Protein 9ENN (pdb70)

Radius of gyration: 39.24 Å; Cα contacts (8 Å, |Δi|>4): 4860; chains: 4; bounding box: 94×85×110 Å

Structure (mmCIF, N/CA/C/O backbone):
data_9ENN
#
_entry.id   9ENN
#
_cell.length_a   84.880
_cell.length_b   132.120
_cell.length_c   107.320
_cell.angle_alpha   90.000
_cell.angle_beta   95.928
_cell.angle_gamma   90.000
#
_symmetry.space_group_name_H-M   'P 1 21 1'
#
loop_
_entity.id
_entity.type
_entity.pdbx_description
1 polymer 'L-amino acid oxidase 4'
2 non-polymer 'DIHYDROFLAVINE-ADENINE DINUCLEOTIDE'
3 non-polymer N(6)-ACETYLLYSINE
4 non-polymer 'SULFATE ION'
5 non-polymer R-1,2-PROPANEDIOL
6 non-polymer S-1,2-PROPANEDIOL
7 water water
#
loop_
_atom_site.group_PDB
_atom_site.id
_atom_site.type_symbol
_atom_site.label_atom_id
_atom_site.label_alt_id
_atom_site.label_comp_id
_atom_site.label_asym_id
_atom_site.label_entity_id
_atom_site.label_seq_id
_atom_site.pdbx_PDB_ins_code
_atom_site.Cartn_x
_atom_site.Cartn_y
_atom_site.Cartn_z
_atom_site.occupancy
_atom_site.B_iso_or_equiv
_atom_site.auth_seq_id
_atom_site.auth_comp_id
_atom_site.auth_asym_id
_atom_site.auth_atom_id
_atom_site.pdbx_PDB_model_num
ATOM 1 N N . PRO A 1 8 ? 46.66859 34.93694 36.60216 1.000 69.16280 61 PRO A N 1
ATOM 2 C CA . PRO A 1 8 ? 46.02419 33.98717 37.52623 1.000 81.87098 61 PRO A CA 1
ATOM 3 C C . PRO A 1 8 ? 45.62163 34.65753 38.83973 1.000 74.93842 61 PRO A C 1
ATOM 4 O O . PRO A 1 8 ? 46.47814 35.25805 39.48831 1.000 62.58688 61 PRO A O 1
ATOM 15 N N . PRO A 1 9 ? 44.34756 34.56442 39.22760 1.000 72.97745 62 PRO A N 1
ATOM 16 C CA . PRO A 1 9 ? 43.91997 35.22715 40.46845 1.000 67.71326 62 PRO A CA 1
ATOM 17 C C . PRO A 1 9 ? 44.75414 34.76604 41.65588 1.000 67.38304 62 PRO A C 1
ATOM 18 O O . PRO A 1 9 ? 45.06862 33.58281 41.79549 1.000 65.93228 62 PRO A O 1
ATOM 29 N N . GLY A 1 10 ? 45.11679 35.71832 42.51713 1.000 73.51395 63 GLY A N 1
ATOM 30 C CA . GLY A 1 10 ? 45.82767 35.37394 43.73520 1.000 59.03170 63 GLY A CA 1
ATOM 31 C C . GLY A 1 10 ? 45.05443 34.44811 44.64809 1.000 55.50839 63 GLY A C 1
ATOM 32 O O . GLY A 1 10 ? 45.65373 33.77806 45.49782 1.000 63.71997 63 GLY A O 1
ATOM 36 N N . GLY A 1 11 ? 43.73911 34.38102 44.48253 1.000 44.51069 64 GLY A N 1
ATOM 37 C CA . GLY A 1 11 ? 42.91770 33.58538 45.36424 1.000 43.83828 64 GLY A CA 1
ATOM 38 C C . GLY A 1 11 ? 42.44861 32.26712 44.78435 1.000 44.48623 64 GLY A C 1
ATOM 39 O O . GLY A 1 11 ? 41.43788 31.72524 45.23875 1.000 47.33817 64 GLY A O 1
ATOM 43 N N . GLU A 1 12 ? 43.16150 31.72829 43.79765 1.000 38.97693 65 GLU A N 1
ATOM 44 C CA . GLU A 1 12 ? 42.81144 30.41397 43.27179 1.000 40.44702 65 GLU A CA 1
ATOM 45 C C . GLU A 1 12 ? 42.84818 29.35466 44.37079 1.000 40.14001 65 GLU A C 1
ATOM 46 O O . GLU A 1 12 ? 43.79818 29.28124 45.15567 1.000 37.47105 65 GLU A O 1
ATOM 58 N N . ARG A 1 13 ? 41.78506 28.55991 44.45226 1.000 36.10229 66 ARG A N 1
ATOM 59 C CA . ARG A 1 13 ? 41.77215 27.37997 45.31670 1.000 36.30764 66 ARG A CA 1
ATOM 60 C C . ARG A 1 13 ? 40.73488 26.42878 44.74040 1.000 36.56215 66 ARG A C 1
ATOM 61 O O . ARG A 1 13 ? 39.57567 26.82009 44.55686 1.000 34.89311 66 ARG A O 1
ATOM 82 N N . VAL A 1 14 ? 41.14937 25.20644 44.42155 1.000 33.68873 67 VAL A N 1
ATOM 83 C CA . VAL A 1 14 ? 40.27168 24.23070 43.78813 1.000 33.09723 67 VAL A CA 1
ATOM 84 C C . VAL A 1 14 ? 39.66017 23.33929 44.86110 1.000 33.55873 67 VAL A C 1
ATOM 85 O O . VAL A 1 14 ? 40.37997 22.68394 45.62262 1.000 32.27541 67 VAL A O 1
ATOM 98 N N . GLY A 1 15 ? 38.33381 23.27211 44.88425 1.000 31.85726 68 GLY A N 1
ATOM 99 C CA . GLY A 1 15 ? 37.64809 22.31314 45.72380 1.000 31.36325 68 GLY A CA 1
ATOM 100 C C . GLY A 1 15 ? 37.51419 20.97720 45.02343 1.000 30.53053 68 GLY A C 1
ATOM 101 O O . GLY A 1 15 ? 36.97495 20.90568 43.91443 1.000 31.38236 68 GLY A O 1
ATOM 105 N N . ILE A 1 16 ? 38.05547 19.92456 45.63118 1.000 30.15403 69 ILE A N 1
ATOM 106 C CA . ILE A 1 16 ? 37.98490 18.57046 45.09596 1.000 29.74715 69 ILE A CA 1
ATOM 107 C C . ILE A 1 16 ? 36.94756 17.81316 45.91522 1.000 29.23669 69 ILE A C 1
ATOM 108 O O . ILE A 1 16 ? 37.07728 17.69652 47.14001 1.000 30.12869 69 ILE A O 1
ATOM 124 N N . LEU A 1 17 ? 35.90488 17.32018 45.25760 1.000 28.29871 70 LEU A N 1
ATOM 125 C CA . LEU A 1 17 ? 34.82275 16.62112 45.94083 1.000 27.94985 70 LEU A CA 1
ATOM 126 C C . LEU A 1 17 ? 35.08040 15.11924 45.85136 1.000 27.33517 70 LEU A C 1
ATOM 127 O O . LEU A 1 17 ? 35.01758 14.53164 44.76519 1.000 27.72250 70 LEU A O 1
ATOM 143 N N . GLY A 1 18 ? 35.35641 14.50374 46.99887 1.000 27.46589 71 GLY A N 1
ATOM 144 C CA . GLY A 1 18 ? 35.59734 13.07839 47.06157 1.000 26.99056 71 GLY A CA 1
ATOM 145 C C . GLY A 1 18 ? 37.05651 12.73104 47.25056 1.000 27.24935 71 GLY A C 1
ATOM 146 O O . GLY A 1 18 ? 37.91074 13.15654 46.47188 1.000 28.37691 71 GLY A O 1
ATOM 150 N N . ALA A 1 19 ? 37.35513 11.97383 48.30253 1.000 27.76166 72 ALA A N 1
ATOM 151 C CA . ALA A 1 19 ? 38.70785 11.50312 48.58431 1.000 28.72480 72 ALA A CA 1
ATOM 152 C C . ALA A 1 19 ? 38.91559 10.05984 48.13667 1.000 27.67950 72 ALA A C 1
ATOM 153 O O . ALA A 1 19 ? 39.55389 9.26684 48.83523 1.000 29.35751 72 ALA A O 1
ATOM 160 N N . GLY A 1 20 ? 38.34175 9.67718 46.99997 1.000 27.50279 73 GLY A N 1
ATOM 161 C CA . GLY A 1 20 ? 38.73141 8.46235 46.31721 1.000 28.19234 73 GLY A CA 1
ATOM 162 C C . GLY A 1 20 ? 40.01111 8.66793 45.52810 1.000 28.82662 73 GLY A C 1
ATOM 163 O O . GLY A 1 20 ? 40.67312 9.70407 45.61157 1.000 26.80234 73 GLY A O 1
ATOM 167 N N . ILE A 1 21 ? 40.35351 7.65873 44.72325 1.000 26.04293 74 ILE A N 1
ATOM 168 C CA . ILE A 1 21 ? 41.63116 7.73224 44.01901 1.000 26.73593 74 ILE A CA 1
ATOM 169 C C . ILE A 1 21 ? 41.61100 8.84882 42.97792 1.000 26.89502 74 ILE A C 1
ATOM 170 O O . ILE A 1 21 ? 42.64632 9.47171 42.71649 1.000 26.68827 74 ILE A O 1
ATOM 186 N N . GLY A 1 22 ? 40.44426 9.16135 42.40678 1.000 25.82447 75 GLY A N 1
ATOM 187 C CA . GLY A 1 22 ? 40.36734 10.27831 41.47459 1.000 26.25835 75 GLY A CA 1
ATOM 188 C C . GLY A 1 22 ? 40.62281 11.62370 42.13058 1.000 26.56245 75 GLY A C 1
ATOM 189 O O . GLY A 1 22 ? 41.32556 12.47415 41.57263 1.000 26.95762 75 GLY A O 1
ATOM 193 N N . GLY A 1 23 ? 40.02764 11.84875 43.30420 1.000 26.70556 76 GLY A N 1
ATOM 194 C CA . GLY A 1 23 ? 40.23376 13.10798 43.99984 1.000 27.36275 76 GLY A CA 1
ATOM 195 C C . GLY A 1 23 ? 41.63080 13.22643 44.57037 1.000 28.69272 76 GLY A C 1
ATOM 196 O O . GLY A 1 23 ? 42.23208 14.30489 44.55914 1.000 28.57881 76 GLY A O 1
ATOM 200 N N . LEU A 1 24 ? 42.16497 12.11729 45.07760 1.000 27.89870 77 LEU A N 1
ATOM 201 C CA . LEU A 1 24 ? 43.51958 12.12372 45.61316 1.000 28.52040 77 LEU A CA 1
ATOM 202 C C . LEU A 1 24 ? 44.54868 12.36804 44.51486 1.000 29.71657 77 LEU A C 1
ATOM 203 O O . LEU A 1 24 ? 45.54709 13.06316 44.73727 1.000 29.38952 77 LEU A O 1
ATOM 219 N N . TYR A 1 25 ? 44.32861 11.80031 43.32520 1.000 28.13750 78 TYR A N 1
ATOM 220 C CA . TYR A 1 25 ? 45.23583 12.03659 42.20284 1.000 28.32167 78 TYR A CA 1
ATOM 221 C C . TYR A 1 25 ? 45.14215 13.47424 41.71661 1.000 28.68600 78 TYR A C 1
ATOM 222 O O . TYR A 1 25 ? 46.16961 14.10273 41.43533 1.000 29.27382 78 TYR A O 1
ATOM 240 N N . SER A 1 26 ? 43.92369 14.01862 41.63141 1.000 28.40980 79 SER A N 1
ATOM 241 C CA . SER A 1 26 ? 43.77051 15.43970 41.33697 1.000 28.85331 79 SER A CA 1
ATOM 242 C C . SER A 1 26 ? 44.58218 16.28797 42.30760 1.000 29.69897 79 SER A C 1
ATOM 243 O O . SER A 1 26 ? 45.29749 17.21170 41.90202 1.000 30.77528 79 SER A O 1
ATOM 251 N N . ALA A 1 27 ? 44.47907 15.98281 43.60499 1.000 29.82158 80 ALA A N 1
ATOM 252 C CA . ALA A 1 27 ? 45.21477 16.74903 44.60423 1.000 30.68033 80 ALA A CA 1
ATOM 253 C C . ALA A 1 27 ? 46.71267 16.57656 44.41021 1.000 31.16585 80 ALA A C 1
ATOM 254 O O . ALA A 1 27 ? 47.48105 17.53798 44.52923 1.000 31.95011 80 ALA A O 1
ATOM 261 N N . LEU A 1 28 ? 47.14497 15.35281 44.09997 1.000 30.76147 81 LEU A N 1
ATOM 262 C CA . LEU A 1 28 ? 48.56008 15.11860 43.84188 1.000 31.38004 81 LEU A CA 1
ATOM 263 C C . LEU A 1 28 ? 49.05769 15.95744 42.67244 1.000 31.52809 81 LEU A C 1
ATOM 264 O O . LEU A 1 28 ? 50.13186 16.56498 42.74679 1.000 32.31205 81 LEU A O 1
ATOM 280 N N . ILE A 1 29 ? 48.28761 16.02089 41.58660 1.000 30.97130 82 ILE A N 1
ATOM 281 C CA . ILE A 1 29 ? 48.72000 16.82340 40.44735 1.000 31.29133 82 ILE A CA 1
ATOM 282 C C . ILE A 1 29 ? 48.80167 18.28897 40.84693 1.000 32.05714 82 ILE A C 1
ATOM 283 O O . ILE A 1 29 ? 49.80702 18.96481 40.59672 1.000 32.79714 82 ILE A O 1
ATOM 299 N N . LEU A 1 30 ? 47.74454 18.80041 41.48448 1.000 32.70035 83 LEU A N 1
ATOM 300 C CA . LEU A 1 30 ? 47.72223 20.21536 41.83906 1.000 33.73881 83 LEU A CA 1
ATOM 301 C C . LEU A 1 30 ? 48.84201 20.55731 42.81466 1.000 33.59396 83 LEU A C 1
ATOM 302 O O . LEU A 1 30 ? 49.49638 21.59752 42.67624 1.000 34.41189 83 LEU A O 1
ATOM 318 N N . GLN A 1 31 ? 49.08440 19.69412 43.80543 1.000 33.50791 84 GLN A N 1
ATOM 319 C CA . GLN A 1 31 ? 50.19609 19.93592 44.71768 1.000 37.50220 84 GLN A CA 1
ATOM 320 C C . GLN A 1 31 ? 51.51124 20.05533 43.95704 1.000 34.91314 84 GLN A C 1
ATOM 321 O O . GLN A 1 31 ? 52.34009 20.92031 44.26448 1.000 35.86658 84 GLN A O 1
ATOM 335 N N . SER A 1 32 ? 51.72227 19.18157 42.96664 1.000 34.34829 85 SER A N 1
ATOM 336 C CA . SER A 1 32 ? 52.95434 19.20134 42.18758 1.000 34.83008 85 SER A CA 1
ATOM 337 C C . SER A 1 32 ? 53.09904 20.49228 41.39498 1.000 35.89429 85 SER A C 1
ATOM 338 O O . SER A 1 32 ? 54.21913 20.85429 41.01497 1.000 36.10135 85 SER A O 1
ATOM 346 N N . LEU A 1 33 ? 51.99396 21.20139 41.16000 1.000 35.11039 86 LEU A N 1
ATOM 347 C CA . LEU A 1 33 ? 51.99131 22.45397 40.41658 1.000 35.63881 86 LEU A CA 1
ATOM 348 C C . LEU A 1 33 ? 51.78833 23.67503 41.30603 1.000 36.39697 86 LEU A C 1
ATOM 349 O O . LEU A 1 33 ? 51.61779 24.78629 40.79163 1.000 36.86318 86 LEU A O 1
ATOM 365 N N . ASP A 1 34 ? 51.80349 23.49857 42.62356 1.000 36.59032 87 ASP A N 1
ATOM 366 C CA . ASP A 1 34 ? 51.64550 24.60458 43.56486 1.000 37.38655 87 ASP A CA 1
ATOM 367 C C . ASP A 1 34 ? 50.31322 25.32564 43.36892 1.000 37.27338 87 ASP A C 1
ATOM 368 O O . ASP A 1 34 ? 50.23776 26.55387 43.45076 1.000 39.79846 87 ASP A O 1
ATOM 377 N N . VAL A 1 35 ? 49.25672 24.56604 43.10320 1.000 36.08647 88 VAL A N 1
ATOM 378 C CA . VAL A 1 35 ? 47.89774 25.10054 43.02930 1.000 36.74964 88 VAL A CA 1
ATOM 379 C C . VAL A 1 35 ? 47.17147 24.73104 44.31492 1.000 36.34457 88 VAL A C 1
ATOM 380 O O . VAL A 1 35 ? 46.98134 23.53282 44.58037 1.000 37.16499 88 VAL A O 1
ATOM 393 N N . PRO A 1 36 ? 46.69333 25.70015 45.10151 1.000 36.17430 89 PRO A N 1
ATOM 394 C CA . PRO A 1 36 ? 45.97895 25.35342 46.33632 1.000 36.02333 89 PRO A CA 1
ATOM 395 C C . PRO A 1 36 ? 44.69523 24.59281 46.04721 1.000 34.96857 89 PRO A C 1
ATOM 396 O O . PRO A 1 36 ? 44.03818 24.79877 45.02489 1.000 34.56156 89 PRO A O 1
ATOM 407 N N . PHE A 1 37 ? 44.35278 23.69230 46.96566 1.000 34.57985 90 PHE A N 1
ATOM 408 C CA . PHE A 1 37 ? 43.15935 22.87376 46.83752 1.000 33.63387 90 PHE A CA 1
ATOM 409 C C . PHE A 1 37 ? 42.65727 22.50375 48.22752 1.000 33.69595 90 PHE A C 1
ATOM 410 O O . PHE A 1 37 ? 43.35491 22.66905 49.23040 1.000 34.77104 90 PHE A O 1
ATOM 427 N N . GLU A 1 38 ? 41.44252 21.96819 48.27381 1.000 33.32399 91 GLU A N 1
ATOM 428 C CA . GLU A 1 38 ? 40.89353 21.36598 49.48290 1.000 34.98606 91 GLU A CA 1
ATOM 429 C C . GLU A 1 38 ? 40.03800 20.18160 49.05857 1.000 33.51004 91 GLU A C 1
ATOM 430 O O . GLU A 1 38 ? 39.30487 20.27638 48.06986 1.000 31.96119 91 GLU A O 1
ATOM 442 N N . ILE A 1 39 ? 40.13855 19.07080 49.80176 1.000 31.62054 92 ILE A N 1
ATOM 443 C CA . ILE A 1 39 ? 39.37825 17.85075 49.52984 1.000 30.71530 92 ILE A CA 1
ATOM 444 C C . ILE A 1 39 ? 38.23383 17.74647 50.52664 1.000 30.71665 92 ILE A C 1
ATOM 445 O O . ILE A 1 39 ? 38.43593 17.88044 51.74135 1.000 34.20949 92 ILE A O 1
ATOM 461 N N . ILE A 1 40 ? 37.02676 17.56403 50.00666 1.000 30.13811 93 ILE A N 1
ATOM 462 C CA . ILE A 1 40 ? 35.81994 17.36905 50.79920 1.000 30.06554 93 ILE A CA 1
ATOM 463 C C . ILE A 1 40 ? 35.37746 15.92273 50.62170 1.000 29.26078 93 ILE A C 1
ATOM 464 O O . ILE A 1 40 ? 35.20373 15.45753 49.48877 1.000 28.62133 93 ILE A O 1
ATOM 480 N N . GLU A 1 41 ? 35.21348 15.20821 51.73382 1.000 29.34907 94 GLU A N 1
ATOM 481 C CA . GLU A 1 41 ? 34.88381 13.78531 51.72407 1.000 28.70829 94 GLU A CA 1
ATOM 482 C C . GLU A 1 41 ? 33.70514 13.53793 52.65454 1.000 32.63237 94 GLU A C 1
ATOM 483 O O . GLU A 1 41 ? 33.71076 13.99789 53.80077 1.000 29.42179 94 GLU A O 1
ATOM 495 N N . ALA A 1 42 ? 32.70252 12.79927 52.15725 1.000 31.78860 95 ALA A N 1
ATOM 496 C CA . ALA A 1 42 ? 31.49189 12.54994 52.93536 1.000 30.28311 95 ALA A CA 1
ATOM 497 C C . ALA A 1 42 ? 31.76409 11.64582 54.12997 1.000 30.19988 95 ALA A C 1
ATOM 498 O O . ALA A 1 42 ? 31.17399 11.83095 55.19980 1.000 29.32978 95 ALA A O 1
ATOM 505 N N . SER A 1 43 ? 32.65413 10.67075 53.97128 1.000 28.12736 96 SER A N 1
ATOM 506 C CA . SER A 1 43 ? 32.84629 9.62410 54.95640 1.000 33.00429 96 SER A CA 1
ATOM 507 C C . SER A 1 43 ? 34.00856 9.96850 55.88919 1.000 34.68179 96 SER A C 1
ATOM 508 O O . SER A 1 43 ? 34.58908 11.05639 55.82920 1.000 29.66627 96 SER A O 1
ATOM 516 N N . ASN A 1 44 ? 34.35549 9.02598 56.76446 1.000 32.84658 97 ASN A N 1
ATOM 517 C CA . ASN A 1 44 ? 35.47413 9.16820 57.68206 1.000 33.37205 97 ASN A CA 1
ATOM 518 C C . ASN A 1 44 ? 36.73753 8.48968 57.16357 1.000 31.20633 97 ASN A C 1
ATOM 519 O O . ASN A 1 44 ? 37.70175 8.33701 57.91874 1.000 33.11544 97 ASN A O 1
ATOM 530 N N . ARG A 1 45 ? 36.75945 8.09081 55.89248 1.000 29.09884 98 ARG A N 1
ATOM 531 C CA . ARG A 1 45 ? 37.87541 7.34257 55.33192 1.000 34.30664 98 ARG A CA 1
ATOM 532 C C . ARG A 1 45 ? 38.18458 7.84610 53.92983 1.000 33.01783 98 ARG A C 1
ATOM 533 O O . ARG A 1 45 ? 37.31312 8.38135 53.24101 1.000 29.64259 98 ARG A O 1
ATOM 554 N N . VAL A 1 46 ? 39.44772 7.69602 53.52845 1.000 30.15227 99 VAL A N 1
ATOM 555 C CA . VAL A 1 46 ? 39.87780 7.97578 52.16605 1.000 30.43169 99 VAL A CA 1
ATOM 556 C C . VAL A 1 46 ? 39.99217 6.66253 51.40402 1.000 31.83629 99 VAL A C 1
ATOM 557 O O . VAL A 1 46 ? 40.16763 5.58724 51.98572 1.000 30.36188 99 VAL A O 1
ATOM 570 N N . GLY A 1 47 ? 39.91353 6.74824 50.07258 1.000 27.21127 100 GLY A N 1
ATOM 571 C CA . GLY A 1 47 ? 40.13975 5.61556 49.19192 1.000 29.44741 100 GLY A CA 1
ATOM 572 C C . GLY A 1 47 ? 38.91872 5.22264 48.38330 1.000 26.51540 100 GLY A C 1
ATOM 573 O O . GLY A 1 47 ? 39.05662 4.60218 47.32394 1.000 25.61706 100 GLY A O 1
ATOM 577 N N . GLY A 1 48 ? 37.73233 5.53260 48.88261 1.000 28.02828 101 GLY A N 1
ATOM 578 C CA . GLY A 1 48 ? 36.52198 5.24362 48.13297 1.000 28.62369 101 GLY A CA 1
ATOM 579 C C . GLY A 1 48 ? 36.40453 3.76848 47.79727 1.000 26.08688 101 GLY A C 1
ATOM 580 O O . GLY A 1 48 ? 36.40517 2.90004 48.68079 1.000 25.06933 101 GLY A O 1
ATOM 584 N N . ARG A 1 49 ? 36.30228 3.46907 46.50043 1.000 24.85144 102 ARG A N 1
ATOM 585 C CA . ARG A 1 49 ? 36.16842 2.09231 46.03501 1.000 27.59602 102 ARG A CA 1
ATOM 586 C C . ARG A 1 49 ? 37.48793 1.32260 46.05215 1.000 25.97255 102 ARG A C 1
ATOM 587 O O . ARG A 1 49 ? 37.51614 0.16735 45.61849 1.000 25.66070 102 ARG A O 1
ATOM 608 N N . LEU A 1 50 ? 38.57755 1.91387 46.53664 1.000 24.85056 103 LEU A N 1
ATOM 609 C CA . LEU A 1 50 ? 39.71209 1.13078 47.02836 1.000 25.23250 103 LEU A CA 1
ATOM 610 C C . LEU A 1 50 ? 39.41207 0.91028 48.50587 1.000 27.72142 103 LEU A C 1
ATOM 611 O O . LEU A 1 50 ? 39.57980 1.81496 49.32707 1.000 28.39841 103 LEU A O 1
ATOM 627 N N . PHE A 1 51 ? 38.94963 -0.28832 48.84404 1.000 25.44388 104 PHE A N 1
ATOM 628 C CA . PHE A 1 51 ? 38.36761 -0.58592 50.15205 1.000 25.87181 104 PHE A CA 1
ATOM 629 C C . PHE A 1 51 ? 38.85228 -1.98163 50.52569 1.000 25.89989 104 PHE A C 1
ATOM 630 O O . PHE A 1 51 ? 38.43367 -2.96632 49.90916 1.000 27.80270 104 PHE A O 1
ATOM 647 N N . THR A 1 52 ? 39.78218 -2.05393 51.48509 1.000 26.53524 105 THR A N 1
ATOM 648 C CA . THR A 1 52 ? 40.35403 -3.31246 51.95778 1.000 26.87169 105 THR A CA 1
ATOM 649 C C . THR A 1 52 ? 39.69831 -3.65714 53.28678 1.000 28.35826 105 THR A C 1
ATOM 650 O O . THR A 1 52 ? 39.77566 -2.86618 54.23385 1.000 27.64008 105 THR A O 1
ATOM 661 N N . HIS A 1 53 ? 39.07371 -4.82992 53.36654 1.000 29.34629 106 HIS A N 1
ATOM 662 C CA . HIS A 1 53 ? 38.51371 -5.31435 54.61855 1.000 27.43686 106 HIS A CA 1
ATOM 663 C C . HIS A 1 53 ? 39.49161 -6.27885 55.28151 1.000 30.03518 106 HIS A C 1
ATOM 664 O O . HIS A 1 53 ? 39.84923 -7.30649 54.69665 1.000 27.98898 106 HIS A O 1
ATOM 678 N N . LYS A 1 54 ? 39.89366 -5.95999 56.50638 1.000 31.21609 107 LYS A N 1
ATOM 679 C CA . LYS A 1 54 ? 40.76096 -6.81223 57.30953 1.000 35.81674 107 LYS A CA 1
ATOM 680 C C . LYS A 1 54 ? 39.91524 -7.57700 58.31632 1.000 38.04860 107 LYS A C 1
ATOM 681 O O . LYS A 1 54 ? 39.13205 -6.97570 59.06042 1.000 37.59966 107 LYS A O 1
ATOM 700 N N . PHE A 1 55 ? 40.05863 -8.89502 58.33000 1.000 32.52559 108 PHE A N 1
ATOM 701 C CA . PHE A 1 55 ? 39.33741 -9.69147 59.30989 1.000 32.37147 108 PHE A CA 1
ATOM 702 C C . PHE A 1 55 ? 40.07427 -9.59563 60.63931 1.000 41.56021 108 PHE A C 1
ATOM 703 O O . PHE A 1 55 ? 41.23701 -10.00990 60.72269 1.000 38.63707 108 PHE A O 1
ATOM 720 N N . PRO A 1 56 ? 39.43425 -9.10066 61.69963 1.000 37.84866 109 PRO A N 1
ATOM 721 C CA . PRO A 1 56 ? 40.15044 -8.95107 62.97692 1.000 52.64933 109 PRO A CA 1
ATOM 722 C C . PRO A 1 56 ? 40.69629 -10.24629 63.54495 1.000 44.54555 109 PRO A C 1
ATOM 723 O O . PRO A 1 56 ? 41.75399 -10.22473 64.18610 1.000 46.90113 109 PRO A O 1
ATOM 734 N N . ASN A 1 57 ? 40.00292 -11.36944 63.35238 1.000 54.89350 110 ASN A N 1
ATOM 735 C CA . ASN A 1 57 ? 40.44398 -12.63552 63.92305 1.000 63.99346 110 ASN A CA 1
ATOM 736 C C . ASN A 1 57 ? 41.54775 -13.30996 63.11958 1.000 59.59457 110 ASN A C 1
ATOM 737 O O . ASN A 1 57 ? 41.99798 -14.39601 63.50562 1.000 52.67520 110 ASN A O 1
ATOM 748 N N . GLY A 1 58 ? 42.00031 -12.69634 62.02713 1.000 49.55599 111 GLY A N 1
ATOM 749 C CA . GLY A 1 58 ? 42.96639 -13.30701 61.14549 1.000 43.33517 111 GLY A CA 1
ATOM 750 C C . GLY A 1 58 ? 44.37765 -12.77493 61.32311 1.000 40.01546 111 GLY A C 1
ATOM 751 O O . GLY A 1 58 ? 44.68509 -11.98540 62.21156 1.000 42.58385 111 GLY A O 1
ATOM 755 N N . GLY A 1 59 ? 45.25273 -13.25898 60.44692 1.000 36.68522 112 GLY A N 1
ATOM 756 C CA . GLY A 1 59 ? 46.63482 -12.84073 60.42169 1.000 41.06235 112 GLY A CA 1
ATOM 757 C C . GLY A 1 59 ? 46.88274 -11.69013 59.46511 1.000 37.87107 112 GLY A C 1
ATOM 758 O O . GLY A 1 59 ? 45.96498 -11.04326 58.95588 1.000 34.84552 112 GLY A O 1
ATOM 762 N N . LYS A 1 60 ? 48.17142 -11.45724 59.20767 1.000 35.61620 113 LYS A N 1
ATOM 763 C CA . LYS A 1 60 ? 48.59362 -10.31892 58.39982 1.000 39.38292 113 LYS A CA 1
ATOM 764 C C . LYS A 1 60 ? 47.92182 -10.30713 57.03133 1.000 36.21091 113 LYS A C 1
ATOM 765 O O . LYS A 1 60 ? 47.56002 -9.24024 56.52137 1.000 35.01375 113 LYS A O 1
ATOM 784 N N . TYR A 1 61 ? 47.77915 -11.46875 56.39765 1.000 33.53717 114 TYR A N 1
ATOM 785 C CA . TYR A 1 61 ? 47.21709 -11.52941 55.05393 1.000 34.91564 114 TYR A CA 1
ATOM 786 C C . TYR A 1 61 ? 45.74684 -11.92913 55.04190 1.000 32.27458 114 TYR A C 1
ATOM 787 O O . TYR A 1 61 ? 45.20581 -12.25978 53.98137 1.000 30.97159 114 TYR A O 1
ATOM 805 N N . ASP A 1 62 ? 45.07651 -11.84083 56.18726 1.000 32.31806 115 ASP A N 1
ATOM 806 C CA . ASP A 1 62 ? 43.64362 -12.12197 56.27150 1.000 30.71562 115 ASP A CA 1
ATOM 807 C C . ASP A 1 62 ? 42.84664 -10.83036 56.09078 1.000 32.92988 115 ASP A C 1
ATOM 808 O O . ASP A 1 62 ? 42.14754 -10.33412 56.97679 1.000 32.82070 115 ASP A O 1
ATOM 817 N N . TYR A 1 63 ? 42.98045 -10.29822 54.87979 1.000 29.75975 116 TYR A N 1
ATOM 818 C CA . TYR A 1 63 ? 42.18585 -9.20770 54.34726 1.000 30.19829 116 TYR A CA 1
ATOM 819 C C . TYR A 1 63 ? 41.71656 -9.63640 52.96502 1.000 28.96358 116 TYR A C 1
ATOM 820 O O . TYR A 1 63 ? 42.22278 -10.60336 52.38520 1.000 29.83857 116 TYR A O 1
ATOM 838 N N . TYR A 1 64 ? 40.74377 -8.91005 52.43101 1.000 28.92035 117 TYR A N 1
ATOM 839 C CA . TYR A 1 64 ? 40.44190 -8.99182 51.01172 1.000 26.83928 117 TYR A CA 1
ATOM 840 C C . TYR A 1 64 ? 40.02020 -7.61501 50.53401 1.000 26.64461 117 TYR A C 1
ATOM 841 O O . TYR A 1 64 ? 39.57307 -6.76761 51.31144 1.000 26.74025 117 TYR A O 1
ATOM 859 N N . ASP A 1 65 ? 40.19871 -7.38958 49.24187 1.000 25.98161 118 ASP A N 1
ATOM 860 C CA . ASP A 1 65 ? 39.83236 -6.12026 48.63783 1.000 25.58267 118 ASP A CA 1
ATOM 861 C C . ASP A 1 65 ? 38.38880 -6.18625 48.16379 1.000 25.00663 118 ASP A C 1
ATOM 862 O O . ASP A 1 65 ? 38.04400 -6.98421 47.28453 1.000 25.32263 118 ASP A O 1
ATOM 871 N N . VAL A 1 66 ? 37.55471 -5.33295 48.75864 1.000 24.92669 119 VAL A N 1
ATOM 872 C CA . VAL A 1 66 ? 36.13248 -5.29050 48.45019 1.000 25.57928 119 VAL A CA 1
ATOM 873 C C . VAL A 1 66 ? 35.88324 -4.59623 47.12301 1.000 27.33977 119 VAL A C 1
ATOM 874 O O . VAL A 1 66 ? 34.89413 -4.89266 46.44196 1.000 24.25264 119 VAL A O 1
ATOM 887 N N . GLY A 1 67 ? 36.73798 -3.64367 46.76232 1.000 25.92805 120 GLY A N 1
ATOM 888 C CA . GLY A 1 67 ? 36.69734 -3.00997 45.46484 1.000 26.30144 120 GLY A CA 1
ATOM 889 C C . GLY A 1 67 ? 37.90464 -3.39904 44.63761 1.000 28.88627 120 GLY A C 1
ATOM 890 O O . GLY A 1 67 ? 38.13972 -4.58782 44.38850 1.000 24.63333 120 GLY A O 1
ATOM 894 N N . ALA A 1 68 ? 38.70297 -2.41338 44.23070 1.000 26.00809 121 ALA A N 1
ATOM 895 C CA . ALA A 1 68 ? 39.79484 -2.70116 43.31019 1.000 25.28277 121 ALA A CA 1
ATOM 896 C C . ALA A 1 68 ? 40.79779 -3.64633 43.96286 1.000 24.53911 121 ALA A C 1
ATOM 897 O O . ALA A 1 68 ? 41.16112 -3.48788 45.13500 1.000 25.44681 121 ALA A O 1
ATOM 904 N N . MET A 1 69 ? 41.25101 -4.63465 43.18429 1.000 24.53192 122 MET A N 1
ATOM 905 C CA . MET A 1 69 ? 42.15903 -5.65459 43.69159 1.000 26.14315 122 MET A CA 1
ATOM 906 C C . MET A 1 69 ? 43.25757 -6.08436 42.72744 1.000 27.46102 122 MET A C 1
ATOM 907 O O . MET A 1 69 ? 44.20382 -6.73755 43.17988 1.000 31.76366 122 MET A O 1
ATOM 921 N N . ARG A 1 70 ? 43.18570 -5.76008 41.43653 1.000 27.55807 123 ARG A N 1
ATOM 922 C CA . ARG A 1 70 ? 44.15895 -6.27979 40.48455 1.000 25.15544 123 ARG A CA 1
ATOM 923 C C . ARG A 1 70 ? 44.42209 -5.26066 39.38643 1.000 25.74455 123 ARG A C 1
ATOM 924 O O . ARG A 1 70 ? 43.51868 -4.54958 38.95403 1.000 25.47008 123 ARG A O 1
ATOM 945 N N . TYR A 1 71 ? 45.66272 -5.21522 38.92119 1.000 25.47498 124 TYR A N 1
ATOM 946 C CA . TYR A 1 71 ? 46.11669 -4.16104 38.01697 1.000 25.53445 124 TYR A CA 1
ATOM 947 C C . TYR A 1 71 ? 46.89388 -4.77268 36.87031 1.000 26.53879 124 TYR A C 1
ATOM 948 O O . TYR A 1 71 ? 48.00659 -5.29390 37.09110 1.000 27.55354 124 TYR A O 1
ATOM 966 N N . PRO A 1 72 ? 46.33885 -4.76883 35.65349 1.000 26.99495 125 PRO A N 1
ATOM 967 C CA . PRO A 1 72 ? 47.05458 -5.30797 34.48076 1.000 27.18601 125 PRO A CA 1
ATOM 968 C C . PRO A 1 72 ? 47.98578 -4.24582 33.89266 1.000 26.57638 125 PRO A C 1
ATOM 969 O O . PRO A 1 72 ? 47.66228 -3.53168 32.95042 1.000 27.65429 125 PRO A O 1
ATOM 980 N N . LEU A 1 73 ? 49.17737 -4.13647 34.46853 1.000 26.62283 126 LEU A N 1
ATOM 981 C CA . LEU A 1 73 ? 50.09977 -3.05702 34.15586 1.000 29.70733 126 LEU A CA 1
ATOM 982 C C . LEU A 1 73 ? 50.97716 -3.38981 32.95878 1.000 32.12575 126 LEU A C 1
ATOM 983 O O . LEU A 1 73 ? 51.18576 -4.56148 32.62589 1.000 30.21839 126 LEU A O 1
ATOM 999 N N . PRO A 1 74 ? 51.54587 -2.37530 32.31144 1.000 27.73603 127 PRO A N 1
ATOM 1000 C CA . PRO A 1 74 ? 52.58675 -2.64420 31.31780 1.000 28.33450 127 PRO A CA 1
ATOM 1001 C C . PRO A 1 74 ? 53.80900 -3.24284 31.98811 1.000 30.00086 127 PRO A C 1
ATOM 1002 O O . PRO A 1 74 ? 53.98622 -3.17849 33.20811 1.000 29.06982 127 PRO A O 1
ATOM 1013 N N . LYS A 1 75 ? 54.65872 -3.83483 31.15926 1.000 29.46752 128 LYS A N 1
ATOM 1014 C CA . LYS A 1 75 ? 55.97086 -4.25146 31.62040 1.000 30.25001 128 LYS A CA 1
ATOM 1015 C C . LYS A 1 75 ? 56.71277 -3.03194 32.15347 1.000 34.00734 128 LYS A C 1
ATOM 1016 O O . LYS A 1 75 ? 56.51103 -1.90526 31.69322 1.000 31.06502 128 LYS A O 1
ATOM 1035 N N . SER A 1 76 ? 57.59285 -3.25868 33.11819 1.000 31.86678 129 SER A N 1
ATOM 1036 C CA . SER A 1 76 ? 58.35392 -2.17008 33.70599 1.000 31.74492 129 SER A CA 1
ATOM 1037 C C . SER A 1 76 ? 59.78206 -2.63536 33.91872 1.000 32.70591 129 SER A C 1
ATOM 1038 O O . SER A 1 76 ? 60.06065 -3.83505 33.98233 1.000 32.92104 129 SER A O 1
ATOM 1046 N N . ASP A 1 77 ? 60.68461 -1.66771 34.05471 1.000 33.34013 130 ASP A N 1
ATOM 1047 C CA . ASP A 1 77 ? 62.08158 -1.98827 34.30216 1.000 34.34488 130 ASP A CA 1
ATOM 1048 C C . ASP A 1 77 ? 62.38974 -1.94522 35.80036 1.000 34.67818 130 ASP A C 1
ATOM 1049 O O . ASP A 1 77 ? 61.50511 -1.79797 36.64718 1.000 34.11848 130 ASP A O 1
ATOM 1058 N N . ASP A 1 78 ? 63.67462 -2.09113 36.13595 1.000 35.66869 131 ASP A N 1
ATOM 1059 C CA . ASP A 1 78 ? 64.09191 -2.19316 37.52931 1.000 36.14277 131 ASP A CA 1
ATOM 1060 C C . ASP A 1 78 ? 63.80783 -0.91817 38.31259 1.000 38.57237 131 ASP A C 1
ATOM 1061 O O . ASP A 1 78 ? 63.67209 -0.96366 39.54273 1.000 41.90232 131 ASP A O 1
ATOM 1070 N N . LYS A 1 79 ? 63.72969 0.22510 37.63520 1.000 35.95077 132 LYS A N 1
ATOM 1071 C CA . LYS A 1 79 ? 63.49058 1.49753 38.29961 1.000 42.48381 132 LYS A CA 1
ATOM 1072 C C . LYS A 1 79 ? 62.02887 1.91629 38.30160 1.000 36.80329 132 LYS A C 1
ATOM 1073 O O . LYS A 1 79 ? 61.71671 3.02609 38.73872 1.000 37.96987 132 LYS A O 1
ATOM 1092 N N . GLY A 1 80 ? 61.12838 1.08349 37.80287 1.000 34.50180 133 GLY A N 1
ATOM 1093 C CA . GLY A 1 80 ? 59.74390 1.49772 37.77745 1.000 35.72809 133 GLY A CA 1
ATOM 1094 C C . GLY A 1 80 ? 59.35422 2.36476 36.60354 1.000 32.86692 133 GLY A C 1
ATOM 1095 O O . GLY A 1 80 ? 58.32510 3.04779 36.66493 1.000 32.26968 133 GLY A O 1
ATOM 1099 N N . ASN A 1 81 ? 60.14284 2.36586 35.53239 1.000 33.30372 134 ASN A N 1
ATOM 1100 C CA . ASN A 1 81 ? 59.71796 2.98479 34.28515 1.000 32.99722 134 ASN A CA 1
ATOM 1101 C C . ASN A 1 81 ? 58.83945 1.98840 33.54088 1.000 32.72952 134 ASN A C 1
ATOM 1102 O O . ASN A 1 81 ? 59.29579 0.88604 33.21713 1.000 32.46874 134 ASN A O 1
ATOM 1113 N N . TYR A 1 82 ? 57.60945 2.38532 33.22044 1.000 31.50463 135 TYR A N 1
ATOM 1114 C CA . TYR A 1 82 ? 56.64170 1.49745 32.58870 1.000 30.80136 135 TYR A CA 1
ATOM 1115 C C . TYR A 1 82 ? 56.64249 1.71763 31.08333 1.000 38.24062 135 TYR A C 1
ATOM 1116 O O . TYR A 1 82 ? 56.75564 2.85081 30.60446 1.000 33.20507 135 TYR A O 1
ATOM 1134 N N . GLN A 1 83 ? 56.54191 0.61597 30.34222 1.000 33.88597 136 GLN A N 1
ATOM 1135 C CA . GLN A 1 83 ? 56.33950 0.69162 28.91024 1.000 30.64239 136 GLN A CA 1
ATOM 1136 C C . GLN A 1 83 ? 55.00306 1.35671 28.60348 1.000 31.58757 136 GLN A C 1
ATOM 1137 O O . GLN A 1 83 ? 54.09328 1.35969 29.43646 1.000 31.70459 136 GLN A O 1
ATOM 1151 N N . PRO A 1 84 ? 54.84969 1.90703 27.40116 1.000 32.75305 137 PRO A N 1
ATOM 1152 C CA . PRO A 1 84 ? 53.54390 2.46129 27.02796 1.000 30.69107 137 PRO A CA 1
ATOM 1153 C C . PRO A 1 84 ? 52.49674 1.36311 27.09404 1.000 30.20207 137 PRO A C 1
ATOM 1154 O O . PRO A 1 84 ? 52.77421 0.19558 26.81147 1.000 30.93507 137 PRO A O 1
ATOM 1165 N N . GLY A 1 85 ? 51.29319 1.74274 27.49005 1.000 29.33891 138 GLY A N 1
ATOM 1166 C CA . GLY A 1 85 ? 50.22828 0.77591 27.64869 1.000 32.25394 138 GLY A CA 1
ATOM 1167 C C . GLY A 1 85 ? 49.03902 1.40897 28.32542 1.000 31.68365 138 GLY A C 1
ATOM 1168 O O . GLY A 1 85 ? 49.10502 2.52313 28.85325 1.000 29.09726 138 GLY A O 1
ATOM 1172 N N . VAL A 1 86 ? 47.94722 0.64510 28.33389 1.000 30.63235 139 VAL A N 1
ATOM 1173 C CA . VAL A 1 86 ? 46.66935 1.14779 28.82799 1.000 28.61893 139 VAL A CA 1
ATOM 1174 C C . VAL A 1 86 ? 46.78685 1.64137 30.26760 1.000 29.55510 139 VAL A C 1
ATOM 1175 O O . VAL A 1 86 ? 46.22248 2.68232 30.62729 1.000 28.37833 139 VAL A O 1
ATOM 1188 N N . MET A 1 87 ? 47.52898 0.92527 31.11028 1.000 25.99077 140 MET A N 1
ATOM 1189 C CA . MET A 1 87 ? 47.59493 1.25360 32.52954 1.000 26.02783 140 MET A CA 1
ATOM 1190 C C . MET A 1 87 ? 48.94656 1.82315 32.92619 1.000 28.35742 140 MET A C 1
ATOM 1191 O O . MET A 1 87 ? 49.31742 1.77531 34.10557 1.000 29.59446 140 MET A O 1
ATOM 1205 N N . GLN A 1 88 ? 49.69171 2.35970 31.95627 1.000 28.01911 141 GLN A N 1
ATOM 1206 C CA . GLN A 1 88 ? 50.96490 2.99344 32.27187 1.000 27.79192 141 GLN A CA 1
ATOM 1207 C C . GLN A 1 88 ? 50.78188 4.09102 33.31122 1.000 28.24908 141 GLN A C 1
ATOM 1208 O O . GLN A 1 88 ? 51.65373 4.30696 34.15979 1.000 28.82130 141 GLN A O 1
ATOM 1222 N N . ARG A 1 89 ? 49.67181 4.83041 33.22290 1.000 28.47015 142 ARG A N 1
ATOM 1223 C CA . ARG A 1 89 ? 49.43190 5.93373 34.14695 1.000 27.54882 142 ARG A CA 1
ATOM 1224 C C . ARG A 1 89 ? 49.31605 5.43142 35.58191 1.000 27.48024 142 ARG A C 1
ATOM 1225 O O . ARG A 1 89 ? 49.73692 6.11671 36.52220 1.000 27.88445 142 ARG A O 1
ATOM 1246 N N . VAL A 1 90 ? 48.72215 4.24923 35.77406 1.000 27.06801 143 VAL A N 1
ATOM 1247 C CA . VAL A 1 90 ? 48.68634 3.64209 37.10239 1.000 27.02562 143 VAL A CA 1
ATOM 1248 C C . VAL A 1 90 ? 50.08925 3.23483 37.54694 1.000 27.68422 143 VAL A C 1
ATOM 1249 O O . VAL A 1 90 ? 50.49389 3.47685 38.69070 1.000 28.05789 143 VAL A O 1
ATOM 1262 N N . GLY A 1 91 ? 50.83810 2.57535 36.66036 1.000 27.88410 144 GLY A N 1
ATOM 1263 C CA . GLY A 1 91 ? 52.18740 2.16381 37.01437 1.000 28.57146 144 GLY A CA 1
ATOM 1264 C C . GLY A 1 91 ? 53.05732 3.32955 37.44381 1.000 29.87488 144 GLY A C 1
ATOM 1265 O O . GLY A 1 91 ? 53.74121 3.26508 38.46843 1.000 29.72641 144 GLY A O 1
ATOM 1269 N N . GLN A 1 92 ? 53.03322 4.42069 36.67002 1.000 29.29124 145 GLN A N 1
ATOM 1270 C CA A GLN A 1 92 ? 53.83154 5.60577 36.98158 0.464 30.36340 145 GLN A CA 1
ATOM 1271 C CA B GLN A 1 92 ? 53.88853 5.54560 37.02517 0.536 30.37538 145 GLN A CA 1
ATOM 1272 C C . GLN A 1 92 ? 53.43062 6.21439 38.31877 1.000 30.01506 145 GLN A C 1
ATOM 1273 O O . GLN A 1 92 ? 54.26362 6.79187 39.02673 1.000 30.70075 145 GLN A O 1
ATOM 1300 N N . LEU A 1 93 ? 52.14282 6.12739 38.66610 1.000 29.34664 146 LEU A N 1
ATOM 1301 C CA . LEU A 1 93 ? 51.70453 6.62895 39.96558 1.000 29.41411 146 LEU A CA 1
ATOM 1302 C C . LEU A 1 93 ? 52.32773 5.82306 41.09991 1.000 29.78544 146 LEU A C 1
ATOM 1303 O O . LEU A 1 93 ? 52.80632 6.39772 42.08525 1.000 30.35492 146 LEU A O 1
ATOM 1319 N N . PHE A 1 94 ? 52.32947 4.49108 40.98571 1.000 29.53127 147 PHE A N 1
ATOM 1320 C CA . PHE A 1 94 ? 53.01984 3.67564 41.97979 1.000 30.19234 147 PHE A CA 1
ATOM 1321 C C . PHE A 1 94 ? 54.47441 4.12456 42.11808 1.000 30.90156 147 PHE A C 1
ATOM 1322 O O . PHE A 1 94 ? 54.96505 4.36479 43.22758 1.000 31.47601 147 PHE A O 1
ATOM 1339 N N . THR A 1 95 ? 55.17324 4.27437 40.98852 1.000 31.10861 148 THR A N 1
ATOM 1340 C CA . THR A 1 95 ? 56.58734 4.64268 41.03349 1.000 32.03533 148 THR A CA 1
ATOM 1341 C C . THR A 1 95 ? 56.77660 6.02569 41.64627 1.000 32.51886 148 THR A C 1
ATOM 1342 O O . THR A 1 95 ? 57.68792 6.23391 42.45515 1.000 33.31238 148 THR A O 1
ATOM 1353 N N . TYR A 1 96 ? 55.92158 6.98135 41.27277 1.000 32.10861 149 TYR A N 1
ATOM 1354 C CA . TYR A 1 96 ? 55.98559 8.32516 41.84148 1.000 32.56881 149 TYR A CA 1
ATOM 1355 C C . TYR A 1 96 ? 55.89873 8.29134 43.36253 1.000 32.85330 149 TYR A C 1
ATOM 1356 O O . TYR A 1 96 ? 56.57495 9.07029 44.04582 1.000 33.69795 149 TYR A O 1
ATOM 1374 N N . LEU A 1 97 ? 55.09643 7.37787 43.90999 1.000 32.29401 150 LEU A N 1
ATOM 1375 C CA . LEU A 1 97 ? 54.87127 7.26782 45.34468 1.000 32.51952 150 LEU A CA 1
ATOM 1376 C C . LEU A 1 97 ? 55.86577 6.34741 46.04823 1.000 36.14069 150 LEU A C 1
ATOM 1377 O O . LEU A 1 97 ? 55.70719 6.09266 47.24863 1.000 36.70413 150 LEU A O 1
ATOM 1393 N N . GLY A 1 98 ? 56.86970 5.83192 45.34066 1.000 36.73187 151 GLY A N 1
ATOM 1394 C CA . GLY A 1 98 ? 57.82481 4.93063 45.95700 1.000 38.79144 151 GLY A CA 1
ATOM 1395 C C . GLY A 1 98 ? 57.28719 3.54801 46.24268 1.000 40.20598 151 GLY A C 1
ATOM 1396 O O . GLY A 1 98 ? 57.80928 2.85731 47.12370 1.000 36.24626 151 GLY A O 1
ATOM 1400 N N . MET A 1 99 ? 56.24845 3.12675 45.52370 1.000 32.67668 152 MET A N 1
ATOM 1401 C CA . MET A 1 99 ? 55.57201 1.86539 45.77682 1.000 32.24242 152 MET A CA 1
ATOM 1402 C C . MET A 1 99 ? 55.94221 0.76480 44.79219 1.000 38.41068 152 MET A C 1
ATOM 1403 O O . MET A 1 99 ? 55.43300 -0.35255 44.92635 1.000 36.36606 152 MET A O 1
ATOM 1417 N N . HIS A 1 100 ? 56.79271 1.04425 43.79749 1.000 41.70696 153 HIS A N 1
ATOM 1418 C CA . HIS A 1 100 ? 57.00305 0.06287 42.73328 1.000 41.28317 153 HIS A CA 1
ATOM 1419 C C . HIS A 1 100 ? 57.45305 -1.27335 43.31240 1.000 39.92719 153 HIS A C 1
ATOM 1420 O O . HIS A 1 100 ? 57.06075 -2.33736 42.82260 1.000 39.69447 153 HIS A O 1
ATOM 1434 N N . LYS A 1 101 ? 58.28364 -1.23956 44.35227 1.000 45.95811 154 LYS A N 1
ATOM 1435 C CA . LYS A 1 101 ? 58.76528 -2.46288 44.98448 1.000 54.92974 154 LYS A CA 1
ATOM 1436 C C . LYS A 1 101 ? 57.77258 -3.06311 45.97913 1.000 45.59973 154 LYS A C 1
ATOM 1437 O O . LYS A 1 101 ? 58.00022 -4.18643 46.43622 1.000 56.25272 154 LYS A O 1
ATOM 1456 N N . GLN A 1 102 ? 56.67144 -2.38086 46.30060 1.000 51.00865 155 GLN A N 1
ATOM 1457 C CA . GLN A 1 102 ? 55.60323 -2.97734 47.10190 1.000 52.77697 155 GLN A CA 1
ATOM 1458 C C . GLN A 1 102 ? 54.55336 -3.68774 46.24784 1.000 54.48758 155 GLN A C 1
ATOM 1459 O O . GLN A 1 102 ? 53.53846 -4.15610 46.78258 1.000 48.54434 155 GLN A O 1
ATOM 1473 N N . LEU A 1 103 ? 54.75177 -3.73126 44.93483 1.000 39.01450 156 LEU A N 1
ATOM 1474 C CA . LEU A 1 103 ? 53.86335 -4.45107 44.03425 1.000 35.14531 156 LEU A CA 1
ATOM 1475 C C . LEU A 1 103 ? 54.25551 -5.92168 43.99832 1.000 36.03789 156 LEU A C 1
ATOM 1476 O O . LEU A 1 103 ? 55.44385 -6.25587 43.94874 1.000 34.24125 156 LEU A O 1
ATOM 1492 N N . ILE A 1 104 ? 53.26804 -6.79410 44.13274 1.000 30.28916 157 ILE A N 1
ATOM 1493 C CA . ILE A 1 104 ? 53.50899 -8.23319 44.16647 1.000 30.57739 157 ILE A CA 1
ATOM 1494 C C . ILE A 1 104 ? 52.69050 -8.86847 43.04897 1.000 31.74464 157 ILE A C 1
ATOM 1495 O O . ILE A 1 104 ? 51.71753 -8.27730 42.55006 1.000 29.77903 157 ILE A O 1
ATOM 1511 N N . PRO A 1 105 ? 53.05891 -10.07795 42.63694 1.000 30.21791 158 PRO A N 1
ATOM 1512 C CA . PRO A 1 105 ? 52.32930 -10.72699 41.54191 1.000 29.69553 158 PRO A CA 1
ATOM 1513 C C . PRO A 1 105 ? 50.87274 -10.94254 41.91329 1.000 29.01858 158 PRO A C 1
ATOM 1514 O O . PRO A 1 105 ? 50.54227 -11.28868 43.04899 1.000 29.84376 158 PRO A O 1
ATOM 1525 N N . TYR A 1 106 ? 49.99808 -10.68980 40.95220 1.000 28.34968 159 TYR A N 1
ATOM 1526 C CA . TYR A 1 106 ? 48.61362 -11.13076 41.01398 1.000 27.75378 159 TYR A CA 1
ATOM 1527 C C . TYR A 1 106 ? 48.47231 -12.27242 40.01394 1.000 28.93644 159 TYR A C 1
ATOM 1528 O O . TYR A 1 106 ? 48.77610 -12.10649 38.82609 1.000 27.68913 159 TYR A O 1
ATOM 1546 N N . TYR A 1 107 ? 48.03284 -13.43107 40.49676 1.000 29.09319 160 TYR A N 1
ATOM 1547 C CA . TYR A 1 107 ? 47.89573 -14.61951 39.65778 1.000 29.88894 160 TYR A CA 1
ATOM 1548 C C . TYR A 1 107 ? 46.48284 -14.63254 39.09194 1.000 30.42261 160 TYR A C 1
ATOM 1549 O O . TYR A 1 107 ? 45.52529 -14.99543 39.78286 1.000 28.49104 160 TYR A O 1
ATOM 1567 N N . PHE A 1 108 ? 46.35692 -14.21753 37.82366 1.000 30.01678 161 PHE A N 1
ATOM 1568 C CA . PHE A 1 108 ? 45.05407 -14.22989 37.16888 1.000 33.54689 161 PHE A CA 1
ATOM 1569 C C . PHE A 1 108 ? 44.56847 -15.65676 36.96211 1.000 31.57158 161 PHE A C 1
ATOM 1570 O O . PHE A 1 108 ? 43.37562 -15.94582 37.12273 1.000 27.36411 161 PHE A O 1
ATOM 1587 N N . LYS A 1 109 ? 45.48246 -16.54966 36.58514 1.000 29.16577 162 LYS A N 1
ATOM 1588 C CA . LYS A 1 109 ? 45.29687 -17.98979 36.61578 1.000 33.98093 162 LYS A CA 1
ATOM 1589 C C . LYS A 1 109 ? 46.11462 -18.55465 37.76839 1.000 29.29287 162 LYS A C 1
ATOM 1590 O O . LYS A 1 109 ? 47.07650 -17.93483 38.22864 1.000 30.76298 162 LYS A O 1
ATOM 1609 N N . SER A 1 110 ? 45.73970 -19.74757 38.22045 1.000 32.59166 163 SER A N 1
ATOM 1610 C CA . SER A 1 110 ? 46.44388 -20.36205 39.33713 1.000 29.72334 163 SER A CA 1
ATOM 1611 C C . SER A 1 110 ? 47.91930 -20.53496 39.00546 1.000 32.41370 163 SER A C 1
ATOM 1612 O O . SER A 1 110 ? 48.28657 -20.86266 37.87260 1.000 30.42797 163 SER A O 1
ATOM 1620 N N . ASN A 1 111 ? 48.77113 -20.29911 40.00532 1.000 32.18801 164 ASN A N 1
ATOM 1621 C CA . ASN A 1 111 ? 50.19973 -20.49511 39.81721 1.000 32.20094 164 ASN A CA 1
ATOM 1622 C C . ASN A 1 111 ? 50.60400 -21.95688 39.95310 1.000 36.78782 164 ASN A C 1
ATOM 1623 O O . ASN A 1 111 ? 51.77210 -22.28558 39.71710 1.000 34.26059 164 ASN A O 1
ATOM 1634 N N . LYS A 1 112 ? 49.67832 -22.83339 40.34522 1.000 33.06406 165 LYS A N 1
ATOM 1635 C CA . LYS A 1 112 ? 49.94776 -24.26828 40.38172 1.000 35.72856 165 LYS A CA 1
ATOM 1636 C C . LYS A 1 112 ? 48.95716 -25.01061 39.49233 1.000 36.15548 165 LYS A C 1
ATOM 1637 O O . LYS A 1 112 ? 49.00071 -24.85196 38.26836 1.000 35.37877 165 LYS A O 1
ATOM 1656 N N . SER A 1 113 ? 48.09449 -25.84272 40.06495 1.000 32.27712 166 SER A N 1
ATOM 1657 C CA . SER A 1 113 ? 47.14020 -26.53790 39.21062 1.000 34.62114 166 SER A CA 1
ATOM 1658 C C . SER A 1 113 ? 46.02029 -25.58700 38.80709 1.000 31.55802 166 SER A C 1
ATOM 1659 O O . SER A 1 113 ? 45.72267 -24.62929 39.52539 1.000 33.20668 166 SER A O 1
ATOM 1667 N N . PRO A 1 114 ? 45.39167 -25.82724 37.66235 1.000 33.22519 167 PRO A N 1
ATOM 1668 C CA . PRO A 1 114 ? 44.39685 -24.87450 37.16433 1.000 33.63626 167 PRO A CA 1
ATOM 1669 C C . PRO A 1 114 ? 43.16947 -24.80138 38.05224 1.000 33.05890 167 PRO A C 1
ATOM 1670 O O . PRO A 1 114 ? 42.79910 -25.76450 38.73157 1.000 34.36177 167 PRO A O 1
ATOM 1681 N N . GLY A 1 115 ? 42.52694 -23.63946 38.00897 1.000 29.33741 168 GLY A N 1
ATOM 1682 C CA . GLY A 1 115 ? 41.24004 -23.46634 38.65241 1.000 28.18055 168 GLY A CA 1
ATOM 1683 C C . GLY A 1 115 ? 40.17032 -24.31485 37.99324 1.000 31.33577 168 GLY A C 1
ATOM 1684 O O . GLY A 1 115 ? 40.36278 -24.94935 36.95747 1.000 29.82379 168 GLY A O 1
ATOM 1688 N N . PHE A 1 116 ? 39.00217 -24.30809 38.62385 1.000 31.14923 169 PHE A N 1
ATOM 1689 C CA . PHE A 1 116 ? 37.88672 -25.13998 38.20834 1.000 29.17430 169 PHE A CA 1
ATOM 1690 C C . PHE A 1 116 ? 36.88315 -24.35592 37.37567 1.000 30.38713 169 PHE A C 1
ATOM 1691 O O . PHE A 1 116 ? 36.78072 -23.13046 37.47531 1.000 26.95585 169 PHE A O 1
ATOM 1708 N N . GLN A 1 117 ? 36.16064 -25.08528 36.53139 1.000 30.45674 170 GLN A N 1
ATOM 1709 C CA . GLN A 1 117 ? 34.95094 -24.61132 35.87628 1.000 28.33680 170 GLN A CA 1
ATOM 1710 C C . GLN A 1 117 ? 33.82254 -25.57959 36.21224 1.000 28.25051 170 GLN A C 1
ATOM 1711 O O . GLN A 1 117 ? 34.01049 -26.79794 36.17114 1.000 29.27366 170 GLN A O 1
ATOM 1725 N N . TYR A 1 118 ? 32.65198 -25.05026 36.54754 1.000 27.42871 171 TYR A N 1
ATOM 1726 C CA . TYR A 1 118 ? 31.50376 -25.88778 36.89891 1.000 26.76725 171 TYR A CA 1
ATOM 1727 C C . TYR A 1 118 ? 30.28159 -25.27741 36.21745 1.000 27.01803 171 TYR A C 1
ATOM 1728 O O . TYR A 1 118 ? 29.74655 -24.27058 36.68921 1.000 26.39317 171 TYR A O 1
ATOM 1746 N N . PHE A 1 119 ? 29.86730 -25.87661 35.09455 1.000 26.48760 172 PHE A N 1
ATOM 1747 C CA . PHE A 1 119 ? 28.77826 -25.36809 34.26326 1.000 29.63411 172 PHE A CA 1
ATOM 1748 C C . PHE A 1 119 ? 27.89252 -26.52826 33.83712 1.000 31.42132 172 PHE A C 1
ATOM 1749 O O . PHE A 1 119 ? 28.39442 -27.56138 33.38136 1.000 28.54783 172 PHE A O 1
ATOM 1766 N N . ASN A 1 120 ? 26.57938 -26.34583 33.96089 1.000 26.44854 173 ASN A N 1
ATOM 1767 C CA . ASN A 1 120 ? 25.61593 -27.36687 33.55874 1.000 27.91945 173 ASN A CA 1
ATOM 1768 C C . ASN A 1 120 ? 25.86679 -28.69170 34.27931 1.000 33.00607 173 ASN A C 1
ATOM 1769 O O . ASN A 1 120 ? 25.65291 -29.77142 33.72669 1.000 33.53785 173 ASN A O 1
ATOM 1780 N N . GLY A 1 121 ? 26.29861 -28.61472 35.53298 1.000 31.81252 174 GLY A N 1
ATOM 1781 C CA . GLY A 1 121 ? 26.53686 -29.81761 36.30189 1.000 32.55207 174 GLY A CA 1
ATOM 1782 C C . GLY A 1 121 ? 27.80180 -30.56378 35.95003 1.000 29.92112 174 GLY A C 1
ATOM 1783 O O . GLY A 1 121 ? 28.04565 -31.63694 36.51510 1.000 31.92668 174 GLY A O 1
ATOM 1787 N N . VAL A 1 122 ? 28.63519 -30.00649 35.07476 1.000 29.14023 175 VAL A N 1
ATOM 1788 C CA . VAL A 1 122 ? 29.86944 -30.63507 34.61931 1.000 31.53342 175 VAL A CA 1
ATOM 1789 C C . VAL A 1 122 ? 31.04983 -29.88493 35.21613 1.000 28.82265 175 VAL A C 1
ATOM 1790 O O . VAL A 1 122 ? 31.12735 -28.65508 35.10941 1.000 28.07477 175 VAL A O 1
ATOM 1803 N N . ARG A 1 123 ? 31.96703 -30.62274 35.83640 1.000 30.62679 176 ARG A N 1
ATOM 1804 C CA . ARG A 1 123 ? 33.14602 -30.05771 36.47686 1.000 31.30002 176 ARG A CA 1
ATOM 1805 C C . ARG A 1 123 ? 34.38134 -30.40338 35.65525 1.000 34.78918 176 ARG A C 1
ATOM 1806 O O . ARG A 1 123 ? 34.51857 -31.52796 35.16449 1.000 32.74616 176 ARG A O 1
ATOM 1827 N N . ALA A 1 124 ? 35.27374 -29.43057 35.49996 1.000 29.27272 177 ALA A N 1
ATOM 1828 C CA . ALA A 1 124 ? 36.52040 -29.64246 34.77838 1.000 34.60652 177 ALA A CA 1
ATOM 1829 C C . ALA A 1 124 ? 37.52941 -28.62731 35.28951 1.000 30.28399 177 ALA A C 1
ATOM 1830 O O . ALA A 1 124 ? 37.16444 -27.65241 35.95032 1.000 33.93773 177 ALA A O 1
ATOM 1837 N N . ARG A 1 125 ? 38.80423 -28.87824 35.00409 1.000 33.35190 178 ARG A N 1
ATOM 1838 C CA . ARG A 1 125 ? 39.82095 -27.86007 35.21523 1.000 30.76847 178 ARG A CA 1
ATOM 1839 C C . ARG A 1 125 ? 39.87714 -26.92579 34.01085 1.000 33.35748 178 ARG A C 1
ATOM 1840 O O . ARG A 1 125 ? 39.63688 -27.33671 32.87042 1.000 31.44804 178 ARG A O 1
ATOM 1861 N N . ILE A 1 126 ? 40.21220 -25.65953 34.27189 1.000 32.60827 179 ILE A N 1
ATOM 1862 C CA . ILE A 1 126 ? 40.46818 -24.72167 33.18455 1.000 33.52568 179 ILE A CA 1
ATOM 1863 C C . ILE A 1 126 ? 41.53329 -25.31490 32.27801 1.000 37.69934 179 ILE A C 1
ATOM 1864 O O . ILE A 1 126 ? 42.54315 -25.85341 32.74978 1.000 33.52882 179 ILE A O 1
ATOM 1880 N N . GLY A 1 127 ? 41.28473 -25.27254 30.97081 1.000 37.07351 180 GLY A N 1
ATOM 1881 C CA . GLY A 1 127 ? 42.21342 -25.80324 30.00016 1.000 37.97357 180 GLY A CA 1
ATOM 1882 C C . GLY A 1 127 ? 41.97972 -27.24067 29.58717 1.000 39.79222 180 GLY A C 1
ATOM 1883 O O . GLY A 1 127 ? 42.65248 -27.71716 28.66365 1.000 44.51743 180 GLY A O 1
ATOM 1887 N N . GLU A 1 128 ? 41.06201 -27.95304 30.23834 1.000 38.43870 181 GLU A N 1
ATOM 1888 C CA . GLU A 1 128 ? 40.82204 -29.35241 29.90996 1.000 34.29341 181 GLU A CA 1
ATOM 1889 C C . GLU A 1 128 ? 39.92755 -29.55867 28.69481 1.000 42.36740 181 GLU A C 1
ATOM 1890 O O . GLU A 1 128 ? 39.75665 -30.70445 28.26681 1.000 43.90853 181 GLU A O 1
ATOM 1902 N N . GLY A 1 129 ? 39.36242 -28.49921 28.12381 1.000 45.54190 182 GLY A N 1
ATOM 1903 C CA . GLY A 1 129 ? 38.60548 -28.65398 26.89627 1.000 47.95520 182 GLY A CA 1
ATOM 1904 C C . GLY A 1 129 ? 37.22763 -29.26710 27.02662 1.000 43.68471 182 GLY A C 1
ATOM 1905 O O . GLY A 1 129 ? 36.70058 -29.78274 26.03824 1.000 39.79594 182 GLY A O 1
ATOM 1909 N N . SER A 1 130 ? 36.62288 -29.23044 28.21235 1.000 34.77215 183 SER A N 1
ATOM 1910 C CA . SER A 1 130 ? 35.26251 -29.73206 28.35145 1.000 37.80670 183 SER A CA 1
ATOM 1911 C C . SER A 1 130 ? 34.29607 -28.89859 27.51451 1.000 32.73946 183 SER A C 1
ATOM 1912 O O . SER A 1 130 ? 34.49819 -27.70138 27.29634 1.000 34.74300 183 SER A O 1
ATOM 1920 N N . SER A 1 131 ? 33.23586 -29.54054 27.03797 1.000 36.38947 184 SER A N 1
ATOM 1921 C CA . SER A 1 131 ? 32.14709 -28.81567 26.39804 1.000 36.69238 184 SER A CA 1
ATOM 1922 C C . SER A 1 131 ? 31.01534 -28.48651 27.36588 1.000 36.14928 184 SER A C 1
ATOM 1923 O O . SER A 1 131 ? 30.08341 -27.76841 26.98633 1.000 31.69498 184 SER A O 1
ATOM 1931 N N . PHE A 1 132 ? 31.08040 -28.98079 28.60368 1.000 34.57107 185 PHE A N 1
ATOM 1932 C CA . PHE A 1 132 ? 30.08174 -28.66604 29.62794 1.000 30.86750 185 PHE A CA 1
ATOM 1933 C C . PHE A 1 132 ? 28.67205 -28.95437 29.12195 1.000 30.95624 185 PHE A C 1
ATOM 1934 O O . PHE A 1 132 ? 27.73244 -28.18541 29.34041 1.000 31.38567 185 PHE A O 1
ATOM 1951 N N . ASP A 1 133 ? 28.52461 -30.08787 28.43783 1.000 29.48816 186 ASP A N 1
ATOM 1952 C CA . ASP A 1 133 ? 27.22779 -30.56960 27.97433 1.000 34.50919 186 ASP A CA 1
ATOM 1953 C C . ASP A 1 133 ? 26.58353 -29.62866 26.95901 1.000 29.96658 186 ASP A C 1
ATOM 1954 O O . ASP A 1 133 ? 25.36679 -29.67456 26.75849 1.000 33.11816 186 ASP A O 1
ATOM 1963 N N . ALA A 1 134 ? 27.38111 -28.78806 26.30035 1.000 28.49846 187 ALA A N 1
ATOM 1964 C CA . ALA A 1 134 ? 26.83003 -27.87134 25.30992 1.000 34.06700 187 ALA A CA 1
ATOM 1965 C C . ALA A 1 134 ? 26.07924 -28.56443 24.17499 1.000 32.44916 187 ALA A C 1
ATOM 1966 O O . ALA A 1 134 ? 25.13989 -27.94823 23.64104 1.000 32.70299 187 ALA A O 1
ATOM 1973 N N . PRO A 1 135 ? 26.43595 -29.77589 23.73358 1.000 33.02432 188 PRO A N 1
ATOM 1974 C CA . PRO A 1 135 ? 25.59920 -30.42139 22.70319 1.000 32.21682 188 PRO A CA 1
ATOM 1975 C C . PRO A 1 135 ? 24.14337 -30.55259 23.12778 1.000 32.30179 188 PRO A C 1
ATOM 1976 O O . PRO A 1 135 ? 23.24551 -30.34975 22.30074 1.000 33.91830 188 PRO A O 1
ATOM 1987 N N . ALA A 1 136 ? 23.88350 -30.84264 24.40951 1.000 31.64822 189 ALA A N 1
ATOM 1988 C CA . ALA A 1 136 ? 22.51595 -30.95903 24.90918 1.000 33.01149 189 ALA A CA 1
ATOM 1989 C C . ALA A 1 136 ? 21.78080 -29.62792 24.89139 1.000 34.22256 189 ALA A C 1
ATOM 1990 O O . ALA A 1 136 ? 20.54425 -29.60341 24.89386 1.000 29.68291 189 ALA A O 1
ATOM 1997 N N . LEU A 1 137 ? 22.52064 -28.52814 24.92830 1.000 31.74190 190 LEU A N 1
ATOM 1998 C CA . LEU A 1 137 ? 21.97922 -27.18767 24.78774 1.000 35.80608 190 LEU A CA 1
ATOM 1999 C C . LEU A 1 137 ? 21.74172 -26.81547 23.33616 1.000 37.52290 190 LEU A C 1
ATOM 2000 O O . LEU A 1 137 ? 21.18196 -25.74837 23.06970 1.000 37.96136 190 LEU A O 1
ATOM 2016 N N . GLY A 1 138 ? 22.14400 -27.66350 22.39916 1.000 31.27161 191 GLY A N 1
ATOM 2017 C CA . GLY A 1 138 ? 21.95455 -27.37157 20.99849 1.000 34.51903 191 GLY A CA 1
ATOM 2018 C C . GLY A 1 138 ? 23.06870 -26.58604 20.35494 1.000 38.20013 191 GLY A C 1
ATOM 2019 O O . GLY A 1 138 ? 22.84961 -25.97791 19.30059 1.000 39.38440 191 GLY A O 1
ATOM 2023 N N . ILE A 1 139 ? 24.25631 -26.57760 20.94741 1.000 34.00933 192 ILE A N 1
ATOM 2024 C CA . ILE A 1 139 ? 25.41900 -25.94285 20.34245 1.000 31.09463 192 ILE A CA 1
ATOM 2025 C C . ILE A 1 139 ? 26.09379 -26.99162 19.46262 1.000 33.67114 192 ILE A C 1
ATOM 2026 O O . ILE A 1 139 ? 26.47845 -28.06337 19.94119 1.000 34.14566 192 ILE A O 1
ATOM 2042 N N . ASN A 1 140 ? 26.20835 -26.71100 18.17127 1.000 34.71118 193 ASN A N 1
ATOM 2043 C CA . ASN A 1 140 ? 26.71853 -27.74226 17.27959 1.000 39.66185 193 ASN A CA 1
ATOM 2044 C C . ASN A 1 140 ? 28.22765 -27.90238 17.45987 1.000 34.40088 193 ASN A C 1
ATOM 2045 O O . ASN A 1 140 ? 28.89998 -27.08011 18.08842 1.000 35.96866 193 ASN A O 1
ATOM 2056 N N . SER A 1 141 ? 28.75266 -29.00943 16.92701 1.000 36.25750 194 SER A N 1
ATOM 2057 C CA . SER A 1 141 ? 30.13297 -29.38275 17.21774 1.000 41.15333 194 SER A CA 1
ATOM 2058 C C . SER A 1 141 ? 31.13222 -28.41591 16.59355 1.000 37.82998 194 SER A C 1
ATOM 2059 O O . SER A 1 141 ? 32.22938 -28.23221 17.13233 1.000 34.86322 194 SER A O 1
ATOM 2067 N N . SER A 1 142 ? 30.78684 -27.79667 15.46222 1.000 41.80012 195 SER A N 1
ATOM 2068 C CA . SER A 1 142 ? 31.70079 -26.83185 14.85951 1.000 36.69397 195 SER A CA 1
ATOM 2069 C C . SER A 1 142 ? 31.92804 -25.64938 15.79124 1.000 34.90006 195 SER A C 1
ATOM 2070 O O . SER A 1 142 ? 33.06766 -25.21358 15.98918 1.000 36.22042 195 SER A O 1
ATOM 2078 N N . LEU A 1 143 ? 30.85349 -25.12787 16.38564 1.000 31.25453 196 LEU A N 1
ATOM 2079 C CA . LEU A 1 143 ? 30.99321 -24.01450 17.31707 1.000 36.32894 196 LEU A CA 1
ATOM 2080 C C . LEU A 1 143 ? 31.79034 -24.42835 18.54631 1.000 35.40191 196 LEU A C 1
ATOM 2081 O O . LEU A 1 143 ? 32.62626 -23.66479 19.04280 1.000 33.36647 196 LEU A O 1
ATOM 2097 N N . ILE A 1 144 ? 31.53104 -25.62908 19.06574 1.000 36.36772 197 ILE A N 1
ATOM 2098 C CA . ILE A 1 144 ? 32.26121 -26.09032 20.24223 1.000 34.39329 197 ILE A CA 1
ATOM 2099 C C . ILE A 1 144 ? 33.74720 -26.19597 19.93737 1.000 36.39137 197 ILE A C 1
ATOM 2100 O O . ILE A 1 144 ? 34.59231 -25.77442 20.73694 1.000 34.51667 197 ILE A O 1
ATOM 2116 N N . ASP A 1 145 ? 34.08740 -26.73609 18.76512 1.000 35.43897 198 ASP A N 1
ATOM 2117 C CA . ASP A 1 145 ? 35.48950 -26.92652 18.40860 1.000 38.36841 198 ASP A CA 1
ATOM 2118 C C . ASP A 1 145 ? 36.22400 -25.59395 18.30367 1.000 41.73505 198 ASP A C 1
ATOM 2119 O O . ASP A 1 145 ? 37.39521 -25.49352 18.68991 1.000 37.93708 198 ASP A O 1
ATOM 2128 N N . ILE A 1 146 ? 35.56256 -24.56558 17.76352 1.000 34.76353 199 ILE A N 1
ATOM 2129 C CA . ILE A 1 146 ? 36.15317 -23.22932 17.73806 1.000 33.63896 199 ILE A CA 1
ATOM 2130 C C . ILE A 1 146 ? 36.28841 -22.68565 19.15589 1.000 34.89494 199 ILE A C 1
ATOM 2131 O O . ILE A 1 146 ? 37.35925 -22.22353 19.56471 1.000 31.12455 199 ILE A O 1
ATOM 2147 N N . GLY A 1 147 ? 35.20495 -22.70918 19.91307 1.000 32.60173 200 GLY A N 1
ATOM 2148 C CA . GLY A 1 147 ? 35.24907 -22.25865 21.28800 1.000 34.42217 200 GLY A CA 1
ATOM 2149 C C . GLY A 1 147 ? 34.80878 -20.81394 21.44673 1.000 33.74057 200 GLY A C 1
ATOM 2150 O O . GLY A 1 147 ? 34.91831 -19.99111 20.52982 1.000 30.95249 200 GLY A O 1
ATOM 2154 N N . VAL A 1 148 ? 34.30764 -20.49999 22.64558 1.000 31.69827 201 VAL A N 1
ATOM 2155 C CA . VAL A 1 148 ? 33.77237 -19.17006 22.93730 1.000 32.81657 201 VAL A CA 1
ATOM 2156 C C . VAL A 1 148 ? 34.85195 -18.10945 22.78077 1.000 30.63752 201 VAL A C 1
ATOM 2157 O O . VAL A 1 148 ? 34.63075 -17.05421 22.17396 1.000 30.46075 201 VAL A O 1
ATOM 2170 N N . THR A 1 149 ? 36.03522 -18.37063 23.33532 1.000 32.50609 202 THR A N 1
ATOM 2171 C CA . THR A 1 149 ? 37.09054 -17.36424 23.32708 1.000 30.70272 202 THR A CA 1
ATOM 2172 C C . THR A 1 149 ? 37.41609 -16.92300 21.90867 1.000 30.72869 202 THR A C 1
ATOM 2173 O O . THR A 1 149 ? 37.46320 -15.72336 21.61536 1.000 30.87657 202 THR A O 1
ATOM 2184 N N . LYS A 1 150 ? 37.62872 -17.88378 21.00756 1.000 31.14219 203 LYS A N 1
ATOM 2185 C CA . LYS A 1 150 ? 37.99078 -17.53714 19.63870 1.000 31.22815 203 LYS A CA 1
ATOM 2186 C C . LYS A 1 150 ? 36.87096 -16.78679 18.93275 1.000 28.77125 203 LYS A C 1
ATOM 2187 O O . LYS A 1 150 ? 37.13241 -15.87711 18.13837 1.000 32.34925 203 LYS A O 1
ATOM 2206 N N . ILE A 1 151 ? 35.61993 -17.18468 19.17144 1.000 30.65000 204 ILE A N 1
ATOM 2207 C CA . ILE A 1 151 ? 34.48699 -16.50840 18.54224 1.000 30.15469 204 ILE A CA 1
ATOM 2208 C C . ILE A 1 151 ? 34.39919 -15.06736 19.02318 1.000 29.62157 204 ILE A C 1
ATOM 2209 O O . ILE A 1 151 ? 34.25901 -14.13167 18.22603 1.000 31.22618 204 ILE A O 1
ATOM 2225 N N . VAL A 1 152 ? 34.45848 -14.86764 20.33924 1.000 27.35892 205 VAL A N 1
ATOM 2226 C CA . VAL A 1 152 ? 34.34638 -13.51346 20.86790 1.000 30.09930 205 VAL A CA 1
ATOM 2227 C C . VAL A 1 152 ? 35.51977 -12.66638 20.39205 1.000 30.12359 205 VAL A C 1
ATOM 2228 O O . VAL A 1 152 ? 35.35023 -11.49119 20.04865 1.000 29.60001 205 VAL A O 1
ATOM 2241 N N . ASN A 1 153 ? 36.72482 -13.24416 20.34329 1.000 29.77592 206 ASN A N 1
ATOM 2242 C CA A ASN A 1 153 ? 37.87584 -12.49708 19.84234 0.520 30.52937 206 ASN A CA 1
ATOM 2243 C CA B ASN A 1 153 ? 37.86430 -12.48167 19.84369 0.480 30.52311 206 ASN A CA 1
ATOM 2244 C C . ASN A 1 153 ? 37.68159 -12.10782 18.37902 1.000 32.00881 206 ASN A C 1
ATOM 2245 O O . ASN A 1 153 ? 38.10940 -11.02788 17.95102 1.000 28.20128 206 ASN A O 1
ATOM 2266 N N . ASP A 1 154 ? 37.04852 -12.97928 17.59344 1.000 29.43237 207 ASP A N 1
ATOM 2267 C CA . ASP A 1 154 ? 36.82374 -12.65220 16.19251 1.000 29.45902 207 ASP A CA 1
ATOM 2268 C C . ASP A 1 154 ? 35.87635 -11.46564 16.04552 1.000 32.75978 207 ASP A C 1
ATOM 2269 O O . ASP A 1 154 ? 36.05113 -10.64724 15.13559 1.000 31.07908 207 ASP A O 1
ATOM 2278 N N . ALA A 1 155 ? 34.89060 -11.33942 16.94260 1.000 29.20812 208 ALA A N 1
ATOM 2279 C CA . ALA A 1 155 ? 33.93031 -10.24309 16.86566 1.000 30.88876 208 ALA A CA 1
ATOM 2280 C C . ALA A 1 155 ? 34.48843 -8.95032 17.44777 1.000 29.72639 208 ALA A C 1
ATOM 2281 O O . ALA A 1 155 ? 34.31482 -7.87177 16.86731 1.000 29.02014 208 ALA A O 1
ATOM 2288 N N . VAL A 1 156 ? 35.16271 -9.04553 18.59102 1.000 25.31022 209 VAL A N 1
ATOM 2289 C CA . VAL A 1 156 ? 35.62364 -7.86099 19.29734 1.000 31.25469 209 VAL A CA 1
ATOM 2290 C C . VAL A 1 156 ? 36.94479 -7.36222 18.73944 1.000 34.92826 209 VAL A C 1
ATOM 2291 O O . VAL A 1 156 ? 37.19551 -6.15032 18.72088 1.000 31.79547 209 VAL A O 1
ATOM 2304 N N . GLY A 1 157 ? 37.77862 -8.26978 18.23756 1.000 32.83995 210 GLY A N 1
ATOM 2305 C CA . GLY A 1 157 ? 39.12815 -7.96297 17.82678 1.000 30.29043 210 GLY A CA 1
ATOM 2306 C C . GLY A 1 157 ? 39.30931 -6.77932 16.89476 1.000 35.06885 210 GLY A C 1
ATOM 2307 O O . GLY A 1 157 ? 40.15820 -5.91689 17.13948 1.000 38.72589 210 GLY A O 1
ATOM 2311 N N . PRO A 1 158 ? 38.55511 -6.71994 15.79111 1.000 37.64006 211 PRO A N 1
ATOM 2312 C CA . PRO A 1 158 ? 38.74265 -5.58076 14.86611 1.000 35.43992 211 PRO A CA 1
ATOM 2313 C C . PRO A 1 158 ? 38.48826 -4.23064 15.52236 1.000 34.74710 211 PRO A C 1
ATOM 2314 O O . PRO A 1 158 ? 39.21475 -3.26363 15.25469 1.000 32.08989 211 PRO A O 1
ATOM 2325 N N . PHE A 1 159 ? 37.44718 -4.12502 16.35109 1.000 30.14764 212 PHE A N 1
ATOM 2326 C CA . PHE A 1 159 ? 37.21656 -2.87811 17.07062 1.000 30.12875 212 PHE A CA 1
ATOM 2327 C C . PHE A 1 159 ? 38.37054 -2.58757 18.02498 1.000 31.64511 212 PHE A C 1
ATOM 2328 O O . PHE A 1 159 ? 38.83996 -1.44796 18.12669 1.000 29.81199 212 PHE A O 1
ATOM 2345 N N . ALA A 1 160 ? 38.82675 -3.60943 18.75046 1.000 29.09432 213 ALA A N 1
ATOM 2346 C CA . ALA A 1 160 ? 39.84962 -3.39487 19.76718 1.000 35.69889 213 ALA A CA 1
ATOM 2347 C C . ALA A 1 160 ? 41.18099 -3.02023 19.13244 1.000 33.86381 213 ALA A C 1
ATOM 2348 O O . ALA A 1 160 ? 41.89872 -2.15165 19.64233 1.000 32.27748 213 ALA A O 1
ATOM 2355 N N . GLN A 1 161 ? 41.51535 -3.64936 18.00557 1.000 34.62029 214 GLN A N 1
ATOM 2356 C CA . GLN A 1 161 ? 42.75345 -3.31612 17.31185 1.000 38.08511 214 GLN A CA 1
ATOM 2357 C C . GLN A 1 161 ? 42.73718 -1.88022 16.80824 1.000 39.03906 214 GLN A C 1
ATOM 2358 O O . GLN A 1 161 ? 43.76942 -1.19908 16.81728 1.000 35.82631 214 GLN A O 1
ATOM 2372 N N . ALA A 1 162 ? 41.58650 -1.41322 16.32279 1.000 33.34067 215 ALA A N 1
ATOM 2373 C CA . ALA A 1 162 ? 41.50667 -0.03501 15.85686 1.000 34.10812 215 ALA A CA 1
ATOM 2374 C C . ALA A 1 162 ? 41.64822 0.94678 17.01129 1.000 32.78655 215 ALA A C 1
ATOM 2375 O O . ALA A 1 162 ? 42.18375 2.04621 16.83238 1.000 33.42865 215 ALA A O 1
ATOM 2382 N N . LEU A 1 163 ? 41.13948 0.58639 18.18949 1.000 29.08976 216 LEU A N 1
ATOM 2383 C CA . LEU A 1 163 ? 41.28535 1.45736 19.34887 1.000 31.06504 216 LEU A CA 1
ATOM 2384 C C . LEU A 1 163 ? 42.71358 1.43521 19.87961 1.000 34.81201 216 LEU A C 1
ATOM 2385 O O . LEU A 1 163 ? 43.21695 2.45259 20.36983 1.000 32.04010 216 LEU A O 1
ATOM 2401 N N . PHE A 1 164 ? 43.36346 0.27114 19.83686 1.000 33.39473 217 PHE A N 1
ATOM 2402 C CA . PHE A 1 164 ? 44.76671 0.18948 20.22790 1.000 34.09840 217 PHE A CA 1
ATOM 2403 C C . PHE A 1 164 ? 45.64462 0.98910 19.27001 1.000 37.74753 217 PHE A C 1
ATOM 2404 O O . PHE A 1 164 ? 46.58902 1.66296 19.69921 1.000 38.44926 217 PHE A O 1
ATOM 2421 N N . ASP A 1 165 ? 45.34411 0.93443 17.97025 1.000 33.58521 218 ASP A N 1
ATOM 2422 C CA . ASP A 1 165 ? 46.06489 1.76958 17.01382 1.000 36.11637 218 ASP A CA 1
ATOM 2423 C C . ASP A 1 165 ? 45.91330 3.24937 17.34605 1.000 33.55825 218 ASP A C 1
ATOM 2424 O O . ASP A 1 165 ? 46.87834 4.01523 17.24451 1.000 33.20085 218 ASP A O 1
ATOM 2433 N N . ASP A 1 166 ? 44.70434 3.67589 17.72680 1.000 32.01399 219 ASP A N 1
ATOM 2434 C CA . ASP A 1 166 ? 44.50977 5.05840 18.15286 1.000 32.47841 219 ASP A CA 1
ATOM 2435 C C . ASP A 1 166 ? 45.51232 5.44168 19.23545 1.000 30.05980 219 ASP A C 1
ATOM 2436 O O . ASP A 1 166 ? 46.14093 6.50470 19.18112 1.000 29.98096 219 ASP A O 1
ATOM 2445 N N . LEU A 1 167 ? 45.64414 4.58596 20.25240 1.000 32.66771 220 LEU A N 1
ATOM 2446 C CA . LEU A 1 167 ? 46.51804 4.88632 21.37892 1.000 31.71719 220 LEU A CA 1
ATOM 2447 C C . LEU A 1 167 ? 47.97045 4.96460 20.93292 1.000 34.06510 220 LEU A C 1
ATOM 2448 O O . LEU A 1 167 ? 48.70977 5.86227 21.34976 1.000 32.02306 220 LEU A O 1
ATOM 2464 N N . GLN A 1 168 ? 48.39353 4.04148 20.07245 1.000 34.65563 221 GLN A N 1
ATOM 2465 C CA . GLN A 1 168 ? 49.78495 4.00657 19.64391 1.000 36.33504 221 GLN A CA 1
ATOM 2466 C C . GLN A 1 168 ? 50.09692 5.11850 18.65214 1.000 37.32111 221 GLN A C 1
ATOM 2467 O O . GLN A 1 168 ? 51.15783 5.74723 18.72889 1.000 34.11343 221 GLN A O 1
ATOM 2481 N N . LYS A 1 169 ? 49.18835 5.36152 17.71151 1.000 38.15576 222 LYS A N 1
ATOM 2482 C CA . LYS A 1 169 ? 49.44937 6.28037 16.62020 1.000 40.11678 222 LYS A CA 1
ATOM 2483 C C . LYS A 1 169 ? 48.92898 7.68736 16.88678 1.000 38.34026 222 LYS A C 1
ATOM 2484 O O . LYS A 1 169 ? 49.20455 8.59017 16.09097 1.000 41.21830 222 LYS A O 1
ATOM 2503 N N . HIS A 1 170 ? 48.20353 7.90189 17.98469 1.000 35.21999 223 HIS A N 1
ATOM 2504 C CA . HIS A 1 170 ? 47.65232 9.21294 18.32361 1.000 32.72671 223 HIS A CA 1
ATOM 2505 C C . HIS A 1 170 ? 46.63269 9.65245 17.27136 1.000 44.04319 223 HIS A C 1
ATOM 2506 O O . HIS A 1 170 ? 46.77765 10.68113 16.60687 1.000 38.00274 223 HIS A O 1
ATOM 2520 N N . THR A 1 171 ? 45.59878 8.83286 17.11888 1.000 35.53412 224 THR A N 1
ATOM 2521 C CA . THR A 1 171 ? 44.48517 9.10466 16.22208 1.000 39.63887 224 THR A CA 1
ATOM 2522 C C . THR A 1 171 ? 43.18806 8.90639 16.99804 1.000 39.48710 224 THR A C 1
ATOM 2523 O O . THR A 1 171 ? 43.20072 8.49267 18.16108 1.000 34.21417 224 THR A O 1
ATOM 2534 N N . THR A 1 172 ? 42.05730 9.23580 16.35539 1.000 40.91205 225 THR A N 1
ATOM 2535 C CA . THR A 1 172 ? 40.74340 9.00270 16.94535 1.000 37.51997 225 THR A CA 1
ATOM 2536 C C . THR A 1 172 ? 39.81524 8.25730 15.99260 1.000 39.86580 225 THR A C 1
ATOM 2537 O O . THR A 1 172 ? 38.63295 8.06552 16.31207 1.000 39.95773 225 THR A O 1
ATOM 2548 N N . THR A 1 173 ? 40.32736 7.81679 14.84349 1.000 41.24974 226 THR A N 1
ATOM 2549 C CA . THR A 1 173 ? 39.49371 7.13244 13.86397 1.000 43.87504 226 THR A CA 1
ATOM 2550 C C . THR A 1 173 ? 38.97649 5.80665 14.39872 1.000 39.93912 226 THR A C 1
ATOM 2551 O O . THR A 1 173 ? 37.86341 5.39425 14.05388 1.000 40.00761 226 THR A O 1
ATOM 2562 N N . GLY A 1 174 ? 39.76660 5.11590 15.21970 1.000 37.72886 227 GLY A N 1
ATOM 2563 C CA . GLY A 1 174 ? 39.25830 3.91490 15.85597 1.000 30.92954 227 GLY A CA 1
ATOM 2564 C C . GLY A 1 174 ? 38.06298 4.20632 16.74070 1.000 33.23713 227 GLY A C 1
ATOM 2565 O O . GLY A 1 174 ? 37.06533 3.48021 16.71511 1.000 29.71118 227 GLY A O 1
ATOM 2569 N N . TRP A 1 175 ? 38.14192 5.28310 17.52646 1.000 29.13879 228 TRP A N 1
ATOM 2570 C CA . TRP A 1 175 ? 37.01254 5.65816 18.36669 1.000 32.53607 228 TRP A CA 1
ATOM 2571 C C . TRP A 1 175 ? 35.82396 6.10719 17.53222 1.000 31.46541 228 TRP A C 1
ATOM 2572 O O . TRP A 1 175 ? 34.67626 5.77615 17.84701 1.000 29.77399 228 TRP A O 1
ATOM 2593 N N . ASP A 1 176 ? 36.07468 6.89658 16.48733 1.000 34.65244 229 ASP A N 1
ATOM 2594 C CA . ASP A 1 176 ? 34.98658 7.33994 15.62098 1.000 35.67471 229 ASP A CA 1
ATOM 2595 C C . ASP A 1 176 ? 34.28785 6.14292 14.98072 1.000 35.05719 229 ASP A C 1
ATOM 2596 O O . ASP A 1 176 ? 33.05551 6.12157 14.88251 1.000 30.70349 229 ASP A O 1
ATOM 2605 N N . ASP A 1 177 ? 35.05259 5.12575 14.56335 1.000 30.54770 230 ASP A N 1
ATOM 2606 C CA . ASP A 1 177 ? 34.44316 3.91382 14.01446 1.000 34.38791 230 ASP A CA 1
ATOM 2607 C C . ASP A 1 177 ? 33.69287 3.13292 15.09689 1.000 32.25537 230 ASP A C 1
ATOM 2608 O O . ASP A 1 177 ? 32.59657 2.61765 14.84796 1.000 31.08756 230 ASP A O 1
ATOM 2617 N N . MET A 1 178 ? 34.25170 3.04862 16.30864 1.000 30.80574 231 MET A N 1
ATOM 2618 C CA . MET A 1 178 ? 33.50658 2.45009 17.41446 1.000 26.66535 231 MET A CA 1
ATOM 2619 C C . MET A 1 178 ? 32.18577 3.18354 17.62977 1.000 27.59329 231 MET A C 1
ATOM 2620 O O . MET A 1 178 ? 31.13897 2.55097 17.80685 1.000 26.91973 231 MET A O 1
ATOM 2634 N N . MET A 1 179 ? 32.20228 4.51948 17.56943 1.000 28.02085 232 MET A N 1
ATOM 2635 C CA . MET A 1 179 ? 30.97334 5.26746 17.82085 1.000 27.07647 232 MET A CA 1
ATOM 2636 C C . MET A 1 179 ? 29.92846 5.03719 16.72534 1.000 30.51757 232 MET A C 1
ATOM 2637 O O . MET A 1 179 ? 28.72632 5.08983 17.00794 1.000 27.63831 232 MET A O 1
ATOM 2651 N N . LYS A 1 180 ? 30.35165 4.75332 15.48370 1.000 31.54074 233 LYS A N 1
ATOM 2652 C CA . LYS A 1 180 ? 29.39761 4.36160 14.44571 1.000 29.44038 233 LYS A CA 1
ATOM 2653 C C . LYS A 1 180 ? 28.62261 3.10681 14.82609 1.000 32.85145 233 LYS A C 1
ATOM 2654 O O . LYS A 1 180 ? 27.53382 2.87138 14.28856 1.000 32.69258 233 LYS A O 1
ATOM 2673 N N . ASN A 1 181 ? 29.15947 2.29547 15.73447 1.000 29.35606 234 ASN A N 1
ATOM 2674 C CA . ASN A 1 181 ? 28.54292 1.04459 16.15839 1.000 28.13775 234 ASN A CA 1
ATOM 2675 C C . ASN A 1 181 ? 28.07641 1.08909 17.60783 1.000 27.78602 234 ASN A C 1
ATOM 2676 O O . ASN A 1 181 ? 27.74035 0.04676 18.17640 1.000 27.49424 234 ASN A O 1
ATOM 2687 N N . ASP A 1 182 ? 28.04082 2.26831 18.22150 1.000 27.15662 235 ASP A N 1
ATOM 2688 C CA . ASP A 1 182 ? 27.77027 2.33013 19.64985 1.000 25.24306 235 ASP A CA 1
ATOM 2689 C C . ASP A 1 182 ? 26.30962 2.06482 19.98937 1.000 25.19850 235 ASP A C 1
ATOM 2690 O O . ASP A 1 182 ? 26.00625 1.75241 21.14443 1.000 23.86873 235 ASP A O 1
ATOM 2699 N N . ALA A 1 183 ? 25.40190 2.16722 19.02039 1.000 24.83347 236 ALA A N 1
ATOM 2700 C CA . ALA A 1 183 ? 24.00469 1.84961 19.28656 1.000 26.28330 236 ALA A CA 1
ATOM 2701 C C . ALA A 1 183 ? 23.77582 0.35108 19.45265 1.000 24.58743 236 ALA A C 1
ATOM 2702 O O . ALA A 1 183 ? 22.68610 -0.04351 19.88503 1.000 24.42674 236 ALA A O 1
ATOM 2709 N N . TYR A 1 184 ? 24.77280 -0.48181 19.13952 1.000 23.32984 237 TYR A N 1
ATOM 2710 C CA . TYR A 1 184 ? 24.67644 -1.91429 19.37983 1.000 25.17412 237 TYR A CA 1
ATOM 2711 C C . TYR A 1 184 ? 24.98955 -2.25392 20.83344 1.000 26.51895 237 TYR A C 1
ATOM 2712 O O . TYR A 1 184 ? 25.94576 -1.73431 21.41977 1.000 26.03263 237 TYR A O 1
ATOM 2730 N N . SER A 1 185 ? 24.19304 -3.15392 21.40076 1.000 22.60315 238 SER A N 1
ATOM 2731 C CA . SER A 1 185 ? 24.64804 -3.97043 22.51106 1.000 23.88842 238 SER A CA 1
ATOM 2732 C C . SER A 1 185 ? 25.49920 -5.10332 21.94505 1.000 22.91135 238 SER A C 1
ATOM 2733 O O . SER A 1 185 ? 25.50527 -5.35412 20.73782 1.000 24.61244 238 SER A O 1
ATOM 2741 N N . THR A 1 186 ? 26.24944 -5.78243 22.80838 1.000 23.07892 239 THR A N 1
ATOM 2742 C CA . THR A 1 186 ? 26.97606 -6.94514 22.30964 1.000 22.48692 239 THR A CA 1
ATOM 2743 C C . THR A 1 186 ? 25.99441 -7.94166 21.70300 1.000 22.71424 239 THR A C 1
ATOM 2744 O O . THR A 1 186 ? 26.22234 -8.46783 20.60643 1.000 23.41782 239 THR A O 1
ATOM 2755 N N . ARG A 1 187 ? 24.84642 -8.13204 22.35663 1.000 26.89703 240 ARG A N 1
ATOM 2756 C CA . ARG A 1 187 ? 23.83617 -9.04548 21.83717 1.000 22.83505 240 ARG A CA 1
ATOM 2757 C C . ARG A 1 187 ? 23.33109 -8.60796 20.46447 1.000 24.10109 240 ARG A C 1
ATOM 2758 O O . ARG A 1 187 ? 23.27035 -9.41897 19.53371 1.000 23.80623 240 ARG A O 1
ATOM 2779 N N . SER A 1 188 ? 22.94500 -7.33449 20.31367 1.000 24.77416 241 SER A N 1
ATOM 2780 C CA A SER A 1 188 ? 22.37598 -6.92095 19.03310 0.652 27.03817 241 SER A CA 1
ATOM 2781 C CA B SER A 1 188 ? 22.38851 -6.88854 19.03873 0.348 26.99278 241 SER A CA 1
ATOM 2782 C C . SER A 1 188 ? 23.43206 -6.92239 17.93336 1.000 26.97419 241 SER A C 1
ATOM 2783 O O . SER A 1 188 ? 23.09900 -7.16698 16.76802 1.000 26.90387 241 SER A O 1
ATOM 2798 N N . TYR A 1 189 ? 24.69831 -6.68937 18.28150 1.000 23.92977 242 TYR A N 1
ATOM 2799 C CA . TYR A 1 189 ? 25.76823 -6.85754 17.30805 1.000 24.07462 242 TYR A CA 1
ATOM 2800 C C . TYR A 1 189 ? 25.81955 -8.29910 16.79888 1.000 25.40287 242 TYR A C 1
ATOM 2801 O O . TYR A 1 189 ? 25.87616 -8.53317 15.58619 1.000 25.87426 242 TYR A O 1
ATOM 2819 N N . PHE A 1 190 ? 25.78032 -9.28508 17.70691 1.000 24.59537 243 PHE A N 1
ATOM 2820 C CA . PHE A 1 190 ? 25.80159 -10.67726 17.26118 1.000 24.67138 243 PHE A CA 1
ATOM 2821 C C . PHE A 1 190 ? 24.51744 -11.04695 16.52266 1.000 26.28390 243 PHE A C 1
ATOM 2822 O O . PHE A 1 190 ? 24.54607 -11.81913 15.55766 1.000 28.93747 243 PHE A O 1
ATOM 2839 N N . SER A 1 191 ? 23.37443 -10.52815 16.97163 1.000 27.56465 244 SER A N 1
ATOM 2840 C CA . SER A 1 191 ? 22.11434 -10.96928 16.38661 1.000 26.93137 244 SER A CA 1
ATOM 2841 C C . SER A 1 191 ? 21.87811 -10.37616 15.00751 1.000 30.97045 244 SER A C 1
ATOM 2842 O O . SER A 1 191 ? 21.20606 -10.99949 14.18002 1.000 28.18436 244 SER A O 1
ATOM 2850 N N . PHE A 1 192 ? 22.40081 -9.17856 14.74714 1.000 27.15609 245 PHE A N 1
ATOM 2851 C CA . PHE A 1 192 ? 22.03488 -8.43864 13.55472 1.000 27.93498 245 PHE A CA 1
ATOM 2852 C C . PHE A 1 192 ? 23.18942 -7.98416 12.68180 1.000 30.11008 245 PHE A C 1
ATOM 2853 O O . PHE A 1 192 ? 22.92406 -7.45483 11.59638 1.000 29.12407 245 PHE A O 1
ATOM 2870 N N . LYS A 1 193 ? 24.44494 -8.15402 13.09923 1.000 27.88995 246 LYS A N 1
ATOM 2871 C CA . LYS A 1 193 ? 25.51836 -7.63598 12.26376 1.000 28.56273 246 LYS A CA 1
ATOM 2872 C C . LYS A 1 193 ? 26.68737 -8.60469 12.09538 1.000 29.98194 246 LYS A C 1
ATOM 2873 O O . LYS A 1 193 ? 27.11995 -8.86109 10.96552 1.000 29.99843 246 LYS A O 1
ATOM 2892 N N . TYR A 1 194 ? 27.19479 -9.15814 13.19643 1.000 26.65633 247 TYR A N 1
ATOM 2893 C CA . TYR A 1 194 ? 28.37969 -10.00348 13.12795 1.000 28.86200 247 TYR A CA 1
ATOM 2894 C C . TYR A 1 194 ? 28.15632 -11.21768 12.23521 1.000 29.25991 247 TYR A C 1
ATOM 2895 O O . TYR A 1 194 ? 27.11913 -11.88120 12.30019 1.000 31.05741 247 TYR A O 1
ATOM 2913 N N . LEU A 1 195 ? 29.14624 -11.51210 11.40209 1.000 29.66005 248 LEU A N 1
ATOM 2914 C CA . LEU A 1 195 ? 29.18595 -12.74327 10.63124 1.000 29.71063 248 LEU A CA 1
ATOM 2915 C C . LEU A 1 195 ? 30.53108 -13.40786 10.87882 1.000 28.67829 248 LEU A C 1
ATOM 2916 O O . LEU A 1 195 ? 31.56319 -12.72295 10.91511 1.000 28.36579 248 LEU A O 1
ATOM 2932 N N . PRO A 1 196 ? 30.55511 -14.72671 11.07135 1.000 32.55186 249 PRO A N 1
ATOM 2933 C CA . PRO A 1 196 ? 31.81603 -15.38304 11.43661 1.000 33.35086 249 PRO A CA 1
ATOM 2934 C C . PRO A 1 196 ? 32.86496 -15.27300 10.34103 1.000 32.39086 249 PRO A C 1
ATOM 2935 O O . PRO A 1 196 ? 32.55740 -15.22184 9.14851 1.000 30.59643 249 PRO A O 1
ATOM 2946 N N . SER A 1 197 ? 34.11562 -15.21600 10.77439 1.000 34.33154 250 SER A N 1
ATOM 2947 C CA . SER A 1 197 ? 35.24335 -15.25125 9.85641 1.000 36.35389 250 SER A CA 1
ATOM 2948 C C . SER A 1 197 ? 35.11452 -16.44004 8.90895 1.000 33.18138 250 SER A C 1
ATOM 2949 O O . SER A 1 197 ? 34.74418 -17.53985 9.33788 1.000 36.62533 250 SER A O 1
ATOM 2957 N N . PRO A 1 198 ? 35.39677 -16.25994 7.61846 1.000 33.24895 251 PRO A N 1
ATOM 2958 C CA . PRO A 1 198 ? 35.31887 -17.40845 6.69833 1.000 40.81809 251 PRO A CA 1
ATOM 2959 C C . PRO A 1 198 ? 36.19087 -18.58324 7.12245 1.000 41.06188 251 PRO A C 1
ATOM 2960 O O . PRO A 1 198 ? 35.81874 -19.73692 6.87138 1.000 37.63183 251 PRO A O 1
ATOM 2971 N N . SER A 1 199 ? 37.31753 -18.33305 7.79534 1.000 38.70942 252 SER A N 1
ATOM 2972 C CA . SER A 1 199 ? 38.18001 -19.42763 8.22795 1.000 44.20321 252 SER A CA 1
ATOM 2973 C C . SER A 1 199 ? 37.48916 -20.36980 9.20958 1.000 42.27766 252 SER A C 1
ATOM 2974 O O . SER A 1 199 ? 37.95566 -21.50069 9.39285 1.000 40.44414 252 SER A O 1
ATOM 2982 N N . PHE A 1 200 ? 36.38903 -19.94112 9.83700 1.000 36.57986 253 PHE A N 1
ATOM 2983 C CA . PHE A 1 200 ? 35.69424 -20.79985 10.78657 1.000 38.64425 253 PHE A CA 1
ATOM 2984 C C . PHE A 1 200 ? 34.87696 -21.89621 10.10475 1.000 39.44893 253 PHE A C 1
ATOM 2985 O O . PHE A 1 200 ? 34.47482 -22.85817 10.76860 1.000 37.21885 253 PHE A O 1
ATOM 3002 N N . GLY A 1 201 ? 34.59514 -21.76176 8.81072 1.000 36.87887 254 GLY A N 1
ATOM 3003 C CA . GLY A 1 201 ? 33.79004 -22.75210 8.12541 1.000 37.56850 254 GLY A CA 1
ATOM 3004 C C . GLY A 1 201 ? 32.35989 -22.84569 8.60444 1.000 39.18815 254 GLY A C 1
ATOM 3005 O O . GLY A 1 201 ? 31.72528 -23.89046 8.43197 1.000 36.55201 254 GLY A O 1
ATOM 3009 N N . LEU A 1 202 ? 31.82852 -21.77592 9.19908 1.000 36.70869 255 LEU A N 1
ATOM 3010 C CA . LEU A 1 202 ? 30.46168 -21.74879 9.68594 1.000 35.32211 255 LEU A CA 1
ATOM 3011 C C . LEU A 1 202 ? 29.54129 -21.13521 8.64542 1.000 38.65061 255 LEU A C 1
ATOM 3012 O O . LEU A 1 202 ? 29.98392 -20.38282 7.77111 1.000 40.38671 255 LEU A O 1
ATOM 3028 N N . PRO A 1 203 ? 28.23856 -21.37516 8.74808 1.000 36.08723 256 PRO A N 1
ATOM 3029 C CA . PRO A 1 203 ? 27.30799 -20.66303 7.86514 1.000 37.85718 256 PRO A CA 1
ATOM 3030 C C . PRO A 1 203 ? 27.47449 -19.15969 8.03341 1.000 36.96710 256 PRO A C 1
ATOM 3031 O O . PRO A 1 203 ? 27.68583 -18.65370 9.13931 1.000 34.42690 256 PRO A O 1
ATOM 3042 N N . SER A 1 204 ? 27.38227 -18.44375 6.91392 1.000 33.75298 257 SER A N 1
ATOM 3043 C CA . SER A 1 204 ? 27.47821 -16.98698 6.93006 1.000 37.17760 257 SER A CA 1
ATOM 3044 C C . SER A 1 204 ? 26.10190 -16.43189 7.29919 1.000 36.37637 257 SER A C 1
ATOM 3045 O O . SER A 1 204 ? 25.37223 -15.86245 6.48507 1.000 35.28288 257 SER A O 1
ATOM 3053 N N . GLU A 1 205 ? 25.74887 -16.65271 8.56263 1.000 34.73452 258 GLU A N 1
ATOM 3054 C CA A GLU A 1 205 ? 24.47515 -16.26413 9.15265 0.545 35.63552 258 GLU A CA 1
ATOM 3055 C CA B GLU A 1 205 ? 24.49310 -16.18196 9.12040 0.455 35.60937 258 GLU A CA 1
ATOM 3056 C C . GLU A 1 205 ? 24.77140 -15.69875 10.53456 1.000 35.59974 258 GLU A C 1
ATOM 3057 O O . GLU A 1 205 ? 25.76823 -16.07583 11.16060 1.000 29.71000 258 GLU A O 1
ATOM 3080 N N . HIS A 1 206 ? 23.90437 -14.80981 11.01912 1.000 30.16503 259 HIS A N 1
ATOM 3081 C CA . HIS A 1 206 ? 24.07034 -14.31426 12.37901 1.000 29.20943 259 HIS A CA 1
ATOM 3082 C C . HIS A 1 206 ? 23.74252 -15.43249 13.35915 1.000 30.31127 259 HIS A C 1
ATOM 3083 O O . HIS A 1 206 ? 22.87241 -16.27147 13.10877 1.000 29.44457 259 HIS A O 1
ATOM 3097 N N . PHE A 1 207 ? 24.41010 -15.40700 14.50532 1.000 32.54191 260 PHE A N 1
ATOM 3098 C CA . PHE A 1 207 ? 24.21726 -16.43916 15.50706 1.000 30.14027 260 PHE A CA 1
ATOM 3099 C C . PHE A 1 207 ? 22.80897 -16.38267 16.08670 1.000 33.74142 260 PHE A C 1
ATOM 3100 O O . PHE A 1 207 ? 22.22192 -15.30859 16.24803 1.000 30.53490 260 PHE A O 1
ATOM 3117 N N . SER A 1 208 ? 22.28808 -17.55237 16.44571 1.000 30.29912 261 SER A N 1
ATOM 3118 C CA . SER A 1 208 ? 21.03117 -17.62524 17.17051 1.000 31.62016 261 SER A CA 1
ATOM 3119 C C . SER A 1 208 ? 21.19203 -17.13107 18.60759 1.000 26.75480 261 SER A C 1
ATOM 3120 O O . SER A 1 208 ? 22.29577 -17.05446 19.15491 1.000 25.42178 261 SER A O 1
ATOM 3128 N N . THR A 1 209 ? 20.05314 -16.81468 19.22767 1.000 25.45977 262 THR A N 1
ATOM 3129 C CA . THR A 1 209 ? 20.06547 -16.39653 20.62458 1.000 24.97178 262 THR A CA 1
ATOM 3130 C C . THR A 1 209 ? 20.62884 -17.48721 21.52604 1.000 25.47653 262 THR A C 1
ATOM 3131 O O . THR A 1 209 ? 21.34528 -17.18885 22.48844 1.000 27.82352 262 THR A O 1
ATOM 3142 N N . ARG A 1 210 ? 20.31401 -18.75598 21.23416 1.000 28.36024 263 ARG A N 1
ATOM 3143 C CA . ARG A 1 210 ? 20.86277 -19.86567 22.01427 1.000 28.63825 263 ARG A CA 1
ATOM 3144 C C . ARG A 1 210 ? 22.38611 -19.83804 21.99684 1.000 27.95784 263 ARG A C 1
ATOM 3145 O O . ARG A 1 210 ? 23.03108 -19.99292 23.04175 1.000 26.16092 263 ARG A O 1
ATOM 3166 N N . VAL A 1 211 ? 22.97669 -19.59619 20.82686 1.000 26.26968 264 VAL A N 1
ATOM 3167 C CA . VAL A 1 211 ? 24.42899 -19.53318 20.72660 1.000 25.58731 264 VAL A CA 1
ATOM 3168 C C . VAL A 1 211 ? 24.96826 -18.28910 21.42500 1.000 24.96570 264 VAL A C 1
ATOM 3169 O O . VAL A 1 211 ? 25.97472 -18.35405 22.13996 1.000 27.16427 264 VAL A O 1
ATOM 3182 N N . ILE A 1 212 ? 24.31206 -17.14060 21.24313 1.000 24.66988 265 ILE A N 1
ATOM 3183 C CA . ILE A 1 212 ? 24.79583 -15.91396 21.87402 1.000 25.32113 265 ILE A CA 1
ATOM 3184 C C . ILE A 1 212 ? 24.76341 -16.04715 23.39226 1.000 23.80280 265 ILE A C 1
ATOM 3185 O O . ILE A 1 212 ? 25.64451 -15.53607 24.09273 1.000 23.50812 265 ILE A O 1
ATOM 3201 N N . ASN A 1 213 ? 23.74119 -16.72332 23.92594 1.000 26.12651 266 ASN A N 1
ATOM 3202 C CA . ASN A 1 213 ? 23.64861 -16.92158 25.37176 1.000 27.02491 266 ASN A CA 1
ATOM 3203 C C . ASN A 1 213 ? 24.72071 -17.88563 25.86938 1.000 26.67582 266 ASN A C 1
ATOM 3204 O O . ASN A 1 213 ? 25.16984 -17.77513 27.01645 1.000 24.78620 266 ASN A O 1
ATOM 3215 N N . TRP A 1 214 ? 25.14729 -18.82649 25.02555 1.000 24.28733 267 TRP A N 1
ATOM 3216 C CA . TRP A 1 214 ? 26.28417 -19.68368 25.35948 1.000 24.80037 267 TRP A CA 1
ATOM 3217 C C . TRP A 1 214 ? 27.57712 -18.88079 25.42112 1.000 24.29209 267 TRP A C 1
ATOM 3218 O O . TRP A 1 214 ? 28.36341 -19.04320 26.36047 1.000 26.67438 267 TRP A O 1
ATOM 3239 N N . LEU A 1 215 ? 27.79762 -17.98486 24.45613 1.000 24.20261 268 LEU A N 1
ATOM 3240 C CA . LEU A 1 215 ? 28.93693 -17.07603 24.53247 1.000 23.98038 268 LEU A CA 1
ATOM 3241 C C . LEU A 1 215 ? 28.92327 -16.28853 25.84149 1.000 23.79011 268 LEU A C 1
ATOM 3242 O O . LEU A 1 215 ? 29.93625 -16.21825 26.54677 1.000 28.72792 268 LEU A O 1
ATOM 3258 N N . GLU A 1 216 ? 27.78500 -15.67093 26.17933 1.000 24.12069 269 GLU A N 1
ATOM 3259 C CA . GLU A 1 216 ? 27.75096 -14.83819 27.37960 1.000 24.53821 269 GLU A CA 1
ATOM 3260 C C . GLU A 1 216 ? 28.05469 -15.66175 28.62586 1.000 26.27074 269 GLU A C 1
ATOM 3261 O O . GLU A 1 216 ? 28.77307 -15.20740 29.52389 1.000 24.12684 269 GLU A O 1
ATOM 3273 N N . THR A 1 217 ? 27.51466 -16.87955 28.68986 1.000 23.17042 270 THR A N 1
ATOM 3274 C CA . THR A 1 217 ? 27.69940 -17.74157 29.85222 1.000 23.30643 270 THR A CA 1
ATOM 3275 C C . THR A 1 217 ? 29.16432 -17.94949 30.18768 1.000 27.07233 270 THR A C 1
ATOM 3276 O O . THR A 1 217 ? 29.55218 -17.92145 31.36193 1.000 27.51540 270 THR A O 1
ATOM 3287 N N . PHE A 1 218 ? 29.98556 -18.20108 29.17291 1.000 26.99400 271 PHE A N 1
ATOM 3288 C CA . PHE A 1 218 ? 31.39538 -18.49510 29.36895 1.000 27.99003 271 PHE A CA 1
ATOM 3289 C C . PHE A 1 218 ? 32.28999 -17.28523 29.20649 1.000 30.65146 271 PHE A C 1
ATOM 3290 O O . PHE A 1 218 ? 33.45209 -17.33857 29.61857 1.000 33.86669 271 PHE A O 1
ATOM 3307 N N . ASP A 1 219 ? 31.79507 -16.21553 28.59965 1.000 26.31674 272 ASP A N 1
ATOM 3308 C CA . ASP A 1 219 ? 32.62799 -15.04714 28.36004 1.000 27.18977 272 ASP A CA 1
ATOM 3309 C C . ASP A 1 219 ? 32.56597 -14.04641 29.50605 1.000 28.89156 272 ASP A C 1
ATOM 3310 O O . ASP A 1 219 ? 33.60152 -13.53712 29.93941 1.000 29.52585 272 ASP A O 1
ATOM 3319 N N . LYS A 1 220 ? 31.36937 -13.75104 30.00421 1.000 26.21069 273 LYS A N 1
ATOM 3320 C CA A LYS A 1 220 ? 31.15052 -12.65239 30.92537 0.523 26.77542 273 LYS A CA 1
ATOM 3321 C CA B LYS A 1 220 ? 31.24659 -12.68343 30.99750 0.477 26.81173 273 LYS A CA 1
ATOM 3322 C C . LYS A 1 220 ? 30.24589 -13.06909 32.08369 1.000 25.86918 273 LYS A C 1
ATOM 3323 O O . LYS A 1 220 ? 30.44270 -14.10079 32.73216 1.000 29.47407 273 LYS A O 1
ATOM 3360 N N . SER A 1 221 ? 29.21712 -12.26071 32.31472 1.000 26.34441 274 SER A N 1
ATOM 3361 C CA . SER A 1 221 ? 28.27547 -12.39759 33.41973 1.000 25.25470 274 SER A CA 1
ATOM 3362 C C . SER A 1 221 ? 26.86698 -12.31583 32.85241 1.000 27.81356 274 SER A C 1
ATOM 3363 O O . SER A 1 221 ? 26.66779 -11.86648 31.72422 1.000 24.50209 274 SER A O 1
ATOM 3371 N N . THR A 1 222 ? 25.88407 -12.76446 33.62796 1.000 24.72022 275 THR A N 1
ATOM 3372 C CA . THR A 1 222 ? 24.51167 -12.80322 33.13063 1.000 26.65353 275 THR A CA 1
ATOM 3373 C C . THR A 1 222 ? 24.01519 -11.38805 32.86248 1.000 25.02548 275 THR A C 1
ATOM 3374 O O . THR A 1 222 ? 23.93647 -10.57175 33.78551 1.000 23.65289 275 THR A O 1
ATOM 3385 N N . GLY A 1 223 ? 23.68266 -11.09395 31.60411 1.000 25.03423 276 GLY A N 1
ATOM 3386 C CA . GLY A 1 223 ? 23.19179 -9.78906 31.22943 1.000 24.35608 276 GLY A CA 1
ATOM 3387 C C . GLY A 1 223 ? 24.24615 -8.85009 30.69049 1.000 25.16038 276 GLY A C 1
ATOM 3388 O O . GLY A 1 223 ? 23.90423 -7.74550 30.25300 1.000 23.79319 276 GLY A O 1
ATOM 3392 N N . TRP A 1 224 ? 25.51630 -9.25076 30.71801 1.000 24.79083 277 TRP A N 1
ATOM 3393 C CA . TRP A 1 224 ? 26.57136 -8.39227 30.19651 1.000 23.45153 277 TRP A CA 1
ATOM 3394 C C . TRP A 1 224 ? 26.28976 -7.95432 28.76610 1.000 25.66388 277 TRP A C 1
ATOM 3395 O O . TRP A 1 224 ? 26.51254 -6.79073 28.40744 1.000 24.30689 277 TRP A O 1
ATOM 3416 N N . TYR A 1 225 ? 25.82332 -8.88229 27.92828 1.000 23.49351 278 TYR A N 1
ATOM 3417 C CA . TYR A 1 225 ? 25.70017 -8.63389 26.50065 1.000 22.98098 278 TYR A CA 1
ATOM 3418 C C . TYR A 1 225 ? 24.57383 -7.66666 26.16310 1.000 25.37982 278 TYR A C 1
ATOM 3419 O O . TYR A 1 225 ? 24.51673 -7.19376 25.02575 1.000 23.40789 278 TYR A O 1
ATOM 3437 N N . ASP A 1 226 ? 23.70285 -7.32834 27.10932 1.000 23.38696 279 ASP A N 1
ATOM 3438 C CA . ASP A 1 226 ? 22.66997 -6.33399 26.84099 1.000 25.23784 279 ASP A CA 1
ATOM 3439 C C . ASP A 1 226 ? 23.16116 -4.91181 27.09758 1.000 26.37397 279 ASP A C 1
ATOM 3440 O O . ASP A 1 226 ? 22.43398 -3.94975 26.82697 1.000 23.91799 279 ASP A O 1
ATOM 3449 N N . ARG A 1 227 ? 24.37941 -4.75002 27.59279 1.000 24.62546 280 ARG A N 1
ATOM 3450 C CA . ARG A 1 227 ? 24.98300 -3.43150 27.69397 1.000 21.66235 280 ARG A CA 1
ATOM 3451 C C . ARG A 1 227 ? 25.71961 -3.12093 26.39880 1.000 24.08350 280 ARG A C 1
ATOM 3452 O O . ARG A 1 227 ? 25.67276 -3.88367 25.43503 1.000 24.01039 280 ARG A O 1
ATOM 3473 N N . GLY A 1 228 ? 26.37742 -1.96916 26.35146 1.000 21.97113 281 GLY A N 1
ATOM 3474 C CA . GLY A 1 228 ? 26.92977 -1.50096 25.09378 1.000 23.24083 281 GLY A CA 1
ATOM 3475 C C . GLY A 1 228 ? 28.03068 -2.41647 24.58362 1.000 26.43297 281 GLY A C 1
ATOM 3476 O O . GLY A 1 228 ? 28.84646 -2.92990 25.35155 1.000 25.40043 281 GLY A O 1
ATOM 3480 N N . LEU A 1 229 ? 28.02748 -2.63867 23.26076 1.000 22.05428 282 LEU A N 1
ATOM 3481 C CA . LEU A 1 229 ? 29.14210 -3.30833 22.59760 1.000 22.49538 282 LEU A CA 1
ATOM 3482 C C . LEU A 1 229 ? 30.45423 -2.61143 22.91322 1.000 23.62923 282 LEU A C 1
ATOM 3483 O O . LEU A 1 229 ? 31.48764 -3.26266 23.10622 1.000 23.22019 282 LEU A O 1
ATOM 3499 N N . THR A 1 230 ? 30.42731 -1.27741 22.96889 1.000 23.09786 283 THR A N 1
ATOM 3500 C CA . THR A 1 230 ? 31.64768 -0.51399 23.21038 1.000 25.16821 283 THR A CA 1
ATOM 3501 C C . THR A 1 230 ? 32.29898 -0.91109 24.52392 1.000 24.85486 283 THR A C 1
ATOM 3502 O O . THR A 1 230 ? 33.52674 -1.03138 24.59955 1.000 25.20378 283 THR A O 1
ATOM 3513 N N . GLU A 1 231 ? 31.49820 -1.14806 25.56440 1.000 28.24758 284 GLU A N 1
ATOM 3514 C CA . GLU A 1 231 ? 32.07334 -1.57061 26.83730 1.000 27.05756 284 GLU A CA 1
ATOM 3515 C C . GLU A 1 231 ? 32.72735 -2.94705 26.71595 1.000 25.76649 284 GLU A C 1
ATOM 3516 O O . GLU A 1 231 ? 33.79129 -3.18479 27.29680 1.000 25.75655 284 GLU A O 1
ATOM 3528 N N . THR A 1 232 ? 32.12426 -3.86515 25.95339 1.000 23.78463 285 THR A N 1
ATOM 3529 C CA . THR A 1 232 ? 32.76986 -5.15962 25.73703 1.000 26.91740 285 THR A CA 1
ATOM 3530 C C . THR A 1 232 ? 34.13171 -4.98117 25.06997 1.000 28.04653 285 THR A C 1
ATOM 3531 O O . THR A 1 232 ? 35.11264 -5.63484 25.45003 1.000 26.88561 285 THR A O 1
ATOM 3542 N N . VAL A 1 233 ? 34.21271 -4.07810 24.09004 1.000 24.52841 286 VAL A N 1
ATOM 3543 C CA . VAL A 1 233 ? 35.47444 -3.80935 23.40448 1.000 24.62817 286 VAL A CA 1
ATOM 3544 C C . VAL A 1 233 ? 36.47425 -3.17482 24.36428 1.000 25.31066 286 VAL A C 1
ATOM 3545 O O . VAL A 1 233 ? 37.62860 -3.60741 24.46050 1.000 29.82511 286 VAL A O 1
ATOM 3558 N N . LEU A 1 234 ? 36.04191 -2.14965 25.10157 1.000 25.03070 287 LEU A N 1
ATOM 3559 C CA . LEU A 1 234 ? 36.95491 -1.44475 25.99629 1.000 29.69675 287 LEU A CA 1
ATOM 3560 C C . LEU A 1 234 ? 37.44680 -2.34394 27.12483 1.000 29.96956 287 LEU A C 1
ATOM 3561 O O . LEU A 1 234 ? 38.60399 -2.23905 27.54891 1.000 25.55461 287 LEU A O 1
ATOM 3577 N N . GLU A 1 235 ? 36.58868 -3.21842 27.64347 1.000 26.99076 288 GLU A N 1
ATOM 3578 C CA A GLU A 1 235 ? 37.07175 -4.06746 28.72116 0.642 28.33942 288 GLU A CA 1
ATOM 3579 C CA B GLU A 1 235 ? 36.98507 -4.15236 28.69635 0.358 28.43574 288 GLU A CA 1
ATOM 3580 C C . GLU A 1 235 ? 38.02478 -5.13886 28.18869 1.000 33.38353 288 GLU A C 1
ATOM 3581 O O . GLU A 1 235 ? 38.96065 -5.51082 28.90627 1.000 33.04819 288 GLU A O 1
ATOM 3604 N N . ALA A 1 236 ? 37.86654 -5.58778 26.93716 1.000 30.96326 289 ALA A N 1
ATOM 3605 C CA . ALA A 1 236 ? 38.85510 -6.49234 26.35334 1.000 30.49379 289 ALA A CA 1
ATOM 3606 C C . ALA A 1 236 ? 40.21709 -5.81508 26.24467 1.000 34.39760 289 ALA A C 1
ATOM 3607 O O . ALA A 1 236 ? 41.25378 -6.43570 26.50580 1.000 39.49393 289 ALA A O 1
ATOM 3614 N N . ILE A 1 237 ? 40.23854 -4.54580 25.84125 1.000 31.87136 290 ILE A N 1
ATOM 3615 C CA . ILE A 1 237 ? 41.49467 -3.80370 25.82295 1.000 28.73897 290 ILE A CA 1
ATOM 3616 C C . ILE A 1 237 ? 42.08607 -3.73759 27.22502 1.000 33.61905 290 ILE A C 1
ATOM 3617 O O . ILE A 1 237 ? 43.28580 -3.96537 27.42960 1.000 36.48479 290 ILE A O 1
ATOM 3633 N N . ALA A 1 238 ? 41.24501 -3.42668 28.21407 1.000 26.77026 291 ALA A N 1
ATOM 3634 C CA . ALA A 1 238 ? 41.73647 -3.21701 29.57035 1.000 30.38623 291 ALA A CA 1
ATOM 3635 C C . ALA A 1 238 ? 42.26270 -4.50734 30.18740 1.000 36.71440 291 ALA A C 1
ATOM 3636 O O . ALA A 1 238 ? 43.29373 -4.49133 30.87155 1.000 32.91125 291 ALA A O 1
ATOM 3643 N N . PHE A 1 239 ? 41.56972 -5.63516 29.96358 1.000 37.07541 292 PHE A N 1
ATOM 3644 C CA . PHE A 1 239 ? 42.02367 -6.91785 30.49666 1.000 40.08561 292 PHE A CA 1
ATOM 3645 C C . PHE A 1 239 ? 43.22596 -7.47160 29.73022 1.000 44.46210 292 PHE A C 1
ATOM 3646 O O . PHE A 1 239 ? 43.70813 -8.55744 30.06907 1.000 49.55918 292 PHE A O 1
ATOM 3663 N N . GLY A 1 240 ? 43.71468 -6.77290 28.70912 1.000 43.84735 293 GLY A N 1
ATOM 3664 C CA . GLY A 1 240 ? 44.94880 -7.15721 28.05382 1.000 52.41803 293 GLY A CA 1
ATOM 3665 C C . GLY A 1 240 ? 44.83621 -8.10547 26.88266 1.000 70.94213 293 GLY A C 1
ATOM 3666 O O . GLY A 1 240 ? 45.86707 -8.60613 26.41508 1.000 66.40519 293 GLY A O 1
ATOM 3670 N N . GLU A 1 241 ? 43.63063 -8.36288 26.38488 1.000 70.60797 294 GLU A N 1
ATOM 3671 C CA . GLU A 1 241 ? 43.41928 -9.29519 25.28094 1.000 79.82121 294 GLU A CA 1
ATOM 3672 C C . GLU A 1 241 ? 43.70395 -8.64581 23.93101 1.000 76.83981 294 GLU A C 1
ATOM 3673 O O . GLU A 1 241 ? 43.04209 -8.95153 22.93343 1.000 75.61748 294 GLU A O 1
ATOM 3685 N N . VAL A 1 242 ? 44.66651 -7.72712 23.90493 1.000 70.26144 295 VAL A N 1
ATOM 3686 C CA . VAL A 1 242 ? 45.02492 -6.98571 22.70027 1.000 76.13482 295 VAL A CA 1
ATOM 3687 C C . VAL A 1 242 ? 46.50684 -6.62136 22.74982 1.000 78.65682 295 VAL A C 1
ATOM 3688 O O . VAL A 1 242 ? 47.30656 -7.09055 21.93985 1.000 90.32060 295 VAL A O 1
ATOM 3701 N N . GLU A 1 246 ? 51.84597 -7.69180 26.17126 1.000 91.85207 299 GLU A N 1
ATOM 3702 C CA . GLU A 1 246 ? 51.25224 -8.37305 27.31705 1.000 86.57985 299 GLU A CA 1
ATOM 3703 C C . GLU A 1 246 ? 51.45519 -7.63316 28.62586 1.000 62.78928 299 GLU A C 1
ATOM 3704 O O . GLU A 1 246 ? 52.29680 -6.74090 28.73772 1.000 65.28932 299 GLU A O 1
ATOM 3715 N N . VAL A 1 247 ? 50.63364 -7.99944 29.60424 1.000 50.47346 300 VAL A N 1
ATOM 3716 C CA . VAL A 1 247 ? 50.55206 -7.28044 30.86182 1.000 37.88984 300 VAL A CA 1
ATOM 3717 C C . VAL A 1 247 ? 51.21156 -8.05302 31.99340 1.000 35.13365 300 VAL A C 1
ATOM 3718 O O . VAL A 1 247 ? 51.39110 -9.27530 31.95275 1.000 41.09611 300 VAL A O 1
ATOM 3731 N N . ASP A 1 248 ? 51.60588 -7.28521 33.00402 1.000 31.90452 301 ASP A N 1
ATOM 3732 C CA . ASP A 1 248 ? 52.09741 -7.78244 34.27876 1.000 32.76947 301 ASP A CA 1
ATOM 3733 C C . ASP A 1 248 ? 50.95862 -7.59001 35.27392 1.000 31.92105 301 ASP A C 1
ATOM 3734 O O . ASP A 1 248 ? 50.67291 -6.46000 35.67970 1.000 31.55560 301 ASP A O 1
ATOM 3743 N N . TRP A 1 249 ? 50.27050 -8.66613 35.63103 1.000 31.91919 302 TRP A N 1
ATOM 3744 C CA . TRP A 1 249 ? 49.22339 -8.55216 36.63715 1.000 31.57553 302 TRP A CA 1
ATOM 3745 C C . TRP A 1 249 ? 49.86376 -8.35111 38.01004 1.000 31.91083 302 TRP A C 1
ATOM 3746 O O . TRP A 1 249 ? 50.68026 -9.17026 38.44720 1.000 32.47480 302 TRP A O 1
ATOM 3767 N N . ARG A 1 250 ? 49.48642 -7.27070 38.69221 1.000 31.57805 303 ARG A N 1
ATOM 3768 C CA . ARG A 1 250 ? 49.98621 -6.96117 40.02316 1.000 31.84538 303 ARG A CA 1
ATOM 3769 C C . ARG A 1 250 ? 48.84304 -6.68030 40.98900 1.000 31.45536 303 ARG A C 1
ATOM 3770 O O . ARG A 1 250 ? 47.73720 -6.30237 40.59385 1.000 30.90419 303 ARG A O 1
ATOM 3791 N N . CYS A 1 251 ? 49.13326 -6.87339 42.27319 1.000 31.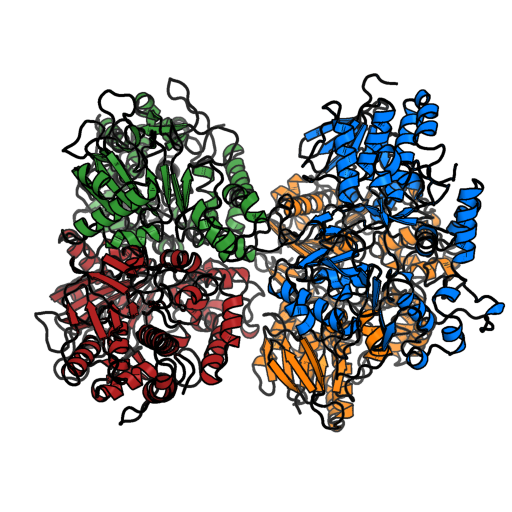76917 304 CYS A N 1
ATOM 3792 C CA . CYS A 1 251 ? 48.32017 -6.35600 43.36303 1.000 31.48624 304 CYS A CA 1
ATOM 3793 C C . CYS A 1 251 ? 49.24748 -5.68826 44.37370 1.000 31.82142 304 CYS A C 1
ATOM 3794 O O . CYS A 1 251 ? 50.47721 -5.70142 44.23452 1.000 32.27346 304 CYS A O 1
ATOM 3802 N N . ILE A 1 252 ? 48.64756 -5.07938 45.39104 1.000 33.90908 305 ILE A N 1
ATOM 3803 C CA . ILE A 1 252 ? 49.36402 -4.24925 46.35076 1.000 31.83477 305 ILE A CA 1
ATOM 3804 C C . ILE A 1 252 ? 49.47288 -5.00218 47.67022 1.000 32.24143 305 ILE A C 1
ATOM 3805 O O . ILE A 1 252 ? 48.45876 -5.40050 48.25494 1.000 32.04508 305 ILE A O 1
ATOM 3821 N N . ASP A 1 253 ? 50.70841 -5.18960 48.13476 1.000 32.82211 306 ASP A N 1
ATOM 3822 C CA . ASP A 1 253 ? 50.97545 -5.89326 49.38345 1.000 33.81007 306 ASP A CA 1
ATOM 3823 C C . ASP A 1 253 ? 50.32716 -5.14963 50.54291 1.000 34.08401 306 ASP A C 1
ATOM 3824 O O . ASP A 1 253 ? 50.64480 -3.98530 50.80517 1.000 34.93584 306 ASP A O 1
ATOM 3833 N N . GLY A 1 254 ? 49.43185 -5.83487 51.24828 1.000 33.23905 307 GLY A N 1
ATOM 3834 C CA . GLY A 1 254 ? 48.62683 -5.23153 52.28517 1.000 34.40214 307 GLY A CA 1
ATOM 3835 C C . GLY A 1 254 ? 47.25208 -4.78729 51.83762 1.000 36.67516 307 GLY A C 1
ATOM 3836 O O . GLY A 1 254 ? 46.44535 -4.38218 52.68497 1.000 32.41793 307 GLY A O 1
ATOM 3840 N N . GLY A 1 255 ? 46.96149 -4.85284 50.54426 1.000 31.76667 308 GLY A N 1
ATOM 3841 C CA . GLY A 1 255 ? 45.66251 -4.47305 50.03978 1.000 31.13577 308 GLY A CA 1
ATOM 3842 C C . GLY A 1 255 ? 45.67867 -3.11573 49.35436 1.000 31.25101 308 GLY A C 1
ATOM 3843 O O . GLY A 1 255 ? 46.55205 -2.27393 49.57680 1.000 30.91198 308 GLY A O 1
ATOM 3847 N N . SER A 1 256 ? 44.67193 -2.89738 48.51340 1.000 28.30428 309 SER A N 1
ATOM 3848 C CA . SER A 1 256 ? 44.64596 -1.68705 47.70477 1.000 29.73799 309 SER A CA 1
ATOM 3849 C C . SER A 1 256 ? 44.58161 -0.41738 48.54564 1.000 30.37149 309 SER A C 1
ATOM 3850 O O . SER A 1 256 ? 44.98676 0.64109 48.05237 1.000 29.60063 309 SER A O 1
ATOM 3858 N N . HIS A 1 257 ? 44.14662 -0.50202 49.81270 1.000 27.33968 310 HIS A N 1
ATOM 3859 C CA . HIS A 1 257 ? 44.08982 0.68057 50.67148 1.000 28.79736 310 HIS A CA 1
ATOM 3860 C C . HIS A 1 257 ? 45.44017 1.37383 50.80752 1.000 32.59917 310 HIS A C 1
ATOM 3861 O O . HIS A 1 257 ? 45.48488 2.56298 51.14343 1.000 30.15859 310 HIS A O 1
ATOM 3875 N N . VAL A 1 258 ? 46.53987 0.64405 50.60660 1.000 30.39834 311 VAL A N 1
ATOM 3876 C CA . VAL A 1 258 ? 47.86562 1.23398 50.74989 1.000 29.67489 311 VAL A CA 1
ATOM 3877 C C . VAL A 1 258 ? 48.04973 2.39759 49.78816 1.000 30.16357 311 VAL A C 1
ATOM 3878 O O . VAL A 1 258 ? 48.76393 3.36062 50.09207 1.000 32.91684 311 VAL A O 1
ATOM 3891 N N . LEU A 1 259 ? 47.44748 2.31041 48.59832 1.000 29.64077 312 LEU A N 1
ATOM 3892 C CA . LEU A 1 259 ? 47.65673 3.36287 47.59943 1.000 29.63786 312 LEU A CA 1
ATOM 3893 C C . LEU A 1 259 ? 47.05745 4.68370 48.06193 1.000 30.36095 312 LEU A C 1
ATOM 3894 O O . LEU A 1 259 ? 47.80542 5.66765 48.20314 1.000 31.63590 312 LEU A O 1
ATOM 3910 N N . PRO A 1 260 ? 45.75394 4.78098 48.34516 1.000 30.01049 313 PRO A N 1
ATOM 3911 C CA . PRO A 1 260 ? 45.22694 6.06339 48.84749 1.000 30.45812 313 PRO A CA 1
ATOM 3912 C C . PRO A 1 260 ? 45.82106 6.46674 50.18535 1.000 31.70001 313 PRO A C 1
ATOM 3913 O O . PRO A 1 260 ? 46.04089 7.66155 50.41746 1.000 32.81285 313 PRO A O 1
ATOM 3924 N N . ASP A 1 261 ? 46.10719 5.51266 51.07464 1.000 31.58740 314 ASP A N 1
ATOM 3925 C CA . ASP A 1 261 ? 46.75996 5.88740 52.32465 1.000 33.07501 314 ASP A CA 1
ATOM 3926 C C . ASP A 1 261 ? 48.09948 6.56551 52.05120 1.000 36.07949 314 ASP A C 1
ATOM 3927 O O . ASP A 1 261 ? 48.43012 7.57915 52.67884 1.000 35.33536 314 ASP A O 1
ATOM 3936 N N . THR A 1 262 ? 48.86555 6.03982 51.08467 1.000 33.83881 315 THR A N 1
ATOM 3937 C CA . THR A 1 262 ? 50.18085 6.59941 50.77680 1.000 35.02800 315 THR A CA 1
ATOM 3938 C C . THR A 1 262 ? 50.06377 7.98110 50.14842 1.000 35.69085 315 THR A C 1
ATOM 3939 O O . THR A 1 262 ? 50.89827 8.85966 50.40077 1.000 37.03695 315 THR A O 1
ATOM 3950 N N . ILE A 1 263 ? 49.04527 8.18975 49.31498 1.000 34.79267 316 ILE A N 1
ATOM 3951 C CA . ILE A 1 263 ? 48.84280 9.51370 48.74336 1.000 35.41880 316 ILE A CA 1
ATOM 3952 C C . ILE A 1 263 ? 48.49244 10.50509 49.84575 1.000 36.36623 316 ILE A C 1
ATOM 3953 O O . ILE A 1 263 ? 49.05904 11.60050 49.92272 1.000 37.62984 316 ILE A O 1
ATOM 3969 N N . ALA A 1 264 ? 47.56421 10.12937 50.72825 1.000 35.80105 317 ALA A N 1
ATOM 3970 C CA . ALA A 1 264 ? 47.18365 11.03022 51.81146 1.000 40.76738 317 ALA A CA 1
ATOM 3971 C C . ALA A 1 264 ? 48.38829 11.40210 52.66805 1.000 38.36049 317 ALA A C 1
ATOM 3972 O O . ALA A 1 264 ? 48.55433 12.56620 53.05071 1.000 40.12136 317 ALA A O 1
ATOM 3979 N N . ALA A 1 265 ? 49.25149 10.42922 52.96384 1.000 38.11854 318 ALA A N 1
ATOM 3980 C CA . ALA A 1 265 ? 50.43962 10.71130 53.76254 1.000 39.95751 318 ALA A CA 1
ATOM 3981 C C . ALA A 1 265 ? 51.37431 11.67810 53.04568 1.000 43.58291 318 ALA A C 1
ATOM 3982 O O . ALA A 1 265 ? 51.99032 12.54657 53.67604 1.000 41.96053 318 ALA A O 1
ATOM 3989 N N . PHE A 1 266 ? 51.51715 11.51620 51.73072 1.000 40.02683 319 PHE A N 1
ATOM 3990 C CA . PHE A 1 266 ? 52.35004 12.41179 50.93456 1.000 42.19691 319 PHE A CA 1
ATOM 3991 C C . PHE A 1 266 ? 51.79514 13.83147 50.95769 1.000 45.18885 319 PHE A C 1
ATOM 3992 O O . PHE A 1 266 ? 52.53982 14.80251 51.13670 1.000 45.18466 319 PHE A O 1
ATOM 4009 N N . LEU A 1 267 ? 50.47822 13.96913 50.78096 1.000 40.81329 320 LEU A N 1
ATOM 4010 C CA . LEU A 1 267 ? 49.86799 15.29331 50.75725 1.000 42.57655 320 LEU A CA 1
ATOM 4011 C C . LEU A 1 267 ? 50.01796 16.00679 52.09523 1.000 45.81448 320 LEU A C 1
ATOM 4012 O O . LEU A 1 267 ? 50.08355 17.24108 52.13875 1.000 43.88333 320 LEU A O 1
ATOM 4028 N N . HIS A 1 268 ? 50.00658 15.24697 53.19174 1.000 47.00571 321 HIS A N 1
ATOM 4029 C CA . HIS A 1 268 ? 50.13260 15.73229 54.56042 1.000 47.35752 321 HIS A CA 1
ATOM 4030 C C . HIS A 1 268 ? 51.56436 15.92667 55.03665 1.000 56.24923 321 HIS A C 1
ATOM 4031 O O . HIS A 1 268 ? 51.75851 16.40234 56.16052 1.000 57.95456 321 HIS A O 1
ATOM 4045 N N . LYS A 1 269 ? 52.56442 15.57440 54.23059 1.000 56.77152 322 LYS A N 1
ATOM 4046 C CA . LYS A 1 269 ? 53.92185 15.48745 54.75643 1.000 58.69062 322 LYS A CA 1
ATOM 4047 C C . LYS A 1 269 ? 54.48094 16.83670 55.19322 1.000 78.67808 322 LYS A C 1
ATOM 4048 O O . LYS A 1 269 ? 55.25187 16.88834 56.15911 1.000 81.50252 322 LYS A O 1
ATOM 4067 N N . LYS A 1 270 ? 54.11471 17.93191 54.52999 1.000 74.00325 323 LYS A N 1
ATOM 4068 C CA . LYS A 1 270 ? 54.50674 19.24400 55.03651 1.000 82.70334 323 LYS A CA 1
ATOM 4069 C C . LYS A 1 270 ? 53.64518 19.69730 56.21442 1.000 76.37379 323 LYS A C 1
ATOM 4070 O O . LYS A 1 270 ? 53.81352 20.82677 56.68851 1.000 71.21058 323 LYS A O 1
ATOM 4089 N N . GLY A 1 271 ? 52.72972 18.85240 56.69165 1.000 74.88279 324 GLY A N 1
ATOM 4090 C CA . GLY A 1 271 ? 51.87045 19.18588 57.80713 1.000 67.03327 324 GLY A CA 1
ATOM 4091 C C . GLY A 1 271 ? 50.56324 19.85483 57.44793 1.000 74.42687 324 GLY A C 1
ATOM 4092 O O . GLY A 1 271 ? 49.80804 20.22793 58.35683 1.000 60.91449 324 GLY A O 1
ATOM 4096 N N . GLY A 1 272 ? 50.26624 20.01486 56.16287 1.000 58.22143 325 GLY A N 1
ATOM 4097 C CA . GLY A 1 272 ? 49.07140 20.72249 55.75855 1.000 52.23196 325 GLY A CA 1
ATOM 4098 C C . GLY A 1 272 ? 48.12234 19.87389 54.94088 1.000 46.10828 325 GLY A C 1
ATOM 4099 O O . GLY A 1 272 ? 48.11629 18.64602 55.06174 1.000 48.44269 325 GLY A O 1
ATOM 4103 N N . ASN A 1 273 ? 47.31888 20.53392 54.10293 1.000 53.09610 326 ASN A N 1
ATOM 4104 C CA . ASN A 1 273 ? 46.34870 19.87793 53.22184 1.000 65.38143 326 ASN A CA 1
ATOM 4105 C C . ASN A 1 273 ? 45.38869 18.98511 54.00716 1.000 53.20730 326 ASN A C 1
ATOM 4106 O O . ASN A 1 273 ? 44.97764 17.91927 53.54293 1.000 50.59944 326 ASN A O 1
ATOM 4117 N N . ALA A 1 274 ? 45.01860 19.43810 55.20258 1.000 46.94479 327 ALA A N 1
ATOM 4118 C CA . ALA A 1 274 ? 43.96268 18.79399 55.97002 1.000 51.33276 327 ALA A CA 1
ATOM 4119 C C . ALA A 1 274 ? 42.73261 18.57126 55.09778 1.000 58.36453 327 ALA A C 1
ATOM 4120 O O . ALA A 1 274 ? 42.24753 19.48963 54.43059 1.000 45.50354 327 ALA A O 1
ATOM 4127 N N . PHE A 1 275 ? 42.26052 17.33208 55.07697 1.000 49.85359 328 PHE A N 1
ATOM 4128 C CA . PHE A 1 275 ? 41.05862 16.97376 54.34597 1.000 40.63871 328 PHE A CA 1
ATOM 4129 C C . PHE A 1 275 ? 39.85557 17.40495 55.17961 1.000 41.26443 328 PHE A C 1
ATOM 4130 O O . PHE A 1 275 ? 39.91507 17.44181 56.41248 1.000 40.53157 328 PHE A O 1
ATOM 4147 N N . VAL A 1 276 ? 38.76260 17.74807 54.50438 1.000 37.68886 329 VAL A N 1
ATOM 4148 C CA . VAL A 1 276 ? 37.49832 18.01286 55.18230 1.000 37.43961 329 VAL A CA 1
ATOM 4149 C C . VAL A 1 276 ? 36.70550 16.70973 55.14791 1.000 35.92575 329 VAL A C 1
ATOM 4150 O O . VAL A 1 276 ? 36.10354 16.35688 54.13538 1.000 34.87954 329 VAL A O 1
ATOM 4163 N N . MET A 1 277 ? 36.71429 15.98918 56.26428 1.000 35.84080 330 MET A N 1
ATOM 4164 C CA . MET A 1 277 ? 36.08637 14.68151 56.36849 1.000 35.58708 330 MET A CA 1
ATOM 4165 C C . MET A 1 277 ? 34.68292 14.80182 56.95345 1.000 34.95443 330 MET A C 1
ATOM 4166 O O . MET A 1 277 ? 34.31735 15.81691 57.55196 1.000 34.93251 330 MET A O 1
ATOM 4180 N N . ASN A 1 278 ? 33.89828 13.73574 56.77833 1.000 33.60889 331 ASN A N 1
ATOM 4181 C CA . ASN A 1 278 ? 32.54880 13.65943 57.33775 1.000 33.90320 331 ASN A CA 1
ATOM 4182 C C . ASN A 1 278 ? 31.69906 14.85142 56.91669 1.000 36.79654 331 ASN A C 1
ATOM 4183 O O . ASN A 1 278 ? 30.88880 15.37312 57.68426 1.000 34.27793 331 ASN A O 1
ATOM 4194 N N . ALA A 1 279 ? 31.82638 15.24067 55.65306 1.000 32.93744 332 ALA A N 1
ATOM 4195 C CA . ALA A 1 279 ? 31.14842 16.42643 55.13100 1.000 32.66243 332 ALA A CA 1
ATOM 4196 C C . ALA A 1 279 ? 30.53313 16.03393 53.79391 1.000 32.74694 332 ALA A C 1
ATOM 4197 O O . ALA A 1 279 ? 31.19072 16.07930 52.75190 1.000 31.42083 332 ALA A O 1
ATOM 4204 N N . SER A 1 280 ? 29.26891 15.62966 53.82824 1.000 31.66761 333 SER A N 1
ATOM 4205 C CA A SER A 1 280 ? 28.57844 15.19853 52.62166 0.483 32.09633 333 SER A CA 1
ATOM 4206 C CA B SER A 1 280 ? 28.58637 15.19912 52.61883 0.517 32.09543 333 SER A CA 1
ATOM 4207 C C . SER A 1 280 ? 28.12350 16.41434 51.82821 1.000 30.06515 333 SER A C 1
ATOM 4208 O O . SER A 1 280 ? 27.48538 17.31987 52.37474 1.000 32.28244 333 SER A O 1
ATOM 4223 N N . VAL A 1 281 ? 28.46218 16.43342 50.54043 1.000 29.44803 334 VAL A N 1
ATOM 4224 C CA . VAL A 1 281 ? 28.05599 17.52366 49.66555 1.000 29.81004 334 VAL A CA 1
ATOM 4225 C C . VAL A 1 281 ? 26.57225 17.40012 49.35832 1.000 31.32667 334 VAL A C 1
ATOM 4226 O O . VAL A 1 281 ? 26.09744 16.34118 48.92559 1.000 31.48387 334 VAL A O 1
ATOM 4239 N N . THR A 1 282 ? 25.83868 18.49543 49.56111 1.000 31.17392 335 THR A N 1
ATOM 4240 C CA . THR A 1 282 ? 24.41916 18.56587 49.26022 1.000 34.19670 335 THR A CA 1
ATOM 4241 C C . THR A 1 282 ? 24.06841 19.61639 48.20997 1.000 35.42795 335 THR A C 1
ATOM 4242 O O . THR A 1 282 ? 22.95072 19.58079 47.68088 1.000 31.46914 335 THR A O 1
ATOM 4253 N N . ALA A 1 283 ? 24.97326 20.54328 47.89046 1.000 32.75624 336 ALA A N 1
ATOM 4254 C CA . ALA A 1 283 ? 24.70782 21.53317 46.85434 1.000 32.81982 336 ALA A CA 1
ATOM 4255 C C . ALA A 1 283 ? 26.02126 22.02190 46.26079 1.000 33.53663 336 ALA A C 1
ATOM 4256 O O . ALA A 1 283 ? 27.03133 22.11586 46.96347 1.000 32.29262 336 ALA A O 1
ATOM 4263 N N . ILE A 1 284 ? 26.00223 22.28135 44.95187 1.000 31.30911 337 ILE A N 1
ATOM 4264 C CA . ILE A 1 284 ? 27.12938 22.84072 44.21594 1.000 34.24479 337 ILE A CA 1
ATOM 4265 C C . ILE A 1 284 ? 26.57994 23.85377 43.22183 1.000 35.38780 337 ILE A C 1
ATOM 4266 O O . ILE A 1 284 ? 25.71003 23.51366 42.41238 1.000 33.24578 337 ILE A O 1
ATOM 4282 N N . GLY A 1 285 ? 27.10312 25.07242 43.24465 1.000 33.88017 338 GLY A N 1
ATOM 4283 C CA . GLY A 1 285 ? 26.67034 26.06336 42.27313 1.000 36.87090 338 GLY A CA 1
ATOM 4284 C C . GLY A 1 285 ? 27.46502 27.33993 42.41359 1.000 35.96744 338 GLY A C 1
ATOM 4285 O O . GLY A 1 285 ? 28.14725 27.57507 43.41613 1.000 36.79260 338 GLY A O 1
ATOM 4289 N N . LEU A 1 286 ? 27.35397 28.17420 41.38205 1.000 36.45277 339 LEU A N 1
ATOM 4290 C CA . LEU A 1 286 ? 27.94546 29.50343 41.41400 1.000 38.04545 339 LEU A CA 1
ATOM 4291 C C . LEU A 1 286 ? 27.26935 30.37186 42.46655 1.000 38.82061 339 LEU A C 1
ATOM 4292 O O . LEU A 1 286 ? 26.04879 30.32274 42.65145 1.000 38.56838 339 LEU A O 1
ATOM 4308 N N . GLU A 1 287 ? 28.07599 31.17137 43.16607 1.000 40.17774 340 GLU A N 1
ATOM 4309 C CA . GLU A 1 287 ? 27.51337 32.11272 44.12474 1.000 42.04157 340 GLU A CA 1
ATOM 4310 C C . GLU A 1 287 ? 26.52947 33.05996 43.45053 1.000 42.86323 340 GLU A C 1
ATOM 4311 O O . GLU A 1 287 ? 25.44374 33.32656 43.97795 1.000 44.37081 340 GLU A O 1
ATOM 4323 N N . ASN A 1 288 ? 26.90485 33.60255 42.29397 1.000 41.90041 341 ASN A N 1
ATOM 4324 C CA . ASN A 1 288 ? 26.00328 34.42996 41.49553 1.000 46.84058 341 ASN A CA 1
ATOM 4325 C C . ASN A 1 288 ? 26.19397 34.03728 40.03791 1.000 45.01867 341 ASN A C 1
ATOM 4326 O O . ASN A 1 288 ? 27.15917 34.47207 39.38982 1.000 50.43099 341 ASN A O 1
ATOM 4337 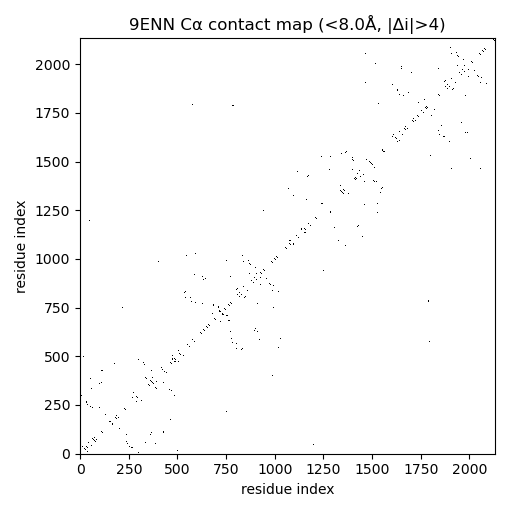N N . PRO A 1 289 ? 25.29258 33.22359 39.48355 1.000 48.74294 342 PRO A N 1
ATOM 4338 C CA . PRO A 1 289 ? 25.50690 32.72086 38.11587 1.000 51.45394 342 PRO A CA 1
ATOM 4339 C C . PRO A 1 289 ? 25.47427 33.80525 37.05145 1.000 56.41856 342 PRO A C 1
ATOM 4340 O O . PRO A 1 289 ? 25.90856 33.54582 35.92129 1.000 61.53086 342 PRO A O 1
ATOM 4351 N N . ASN A 1 290 ? 25.00139 35.00593 37.37521 1.000 53.47760 343 ASN A N 1
ATOM 4352 C CA . ASN A 1 290 ? 24.98317 36.12228 36.43965 1.000 72.38775 343 ASN A CA 1
ATOM 4353 C C . ASN A 1 290 ? 26.25715 36.96005 36.48568 1.000 67.44349 343 ASN A C 1
ATOM 4354 O O . ASN A 1 290 ? 26.37171 37.92401 35.72177 1.000 73.57323 343 ASN A O 1
ATOM 4365 N N . LYS A 1 291 ? 27.20169 36.63554 37.36606 1.000 63.21171 344 LYS A N 1
ATOM 4366 C CA . LYS A 1 291 ? 28.48337 37.32567 37.43875 1.000 62.64076 344 LYS A CA 1
ATOM 4367 C C . LYS A 1 291 ? 29.56088 36.42859 36.84186 1.000 63.47974 344 LYS A C 1
ATOM 4368 O O . LYS A 1 291 ? 29.65541 35.24581 37.18993 1.000 62.98391 344 LYS A O 1
ATOM 4387 N N . GLU A 1 292 ? 30.36438 36.99435 35.93788 1.000 69.60020 345 GLU A N 1
ATOM 4388 C CA . GLU A 1 292 ? 31.36081 36.19996 35.22518 1.000 75.88320 345 GLU A CA 1
ATOM 4389 C C . GLU A 1 292 ? 32.46603 35.71825 36.15694 1.000 69.93512 345 GLU A C 1
ATOM 4390 O O . GLU A 1 292 ? 33.00581 34.62152 35.97150 1.000 59.34979 345 GLU A O 1
ATOM 4402 N N . ASP A 1 293 ? 32.83679 36.52709 37.14656 1.000 62.66213 346 ASP A N 1
ATOM 4403 C CA . ASP A 1 293 ? 33.89397 36.15674 38.07429 1.000 65.67269 346 ASP A CA 1
ATOM 4404 C C . ASP A 1 293 ? 33.36270 35.43979 39.31136 1.000 65.22217 346 ASP A C 1
ATOM 4405 O O . ASP A 1 293 ? 34.07454 35.34458 40.31764 1.000 53.24839 346 ASP A O 1
ATOM 4414 N N . SER A 1 294 ? 32.14418 34.92276 39.25786 1.000 51.88535 347 SER A N 1
ATOM 4415 C CA . SER A 1 294 ? 31.55329 34.34013 40.45040 1.000 44.54275 347 SER A CA 1
ATOM 4416 C C . SER A 1 294 ? 32.37651 33.14987 40.93565 1.000 44.03811 347 SER A C 1
ATOM 4417 O O . SER A 1 294 ? 32.80449 32.31827 40.12669 1.000 44.56154 347 SER A O 1
ATOM 4425 N N . PRO A 1 295 ? 32.61064 33.03281 42.24036 1.000 46.12108 348 PRO A N 1
ATOM 4426 C CA . PRO A 1 295 ? 33.17033 31.78850 42.78098 1.000 43.35078 348 PRO A CA 1
ATOM 4427 C C . PRO A 1 295 ? 32.13513 30.67462 42.81874 1.000 41.69755 348 PRO A C 1
ATOM 4428 O O . PRO A 1 295 ? 30.92829 30.88646 42.68477 1.000 41.23373 348 PRO A O 1
ATOM 4439 N N . MET A 1 296 ? 32.63910 29.46222 43.01942 1.000 34.18414 349 MET A N 1
ATOM 4440 C CA . MET A 1 296 ? 31.80023 28.30701 43.29326 1.000 33.75439 349 MET A CA 1
ATOM 4441 C C . MET A 1 296 ? 31.50360 28.21226 44.78496 1.000 37.30126 349 MET A C 1
ATOM 4442 O O . MET A 1 296 ? 32.32259 28.59161 45.62711 1.000 38.80955 349 MET A O 1
ATOM 4456 N N . VAL A 1 297 ? 30.30734 27.71918 45.09973 1.000 33.24977 350 VAL A N 1
ATOM 4457 C CA . VAL A 1 297 ? 29.88943 27.44258 46.46709 1.000 33.35723 350 VAL A CA 1
ATOM 4458 C C . VAL A 1 297 ? 29.57086 25.95799 46.56041 1.000 34.55297 350 VAL A C 1
ATOM 4459 O O . VAL A 1 297 ? 28.82400 25.42329 45.73241 1.000 35.98232 350 VAL A O 1
ATOM 4472 N N . VAL A 1 298 ? 30.14469 25.29769 47.55724 1.000 32.21323 351 VAL A N 1
ATOM 4473 C CA . VAL A 1 298 ? 29.85037 23.90794 47.86309 1.000 32.95971 351 VAL A CA 1
ATOM 4474 C C . VAL A 1 298 ? 29.28092 23.87146 49.27067 1.000 33.23735 351 VAL A C 1
ATOM 4475 O O . VAL A 1 298 ? 29.93888 24.31364 50.22011 1.000 32.76704 351 VAL A O 1
ATOM 4488 N N . VAL A 1 299 ? 28.07230 23.35022 49.41671 1.000 33.47631 352 VAL A N 1
ATOM 4489 C CA . VAL A 1 299 ? 27.50577 23.12179 50.73829 1.000 31.81381 352 VAL A CA 1
ATOM 4490 C C . VAL A 1 299 ? 27.79929 21.66906 51.09066 1.000 31.07816 352 VAL A C 1
ATOM 4491 O O . VAL A 1 299 ? 27.38138 20.74899 50.37398 1.000 31.01036 352 VAL A O 1
ATOM 4504 N N . ALA A 1 300 ? 28.53529 21.46913 52.18320 1.000 33.09069 353 ALA A N 1
ATOM 4505 C CA . ALA A 1 300 ? 28.93797 20.14462 52.63538 1.000 36.00913 353 ALA A CA 1
ATOM 4506 C C . ALA A 1 300 ? 28.97263 20.13711 54.15482 1.000 39.49214 353 ALA A C 1
ATOM 4507 O O . ALA A 1 300 ? 29.57471 21.02701 54.76462 1.000 38.07388 353 ALA A O 1
ATOM 4514 N N . GLY A 1 301 ? 28.35101 19.12660 54.75678 1.000 34.74945 354 GLY A N 1
ATOM 4515 C CA . GLY A 1 301 ? 28.24294 19.09260 56.20258 1.000 39.91385 354 GLY A CA 1
ATOM 4516 C C . GLY A 1 301 ? 27.53066 20.29434 56.76989 1.000 38.74091 354 GLY A C 1
ATOM 4517 O O . GLY A 1 301 ? 27.81585 20.70575 57.89839 1.000 39.54165 354 GLY A O 1
ATOM 4521 N N . GLY A 1 302 ? 26.60910 20.87565 56.01237 1.000 40.72862 355 GLY A N 1
ATOM 4522 C CA . GLY A 1 302 ? 25.90617 22.04065 56.49509 1.000 45.07873 355 GLY A CA 1
ATOM 4523 C C . GLY A 1 302 ? 26.69810 23.32839 56.49937 1.000 39.93957 355 GLY A C 1
ATOM 4524 O O . GLY A 1 302 ? 26.22801 24.31552 57.06900 1.000 47.03207 355 GLY A O 1
ATOM 4528 N N . GLN A 1 303 ? 27.88164 23.36184 55.89072 1.000 38.30098 356 GLN A N 1
ATOM 4529 C CA . GLN A 1 303 ? 28.68846 24.57452 55.81635 1.000 40.64916 356 GLN A CA 1
ATOM 4530 C C . GLN A 1 303 ? 28.90631 24.95808 54.35925 1.000 34.33244 356 GLN A C 1
ATOM 4531 O O . GLN A 1 303 ? 29.11881 24.08722 53.50827 1.000 35.44076 356 GLN A O 1
ATOM 4545 N N . LYS A 1 304 ? 28.84884 26.26197 54.07254 1.000 37.40285 357 LYS A N 1
ATOM 4546 C CA . LYS A 1 304 ? 29.20586 26.75837 52.74884 1.000 37.03379 357 LYS A CA 1
ATOM 4547 C C . LYS A 1 304 ? 30.71258 26.96641 52.63773 1.000 36.15749 357 LYS A C 1
ATOM 4548 O O . LYS A 1 304 ? 31.32329 27.62046 53.49085 1.000 36.52116 357 LYS A O 1
ATOM 4567 N N . ARG A 1 305 ? 31.29318 26.44845 51.56298 1.000 35.14548 358 ARG A N 1
ATOM 4568 C CA . ARG A 1 305 ? 32.70746 26.58689 51.25071 1.000 39.45565 358 ARG A CA 1
ATOM 4569 C C . ARG A 1 305 ? 32.82765 27.14265 49.83923 1.000 40.18714 358 ARG A C 1
ATOM 4570 O O . ARG A 1 305 ? 32.10829 26.70827 48.93359 1.000 36.95747 358 ARG A O 1
ATOM 4591 N N . LYS A 1 306 ? 33.73044 28.10337 49.65491 1.000 34.91175 359 LYS A N 1
ATOM 4592 C CA . LYS A 1 306 ? 33.88822 28.78665 48.37973 1.000 35.01102 359 LYS A CA 1
ATOM 4593 C C . LYS A 1 306 ? 35.22826 28.44028 47.74189 1.000 37.35921 359 LYS A C 1
ATOM 4594 O O . LYS A 1 306 ? 36.25586 28.37565 48.42485 1.000 35.02691 359 LYS A O 1
ATOM 4613 N N . TYR A 1 307 ? 35.20349 28.25233 46.41994 1.000 34.24237 360 TYR A N 1
ATOM 4614 C CA . TYR A 1 307 ? 36.36005 27.87068 45.62068 1.000 34.85877 360 TYR A CA 1
ATOM 4615 C C . TYR A 1 307 ? 36.31451 28.62721 44.30227 1.000 38.39271 360 TYR A C 1
ATOM 4616 O O . TYR A 1 307 ? 35.24810 29.04125 43.84339 1.000 36.97391 360 TYR A O 1
ATOM 4634 N N . SER A 1 308 ? 37.48631 28.81114 43.68926 1.000 34.36163 361 SER A N 1
ATOM 4635 C CA . SER A 1 308 ? 37.51164 29.38811 42.34765 1.000 37.04970 361 SER A CA 1
ATOM 4636 C C . SER A 1 308 ? 36.99419 28.38598 41.31876 1.000 33.61479 361 SER A C 1
ATOM 4637 O O . SER A 1 308 ? 36.23714 28.75521 40.41222 1.000 35.76632 361 SER A O 1
ATOM 4645 N N . HIS A 1 309 ? 37.41327 27.12082 41.43370 1.000 32.84110 362 HIS A N 1
ATOM 4646 C CA . HIS A 1 309 ? 36.94809 26.03160 40.58594 1.000 33.07614 362 HIS A CA 1
ATOM 4647 C C . HIS A 1 309 ? 36.68685 24.79962 41.44699 1.000 31.25615 362 HIS A C 1
ATOM 4648 O O . HIS A 1 309 ? 37.30689 24.62582 42.49890 1.000 32.12724 362 HIS A O 1
ATOM 4662 N N . VAL A 1 310 ? 35.80534 23.91719 40.97973 1.000 30.54419 363 VAL A N 1
ATOM 4663 C CA . VAL A 1 310 ? 35.50754 22.66791 41.67653 1.000 29.86848 363 VAL A CA 1
ATOM 4664 C C . VAL A 1 310 ? 35.75742 21.50960 40.71883 1.000 29.15479 363 VAL A C 1
ATOM 4665 O O . VAL A 1 310 ? 35.31989 21.54615 39.56224 1.000 29.01184 363 VAL A O 1
ATOM 4678 N N . ILE A 1 311 ? 36.47536 20.49509 41.19804 1.000 28.78635 364 ILE A N 1
ATOM 4679 C CA . ILE A 1 311 ? 36.62881 19.22503 40.49942 1.000 28.27901 364 ILE A CA 1
ATOM 4680 C C . ILE A 1 311 ? 35.78344 18.21629 41.26127 1.000 29.69180 364 ILE A C 1
ATOM 4681 O O . ILE A 1 311 ? 36.09580 17.86960 42.40779 1.000 27.91253 364 ILE A O 1
ATOM 4697 N N . SER A 1 312 ? 34.71869 17.73991 40.63406 1.000 27.82421 365 SER A N 1
ATOM 4698 C CA . SER A 1 312 ? 33.86510 16.73022 41.23948 1.000 26.66641 365 SER A CA 1
ATOM 4699 C C . SER A 1 312 ? 34.35300 15.34198 40.84033 1.000 26.10834 365 SER A C 1
ATOM 4700 O O . SER A 1 312 ? 34.50461 15.05732 39.64859 1.000 27.12265 365 SER A O 1
ATOM 4708 N N . THR A 1 313 ? 34.58429 14.47066 41.82874 1.000 26.89707 366 THR A N 1
ATOM 4709 C CA . THR A 1 313 ? 34.77468 13.05102 41.54108 1.000 25.39504 366 THR A CA 1
ATOM 4710 C C . THR A 1 313 ? 33.59384 12.22030 42.03987 1.000 26.44022 366 THR A C 1
ATOM 4711 O O . THR A 1 313 ? 33.70791 10.99768 42.17388 1.000 29.30348 366 THR A O 1
ATOM 4722 N N . LEU A 1 314 ? 32.46609 12.86222 42.33022 1.000 26.05727 367 LEU A N 1
ATOM 4723 C CA . LEU A 1 314 ? 31.29467 12.13052 42.79011 1.000 24.87091 367 LEU A CA 1
ATOM 4724 C C . LEU A 1 314 ? 30.71628 11.28097 41.66039 1.000 25.68925 367 LEU A C 1
ATOM 4725 O O . LEU A 1 314 ? 30.59891 11.75290 40.52406 1.000 24.58450 367 LEU A O 1
ATOM 4741 N N . PRO A 1 315 ? 30.33425 10.03466 41.94284 1.000 27.36683 368 PRO A N 1
ATOM 4742 C CA . PRO A 1 315 ? 29.62764 9.23520 40.93495 1.000 25.37674 368 PRO A CA 1
ATOM 4743 C C . PRO A 1 315 ? 28.41425 9.98414 40.40276 1.000 27.99303 368 PRO A C 1
ATOM 4744 O O . PRO A 1 315 ? 27.77970 10.76213 41.11761 1.000 24.59737 368 PRO A O 1
ATOM 4755 N N . LEU A 1 316 ? 28.08349 9.72444 39.13829 1.000 23.69413 369 LEU A N 1
ATOM 4756 C CA . LEU A 1 316 ? 26.95822 10.41648 38.51784 1.000 25.12610 369 LEU A CA 1
ATOM 4757 C C . LEU A 1 316 ? 25.64652 10.24335 39.27723 1.000 24.81482 369 LEU A C 1
ATOM 4758 O O . LEU A 1 316 ? 24.91110 11.23641 39.41868 1.000 24.30186 369 LEU A O 1
ATOM 4774 N N . PRO A 1 317 ? 25.27375 9.05201 39.74684 1.000 25.04417 370 PRO A N 1
ATOM 4775 C CA . PRO A 1 317 ? 24.01654 8.94220 40.50887 1.000 24.96148 370 PRO A CA 1
ATOM 4776 C C . PRO A 1 317 ? 24.05945 9.73440 41.80401 1.000 24.06371 370 PRO A C 1
ATOM 4777 O O . PRO A 1 317 ? 23.00943 10.16493 42.30063 1.000 24.45115 370 PRO A O 1
ATOM 4788 N N . VAL A 1 318 ? 25.25650 9.94797 42.35838 1.000 24.09564 371 VAL A N 1
ATOM 4789 C CA . VAL A 1 318 ? 25.39573 10.80212 43.53293 1.000 24.50192 371 VAL A CA 1
ATOM 4790 C C . VAL A 1 318 ? 25.13544 12.25620 43.17274 1.000 24.95778 371 VAL A C 1
ATOM 4791 O O . VAL A 1 318 ? 24.42642 12.96666 43.89233 1.000 25.37237 371 VAL A O 1
ATOM 4804 N N . LEU A 1 319 ? 25.68462 12.71968 42.04652 1.000 26.30986 372 LEU A N 1
ATOM 4805 C CA . LEU A 1 319 ? 25.41491 14.08684 41.61983 1.000 25.44337 372 LEU A CA 1
ATOM 4806 C C . LEU A 1 319 ? 23.91681 14.31662 41.45240 1.000 26.30790 372 LEU A C 1
ATOM 4807 O O . LEU A 1 319 ? 23.43190 15.43035 41.68040 1.000 26.19300 372 LEU A O 1
ATOM 4823 N N . ARG A 1 320 ? 23.16235 13.26969 41.09162 1.000 25.29718 373 ARG A N 1
ATOM 4824 C CA . ARG A 1 320 ? 21.71518 13.39485 40.94246 1.000 25.53426 373 ARG A CA 1
ATOM 4825 C C . ARG A 1 320 ? 20.99578 13.62537 42.26882 1.000 25.85509 373 ARG A C 1
ATOM 4826 O O . ARG A 1 320 ? 19.83508 14.05491 42.25946 1.000 29.45596 373 ARG A O 1
ATOM 4847 N N . THR A 1 321 ? 21.65756 13.37565 43.39938 1.000 25.78332 374 THR A N 1
ATOM 4848 C CA . THR A 1 321 ? 21.11633 13.67566 44.71899 1.000 27.04030 374 THR A CA 1
ATOM 4849 C C . THR A 1 321 ? 21.60274 15.01409 45.27025 1.000 29.19425 374 THR A C 1
ATOM 4850 O O . THR A 1 321 ? 21.24471 15.37253 46.39747 1.000 32.04265 374 THR A O 1
ATOM 4861 N N . VAL A 1 322 ? 22.42227 15.74737 44.51325 1.000 28.37870 375 VAL A N 1
ATOM 4862 C CA . VAL A 1 322 ? 22.97699 17.03273 44.92751 1.000 28.21718 375 VAL A CA 1
ATOM 4863 C C . VAL A 1 322 ? 22.21889 18.14236 44.21774 1.000 28.29795 375 VAL A C 1
ATOM 4864 O O . VAL A 1 322 ? 21.88502 18.01852 43.03339 1.000 29.66578 375 VAL A O 1
ATOM 4877 N N . ASP A 1 323 ? 21.99627 19.25284 44.91420 1.000 30.56006 376 ASP A N 1
ATOM 4878 C CA . ASP A 1 323 ? 21.32441 20.39697 44.30706 1.000 29.85842 376 ASP A CA 1
ATOM 4879 C C . ASP A 1 323 ? 22.31639 21.11331 43.39597 1.000 31.68598 376 ASP A C 1
ATOM 4880 O O . ASP A 1 323 ? 23.21621 21.81109 43.87426 1.000 30.57182 376 ASP A O 1
ATOM 4889 N N . LEU A 1 324 ? 22.15264 20.95206 42.08204 1.000 33.29475 377 LEU A N 1
ATOM 4890 C CA . LEU A 1 324 ? 23.02842 21.58769 41.10752 1.000 34.27427 377 LEU A CA 1
ATOM 4891 C C . LEU A 1 324 ? 22.40547 22.84494 40.51295 1.000 37.44513 377 LEU A C 1
ATOM 4892 O O . LEU A 1 324 ? 22.86330 23.32669 39.46976 1.000 33.18352 377 LEU A O 1
ATOM 4908 N N . LYS A 1 325 ? 21.35618 23.37440 41.14046 1.000 40.52241 378 LYS A N 1
ATOM 4909 C CA . LYS A 1 325 ? 20.88015 24.69578 40.76068 1.000 42.51297 378 LYS A CA 1
ATOM 4910 C C . LYS A 1 325 ? 22.01955 25.68684 40.95143 1.000 42.47849 378 LYS A C 1
ATOM 4911 O O . LYS A 1 325 ? 22.71835 25.67119 41.97147 1.000 47.51763 378 LYS A O 1
ATOM 4930 N N . ASN A 1 326 ? 22.20458 26.54252 39.95938 1.000 38.06277 379 ASN A N 1
ATOM 4931 C CA . ASN A 1 326 ? 23.24241 27.54553 39.86686 1.000 41.76889 379 ASN A CA 1
ATOM 4932 C C . ASN A 1 326 ? 24.56219 26.95531 39.38652 1.000 32.36092 379 ASN A C 1
ATOM 4933 O O . ASN A 1 326 ? 25.52180 27.70952 39.28953 1.000 34.07234 379 ASN A O 1
ATOM 4944 N N . SER A 1 327 ? 24.65230 25.65221 39.09007 1.000 33.65191 380 SER A N 1
ATOM 4945 C CA . SER A 1 327 ? 25.77084 25.12885 38.30769 1.000 32.70945 380 SER A CA 1
ATOM 4946 C C . SER A 1 327 ? 25.50235 25.18673 36.80682 1.000 31.83318 380 SER A C 1
ATOM 4947 O O . SER A 1 327 ? 26.40250 24.89646 36.01438 1.000 32.36802 380 SER A O 1
ATOM 4955 N N . LYS A 1 328 ? 24.28469 25.54171 36.40624 1.000 31.42003 381 LYS A N 1
ATOM 4956 C CA . LYS A 1 328 ? 23.97235 25.85776 35.01572 1.000 34.68341 381 LYS A CA 1
ATOM 4957 C C . LYS A 1 328 ? 24.40317 24.74600 34.05901 1.000 33.53298 381 LYS A C 1
ATOM 4958 O O . LYS A 1 328 ? 24.96255 25.00358 32.98930 1.000 36.18605 381 LYS A O 1
ATOM 4977 N N . LEU A 1 329 ? 24.11396 23.49820 34.41595 1.000 33.94532 382 LEU A N 1
ATOM 4978 C CA . LEU A 1 329 ? 24.32754 22.40349 33.47806 1.000 29.66052 382 LEU A CA 1
ATOM 4979 C C . LEU A 1 329 ? 23.49009 22.64166 32.22625 1.000 30.08038 382 LEU A C 1
ATOM 4980 O O . LEU A 1 329 ? 22.37278 23.15745 32.30375 1.000 30.57671 382 LEU A O 1
ATOM 4996 N N . ASP A 1 330 ? 24.03965 22.31825 31.05745 1.000 30.55495 383 ASP A N 1
ATOM 4997 C CA . ASP A 1 330 ? 23.17960 22.38796 29.88260 1.000 33.55196 383 ASP A CA 1
ATOM 4998 C C . ASP A 1 330 ? 22.29903 21.13543 29.82973 1.000 30.06048 383 ASP A C 1
ATOM 4999 O O . ASP A 1 330 ? 22.46040 20.19496 30.61321 1.000 29.13725 383 ASP A O 1
ATOM 5008 N N . ILE A 1 331 ? 21.33022 21.14439 28.91116 1.000 30.67024 384 ILE A N 1
ATOM 5009 C CA . ILE A 1 331 ? 20.29471 20.11056 28.89910 1.000 29.90319 384 ILE A CA 1
ATOM 5010 C C . ILE A 1 331 ? 20.88019 18.74004 28.59142 1.000 30.15803 384 ILE A C 1
ATOM 5011 O O . ILE A 1 331 ? 20.35468 17.71530 29.05027 1.000 28.62566 384 ILE A O 1
ATOM 5027 N N . VAL A 1 332 ? 21.96539 18.68578 27.81653 1.000 29.05930 385 VAL A N 1
ATOM 5028 C CA . VAL A 1 332 ? 22.58884 17.39635 27.53572 1.000 29.26802 385 VAL A CA 1
ATOM 5029 C C . VAL A 1 332 ? 23.29579 16.87250 28.77829 1.000 28.17910 385 VAL A C 1
ATOM 5030 O O . VAL A 1 332 ? 23.16782 15.69615 29.13560 1.000 27.13660 385 VAL A O 1
ATOM 5043 N N . GLN A 1 333 ? 24.05399 17.74170 29.45179 1.000 28.74155 386 GLN A N 1
ATOM 5044 C CA . GLN A 1 333 ? 24.74579 17.34653 30.67427 1.000 29.85015 386 GLN A CA 1
ATOM 5045 C C . GLN A 1 333 ? 23.77618 16.82262 31.72750 1.000 27.06020 386 GLN A C 1
ATOM 5046 O O . GLN A 1 333 ? 24.05990 15.82084 32.39219 1.000 26.47988 386 GLN A O 1
ATOM 5060 N N . SER A 1 334 ? 22.64548 17.50669 31.93073 1.000 27.52352 387 SER A N 1
ATOM 5061 C CA . SER A 1 334 ? 21.71148 17.05650 32.96345 1.000 27.33304 387 SER A CA 1
ATOM 5062 C C . SER A 1 334 ? 21.04565 15.73652 32.57324 1.000 27.66876 387 SER A C 1
ATOM 5063 O O . SER A 1 334 ? 20.76918 14.90223 33.44490 1.000 26.74929 387 SER A O 1
ATOM 5071 N N . ASN A 1 335 ? 20.81331 15.51285 31.27521 1.000 27.06610 388 ASN A N 1
ATOM 5072 C CA . ASN A 1 335 ? 20.34310 14.20708 30.81974 1.000 26.69848 388 ASN A CA 1
ATOM 5073 C C . ASN A 1 335 ? 21.40851 13.14219 31.03350 1.000 26.02883 388 ASN A C 1
ATOM 5074 O O . ASN A 1 335 ? 21.10315 12.00277 31.40264 1.000 25.60532 388 ASN A O 1
ATOM 5085 N N . ALA A 1 336 ? 22.66457 13.49556 30.77574 1.000 25.99228 389 ALA A N 1
ATOM 5086 C CA . ALA A 1 336 ? 23.75735 12.54769 30.93774 1.000 25.45368 389 ALA A CA 1
ATOM 5087 C C . ALA A 1 336 ? 23.85836 12.02992 32.36497 1.000 25.03344 389 ALA A C 1
ATOM 5088 O O . ALA A 1 336 ? 24.13771 10.84389 32.57953 1.000 24.57716 389 ALA A O 1
ATOM 5095 N N . LEU A 1 337 ? 23.69618 12.91233 33.35564 1.000 25.24218 390 LEU A N 1
ATOM 5096 C CA . LEU A 1 337 ? 23.78620 12.46813 34.74093 1.000 24.93458 390 LEU A CA 1
ATOM 5097 C C . LEU A 1 337 ? 22.78601 11.35757 35.02340 1.000 25.53287 390 LEU A C 1
ATOM 5098 O O . LEU A 1 337 ? 23.05236 10.45420 35.82587 1.000 24.27608 390 LEU A O 1
ATOM 5114 N N . ARG A 1 338 ? 21.60380 11.44127 34.41331 1.000 25.05054 391 ARG A N 1
ATOM 5115 C CA . ARG A 1 338 ? 20.56910 10.45158 34.67378 1.000 24.75455 391 ARG A CA 1
ATOM 5116 C C . ARG A 1 338 ? 20.77072 9.18741 33.85307 1.000 24.41488 391 ARG A C 1
ATOM 5117 O O . ARG A 1 338 ? 20.63810 8.07681 34.37708 1.000 24.07491 391 ARG A O 1
ATOM 5138 N N . LYS A 1 339 ? 21.07707 9.33846 32.56671 1.000 24.56808 392 LYS A N 1
ATOM 5139 C CA . LYS A 1 339 ? 20.99778 8.23153 31.62414 1.000 24.42028 392 LYS A CA 1
ATOM 5140 C C . LYS A 1 339 ? 22.27492 7.40971 31.54765 1.000 24.01377 392 LYS A C 1
ATOM 5141 O O . LYS A 1 339 ? 22.19168 6.19719 31.33299 1.000 25.16039 392 LYS A O 1
ATOM 5160 N N . LEU A 1 340 ? 23.45023 8.01870 31.70628 1.000 23.97936 393 LEU A N 1
ATOM 5161 C CA . LEU A 1 340 ? 24.69415 7.25829 31.60222 1.000 23.67603 393 LEU A CA 1
ATOM 5162 C C . LEU A 1 340 ? 24.69767 6.13771 32.64247 1.000 23.27594 393 LEU A C 1
ATOM 5163 O O . LEU A 1 340 ? 24.65252 6.38995 33.85094 1.000 23.70075 393 LEU A O 1
ATOM 5179 N N . GLN A 1 341 ? 24.76200 4.89763 32.16609 1.000 23.44146 394 GLN A N 1
ATOM 5180 C CA . GLN A 1 341 ? 24.35357 3.75712 32.97253 1.000 23.55388 394 GLN A CA 1
ATOM 5181 C C . GLN A 1 341 ? 25.47239 3.24973 33.87316 1.000 23.64092 394 GLN A C 1
ATOM 5182 O O . GLN A 1 341 ? 26.63823 3.20482 33.47634 1.000 22.55566 394 GLN A O 1
ATOM 5196 N N . TYR A 1 342 ? 25.10101 2.85773 35.09037 1.000 22.72480 395 TYR A N 1
ATOM 5197 C CA . TYR A 1 342 ? 25.97959 2.18579 36.03766 1.000 22.24878 395 TYR A CA 1
ATOM 5198 C C . TYR A 1 342 ? 25.65982 0.69557 36.09007 1.000 22.74331 395 TYR A C 1
ATOM 5199 O O . TYR A 1 342 ? 24.57975 0.25821 35.68578 1.000 22.86551 395 TYR A O 1
ATOM 5217 N N . GLY A 1 343 ? 26.63325 -0.08444 36.57006 1.000 22.01024 396 GLY A N 1
ATOM 5218 C CA . GLY A 1 343 ? 26.46868 -1.50857 36.77636 1.000 22.83781 396 GLY A CA 1
ATOM 5219 C C . GLY A 1 343 ? 26.68881 -1.92731 38.22037 1.000 23.17117 396 GLY A C 1
ATOM 5220 O O . GLY A 1 343 ? 27.36454 -1.23897 38.99100 1.000 24.07978 396 GLY A O 1
ATOM 5224 N N . PRO A 1 344 ? 26.12309 -3.06929 38.60933 1.000 21.93037 397 PRO A N 1
ATOM 5225 C CA . PRO A 1 344 ? 26.23079 -3.54601 39.99287 1.000 21.95999 397 PRO A CA 1
ATOM 5226 C C . PRO A 1 344 ? 27.40690 -4.49948 40.18062 1.000 22.00824 397 PRO A C 1
ATOM 5227 O O . PRO A 1 344 ? 27.97361 -5.02613 39.22427 1.000 25.09021 397 PRO A O 1
ATOM 5238 N N . SER A 1 345 ? 27.74724 -4.73423 41.44482 1.000 22.11924 398 SER A N 1
ATOM 5239 C CA . SER A 1 345 ? 28.71916 -5.76682 41.78209 1.000 22.26048 398 SER A CA 1
ATOM 5240 C C . SER A 1 345 ? 28.59396 -6.09192 43.26229 1.000 23.46153 398 SER A C 1
ATOM 5241 O O . SER A 1 345 ? 28.26271 -5.22068 44.07130 1.000 22.72780 398 SER A O 1
ATOM 5249 N N . ILE A 1 346 ? 28.83984 -7.36118 43.60287 1.000 22.63386 399 ILE A N 1
ATOM 5250 C CA . ILE A 1 346 ? 28.92374 -7.79317 44.99145 1.000 22.91232 399 ILE A CA 1
ATOM 5251 C C . ILE A 1 346 ? 30.18560 -8.62406 45.16903 1.000 23.17473 399 ILE A C 1
ATOM 5252 O O . ILE A 1 346 ? 30.69355 -9.22605 44.21818 1.000 24.11452 399 ILE A O 1
ATOM 5268 N N . LYS A 1 347 ? 30.69699 -8.64768 46.39549 1.000 23.48574 400 LYS A N 1
ATOM 5269 C CA . LYS A 1 347 ? 31.75798 -9.56858 46.76653 1.000 24.78602 400 LYS A CA 1
ATOM 5270 C C . LYS A 1 347 ? 31.43139 -10.14171 48.13731 1.000 26.32385 400 LYS A C 1
ATOM 5271 O O . LYS A 1 347 ? 30.84682 -9.46507 48.99307 1.000 24.53888 400 LYS A O 1
ATOM 5290 N N . ILE A 1 348 ? 31.84715 -11.38714 48.34185 1.000 25.08309 401 ILE A N 1
ATOM 5291 C CA . ILE A 1 348 ? 31.71484 -12.08906 49.61322 1.000 25.09540 401 ILE A CA 1
ATOM 5292 C C . ILE A 1 348 ? 33.07944 -12.66487 49.94291 1.000 25.58210 401 ILE A C 1
ATOM 5293 O O . ILE A 1 348 ? 33.62434 -13.46288 49.17049 1.000 28.69513 401 ILE A O 1
ATOM 5309 N N . GLY A 1 349 ? 33.64708 -12.22860 51.05772 1.000 26.86600 402 GLY A N 1
ATOM 5310 C CA . GLY A 1 349 ? 34.92049 -12.73407 51.54271 1.000 26.89082 402 GLY A CA 1
ATOM 5311 C C . GLY A 1 349 ? 34.68394 -13.61315 52.75615 1.000 28.15348 402 GLY A C 1
ATOM 5312 O O . GLY A 1 349 ? 33.84484 -13.29784 53.60502 1.000 31.67623 402 GLY A O 1
ATOM 5316 N N . ILE A 1 350 ? 35.42325 -14.71513 52.83291 1.000 27.68680 403 ILE A N 1
ATOM 5317 C CA . ILE A 1 350 ? 35.26790 -15.66667 53.92328 1.000 28.36961 403 ILE A CA 1
ATOM 5318 C C . ILE A 1 350 ? 36.63733 -15.96300 54.50285 1.000 30.05093 403 ILE A C 1
ATOM 5319 O O . ILE A 1 350 ? 37.54684 -16.38203 53.77837 1.000 31.72000 403 ILE A O 1
ATOM 5335 N N . LEU A 1 351 ? 36.78392 -15.73501 55.80179 1.000 29.65524 404 LEU A N 1
ATOM 5336 C CA . LEU A 1 351 ? 37.95503 -16.18877 56.53435 1.000 31.16160 404 LEU A CA 1
ATOM 5337 C C . LEU A 1 351 ? 37.74116 -17.64566 56.92000 1.000 31.15499 404 LEU A C 1
ATOM 5338 O O . LEU A 1 351 ? 36.75905 -17.97167 57.59564 1.000 33.20311 404 LEU A O 1
ATOM 5354 N N . PHE A 1 352 ? 38.64809 -18.51610 56.48484 1.000 31.58872 405 PHE A N 1
ATOM 5355 C CA . PHE A 1 352 ? 38.65237 -19.92918 56.83606 1.000 32.33288 405 PHE A CA 1
ATOM 5356 C C . PHE A 1 352 ? 39.77184 -20.21524 57.83712 1.000 37.88299 405 PHE A C 1
ATOM 5357 O O . PHE A 1 352 ? 40.61484 -19.36065 58.12860 1.000 34.82048 405 PHE A O 1
ATOM 5374 N N . LYS A 1 353 ? 39.79115 -21.45103 58.35136 1.000 34.21523 406 LYS A N 1
ATOM 5375 C CA . LYS A 1 353 ? 40.82287 -21.84961 59.30317 1.000 35.34739 406 LYS A CA 1
ATOM 5376 C C . LYS A 1 353 ? 42.15830 -22.16189 58.63699 1.000 38.04953 406 LYS A C 1
ATOM 5377 O O . LYS A 1 353 ? 43.18583 -22.21931 59.32327 1.000 37.62660 406 LYS A O 1
ATOM 5396 N N . GLU A 1 354 ? 42.15777 -22.36538 57.32487 1.000 35.12543 407 GLU A N 1
ATOM 5397 C CA . GLU A 1 354 ? 43.32498 -22.79485 56.57137 1.000 38.58636 407 GLU A CA 1
ATOM 5398 C C . GLU A 1 354 ? 43.06836 -22.49047 55.10342 1.000 34.53054 407 GLU A C 1
ATOM 5399 O O . GLU A 1 354 ? 41.91005 -22.34835 54.69138 1.000 33.74537 407 GLU A O 1
ATOM 5411 N N . PRO A 1 355 ? 44.11792 -22.37616 54.29189 1.000 34.61454 408 PRO A N 1
ATOM 5412 C CA . PRO A 1 355 ? 43.91771 -22.18814 52.83653 1.000 35.27102 408 PRO A CA 1
ATOM 5413 C C . PRO A 1 355 ? 43.67481 -23.54843 52.18627 1.000 34.93804 408 PRO A C 1
ATOM 5414 O O . PRO A 1 355 ? 44.53154 -24.16313 51.55111 1.000 34.62774 408 PRO A O 1
ATOM 5425 N N . TRP A 1 356 ? 42.45595 -24.05436 52.39215 1.000 33.89897 409 TRP A N 1
ATOM 5426 C CA . TRP A 1 356 ? 42.13411 -25.41552 51.97888 1.000 34.33671 409 TRP A CA 1
ATOM 5427 C C . TRP A 1 356 ? 42.23340 -25.57474 50.46572 1.000 33.93018 409 TRP A C 1
ATOM 5428 O O . TRP A 1 356 ? 42.46029 -26.68719 49.97587 1.000 34.51319 409 TRP A O 1
ATOM 5449 N N . TRP A 1 357 ? 42.06665 -24.48296 49.70910 1.000 33.17687 410 TRP A N 1
ATOM 5450 C CA . TRP A 1 357 ? 42.21828 -24.55591 48.25933 1.000 32.67295 410 TRP A CA 1
ATOM 5451 C C . TRP A 1 357 ? 43.65279 -24.87433 47.85242 1.000 35.85517 410 TRP A C 1
ATOM 5452 O O . TRP A 1 357 ? 43.86797 -25.43512 46.77255 1.000 33.85385 410 TRP A O 1
ATOM 5473 N N . THR A 1 358 ? 44.63113 -24.57018 48.70910 1.000 35.54388 411 THR A N 1
ATOM 5474 C CA . THR A 1 358 ? 46.03763 -24.84015 48.43035 1.000 34.72825 411 THR A CA 1
ATOM 5475 C C . THR A 1 358 ? 46.49416 -26.19594 48.96090 1.000 35.91573 411 THR A C 1
ATOM 5476 O O . THR A 1 358 ? 47.19344 -26.93580 48.25802 1.000 36.53407 411 THR A O 1
ATOM 5487 N N . THR A 1 359 ? 46.07823 -26.55253 50.17183 1.000 36.29759 412 THR A N 1
ATOM 5488 C CA . THR A 1 359 ? 46.58624 -27.72508 50.86148 1.000 37.53480 412 THR A CA 1
ATOM 5489 C C . THR A 1 359 ? 45.61230 -28.89166 50.89378 1.000 38.20364 412 THR A C 1
ATOM 5490 O O . THR A 1 359 ? 46.02902 -30.01224 51.20716 1.000 38.84369 412 THR A O 1
ATOM 5501 N N . GLY A 1 360 ? 44.33760 -28.66927 50.57906 1.000 36.84141 413 GLY A N 1
ATOM 5502 C CA . GLY A 1 360 ? 43.31899 -29.66754 50.80841 1.000 40.06258 413 GLY A CA 1
ATOM 5503 C C . GLY A 1 360 ? 43.06940 -30.56800 49.61367 1.000 37.42921 413 GLY A C 1
ATOM 5504 O O . GLY A 1 360 ? 43.72807 -30.49840 48.57894 1.000 37.82221 413 GLY A O 1
ATOM 5508 N N . GLN A 1 361 ? 42.07887 -31.43626 49.77831 1.000 37.34111 414 GLN A N 1
ATOM 5509 C CA . GLN A 1 361 ? 41.71769 -32.41839 48.76907 1.000 37.56756 414 GLN A CA 1
ATOM 5510 C C . GLN A 1 361 ? 40.20676 -32.53604 48.70980 1.000 36.97683 414 GLN A C 1
ATOM 5511 O O . GLN A 1 361 ? 39.50561 -32.23905 49.68019 1.000 36.76348 414 GLN A O 1
ATOM 5525 N N . ASP A 1 362 ? 39.71102 -32.97868 47.55361 1.000 36.85336 415 ASP A N 1
ATOM 5526 C CA . ASP A 1 362 ? 38.27624 -33.10472 47.34525 1.000 37.87117 415 ASP A CA 1
ATOM 5527 C C . ASP A 1 362 ? 37.79273 -34.43803 47.91613 1.000 37.21805 415 ASP A C 1
ATOM 5528 O O . ASP A 1 362 ? 38.55099 -35.19027 48.53725 1.000 38.24755 415 ASP A O 1
ATOM 5537 N N . LYS A 1 363 ? 36.50076 -34.72563 47.72648 1.000 36.93223 416 LYS A N 1
ATOM 5538 C CA . LYS A 1 363 ? 35.89323 -35.88179 48.37866 1.000 42.05078 416 LYS A CA 1
ATOM 5539 C C . LYS A 1 363 ? 36.46449 -37.20244 47.87872 1.000 38.91291 416 LYS A C 1
ATOM 5540 O O . LYS A 1 363 ? 36.30095 -38.22677 48.54824 1.000 41.00150 416 LYS A O 1
ATOM 5559 N N . ASN A 1 364 ? 37.13986 -37.20615 46.73531 1.000 39.09367 417 ASN A N 1
ATOM 5560 C CA . ASN A 1 364 ? 37.75866 -38.41368 46.21269 1.000 40.00097 417 ASN A CA 1
ATOM 5561 C C . ASN A 1 364 ? 39.26092 -38.44211 46.45030 1.000 40.66487 417 ASN A C 1
ATOM 5562 O O . ASN A 1 364 ? 39.94837 -39.31749 45.91652 1.000 41.59450 417 ASN A O 1
ATOM 5573 N N . GLY A 1 365 ? 39.78248 -37.51695 47.24855 1.000 41.73676 418 GLY A N 1
ATOM 5574 C CA . GLY A 1 365 ? 41.19130 -37.50710 47.56594 1.000 41.78791 418 GLY A CA 1
ATOM 5575 C C . GLY A 1 365 ? 42.07122 -36.75951 46.59217 1.000 40.51600 418 GLY A C 1
ATOM 5576 O O . GLY A 1 365 ? 43.29952 -36.87668 46.68169 1.000 42.78138 418 GLY A O 1
ATOM 5580 N N . GLU A 1 366 ? 41.49328 -36.01073 45.65631 1.000 42.16989 419 GLU A N 1
ATOM 5581 C CA . GLU A 1 366 ? 42.27372 -35.27240 44.67006 1.000 45.88182 419 GLU A CA 1
ATOM 5582 C C . GLU A 1 366 ? 42.61109 -33.88278 45.20369 1.000 38.18498 419 GLU A C 1
ATOM 5583 O O . GLU A 1 366 ? 41.71856 -33.12607 45.60038 1.000 37.29071 419 GLU A O 1
ATOM 5595 N N . LYS A 1 367 ? 43.90103 -33.55000 45.19576 1.000 38.55332 420 LYS A N 1
ATOM 5596 C CA . LYS A 1 367 ? 44.35971 -32.26841 45.71637 1.000 37.94268 420 LYS A CA 1
ATOM 5597 C C . LYS A 1 367 ? 43.85706 -31.12263 44.83988 1.000 36.69077 420 LYS A C 1
ATOM 5598 O O . LYS A 1 367 ? 43.99442 -31.16310 43.61285 1.000 36.56125 420 LYS A O 1
ATOM 5617 N N . PHE A 1 368 ? 43.30285 -30.07781 45.46455 1.000 35.83444 421 PHE A N 1
ATOM 5618 C CA . PHE A 1 368 ? 42.92475 -28.89783 44.69026 1.000 34.72076 421 PHE A CA 1
ATOM 5619 C C . PHE A 1 368 ? 44.16363 -28.24726 44.07374 1.000 37.72827 421 PHE A C 1
ATOM 5620 O O . PHE A 1 368 ? 44.19351 -27.94075 42.87605 1.000 34.39319 421 PHE A O 1
ATOM 5637 N N . ASP A 1 369 ? 45.19804 -28.02506 44.89185 1.000 35.95994 422 ASP A N 1
ATOM 5638 C CA . ASP A 1 369 ? 46.49654 -27.50894 44.44567 1.000 36.14223 422 ASP A CA 1
ATOM 5639 C C . ASP A 1 369 ? 46.36204 -26.16657 43.72742 1.000 34.54217 422 ASP A C 1
ATOM 5640 O O . ASP A 1 369 ? 46.96458 -25.93365 42.67706 1.000 34.54888 422 ASP A O 1
ATOM 5649 N N . LEU A 1 370 ? 45.59664 -25.26110 44.33022 1.000 33.73063 423 LEU A N 1
ATOM 5650 C CA . LEU A 1 370 ? 45.35963 -23.93817 43.77182 1.000 33.05437 423 LEU A CA 1
ATOM 5651 C C . LEU A 1 370 ? 46.16275 -22.89158 44.52978 1.000 34.66672 423 LEU A C 1
ATOM 5652 O O . LEU A 1 370 ? 46.15188 -22.86587 45.76402 1.000 34.75895 423 LEU A O 1
ATOM 5668 N N . VAL A 1 371 ? 46.85322 -22.03119 43.78779 1.000 32.54844 424 VAL A N 1
ATOM 5669 C CA . VAL A 1 371 ? 47.59777 -20.90764 44.34906 1.000 32.50601 424 VAL A CA 1
ATOM 5670 C C . VAL A 1 371 ? 47.24320 -19.68553 43.51552 1.000 31.59255 424 VAL A C 1
ATOM 5671 O O . VAL A 1 371 ? 47.59949 -19.60583 42.33297 1.000 31.54921 424 VAL A O 1
ATOM 5684 N N . GLY A 1 372 ? 46.53267 -18.74237 44.12186 1.000 31.38529 425 GLY A N 1
ATOM 5685 C CA . GLY A 1 372 ? 45.98166 -17.67442 43.31852 1.000 30.50915 425 GLY A CA 1
ATOM 5686 C C . GLY A 1 372 ? 45.02199 -18.21673 42.26198 1.000 32.74512 425 GLY A C 1
ATOM 5687 O O . GLY A 1 372 ? 44.51744 -19.33896 42.33835 1.000 29.89972 425 GLY A O 1
ATOM 5691 N N . GLY A 1 373 ? 44.77382 -17.39250 41.25922 1.000 30.70923 426 GLY A N 1
ATOM 5692 C CA . GLY A 1 373 ? 43.88221 -17.79233 40.19964 1.000 28.91475 426 GLY A CA 1
ATOM 5693 C C . GLY A 1 373 ? 42.42489 -17.67403 40.59771 1.000 28.09944 426 GLY A C 1
ATOM 5694 O O . GLY A 1 373 ? 42.05940 -17.04682 41.60103 1.000 27.82299 426 GLY A O 1
ATOM 5698 N N . GLN A 1 374 ? 41.57648 -18.29202 39.77115 1.000 29.35247 427 GLN A N 1
ATOM 5699 C CA . GLN A 1 374 ? 40.13345 -18.13933 39.87572 1.000 27.35235 427 GLN A CA 1
ATOM 5700 C C . GLN A 1 374 ? 39.41968 -19.40963 39.42643 1.000 27.82230 427 GLN A C 1
ATOM 5701 O O . GLN A 1 374 ? 39.93912 -20.18976 38.62500 1.000 28.06934 427 GLN A O 1
ATOM 5715 N N . SER A 1 375 ? 38.21975 -19.60874 39.95714 1.000 27.70429 428 SER A N 1
ATOM 5716 C CA . SER A 1 375 ? 37.31254 -20.63430 39.46899 1.000 27.45675 428 SER A CA 1
ATOM 5717 C C . SER A 1 375 ? 36.01773 -19.96682 39.02788 1.000 26.78640 428 SER A C 1
ATOM 5718 O O . SER A 1 375 ? 35.64510 -18.90135 39.53396 1.000 26.27580 428 SER A O 1
ATOM 5726 N N . TYR A 1 376 ? 35.33620 -20.61400 38.08491 1.000 26.86682 429 TYR A N 1
ATOM 5727 C CA . TYR A 1 376 ? 34.16790 -20.06500 37.41490 1.000 26.35807 429 TYR A CA 1
ATOM 5728 C C . TYR A 1 376 ? 33.03541 -21.08103 37.40991 1.000 26.56463 429 TYR A C 1
ATOM 5729 O O . TYR A 1 376 ? 33.26295 -22.28376 37.27109 1.000 27.15978 429 TYR A O 1
ATOM 5747 N N . THR A 1 377 ? 31.80881 -20.59172 37.52940 1.000 26.13122 430 THR A N 1
ATOM 5748 C CA . THR A 1 377 ? 30.66116 -21.48446 37.59227 1.000 26.34381 430 THR A CA 1
ATOM 5749 C C . THR A 1 377 ? 29.43687 -20.70652 37.14550 1.000 25.86068 430 THR A C 1
ATOM 5750 O O . THR A 1 377 ? 29.42282 -19.47616 37.18933 1.000 26.17934 430 THR A O 1
ATOM 5761 N N . ASP A 1 378 ? 28.41753 -21.43162 36.68634 1.000 26.54329 431 ASP A N 1
ATOM 5762 C CA . ASP A 1 378 ? 27.11671 -20.82077 36.43516 1.000 26.85085 431 ASP A CA 1
ATOM 5763 C C . ASP A 1 378 ? 26.24567 -20.80722 37.68891 1.000 25.96158 431 ASP A C 1
ATOM 5764 O O . ASP A 1 378 ? 25.13794 -20.25822 37.65766 1.000 25.93460 431 ASP A O 1
ATOM 5773 N N . LEU A 1 379 ? 26.73426 -21.37053 38.79884 1.000 25.90752 432 LEU A N 1
ATOM 5774 C CA . LEU A 1 379 ? 26.04072 -21.24981 40.07228 1.000 26.59296 432 LEU A CA 1
ATOM 5775 C C . LEU A 1 379 ? 26.01952 -19.79264 40.54276 1.000 25.28098 432 LEU A C 1
ATOM 5776 O O . LEU A 1 379 ? 26.83385 -18.97067 40.10486 1.000 24.98381 432 LEU A O 1
ATOM 5792 N N . PRO A 1 380 ? 25.11219 -19.46457 41.47104 1.000 25.18657 433 PRO A N 1
ATOM 5793 C CA . PRO A 1 380 ? 24.96430 -18.06069 41.89997 1.000 26.15682 433 PRO A CA 1
ATOM 5794 C C . PRO A 1 380 ? 26.24163 -17.34387 42.31379 1.000 24.53765 433 PRO A C 1
ATOM 5795 O O . PRO A 1 380 ? 26.32564 -16.13136 42.07637 1.000 25.59508 433 PRO A O 1
ATOM 5806 N N . ILE A 1 381 ? 27.24179 -18.02022 42.89017 1.000 24.88447 434 ILE A N 1
ATOM 5807 C CA . ILE A 1 381 ? 28.44587 -17.29461 43.28276 1.000 24.77883 434 ILE A CA 1
ATOM 5808 C C . ILE A 1 381 ? 29.28175 -16.83369 42.08059 1.000 24.61331 434 ILE A C 1
ATOM 5809 O O . ILE A 1 381 ? 30.09676 -15.91439 42.22012 1.000 25.50202 434 ILE A O 1
ATOM 5825 N N . ARG A 1 382 ? 29.12455 -17.48354 40.92084 1.000 24.67533 435 ARG A N 1
ATOM 5826 C CA . ARG A 1 382 ? 29.74802 -17.17786 39.63166 1.000 24.56655 435 ARG A CA 1
ATOM 5827 C C . ARG A 1 382 ? 31.27841 -17.22526 39.56219 1.000 24.77989 435 ARG A C 1
ATOM 5828 O O . ARG A 1 382 ? 31.82111 -17.87152 38.65709 1.000 25.92462 435 ARG A O 1
ATOM 5849 N N . THR A 1 383 ? 31.98934 -16.52123 40.44833 1.000 24.70038 436 THR A N 1
ATOM 5850 C CA . THR A 1 383 ? 33.44903 -16.46188 40.39696 1.000 24.94099 436 THR A CA 1
ATOM 5851 C C . THR A 1 383 ? 34.01978 -16.56863 41.80840 1.000 25.84201 436 THR A C 1
ATOM 5852 O O . THR A 1 383 ? 33.50409 -15.95337 42.74731 1.000 25.58578 436 THR A O 1
ATOM 5863 N N . VAL A 1 384 ? 35.07353 -17.37269 41.94627 1.000 25.75292 437 VAL A N 1
ATOM 5864 C CA . VAL A 1 384 ? 35.82610 -17.53737 43.18555 1.000 26.91441 437 VAL A CA 1
ATOM 5865 C C . VAL A 1 384 ? 37.23920 -17.04723 42.91121 1.000 26.33447 437 VAL A C 1
ATOM 5866 O O . VAL A 1 384 ? 37.83167 -17.40816 41.89022 1.000 26.50970 437 VAL A O 1
ATOM 5879 N N . VAL A 1 385 ? 37.78248 -16.23394 43.80440 1.000 26.34944 438 VAL A N 1
ATOM 5880 C CA . VAL A 1 385 ? 39.12146 -15.68798 43.62447 1.000 26.74084 438 VAL A CA 1
ATOM 5881 C C . VAL A 1 385 ? 39.96881 -16.10883 44.81447 1.000 27.21035 438 VAL A C 1
ATOM 5882 O O . VAL A 1 385 ? 39.67259 -15.72761 45.95380 1.000 28.86211 438 VAL A O 1
ATOM 5895 N N . TYR A 1 386 ? 41.01538 -16.91107 44.55337 1.000 27.82894 439 TYR A N 1
ATOM 5896 C CA . TYR A 1 386 ? 41.98424 -17.33219 45.56903 1.000 31.12689 439 TYR A CA 1
ATOM 5897 C C . TYR A 1 386 ? 43.05661 -16.25668 45.72734 1.000 28.69110 439 TYR A C 1
ATOM 5898 O O . TYR A 1 386 ? 43.47568 -15.64801 44.73809 1.000 28.42093 439 TYR A O 1
ATOM 5916 N N . PRO A 1 387 ? 43.47464 -15.96095 46.95735 1.000 29.04273 440 PRO A N 1
ATOM 5917 C CA . PRO A 1 387 ? 44.39179 -14.83058 47.16287 1.000 30.98253 440 PRO A CA 1
ATOM 5918 C C . PRO A 1 387 ? 45.77306 -15.08768 46.57518 1.000 30.76080 440 PRO A C 1
ATOM 5919 O O . PRO A 1 387 ? 46.31190 -16.19245 46.66186 1.000 31.26628 440 PRO A O 1
ATOM 5930 N N . SER A 1 388 ? 46.34225 -14.04510 45.96222 1.000 31.48581 441 SER A N 1
ATOM 5931 C CA . SER A 1 388 ? 47.72000 -14.08236 45.48739 1.000 30.10725 441 SER A CA 1
ATOM 5932 C C . SER A 1 388 ? 48.69168 -13.50124 46.50086 1.000 30.70098 441 SER A C 1
ATOM 5933 O O . SER A 1 388 ? 49.88602 -13.82884 46.47129 1.000 31.46979 441 SER A O 1
ATOM 5941 N N . TYR A 1 389 ? 48.20149 -12.65431 47.39707 1.000 30.57917 442 TYR A N 1
ATOM 5942 C CA . TYR A 1 389 ? 49.04853 -12.03967 48.40075 1.000 32.59084 442 TYR A CA 1
ATOM 5943 C C . TYR A 1 389 ? 49.34599 -13.03711 49.50928 1.000 34.33282 442 TYR A C 1
ATOM 5944 O O . TYR A 1 389 ? 48.46742 -13.79553 49.93036 1.000 31.71490 442 TYR A O 1
ATOM 5962 N N . GLY A 1 390 ? 50.61354 -13.07554 49.93159 1.000 34.65446 443 GLY A N 1
ATOM 5963 C CA . GLY A 1 390 ? 51.04419 -13.84795 51.08080 1.000 38.44880 443 GLY A CA 1
ATOM 5964 C C . GLY A 1 390 ? 51.37058 -15.30505 50.83303 1.000 34.26103 443 GLY A C 1
ATOM 5965 O O . GLY A 1 390 ? 51.74408 -16.00592 51.78459 1.000 38.25002 443 GLY A O 1
ATOM 5969 N N . VAL A 1 391 ? 51.26385 -15.78237 49.59129 1.000 34.25227 444 VAL A N 1
ATOM 5970 C CA . VAL A 1 391 ? 51.23870 -17.22342 49.36377 1.000 35.32458 444 VAL A CA 1
ATOM 5971 C C . VAL A 1 391 ? 52.55750 -17.89651 49.71082 1.000 38.81876 444 VAL A C 1
ATOM 5972 O O . VAL A 1 391 ? 52.57336 -19.07685 50.08448 1.000 41.50961 444 VAL A O 1
ATOM 5985 N N . ASN A 1 392 ? 53.67347 -17.18636 49.60984 1.000 39.72546 445 ASN A N 1
ATOM 5986 C CA . ASN A 1 392 ? 54.97402 -17.78281 49.86891 1.000 44.16319 445 ASN A CA 1
ATOM 5987 C C . ASN A 1 392 ? 55.52432 -17.42617 51.24249 1.000 49.91061 445 ASN A C 1
ATOM 5988 O O . ASN A 1 392 ? 56.67074 -17.77395 51.54778 1.000 45.75620 445 ASN A O 1
ATOM 5999 N N . THR A 1 393 ? 54.74331 -16.74378 52.07568 1.000 43.14385 446 THR A N 1
ATOM 6000 C CA . THR A 1 393 ? 55.22523 -16.34230 53.38371 1.000 43.32759 446 THR A CA 1
ATOM 6001 C C . THR A 1 393 ? 54.95350 -17.43669 54.41363 1.000 46.01632 446 THR A C 1
ATOM 6002 O O . THR A 1 393 ? 54.31458 -18.45380 54.13165 1.000 44.75981 446 THR A O 1
ATOM 6013 N N . ASN A 1 394 ? 55.43142 -17.20106 55.64007 1.000 47.55402 447 ASN A N 1
ATOM 6014 C CA . ASN A 1 394 ? 55.24937 -18.16297 56.71703 1.000 48.34949 447 ASN A CA 1
ATOM 6015 C C . ASN A 1 394 ? 53.80315 -18.23646 57.18914 1.000 44.74298 447 ASN A C 1
ATOM 6016 O O . ASN A 1 394 ? 53.43896 -19.19411 57.87845 1.000 49.42726 447 ASN A O 1
ATOM 6027 N N . ALA A 1 395 ? 52.97013 -17.26081 56.82458 1.000 44.60752 448 ALA A N 1
ATOM 6028 C CA . ALA A 1 395 ? 51.54826 -17.26330 57.17537 1.000 46.21335 448 ALA A CA 1
ATOM 6029 C C . ALA A 1 395 ? 50.71934 -16.85571 55.96503 1.000 41.85606 448 ALA A C 1
ATOM 6030 O O . ALA A 1 395 ? 50.29454 -15.70059 55.83586 1.000 40.34679 448 ALA A O 1
ATOM 6037 N N . PRO A 1 396 ? 50.48329 -17.78391 55.03970 1.000 38.44767 449 PRO A N 1
ATOM 6038 C CA . PRO A 1 396 ? 49.61408 -17.47010 53.89925 1.000 37.36830 449 PRO A CA 1
ATOM 6039 C C . PRO A 1 396 ? 48.21577 -17.07137 54.34936 1.000 34.48803 449 PRO A C 1
ATOM 6040 O O . PRO A 1 396 ? 47.76893 -17.37966 55.45854 1.000 35.68572 449 PRO A O 1
ATOM 6051 N N . SER A 1 397 ? 47.53489 -16.35089 53.45983 1.000 33.44159 450 SER A N 1
ATOM 6052 C CA . SER A 1 397 ? 46.16545 -15.93098 53.71150 1.000 32.66834 450 SER A CA 1
ATOM 6053 C C . SER A 1 397 ? 45.26288 -17.14368 53.87412 1.000 36.72637 450 SER A C 1
ATOM 6054 O O . SER A 1 397 ? 45.38192 -18.13040 53.13912 1.000 32.85047 450 SER A O 1
ATOM 6062 N N . ASN A 1 398 ? 44.36233 -17.05840 54.85444 1.000 34.27076 451 ASN A N 1
ATOM 6063 C CA . ASN A 1 398 ? 43.25276 -17.98327 55.01868 1.000 32.58694 451 ASN A CA 1
ATOM 6064 C C . ASN A 1 398 ? 41.94210 -17.39233 54.50759 1.000 31.54715 451 ASN A C 1
ATOM 6065 O O . ASN A 1 398 ? 40.87620 -17.95671 54.76785 1.000 32.80669 451 ASN A O 1
ATOM 6076 N N . THR A 1 399 ? 41.99795 -16.29817 53.74881 1.000 30.84681 452 THR A N 1
ATOM 6077 C CA . THR A 1 399 ? 40.80879 -15.56051 53.33560 1.000 30.73043 452 THR A CA 1
ATOM 6078 C C . THR A 1 399 ? 40.53931 -15.78009 51.85204 1.000 29.32047 452 THR A C 1
ATOM 6079 O O . THR A 1 399 ? 41.44603 -15.64928 51.02282 1.000 29.70074 452 THR A O 1
ATOM 6090 N N . LEU A 1 400 ? 39.29128 -16.11058 51.52716 1.000 28.84787 453 LEU A N 1
ATOM 6091 C CA . LEU A 1 400 ? 38.86432 -16.40765 50.16640 1.000 30.75169 453 LEU A CA 1
ATOM 6092 C C . LEU A 1 400 ? 37.85317 -15.36802 49.71240 1.000 27.50487 453 LEU A C 1
ATOM 6093 O O . LEU A 1 400 ? 37.01830 -14.92309 50.50461 1.000 27.36515 453 LEU A O 1
ATOM 6109 N N . ILE A 1 401 ? 37.91656 -14.97314 48.44345 1.000 27.39315 454 ILE A N 1
ATOM 6110 C CA . ILE A 1 401 ? 36.78848 -14.28614 47.82198 1.000 26.30775 454 ILE A CA 1
ATOM 6111 C C . ILE A 1 401 ? 35.88301 -15.39343 47.29276 1.000 27.51413 454 ILE A C 1
ATOM 6112 O O . ILE A 1 401 ? 36.10731 -15.94421 46.21220 1.000 26.23806 454 ILE A O 1
ATOM 6128 N N . ALA A 1 402 ? 34.87658 -15.74449 48.09504 1.000 26.88231 455 ALA A N 1
ATOM 6129 C CA . ALA A 1 402 ? 33.98790 -16.85813 47.79992 1.000 26.72711 455 ALA A CA 1
ATOM 6130 C C . ALA A 1 402 ? 32.99141 -16.54138 46.70015 1.000 27.44501 455 ALA A C 1
ATOM 6131 O O . ALA A 1 402 ? 32.48117 -17.47100 46.06346 1.000 25.88407 455 ALA A O 1
ATOM 6138 N N . SER A 1 403 ? 32.69332 -15.26263 46.47541 1.000 26.16583 456 SER A N 1
ATOM 6139 C CA . SER A 1 403 ? 31.82823 -14.86293 45.37727 1.000 27.28168 456 SER A CA 1
ATOM 6140 C C . SER A 1 403 ? 32.20168 -13.46610 44.90916 1.000 24.38461 456 SER A C 1
ATOM 6141 O O . SER A 1 403 ? 32.34859 -12.55346 45.72558 1.000 24.89424 456 SER A O 1
ATOM 6149 N N . TYR A 1 404 ? 32.30260 -13.29564 43.59668 1.000 25.00258 457 TYR A N 1
ATOM 6150 C CA . TYR A 1 404 ? 32.47791 -11.98390 42.97741 1.000 24.92042 457 TYR A CA 1
ATOM 6151 C C . TYR A 1 404 ? 31.59545 -11.99090 41.73446 1.000 25.86646 457 TYR A C 1
ATOM 6152 O O . TYR A 1 404 ? 31.84746 -12.76209 40.80157 1.000 24.31323 457 TYR A O 1
ATOM 6170 N N . CYS A 1 405 ? 30.54163 -11.15788 41.74996 1.000 25.03522 458 CYS A N 1
ATOM 6171 C CA . CYS A 1 405 ? 29.49311 -11.14747 40.74041 1.000 24.92640 458 CYS A CA 1
ATOM 6172 C C . CYS A 1 405 ? 29.33399 -9.78017 40.08560 1.000 24.46856 458 CYS A C 1
ATOM 6173 O O . CYS A 1 405 ? 29.57025 -8.73908 40.71103 1.000 23.29878 458 CYS A O 1
ATOM 6181 N N . TRP A 1 406 ? 28.85702 -9.80759 38.83902 1.000 24.79274 459 TRP A N 1
ATOM 6182 C CA . TRP A 1 406 ? 28.46315 -8.64511 38.06078 1.000 25.14691 459 TRP A CA 1
ATOM 6183 C C . TRP A 1 406 ? 27.01032 -8.75256 37.59702 1.000 24.90543 459 TRP A C 1
ATOM 6184 O O . TRP A 1 406 ? 26.35895 -9.79295 37.73488 1.000 23.33114 459 TRP A O 1
ATOM 6205 N N . THR A 1 407 ? 26.53314 -7.65529 36.99610 1.000 22.34725 460 THR A N 1
ATOM 6206 C CA . THR A 1 407 ? 25.25138 -7.57005 36.29710 1.000 24.14661 460 THR A CA 1
ATOM 6207 C C . THR A 1 407 ? 24.14790 -8.33551 37.01883 1.000 22.32452 460 THR A C 1
ATOM 6208 O O . THR A 1 407 ? 23.96881 -8.13763 38.22664 1.000 22.83838 460 THR A O 1
ATOM 6219 N N . ASN A 1 408 ? 23.37380 -9.16373 36.30135 1.000 22.50740 461 ASN A N 1
ATOM 6220 C CA . ASN A 1 408 ? 22.19859 -9.76893 36.92511 1.000 22.65262 461 ASN A CA 1
ATOM 6221 C C . ASN A 1 408 ? 22.57595 -10.66832 38.10276 1.000 23.72538 461 ASN A C 1
ATOM 6222 O O . ASN A 1 408 ? 21.78355 -10.83231 39.03939 1.000 23.48217 461 ASN A O 1
ATOM 6233 N N . ASP A 1 409 ? 23.73761 -11.32903 38.03442 1.000 22.78594 462 ASP A N 1
ATOM 6234 C CA . ASP A 1 409 ? 24.14848 -12.19875 39.13340 1.000 22.94683 462 ASP A CA 1
ATOM 6235 C C . ASP A 1 409 ? 24.36651 -11.38611 40.40249 1.000 22.94611 462 ASP A C 1
ATOM 6236 O O . ASP A 1 409 ? 23.99911 -11.81667 41.50203 1.000 22.98141 462 ASP A O 1
ATOM 6245 N N . ALA A 1 410 ? 24.95228 -10.19476 40.26337 1.000 22.66152 463 ALA A N 1
ATOM 6246 C CA . ALA A 1 410 ? 25.12497 -9.31819 41.41233 1.000 22.65558 463 ALA A CA 1
ATOM 6247 C C . ALA A 1 410 ? 23.78939 -8.75234 41.88332 1.000 22.51795 463 ALA A C 1
ATOM 6248 O O . ALA A 1 410 ? 23.55916 -8.61398 43.09139 1.000 22.63235 463 ALA A O 1
ATOM 6255 N N . GLU A 1 411 ? 22.90312 -8.39864 40.94665 1.000 22.96286 464 GLU A N 1
ATOM 6256 C CA . GLU A 1 411 ? 21.59488 -7.87601 41.33284 1.000 26.41716 464 GLU A CA 1
ATOM 6257 C C . GLU A 1 411 ? 20.84936 -8.87810 42.20143 1.000 25.94517 464 GLU A C 1
ATOM 6258 O O . GLU A 1 411 ? 20.33032 -8.53317 43.27153 1.000 26.14066 464 GLU A O 1
ATOM 6270 N N . ARG A 1 412 ? 20.81197 -10.13562 41.76258 1.000 22.91816 465 ARG A N 1
ATOM 6271 C CA . ARG A 1 412 ? 20.10274 -11.16302 42.51155 1.000 23.22479 465 ARG A CA 1
ATOM 6272 C C . ARG A 1 412 ? 20.77865 -11.43389 43.85175 1.000 23.34634 465 ARG A C 1
ATOM 6273 O O . ARG A 1 412 ? 20.11392 -11.46013 44.89060 1.000 23.56300 465 ARG A O 1
ATOM 6294 N N . MET A 1 413 ? 22.10012 -11.62606 43.86433 1.000 23.95314 466 MET A N 1
ATOM 6295 C CA . MET A 1 413 ? 22.74752 -11.93399 45.13815 1.000 23.48538 466 MET A CA 1
ATOM 6296 C C . MET A 1 413 ? 22.60282 -10.78708 46.13479 1.000 24.90277 466 MET A C 1
ATOM 6297 O O . MET A 1 413 ? 22.59945 -11.01805 47.34949 1.000 23.74522 466 MET A O 1
ATOM 6311 N N . GLY A 1 414 ? 22.52196 -9.54723 45.64469 1.000 25.54606 467 GLY A N 1
ATOM 6312 C CA . GLY A 1 414 ? 22.44129 -8.40221 46.53612 1.000 26.03409 467 GLY A CA 1
ATOM 6313 C C . GLY A 1 414 ? 21.25419 -8.42680 47.48014 1.000 26.21961 467 GLY A C 1
ATOM 6314 O O . GLY A 1 414 ? 21.30413 -7.82898 48.55880 1.000 23.99630 467 GLY A O 1
ATOM 6318 N N . SER A 1 415 ? 20.17243 -9.10725 47.09753 1.000 24.44081 468 SER A N 1
ATOM 6319 C CA . SER A 1 415 ? 19.00955 -9.18310 47.97682 1.000 26.43324 468 SER A CA 1
ATOM 6320 C C . SER A 1 415 ? 19.29713 -9.94775 49.26453 1.000 25.48486 468 SER A C 1
ATOM 6321 O O . SER A 1 415 ? 18.57137 -9.77085 50.25049 1.000 28.03310 468 SER A O 1
ATOM 6329 N N . LEU A 1 416 ? 20.33396 -10.78202 49.28307 1.000 25.96216 469 LEU A N 1
ATOM 6330 C CA . LEU A 1 416 ? 20.71702 -11.54330 50.46539 1.000 25.36452 469 LEU A CA 1
ATOM 6331 C C . LEU A 1 416 ? 21.78851 -10.85094 51.30272 1.000 26.57841 469 LEU A C 1
ATOM 6332 O O . LEU A 1 416 ? 22.17387 -11.37982 52.35274 1.000 27.10292 469 LEU A O 1
ATOM 6348 N N . ILE A 1 417 ? 22.27680 -9.68923 50.86821 1.000 26.09009 470 ILE A N 1
ATOM 6349 C CA . ILE A 1 417 ? 23.38813 -8.99218 51.50806 1.000 26.53591 470 ILE A CA 1
ATOM 6350 C C . ILE A 1 417 ? 22.85924 -7.76003 52.22407 1.000 31.00912 470 ILE A C 1
ATOM 6351 O O . ILE A 1 417 ? 22.03607 -7.01901 51.67970 1.000 24.45832 470 ILE A O 1
ATOM 6367 N N . GLY A 1 418 ? 23.34329 -7.53578 53.44236 1.000 30.76686 471 GLY A N 1
ATOM 6368 C CA . GLY A 1 418 ? 22.98914 -6.32720 54.15714 1.000 28.09705 471 GLY A CA 1
ATOM 6369 C C . GLY A 1 418 ? 21.52912 -6.22270 54.52291 1.000 28.14367 471 GLY A C 1
ATOM 6370 O O . GLY A 1 418 ? 20.99588 -5.11216 54.61918 1.000 29.32649 471 GLY A O 1
ATOM 6374 N N . THR A 1 419 ? 20.86061 -7.35451 54.72988 1.000 25.67880 472 THR A N 1
ATOM 6375 C CA . THR A 1 419 ? 19.46664 -7.31245 55.14429 1.000 31.25359 472 THR A CA 1
ATOM 6376 C C . THR A 1 419 ? 19.33314 -6.88682 56.59636 1.000 34.12021 472 THR A C 1
ATOM 6377 O O . THR A 1 419 ? 18.26080 -6.43360 57.01041 1.000 30.59225 472 THR A O 1
ATOM 6388 N N . GLY A 1 420 ? 20.40310 -7.03238 57.36765 1.000 34.45783 473 GLY A N 1
ATOM 6389 C CA . GLY A 1 420 ? 20.38310 -6.84369 58.79471 1.000 41.42284 473 GLY A CA 1
ATOM 6390 C C . GLY A 1 420 ? 19.82569 -7.99844 59.59723 1.000 42.49000 473 GLY A C 1
ATOM 6391 O O . GLY A 1 420 ? 19.86532 -7.93589 60.83204 1.000 38.94099 473 GLY A O 1
ATOM 6395 N N . ALA A 1 421 ? 19.41927 -9.09158 58.95551 1.000 32.45273 474 ALA A N 1
ATOM 6396 C CA . ALA A 1 421 ? 18.71930 -10.18455 59.62091 1.000 35.10584 474 ALA A CA 1
ATOM 6397 C C . ALA A 1 421 ? 19.60187 -11.42324 59.69656 1.000 37.12647 474 ALA A C 1
ATOM 6398 O O . ALA A 1 421 ? 20.13069 -11.87915 58.67665 1.000 34.17285 474 ALA A O 1
ATOM 6405 N N . ALA A 1 422 ? 19.77032 -11.95335 60.91248 1.000 36.67297 475 ALA A N 1
ATOM 6406 C CA . ALA A 1 422 ? 20.56751 -13.16194 61.09379 1.000 36.22427 475 ALA A CA 1
ATOM 6407 C C . ALA A 1 422 ? 20.09717 -14.29870 60.19256 1.000 33.37118 475 ALA A C 1
ATOM 6408 O O . ALA A 1 422 ? 20.91124 -15.08389 59.69632 1.000 32.05872 475 ALA A O 1
ATOM 6415 N N . THR A 1 423 ? 18.78590 -14.42410 59.98605 1.000 29.39349 476 THR A N 1
ATOM 6416 C CA . THR A 1 423 ? 18.29376 -15.55256 59.20394 1.000 31.10658 476 THR A CA 1
ATOM 6417 C C . THR A 1 423 ? 18.75376 -15.47545 57.75121 1.000 31.76588 476 THR A C 1
ATOM 6418 O O . THR A 1 423 ? 18.96785 -16.50965 57.10677 1.000 32.18608 476 THR A O 1
ATOM 6429 N N . TYR A 1 424 ? 18.90018 -14.27010 57.21253 1.000 28.82923 477 TYR A N 1
ATOM 6430 C CA . TYR A 1 424 ? 19.35156 -14.14350 55.83373 1.000 28.21512 477 TYR A CA 1
ATOM 6431 C C . TYR A 1 424 ? 20.86764 -14.22112 55.73208 1.000 27.18004 477 TYR A C 1
ATOM 6432 O O . TYR A 1 424 ? 21.39014 -14.70701 54.72388 1.000 28.05529 477 TYR A O 1
ATOM 6450 N N . GLU A 1 425 ? 21.58640 -13.75550 56.75545 1.000 28.19323 478 GLU A N 1
ATOM 6451 C CA . GLU A 1 425 ? 23.02576 -13.98739 56.80558 1.000 31.40479 478 GLU A CA 1
ATOM 6452 C C . GLU A 1 425 ? 23.33364 -15.48323 56.79066 1.000 29.14921 478 GLU A C 1
ATOM 6453 O O . GLU A 1 425 ? 24.28777 -15.92410 56.13798 1.000 29.06392 478 GLU A O 1
ATOM 6465 N N . GLU A 1 426 ? 22.53991 -16.27828 57.51877 1.000 29.31139 479 GLU A N 1
ATOM 6466 C CA . GLU A 1 426 ? 22.74272 -17.72381 57.53601 1.000 33.47533 479 GLU A CA 1
ATOM 6467 C C . GLU A 1 426 ? 22.37199 -18.35067 56.19629 1.000 30.44420 479 GLU A C 1
ATOM 6468 O O . GLU A 1 426 ? 23.06736 -19.25577 55.71472 1.000 28.62507 479 GLU A O 1
ATOM 6480 N N . GLN A 1 427 ? 21.26617 -17.89310 55.59116 1.000 28.13242 480 GLN A N 1
ATOM 6481 C CA . GLN A 1 427 ? 20.90366 -18.35805 54.25638 1.000 31.39455 480 GLN A CA 1
ATOM 6482 C C . GLN A 1 427 ? 22.00468 -18.04736 53.25381 1.000 28.13832 480 GLN A C 1
ATOM 6483 O O . GLN A 1 427 ? 22.33214 -18.87468 52.39435 1.000 29.73361 480 GLN A O 1
ATOM 6497 N N . LEU A 1 428 ? 22.55798 -16.83840 53.32191 1.000 28.43555 481 LEU A N 1
ATOM 6498 C CA . LEU A 1 428 ? 23.62076 -16.46503 52.40175 1.000 26.43428 481 LEU A CA 1
ATOM 6499 C C . LEU A 1 428 ? 24.83276 -17.36288 52.58611 1.000 28.56591 481 LEU A C 1
ATOM 6500 O O . LEU A 1 428 ? 25.38899 -17.88912 51.61342 1.000 26.66798 481 LEU A O 1
ATOM 6516 N N . GLU A 1 429 ? 25.24650 -17.56488 53.83723 1.000 27.34577 482 GLU A N 1
ATOM 6517 C CA . GLU A 1 429 ? 26.42420 -18.38243 54.08371 1.000 28.25711 482 GLU A CA 1
ATOM 6518 C C . GLU A 1 429 ? 26.22010 -19.79531 53.55867 1.000 28.09378 482 GLU A C 1
ATOM 6519 O O . GLU A 1 429 ? 27.12379 -20.37223 52.94294 1.000 28.55593 482 GLU A O 1
ATOM 6531 N N . HIS A 1 430 ? 25.03187 -20.36307 53.77814 1.000 28.32123 483 HIS A N 1
ATOM 6532 C CA . HIS A 1 430 ? 24.78781 -21.73731 53.36091 1.000 28.71353 483 HIS A CA 1
ATOM 6533 C C . HIS A 1 430 ? 24.79082 -21.85986 51.84416 1.000 28.23553 483 HIS A C 1
ATOM 6534 O O . HIS A 1 430 ? 25.31052 -22.83746 51.29271 1.000 28.51370 483 HIS A O 1
ATOM 6548 N N . LEU A 1 431 ? 24.19713 -20.88450 51.15594 1.000 27.58733 484 LEU A N 1
ATOM 6549 C CA . LEU A 1 431 ? 24.21974 -20.88573 49.69810 1.000 31.85639 484 LEU A CA 1
ATOM 6550 C C . LEU A 1 431 ? 25.64675 -20.80154 49.17644 1.000 27.04040 484 LEU A C 1
ATOM 6551 O O . LEU A 1 431 ? 26.03599 -21.53558 48.26036 1.000 27.26820 484 LEU A O 1
ATOM 6567 N N . VAL A 1 432 ? 26.44045 -19.89094 49.73413 1.000 26.88201 485 VAL A N 1
ATOM 6568 C CA . VAL A 1 432 ? 27.79436 -19.70823 49.22697 1.000 26.78669 485 VAL A CA 1
ATOM 6569 C C . VAL A 1 432 ? 28.61527 -20.96972 49.45775 1.000 27.45220 485 VAL A C 1
ATOM 6570 O O . VAL A 1 432 ? 29.29098 -21.45829 48.54626 1.000 27.50246 485 VAL A O 1
ATOM 6583 N N . LEU A 1 433 ? 28.52271 -21.55142 50.65827 1.000 28.04343 486 LEU A N 1
ATOM 6584 C CA . LEU A 1 433 ? 29.28902 -22.76140 50.94438 1.000 28.77934 486 LEU A CA 1
ATOM 6585 C C . LEU A 1 433 ? 28.81516 -23.93253 50.08847 1.000 29.71834 486 LEU A C 1
ATOM 6586 O O . LEU A 1 433 ? 29.62845 -24.73870 49.61886 1.000 29.39071 486 LEU A O 1
ATOM 6602 N N . SER A 1 434 ? 27.49858 -24.05972 49.90285 1.000 28.84995 487 SER A N 1
ATOM 6603 C CA . SER A 1 434 ? 26.97111 -25.10872 49.03855 1.000 29.08053 487 SER A CA 1
ATOM 6604 C C . SER A 1 434 ? 27.48615 -24.96478 47.61322 1.000 28.70736 487 SER A C 1
ATOM 6605 O O . SER A 1 434 ? 27.84713 -25.96354 46.97666 1.000 29.12667 487 SER A O 1
ATOM 6613 N N . ASN A 1 435 ? 27.50534 -23.73019 47.08886 1.000 27.98059 488 ASN A N 1
ATOM 6614 C CA . ASN A 1 435 ? 28.02910 -23.48891 45.74673 1.000 27.64936 488 ASN A CA 1
ATOM 6615 C C . ASN A 1 435 ? 29.51687 -23.83248 45.68273 1.000 29.27188 488 ASN A C 1
ATOM 6616 O O . ASN A 1 435 ? 29.98209 -24.48162 44.73670 1.000 28.21684 488 ASN A O 1
ATOM 6627 N N . LEU A 1 436 ? 30.29057 -23.36377 46.67279 1.000 28.14265 489 LEU A N 1
ATOM 6628 C CA . LEU A 1 436 ? 31.71564 -23.67880 46.70195 1.000 29.20412 489 LEU A CA 1
ATOM 6629 C C . LEU A 1 436 ? 31.94699 -25.18559 46.73024 1.000 29.31448 489 LEU A C 1
ATOM 6630 O O . LEU A 1 436 ? 32.87235 -25.69119 46.08677 1.000 30.23708 489 LEU A O 1
ATOM 6646 N N . ALA A 1 437 ? 31.13691 -25.91964 47.49855 1.000 31.40857 490 ALA A N 1
ATOM 6647 C CA . ALA A 1 437 ? 31.32372 -27.36666 47.58510 1.000 33.02752 490 ALA A CA 1
ATOM 6648 C C . ALA A 1 437 ? 31.07949 -28.03251 46.23588 1.000 30.63170 490 ALA A C 1
ATOM 6649 O O . ALA A 1 437 ? 31.82158 -28.93883 45.83509 1.000 31.24816 490 ALA A O 1
ATOM 6656 N N . ALA A 1 438 ? 30.05061 -27.58651 45.51471 1.000 31.06802 491 ALA A N 1
ATOM 6657 C CA . ALA A 1 438 ? 29.77053 -28.15673 44.20309 1.000 34.89161 491 ALA A CA 1
ATOM 6658 C C . ALA A 1 438 ? 30.88217 -27.83644 43.21086 1.000 30.18895 491 ALA A C 1
ATOM 6659 O O . ALA A 1 438 ? 31.29286 -28.70420 42.43177 1.000 32.65386 491 ALA A O 1
ATOM 6666 N N . VAL A 1 439 ? 31.39103 -26.60104 43.23181 1.000 29.36776 492 VAL A N 1
ATOM 6667 C CA . VAL A 1 439 ? 32.46233 -26.22429 42.31238 1.000 29.25973 492 VAL A CA 1
ATOM 6668 C C . VAL A 1 439 ? 33.70062 -27.08412 42.55497 1.000 30.05240 492 VAL A C 1
ATOM 6669 O O . VAL A 1 439 ? 34.33272 -27.56880 41.60869 1.000 30.39124 492 VAL A O 1
ATOM 6682 N N . HIS A 1 440 ? 34.06401 -27.29509 43.81810 1.000 30.43349 493 HIS A N 1
ATOM 6683 C CA . HIS A 1 440 ? 35.33416 -27.93695 44.14095 1.000 32.55323 493 HIS A CA 1
ATOM 6684 C C . HIS A 1 440 ? 35.22533 -29.44163 44.36835 1.000 34.55907 493 HIS A C 1
ATOM 6685 O O . HIS A 1 440 ? 36.25825 -30.09745 44.55181 1.000 34.69262 493 HIS A O 1
ATOM 6699 N N . ASN A 1 441 ? 34.01225 -29.99416 44.33690 1.000 33.45647 494 ASN A N 1
ATOM 6700 C CA . ASN A 1 441 ? 33.73958 -31.41251 44.59471 1.000 33.07313 494 ASN A CA 1
ATOM 6701 C C . ASN A 1 441 ? 34.04872 -31.79699 46.04263 1.000 34.79784 494 ASN A C 1
ATOM 6702 O O . ASN A 1 441 ? 34.70942 -32.80183 46.30778 1.000 35.27560 494 ASN A O 1
ATOM 6713 N N . THR A 1 442 ? 33.54327 -31.00629 46.98093 1.000 34.91858 495 THR A N 1
ATOM 6714 C CA . THR A 1 442 ? 33.58183 -31.35759 48.39046 1.000 35.44902 495 THR A CA 1
ATOM 6715 C C . THR A 1 442 ? 32.15548 -31.45612 48.91746 1.000 37.71482 495 THR A C 1
ATOM 6716 O O . THR A 1 442 ? 31.19144 -31.12938 48.22218 1.000 34.40906 495 THR A O 1
ATOM 6727 N N . ASP A 1 443 ? 32.01944 -31.88628 50.16844 1.000 37.44770 496 ASP A N 1
ATOM 6728 C CA A ASP A 1 443 ? 30.72256 -31.77997 50.81536 0.510 37.92814 496 ASP A CA 1
ATOM 6729 C CA B ASP A 1 443 ? 30.76089 -31.81966 50.89749 0.490 37.91707 496 ASP A CA 1
ATOM 6730 C C . ASP A 1 443 ? 30.62306 -30.44091 51.54487 1.000 42.22023 496 ASP A C 1
ATOM 6731 O O . ASP A 1 443 ? 31.61801 -29.75105 51.79557 1.000 34.74331 496 ASP A O 1
ATOM 6748 N N . TYR A 1 444 ? 29.38102 -30.04889 51.83298 1.000 38.48885 497 TYR A N 1
ATOM 6749 C CA . TYR A 1 444 ? 29.15284 -28.78374 52.52561 1.000 40.64655 497 TYR A CA 1
ATOM 6750 C C . TYR A 1 444 ? 29.88215 -28.74990 53.86700 1.000 38.37465 497 TYR A C 1
ATOM 6751 O O . TYR A 1 444 ? 30.51814 -27.74700 54.21591 1.000 34.73433 497 TYR A O 1
ATOM 6769 N N . GLN A 1 445 ? 29.83395 -29.85140 54.61565 1.000 38.34921 498 GLN A N 1
ATOM 6770 C CA . GLN A 1 445 ? 30.36720 -29.84269 55.97338 1.000 37.74277 498 GLN A CA 1
ATOM 6771 C C . GLN A 1 445 ? 31.87971 -29.65582 55.97736 1.000 37.53539 498 GLN A C 1
ATOM 6772 O O . GLN A 1 445 ? 32.42279 -29.04667 56.90674 1.000 35.24920 498 GLN A O 1
ATOM 6786 N N . TYR A 1 446 ? 32.56839 -30.13310 54.93668 1.000 39.32610 499 TYR A N 1
ATOM 6787 C CA . TYR A 1 446 ? 34.00098 -29.88364 54.81267 1.000 39.13166 499 TYR A CA 1
ATOM 6788 C C . TYR A 1 446 ? 34.31046 -28.39392 54.88221 1.000 34.41129 499 TYR A C 1
ATOM 6789 O O . TYR A 1 446 ? 35.24978 -27.97467 55.56754 1.000 38.11303 499 TYR A O 1
ATOM 6807 N N . LEU A 1 447 ? 33.52482 -27.57595 54.18566 1.000 33.35224 500 LEU A N 1
ATOM 6808 C CA . LEU A 1 447 ? 33.77992 -26.14070 54.18123 1.000 35.68617 500 LEU A CA 1
ATOM 6809 C C . LEU A 1 447 ? 33.21749 -25.47261 55.43059 1.000 35.05255 500 LEU A C 1
ATOM 6810 O O . LEU A 1 447 ? 33.86720 -24.59913 56.01635 1.000 32.94097 500 LEU A O 1
ATOM 6826 N N . LYS A 1 448 ? 32.02439 -25.87751 55.86703 1.000 32.74471 501 LYS A N 1
ATOM 6827 C CA . LYS A 1 448 ? 31.46249 -25.29812 57.08110 1.000 33.24070 501 LYS A CA 1
ATOM 6828 C C . LYS A 1 448 ? 32.38893 -25.52471 58.26866 1.000 35.38007 501 LYS A C 1
ATOM 6829 O O . LYS A 1 448 ? 32.60686 -24.61315 59.07552 1.000 33.79034 501 LYS A O 1
ATOM 6848 N N . ASP A 1 449 ? 32.97304 -26.72379 58.37225 1.000 34.64597 502 ASP A N 1
ATOM 6849 C CA . ASP A 1 449 ? 33.88985 -27.00442 59.47074 1.000 36.70506 502 ASP A CA 1
ATOM 6850 C C . ASP A 1 449 ? 35.06710 -26.03402 59.48965 1.000 35.63535 502 ASP A C 1
ATOM 6851 O O . ASP A 1 449 ? 35.65685 -25.79265 60.54682 1.000 36.10207 502 ASP A O 1
ATOM 6860 N N . ARG A 1 450 ? 35.42821 -25.47034 58.34415 1.000 34.77750 503 ARG A N 1
ATOM 6861 C CA . ARG A 1 450 ? 36.59847 -24.60956 58.24847 1.000 34.52719 503 ARG A CA 1
ATOM 6862 C C . ARG A 1 450 ? 36.25430 -23.12874 58.26051 1.000 38.36519 503 ARG A C 1
ATOM 6863 O O . ARG A 1 450 ? 37.16103 -22.29182 58.21500 1.000 35.31128 503 ARG A O 1
ATOM 6884 N N . LEU A 1 451 ? 34.97921 -22.77920 58.33013 1.000 33.45737 504 LEU A N 1
ATOM 6885 C CA . LEU A 1 451 ? 34.59680 -21.38014 58.24308 1.000 34.27350 504 LEU A CA 1
ATOM 6886 C C . LEU A 1 451 ? 34.78484 -20.67915 59.58198 1.000 35.83667 504 LEU A C 1
ATOM 6887 O O . LEU A 1 451 ? 34.45785 -21.22256 60.64174 1.000 34.18477 504 LEU A O 1
ATOM 6903 N N . VAL A 1 452 ? 35.32240 -19.45952 59.52139 1.000 33.39294 505 VAL A N 1
ATOM 6904 C CA . VAL A 1 452 ? 35.50625 -18.61169 60.69651 1.000 32.82581 505 VAL A CA 1
ATOM 6905 C C . VAL A 1 452 ? 34.58928 -17.38534 60.63792 1.000 35.98564 505 VAL A C 1
ATOM 6906 O O . VAL A 1 452 ? 33.77839 -17.16784 61.53967 1.000 34.03267 505 VAL A O 1
ATOM 6919 N N . ASP A 1 453 ? 34.68040 -16.58925 59.56350 1.000 31.22869 506 ASP A N 1
ATOM 6920 C CA A ASP A 1 453 ? 33.87684 -15.37783 59.46357 0.467 34.28415 506 ASP A CA 1
ATOM 6921 C CA B ASP A 1 453 ? 33.93747 -15.33703 59.46334 0.533 34.30322 506 ASP A CA 1
ATOM 6922 C C . ASP A 1 453 ? 33.60338 -15.03993 58.00460 1.000 36.58997 506 ASP A C 1
ATOM 6923 O O . ASP A 1 453 ? 34.33022 -15.44996 57.09629 1.000 36.93835 506 ASP A O 1
ATOM 6940 N N . VAL A 1 454 ? 32.51510 -14.28702 57.79619 1.000 32.07220 507 VAL A N 1
ATOM 6941 C CA . VAL A 1 454 ? 32.02652 -13.89239 56.47797 1.000 31.93321 507 VAL A CA 1
ATOM 6942 C C . VAL A 1 454 ? 31.87510 -12.37542 56.46441 1.000 33.83079 507 VAL A C 1
ATOM 6943 O O . VAL A 1 454 ? 31.36141 -11.78568 57.42181 1.000 31.61494 507 VAL A O 1
ATOM 6956 N N . HIS A 1 455 ? 32.31233 -11.74377 55.38135 1.000 27.26972 508 HIS A N 1
ATOM 6957 C CA . HIS A 1 455 ? 32.07184 -10.32604 55.14514 1.000 28.29906 508 HIS A CA 1
ATOM 6958 C C . HIS A 1 455 ? 31.49744 -10.22858 53.73937 1.000 30.55674 508 HIS A C 1
ATOM 6959 O O . HIS A 1 455 ? 31.98738 -10.90274 52.82818 1.000 27.78723 508 HIS A O 1
ATOM 6973 N N . SER A 1 456 ? 30.42136 -9.45973 53.57441 1.000 28.08895 509 SER A N 1
ATOM 6974 C CA . SER A 1 456 ? 29.76547 -9.31863 52.28065 1.000 28.31613 509 SER A CA 1
ATOM 6975 C C . SER A 1 456 ? 29.47760 -7.85032 52.00336 1.000 26.53559 509 SER A C 1
ATOM 6976 O O . SER A 1 456 ? 29.30169 -7.04443 52.92114 1.000 30.29215 509 SER A O 1
ATOM 6984 N N . TRP A 1 457 ? 29.44679 -7.50974 50.71782 1.000 26.55094 510 TRP A N 1
ATOM 6985 C CA . TRP A 1 457 ? 29.33018 -6.11868 50.30806 1.000 24.08762 510 TRP A CA 1
ATOM 6986 C C . TRP A 1 457 ? 28.60807 -6.04731 48.97245 1.000 25.62694 510 TRP A C 1
ATOM 6987 O O . TRP A 1 457 ? 28.93695 -6.78662 48.03830 1.000 25.12402 510 TRP A O 1
ATOM 7008 N N . ASP A 1 458 ? 27.64410 -5.13249 48.89043 1.000 24.50840 511 ASP A N 1
ATOM 7009 C CA . ASP A 1 458 ? 26.86038 -4.86683 47.68832 1.000 24.92281 511 ASP A CA 1
ATOM 7010 C C . ASP A 1 458 ? 27.06566 -3.40786 47.30474 1.000 24.34580 511 ASP A C 1
ATOM 7011 O O . ASP A 1 458 ? 26.49984 -2.50589 47.93024 1.000 23.37556 511 ASP A O 1
ATOM 7020 N N . TRP A 1 459 ? 27.85393 -3.17625 46.25932 1.000 25.08633 512 TRP A N 1
ATOM 7021 C CA . TRP A 1 459 ? 28.12332 -1.81155 45.84062 1.000 25.18211 512 TRP A CA 1
ATOM 7022 C C . TRP A 1 459 ? 26.91235 -1.12353 45.22414 1.000 25.29525 512 TRP A C 1
ATOM 7023 O O . TRP A 1 459 ? 26.94619 0.09893 45.04477 1.000 24.58094 512 TRP A O 1
ATOM 7044 N N . ASN A 1 460 ? 25.84578 -1.86293 44.91910 1.000 26.13465 513 ASN A N 1
ATOM 7045 C CA . ASN A 1 460 ? 24.60522 -1.28232 44.42327 1.000 25.77462 513 ASN A CA 1
ATOM 7046 C C . ASN A 1 460 ? 23.59665 -1.02580 45.54057 1.000 26.27703 513 ASN A C 1
ATOM 7047 O O . ASN A 1 460 ? 22.44928 -0.66718 45.25978 1.000 28.62378 513 ASN A O 1
ATOM 7058 N N . HIS A 1 461 ? 23.99343 -1.24131 46.79469 1.000 23.35963 514 HIS A N 1
ATOM 7059 C CA A HIS A 1 461 ? 23.23440 -0.78102 47.95981 0.500 25.97860 514 HIS A CA 1
ATOM 7060 C CA B HIS A 1 461 ? 23.23913 -0.84693 47.98680 0.500 25.97795 514 HIS A CA 1
ATOM 7061 C C . HIS A 1 461 ? 24.20212 -0.08350 48.90203 1.000 29.49245 514 HIS A C 1
ATOM 7062 O O . HIS A 1 461 ? 24.47538 -0.49740 50.02618 1.000 28.91205 514 HIS A O 1
ATOM 7089 N N . ASN A 1 462 ? 24.74801 1.00832 48.39351 1.000 28.42280 515 ASN A N 1
ATOM 7090 C CA . ASN A 1 462 ? 25.75684 1.78857 49.08991 1.000 27.21978 515 ASN A CA 1
ATOM 7091 C C . ASN A 1 462 ? 25.58017 3.24945 48.70587 1.000 23.92893 515 ASN A C 1
ATOM 7092 O O . ASN A 1 462 ? 25.83432 3.62264 47.55208 1.000 26.34202 515 ASN A O 1
ATOM 7103 N N . PRO A 1 463 ? 25.13076 4.09885 49.63204 1.000 26.36709 516 PRO A N 1
ATOM 7104 C CA . PRO A 1 463 ? 24.84615 5.49548 49.26832 1.000 24.36341 516 PRO A CA 1
ATOM 7105 C C . PRO A 1 463 ? 26.04092 6.25643 48.73660 1.000 25.61196 516 PRO A C 1
ATOM 7106 O O . PRO A 1 463 ? 25.85195 7.23853 48.00935 1.000 27.54344 516 PRO A O 1
ATOM 7117 N N . LEU A 1 464 ? 27.26120 5.84380 49.05847 1.000 24.34351 517 LEU A N 1
ATOM 7118 C CA . LEU A 1 464 ? 28.42685 6.58058 48.59135 1.000 25.99481 517 LEU A CA 1
ATOM 7119 C C . LEU A 1 464 ? 28.81718 6.25602 47.15437 1.000 31.81582 517 LEU A C 1
ATOM 7120 O O . LEU A 1 464 ? 29.64632 6.98210 46.58762 1.000 26.45355 517 LEU A O 1
ATOM 7136 N N . THR A 1 465 ? 28.24861 5.19073 46.55253 1.000 23.60605 518 THR A N 1
ATOM 7137 C CA . THR A 1 465 ? 28.57009 4.82408 45.17567 1.000 23.26846 518 THR A CA 1
ATOM 7138 C C . THR A 1 465 ? 27.33953 4.69178 44.28736 1.000 27.47246 518 THR A C 1
ATOM 7139 O O . THR A 1 465 ? 27.39876 5.06054 43.10595 1.000 25.79898 518 THR A O 1
ATOM 7150 N N . MET A 1 466 ? 26.23460 4.15638 44.82441 1.000 23.06740 519 MET A N 1
ATOM 7151 C CA . MET A 1 466 ? 24.96071 4.02707 44.11146 1.000 22.96894 519 MET A CA 1
ATOM 7152 C C . MET A 1 466 ? 25.15155 3.23727 42.81857 1.000 23.13144 519 MET A C 1
ATOM 7153 O O . MET A 1 466 ? 24.69625 3.62522 41.73998 1.000 26.25901 519 MET A O 1
ATOM 7167 N N . GLY A 1 467 ? 25.83857 2.10737 42.95146 1.000 23.38818 520 GLY A N 1
ATOM 7168 C CA . GLY A 1 467 ? 26.29951 1.32103 41.83402 1.000 22.44317 520 GLY A CA 1
ATOM 7169 C C . GLY A 1 467 ? 27.76607 1.01097 42.03882 1.000 22.28897 520 GLY A C 1
ATOM 7170 O O . GLY A 1 467 ? 28.46070 1.72307 42.77328 1.000 22.46099 520 GLY A O 1
ATOM 7174 N N . ALA A 1 468 ? 28.25313 -0.04614 41.39081 1.000 23.12124 521 ALA A N 1
ATOM 7175 C CA . ALA A 1 468 ? 29.66565 -0.38275 41.49418 1.000 22.22489 521 ALA A CA 1
ATOM 7176 C C . ALA A 1 468 ? 30.51922 0.56485 40.66662 1.000 22.86917 521 ALA A C 1
ATOM 7177 O O . ALA A 1 468 ? 31.58448 1.00396 41.11081 1.000 22.43922 521 ALA A O 1
ATOM 7184 N N . PHE A 1 469 ? 30.08056 0.86788 39.45123 1.000 23.88036 522 PHE A N 1
ATOM 7185 C CA . PHE A 1 469 ? 30.88328 1.64015 38.52123 1.000 25.35713 522 PHE A CA 1
ATOM 7186 C C . PHE A 1 469 ? 30.06278 1.89136 37.26848 1.000 22.22612 522 PHE A C 1
ATOM 7187 O O . PHE A 1 469 ? 29.01370 1.27291 37.05218 1.000 22.12242 522 PHE A O 1
ATOM 7204 N N . ALA A 1 470 ? 30.54020 2.83075 36.46664 1.000 22.36894 523 ALA A N 1
ATOM 7205 C CA . ALA A 1 470 ? 29.94531 3.05269 35.16197 1.000 23.54975 523 ALA A CA 1
ATOM 7206 C C . ALA A 1 470 ? 29.99654 1.76303 34.34983 1.000 23.32347 523 ALA A C 1
ATOM 7207 O O . ALA A 1 470 ? 31.00025 1.04745 34.35525 1.000 23.98355 523 ALA A O 1
ATOM 7214 N N . PHE A 1 471 ? 28.88889 1.45264 33.66871 1.000 22.62722 524 PHE A N 1
ATOM 7215 C CA . PHE A 1 471 ? 28.79891 0.30938 32.74708 1.000 24.57116 524 PHE A CA 1
ATOM 7216 C C . PHE A 1 471 ? 27.73781 0.72356 31.72227 1.000 23.89104 524 PHE A C 1
ATOM 7217 O O . PHE A 1 471 ? 26.55528 0.40816 31.87245 1.000 22.48283 524 PHE A O 1
ATOM 7234 N N . PHE A 1 472 ? 28.17908 1.45937 30.70104 1.000 25.13818 525 PHE A N 1
ATOM 7235 C CA . PHE A 1 472 ? 27.26831 2.18277 29.82332 1.000 26.57818 525 PHE A CA 1
ATOM 7236 C C . PHE A 1 472 ? 26.41163 1.24991 28.96835 1.000 24.36739 525 PHE A C 1
ATOM 7237 O O . PHE A 1 472 ? 26.87233 0.20982 28.49086 1.000 23.41212 525 PHE A O 1
ATOM 7254 N N . GLY A 1 473 ? 25.16973 1.65009 28.74117 1.000 23.26399 526 GLY A N 1
ATOM 7255 C CA . GLY A 1 473 ? 24.34396 0.98283 27.76216 1.000 25.01742 526 GLY A CA 1
ATOM 7256 C C . GLY A 1 473 ? 24.65216 1.46785 26.36473 1.000 23.91564 526 GLY A C 1
ATOM 7257 O O . GLY A 1 473 ? 25.39856 2.43938 26.15092 1.000 24.80145 526 GLY A O 1
ATOM 7261 N N . PRO A 1 474 ? 24.05912 0.79969 25.37306 1.000 24.21912 527 PRO A N 1
ATOM 7262 C CA . PRO A 1 474 ? 24.26243 1.23072 23.98198 1.000 24.70542 527 PRO A CA 1
ATOM 7263 C C . PRO A 1 474 ? 23.81184 2.67124 23.79111 1.000 25.38558 527 PRO A C 1
ATOM 7264 O O . PRO A 1 474 ? 22.77526 3.08428 24.31262 1.000 25.47579 527 PRO A O 1
ATOM 7275 N N . GLY A 1 475 ? 24.58870 3.43399 23.01864 1.000 25.27782 528 GLY A N 1
ATOM 7276 C CA . GLY A 1 475 ? 24.28130 4.82122 22.74600 1.000 25.63302 528 GLY A CA 1
ATOM 7277 C C . GLY A 1 475 ? 24.86081 5.81736 23.73364 1.000 25.38521 528 GLY A C 1
ATOM 7278 O O . GLY A 1 475 ? 24.99198 7.00163 23.39463 1.000 25.89512 528 GLY A O 1
ATOM 7282 N N . ASP A 1 476 ? 25.19791 5.37587 24.94890 1.000 24.85289 529 ASP A N 1
ATOM 7283 C CA . ASP A 1 476 ? 25.66537 6.30011 25.98001 1.000 24.66934 529 ASP A CA 1
ATOM 7284 C C . ASP A 1 476 ? 26.94028 7.02502 25.55144 1.000 26.02294 529 ASP A C 1
ATOM 7285 O O . ASP A 1 476 ? 27.03685 8.25247 25.66323 1.000 25.10742 529 ASP A O 1
ATOM 7294 N N . PHE A 1 477 ? 27.94490 6.27793 25.08365 1.000 24.80785 530 PHE A N 1
ATOM 7295 C CA . PHE A 1 477 ? 29.20606 6.90632 24.70093 1.000 25.03123 530 PHE A CA 1
ATOM 7296 C C . PHE A 1 477 ? 29.03124 7.84546 23.50780 1.000 25.63951 530 PHE A C 1
ATOM 7297 O O . PHE A 1 477 ? 29.69069 8.88919 23.42644 1.000 26.60680 530 PHE A O 1
ATOM 7314 N N . GLN A 1 478 ? 28.19139 7.46366 22.53782 1.000 25.92974 531 GLN A N 1
ATOM 7315 C CA A GLN A 1 478 ? 28.05875 8.25100 21.31706 0.391 26.59690 531 GLN A CA 1
ATOM 7316 C CA B GLN A 1 478 ? 28.07879 8.25820 21.31910 0.609 26.59688 531 GLN A CA 1
ATOM 7317 C C . GLN A 1 478 ? 27.24252 9.51607 21.53252 1.000 26.87949 531 GLN A C 1
ATOM 7318 O O . GLN A 1 478 ? 27.48326 10.52962 20.86542 1.000 27.96985 531 GLN A O 1
ATOM 7345 N N . ASP A 1 479 ? 26.28108 9.47680 22.45323 1.000 26.58054 532 ASP A N 1
ATOM 7346 C CA . ASP A 1 479 ? 25.27453 10.52017 22.60907 1.000 26.92154 532 ASP A CA 1
ATOM 7347 C C . ASP A 1 479 ? 25.53812 11.47218 23.76249 1.000 27.73233 532 ASP A C 1
ATOM 7348 O O . ASP A 1 479 ? 25.37143 12.68553 23.60243 1.000 27.60737 532 ASP A O 1
ATOM 7357 N N . LEU A 1 480 ? 25.93258 10.95100 24.92448 1.000 26.17159 533 LEU A N 1
ATOM 7358 C CA . LEU A 1 480 ? 25.90856 11.71211 26.16380 1.000 26.03804 533 LEU A CA 1
ATOM 7359 C C . LEU A 1 480 ? 27.26278 11.88320 26.83517 1.000 25.80269 533 LEU A C 1
ATOM 7360 O O . LEU A 1 480 ? 27.43196 12.83679 27.60254 1.000 28.47276 533 LEU A O 1
ATOM 7376 N N . TYR A 1 481 ? 28.22590 11.00776 26.56370 1.000 26.18514 534 TYR A N 1
ATOM 7377 C CA . TYR A 1 481 ? 29.49826 11.03036 27.28048 1.000 25.34178 534 TYR A CA 1
ATOM 7378 C C . TYR A 1 481 ? 30.24266 12.34816 27.11104 1.000 25.80339 534 TYR A C 1
ATOM 7379 O O . TYR A 1 481 ? 30.79329 12.88000 28.08351 1.000 25.79148 534 TYR A O 1
ATOM 7397 N N . THR A 1 482 ? 30.30280 12.88036 25.88978 1.000 28.19852 535 THR A N 1
ATOM 7398 C CA . THR A 1 482 ? 31.14417 14.05322 25.67592 1.000 29.20507 535 THR A CA 1
ATOM 7399 C C . THR A 1 482 ? 30.61533 15.26805 26.42898 1.000 30.37618 535 THR A C 1
ATOM 7400 O O . THR A 1 482 ? 31.39087 16.16632 26.77808 1.000 27.33179 535 THR A O 1
ATOM 7411 N N . SER A 1 483 ? 29.30947 15.30590 26.70850 1.000 27.00185 536 SER A N 1
ATOM 7412 C CA . SER A 1 483 ? 28.74203 16.47814 27.36344 1.000 27.33945 536 SER A CA 1
ATOM 7413 C C . SER A 1 483 ? 29.36278 16.70193 28.73625 1.000 28.90344 536 SER A C 1
ATOM 7414 O O . SER A 1 483 ? 29.54170 17.85088 29.15479 1.000 27.52330 536 SER A O 1
ATOM 7422 N N . LEU A 1 484 ? 29.73755 15.63207 29.43571 1.000 28.22648 537 LEU A N 1
ATOM 7423 C CA . LEU A 1 484 ? 30.29550 15.78891 30.77225 1.000 28.29868 537 LEU A CA 1
ATOM 7424 C C . LEU A 1 484 ? 31.79949 16.01645 30.74769 1.000 32.20231 537 LEU A C 1
ATOM 7425 O O . LEU A 1 484 ? 32.37974 16.31402 31.79634 1.000 28.18121 537 LEU A O 1
ATOM 7441 N N . ASN A 1 485 ? 32.44658 15.88269 29.58949 1.000 30.19489 538 ASN A N 1
ATOM 7442 C CA A ASN A 1 485 ? 33.82837 16.32277 29.48264 0.448 32.61580 538 ASN A CA 1
ATOM 7443 C CA B ASN A 1 485 ? 33.82684 16.30543 29.39106 0.552 32.62926 538 ASN A CA 1
ATOM 7444 C C . ASN A 1 485 ? 33.93325 17.81123 29.17589 1.000 32.97395 538 ASN A C 1
ATOM 7445 O O . ASN A 1 485 ? 35.04490 18.34896 29.17029 1.000 34.34556 538 ASN A O 1
ATOM 7466 N N . ARG A 1 486 ? 32.80194 18.49145 28.93810 1.000 31.58601 539 ARG A N 1
ATOM 7467 C CA . ARG A 1 486 ? 32.77216 19.94592 28.96408 1.000 33.17352 539 ARG A CA 1
ATOM 7468 C C . ARG A 1 486 ? 32.46082 20.39587 30.38760 1.000 33.01791 539 ARG A C 1
ATOM 7469 O O . ARG A 1 486 ? 31.64876 19.76119 31.07071 1.000 30.35329 539 ARG A O 1
ATOM 7490 N N . PRO A 1 487 ? 33.04627 21.49019 30.85776 1.000 29.09821 540 PRO A N 1
ATOM 7491 C CA . PRO A 1 487 ? 32.72936 21.96634 32.20851 1.000 29.16218 540 PRO A CA 1
ATOM 7492 C C . PRO A 1 487 ? 31.32183 22.53920 32.25362 1.000 30.85170 540 PRO A C 1
ATOM 7493 O O . PRO A 1 487 ? 30.70722 22.82226 31.22353 1.000 32.95130 540 PRO A O 1
ATOM 7504 N N . ALA A 1 488 ? 30.81674 22.71408 33.47231 1.000 32.06605 541 ALA A N 1
ATOM 7505 C CA . ALA A 1 488 ? 29.59411 23.46641 33.74072 1.000 29.82840 541 ALA A CA 1
ATOM 7506 C C . ALA A 1 488 ? 29.94627 24.69844 34.58823 1.000 30.50826 541 ALA A C 1
ATOM 7507 O O . ALA A 1 488 ? 31.12041 25.01671 34.79950 1.000 31.16618 541 ALA A O 1
ATOM 7514 N N . ALA A 1 489 ? 28.91436 25.42417 35.02975 1.000 30.97183 542 ALA A N 1
ATOM 7515 C CA . ALA A 1 489 ? 29.06630 26.55045 35.95736 1.000 31.66562 542 ALA A CA 1
ATOM 7516 C C . ALA A 1 489 ? 30.02999 27.60543 35.40775 1.000 34.99910 542 ALA A C 1
ATOM 7517 O O . ALA A 1 489 ? 30.99608 28.00460 36.06052 1.000 32.82086 542 ALA A O 1
ATOM 7524 N N . ASN A 1 490 ? 29.75032 28.06768 34.19028 1.000 37.97198 543 ASN A N 1
ATOM 7525 C CA . ASN A 1 490 ? 30.56469 29.09886 33.54712 1.000 37.73099 543 ASN A CA 1
ATOM 7526 C C . ASN A 1 490 ? 32.03627 28.69267 33.52272 1.000 36.51089 543 ASN A C 1
ATOM 7527 O O . ASN A 1 490 ? 32.93279 29.50403 33.76447 1.000 38.49929 543 ASN A O 1
ATOM 7538 N N . GLY A 1 491 ? 32.28299 27.41079 33.26538 1.000 34.39046 544 GLY A N 1
ATOM 7539 C CA . GLY A 1 491 ? 33.62572 26.88691 33.16294 1.000 32.61638 544 GLY A CA 1
ATOM 7540 C C . GLY A 1 491 ? 34.27358 26.48109 34.46926 1.000 38.04466 544 GLY A C 1
ATOM 7541 O O . GLY A 1 491 ? 35.42184 26.01820 34.44992 1.000 36.99860 544 GLY A O 1
ATOM 7545 N N . LYS A 1 492 ? 33.57672 26.60081 35.59868 1.000 32.79792 545 LYS A N 1
ATOM 7546 C CA . LYS A 1 492 ? 34.20037 26.41708 36.90288 1.000 31.67456 545 LYS A CA 1
ATOM 7547 C C . LYS A 1 492 ? 33.84804 25.10717 37.59126 1.000 30.82483 545 LYS A C 1
ATOM 7548 O O . LYS A 1 492 ? 34.40099 24.82705 38.65996 1.000 35.86443 545 LYS A O 1
ATOM 7567 N N . LEU A 1 493 ? 32.98643 24.28192 37.00754 1.000 30.25078 546 LEU A N 1
ATOM 7568 C CA . LEU A 1 493 ? 32.68882 22.95774 37.54597 1.000 29.45898 546 LEU A CA 1
ATOM 7569 C C . LEU A 1 493 ? 33.17671 21.90374 36.55971 1.000 31.21378 546 LEU A C 1
ATOM 7570 O O . LEU A 1 493 ? 32.72329 21.86551 35.40951 1.000 31.02216 546 LEU A O 1
ATOM 7586 N N . HIS A 1 494 ? 34.07633 21.03717 37.02152 1.000 28.49890 547 HIS A N 1
ATOM 7587 C CA . HIS A 1 494 ? 34.71592 20.01988 36.19382 1.000 28.04265 547 HIS A CA 1
ATOM 7588 C C . HIS A 1 494 ? 34.27834 18.64341 36.67378 1.000 28.98475 547 HIS A C 1
ATOM 7589 O O . HIS A 1 494 ? 34.42582 18.31974 37.85640 1.000 29.38744 547 HIS A O 1
ATOM 7603 N N . PHE A 1 495 ? 33.72605 17.84262 35.76249 1.000 27.48624 548 PHE A N 1
ATOM 7604 C CA . PHE A 1 495 ? 33.24175 16.50928 36.10257 1.000 26.27743 548 PHE A CA 1
ATOM 7605 C C . PHE A 1 495 ? 34.38143 15.50949 35.95144 1.000 32.33978 548 PHE A C 1
ATOM 7606 O O . PHE A 1 495 ? 35.03511 15.45822 34.90364 1.000 30.31615 548 PHE A O 1
ATOM 7623 N N . ALA A 1 496 ? 34.60478 14.70416 36.98814 1.000 25.68874 549 ALA A N 1
ATOM 7624 C CA . ALA A 1 496 ? 35.64308 13.68421 36.95394 1.000 25.45805 549 ALA A CA 1
ATOM 7625 C C . ALA A 1 496 ? 35.15032 12.46821 37.73431 1.000 26.35905 549 ALA A C 1
ATOM 7626 O O . ALA A 1 496 ? 33.96232 12.34380 38.05145 1.000 27.03982 549 ALA A O 1
ATOM 7633 N N . GLY A 1 497 ? 36.06908 11.55113 38.01291 1.000 25.32353 550 GLY A N 1
ATOM 7634 C CA . GLY A 1 497 ? 35.72427 10.22114 38.46658 1.000 25.30182 550 GLY A CA 1
ATOM 7635 C C . GLY A 1 497 ? 35.70840 9.23200 37.30850 1.000 24.13150 550 GLY A C 1
ATOM 7636 O O . GLY A 1 497 ? 35.62200 9.60238 36.13627 1.000 24.31351 550 GLY A O 1
ATOM 7640 N N . GLU A 1 498 ? 35.77401 7.93566 37.64587 1.000 23.84385 551 GLU A N 1
ATOM 7641 C CA . GLU A 1 498 ? 36.00415 6.91460 36.62095 1.000 23.66468 551 GLU A CA 1
ATOM 7642 C C . GLU A 1 498 ? 34.92459 6.88929 35.54033 1.000 23.50469 551 GLU A C 1
ATOM 7643 O O . GLU A 1 498 ? 35.19359 6.45492 34.41258 1.000 23.51806 551 GLU A O 1
ATOM 7655 N N . ALA A 1 499 ? 33.70701 7.34237 35.84688 1.000 23.42124 552 ALA A N 1
ATOM 7656 C CA . ALA A 1 499 ? 32.68041 7.38309 34.81016 1.000 25.94481 552 ALA A CA 1
ATOM 7657 C C . ALA A 1 499 ? 33.12623 8.23005 33.62428 1.000 25.53010 552 ALA A C 1
ATOM 7658 O O . ALA A 1 499 ? 32.74735 7.95127 32.47942 1.000 24.47855 552 ALA A O 1
ATOM 7665 N N . LEU A 1 500 ? 33.93047 9.26185 33.87928 1.000 24.36642 553 LEU A N 1
ATOM 7666 C CA . LEU A 1 500 ? 34.41724 10.16015 32.83296 1.000 26.27920 553 LEU A CA 1
ATOM 7667 C C . LEU A 1 500 ? 35.71371 9.62936 32.21472 1.000 26.26650 553 LEU A C 1
ATOM 7668 O O . LEU A 1 500 ? 36.75602 10.28827 32.19539 1.000 25.46813 553 LEU A O 1
ATOM 7684 N N . SER A 1 501 ? 35.62529 8.41308 31.68661 1.000 26.81725 554 SER A N 1
ATOM 7685 C CA . SER A 1 501 ? 36.75997 7.78494 31.02624 1.000 24.39004 554 SER A CA 1
ATOM 7686 C C . SER A 1 501 ? 36.23655 6.70880 30.08910 1.000 24.99184 554 SER A C 1
ATOM 7687 O O . SER A 1 501 ? 35.03503 6.43962 30.03020 1.000 24.00933 554 SER A O 1
ATOM 7695 N N . VAL A 1 502 ? 37.15845 6.11171 29.33808 1.000 24.42337 555 VAL A N 1
ATOM 7696 C CA . VAL A 1 502 ? 36.87816 4.91387 28.56009 1.000 25.11402 555 VAL A CA 1
ATOM 7697 C C . VAL A 1 502 ? 37.50863 3.68507 29.22069 1.000 27.84453 555 VAL A C 1
ATOM 7698 O O . VAL A 1 502 ? 37.68755 2.64712 28.58232 1.000 24.23232 555 VAL A O 1
ATOM 7711 N N . ARG A 1 503 ? 37.81925 3.79018 30.51478 1.000 24.02666 556 ARG A N 1
ATOM 7712 C CA . ARG A 1 503 ? 38.29607 2.66650 31.31934 1.000 24.74760 556 ARG A CA 1
ATOM 7713 C C . ARG A 1 503 ? 37.41970 2.53154 32.56343 1.000 25.18283 556 ARG A C 1
ATOM 7714 O O . ARG A 1 503 ? 37.87257 2.56565 33.70839 1.000 24.65426 556 ARG A O 1
ATOM 7735 N N . HIS A 1 504 ? 36.12680 2.37601 32.31225 1.000 26.38288 557 HIS A N 1
ATOM 7736 C CA . HIS A 1 504 ? 35.17670 2.17075 33.38921 1.000 23.01283 557 HIS A CA 1
ATOM 7737 C C . HIS A 1 504 ? 35.55976 0.95840 34.22249 1.000 22.92442 557 HIS A C 1
ATOM 7738 O O . HIS A 1 504 ? 35.95949 -0.08323 33.69380 1.000 23.89938 557 HIS A O 1
ATOM 7753 N N . ALA A 1 505 ? 35.39451 1.09978 35.53779 1.000 22.83277 558 ALA A N 1
ATOM 7754 C CA . ALA A 1 505 ? 35.63813 0.03891 36.50952 1.000 22.80030 558 ALA A CA 1
ATOM 7755 C C . ALA A 1 505 ? 37.12184 -0.27711 36.64554 1.000 24.38872 558 ALA A C 1
ATOM 7756 O O . ALA A 1 505 ? 37.49425 -1.38956 37.03418 1.000 23.94844 558 ALA A O 1
ATOM 7763 N N . TRP A 1 506 ? 37.96970 0.70781 36.34173 1.000 23.58973 559 TRP A N 1
ATOM 7764 C CA . TRP A 1 506 ? 39.39928 0.62100 36.58402 1.000 23.69061 559 TRP A CA 1
ATOM 7765 C C . TRP A 1 506 ? 39.90922 1.89094 37.24996 1.000 23.90606 559 TRP A C 1
ATOM 7766 O O . TRP A 1 506 ? 39.38982 2.98657 37.01828 1.000 24.56958 559 TRP A O 1
ATOM 7787 N N . VAL A 1 507 ? 40.95206 1.72944 38.06827 1.000 24.22754 560 VAL A N 1
ATOM 7788 C CA . VAL A 1 507 ? 41.62786 2.88258 38.65683 1.000 27.03648 560 VAL A CA 1
ATOM 7789 C C . VAL A 1 507 ? 42.10316 3.83472 37.56700 1.000 24.75267 560 VAL A C 1
ATOM 7790 O O . VAL A 1 507 ? 42.01194 5.05823 37.71350 1.000 24.87602 560 VAL A O 1
ATOM 7803 N N . VAL A 1 508 ? 42.60691 3.29901 36.45247 1.000 24.84610 561 VAL A N 1
ATOM 7804 C CA . VAL A 1 508 ? 43.14013 4.18467 35.42130 1.000 25.12466 561 VAL A CA 1
ATOM 7805 C C . VAL A 1 508 ? 42.05363 5.11418 34.89325 1.000 24.89395 561 VAL A C 1
ATOM 7806 O O . VAL A 1 508 ? 42.33548 6.24946 34.49253 1.000 26.32122 561 VAL A O 1
ATOM 7819 N N . GLY A 1 509 ? 40.80069 4.66748 34.89187 1.000 24.45670 562 GLY A N 1
ATOM 7820 C CA . GLY A 1 509 ? 39.72810 5.54945 34.46603 1.000 24.30423 562 GLY A CA 1
ATOM 7821 C C . GLY A 1 509 ? 39.58617 6.76981 35.35648 1.000 24.43502 562 GLY A C 1
ATOM 7822 O O . GLY A 1 509 ? 39.40950 7.89045 34.87072 1.000 24.62382 562 GLY A O 1
ATOM 7826 N N . ALA A 1 510 ? 39.64481 6.56841 36.67504 1.000 24.39920 563 ALA A N 1
ATOM 7827 C CA . ALA A 1 510 ? 39.61429 7.70482 37.59047 1.000 24.62235 563 ALA A CA 1
ATOM 7828 C C . ALA A 1 510 ? 40.81174 8.62211 37.36302 1.000 25.13580 563 ALA A C 1
ATOM 7829 O O . ALA A 1 510 ? 40.67414 9.85125 37.37123 1.000 25.56855 563 ALA A O 1
ATOM 7836 N N . LEU A 1 511 ? 41.99727 8.04402 37.15269 1.000 25.36066 564 LEU A N 1
ATOM 7837 C CA . LEU A 1 511 ? 43.18644 8.86446 36.94169 1.000 25.91429 564 LEU A CA 1
ATOM 7838 C C . LEU A 1 511 ? 43.08963 9.67869 35.65583 1.000 26.06015 564 LEU A C 1
ATOM 7839 O O . LEU A 1 511 ? 43.47078 10.85593 35.63134 1.000 26.48126 564 LEU A O 1
ATOM 7855 N N . ASP A 1 512 ? 42.63022 9.05128 34.56473 1.000 25.79389 565 ASP A N 1
ATOM 7856 C CA . ASP A 1 512 ? 42.44356 9.77130 33.30892 1.000 26.41051 565 ASP A CA 1
ATOM 7857 C C . ASP A 1 512 ? 41.47929 10.93688 33.49245 1.000 25.97169 565 ASP A C 1
ATOM 7858 O O . ASP A 1 512 ? 41.69285 12.03169 32.95571 1.000 26.38030 565 ASP A O 1
ATOM 7867 N N . SER A 1 513 ? 40.38239 10.69905 34.21870 1.000 25.56709 566 SER A N 1
ATOM 7868 C CA . SER A 1 513 ? 39.39176 11.74624 34.43290 1.000 25.60630 566 SER A CA 1
ATOM 7869 C C . SER A 1 513 ? 39.99583 12.91020 35.19752 1.000 26.64219 566 SER A C 1
ATOM 7870 O O . SER A 1 513 ? 39.64174 14.07094 34.95711 1.000 27.89979 566 SER A O 1
ATOM 7878 N N . ALA A 1 514 ? 40.91054 12.61566 36.11934 1.000 27.58957 567 ALA A N 1
ATOM 7879 C CA . ALA A 1 514 ? 41.56577 13.66888 36.88150 1.000 26.74069 567 ALA A CA 1
ATOM 7880 C C . ALA A 1 514 ? 42.51912 14.46292 36.00292 1.000 27.28354 567 ALA A C 1
ATOM 7881 O O . ALA A 1 514 ? 42.58869 15.69355 36.10507 1.000 27.75246 567 ALA A O 1
ATOM 7888 N N . TRP A 1 515 ? 43.28004 13.77272 35.15158 1.000 27.31153 568 TRP A N 1
ATOM 7889 C CA . TRP A 1 515 ? 44.12942 14.46794 34.19129 1.000 27.83419 568 TRP A CA 1
ATOM 7890 C C . TRP A 1 515 ? 43.31255 15.44349 33.35459 1.000 27.96246 568 TRP A C 1
ATOM 7891 O O . TRP A 1 515 ? 43.70771 16.60150 33.17625 1.000 29.00387 568 TRP A O 1
ATOM 7912 N N . ARG A 1 516 ? 42.16278 14.99946 32.83639 1.000 27.49579 569 ARG A N 1
ATOM 7913 C CA . ARG A 1 516 ? 41.38066 15.86973 31.96275 1.000 28.96640 569 ARG A CA 1
ATOM 7914 C C . ARG A 1 516 ? 40.78021 17.04841 32.72399 1.000 28.64396 569 ARG A C 1
ATOM 7915 O O . ARG A 1 516 ? 40.72064 18.16576 32.19562 1.000 28.44002 569 ARG A O 1
ATOM 7936 N N . ALA A 1 517 ? 40.33947 16.83324 33.96552 1.000 27.64845 570 ALA A N 1
ATOM 7937 C CA . ALA A 1 517 ? 39.77662 17.94445 34.72544 1.000 27.95282 570 ALA A CA 1
ATOM 7938 C C . ALA A 1 517 ? 40.84209 18.99125 35.03623 1.000 28.66470 570 ALA A C 1
ATOM 7939 O O . ALA A 1 517 ? 40.60311 20.19423 34.87609 1.000 29.17962 570 ALA A O 1
ATOM 7946 N N . VAL A 1 518 ? 42.02924 18.55275 35.46892 1.000 28.77040 571 VAL A N 1
ATOM 7947 C CA . VAL A 1 518 ? 43.10793 19.49179 35.76883 1.000 29.50674 571 VAL A CA 1
ATOM 7948 C C . VAL A 1 518 ? 43.58685 20.18401 34.49728 1.000 30.16988 571 VAL A C 1
ATOM 7949 O O . VAL A 1 518 ? 43.91852 21.37633 34.50887 1.000 31.38787 571 VAL A O 1
ATOM 7962 N N . TYR A 1 519 ? 43.66320 19.44223 33.38955 1.000 29.72453 572 TYR A N 1
ATOM 7963 C CA . TYR A 1 519 ? 44.04564 20.04259 32.11684 1.000 30.21727 572 TYR A CA 1
ATOM 7964 C C . TYR A 1 519 ? 43.13501 21.21916 31.78622 1.000 30.54987 572 TYR A C 1
ATOM 7965 O O . TYR A 1 519 ? 43.60490 22.32195 31.48403 1.000 31.28271 572 TYR A O 1
ATOM 7983 N N . ASN A 1 520 ? 41.81973 21.00734 31.86245 1.000 30.07977 573 ASN A N 1
ATOM 7984 C CA . ASN A 1 520 ? 40.89388 22.08755 31.54566 1.000 30.44298 573 ASN A CA 1
ATOM 7985 C C . ASN A 1 520 ? 41.04067 23.24647 32.51953 1.000 31.00850 573 ASN A C 1
ATOM 7986 O O . ASN A 1 520 ? 40.96965 24.41618 32.12129 1.000 31.69272 573 ASN A O 1
ATOM 7997 N N . TYR A 1 521 ? 41.19930 22.93628 33.80950 1.000 30.78560 574 TYR A N 1
ATOM 7998 C CA . TYR A 1 521 ? 41.39627 23.97647 34.81201 1.000 31.37570 574 TYR A CA 1
ATOM 7999 C C . TYR A 1 521 ? 42.62552 24.81968 34.47642 1.000 32.19140 574 TYR A C 1
ATOM 8000 O O . TYR A 1 521 ? 42.56309 26.05400 34.46268 1.000 32.91796 574 TYR A O 1
ATOM 8018 N N . LEU A 1 522 ? 43.75766 24.16749 34.19333 1.000 32.14510 575 LEU A N 1
ATOM 8019 C CA . LEU A 1 522 ? 44.96681 24.91810 33.86983 1.000 32.96387 575 LEU A CA 1
ATOM 8020 C C . LEU A 1 522 ? 44.80424 25.69579 32.57044 1.000 33.96098 575 LEU A C 1
ATOM 8021 O O . LEU A 1 522 ? 45.29059 26.82598 32.44433 1.000 34.30190 575 LEU A O 1
ATOM 8037 N N . TYR A 1 523 ? 44.16278 25.08173 31.57646 1.000 32.97286 576 TYR A N 1
ATOM 8038 C CA . TYR A 1 523 ? 43.99477 25.73100 30.28144 1.000 33.46081 576 TYR A CA 1
ATOM 8039 C C . TYR A 1 523 ? 43.27029 27.06008 30.43480 1.000 36.09322 576 TYR A C 1
ATOM 8040 O O . TYR A 1 523 ? 43.64919 28.05803 29.80952 1.000 37.98412 576 TYR A O 1
ATOM 8058 N N . VAL A 1 524 ? 42.24832 27.10617 31.28815 1.000 34.51179 577 VAL A N 1
ATOM 8059 C CA . VAL A 1 524 ? 41.47844 28.33224 31.43533 1.000 37.15372 577 VAL A CA 1
ATOM 8060 C C . VAL A 1 524 ? 42.00149 29.26045 32.53226 1.000 36.77902 577 VAL A C 1
ATOM 8061 O O . VAL A 1 524 ? 41.62200 30.44094 32.54656 1.000 44.37319 577 VAL A O 1
ATOM 8074 N N . THR A 1 525 ? 42.84892 28.77397 33.45696 1.000 38.42135 578 THR A N 1
ATOM 8075 C CA . THR A 1 525 ? 43.27641 29.64097 34.55637 1.000 36.92002 578 THR A CA 1
ATOM 8076 C C . THR A 1 525 ? 44.76930 29.94271 34.60923 1.000 40.72999 578 THR A C 1
ATOM 8077 O O . THR A 1 525 ? 45.13786 31.05403 34.99946 1.000 44.86362 578 THR A O 1
ATOM 8088 N N . ASP A 1 526 ? 45.65452 28.99632 34.27530 1.000 37.08924 579 ASP A N 1
ATOM 8089 C CA . ASP A 1 526 ? 47.10062 29.22847 34.36938 1.000 44.20032 579 ASP A CA 1
ATOM 8090 C C . ASP A 1 526 ? 47.83296 28.37719 33.34233 1.000 40.59965 579 ASP A C 1
ATOM 8091 O O . ASP A 1 526 ? 48.48584 27.37920 33.67443 1.000 37.00762 579 ASP A O 1
ATOM 8100 N N . PRO A 1 527 ? 47.75452 28.76038 32.06866 1.000 36.42369 580 PRO A N 1
ATOM 8101 C CA . PRO A 1 527 ? 48.39783 27.94903 31.02534 1.000 36.89912 580 PRO A CA 1
ATOM 8102 C C . PRO A 1 527 ? 49.90814 27.89475 31.15244 1.000 36.78848 580 PRO A C 1
ATOM 8103 O O . PRO A 1 527 ? 50.52396 26.98538 30.58611 1.000 36.54082 580 PRO A O 1
ATOM 8114 N N . ALA A 1 528 ? 50.52555 28.79572 31.91565 1.000 37.56783 581 ALA A N 1
ATOM 8115 C CA . ALA A 1 528 ? 51.96626 28.70694 32.10782 1.000 38.14256 581 ALA A CA 1
ATOM 8116 C C . ALA A 1 528 ? 52.37791 27.42689 32.82771 1.000 37.48607 581 ALA A C 1
ATOM 8117 O O . ALA A 1 528 ? 53.56291 27.07914 32.82056 1.000 37.85869 581 ALA A O 1
ATOM 8124 N N . LYS A 1 529 ? 51.44313 26.73318 33.46966 1.000 36.59552 582 LYS A N 1
ATOM 8125 C CA . LYS A 1 529 ? 51.75336 25.47883 34.14382 1.000 37.40839 582 LYS A CA 1
ATOM 8126 C C . LYS A 1 529 ? 51.64675 24.26086 33.23488 1.000 35.27421 582 LYS A C 1
ATOM 8127 O O . LYS A 1 529 ? 52.01176 23.16099 33.66116 1.000 34.84674 582 LYS A O 1
ATOM 8146 N N . LEU A 1 530 ? 51.19730 24.42451 31.99234 1.000 35.22430 583 LEU A N 1
ATOM 8147 C CA . LEU A 1 530 ? 51.00377 23.25836 31.13519 1.000 35.27778 583 LEU A CA 1
ATOM 8148 C C . LEU A 1 530 ? 52.30305 22.51360 30.85780 1.000 34.83634 583 LEU A C 1
ATOM 8149 O O . LEU A 1 530 ? 52.30063 21.27276 30.95120 1.000 34.21833 583 LEU A O 1
ATOM 8165 N N . PRO A 1 531 ? 53.42688 23.17136 30.55448 1.000 35.76315 584 PRO A N 1
ATOM 8166 C CA . PRO A 1 531 ? 54.65402 22.39211 30.31180 1.000 36.19764 584 PRO A CA 1
ATOM 8167 C C . PRO A 1 531 ? 55.01919 21.47254 31.46452 1.000 35.68883 584 PRO A C 1
ATOM 8168 O O . PRO A 1 531 ? 55.34887 20.30187 31.23880 1.000 35.35465 584 PRO A O 1
ATOM 8179 N N . LYS A 1 532 ? 54.97668 21.97391 32.70115 1.000 35.93934 585 LYS A N 1
ATOM 8180 C CA . LYS A 1 532 ? 55.30797 21.13702 33.85224 1.000 35.58047 585 LYS A CA 1
ATOM 8181 C C . LYS A 1 532 ? 54.25627 20.05496 34.05003 1.000 34.49947 585 LYS A C 1
ATOM 8182 O O . LYS A 1 532 ? 54.58552 18.91632 34.39914 1.000 34.18820 585 LYS A O 1
ATOM 8201 N N . PHE A 1 533 ? 52.98521 20.39762 33.83139 1.000 33.98146 586 PHE A N 1
ATOM 8202 C CA . PHE A 1 533 ? 51.90419 19.41803 33.90421 1.000 32.99649 586 PHE A CA 1
ATOM 8203 C C . PHE A 1 533 ? 52.13023 18.27332 32.92297 1.000 32.67127 586 PHE A C 1
ATOM 8204 O O . PHE A 1 533 ? 52.04602 17.09667 33.29851 1.000 32.14832 586 PHE A O 1
ATOM 8221 N N . PHE A 1 534 ? 52.44307 18.60212 31.66247 1.000 33.03847 587 PHE A N 1
ATOM 8222 C CA . PHE A 1 534 ? 52.70451 17.57050 30.66261 1.000 32.85045 587 PHE A CA 1
ATOM 8223 C C . PHE A 1 534 ? 53.90784 16.71622 31.04721 1.000 33.41962 587 PHE A C 1
ATOM 8224 O O . PHE A 1 534 ? 53.88372 15.48629 30.91624 1.000 33.32841 587 PHE A O 1
ATOM 8241 N N . GLU A 1 535 ? 54.97877 17.36160 31.50753 1.000 33.91548 588 GLU A N 1
ATOM 8242 C CA . GLU A 1 535 ? 56.20475 16.64885 31.84898 1.000 34.33989 588 GLU A CA 1
ATOM 8243 C C . GLU A 1 535 ? 55.97038 15.65733 32.98126 1.000 37.98198 588 GLU A C 1
ATOM 8244 O O . GLU A 1 535 ? 56.41078 14.50436 32.90311 1.000 34.36677 588 GLU A O 1
ATOM 8256 N N . LEU A 1 536 ? 55.24144 16.06713 34.01944 1.000 33.52491 589 LEU A N 1
ATOM 8257 C CA . LEU A 1 536 ? 55.06386 15.19624 35.17440 1.000 35.82638 589 LEU A CA 1
ATOM 8258 C C . LEU A 1 536 ? 53.96679 14.16136 34.95743 1.000 35.85958 589 LEU A C 1
ATOM 8259 O O . LEU A 1 536 ? 54.08351 13.02138 35.42242 1.000 32.18368 589 LEU A O 1
ATOM 8275 N N . TRP A 1 537 ? 52.89306 14.53538 34.26279 1.000 33.77479 590 TRP A N 1
ATOM 8276 C CA . TRP A 1 537 ? 51.68031 13.72658 34.23658 1.000 30.76914 590 TRP A CA 1
ATOM 8277 C C . TRP A 1 537 ? 51.25435 13.32849 32.83106 1.000 31.67928 590 TRP A C 1
ATOM 8278 O O . TRP A 1 537 ? 50.17910 12.74092 32.66622 1.000 30.43740 590 TRP A O 1
ATOM 8299 N N . GLY A 1 538 ? 52.05459 13.62016 31.82431 1.000 31.99267 591 GLY A N 1
ATOM 8300 C CA . GLY A 1 538 ? 51.75319 13.13196 30.49530 1.000 33.45315 591 GLY A CA 1
ATOM 8301 C C . GLY A 1 538 ? 51.16544 14.20344 29.59755 1.000 31.47135 591 GLY A C 1
ATOM 8302 O O . GLY A 1 538 ? 50.45991 15.11516 30.04469 1.000 30.93537 591 GLY A O 1
ATOM 8306 N N . LYS A 1 539 ? 51.47027 14.09095 28.29617 1.000 31.34496 592 LYS A N 1
ATOM 8307 C CA . LYS A 1 539 ? 51.01705 15.03628 27.28294 1.000 33.02117 592 LYS A CA 1
ATOM 8308 C C . LYS A 1 539 ? 49.55401 14.84422 26.91303 1.000 33.55847 592 LYS A C 1
ATOM 8309 O O . LYS A 1 539 ? 48.92986 15.77379 26.38480 1.000 33.62964 592 LYS A O 1
ATOM 8328 N N . ASN A 1 540 ? 49.02060 13.64847 27.16159 1.000 30.65269 593 ASN A N 1
ATOM 8329 C CA . ASN A 1 540 ? 47.66629 13.25459 26.81913 1.000 29.69749 593 ASN A CA 1
ATOM 8330 C C . ASN A 1 540 ? 47.13256 12.37352 27.93657 1.000 31.09511 593 ASN A C 1
ATOM 8331 O O . ASN A 1 540 ? 47.89817 11.73563 28.66080 1.000 28.99526 593 ASN A O 1
ATOM 8342 N N . ALA A 1 541 ? 45.80968 12.32504 28.06459 1.000 29.81339 594 ALA A N 1
ATOM 8343 C CA . ALA A 1 541 ? 45.20704 11.41798 29.03481 1.000 32.11162 594 ALA A CA 1
ATOM 8344 C C . ALA A 1 541 ? 45.52063 9.96492 28.69008 1.000 35.89553 594 ALA A C 1
ATOM 8345 O O . ALA A 1 541 ? 46.06488 9.21677 29.51283 1.000 35.31829 594 ALA A O 1
ATOM 8352 N N . GLU A 1 542 ? 45.18044 9.55253 27.46719 1.000 33.26812 595 GLU A N 1
ATOM 8353 C CA . GLU A 1 542 ? 45.21294 8.16014 27.03130 1.000 33.34494 595 GLU A CA 1
ATOM 8354 C C . GLU A 1 542 ? 46.27680 7.85973 25.98678 1.000 29.84395 595 GLU A C 1
ATOM 8355 O O . GLU A 1 542 ? 46.88844 6.79118 26.03733 1.000 35.10104 595 GLU A O 1
ATOM 8367 N N . TRP A 1 543 ? 46.47924 8.74191 25.00647 1.000 33.41738 596 TRP A N 1
ATOM 8368 C CA . TRP A 1 543 ? 47.45516 8.48175 23.95158 1.000 35.41156 596 TRP A CA 1
ATOM 8369 C C . TRP A 1 543 ? 48.80271 8.09521 24.55678 1.000 38.16364 596 TRP A C 1
ATOM 8370 O O . TRP A 1 543 ? 49.29970 8.75915 25.47394 1.000 36.40247 596 TRP A O 1
ATOM 8391 N N . PHE A 1 544 ? 49.40532 7.03832 24.00763 1.000 34.33278 597 PHE A N 1
ATOM 8392 C CA . PHE A 1 544 ? 50.59041 6.43658 24.60002 1.000 36.05680 597 PHE A CA 1
ATOM 8393 C C . PHE A 1 544 ? 51.80725 7.36019 24.53401 1.000 35.05489 597 PHE A C 1
ATOM 8394 O O . PHE A 1 544 ? 51.95139 8.17905 23.62203 1.000 34.35845 597 PHE A O 1
ATOM 8411 N N . GLU A 1 545 ? 52.71965 7.17955 25.48818 1.000 41.90367 598 GLU A N 1
ATOM 8412 C CA . GLU A 1 545 ? 54.02118 7.82979 25.42076 1.000 44.23594 598 GLU A CA 1
ATOM 8413 C C . GLU A 1 545 ? 55.03184 7.02005 26.22164 1.000 58.16806 598 GLU A C 1
ATOM 8414 O O . GLU A 1 545 ? 54.67645 6.27043 27.13551 1.000 49.32096 598 GLU A O 1
ATOM 8426 N N . GLN A 1 546 ? 56.30395 7.18821 25.86627 1.000 67.19773 599 GLN A N 1
ATOM 8427 C CA . GLN A 1 546 ? 57.38571 6.39027 26.43671 1.000 74.12693 599 GLN A CA 1
ATOM 8428 C C . GLN A 1 546 ? 57.64228 6.65713 27.91766 1.000 62.54888 599 GLN A C 1
ATOM 8429 O O . GLN A 1 546 ? 57.03758 7.54042 28.52040 1.000 58.69011 599 GLN A O 1
ATOM 8443 N N . GLU B 1 12 ? -2.42584 -38.81035 46.72557 1.000 41.71277 65 GLU B N 1
ATOM 8444 C CA . GLU B 1 12 ? -2.33472 -37.59638 45.89902 1.000 58.10308 65 GLU B CA 1
ATOM 8445 C C . GLU B 1 12 ? -2.47529 -36.32604 46.75986 1.000 38.42417 65 GLU B C 1
ATOM 8446 O O . GLU B 1 12 ? -3.51412 -36.07202 47.35788 1.000 36.45950 65 GLU B O 1
ATOM 8457 N N . ARG B 1 13 ? -1.43757 -35.49140 46.76946 1.000 34.79449 66 ARG B N 1
ATOM 8458 C CA . ARG B 1 13 ? -1.49784 -34.22158 47.48782 1.000 38.63239 66 ARG B CA 1
ATOM 8459 C C . ARG B 1 13 ? -0.46051 -33.28390 46.89291 1.000 31.46502 66 ARG B C 1
ATOM 8460 O O . ARG B 1 13 ? 0.71685 -33.64109 46.80188 1.000 31.90842 66 ARG B O 1
ATOM 8481 N N . VAL B 1 14 ? -0.89925 -32.10486 46.47559 1.000 29.63687 67 VAL B N 1
ATOM 8482 C CA . VAL B 1 14 ? -0.03261 -31.15438 45.79323 1.000 29.75535 67 VAL B CA 1
ATOM 8483 C C . VAL B 1 14 ? 0.56265 -30.20173 46.81583 1.000 28.55658 67 VAL B C 1
ATOM 8484 O O . VAL B 1 14 ? -0.16670 -29.59196 47.60517 1.000 30.71243 67 VAL B O 1
ATOM 8497 N N . GLY B 1 15 ? 1.88949 -30.09638 46.81909 1.000 28.05549 68 GLY B N 1
ATOM 8498 C CA . GLY B 1 15 ? 2.56909 -29.05927 47.56601 1.000 27.54829 68 GLY B CA 1
ATOM 8499 C C . GLY B 1 15 ? 2.70760 -27.79846 46.73807 1.000 27.99682 68 GLY B C 1
ATOM 8500 O O . GLY B 1 15 ? 3.29629 -27.82042 45.65175 1.000 28.89627 68 GLY B O 1
ATOM 8504 N N . ILE B 1 16 ? 2.13375 -26.70342 47.22900 1.000 26.54711 69 ILE B N 1
ATOM 8505 C CA . ILE B 1 16 ? 2.18219 -25.40566 46.56637 1.000 25.92674 69 ILE B CA 1
ATOM 8506 C C . ILE B 1 16 ? 3.18971 -24.55322 47.31964 1.000 27.66265 69 ILE B C 1
ATOM 8507 O O . ILE B 1 16 ? 3.03207 -24.31103 48.52273 1.000 27.70954 69 ILE B O 1
ATOM 8523 N N . LEU B 1 17 ? 4.23103 -24.11033 46.62570 1.000 25.87966 70 LEU B N 1
ATOM 8524 C CA . LEU B 1 17 ? 5.30843 -23.35023 47.24341 1.000 27.93859 70 LEU B CA 1
ATOM 8525 C C . LEU B 1 17 ? 5.06058 -21.86457 47.01613 1.000 26.83243 70 LEU B C 1
ATOM 8526 O O . LEU B 1 17 ? 5.13783 -21.37949 45.88025 1.000 24.76554 70 LEU B O 1
ATOM 8542 N N . GLY B 1 18 ? 4.77118 -21.15208 48.10752 1.000 25.03262 71 GLY B N 1
ATOM 8543 C CA . GLY B 1 18 ? 4.53662 -19.72306 48.08471 1.000 24.51049 71 GLY B CA 1
ATOM 8544 C C . GLY B 1 18 ? 3.06704 -19.37222 48.20191 1.000 24.09849 71 GLY B C 1
ATOM 8545 O O . GLY B 1 18 ? 2.26083 -19.83785 47.39493 1.000 24.22570 71 GLY B O 1
ATOM 8549 N N . ALA B 1 19 ? 2.70671 -18.56243 49.19768 1.000 25.82046 72 ALA B N 1
ATOM 8550 C CA . ALA B 1 19 ? 1.33780 -18.08854 49.40095 1.000 26.69272 72 ALA B CA 1
ATOM 8551 C C . ALA B 1 19 ? 1.12505 -16.67920 48.85615 1.000 24.46502 72 ALA B C 1
ATOM 8552 O O . ALA B 1 19 ? 0.41514 -15.86722 49.46071 1.000 25.30273 72 ALA B O 1
ATOM 8559 N N . GLY B 1 20 ? 1.74029 -16.36469 47.71854 1.000 27.76332 73 GLY B N 1
ATOM 8560 C CA . GLY B 1 20 ? 1.37182 -15.20553 46.93468 1.000 28.32852 73 GLY B CA 1
ATOM 8561 C C . GLY B 1 20 ? 0.10608 -15.46920 46.13764 1.000 25.71335 73 GLY B C 1
ATOM 8562 O O . GLY B 1 20 ? -0.58497 -16.47103 46.32159 1.000 23.98580 73 GLY B O 1
ATOM 8566 N N . ILE B 1 21 ? -0.21873 -14.53558 45.24323 1.000 27.91397 74 ILE B N 1
ATOM 8567 C CA . ILE B 1 21 ? -1.49564 -14.68260 44.54514 1.000 23.87561 74 ILE B CA 1
ATOM 8568 C C . ILE B 1 21 ? -1.45464 -15.88618 43.60076 1.000 25.07430 74 ILE B C 1
ATOM 8569 O O . ILE B 1 21 ? -2.47686 -16.55003 43.38789 1.000 24.52364 74 ILE B O 1
ATOM 8585 N N . GLY B 1 22 ? -0.27871 -16.22692 43.06855 1.000 24.90491 75 GLY B N 1
ATOM 8586 C CA . GLY B 1 22 ? -0.17527 -17.41140 42.23025 1.000 26.20142 75 GLY B CA 1
ATOM 8587 C C . GLY B 1 22 ? -0.42962 -18.69924 42.99035 1.000 25.51367 75 GLY B C 1
ATOM 8588 O O . GLY B 1 22 ? -1.13465 -19.58928 42.50448 1.000 24.41225 75 GLY B O 1
ATOM 8592 N N . GLY B 1 23 ? 0.15283 -18.82664 44.18313 1.000 26.14983 76 GLY B N 1
ATOM 8593 C CA . GLY B 1 23 ? -0.07684 -20.02071 44.97718 1.000 25.22228 76 GLY B CA 1
ATOM 8594 C C . GLY B 1 23 ? -1.49355 -20.09367 45.51475 1.000 25.25800 76 GLY B C 1
ATOM 8595 O O . GLY B 1 23 ? -2.11224 -21.16166 45.51427 1.000 27.56542 76 GLY B O 1
ATOM 8599 N N . LEU B 1 24 ? -2.04574 -18.95276 45.93467 1.000 24.82118 77 LEU B N 1
ATOM 8600 C CA . LEU B 1 24 ? -3.41653 -18.93481 46.44379 1.000 27.11296 77 LEU B CA 1
ATOM 8601 C C . LEU B 1 24 ? -4.42273 -19.27896 45.34786 1.000 26.82214 77 LEU B C 1
ATOM 8602 O O . LEU B 1 24 ? -5.41417 -19.96925 45.60959 1.000 27.09355 77 LEU B O 1
ATOM 8618 N N . TYR B 1 25 ? -4.18368 -18.81778 44.11495 1.000 26.31517 78 TYR B N 1
ATOM 8619 C CA . TYR B 1 25 ? -5.06876 -19.15831 42.99966 1.000 27.21432 78 TYR B CA 1
ATOM 8620 C C . TYR B 1 25 ? -4.95634 -20.63162 42.62780 1.000 25.91963 78 TYR B C 1
ATOM 8621 O O . TYR B 1 25 ? -5.96960 -21.28467 42.35496 1.000 26.47204 78 TYR B O 1
ATOM 8639 N N . SER B 1 26 ? -3.73533 -21.17157 42.60171 1.000 25.81266 79 SER B N 1
ATOM 8640 C CA . SER B 1 26 ? -3.56923 -22.60759 42.40181 1.000 27.34313 79 SER B CA 1
ATOM 8641 C C . SER B 1 26 ? -4.40324 -23.37842 43.41636 1.000 26.62495 79 SER B C 1
ATOM 8642 O O . SER B 1 26 ? -5.11545 -24.33044 43.07491 1.000 28.92642 79 SER B O 1
ATOM 8650 N N . ALA B 1 27 ? -4.33422 -22.95766 44.67913 1.000 26.65673 80 ALA B N 1
ATOM 8651 C CA . ALA B 1 27 ? -5.07576 -23.63753 45.73227 1.000 28.38335 80 ALA B CA 1
ATOM 8652 C C . ALA B 1 27 ? -6.57440 -23.52179 45.50223 1.000 27.63056 80 ALA B C 1
ATOM 8653 O O . ALA B 1 27 ? -7.31833 -24.48941 45.68670 1.000 28.27737 80 ALA B O 1
ATOM 8660 N N . LEU B 1 28 ? -7.03261 -22.34886 45.07921 1.000 27.90030 81 LEU B N 1
ATOM 8661 C CA . LEU B 1 28 ? -8.45023 -22.15481 44.79447 1.000 27.89060 81 LEU B CA 1
ATOM 8662 C C . LEU B 1 28 ? -8.91819 -23.11083 43.70392 1.000 30.84850 81 LEU B C 1
ATOM 8663 O O . LEU B 1 28 ? -10.00328 -23.69652 43.80312 1.000 29.01790 81 LEU B O 1
ATOM 8679 N N . ILE B 1 29 ? -8.10576 -23.30067 42.66384 1.000 27.98480 82 ILE B N 1
ATOM 8680 C CA . ILE B 1 29 ? -8.48047 -24.22577 41.59730 1.000 29.55613 82 ILE B CA 1
ATOM 8681 C C . ILE B 1 29 ? -8.53496 -25.65123 42.13415 1.000 29.00341 82 ILE B C 1
ATOM 8682 O O . ILE B 1 29 ? -9.50050 -26.38959 41.90320 1.000 29.72027 82 ILE B O 1
ATOM 8698 N N . LEU B 1 30 ? -7.48449 -26.06690 42.84665 1.000 29.82397 83 LEU B N 1
ATOM 8699 C CA . LEU B 1 30 ? -7.43527 -27.44455 43.32663 1.000 29.54633 83 LEU B CA 1
ATOM 8700 C C . LEU B 1 30 ? -8.58138 -27.73492 44.28961 1.000 30.53587 83 LEU B C 1
ATOM 8701 O O . LEU B 1 30 ? -9.19267 -28.80705 44.22669 1.000 31.14153 83 LEU B O 1
ATOM 8717 N N . GLN B 1 31 ? -8.89437 -26.79923 45.19128 1.000 32.78860 84 GLN B N 1
ATOM 8718 C CA A GLN B 1 31 ? -10.00320 -27.03374 46.11370 0.471 34.19822 84 GLN B CA 1
ATOM 8719 C CA B GLN B 1 31 ? -10.00468 -27.01910 46.11459 0.529 34.20256 84 GLN B CA 1
ATOM 8720 C C . GLN B 1 31 ? -11.32081 -27.16948 45.35640 1.000 33.42660 84 GLN B C 1
ATOM 8721 O O . GLN B 1 31 ? -12.17226 -27.98459 45.72818 1.000 33.34467 84 GLN B O 1
ATOM 8748 N N . SER B 1 32 ? -11.50267 -26.39412 44.27868 1.000 30.75796 85 SER B N 1
ATOM 8749 C CA . SER B 1 32 ? -12.72649 -26.50175 43.48668 1.000 34.93166 85 SER B CA 1
ATOM 8750 C C . SER B 1 32 ? -12.83491 -27.85022 42.78070 1.000 32.49023 85 SER B C 1
ATOM 8751 O O . SER B 1 32 ? -13.93838 -28.25306 42.39988 1.000 32.74098 85 SER B O 1
ATOM 8759 N N . LEU B 1 33 ? -11.71836 -28.55444 42.60319 1.000 31.70950 86 LEU B N 1
ATOM 8760 C CA . LEU B 1 33 ? -11.69269 -29.86292 41.96122 1.000 35.97190 86 LEU B CA 1
ATOM 8761 C C . LEU B 1 33 ? -11.46686 -30.99744 42.95825 1.000 32.74184 86 LEU B C 1
ATOM 8762 O O . LEU B 1 33 ? -11.24511 -32.14003 42.54424 1.000 33.29531 86 LEU B O 1
ATOM 8778 N N . ASP B 1 34 ? -11.50242 -30.69897 44.26021 1.000 32.65954 87 ASP B N 1
ATOM 8779 C CA . ASP B 1 34 ? -11.33787 -31.68707 45.33252 1.000 33.13494 87 ASP B CA 1
ATOM 8780 C C . ASP B 1 34 ? -9.98820 -32.40412 45.28415 1.000 36.21539 87 ASP B C 1
ATOM 8781 O O . ASP B 1 34 ? -9.89733 -33.60714 45.53764 1.000 36.61945 87 ASP B O 1
ATOM 8790 N N . VAL B 1 35 ? -8.92633 -31.66126 44.99849 1.000 31.99771 88 VAL B N 1
ATOM 8791 C CA . VAL B 1 35 ? -7.56152 -32.17963 45.03872 1.000 31.70166 88 VAL B CA 1
ATOM 8792 C C . VAL B 1 35 ? -6.91088 -31.70522 46.33631 1.000 31.90911 88 VAL B C 1
ATOM 8793 O O . VAL B 1 35 ? -6.85088 -30.49016 46.57093 1.000 30.71061 88 VAL B O 1
ATOM 8806 N N . PRO B 1 36 ? -6.43167 -32.60674 47.19386 1.000 31.84045 89 PRO B N 1
ATOM 8807 C CA . PRO B 1 36 ? -5.75977 -32.15132 48.41832 1.000 33.87334 89 PRO B CA 1
ATOM 8808 C C . PRO B 1 36 ? -4.47946 -31.39057 48.10727 1.000 32.34424 89 PRO B C 1
ATOM 8809 O O . PRO B 1 36 ? -3.77672 -31.67575 47.13398 1.000 33.14470 89 PRO B O 1
ATOM 8820 N N . PHE B 1 37 ? -4.18843 -30.39989 48.94820 1.000 30.05388 90 PHE B N 1
ATOM 8821 C CA . PHE B 1 37 ? -2.98426 -29.60383 48.78645 1.000 29.28378 90 PHE B CA 1
ATOM 8822 C C . PHE B 1 37 ? -2.54760 -29.03040 50.12900 1.000 30.38861 90 PHE B C 1
ATOM 8823 O O . PHE B 1 37 ? -3.29635 -29.02349 51.10749 1.000 29.53914 90 PHE B O 1
ATOM 8840 N N . GLU B 1 38 ? -1.33077 -28.49571 50.13109 1.000 29.06093 91 GLU B N 1
ATOM 8841 C CA . GLU B 1 38 ? -0.75372 -27.74983 51.23551 1.000 30.53297 91 GLU B CA 1
ATOM 8842 C C . GLU B 1 38 ? 0.01152 -26.58983 50.61787 1.000 27.86002 91 GLU B C 1
ATOM 8843 O O . GLU B 1 38 ? 0.60818 -26.74783 49.54727 1.000 32.35906 91 GLU B O 1
ATOM 8855 N N . ILE B 1 39 ? -0.05626 -25.41956 51.24791 1.000 30.43549 92 ILE B N 1
ATOM 8856 C CA . ILE B 1 39 ? 0.68579 -24.23908 50.81603 1.000 26.81699 92 ILE B CA 1
ATOM 8857 C C . ILE B 1 39 ? 1.82709 -24.02674 51.80223 1.000 31.78984 92 ILE B C 1
ATOM 8858 O O . ILE B 1 39 ? 1.58934 -23.89188 53.00859 1.000 31.93339 92 ILE B O 1
ATOM 8874 N N . ILE B 1 40 ? 3.05328 -23.95360 51.29447 1.000 28.37513 93 ILE B N 1
ATOM 8875 C CA . ILE B 1 40 ? 4.23846 -23.71370 52.11397 1.000 30.23370 93 ILE B CA 1
ATOM 8876 C C . ILE B 1 40 ? 4.68624 -22.27741 51.87689 1.000 29.84581 93 ILE B C 1
ATOM 8877 O O . ILE B 1 40 ? 4.92544 -21.88344 50.72915 1.000 27.63132 93 ILE B O 1
ATOM 8893 N N . GLU B 1 41 ? 4.80267 -21.49363 52.95423 1.000 27.36600 94 GLU B N 1
ATOM 8894 C CA . GLU B 1 41 ? 5.13035 -20.07351 52.85159 1.000 28.22322 94 GLU B CA 1
ATOM 8895 C C . GLU B 1 41 ? 6.26218 -19.71187 53.80325 1.000 29.15175 94 GLU B C 1
ATOM 8896 O O . GLU B 1 41 ? 6.20326 -20.02105 54.99811 1.000 25.58228 94 GLU B O 1
ATOM 8908 N N . ALA B 1 42 ? 7.26567 -19.00818 53.27746 1.000 25.60937 95 ALA B N 1
ATOM 8909 C CA . ALA B 1 42 ? 8.43308 -18.67130 54.08416 1.000 27.81503 95 ALA B CA 1
ATOM 8910 C C . ALA B 1 42 ? 8.10989 -17.65170 55.17091 1.000 29.98305 95 ALA B C 1
ATOM 8911 O O . ALA B 1 42 ? 8.66307 -17.72426 56.27363 1.000 28.51031 95 ALA B O 1
ATOM 8918 N N . SER B 1 43 ? 7.23715 -16.69591 54.89239 1.000 30.00911 96 SER B N 1
ATOM 8919 C CA . SER B 1 43 ? 7.04562 -15.58394 55.80693 1.000 34.12839 96 SER B CA 1
ATOM 8920 C C . SER B 1 43 ? 5.85253 -15.86642 56.72102 1.000 32.49373 96 SER B C 1
ATOM 8921 O O . SER B 1 43 ? 5.26634 -16.95567 56.69574 1.000 29.02341 96 SER B O 1
ATOM 8929 N N . ASN B 1 44 ? 5.47671 -14.87057 57.52827 1.000 29.05960 97 ASN B N 1
ATOM 8930 C CA . ASN B 1 44 ? 4.33054 -14.95958 58.42437 1.000 32.20452 97 ASN B CA 1
ATOM 8931 C C . ASN B 1 44 ? 3.06252 -14.34303 57.82976 1.000 31.45627 97 ASN B C 1
ATOM 8932 O O . ASN B 1 44 ? 2.05980 -14.21288 58.53744 1.000 34.30556 97 ASN B O 1
ATOM 8943 N N . ARG B 1 45 ? 3.05749 -14.04043 56.53176 1.000 27.41550 98 ARG B N 1
ATOM 8944 C CA . ARG B 1 45 ? 1.97054 -13.32821 55.86526 1.000 32.75835 98 ARG B CA 1
ATOM 8945 C C . ARG B 1 45 ? 1.70734 -13.97201 54.51525 1.000 32.08655 98 ARG B C 1
ATOM 8946 O O . ARG B 1 45 ? 2.61902 -14.50328 53.87793 1.000 30.89085 98 ARG B O 1
ATOM 8967 N N . VAL B 1 46 ? 0.44689 -13.91931 54.08394 1.000 27.05312 99 VAL B N 1
ATOM 8968 C CA . VAL B 1 46 ? 0.07730 -14.34236 52.74620 1.000 26.83006 99 VAL B CA 1
ATOM 8969 C C . VAL B 1 46 ? 0.02034 -13.09361 51.87746 1.000 27.19741 99 VAL B C 1
ATOM 8970 O O . VAL B 1 46 ? -0.15725 -11.97313 52.36691 1.000 30.38962 99 VAL B O 1
ATOM 8983 N N . GLY B 1 47 ? 0.17557 -13.28583 50.56443 1.000 24.76611 100 GLY B N 1
ATOM 8984 C CA . GLY B 1 47 ? -0.02677 -12.23481 49.58034 1.000 26.47895 100 GLY B CA 1
ATOM 8985 C C . GLY B 1 47 ? 1.20000 -11.88160 48.76252 1.000 23.26928 100 GLY B C 1
ATOM 8986 O O . GLY B 1 47 ? 1.06250 -11.36845 47.64790 1.000 23.80540 100 GLY B O 1
ATOM 8990 N N . GLY B 1 48 ? 2.39140 -12.10949 49.30044 1.000 25.39963 101 GLY B N 1
ATOM 8991 C CA . GLY B 1 48 ? 3.60375 -11.83503 48.54235 1.000 26.90909 101 GLY B CA 1
ATOM 8992 C C . GLY B 1 48 ? 3.70368 -10.38361 48.10224 1.000 24.68905 101 GLY B C 1
ATOM 8993 O O . GLY B 1 48 ? 3.69056 -9.45497 48.91925 1.000 23.05071 101 GLY B O 1
ATOM 8997 N N . ARG B 1 49 ? 3.82175 -10.17533 46.79122 1.000 22.26798 102 ARG B N 1
ATOM 8998 C CA . ARG B 1 49 ? 3.95038 -8.83821 46.22504 1.000 22.08826 102 ARG B CA 1
ATOM 8999 C C . ARG B 1 49 ? 2.63207 -8.07099 46.18027 1.000 23.33553 102 ARG B C 1
ATOM 9000 O O . ARG B 1 49 ? 2.59741 -6.97421 45.61373 1.000 25.73548 102 ARG B O 1
ATOM 9021 N N . LEU B 1 50 ? 1.54510 -8.62227 46.71645 1.000 22.62523 103 LEU B N 1
ATOM 9022 C CA . LEU B 1 50 ? 0.40724 -7.81379 47.16369 1.000 22.95051 103 LEU B CA 1
ATOM 9023 C C . LEU B 1 50 ? 0.68579 -7.53614 48.64131 1.000 26.42642 103 LEU B C 1
ATOM 9024 O O . LEU B 1 50 ? 0.52391 -8.41763 49.49225 1.000 25.32243 103 LEU B O 1
ATOM 9040 N N . PHE B 1 51 ? 1.14284 -6.31585 48.93324 1.000 23.28144 104 PHE B N 1
ATOM 9041 C CA . PHE B 1 51 ? 1.72714 -5.92481 50.21739 1.000 24.44885 104 PHE B CA 1
ATOM 9042 C C . PHE B 1 51 ? 1.25964 -4.50216 50.49233 1.000 23.55527 104 PHE B C 1
ATOM 9043 O O . PHE B 1 51 ? 1.67995 -3.56497 49.80622 1.000 23.37042 104 PHE B O 1
ATOM 9060 N N . THR B 1 52 ? 0.35619 -4.35094 51.45670 1.000 28.30910 105 THR B N 1
ATOM 9061 C CA . THR B 1 52 ? -0.19962 -3.05778 51.83001 1.000 24.85989 105 THR B CA 1
ATOM 9062 C C . THR B 1 52 ? 0.44226 -2.58126 53.12670 1.000 24.63920 105 THR B C 1
ATOM 9063 O O . THR B 1 52 ? 0.36685 -3.27855 54.14452 1.000 26.58357 105 THR B O 1
ATOM 9074 N N . HIS B 1 53 ? 1.05107 -1.39287 53.09683 1.000 24.64194 106 HIS B N 1
ATOM 9075 C CA . HIS B 1 53 ? 1.57858 -0.76230 54.30069 1.000 25.00318 106 HIS B CA 1
ATOM 9076 C C . HIS B 1 53 ? 0.58478 0.26498 54.83214 1.000 26.41161 106 HIS B C 1
ATOM 9077 O O . HIS B 1 53 ? 0.24049 1.22337 54.12934 1.000 26.88027 106 HIS B O 1
ATOM 9091 N N . LYS B 1 54 ? 0.13028 0.07665 56.06458 1.000 26.49248 107 LYS B N 1
ATOM 9092 C CA . LYS B 1 54 ? -0.73658 1.04257 56.72433 1.000 27.46825 107 LYS B CA 1
ATOM 9093 C C . LYS B 1 54 ? 0.09711 1.79628 57.75286 1.000 29.48298 107 LYS B C 1
ATOM 9094 O O . LYS B 1 54 ? 0.72562 1.18016 58.62261 1.000 30.75485 107 LYS B O 1
ATOM 9113 N N . PHE B 1 55 ? 0.03911 3.11301 57.70163 1.000 29.70998 108 PHE B N 1
ATOM 9114 C CA . PHE B 1 55 ? 0.84326 3.92547 58.59948 1.000 28.69287 108 PHE B CA 1
ATOM 9115 C C . PHE B 1 55 ? 0.30767 3.91697 60.02193 1.000 33.42585 108 PHE B C 1
ATOM 9116 O O . PHE B 1 55 ? -0.90798 4.01420 60.22849 1.000 29.70629 108 PHE B O 1
ATOM 9133 N N . PRO B 1 56 ? 1.16554 3.71466 61.01602 1.000 32.88229 109 PRO B N 1
ATOM 9134 C CA . PRO B 1 56 ? 0.70073 3.81310 62.39931 1.000 36.34928 109 PRO B CA 1
ATOM 9135 C C . PRO B 1 56 ? 0.08636 5.18424 62.62957 1.000 40.75398 109 PRO B C 1
ATOM 9136 O O . PRO B 1 56 ? 0.54997 6.18997 62.08898 1.000 38.10379 109 PRO B O 1
ATOM 9147 N N . ASN B 1 57 ? -0.99951 5.21781 63.38822 1.000 40.20660 110 ASN B N 1
ATOM 9148 C CA . ASN B 1 57 ? -1.62874 6.46615 63.79072 1.000 52.27473 110 ASN B CA 1
ATOM 9149 C C . ASN B 1 57 ? -2.33240 7.22049 62.67040 1.000 52.91974 110 ASN B C 1
ATOM 9150 O O . ASN B 1 57 ? -2.74109 8.36752 62.88288 1.000 51.07436 110 ASN B O 1
ATOM 9161 N N . GLY B 1 58 ? -2.47086 6.64588 61.47784 1.000 40.17017 111 GLY B N 1
ATOM 9162 C CA . GLY B 1 58 ? -3.16058 7.31570 60.39981 1.000 39.50153 111 GLY B CA 1
ATOM 9163 C C . GLY B 1 58 ? -4.60927 6.84841 60.37798 1.000 39.77725 111 GLY B C 1
ATOM 9164 O O . GLY B 1 58 ? -5.03133 6.02164 61.18132 1.000 37.04373 111 GLY B O 1
ATOM 9168 N N . GLY B 1 59 ? -5.36991 7.35757 59.41366 1.000 36.79366 112 GLY B N 1
ATOM 9169 C CA . GLY B 1 59 ? -6.76775 7.00428 59.29466 1.000 37.92339 112 GLY B CA 1
ATOM 9170 C C . GLY B 1 59 ? -6.98959 5.77883 58.42875 1.000 32.68781 112 GLY B C 1
ATOM 9171 O O . GLY B 1 59 ? -6.05732 5.07663 58.03185 1.000 31.94645 112 GLY B O 1
ATOM 9175 N N . LYS B 1 60 ? -8.26877 5.52886 58.13253 1.000 33.12276 113 LYS B N 1
ATOM 9176 C CA . LYS B 1 60 ? -8.65545 4.31870 57.41345 1.000 31.40377 113 LYS B CA 1
ATOM 9177 C C . LYS B 1 60 ? -7.94116 4.21555 56.07292 1.000 31.60548 113 LYS B C 1
ATOM 9178 O O . LYS B 1 60 ? -7.50391 3.12901 55.67440 1.000 32.46662 113 LYS B O 1
ATOM 9197 N N . TYR B 1 61 ? -7.82591 5.32961 55.35222 1.000 29.67011 114 TYR B N 1
ATOM 9198 C CA . TYR B 1 61 ? -7.23738 5.30939 54.02195 1.000 30.90481 114 TYR B CA 1
ATOM 9199 C C . TYR B 1 61 ? -5.78281 5.75974 54.01456 1.000 28.89304 114 TYR B C 1
ATOM 9200 O O . TYR B 1 61 ? -5.23326 6.02384 52.94154 1.000 28.76708 114 TYR B O 1
ATOM 9218 N N . ASP B 1 62 ? -5.13002 5.80707 55.17737 1.000 28.70219 115 ASP B N 1
ATOM 9219 C CA . ASP B 1 62 ? -3.70389 6.13681 55.22569 1.000 28.32766 115 ASP B CA 1
ATOM 9220 C C . ASP B 1 62 ? -2.88532 4.84865 55.16396 1.000 30.11755 115 ASP B C 1
ATOM 9221 O O . ASP B 1 62 ? -2.20831 4.42646 56.10237 1.000 27.68062 115 ASP B O 1
ATOM 9230 N N . TYR B 1 63 ? -2.99762 4.20665 54.01149 1.000 29.16556 116 TYR B N 1
ATOM 9231 C CA . TYR B 1 63 ? -2.16262 3.08734 53.61927 1.000 26.48067 116 TYR B CA 1
ATOM 9232 C C . TYR B 1 63 ? -1.67494 3.37788 52.20565 1.000 26.40809 116 TYR B C 1
ATOM 9233 O O . TYR B 1 63 ? -2.18166 4.27766 51.52734 1.000 28.81833 116 TYR B O 1
ATOM 9251 N N . TYR B 1 64 ? -0.67842 2.61983 51.75544 1.000 25.40054 117 TYR B N 1
ATOM 9252 C CA . TYR B 1 64 ? -0.36529 2.56422 50.33339 1.000 25.24931 117 TYR B CA 1
ATOM 9253 C C . TYR B 1 64 ? 0.06511 1.14769 49.97795 1.000 25.79739 117 TYR B C 1
ATOM 9254 O O . TYR B 1 64 ? 0.50134 0.36564 50.82714 1.000 24.40221 117 TYR B O 1
ATOM 9272 N N . ASP B 1 65 ? -0.10065 0.81636 48.70587 1.000 26.16839 118 ASP B N 1
ATOM 9273 C CA . ASP B 1 65 ? 0.26681 -0.49658 48.19794 1.000 24.66608 118 ASP B CA 1
ATOM 9274 C C . ASP B 1 65 ? 1.71616 -0.46608 47.73163 1.000 24.01148 118 ASP B C 1
ATOM 9275 O O . ASP B 1 65 ? 2.07951 0.27959 46.81362 1.000 24.51712 118 ASP B O 1
ATOM 9284 N N . VAL B 1 66 ? 2.54150 -1.27102 48.40010 1.000 23.46204 119 VAL B N 1
ATOM 9285 C CA . VAL B 1 66 ? 3.96695 -1.32807 48.11200 1.000 23.65681 119 VAL B CA 1
ATOM 9286 C C . VAL B 1 66 ? 4.22643 -2.11147 46.83752 1.000 23.79063 119 VAL B C 1
ATOM 9287 O O . VAL B 1 66 ? 5.21235 -1.85527 46.13614 1.000 23.64323 119 VAL B O 1
ATOM 9300 N N . GLY B 1 67 ? 3.38099 -3.09522 46.54712 1.000 24.88276 120 GLY B N 1
ATOM 9301 C CA . GLY B 1 67 ? 3.43069 -3.82946 45.30557 1.000 24.93591 120 GLY B CA 1
ATOM 9302 C C . GLY B 1 67 ? 2.22599 -3.49849 44.45385 1.000 24.76672 120 GLY B C 1
ATOM 9303 O O . GLY B 1 67 ? 2.00471 -2.33527 44.10427 1.000 25.15936 120 GLY B O 1
ATOM 9307 N N . ALA B 1 68 ? 1.42634 -4.50807 44.12871 1.000 22.34301 121 ALA B N 1
ATOM 9308 C CA . ALA B 1 68 ? 0.32987 -4.30190 43.19295 1.000 24.48015 121 ALA B CA 1
ATOM 9309 C C . ALA B 1 68 ? -0.69129 -3.33109 43.77145 1.000 25.49611 121 ALA B C 1
ATOM 9310 O O . ALA B 1 68 ? -1.07216 -3.42035 44.94511 1.000 23.17022 121 ALA B O 1
ATOM 9317 N N . MET B 1 69 ? -1.14607 -2.40635 42.92076 1.000 23.05549 122 MET B N 1
ATOM 9318 C CA . MET B 1 69 ? -2.04883 -1.34679 43.34659 1.000 25.37195 122 MET B CA 1
ATOM 9319 C C . MET B 1 69 ? -3.13928 -0.98339 42.34680 1.000 23.80482 122 MET B C 1
ATOM 9320 O O . MET B 1 69 ? -4.06517 -0.26552 42.73702 1.000 28.00610 122 MET B O 1
ATOM 9334 N N . ARG B 1 70 ? -3.07080 -1.41019 41.08557 1.000 23.64100 123 ARG B N 1
ATOM 9335 C CA . ARG B 1 70 ? -4.04207 -0.95718 40.09643 1.000 25.77535 123 ARG B CA 1
ATOM 9336 C C . ARG B 1 70 ? -4.32099 -2.04932 39.07485 1.000 27.35365 123 ARG B C 1
ATOM 9337 O O . ARG B 1 70 ? -3.41029 -2.75967 38.65793 1.000 25.04731 123 ARG B O 1
ATOM 9358 N N . TYR B 1 71 ? -5.56531 -2.13455 38.62031 1.000 24.97557 124 TYR B N 1
ATOM 9359 C CA . TYR B 1 71 ? -6.01396 -3.25755 37.79626 1.000 25.79033 124 TYR B CA 1
ATOM 9360 C C . TYR B 1 71 ? -6.79621 -2.74819 36.60006 1.000 24.91853 124 TYR B C 1
ATOM 9361 O O . TYR B 1 71 ? -7.91414 -2.22168 36.76970 1.000 26.91371 124 TYR B O 1
ATOM 9379 N N . PRO B 1 72 ? -6.23481 -2.83515 35.39522 1.000 24.73896 125 PRO B N 1
ATOM 9380 C CA . PRO B 1 72 ? -6.94260 -2.37928 34.17367 1.000 25.18514 125 PRO B CA 1
ATOM 9381 C C . PRO B 1 72 ? -7.84027 -3.49652 33.64295 1.000 28.50885 125 PRO B C 1
ATOM 9382 O O . PRO B 1 72 ? -7.49295 -4.27775 32.75442 1.000 26.90970 125 PRO B O 1
ATOM 9393 N N . LEU B 1 73 ? -9.01934 -3.58139 34.22184 1.000 26.11951 126 LEU B N 1
ATOM 9394 C CA . LEU B 1 73 ? -9.92776 -4.69306 34.00441 1.000 27.57904 126 LEU B CA 1
ATOM 9395 C C . LEU B 1 73 ? -10.82545 -4.45609 32.79926 1.000 27.40915 126 LEU B C 1
ATOM 9396 O O . LEU B 1 73 ? -11.07365 -3.31125 32.40858 1.000 30.97576 126 LEU B O 1
ATOM 9412 N N . PRO B 1 74 ? -11.38458 -5.52026 32.22137 1.000 28.96936 127 PRO B N 1
ATOM 9413 C CA . PRO B 1 74 ? -12.43861 -5.32988 31.21850 1.000 30.95784 127 PRO B CA 1
ATOM 9414 C C . PRO B 1 74 ? -13.66775 -4.70099 31.85484 1.000 28.79754 127 PRO B C 1
ATOM 9415 O O . PRO B 1 74 ? -13.83553 -4.68614 33.07615 1.000 28.71771 127 PRO B O 1
ATOM 9426 N N . LYS B 1 75 ? -14.53733 -4.16785 31.00411 1.000 29.49540 128 LYS B N 1
ATOM 9427 C CA . LYS B 1 75 ? -15.83230 -3.71104 31.48356 1.000 31.77364 128 LYS B CA 1
ATOM 9428 C C . LYS B 1 75 ? -16.58855 -4.87995 32.11037 1.000 33.80608 128 LYS B C 1
ATOM 9429 O O . LYS B 1 75 ? -16.42224 -6.03663 31.71343 1.000 31.90275 128 LYS B O 1
ATOM 9448 N N . SER B 1 76 ? -17.45259 -4.57701 33.07733 1.000 31.50483 129 SER B N 1
ATOM 9449 C CA . SER B 1 76 ? -18.23076 -5.61795 33.73430 1.000 31.41020 129 SER B CA 1
ATOM 9450 C C . SER B 1 76 ? -19.65387 -5.13023 33.95947 1.000 32.40399 129 SER B C 1
ATOM 9451 O O . SER B 1 76 ? -19.93152 -3.92888 33.93907 1.000 32.86336 129 SER B O 1
ATOM 9459 N N . ASP B 1 77 ? -20.56085 -6.07953 34.17765 1.000 33.00020 130 ASP B N 1
ATOM 9460 C CA . ASP B 1 77 ? -21.94849 -5.74060 34.44596 1.000 34.02345 130 ASP B CA 1
ATOM 9461 C C . ASP B 1 77 ? -22.23096 -5.70407 35.95032 1.000 34.07003 130 ASP B C 1
ATOM 9462 O O . ASP B 1 77 ? -21.34345 -5.88852 36.78806 1.000 33.31078 130 ASP B O 1
ATOM 9471 N N . ASP B 1 78 ? -23.50561 -5.45141 36.28308 1.000 35.05088 131 ASP B N 1
ATOM 9472 C CA . ASP B 1 78 ? -23.93506 -5.31054 37.67137 1.000 36.35773 131 ASP B CA 1
ATOM 9473 C C . ASP B 1 78 ? -23.63664 -6.54997 38.50122 1.000 36.14948 131 ASP B C 1
ATOM 9474 O O . ASP B 1 78 ? -23.54290 -6.45776 39.73040 1.000 37.90515 131 ASP B O 1
ATOM 9483 N N . LYS B 1 79 ? -23.49472 -7.70211 37.86013 1.000 35.63879 132 LYS B N 1
ATOM 9484 C CA . LYS B 1 79 ? -23.31499 -8.97643 38.53831 1.000 35.57860 132 LYS B CA 1
ATOM 9485 C C . LYS B 1 79 ? -21.86836 -9.41802 38.59262 1.000 36.18362 132 LYS B C 1
ATOM 9486 O O . LYS B 1 79 ? -21.58735 -10.50487 39.10343 1.000 37.38872 132 LYS B O 1
ATOM 9505 N N . GLY B 1 80 ? -20.94846 -8.60943 38.08541 1.000 32.89712 133 GLY B N 1
ATOM 9506 C CA . GLY B 1 80 ? -19.56081 -9.00086 38.08824 1.000 33.50237 133 GLY B CA 1
ATOM 9507 C C . GLY B 1 80 ? -19.16480 -9.91795 36.95723 1.000 31.74064 133 GLY B C 1
ATOM 9508 O O . GLY B 1 80 ? -18.13443 -10.59219 37.06063 1.000 31.11265 133 GLY B O 1
ATOM 9512 N N . ASN B 1 81 ? -19.96029 -9.97821 35.88563 1.000 32.40472 134 ASN B N 1
ATOM 9513 C CA . ASN B 1 81 ? -19.57028 -10.67176 34.66256 1.000 32.30876 134 ASN B CA 1
ATOM 9514 C C . ASN B 1 81 ? -18.66782 -9.74994 33.84712 1.000 31.72832 134 ASN B C 1
ATOM 9515 O O . ASN B 1 81 ? -19.05686 -8.61773 33.54279 1.000 31.99951 134 ASN B O 1
ATOM 9526 N N . TYR B 1 82 ? -17.47302 -10.21469 33.49374 1.000 30.99114 135 TYR B N 1
ATOM 9527 C CA . TYR B 1 82 ? -16.50524 -9.38896 32.78094 1.000 30.41496 135 TYR B CA 1
ATOM 9528 C C . TYR B 1 82 ? -16.50031 -9.70825 31.29241 1.000 35.76130 135 TYR B C 1
ATOM 9529 O O . TYR B 1 82 ? -16.61173 -10.87164 30.89319 1.000 33.13936 135 TYR B O 1
ATOM 9547 N N . GLN B 1 83 ? -16.38599 -8.65635 30.47034 1.000 32.70977 136 GLN B N 1
ATOM 9548 C CA . GLN B 1 83 ? -16.17354 -8.84691 29.04527 1.000 32.36446 136 GLN B CA 1
ATOM 9549 C C . GLN B 1 83 ? -14.83903 -9.55081 28.82052 1.000 32.30378 136 GLN B C 1
ATOM 9550 O O . GLN B 1 83 ? -13.93589 -9.46705 29.65828 1.000 30.79635 136 GLN B O 1
ATOM 9564 N N . PRO B 1 84 ? -14.67362 -10.22185 27.68112 1.000 33.71823 137 PRO B N 1
ATOM 9565 C CA . PRO B 1 84 ? -13.36951 -10.82621 27.38609 1.000 34.53359 137 PRO B CA 1
ATOM 9566 C C . PRO B 1 84 ? -12.30956 -9.73997 27.32691 1.000 31.27815 137 PRO B C 1
ATOM 9567 O O . PRO B 1 84 ? -12.57781 -8.60092 26.94062 1.000 33.08096 137 PRO B O 1
ATOM 9578 N N . GLY B 1 85 ? -11.10263 -10.09052 27.73754 1.000 30.76942 138 GLY B N 1
ATOM 9579 C CA . GLY B 1 85 ? -10.04357 -9.10538 27.78530 1.000 30.44742 138 GLY B CA 1
ATOM 9580 C C . GLY B 1 85 ? -8.82820 -9.65231 28.49015 1.000 30.68196 138 GLY B C 1
ATOM 9581 O O . GLY B 1 85 ? -8.84234 -10.74201 29.07115 1.000 31.45980 138 GLY B O 1
ATOM 9585 N N . VAL B 1 86 ? -7.76229 -8.85567 28.42904 1.000 30.73044 139 VAL B N 1
ATOM 9586 C CA . VAL B 1 86 ? -6.47256 -9.28556 28.95275 1.000 27.37393 139 VAL B CA 1
ATOM 9587 C C . VAL B 1 86 ? -6.57487 -9.65030 30.43028 1.000 27.55512 139 VAL B C 1
ATOM 9588 O O . VAL B 1 86 ? -5.99780 -10.64948 30.87641 1.000 28.27841 139 VAL B O 1
ATOM 9601 N N . MET B 1 87 ? -7.32241 -8.87057 31.20971 1.000 26.15729 140 MET B N 1
ATOM 9602 C CA . MET B 1 87 ? -7.40090 -9.08621 32.64910 1.000 26.82987 140 MET B CA 1
ATOM 9603 C C . MET B 1 87 ? -8.75930 -9.63900 33.06375 1.000 26.02210 140 MET B C 1
ATOM 9604 O O . MET B 1 87 ? -9.14150 -9.53503 34.23372 1.000 29.18937 140 MET B O 1
ATOM 9618 N N . GLN B 1 88 ? -9.48770 -10.25399 32.13208 1.000 26.88835 141 GLN B N 1
ATOM 9619 C CA . GLN B 1 88 ? -10.75431 -10.87096 32.50267 1.000 27.18796 141 GLN B CA 1
ATOM 9620 C C . GLN B 1 88 ? -10.57527 -11.86212 33.65012 1.000 28.08735 141 GLN B C 1
ATOM 9621 O O . GLN B 1 88 ? -11.44021 -11.97043 34.52330 1.000 27.38767 141 GLN B O 1
ATOM 9635 N N . ARG B 1 89 ? -9.46449 -12.60352 33.66392 1.000 26.55523 142 ARG B N 1
ATOM 9636 C CA . ARG B 1 89 ? -9.27080 -13.62398 34.69488 1.000 26.47530 142 ARG B CA 1
ATOM 9637 C C . ARG B 1 89 ? -9.17122 -13.00355 36.08594 1.000 26.21506 142 ARG B C 1
ATOM 9638 O O . ARG B 1 89 ? -9.61209 -13.60542 37.07370 1.000 26.52852 142 ARG B O 1
ATOM 9659 N N . VAL B 1 90 ? -8.56654 -11.82173 36.19180 1.000 25.78792 143 VAL B N 1
ATOM 9660 C CA . VAL B 1 90 ? -8.52960 -11.12591 37.47262 1.000 25.62966 143 VAL B CA 1
ATOM 9661 C C . VAL B 1 90 ? -9.93070 -10.69008 37.87813 1.000 28.69157 143 VAL B C 1
ATOM 9662 O O . VAL B 1 90 ? -10.35048 -10.86728 39.02873 1.000 27.13256 143 VAL B O 1
ATOM 9675 N N . GLY B 1 91 ? -10.67031 -10.10017 36.94103 1.000 26.62154 144 GLY B N 1
ATOM 9676 C CA . GLY B 1 91 ? -12.02929 -9.70039 37.24667 1.000 27.29448 144 GLY B CA 1
ATOM 9677 C C . GLY B 1 91 ? -12.87384 -10.86621 37.71899 1.000 28.57806 144 GLY B C 1
ATOM 9678 O O . GLY B 1 91 ? -13.59935 -10.75682 38.71015 1.000 28.16410 144 GLY B O 1
ATOM 9682 N N . GLN B 1 92 ? -12.78354 -12.00493 37.02214 1.000 27.98360 145 GLN B N 1
ATOM 9683 C CA . GLN B 1 92 ? -13.57055 -13.16945 37.41810 1.000 29.89615 145 GLN B CA 1
ATOM 9684 C C . GLN B 1 92 ? -13.16484 -13.66648 38.80073 1.000 28.21002 145 GLN B C 1
ATOM 9685 O O . GLN B 1 92 ? -14.01250 -14.16512 39.54910 1.000 28.73559 145 GLN B O 1
ATOM 9699 N N . LEU B 1 93 ? -11.88981 -13.51194 39.17108 1.000 27.48692 146 LEU B N 1
ATOM 9700 C CA . LEU B 1 93 ? -11.45311 -13.91770 40.50524 1.000 28.79205 146 LEU B CA 1
ATOM 9701 C C . LEU B 1 93 ? -12.10417 -13.04661 41.57754 1.000 27.54273 146 LEU B C 1
ATOM 9702 O O . LEU B 1 93 ? -12.59654 -13.55717 42.59146 1.000 29.65803 146 LEU B O 1
ATOM 9718 N N . PHE B 1 94 ? -12.12016 -11.72660 41.37219 1.000 27.41252 147 PHE B N 1
ATOM 9719 C CA . PHE B 1 94 ? -12.83240 -10.85637 42.30341 1.000 28.38346 147 PHE B CA 1
ATOM 9720 C C . PHE B 1 94 ? -14.28538 -11.30178 42.44934 1.000 29.18689 147 PHE B C 1
ATOM 9721 O O . PHE B 1 94 ? -14.80050 -11.43903 43.56440 1.000 29.62755 147 PHE B O 1
ATOM 9738 N N . THR B 1 95 ? -14.96916 -11.53075 41.32484 1.000 28.99489 148 THR B N 1
ATOM 9739 C CA . THR B 1 95 ? -16.37451 -11.91986 41.40213 1.000 29.88350 148 THR B CA 1
ATOM 9740 C C . THR B 1 95 ? -16.53003 -13.25565 42.12228 1.000 30.12820 148 THR B C 1
ATOM 9741 O O . THR B 1 95 ? -17.42603 -13.41791 42.95731 1.000 32.53137 148 THR B O 1
ATOM 9752 N N . TYR B 1 96 ? -15.65131 -14.21663 41.82666 1.000 30.82018 149 TYR B N 1
ATOM 9753 C CA . TYR B 1 96 ? -15.71307 -15.52966 42.46754 1.000 29.95186 149 TYR B CA 1
ATOM 9754 C C . TYR B 1 96 ? -15.66921 -15.42533 43.98401 1.000 29.97575 149 TYR B C 1
ATOM 9755 O O . TYR B 1 96 ? -16.31418 -16.21265 44.68920 1.000 32.49308 149 TYR B O 1
ATOM 9773 N N . LEU B 1 97 ? -14.89959 -14.47492 44.49857 1.000 29.41514 150 LEU B N 1
ATOM 9774 C CA . LEU B 1 97 ? -14.68535 -14.29370 45.92201 1.000 29.39187 150 LEU B CA 1
ATOM 9775 C C . LEU B 1 97 ? -15.68999 -13.35397 46.55884 1.000 33.04523 150 LEU B C 1
ATOM 9776 O O . LEU B 1 97 ? -15.56248 -13.04410 47.74731 1.000 33.96504 150 LEU B O 1
ATOM 9792 N N . GLY B 1 98 ? -16.66755 -12.87688 45.80189 1.000 30.81697 151 GLY B N 1
ATOM 9793 C CA . GLY B 1 98 ? -17.60945 -11.94154 46.36831 1.000 34.90010 151 GLY B CA 1
ATOM 9794 C C . GLY B 1 98 ? -17.05415 -10.55614 46.57965 1.000 36.15950 151 GLY B C 1
ATOM 9795 O O . GLY B 1 98 ? -17.58063 -9.81209 47.41275 1.000 33.17075 151 GLY B O 1
ATOM 9799 N N . MET B 1 99 ? -16.01068 -10.18052 45.83547 1.000 29.80428 152 MET B N 1
ATOM 9800 C CA . MET B 1 99 ? -15.35089 -8.89872 46.01289 1.000 30.09269 152 MET B CA 1
ATOM 9801 C C . MET B 1 99 ? -15.72960 -7.85756 44.96685 1.000 39.45557 152 MET B C 1
ATOM 9802 O O . MET B 1 99 ? -15.26915 -6.71626 45.06843 1.000 33.24962 152 MET B O 1
ATOM 9816 N N . HIS B 1 100 ? -16.56077 -8.19910 43.97714 1.000 38.25841 153 HIS B N 1
ATOM 9817 C CA . HIS B 1 100 ? -16.76883 -7.27431 42.86185 1.000 39.05394 153 HIS B CA 1
ATOM 9818 C C . HIS B 1 100 ? -17.23335 -5.90605 43.35332 1.000 45.13663 153 HIS B C 1
ATOM 9819 O O . HIS B 1 100 ? -16.80980 -4.87343 42.82303 1.000 37.16997 153 HIS B O 1
ATOM 9833 N N . LYS B 1 101 ? -18.08396 -5.86866 44.37668 1.000 49.35925 154 LYS B N 1
ATOM 9834 C CA . LYS B 1 101 ? -18.57731 -4.58432 44.86602 1.000 57.89836 154 LYS B CA 1
ATOM 9835 C C . LYS B 1 101 ? -17.59765 -3.86772 45.79473 1.000 52.78050 154 LYS B C 1
ATOM 9836 O O . LYS B 1 101 ? -17.84755 -2.70716 46.13641 1.000 61.73257 154 LYS B O 1
ATOM 9855 N N . GLN B 1 102 ? -16.48803 -4.50125 46.18554 1.000 53.25258 155 GLN B N 1
ATOM 9856 C CA . GLN B 1 102 ? -15.41199 -3.83702 46.91878 1.000 56.69707 155 GLN B CA 1
ATOM 9857 C C . GLN B 1 102 ? -14.37300 -3.20678 45.99668 1.000 54.53017 155 GLN B C 1
ATOM 9858 O O . GLN B 1 102 ? -13.34913 -2.69787 46.47556 1.000 48.40112 155 GLN B O 1
ATOM 9872 N N . LEU B 1 103 ? -14.58082 -3.28579 44.69023 1.000 38.54238 156 LEU B N 1
ATOM 9873 C CA . LEU B 1 103 ? -13.68770 -2.65200 43.73719 1.000 30.26176 156 LEU B CA 1
ATOM 9874 C C . LEU B 1 103 ? -14.08605 -1.19164 43.61750 1.000 34.20191 156 LEU B C 1
ATOM 9875 O O . LEU B 1 103 ? -15.27751 -0.86571 43.59176 1.000 31.71698 156 LEU B O 1
ATOM 9891 N N . ILE B 1 104 ? -13.10313 -0.30998 43.69542 1.000 29.43251 157 ILE B N 1
ATOM 9892 C CA . ILE B 1 104 ? -13.36641 1.12427 43.64537 1.000 28.88523 157 ILE B CA 1
ATOM 9893 C C . ILE B 1 104 ? -12.56228 1.70318 42.49752 1.000 28.95144 157 ILE B C 1
ATOM 9894 O O . ILE B 1 104 ? -11.58074 1.09554 42.03061 1.000 28.68157 157 ILE B O 1
ATOM 9910 N N . PRO B 1 105 ? -12.94676 2.88319 42.00881 1.000 28.89894 158 PRO B N 1
ATOM 9911 C CA . PRO B 1 105 ? -12.22764 3.48186 40.87835 1.000 29.12467 158 PRO B CA 1
ATOM 9912 C C . PRO B 1 105 ? -10.76961 3.77068 41.19946 1.000 27.89050 158 PRO B C 1
ATOM 9913 O O . PRO B 1 105 ? -10.42446 4.24562 42.28361 1.000 27.92051 158 PRO B O 1
ATOM 9924 N N . TYR B 1 106 ? -9.91164 3.45880 40.23922 1.000 27.51672 159 TYR B N 1
ATOM 9925 C CA . TYR B 1 106 ? -8.53160 3.91205 40.22804 1.000 27.00884 159 TYR B CA 1
ATOM 9926 C C . TYR B 1 106 ? -8.41047 4.95093 39.12358 1.000 27.70504 159 TYR B C 1
ATOM 9927 O O . TYR B 1 106 ? -8.73961 4.66245 37.96930 1.000 30.22870 159 TYR B O 1
ATOM 9945 N N . TYR B 1 107 ? -7.95782 6.15328 39.47424 1.000 27.08345 160 TYR B N 1
ATOM 9946 C CA . TYR B 1 107 ? -7.83294 7.25139 38.51552 1.000 27.33726 160 TYR B CA 1
ATOM 9947 C C . TYR B 1 107 ? -6.41025 7.24431 37.97331 1.000 29.39277 160 TYR B C 1
ATOM 9948 O O . TYR B 1 107 ? -5.47188 7.66649 38.65551 1.000 26.44016 160 TYR B O 1
ATOM 9966 N N . PHE B 1 108 ? -6.24945 6.73593 36.74517 1.000 28.27084 161 PHE B N 1
ATOM 9967 C CA . PHE B 1 108 ? -4.92974 6.70293 36.12336 1.000 31.92915 161 PHE B CA 1
ATOM 9968 C C . PHE B 1 108 ? -4.44021 8.11251 35.82632 1.000 33.03668 161 PHE B C 1
ATOM 9969 O O . PHE B 1 108 ? -3.24629 8.40667 35.96126 1.000 29.93392 161 PHE B O 1
ATOM 9986 N N . LYS B 1 109 ? -5.34707 8.97718 35.38161 1.000 27.46761 162 LYS B N 1
ATOM 9987 C CA . LYS B 1 109 ? -5.16505 10.41695 35.31563 1.000 32.26961 162 LYS B CA 1
ATOM 9988 C C . LYS B 1 109 ? -6.00790 11.06475 36.40573 1.000 31.19765 162 LYS B C 1
ATOM 9989 O O . LYS B 1 109 ? -6.98582 10.48270 36.88439 1.000 31.05295 162 LYS B O 1
ATOM 10008 N N . SER B 1 110 ? -5.63055 12.28741 36.78140 1.000 29.20761 163 SER B N 1
ATOM 10009 C CA . SER B 1 110 ? -6.34457 12.98926 37.83948 1.000 31.66459 163 SER B CA 1
ATOM 10010 C C . SER B 1 110 ? -7.80992 13.15919 37.46384 1.000 34.73432 163 SER B C 1
ATOM 10011 O O . SER B 1 110 ? -8.14899 13.41736 36.30507 1.000 33.22183 163 SER B O 1
ATOM 10019 N N . ASN B 1 111 ? -8.68357 13.00569 38.45274 1.000 30.81468 164 ASN B N 1
ATOM 10020 C CA . ASN B 1 111 ? -10.10595 13.18155 38.21273 1.000 33.68905 164 ASN B CA 1
ATOM 10021 C C . ASN B 1 111 ? -10.53055 14.64382 38.23249 1.000 39.02650 164 ASN B C 1
ATOM 10022 O O . ASN B 1 111 ? -11.69246 14.93597 37.92990 1.000 36.80722 164 ASN B O 1
ATOM 10033 N N . LYS B 1 112 ? -9.62693 15.56378 38.57865 1.000 33.77213 165 LYS B N 1
ATOM 10034 C CA . LYS B 1 112 ? -9.90239 16.99679 38.48188 1.000 36.94022 165 LYS B CA 1
ATOM 10035 C C . LYS B 1 112 ? -8.86755 17.64144 37.56080 1.000 33.78578 165 LYS B C 1
ATOM 10036 O O . LYS B 1 112 ? -8.82358 17.30295 36.37422 1.000 36.82288 165 LYS B O 1
ATOM 10055 N N . SER B 1 113 ? -8.01481 18.54483 38.06652 1.000 34.78813 166 SER B N 1
ATOM 10056 C CA . SER B 1 113 ? -7.04857 19.14231 37.14571 1.000 36.68510 166 SER B CA 1
ATOM 10057 C C . SER B 1 113 ? -5.92336 18.15789 36.83378 1.000 34.77137 166 SER B C 1
ATOM 10058 O O . SER B 1 113 ? -5.63277 17.26834 37.63722 1.000 31.95670 166 SER B O 1
ATOM 10066 N N . PRO B 1 114 ? -5.28664 18.28523 35.66703 1.000 32.66661 167 PRO B N 1
ATOM 10067 C CA . PRO B 1 114 ? -4.28204 17.28975 35.27258 1.000 34.91312 167 PRO B CA 1
ATOM 10068 C C . PRO B 1 114 ? -3.05279 17.31829 36.16261 1.000 30.88679 167 PRO B C 1
ATOM 10069 O O . PRO B 1 114 ? -2.68732 18.34749 36.73410 1.000 35.71028 167 PRO B O 1
ATOM 10080 N N . GLY B 1 115 ? -2.38466 16.17543 36.23683 1.000 29.57369 168 GLY B N 1
ATOM 10081 C CA . GLY B 1 115 ? -1.12280 16.07306 36.93130 1.000 28.18937 168 GLY B CA 1
ATOM 10082 C C . GLY B 1 115 ? -0.03931 16.90117 36.26405 1.000 29.53491 168 GLY B C 1
ATOM 10083 O O . GLY B 1 115 ? -0.21832 17.51088 35.20942 1.000 31.52052 168 GLY B O 1
ATOM 10087 N N . PHE B 1 116 ? 1.11615 16.92739 36.91957 1.000 27.93618 169 PHE B N 1
ATOM 10088 C CA . PHE B 1 116 ? 2.24253 17.72011 36.45377 1.000 30.24155 169 PHE B CA 1
ATOM 10089 C C . PHE B 1 116 ? 3.25075 16.87172 35.69204 1.000 27.35972 169 PHE B C 1
ATOM 10090 O O . PHE B 1 116 ? 3.36733 15.66358 35.90446 1.000 28.97556 169 PHE B O 1
ATOM 10107 N N . GLN B 1 117 ? 3.96520 17.52953 34.78299 1.000 29.59739 170 GLN B N 1
ATOM 10108 C CA . GLN B 1 117 ? 5.17613 17.01727 34.15962 1.000 28.64904 170 GLN B CA 1
ATOM 10109 C C . GLN B 1 117 ? 6.28560 18.02402 34.42672 1.000 28.11179 170 GLN B C 1
ATOM 10110 O O . GLN B 1 117 ? 6.07328 19.23579 34.30745 1.000 29.53674 170 GLN B O 1
ATOM 10124 N N . TYR B 1 118 ? 7.46054 17.53021 34.80293 1.000 26.90681 171 TYR B N 1
ATOM 10125 C CA . TYR B 1 118 ? 8.59694 18.39882 35.11338 1.000 27.20259 171 TYR B CA 1
ATOM 10126 C C . TYR B 1 118 ? 9.84349 17.76470 34.50435 1.000 26.75027 171 TYR B C 1
ATOM 10127 O O . TYR B 1 118 ? 10.39506 16.81271 35.06052 1.000 26.22602 171 TYR B O 1
ATOM 10145 N N . PHE B 1 119 ? 10.27501 18.28840 33.35700 1.000 30.01963 172 PHE B N 1
ATOM 10146 C CA . PHE B 1 119 ? 11.37556 17.70553 32.59841 1.000 26.66096 172 PHE B CA 1
ATOM 10147 C C . PHE B 1 119 ? 12.27984 18.82452 32.10602 1.000 28.39895 172 PHE B C 1
ATOM 10148 O O . PHE B 1 119 ? 11.78895 19.84315 31.61039 1.000 27.80903 172 PHE B O 1
ATOM 10165 N N . ASN B 1 120 ? 13.59150 18.63942 32.24607 1.000 27.06881 173 ASN B N 1
ATOM 10166 C CA . ASN B 1 120 ? 14.57124 19.61493 31.77504 1.000 28.64459 173 ASN B CA 1
ATOM 10167 C C . ASN B 1 120 ? 14.31755 20.99290 32.37788 1.000 32.87277 173 ASN B C 1
ATOM 10168 O O . ASN B 1 120 ? 14.54766 22.02028 31.73284 1.000 30.41459 173 ASN B O 1
ATOM 10179 N N . GLY B 1 121 ? 13.85046 21.02018 33.62520 1.000 28.31905 174 GLY B N 1
ATOM 10180 C CA . GLY B 1 121 ? 13.58180 22.25926 34.32048 1.000 33.11897 174 GLY B CA 1
ATOM 10181 C C . GLY B 1 121 ? 12.32140 22.97229 33.89929 1.000 30.89600 174 GLY B C 1
ATOM 10182 O O . GLY B 1 121 ? 12.08714 24.09948 34.34881 1.000 30.22804 174 GLY B O 1
ATOM 10186 N N . VAL B 1 122 ? 11.49956 22.35096 33.05991 1.000 29.19577 175 VAL B N 1
ATOM 10187 C CA . VAL B 1 122 ? 10.28513 22.96028 32.53153 1.000 32.89343 175 VAL B CA 1
ATOM 10188 C C . VAL B 1 122 ? 9.08871 22.26703 33.16540 1.000 30.89239 175 VAL B C 1
ATOM 10189 O O . VAL B 1 122 ? 8.98641 21.03648 33.11680 1.000 28.64640 175 VAL B O 1
ATOM 10202 N N . ARG B 1 123 ? 8.17937 23.05357 33.74270 1.000 29.93554 176 ARG B N 1
ATOM 10203 C CA . ARG B 1 123 ? 6.99169 22.54054 34.41767 1.000 31.52852 176 ARG B CA 1
ATOM 10204 C C . ARG B 1 123 ? 5.75583 22.82844 33.57298 1.000 34.44932 176 ARG B C 1
ATOM 10205 O O . ARG B 1 123 ? 5.60208 23.93346 33.04394 1.000 32.30295 176 ARG B O 1
ATOM 10226 N N . ALA B 1 124 ? 4.87204 21.83700 33.45583 1.000 31.12878 177 ALA B N 1
ATOM 10227 C CA . ALA B 1 124 ? 3.61902 21.99725 32.72465 1.000 36.13602 177 ALA B CA 1
ATOM 10228 C C . ALA B 1 124 ? 2.61775 20.97636 33.24747 1.000 33.37890 177 ALA B C 1
ATOM 10229 O O . ALA B 1 124 ? 2.98285 20.02948 33.94765 1.000 33.56696 177 ALA B O 1
ATOM 10236 N N . ARG B 1 125 ? 1.34569 21.19243 32.91426 1.000 34.74710 178 ARG B N 1
ATOM 10237 C CA . ARG B 1 125 ? 0.31613 20.19339 33.15999 1.000 31.87041 178 ARG B CA 1
ATOM 10238 C C . ARG B 1 125 ? 0.27367 19.17648 32.02503 1.000 29.53169 178 ARG B C 1
ATOM 10239 O O . ARG B 1 125 ? 0.52808 19.50208 30.86234 1.000 34.32873 178 ARG B O 1
ATOM 10260 N N . ILE B 1 126 ? -0.07536 17.93637 32.36844 1.000 32.05897 179 ILE B N 1
ATOM 10261 C CA . ILE B 1 126 ? -0.31531 16.92774 31.34355 1.000 37.07238 179 ILE B CA 1
ATOM 10262 C C . ILE B 1 126 ? -1.36975 17.45122 30.37709 1.000 37.90039 179 ILE B C 1
ATOM 10263 O O . ILE B 1 126 ? -2.42800 17.94592 30.78817 1.000 35.57272 179 ILE B O 1
ATOM 10279 N N . GLY B 1 127 ? -1.07186 17.36168 29.07908 1.000 37.91648 180 GLY B N 1
ATOM 10280 C CA . GLY B 1 127 ? -1.95915 17.84330 28.04467 1.000 42.31325 180 GLY B CA 1
ATOM 10281 C C . GLY B 1 127 ? -1.72272 19.26504 27.56716 1.000 41.28280 180 GLY B C 1
ATOM 10282 O O . GLY B 1 127 ? -2.36143 19.68025 26.59074 1.000 39.32164 180 GLY B O 1
ATOM 10286 N N . GLU B 1 128 ? -0.83993 20.03240 28.21104 1.000 37.12016 181 GLU B N 1
ATOM 10287 C CA . GLU B 1 128 ? -0.62681 21.42135 27.80567 1.000 40.80280 181 GLU B CA 1
ATOM 10288 C C . GLU B 1 128 ? 0.28017 21.56142 26.59134 1.000 36.56117 181 GLU B C 1
ATOM 10289 O O . GLU B 1 128 ? 0.50487 22.68547 26.12845 1.000 44.41080 181 GLU B O 1
ATOM 10301 N N . GLY B 1 129 ? 0.82839 20.46102 26.08854 1.000 41.00440 182 GLY B N 1
ATOM 10302 C CA . GLY B 1 129 ? 1.61239 20.51039 24.87601 1.000 50.32140 182 GLY B CA 1
ATOM 10303 C C . GLY B 1 129 ? 2.99009 21.10958 25.02115 1.000 51.09938 182 GLY B C 1
ATOM 10304 O O . GLY B 1 129 ? 3.56550 21.54889 24.02205 1.000 40.51110 182 GLY B O 1
ATOM 10308 N N . SER B 1 130 ? 3.54358 21.15123 26.23096 1.000 38.66754 183 SER B N 1
ATOM 10309 C CA . SER B 1 130 ? 4.90203 21.65248 26.37716 1.000 40.94351 183 SER B CA 1
ATOM 10310 C C . SER B 1 130 ? 5.88145 20.75720 25.62743 1.000 32.15755 183 SER B C 1
ATOM 10311 O O . SER B 1 130 ? 5.69035 19.54343 25.52438 1.000 32.78443 183 SER B O 1
ATOM 10319 N N . SER B 1 131 ? 6.95235 21.36612 25.11822 1.000 32.39028 184 SER B N 1
ATOM 10320 C CA . SER B 1 131 ? 8.05972 20.62465 24.52901 1.000 37.37010 184 SER B CA 1
ATOM 10321 C C . SER B 1 131 ? 9.20448 20.37098 25.50564 1.000 35.54221 184 SER B C 1
ATOM 10322 O O . SER B 1 131 ? 10.14942 19.65689 25.15133 1.000 29.69269 184 SER B O 1
ATOM 10330 N N . PHE B 1 132 ? 9.14687 20.93961 26.71280 1.000 30.53876 185 PHE B N 1
ATOM 10331 C CA . PHE B 1 132 ? 10.14223 20.69411 27.76039 1.000 29.02162 185 PHE B CA 1
ATOM 10332 C C . PHE B 1 132 ? 11.56059 20.94662 27.25909 1.000 30.85888 185 PHE B C 1
ATOM 10333 O O . PHE B 1 132 ? 12.48950 20.19354 27.55403 1.000 28.82240 185 PHE B O 1
ATOM 10350 N N . ASP B 1 133 ? 11.73222 22.02556 26.49749 1.000 31.02692 186 ASP B N 1
ATOM 10351 C CA . ASP B 1 133 ? 13.04437 22.44268 26.00968 1.000 34.36183 186 ASP B CA 1
ATOM 10352 C C . ASP B 1 133 ? 13.67620 21.41614 25.07117 1.000 31.49101 186 ASP B C 1
ATOM 10353 O O . ASP B 1 133 ? 14.89234 21.42717 24.86522 1.000 31.84050 186 ASP B O 1
ATOM 10362 N N . ALA B 1 134 ? 12.88130 20.53537 24.46670 1.000 33.84022 187 ALA B N 1
ATOM 10363 C CA . ALA B 1 134 ? 13.45676 19.55758 23.55196 1.000 36.68459 187 ALA B CA 1
ATOM 10364 C C . ALA B 1 134 ? 14.20798 20.18117 22.37500 1.000 32.55724 187 ALA B C 1
ATOM 10365 O O . ALA B 1 134 ? 15.18952 19.56294 21.92647 1.000 32.68308 187 ALA B O 1
ATOM 10372 N N . PRO B 1 135 ? 13.83414 21.35174 21.83398 1.000 31.32408 188 PRO B N 1
ATOM 10373 C CA . PRO B 1 135 ? 14.67740 21.92255 20.76864 1.000 34.73402 188 PRO B CA 1
ATOM 10374 C C . PRO B 1 135 ? 16.12629 22.08450 21.19520 1.000 37.53769 188 PRO B C 1
ATOM 10375 O O . PRO B 1 135 ? 17.02897 21.82924 20.39017 1.000 32.58532 188 PRO B O 1
ATOM 10386 N N . ALA B 1 136 ? 16.38037 22.47435 22.45141 1.000 34.90655 189 ALA B N 1
ATOM 10387 C CA . ALA B 1 136 ? 17.75629 22.62396 22.91744 1.000 34.91900 189 ALA B CA 1
ATOM 10388 C C . ALA B 1 136 ? 18.48190 21.28685 23.01973 1.000 31.28451 189 ALA B C 1
ATOM 10389 O O . ALA B 1 136 ? 19.71440 21.25716 22.98331 1.000 33.14108 189 ALA B O 1
ATOM 10396 N N . LEU B 1 137 ? 17.74897 20.19133 23.17700 1.000 32.97005 190 LEU B N 1
ATOM 10397 C CA . LEU B 1 137 ? 18.30827 18.84631 23.14376 1.000 34.56046 190 LEU B CA 1
ATOM 10398 C C . LEU B 1 137 ? 18.55815 18.35853 21.72602 1.000 31.36635 190 LEU B C 1
ATOM 10399 O O . LEU B 1 137 ? 19.11809 17.27269 21.54765 1.000 37.42811 190 LEU B O 1
ATOM 10415 N N . GLY B 1 138 ? 18.16324 19.12699 20.72054 1.000 32.58288 191 GLY B N 1
ATOM 10416 C CA . GLY B 1 138 ? 18.35622 18.71594 19.35142 1.000 35.85526 191 GLY B CA 1
ATOM 10417 C C . GLY B 1 138 ? 17.23554 17.88796 18.77649 1.000 39.04749 191 GLY B C 1
ATOM 10418 O O . GLY B 1 138 ? 17.46391 17.14509 17.81397 1.000 36.16686 191 GLY B O 1
ATOM 10422 N N . ILE B 1 139 ? 16.04232 17.95635 19.35409 1.000 35.77560 192 ILE B N 1
ATOM 10423 C CA . ILE B 1 139 ? 14.87714 17.28946 18.79256 1.000 32.65739 192 ILE B CA 1
ATOM 10424 C C . ILE B 1 139 ? 14.22183 18.27034 17.82910 1.000 40.01584 192 ILE B C 1
ATOM 10425 O O . ILE B 1 139 ? 13.80533 19.36187 18.23387 1.000 37.90749 192 ILE B O 1
ATOM 10441 N N . ASN B 1 140 ? 14.12155 17.89639 16.55939 1.000 36.08765 193 ASN B N 1
ATOM 10442 C CA . ASN B 1 140 ? 13.61614 18.86823 15.60593 1.000 42.53579 193 ASN B CA 1
ATOM 10443 C C . ASN B 1 140 ? 12.10808 19.03521 15.77446 1.000 41.58084 193 ASN B C 1
ATOM 10444 O O . ASN B 1 140 ? 11.41927 18.21312 16.38855 1.000 39.04393 193 ASN B O 1
ATOM 10455 N N . SER B 1 141 ? 11.59849 20.12203 15.20199 1.000 41.45196 194 SER B N 1
ATOM 10456 C CA . SER B 1 141 ? 10.21802 20.50993 15.45626 1.000 42.59133 194 SER B CA 1
ATOM 10457 C C . SER B 1 141 ? 9.22993 19.51537 14.86458 1.000 40.68699 194 SER B C 1
ATOM 10458 O O . SER B 1 141 ? 8.13867 19.33875 15.41569 1.000 41.02999 194 SER B O 1
ATOM 10466 N N . SER B 1 142 ? 9.59137 18.83403 13.77542 1.000 38.99357 195 SER B N 1
ATOM 10467 C CA . SER B 1 142 ? 8.68641 17.83415 13.21727 1.000 41.95200 195 SER B CA 1
ATOM 10468 C C . SER B 1 142 ? 8.43482 16.71418 14.22261 1.000 42.94942 195 SER B C 1
ATOM 10469 O O . SER B 1 142 ? 7.29245 16.28236 14.42202 1.000 36.86855 195 SER B O 1
ATOM 10477 N N . LEU B 1 143 ? 9.49811 16.22619 14.86600 1.000 37.19011 196 LEU B N 1
ATOM 10478 C CA . LEU B 1 143 ? 9.33181 15.16980 15.85736 1.000 34.88832 196 LEU B CA 1
ATOM 10479 C C . LEU B 1 143 ? 8.52945 15.66079 17.05456 1.000 36.19251 196 LEU B C 1
ATOM 10480 O O . LEU B 1 143 ? 7.66608 14.94048 17.56957 1.000 36.37887 196 LEU B O 1
ATOM 10496 N N . ILE B 1 144 ? 8.79822 16.88415 17.50892 1.000 35.67068 197 ILE B N 1
ATOM 10497 C CA . ILE B 1 144 ? 8.07106 17.42036 18.65300 1.000 33.78737 197 ILE B CA 1
ATOM 10498 C C . ILE B 1 144 ? 6.58206 17.51039 18.33794 1.000 37.09396 197 ILE B C 1
ATOM 10499 O O . ILE B 1 144 ? 5.73404 17.23007 19.19336 1.000 39.42320 197 ILE B O 1
ATOM 10515 N N . ASP B 1 145 ? 6.24211 17.93437 17.11486 1.000 39.37212 198 ASP B N 1
ATOM 10516 C CA . ASP B 1 145 ? 4.83954 18.09490 16.73395 1.000 46.93746 198 ASP B CA 1
ATOM 10517 C C . ASP B 1 145 ? 4.09576 16.76561 16.73168 1.000 44.41417 198 ASP B C 1
ATOM 10518 O O . ASP B 1 145 ? 2.93337 16.69444 17.14884 1.000 39.55446 198 ASP B O 1
ATOM 10527 N N . ILE B 1 146 ? 4.73938 15.70555 16.24698 1.000 38.63722 199 ILE B N 1
ATOM 10528 C CA . ILE B 1 146 ? 4.12153 14.38564 16.29557 1.000 40.05928 199 ILE B CA 1
ATOM 10529 C C . ILE B 1 146 ? 3.98047 13.92728 17.73974 1.000 38.71469 199 ILE B C 1
ATOM 10530 O O . ILE B 1 146 ? 2.89575 13.53216 18.18365 1.000 35.24222 199 ILE B O 1
ATOM 10546 N N . GLY B 1 147 ? 5.06927 13.96883 18.48674 1.000 34.83534 200 GLY B N 1
ATOM 10547 C CA . GLY B 1 147 ? 5.02138 13.61271 19.88740 1.000 37.39421 200 GLY B CA 1
ATOM 10548 C C . GLY B 1 147 ? 5.43166 12.17521 20.14861 1.000 34.21936 200 GLY B C 1
ATOM 10549 O O . GLY B 1 147 ? 5.27956 11.28496 19.30275 1.000 33.89352 200 GLY B O 1
ATOM 10553 N N . VAL B 1 148 ? 5.92295 11.93918 21.36811 1.000 32.23247 201 VAL B N 1
ATOM 10554 C CA . VAL B 1 148 ? 6.46629 10.63501 21.73694 1.000 27.46898 201 VAL B CA 1
ATOM 10555 C C . VAL B 1 148 ? 5.39937 9.55069 21.64198 1.000 31.65302 201 VAL B C 1
ATOM 10556 O O . VAL B 1 148 ? 5.63542 8.47004 21.09031 1.000 30.89119 201 VAL B O 1
ATOM 10569 N N . THR B 1 149 ? 4.21144 9.81720 22.18415 1.000 36.61996 202 THR B N 1
ATOM 10570 C CA . THR B 1 149 ? 3.17483 8.79054 22.23398 1.000 35.41713 202 THR B CA 1
ATOM 10571 C C . THR B 1 149 ? 2.84725 8.25728 20.84157 1.000 34.00967 202 THR B C 1
ATOM 10572 O O . THR B 1 149 ? 2.77589 7.03966 20.63384 1.000 34.94434 202 THR B O 1
ATOM 10583 N N . LYS B 1 150 ? 2.63428 9.15646 19.87633 1.000 30.71623 203 LYS B N 1
ATOM 10584 C CA . LYS B 1 150 ? 2.28318 8.73417 18.52197 1.000 37.98843 203 LYS B CA 1
ATOM 10585 C C . LYS B 1 150 ? 3.43004 7.98017 17.85572 1.000 35.29594 203 LYS B C 1
ATOM 10586 O O . LYS B 1 150 ? 3.20252 7.00378 17.13078 1.000 33.29386 203 LYS B O 1
ATOM 10605 N N . ILE B 1 151 ? 4.66752 8.42896 18.07611 1.000 31.79403 204 ILE B N 1
ATOM 10606 C CA . ILE B 1 151 ? 5.82466 7.75266 17.49514 1.000 30.29692 204 ILE B CA 1
ATOM 10607 C C . ILE B 1 151 ? 5.93010 6.33372 18.03959 1.000 29.10794 204 ILE B C 1
ATOM 10608 O O . ILE B 1 151 ? 6.06588 5.36360 17.28417 1.000 30.69058 204 ILE B O 1
ATOM 10624 N N . VAL B 1 152 ? 5.85930 6.19264 19.36381 1.000 27.09813 205 VAL B N 1
ATOM 10625 C CA . VAL B 1 152 ? 5.98437 4.87077 19.96866 1.000 29.12157 205 VAL B CA 1
ATOM 10626 C C . VAL B 1 152 ? 4.83759 3.98238 19.51895 1.000 32.68079 205 VAL B C 1
ATOM 10627 O O . VAL B 1 152 ? 5.03064 2.79650 19.22805 1.000 29.03905 205 VAL B O 1
ATOM 10640 N N . ASN B 1 153 ? 3.62475 4.53703 19.44810 1.000 31.07681 206 ASN B N 1
ATOM 10641 C CA A ASN B 1 153 ? 2.48708 3.74057 19.00217 0.522 33.92292 206 ASN B CA 1
ATOM 10642 C CA B ASN B 1 153 ? 2.48838 3.74015 19.00333 0.478 33.92335 206 ASN B CA 1
ATOM 10643 C C . ASN B 1 153 ? 2.68467 3.25916 17.57039 1.000 33.23360 206 ASN B C 1
ATOM 10644 O O . ASN B 1 153 ? 2.31076 2.13157 17.22884 1.000 36.73351 206 ASN B O 1
ATOM 10665 N N . ASP B 1 154 ? 3.27529 4.09842 16.71471 1.000 33.53409 207 ASP B N 1
ATOM 10666 C CA . ASP B 1 154 ? 3.52100 3.67425 15.34071 1.000 34.46068 207 ASP B CA 1
ATOM 10667 C C . ASP B 1 154 ? 4.47311 2.48537 15.28937 1.000 33.67709 207 ASP B C 1
ATOM 10668 O O . ASP B 1 154 ? 4.32034 1.60440 14.43708 1.000 34.38491 207 ASP B O 1
ATOM 10677 N N . ALA B 1 155 ? 5.45013 2.43423 16.19856 1.000 31.34700 208 ALA B N 1
ATOM 10678 C CA . ALA B 1 155 ? 6.42090 1.34502 16.19710 1.000 37.16441 208 ALA B CA 1
ATOM 10679 C C . ALA B 1 155 ? 5.87560 0.08612 16.86189 1.000 34.00379 208 ALA B C 1
ATOM 10680 O O . ALA B 1 155 ? 6.06411 -1.02529 16.35123 1.000 32.61395 208 ALA B O 1
ATOM 10687 N N . VAL B 1 156 ? 5.19708 0.24895 17.99339 1.000 29.12404 209 VAL B N 1
ATOM 10688 C CA . VAL B 1 156 ? 4.74863 -0.87767 18.80076 1.000 32.53024 209 VAL B CA 1
ATOM 10689 C C . VAL B 1 156 ? 3.41916 -1.43986 18.32071 1.000 32.58560 209 VAL B C 1
ATOM 10690 O O . VAL B 1 156 ? 3.18156 -2.64657 18.44606 1.000 32.99522 209 VAL B O 1
ATOM 10703 N N . GLY B 1 157 ? 2.56371 -0.58564 17.76433 1.000 32.21077 210 GLY B N 1
ATOM 10704 C CA . GLY B 1 157 ? 1.21488 -0.92639 17.38555 1.000 36.43844 210 GLY B CA 1
ATOM 10705 C C . GLY B 1 157 ? 1.07496 -2.15655 16.51856 1.000 35.18730 210 GLY B C 1
ATOM 10706 O O . GLY B 1 157 ? 0.23661 -3.02389 16.77608 1.000 37.37502 210 GLY B O 1
ATOM 10710 N N . PRO B 1 158 ? 1.86291 -2.24752 15.44784 1.000 33.11090 211 PRO B N 1
ATOM 10711 C CA . PRO B 1 158 ? 1.73268 -3.43190 14.58058 1.000 36.51074 211 PRO B CA 1
ATOM 10712 C C . PRO B 1 158 ? 1.95476 -4.73188 15.33781 1.000 35.26515 211 PRO B C 1
ATOM 10713 O O . PRO B 1 158 ? 1.18405 -5.68863 15.18084 1.000 31.86084 211 PRO B O 1
ATOM 10724 N N . PHE B 1 159 ? 2.98047 -4.78295 16.18724 1.000 31.55418 212 PHE B N 1
ATOM 10725 C CA . PHE B 1 159 ? 3.21079 -5.98353 16.98054 1.000 32.61394 212 PHE B CA 1
ATOM 10726 C C . PHE B 1 159 ? 2.05880 -6.23777 17.93788 1.000 29.36064 212 PHE B C 1
ATOM 10727 O O . PHE B 1 159 ? 1.59316 -7.37550 18.07481 1.000 30.64358 212 PHE B O 1
ATOM 10744 N N . ALA B 1 160 ? 1.58792 -5.18176 18.60800 1.000 31.67086 213 ALA B N 1
ATOM 10745 C CA . ALA B 1 160 ? 0.56204 -5.33389 19.63199 1.000 36.06335 213 ALA B CA 1
ATOM 10746 C C . ALA B 1 160 ? -0.76798 -5.74973 19.02155 1.000 32.82550 213 ALA B C 1
ATOM 10747 O O . ALA B 1 160 ? -1.47866 -6.58888 19.58596 1.000 34.88137 213 ALA B O 1
ATOM 10754 N N . GLN B 1 161 ? -1.10998 -5.19414 17.85649 1.000 37.19325 214 GLN B N 1
ATOM 10755 C CA . GLN B 1 161 ? -2.35603 -5.57580 17.20052 1.000 38.12822 214 GLN B CA 1
ATOM 10756 C C . GLN B 1 161 ? -2.33949 -7.04840 16.80774 1.000 37.45750 214 GLN B C 1
ATOM 10757 O O . GLN B 1 161 ? -3.36072 -7.73636 16.91752 1.000 36.01751 214 GLN B O 1
ATOM 10771 N N . ALA B 1 162 ? -1.19181 -7.55292 16.34575 1.000 32.29468 215 ALA B N 1
ATOM 10772 C CA . ALA B 1 162 ? -1.11217 -8.96488 15.98263 1.000 37.71260 215 ALA B CA 1
ATOM 10773 C C . ALA B 1 162 ? -1.24808 -9.85870 17.21072 1.000 32.08170 215 ALA B C 1
ATOM 10774 O O . ALA B 1 162 ? -1.82971 -10.94881 17.13644 1.000 33.81037 215 ALA B O 1
ATOM 10781 N N . LEU B 1 163 ? -0.71187 -9.42290 18.35153 1.000 30.46199 216 LEU B N 1
ATOM 10782 C CA . LEU B 1 163 ? -0.86346 -10.22403 19.55780 1.000 33.12052 216 LEU B CA 1
ATOM 10783 C C . LEU B 1 163 ? -2.29205 -10.15171 20.07033 1.000 36.31993 216 LEU B C 1
ATOM 10784 O O . LEU B 1 163 ? -2.83502 -11.14418 20.56904 1.000 35.25153 216 LEU B O 1
ATOM 10800 N N . PHE B 1 164 ? -2.91822 -8.97985 19.95473 1.000 38.79130 217 PHE B N 1
ATOM 10801 C CA . PHE B 1 164 ? -4.31418 -8.87245 20.35066 1.000 38.16482 217 PHE B CA 1
ATOM 10802 C C . PHE B 1 164 ? -5.19146 -9.74427 19.46498 1.000 34.28597 217 PHE B C 1
ATOM 10803 O O . PHE B 1 164 ? -6.08694 -10.43814 19.96009 1.000 41.75674 217 PHE B O 1
ATOM 10820 N N . ASP B 1 165 ? -4.91752 -9.75707 18.15651 1.000 37.49484 218 ASP B N 1
ATOM 10821 C CA . ASP B 1 165 ? -5.64482 -10.64077 17.24887 1.000 37.96673 218 ASP B CA 1
ATOM 10822 C C . ASP B 1 165 ? -5.48390 -12.10620 17.65404 1.000 38.78602 218 ASP B C 1
ATOM 10823 O O . ASP B 1 165 ? -6.43394 -12.89254 17.55489 1.000 37.59111 218 ASP B O 1
ATOM 10832 N N . ASP B 1 166 ? -4.27631 -12.50573 18.06685 1.000 32.50991 219 ASP B N 1
ATOM 10833 C CA . ASP B 1 166 ? -4.07957 -13.86129 18.57606 1.000 34.81969 219 ASP B CA 1
ATOM 10834 C C . ASP B 1 166 ? -5.07916 -14.18001 19.68950 1.000 35.09882 219 ASP B C 1
ATOM 10835 O O . ASP B 1 166 ? -5.69487 -15.25338 19.71106 1.000 32.31586 219 ASP B O 1
ATOM 10844 N N . LEU B 1 167 ? -5.21639 -13.26088 20.65289 1.000 32.50497 220 LEU B N 1
ATOM 10845 C CA . LEU B 1 167 ? -6.09418 -13.49006 21.79638 1.000 32.71977 220 LEU B CA 1
ATOM 10846 C C . LEU B 1 167 ? -7.55408 -13.57193 21.36477 1.000 37.11908 220 LEU B C 1
ATOM 10847 O O . LEU B 1 167 ? -8.30800 -14.42317 21.85155 1.000 38.54169 220 LEU B O 1
ATOM 10863 N N . GLN B 1 168 ? -7.96809 -12.69203 20.45460 1.000 35.91310 221 GLN B N 1
ATOM 10864 C CA . GLN B 1 168 ? -9.35955 -12.65856 20.01911 1.000 40.37833 221 GLN B CA 1
ATOM 10865 C C . GLN B 1 168 ? -9.69091 -13.82579 19.10323 1.000 42.00316 221 GLN B C 1
ATOM 10866 O O . GLN B 1 168 ? -10.77141 -14.41747 19.20570 1.000 41.86775 221 GLN B O 1
ATOM 10880 N N . LYS B 1 169 ? -8.78822 -14.14715 18.18140 1.000 42.15492 222 LYS B N 1
ATOM 10881 C CA . LYS B 1 169 ? -9.04439 -15.13183 17.14595 1.000 42.42140 222 LYS B CA 1
ATOM 10882 C C . LYS B 1 169 ? -8.51977 -16.51931 17.49384 1.000 43.21918 222 LYS B C 1
ATOM 10883 O O . LYS B 1 169 ? -8.71785 -17.45316 16.71088 1.000 41.34317 222 LYS B O 1
ATOM 10902 N N . HIS B 1 170 ? -7.81568 -16.67235 18.61522 1.000 37.36091 223 HIS B N 1
ATOM 10903 C CA . HIS B 1 170 ? -7.26934 -17.96465 19.02685 1.000 36.96576 223 HIS B CA 1
ATOM 10904 C C . HIS B 1 170 ? -6.26517 -18.46506 17.98877 1.000 44.40813 223 HIS B C 1
ATOM 10905 O O . HIS B 1 170 ? -6.42781 -19.52248 17.37390 1.000 39.91759 223 HIS B O 1
ATOM 10919 N N . THR B 1 171 ? -5.23596 -17.65564 17.77316 1.000 41.19272 224 THR B N 1
ATOM 10920 C CA . THR B 1 171 ? -4.14905 -17.98948 16.86954 1.000 39.47251 224 THR B CA 1
ATOM 10921 C C . THR B 1 171 ? -2.83498 -17.75180 17.60090 1.000 36.66570 224 THR B C 1
ATOM 10922 O O . THR B 1 171 ? -2.80635 -17.24143 18.72531 1.000 34.96194 224 THR B O 1
ATOM 10933 N N . THR B 1 172 ? -1.73469 -18.13862 16.95830 1.000 38.17733 225 THR B N 1
ATOM 10934 C CA . THR B 1 172 ? -0.40979 -17.87471 17.50365 1.000 35.84586 225 THR B CA 1
ATOM 10935 C C . THR B 1 172 ? 0.52564 -17.24011 16.48200 1.000 38.60135 225 THR B C 1
ATOM 10936 O O . THR B 1 172 ? 1.71901 -17.08164 16.76440 1.000 41.97094 225 THR B O 1
ATOM 10947 N N . THR B 1 173 ? 0.01353 -16.85106 15.31507 1.000 42.26452 226 THR B N 1
ATOM 10948 C CA . THR B 1 173 ? 0.86542 -16.24766 14.29719 1.000 42.64247 226 THR B CA 1
ATOM 10949 C C . THR B 1 173 ? 1.43143 -14.91365 14.76487 1.000 38.36104 226 THR B C 1
ATOM 10950 O O . THR B 1 173 ? 2.58605 -14.58496 14.46890 1.000 37.91038 226 THR B O 1
ATOM 10961 N N . GLY B 1 174 ? 0.64787 -14.14374 15.51880 1.000 34.88404 227 GLY B N 1
ATOM 10962 C CA . GLY B 1 174 ? 1.17035 -12.90690 16.07183 1.000 36.53153 227 GLY B CA 1
ATOM 10963 C C . GLY B 1 174 ? 2.35811 -13.14069 16.98398 1.000 34.70824 227 GLY B C 1
ATOM 10964 O O . GLY B 1 174 ? 3.35233 -12.41116 16.92478 1.000 31.41494 227 GLY B O 1
ATOM 10968 N N . TRP B 1 175 ? 2.27293 -14.16426 17.83891 1.000 30.10971 228 TRP B N 1
ATOM 10969 C CA . TRP B 1 175 ? 3.40186 -14.49356 18.70141 1.000 33.14044 228 TRP B CA 1
ATOM 10970 C C . TRP B 1 175 ? 4.59257 -15.00039 17.89520 1.000 32.27420 228 TRP B C 1
ATOM 10971 O O . TRP B 1 175 ? 5.73737 -14.66648 18.21432 1.000 30.02350 228 TRP B O 1
ATOM 10992 N N . ASP B 1 176 ? 4.35484 -15.81810 16.85901 1.000 33.61695 229 ASP B N 1
ATOM 10993 C CA . ASP B 1 176 ? 5.46710 -16.27676 16.02767 1.000 34.34229 229 ASP B CA 1
ATOM 10994 C C . ASP B 1 176 ? 6.21001 -15.09104 15.42158 1.000 33.17872 229 ASP B C 1
ATOM 10995 O O . ASP B 1 176 ? 7.44685 -15.06637 15.39680 1.000 37.57596 229 ASP B O 1
ATOM 11004 N N . ASP B 1 177 ? 5.46874 -14.08846 14.94326 1.000 32.97138 230 ASP B N 1
ATOM 11005 C CA . ASP B 1 177 ? 6.09802 -12.90006 14.38256 1.000 37.09664 230 ASP B CA 1
ATOM 11006 C C . ASP B 1 177 ? 6.83228 -12.09948 15.45713 1.000 32.59547 230 ASP B C 1
ATOM 11007 O O . ASP B 1 177 ? 7.92328 -11.57648 15.21580 1.000 34.25890 230 ASP B O 1
ATOM 11016 N N . MET B 1 178 ? 6.24391 -11.97468 16.64652 1.000 29.47443 231 MET B N 1
ATOM 11017 C CA . MET B 1 178 ? 6.95398 -11.31994 17.74361 1.000 29.66132 231 MET B CA 1
ATOM 11018 C C . MET B 1 178 ? 8.27677 -12.02706 18.02623 1.000 29.01457 231 MET B C 1
ATOM 11019 O O . MET B 1 178 ? 9.31052 -11.37834 18.21782 1.000 26.58232 231 MET B O 1
ATOM 11033 N N . MET B 1 179 ? 8.27038 -13.36367 18.02765 1.000 29.76995 232 MET B N 1
ATOM 11034 C CA . MET B 1 179 ? 9.48677 -14.10091 18.33981 1.000 29.64450 232 MET B CA 1
ATOM 11035 C C . MET B 1 179 ? 10.52724 -13.95991 17.22900 1.000 33.94266 232 MET B C 1
ATOM 11036 O O . MET B 1 179 ? 11.73629 -13.99468 17.52136 1.000 29.99087 232 MET B O 1
ATOM 11050 N N . LYS B 1 180 ? 10.09628 -13.80176 15.96469 1.000 30.87176 233 LYS B N 1
ATOM 11051 C CA . LYS B 1 180 ? 11.04497 -13.49482 14.89419 1.000 33.16193 233 LYS B CA 1
ATOM 11052 C C . LYS B 1 180 ? 11.80686 -12.20289 15.20662 1.000 30.39689 233 LYS B C 1
ATOM 11053 O O . LYS B 1 180 ? 12.93508 -12.03863 14.74505 1.000 33.99337 233 LYS B O 1
ATOM 11072 N N . ASN B 1 181 ? 11.22742 -11.31962 16.03754 1.000 29.91693 234 ASN B N 1
ATOM 11073 C CA . ASN B 1 181 ? 11.81469 -10.02957 16.37628 1.000 28.73078 234 ASN B CA 1
ATOM 11074 C C . ASN B 1 181 ? 12.27270 -9.92561 17.83200 1.000 26.90136 234 ASN B C 1
ATOM 11075 O O . ASN B 1 181 ? 12.64067 -8.83122 18.28254 1.000 27.46587 234 ASN B O 1
ATOM 11086 N N . ASP B 1 182 ? 12.30873 -11.04143 18.56043 1.000 24.58739 235 ASP B N 1
ATOM 11087 C CA . ASP B 1 182 ? 12.55807 -11.01121 19.99448 1.000 23.78365 235 ASP B CA 1
ATOM 11088 C C . ASP B 1 182 ? 14.01638 -10.73373 20.32733 1.000 28.87498 235 ASP B C 1
ATOM 11089 O O . ASP B 1 182 ? 14.32104 -10.37383 21.46835 1.000 24.94005 235 ASP B O 1
ATOM 11098 N N . ALA B 1 183 ? 14.92380 -10.87382 19.36700 1.000 28.21163 236 ALA B N 1
ATOM 11099 C CA . ALA B 1 183 ? 16.31054 -10.50917 19.62407 1.000 29.79976 236 ALA B CA 1
ATOM 11100 C C . ALA B 1 183 ? 16.51973 -8.99744 19.69621 1.000 27.73055 236 ALA B C 1
ATOM 11101 O O . ALA B 1 183 ? 17.59305 -8.56892 20.13305 1.000 26.62789 236 ALA B O 1
ATOM 11108 N N . TYR B 1 184 ? 15.52779 -8.18737 19.31463 1.000 24.10454 237 TYR B N 1
ATOM 11109 C CA . TYR B 1 184 ? 15.62955 -6.74065 19.45763 1.000 27.60363 237 TYR B CA 1
ATOM 11110 C C . TYR B 1 184 ? 15.33418 -6.31471 20.88988 1.000 26.34039 237 TYR B C 1
ATOM 11111 O O . TYR B 1 184 ? 14.43024 -6.84905 21.53745 1.000 23.88741 237 TYR B O 1
ATOM 11129 N N . SER B 1 185 ? 16.11861 -5.36835 21.39051 1.000 25.96916 238 SER B N 1
ATOM 11130 C CA . SER B 1 185 ? 15.63515 -4.47619 22.42827 1.000 24.60898 238 SER B CA 1
ATOM 11131 C C . SER B 1 185 ? 14.78402 -3.39599 21.76084 1.000 23.64707 238 SER B C 1
ATOM 11132 O O . SER B 1 185 ? 14.78925 -3.24283 20.53610 1.000 24.79498 238 SER B O 1
ATOM 11140 N N . THR B 1 186 ? 14.01801 -2.65350 22.55897 1.000 23.24625 239 THR B N 1
ATOM 11141 C CA . THR B 1 186 ? 13.28630 -1.52979 21.98074 1.000 22.84260 239 THR B CA 1
ATOM 11142 C C . THR B 1 186 ? 14.25916 -0.55364 21.32699 1.000 25.73286 239 THR B C 1
ATOM 11143 O O . THR B 1 186 ? 13.99934 -0.04472 20.23092 1.000 24.31582 239 THR B O 1
ATOM 11154 N N . ARG B 1 187 ? 15.40680 -0.31538 21.97316 1.000 27.88996 240 ARG B N 1
ATOM 11155 C CA . ARG B 1 187 ? 16.42272 0.56943 21.41032 1.000 27.37104 240 ARG B CA 1
ATOM 11156 C C . ARG B 1 187 ? 16.93320 0.05838 20.06692 1.000 26.98031 240 ARG B C 1
ATOM 11157 O O . ARG B 1 187 ? 16.98257 0.80758 19.08283 1.000 23.99370 240 ARG B O 1
ATOM 11178 N N . SER B 1 188 ? 17.36199 -1.20431 20.01127 1.000 25.07430 241 SER B N 1
ATOM 11179 C CA . SER B 1 188 ? 17.93979 -1.69245 18.76553 1.000 24.91515 241 SER B CA 1
ATOM 11180 C C . SER B 1 188 ? 16.87151 -1.82693 17.68435 1.000 28.43465 241 SER B C 1
ATOM 11181 O O . SER B 1 188 ? 17.19032 -1.71313 16.49445 1.000 25.61957 241 SER B O 1
ATOM 11189 N N . TYR B 1 189 ? 15.60045 -2.01023 18.06483 1.000 24.83590 242 TYR B N 1
ATOM 11190 C CA . TYR B 1 189 ? 14.53812 -1.93053 17.06738 1.000 27.93281 242 TYR B CA 1
ATOM 11191 C C . TYR B 1 189 ? 14.49891 -0.53993 16.43809 1.000 28.79932 242 TYR B C 1
ATOM 11192 O O . TYR B 1 189 ? 14.47617 -0.40523 15.20768 1.000 26.58132 242 TYR B O 1
ATOM 11210 N N . PHE B 1 190 ? 14.52813 0.51333 17.27055 1.000 25.16176 243 PHE B N 1
ATOM 11211 C CA . PHE B 1 190 ? 14.51846 1.87297 16.73339 1.000 25.49812 243 PHE B CA 1
ATOM 11212 C C . PHE B 1 190 ? 15.81362 2.19049 15.99010 1.000 26.14959 243 PHE B C 1
ATOM 11213 O O . PHE B 1 190 ? 15.79996 2.92359 14.99491 1.000 29.25079 243 PHE B O 1
ATOM 11230 N N . SER B 1 191 ? 16.95004 1.67643 16.47005 1.000 25.02957 244 SER B N 1
ATOM 11231 C CA . SER B 1 191 ? 18.22011 2.06416 15.86612 1.000 26.31546 244 SER B CA 1
ATOM 11232 C C . SER B 1 191 ? 18.45854 1.38931 14.51832 1.000 30.74976 244 SER B C 1
ATOM 11233 O O . SER B 1 191 ? 19.13450 1.96166 13.65497 1.000 26.67544 244 SER B O 1
ATOM 11241 N N . PHE B 1 192 ? 17.93463 0.17620 14.31874 1.000 27.86496 245 PHE B N 1
ATOM 11242 C CA . PHE B 1 192 ? 18.33924 -0.64325 13.18467 1.000 32.08832 245 PHE B CA 1
ATOM 11243 C C . PHE B 1 192 ? 17.20765 -1.17081 12.31126 1.000 29.55139 245 PHE B C 1
ATOM 11244 O O . PHE B 1 192 ? 17.50046 -1.73180 11.24776 1.000 31.06127 245 PHE B O 1
ATOM 11261 N N . LYS B 1 193 ? 15.94204 -0.98784 12.68874 1.000 27.87541 246 LYS B N 1
ATOM 11262 C CA . LYS B 1 193 ? 14.86624 -1.57380 11.89942 1.000 28.34002 246 LYS B CA 1
ATOM 11263 C C . LYS B 1 193 ? 13.73292 -0.58547 11.66225 1.000 29.18226 246 LYS B C 1
ATOM 11264 O O . LYS B 1 193 ? 13.31441 -0.38731 10.51842 1.000 30.09095 246 LYS B O 1
ATOM 11283 N N . TYR B 1 194 ? 13.24155 0.05534 12.71799 1.000 27.94579 247 TYR B N 1
ATOM 11284 C CA . TYR B 1 194 ? 12.07521 0.91307 12.56695 1.000 29.82140 247 TYR B CA 1
ATOM 11285 C C . TYR B 1 194 ? 12.34448 2.08350 11.62618 1.000 30.47120 247 TYR B C 1
ATOM 11286 O O . TYR B 1 194 ? 13.37435 2.75791 11.71166 1.000 31.46428 247 TYR B O 1
ATOM 11304 N N . LEU B 1 195 ? 11.39229 2.33426 10.73651 1.000 31.30066 248 LEU B N 1
ATOM 11305 C CA . LEU B 1 195 ? 11.37216 3.53593 9.91992 1.000 31.64440 248 LEU B CA 1
ATOM 11306 C C . LEU B 1 195 ? 10.01384 4.20303 10.08405 1.000 30.53944 248 LEU B C 1
ATOM 11307 O O . LEU B 1 195 ? 8.98398 3.51819 10.11499 1.000 33.47923 248 LEU B O 1
ATOM 11323 N N . PRO B 1 196 ? 9.97964 5.52616 10.21143 1.000 33.32016 249 PRO B N 1
ATOM 11324 C CA . PRO B 1 196 ? 8.70866 6.19936 10.50577 1.000 34.06401 249 PRO B CA 1
ATOM 11325 C C . PRO B 1 196 ? 7.69160 6.05102 9.38428 1.000 37.62246 249 PRO B C 1
ATOM 11326 O O . PRO B 1 196 ? 8.02900 5.99541 8.20108 1.000 35.66182 249 PRO B O 1
ATOM 11337 N N . SER B 1 197 ? 6.42905 6.00443 9.77324 1.000 40.46316 250 SER B N 1
ATOM 11338 C CA . SER B 1 197 ? 5.35234 6.00434 8.79820 1.000 47.18728 250 SER B CA 1
ATOM 11339 C C . SER B 1 197 ? 5.50829 7.18794 7.84459 1.000 42.82293 250 SER B C 1
ATOM 11340 O O . SER B 1 197 ? 5.73876 8.31651 8.30045 1.000 42.10609 250 SER B O 1
ATOM 11348 N N . PRO B 1 198 ? 5.38728 6.97767 6.52924 1.000 43.24908 251 PRO B N 1
ATOM 11349 C CA . PRO B 1 198 ? 5.49298 8.11697 5.59840 1.000 50.41772 251 PRO B CA 1
ATOM 11350 C C . PRO B 1 198 ? 4.52016 9.24367 5.90352 1.000 46.84340 251 PRO B C 1
ATOM 11351 O O . PRO B 1 198 ? 4.81148 10.40794 5.60222 1.000 42.15848 251 PRO B O 1
ATOM 11362 N N . SER B 1 199 ? 3.36524 8.93948 6.48949 1.000 42.64420 252 SER B N 1
ATOM 11363 C CA . SER B 1 199 ? 2.44442 10.00501 6.85651 1.000 51.98803 252 SER B CA 1
ATOM 11364 C C . SER B 1 199 ? 3.07531 11.00770 7.81957 1.000 50.88047 252 SER B C 1
ATOM 11365 O O . SER B 1 199 ? 2.60182 12.14710 7.90549 1.000 47.61401 252 SER B O 1
ATOM 11373 N N . PHE B 1 200 ? 4.12723 10.61359 8.54706 1.000 42.29937 253 PHE B N 1
ATOM 11374 C CA . PHE B 1 200 ? 4.75899 11.52246 9.49544 1.000 41.88317 253 PHE B CA 1
ATOM 11375 C C . PHE B 1 200 ? 5.55605 12.63380 8.81128 1.000 40.85102 253 PHE B C 1
ATOM 11376 O O . PHE B 1 200 ? 5.88722 13.63064 9.45984 1.000 42.40333 253 PHE B O 1
ATOM 11393 N N . GLY B 1 201 ? 5.87778 12.48786 7.52785 1.000 40.83191 254 GLY B N 1
ATOM 11394 C CA . GLY B 1 201 ? 6.67660 13.48391 6.83725 1.000 36.37430 254 GLY B CA 1
ATOM 11395 C C . GLY B 1 201 ? 8.10370 13.61752 7.32047 1.000 41.59356 254 GLY B C 1
ATOM 11396 O O . GLY B 1 201 ? 8.73611 14.65254 7.08325 1.000 36.97337 254 GLY B O 1
ATOM 11400 N N . LEU B 1 202 ? 8.64762 12.58143 7.94699 1.000 38.04520 255 LEU B N 1
ATOM 11401 C CA . LEU B 1 202 ? 10.00089 12.57061 8.47156 1.000 36.46450 255 LEU B CA 1
ATOM 11402 C C . LEU B 1 202 ? 10.96092 11.94281 7.47797 1.000 40.37656 255 LEU B C 1
ATOM 11403 O O . LEU B 1 202 ? 10.54624 11.21849 6.56868 1.000 39.66654 255 LEU B O 1
ATOM 11419 N N . PRO B 1 203 ? 12.26357 12.16525 7.63982 1.000 38.46671 256 PRO B N 1
ATOM 11420 C CA . PRO B 1 203 ? 13.22840 11.43101 6.80857 1.000 42.76147 256 PRO B CA 1
ATOM 11421 C C . PRO B 1 203 ? 13.04021 9.93167 6.99994 1.000 42.57351 256 PRO B C 1
ATOM 11422 O O . PRO B 1 203 ? 12.71951 9.46771 8.09577 1.000 37.74193 256 PRO B O 1
ATOM 11433 N N . SER B 1 204 ? 13.20325 9.17073 5.91478 1.000 39.66017 257 SER B N 1
ATOM 11434 C CA . SER B 1 204 ? 13.10440 7.71073 5.98898 1.000 42.56705 257 SER B CA 1
ATOM 11435 C C . SER B 1 204 ? 14.45726 7.14577 6.42659 1.000 42.03516 257 SER B C 1
ATOM 11436 O O . SER B 1 204 ? 15.21119 6.54611 5.65771 1.000 41.45315 257 SER B O 1
ATOM 11444 N N . GLU B 1 205 ? 14.76936 7.37010 7.69848 1.000 40.50582 258 GLU B N 1
ATOM 11445 C CA . GLU B 1 205 ? 15.99579 6.85147 8.28189 1.000 40.67199 258 GLU B CA 1
ATOM 11446 C C . GLU B 1 205 ? 15.72727 6.52430 9.74059 1.000 36.60403 258 GLU B C 1
ATOM 11447 O O . GLU B 1 205 ? 14.75578 6.99752 10.33675 1.000 33.43885 258 GLU B O 1
ATOM 11459 N N . HIS B 1 206 ? 16.57763 5.67523 10.30208 1.000 30.52347 259 HIS B N 1
ATOM 11460 C CA . HIS B 1 206 ? 16.37272 5.27570 11.68216 1.000 29.39355 259 HIS B CA 1
ATOM 11461 C C . HIS B 1 206 ? 16.65821 6.45400 12.59713 1.000 28.91047 259 HIS B C 1
ATOM 11462 O O . HIS B 1 206 ? 17.54439 7.27267 12.34173 1.000 35.70160 259 HIS B O 1
ATOM 11476 N N . PHE B 1 207 ? 15.94890 6.49245 13.71036 1.000 31.92027 260 PHE B N 1
ATOM 11477 C CA . PHE B 1 207 ? 16.14969 7.56836 14.65826 1.000 29.58065 260 PHE B CA 1
ATOM 11478 C C . PHE B 1 207 ? 17.56183 7.50573 15.23248 1.000 28.94838 260 PHE B C 1
ATOM 11479 O O . PHE B 1 207 ? 18.12119 6.42865 15.45346 1.000 29.02924 260 PHE B O 1
ATOM 11496 N N . SER B 1 208 ? 18.12096 8.67716 15.51164 1.000 30.05904 261 SER B N 1
ATOM 11497 C CA . SER B 1 208 ? 19.37296 8.76530 16.24112 1.000 31.44744 261 SER B CA 1
ATOM 11498 C C . SER B 1 208 ? 19.16155 8.36164 17.70018 1.000 31.66255 261 SER B C 1
ATOM 11499 O O . SER B 1 208 ? 18.03576 8.31409 18.20178 1.000 26.69150 261 SER B O 1
ATOM 11507 N N . THR B 1 209 ? 20.26983 8.07550 18.38735 1.000 28.19335 262 THR B N 1
ATOM 11508 C CA . THR B 1 209 ? 20.20054 7.75585 19.81279 1.000 29.28341 262 THR B CA 1
ATOM 11509 C C . THR B 1 209 ? 19.63048 8.91910 20.62314 1.000 29.06599 262 THR B C 1
ATOM 11510 O O . THR B 1 209 ? 18.90255 8.69870 21.60074 1.000 26.00803 262 THR B O 1
ATOM 11521 N N . ARG B 1 210 ? 19.96523 10.16250 20.24944 1.000 26.93508 263 ARG B N 1
ATOM 11522 C CA . ARG B 1 210 ? 19.41049 11.32277 20.94810 1.000 28.24294 263 ARG B CA 1
ATOM 11523 C C . ARG B 1 210 ? 17.88697 11.29013 20.91502 1.000 25.85068 263 ARG B C 1
ATOM 11524 O O . ARG B 1 210 ? 17.23037 11.49902 21.94193 1.000 25.75234 263 ARG B O 1
ATOM 11545 N N . VAL B 1 211 ? 17.31077 10.97809 19.75122 1.000 27.45357 264 VAL B N 1
ATOM 11546 C CA . VAL B 1 211 ? 15.85726 10.91022 19.61461 1.000 26.20346 264 VAL B CA 1
ATOM 11547 C C . VAL B 1 211 ? 15.30332 9.71070 20.37115 1.000 25.94401 264 VAL B C 1
ATOM 11548 O O . VAL B 1 211 ? 14.26460 9.81001 21.03445 1.000 27.62065 264 VAL B O 1
ATOM 11561 N N . ILE B 1 212 ? 15.98111 8.56067 20.29109 1.000 25.10746 265 ILE B N 1
ATOM 11562 C CA . ILE B 1 212 ? 15.49300 7.37297 20.98859 1.000 24.57641 265 ILE B CA 1
ATOM 11563 C C . ILE B 1 212 ? 15.49171 7.61190 22.49625 1.000 24.22996 265 ILE B C 1
ATOM 11564 O O . ILE B 1 212 ? 14.59164 7.15464 23.21050 1.000 25.15329 265 ILE B O 1
ATOM 11580 N N . ASN B 1 213 ? 16.50449 8.32383 23.00543 1.000 24.32405 266 ASN B N 1
ATOM 11581 C CA . ASN B 1 213 ? 16.57535 8.61604 24.43692 1.000 25.21733 266 ASN B CA 1
ATOM 11582 C C . ASN B 1 213 ? 15.51367 9.62214 24.85632 1.000 28.61400 266 ASN B C 1
ATOM 11583 O O . ASN B 1 213 ? 15.03468 9.57890 25.99527 1.000 25.05358 266 ASN B O 1
ATOM 11594 N N . TRP B 1 214 ? 15.12411 10.51470 23.94869 1.000 25.39903 267 TRP B N 1
ATOM 11595 C CA . TRP B 1 214 ? 13.98105 11.38948 24.19189 1.000 27.95206 267 TRP B CA 1
ATOM 11596 C C . TRP B 1 214 ? 12.69570 10.57842 24.30207 1.000 26.41147 267 TRP B C 1
ATOM 11597 O O . TRP B 1 214 ? 11.89317 10.80265 25.21639 1.000 26.83819 267 TRP B O 1
ATOM 11618 N N . LEU B 1 215 ? 12.49851 9.60721 23.40540 1.000 25.54513 268 LEU B N 1
ATOM 11619 C CA . LEU B 1 215 ? 11.35839 8.70307 23.53126 1.000 26.10811 268 LEU B CA 1
ATOM 11620 C C . LEU B 1 215 ? 11.35260 8.00081 24.88991 1.000 23.88526 268 LEU B C 1
ATOM 11621 O O . LEU B 1 215 ? 10.34619 8.02182 25.60611 1.000 26.59300 268 LEU B O 1
ATOM 11637 N N . GLU B 1 216 ? 12.47047 7.38271 25.27763 1.000 23.96459 269 GLU B N 1
ATOM 11638 C CA . GLU B 1 216 ? 12.46495 6.63744 26.53496 1.000 24.69838 269 GLU B CA 1
ATOM 11639 C C . GLU B 1 216 ? 12.14155 7.55081 27.71466 1.000 25.34212 269 GLU B C 1
ATOM 11640 O O . GLU B 1 216 ? 11.42098 7.15277 28.63930 1.000 25.98914 269 GLU B O 1
ATOM 11652 N N . THR B 1 217 ? 12.68045 8.77515 27.70122 1.000 24.59626 270 THR B N 1
ATOM 11653 C CA . THR B 1 217 ? 12.48137 9.71583 28.80034 1.000 23.65509 270 THR B CA 1
ATOM 11654 C C . THR B 1 217 ? 11.00292 9.94467 29.08991 1.000 27.89392 270 THR B C 1
ATOM 11655 O O . THR B 1 217 ? 10.58083 9.95472 30.25249 1.000 26.39316 270 THR B O 1
ATOM 11666 N N . PHE B 1 218 ? 10.20172 10.14545 28.04357 1.000 27.38964 271 PHE B N 1
ATOM 11667 C CA . PHE B 1 218 ? 8.78495 10.44821 28.20551 1.000 27.24294 271 PHE B CA 1
ATOM 11668 C C . PHE B 1 218 ? 7.89126 9.22342 28.11078 1.000 29.71926 271 PHE B C 1
ATOM 11669 O O . PHE B 1 218 ? 6.74646 9.28353 28.56900 1.000 35.62500 271 PHE B O 1
ATOM 11686 N N . ASP B 1 219 ? 8.38224 8.11346 27.56358 1.000 27.53396 272 ASP B N 1
ATOM 11687 C CA . ASP B 1 219 ? 7.56590 6.91569 27.40124 1.000 26.39533 272 ASP B CA 1
ATOM 11688 C C . ASP B 1 219 ? 7.64866 6.00768 28.62484 1.000 32.94940 272 ASP B C 1
ATOM 11689 O O . ASP B 1 219 ? 6.61978 5.54418 29.12760 1.000 29.23415 272 ASP B O 1
ATOM 11698 N N . LYS B 1 220 ? 8.86073 5.75502 29.12255 1.000 24.75091 273 LYS B N 1
ATOM 11699 C CA . LYS B 1 220 ? 9.05091 4.74901 30.15940 1.000 29.16504 273 LYS B CA 1
ATOM 11700 C C . LYS B 1 220 ? 9.97802 5.24151 31.27005 1.000 28.52316 273 LYS B C 1
ATOM 11701 O O . LYS B 1 220 ? 9.74417 6.30343 31.85325 1.000 30.45794 273 LYS B O 1
ATOM 11720 N N . SER B 1 221 ? 11.02524 4.47409 31.56623 1.000 25.06283 274 SER B N 1
ATOM 11721 C CA . SER B 1 221 ? 11.91296 4.68340 32.70491 1.000 25.15606 274 SER B CA 1
ATOM 11722 C C . SER B 1 221 ? 13.34127 4.58065 32.18677 1.000 25.26778 274 SER B C 1
ATOM 11723 O O . SER B 1 221 ? 13.57683 4.07480 31.08825 1.000 24.38573 274 SER B O 1
ATOM 11731 N N . THR B 1 222 ? 14.30213 5.08012 32.95925 1.000 23.90120 275 THR B N 1
ATOM 11732 C CA . THR B 1 222 ? 15.68187 5.06702 32.48082 1.000 22.96927 275 THR B CA 1
ATOM 11733 C C . THR B 1 222 ? 16.18321 3.62752 32.33950 1.000 24.96177 275 THR B C 1
ATOM 11734 O O . THR B 1 222 ? 16.24116 2.87268 33.31528 1.000 23.88030 275 THR B O 1
ATOM 11745 N N . GLY B 1 223 ? 16.52584 3.24293 31.10786 1.000 23.69898 276 GLY B N 1
ATOM 11746 C CA . GLY B 1 223 ? 16.99929 1.90876 30.80605 1.000 23.12544 276 GLY B CA 1
ATOM 11747 C C . GLY B 1 223 ? 15.95304 0.94122 30.28360 1.000 22.13205 276 GLY B C 1
ATOM 11748 O O . GLY B 1 223 ? 16.31406 -0.17243 29.88475 1.000 24.29323 276 GLY B O 1
ATOM 11752 N N . TRP B 1 224 ? 14.67552 1.32738 30.26625 1.000 23.12179 277 TRP B N 1
ATOM 11753 C CA . TRP B 1 224 ? 13.62897 0.42908 29.78147 1.000 21.95662 277 TRP B CA 1
ATOM 11754 C C . TRP B 1 224 ? 13.92763 -0.07973 28.37672 1.000 24.44716 277 TRP B C 1
ATOM 11755 O O . TRP B 1 224 ? 13.69676 -1.25431 28.06434 1.000 23.60926 277 TRP B O 1
ATOM 11776 N N . TYR B 1 225 ? 14.41417 0.79725 27.50598 1.000 22.37752 278 TYR B N 1
ATOM 11777 C CA . TYR B 1 225 ? 14.54789 0.44358 26.10238 1.000 22.58894 278 TYR B CA 1
ATOM 11778 C C . TYR B 1 225 ? 15.67508 -0.54457 25.83715 1.000 23.22818 278 TYR B C 1
ATOM 11779 O O . TYR B 1 225 ? 15.76073 -1.05831 24.71864 1.000 22.37806 278 TYR B O 1
ATOM 11797 N N . ASP B 1 226 ? 16.53581 -0.83089 26.81250 1.000 25.34273 279 ASP B N 1
ATOM 11798 C CA . ASP B 1 226 ? 17.56482 -1.84386 26.61650 1.000 22.50701 279 ASP B CA 1
ATOM 11799 C C . ASP B 1 226 ? 17.08876 -3.24647 26.96453 1.000 26.19319 279 ASP B C 1
ATOM 11800 O O . ASP B 1 226 ? 17.82293 -4.21114 26.73053 1.000 25.06579 279 ASP B O 1
ATOM 11809 N N . ARG B 1 227 ? 15.87242 -3.38771 27.47734 1.000 23.89175 280 ARG B N 1
ATOM 11810 C CA . ARG B 1 227 ? 15.26346 -4.69237 27.67414 1.000 25.40124 280 ARG B CA 1
ATOM 11811 C C . ARG B 1 227 ? 14.53308 -5.09364 26.39579 1.000 25.77325 280 ARG B C 1
ATOM 11812 O O . ARG B 1 227 ? 14.57457 -4.38980 25.38483 1.000 24.86601 280 ARG B O 1
ATOM 11833 N N . GLY B 1 228 ? 13.86525 -6.24278 26.42472 1.000 24.97298 281 GLY B N 1
ATOM 11834 C CA . GLY B 1 228 ? 13.32119 -6.79940 25.19690 1.000 23.58244 281 GLY B CA 1
ATOM 11835 C C . GLY B 1 228 ? 12.22363 -5.92750 24.60979 1.000 24.93364 281 GLY B C 1
ATOM 11836 O O . GLY B 1 228 ? 11.38759 -5.37602 25.32882 1.000 24.28806 281 GLY B O 1
ATOM 11840 N N . LEU B 1 229 ? 12.24459 -5.79406 23.27414 1.000 23.79092 282 LEU B N 1
ATOM 11841 C CA . LEU B 1 229 ? 11.13337 -5.17232 22.55522 1.000 23.02239 282 LEU B CA 1
ATOM 11842 C C . LEU B 1 229 ? 9.81869 -5.85436 22.89701 1.000 23.12592 282 LEU B C 1
ATOM 11843 O O . LEU B 1 229 ? 8.77113 -5.20323 23.01123 1.000 23.43194 282 LEU B O 1
ATOM 11859 N N . THR B 1 230 ? 9.85572 -7.18114 23.03220 1.000 25.58289 283 THR B N 1
ATOM 11860 C CA . THR B 1 230 ? 8.63915 -7.93254 23.30304 1.000 29.40884 283 THR B CA 1
ATOM 11861 C C . THR B 1 230 ? 7.98258 -7.44983 24.58439 1.000 24.08504 283 THR B C 1
ATOM 11862 O O . THR B 1 230 ? 6.75267 -7.34984 24.65536 1.000 26.05727 283 THR B O 1
ATOM 11873 N N . GLU B 1 231 ? 8.78712 -7.12553 25.60331 1.000 23.92833 284 GLU B N 1
ATOM 11874 C CA . GLU B 1 231 ? 8.21703 -6.61643 26.84567 1.000 27.06797 284 GLU B CA 1
ATOM 11875 C C . GLU B 1 231 ? 7.52382 -5.27526 26.62514 1.000 26.90463 284 GLU B C 1
ATOM 11876 O O . GLU B 1 231 ? 6.45594 -5.02523 27.19421 1.000 25.78475 284 GLU B O 1
ATOM 11888 N N . THR B 1 232 ? 8.09789 -4.40157 25.78949 1.000 26.40376 285 THR B N 1
ATOM 11889 C CA . THR B 1 232 ? 7.41684 -3.14300 25.48722 1.000 26.73378 285 THR B CA 1
ATOM 11890 C C . THR B 1 232 ? 6.06920 -3.40408 24.82526 1.000 28.91584 285 THR B C 1
ATOM 11891 O O . THR B 1 232 ? 5.07122 -2.74812 25.14655 1.000 25.43393 285 THR B O 1
ATOM 11902 N N . VAL B 1 233 ? 6.01775 -4.36776 23.90445 1.000 25.05023 286 VAL B N 1
ATOM 11903 C CA . VAL B 1 233 ? 4.75815 -4.67969 23.23789 1.000 25.01365 286 VAL B CA 1
ATOM 11904 C C . VAL B 1 233 ? 3.75600 -5.25212 24.23721 1.000 25.83059 286 VAL B C 1
ATOM 11905 O O . VAL B 1 233 ? 2.59703 -4.82617 24.28919 1.000 27.57721 286 VAL B O 1
ATOM 11918 N N . LEU B 1 234 ? 4.18520 -6.22191 25.04944 1.000 24.65454 287 LEU B N 1
ATOM 11919 C CA . LEU B 1 234 ? 3.26089 -6.86243 25.98298 1.000 30.15435 287 LEU B CA 1
ATOM 11920 C C . LEU B 1 234 ? 2.75134 -5.87476 27.02622 1.000 29.33034 287 LEU B C 1
ATOM 11921 O O . LEU B 1 234 ? 1.58223 -5.92699 27.42688 1.000 28.94229 287 LEU B O 1
ATOM 11937 N N . GLU B 1 235 ? 3.60469 -4.95985 27.47467 1.000 26.64200 288 GLU B N 1
ATOM 11938 C CA A GLU B 1 235 ? 3.12956 -4.02877 28.48799 0.661 32.05049 288 GLU B CA 1
ATOM 11939 C CA B GLU B 1 235 ? 3.19385 -3.96838 28.46328 0.339 32.06152 288 GLU B CA 1
ATOM 11940 C C . GLU B 1 235 ? 2.15875 -3.01446 27.88712 1.000 31.99722 288 GLU B C 1
ATOM 11941 O O . GLU B 1 235 ? 1.22238 -2.59857 28.57844 1.000 34.26037 288 GLU B O 1
ATOM 11964 N N . ALA B 1 236 ? 2.31760 -2.65252 26.60790 1.000 31.00723 289 ALA B N 1
ATOM 11965 C CA . ALA B 1 236 ? 1.32022 -1.81033 25.95385 1.000 32.21995 289 ALA B CA 1
ATOM 11966 C C . ALA B 1 236 ? -0.03969 -2.49779 25.93125 1.000 39.47622 289 ALA B C 1
ATOM 11967 O O . ALA B 1 236 ? -1.06874 -1.87716 26.22397 1.000 43.09100 289 ALA B O 1
ATOM 11974 N N . ILE B 1 237 ? -0.05864 -3.78991 25.59858 1.000 31.63720 290 ILE B N 1
ATOM 11975 C CA . ILE B 1 237 ? -1.29721 -4.55970 25.63853 1.000 31.18550 290 ILE B CA 1
ATOM 11976 C C . ILE B 1 237 ? -1.87296 -4.57025 27.04693 1.000 34.21650 290 ILE B C 1
ATOM 11977 O O . ILE B 1 237 ? -3.07847 -4.37425 27.24326 1.000 35.36409 290 ILE B O 1
ATOM 11993 N N . ALA B 1 238 ? -1.02387 -4.79534 28.05046 1.000 31.84641 291 ALA B N 1
ATOM 11994 C CA . ALA B 1 238 ? -1.51947 -4.91536 29.41692 1.000 30.53284 291 ALA B CA 1
ATOM 11995 C C . ALA B 1 238 ? -2.08941 -3.59274 29.91631 1.000 34.44784 291 ALA B C 1
ATOM 11996 O O . ALA B 1 238 ? -3.11813 -3.57288 30.60208 1.000 32.80792 291 ALA B O 1
ATOM 12003 N N . PHE B 1 239 ? -1.44270 -2.47739 29.57718 1.000 36.86049 292 PHE B N 1
ATOM 12004 C CA . PHE B 1 239 ? -1.92703 -1.17632 30.01834 1.000 41.26058 292 PHE B CA 1
ATOM 12005 C C . PHE B 1 239 ? -3.16071 -0.72172 29.25707 1.000 41.07070 292 PHE B C 1
ATOM 12006 O O . PHE B 1 239 ? -3.65557 0.37696 29.52651 1.000 45.18010 292 PHE B O 1
ATOM 12023 N N . GLY B 1 240 ? -3.65727 -1.51732 28.31495 1.000 48.91681 293 GLY B N 1
ATOM 12024 C CA . GLY B 1 240 ? -4.90111 -1.21439 27.64253 1.000 51.40667 293 GLY B CA 1
ATOM 12025 C C . GLY B 1 240 ? -4.79173 -0.36829 26.39727 1.000 61.58678 293 GLY B C 1
ATOM 12026 O O . GLY B 1 240 ? -5.82641 0.07432 25.88211 1.000 61.15537 293 GLY B O 1
ATOM 12030 N N . GLU B 1 241 ? -3.58198 -0.13631 25.88874 1.000 59.80804 294 GLU B N 1
ATOM 12031 C CA . GLU B 1 241 ? -3.39072 0.71872 24.72461 1.000 74.66962 294 GLU B CA 1
ATOM 12032 C C . GLU B 1 241 ? -3.64913 -0.01113 23.41201 1.000 72.44340 294 GLU B C 1
ATOM 12033 O O . GLU B 1 241 ? -3.13166 0.39124 22.36394 1.000 68.07982 294 GLU B O 1
ATOM 12045 N N . VAL B 1 242 ? -4.47180 -1.05417 23.44396 1.000 56.20924 295 VAL B N 1
ATOM 12046 C CA . VAL B 1 242 ? -4.70656 -1.86332 22.25364 1.000 60.27332 295 VAL B CA 1
ATOM 12047 C C . VAL B 1 242 ? -6.10307 -2.47345 22.28335 1.000 62.30125 295 VAL B C 1
ATOM 12048 O O . VAL B 1 242 ? -6.70469 -2.72651 21.23778 1.000 65.10978 295 VAL B O 1
ATOM 12061 N N . GLU B 1 246 ? -12.32282 -0.66875 25.98096 1.000 74.26388 299 GLU B N 1
ATOM 12062 C CA . GLU B 1 246 ? -11.65556 0.15337 26.97675 1.000 81.50324 299 GLU B CA 1
ATOM 12063 C C . GLU B 1 246 ? -11.52083 -0.60584 28.29079 1.000 64.73798 299 GLU B C 1
ATOM 12064 O O . GLU B 1 246 ? -12.17102 -1.63760 28.49549 1.000 59.96777 299 GLU B O 1
ATOM 12075 N N . VAL B 1 247 ? -10.65260 -0.10315 29.16409 1.000 53.57117 300 VAL B N 1
ATOM 12076 C CA . VAL B 1 247 ? -10.40644 -0.72436 30.45569 1.000 39.02290 300 VAL B CA 1
ATOM 12077 C C . VAL B 1 247 ? -11.11755 0.10493 31.51681 1.000 35.67087 300 VAL B C 1
ATOM 12078 O O . VAL B 1 247 ? -11.35623 1.30885 31.35378 1.000 38.55467 300 VAL B O 1
ATOM 12091 N N . ASP B 1 248 ? -11.47685 -0.56234 32.60136 1.000 34.82209 301 ASP B N 1
ATOM 12092 C CA . ASP B 1 248 ? -11.97056 0.05237 33.82366 1.000 32.44673 301 ASP B CA 1
ATOM 12093 C C . ASP B 1 248 ? -10.82662 -0.05509 34.82671 1.000 30.81487 301 ASP B C 1
ATOM 12094 O O . ASP B 1 248 ? -10.51054 -1.16255 35.27143 1.000 28.11420 301 ASP B O 1
ATOM 12103 N N . TRP B 1 249 ? -10.14526 1.05012 35.11522 1.000 31.12541 302 TRP B N 1
ATOM 12104 C CA . TRP B 1 249 ? -9.09551 1.01240 36.12958 1.000 30.04950 302 TRP B CA 1
ATOM 12105 C C . TRP B 1 249 ? -9.72315 0.90270 37.51701 1.000 27.26071 302 TRP B C 1
ATOM 12106 O O . TRP B 1 249 ? -10.56676 1.72290 37.89595 1.000 27.66455 302 TRP B O 1
ATOM 12127 N N . ARG B 1 250 ? -9.31498 -0.11712 38.26987 1.000 26.88653 303 ARG B N 1
ATOM 12128 C CA . ARG B 1 250 ? -9.82301 -0.36658 39.60917 1.000 26.92872 303 ARG B CA 1
ATOM 12129 C C . ARG B 1 250 ? -8.69872 -0.55725 40.61723 1.000 26.40973 303 ARG B C 1
ATOM 12130 O O . ARG B 1 250 ? -7.58195 -0.94899 40.27831 1.000 25.97957 303 ARG B O 1
ATOM 12151 N N . CYS B 1 251 ? -9.01153 -0.28349 41.87910 1.000 27.92725 304 CYS B N 1
ATOM 12152 C CA . CYS B 1 251 ? -8.16937 -0.70732 42.99163 1.000 29.82714 304 CYS B CA 1
ATOM 12153 C C . CYS B 1 251 ? -9.07538 -1.33063 44.04767 1.000 27.25261 304 CYS B C 1
ATOM 12154 O O . CYS B 1 251 ? -10.30610 -1.33050 43.91592 1.000 28.67024 304 CYS B O 1
ATOM 12162 N N . ILE B 1 252 ? -8.46547 -1.87112 45.10005 1.000 29.02259 305 ILE B N 1
ATOM 12163 C CA . ILE B 1 252 ? -9.16566 -2.65981 46.11168 1.000 28.15853 305 ILE B CA 1
ATOM 12164 C C . ILE B 1 252 ? -9.28449 -1.83454 47.38982 1.000 27.28779 305 ILE B C 1
ATOM 12165 O O . ILE B 1 252 ? -8.27584 -1.39777 47.95836 1.000 28.05555 305 ILE B O 1
ATOM 12181 N N . ASP B 1 253 ? -10.52030 -1.63611 47.84567 1.000 29.01436 306 ASP B N 1
ATOM 12182 C CA . ASP B 1 253 ? -10.79355 -0.84238 49.04244 1.000 31.45336 306 ASP B CA 1
ATOM 12183 C C . ASP B 1 253 ? -10.14781 -1.48165 50.26189 1.000 30.75419 306 ASP B C 1
ATOM 12184 O O . ASP B 1 253 ? -10.45190 -2.62505 50.61016 1.000 30.06838 306 ASP B O 1
ATOM 12193 N N . GLY B 1 254 ? -9.26342 -0.73335 50.91853 1.000 28.78100 307 GLY B N 1
ATOM 12194 C CA . GLY B 1 254 ? -8.47625 -1.25024 52.01409 1.000 31.56509 307 GLY B CA 1
ATOM 12195 C C . GLY B 1 254 ? -7.09510 -1.72682 51.62502 1.000 28.78573 307 GLY B C 1
ATOM 12196 O O . GLY B 1 254 ? -6.30467 -2.07752 52.51164 1.000 31.21616 307 GLY B O 1
ATOM 12200 N N . GLY B 1 255 ? -6.78715 -1.75463 50.33487 1.000 28.24935 308 GLY B N 1
ATOM 12201 C CA . GLY B 1 255 ? -5.48573 -2.15995 49.85496 1.000 27.14188 308 GLY B CA 1
ATOM 12202 C C . GLY B 1 255 ? -5.49904 -3.55751 49.26011 1.000 26.72393 308 GLY B C 1
ATOM 12203 O O . GLY B 1 255 ? -6.37276 -4.38225 49.53345 1.000 25.38459 308 GLY B O 1
ATOM 12207 N N . SER B 1 256 ? -4.49482 -3.82885 48.42839 1.000 26.80162 309 SER B N 1
ATOM 12208 C CA . SER B 1 256 ? -4.47595 -5.09012 47.70289 1.000 26.40771 309 SER B CA 1
ATOM 12209 C C . SER B 1 256 ? -4.39538 -6.28997 48.63617 1.000 28.48326 309 SER B C 1
ATOM 12210 O O . SER B 1 256 ? -4.79915 -7.38629 48.23678 1.000 25.29843 309 SER B O 1
ATOM 12218 N N . HIS B 1 257 ? -3.93910 -6.10243 49.88189 1.000 25.54407 310 HIS B N 1
ATOM 12219 C CA . HIS B 1 257 ? -3.85685 -7.22904 50.80804 1.000 24.66545 310 HIS B CA 1
ATOM 12220 C C . HIS B 1 257 ? -5.21451 -7.90602 50.99323 1.000 25.41857 310 HIS B C 1
ATOM 12221 O O . HIS B 1 257 ? -5.27846 -9.08371 51.36389 1.000 25.28765 310 HIS B O 1
ATOM 12235 N N . VAL B 1 258 ? -6.30911 -7.17427 50.77360 1.000 25.48955 311 VAL B N 1
ATOM 12236 C CA . VAL B 1 258 ? -7.63828 -7.75170 50.96104 1.000 26.36770 311 VAL B CA 1
ATOM 12237 C C . VAL B 1 258 ? -7.85479 -8.96446 50.06001 1.000 26.05787 311 VAL B C 1
ATOM 12238 O O . VAL B 1 258 ? -8.57551 -9.89997 50.42929 1.000 26.86994 311 VAL B O 1
ATOM 12251 N N . LEU B 1 259 ? -7.27456 -8.95752 48.85670 1.000 25.73271 312 LEU B N 1
ATOM 12252 C CA . LEU B 1 259 ? -7.49569 -10.08679 47.94617 1.000 26.21212 312 LEU B CA 1
ATOM 12253 C C . LEU B 1 259 ? -6.88162 -11.36655 48.49043 1.000 25.74029 312 LEU B C 1
ATOM 12254 O O . LEU B 1 259 ? -7.60714 -12.36901 48.63905 1.000 26.13240 312 LEU B O 1
ATOM 12270 N N . PRO B 1 260 ? -5.57509 -11.43533 48.78168 1.000 25.29684 313 PRO B N 1
ATOM 12271 C CA . PRO B 1 260 ? -5.02937 -12.69306 49.32725 1.000 26.24427 313 PRO B CA 1
ATOM 12272 C C . PRO B 1 260 ? -5.59732 -13.05174 50.69305 1.000 25.69570 313 PRO B C 1
ATOM 12273 O O . PRO B 1 260 ? -5.82049 -14.23852 50.96827 1.000 28.61341 313 PRO B O 1
ATOM 12284 N N . ASP B 1 261 ? -5.85850 -12.06049 51.55345 1.000 25.78076 314 ASP B N 1
ATOM 12285 C CA . ASP B 1 261 ? -6.48137 -12.36131 52.84075 1.000 28.75799 314 ASP B CA 1
ATOM 12286 C C . ASP B 1 261 ? -7.83737 -13.03223 52.64100 1.000 31.16287 314 ASP B C 1
ATOM 12287 O O . ASP B 1 261 ? -8.18798 -13.97594 53.35873 1.000 28.33088 314 ASP B O 1
ATOM 12296 N N . THR B 1 262 ? -8.61397 -12.55945 51.66265 1.000 29.42187 315 THR B N 1
ATOM 12297 C CA . THR B 1 262 ? -9.93477 -13.13501 51.42557 1.000 27.45288 315 THR B CA 1
ATOM 12298 C C . THR B 1 262 ? -9.82380 -14.56600 50.90898 1.000 27.56467 315 THR B C 1
ATOM 12299 O O . THR B 1 262 ? -10.61850 -15.43422 51.29066 1.000 28.09434 315 THR B O 1
ATOM 12310 N N . ILE B 1 263 ? -8.83507 -14.84438 50.06029 1.000 27.94066 316 ILE B N 1
ATOM 12311 C CA . ILE B 1 263 ? -8.66924 -16.20972 49.57845 1.000 28.39512 316 ILE B CA 1
ATOM 12312 C C . ILE B 1 263 ? -8.24884 -17.11956 50.72415 1.000 28.14133 316 ILE B C 1
ATOM 12313 O O . ILE B 1 263 ? -8.79878 -18.21144 50.90655 1.000 27.86685 316 ILE B O 1
ATOM 12329 N N . ALA B 1 264 ? -7.25450 -16.68762 51.50609 1.000 29.24561 317 ALA B N 1
ATOM 12330 C CA . ALA B 1 264 ? -6.78667 -17.49976 52.62312 1.000 30.60062 317 ALA B CA 1
ATOM 12331 C C . ALA B 1 264 ? -7.91092 -17.76608 53.61735 1.000 31.45422 317 ALA B C 1
ATOM 12332 O O . ALA B 1 264 ? -8.06080 -18.89300 54.10543 1.000 32.65845 317 ALA B O 1
ATOM 12339 N N . ALA B 1 265 ? -8.73931 -16.75468 53.89853 1.000 34.47997 318 ALA B N 1
ATOM 12340 C CA . ALA B 1 265 ? -9.84271 -16.95618 54.83294 1.000 40.58697 318 ALA B CA 1
ATOM 12341 C C . ALA B 1 265 ? -10.81093 -18.00334 54.30782 1.000 39.96559 318 ALA B C 1
ATOM 12342 O O . ALA B 1 265 ? -11.31156 -18.84004 55.06826 1.000 40.74734 318 ALA B O 1
ATOM 12349 N N . PHE B 1 266 ? -11.09398 -17.96610 53.00797 1.000 32.90183 319 PHE B N 1
ATOM 12350 C CA . PHE B 1 266 ? -11.94390 -18.98802 52.41385 1.000 33.74620 319 PHE B CA 1
ATOM 12351 C C . PHE B 1 266 ? -11.31666 -20.37022 52.51160 1.000 37.39681 319 PHE B C 1
ATOM 12352 O O . PHE B 1 266 ? -11.96037 -21.32766 52.95577 1.000 44.16671 319 PHE B O 1
ATOM 12369 N N . LEU B 1 267 ? -10.04600 -20.48822 52.13022 1.000 33.92835 320 LEU B N 1
ATOM 12370 C CA . LEU B 1 267 ? -9.38639 -21.78725 52.16657 1.000 33.95163 320 LEU B CA 1
ATOM 12371 C C . LEU B 1 267 ? -9.26816 -22.31172 53.58883 1.000 43.41123 320 LEU B C 1
ATOM 12372 O O . LEU B 1 267 ? -9.34233 -23.52599 53.80838 1.000 46.93111 320 LEU B O 1
ATOM 12388 N N . HIS B 1 268 ? -9.14657 -21.42135 54.57371 1.000 43.49149 321 HIS B N 1
ATOM 12389 C CA . HIS B 1 268 ? -8.98936 -21.89308 55.94188 1.000 49.44748 321 HIS B CA 1
ATOM 12390 C C . HIS B 1 268 ? -10.26469 -22.50151 56.48868 1.000 56.24641 321 HIS B C 1
ATOM 12391 O O . HIS B 1 268 ? -10.20674 -23.38231 57.35449 1.000 60.08901 321 HIS B O 1
ATOM 12405 N N . LYS B 1 269 ? -11.41044 -22.09605 55.96674 1.000 48.84736 322 LYS B N 1
ATOM 12406 C CA . LYS B 1 269 ? -12.68395 -22.58069 56.47360 1.000 55.39149 322 LYS B CA 1
ATOM 12407 C C . LYS B 1 269 ? -13.01593 -23.97397 55.95114 1.000 62.78211 322 LYS B C 1
ATOM 12408 O O . LYS B 1 269 ? -14.13553 -24.44737 56.16748 1.000 64.81163 322 LYS B O 1
ATOM 12427 N N . LYS B 1 270 ? -12.06431 -24.64711 55.29975 1.000 61.36269 323 LYS B N 1
ATOM 12428 C CA . LYS B 1 270 ? -12.35795 -25.85081 54.53512 1.000 68.80505 323 LYS B CA 1
ATOM 12429 C C . LYS B 1 270 ? -11.28322 -26.90792 54.73119 1.000 68.17960 323 LYS B C 1
ATOM 12430 O O . LYS B 1 270 ? -10.15449 -26.61659 55.12970 1.000 75.61922 323 LYS B O 1
ATOM 12449 N N . GLY B 1 271 ? -11.66382 -28.15684 54.44466 1.000 85.22970 324 GLY B N 1
ATOM 12450 C CA . GLY B 1 271 ? -10.74512 -29.27176 54.50232 1.000 98.16446 324 GLY B CA 1
ATOM 12451 C C . GLY B 1 271 ? -10.06283 -29.52693 53.16913 1.000 92.41411 324 GLY B C 1
ATOM 12452 O O . GLY B 1 271 ? -10.27622 -28.82967 52.17846 1.000 89.89175 324 GLY B O 1
ATOM 12456 N N . GLY B 1 272 ? -9.22786 -30.56406 53.15703 1.000 79.85783 325 GLY B N 1
ATOM 12457 C CA . GLY B 1 272 ? -8.38010 -30.84260 52.01873 1.000 77.61809 325 GLY B CA 1
ATOM 12458 C C . GLY B 1 272 ? -7.16802 -29.95007 51.89446 1.000 71.51133 325 GLY B C 1
ATOM 12459 O O . GLY B 1 272 ? -6.46825 -30.01536 50.87522 1.000 44.05186 325 GLY B O 1
ATOM 12463 N N . ASN B 1 273 ? -6.88257 -29.12234 52.89417 1.000 82.53236 326 ASN B N 1
ATOM 12464 C CA . ASN B 1 273 ? -5.79059 -28.17351 52.73971 1.000 63.85944 326 ASN B CA 1
ATOM 12465 C C . ASN B 1 273 ? -5.31860 -27.66417 54.09274 1.000 82.03538 326 ASN B C 1
ATOM 12466 O O . ASN B 1 273 ? -5.93726 -27.90625 55.13275 1.000 74.92415 326 ASN B O 1
ATOM 12477 N N . ALA B 1 274 ? -4.19891 -26.94251 54.04722 1.000 67.80677 327 ALA B N 1
ATOM 12478 C CA . ALA B 1 274 ? -3.64063 -26.24291 55.19438 1.000 61.83103 327 ALA B CA 1
ATOM 12479 C C . ALA B 1 274 ? -2.46335 -25.39786 54.72525 1.000 49.49746 327 ALA B C 1
ATOM 12480 O O . ALA B 1 274 ? -1.87829 -25.64563 53.66424 1.000 38.15131 327 ALA B O 1
ATOM 12487 N N . PHE B 1 275 ? -2.18448 -24.34450 55.49311 1.000 39.32509 328 PHE B N 1
ATOM 12488 C CA . PHE B 1 275 ? -1.01462 -23.50465 55.29105 1.000 34.02451 328 PHE B CA 1
ATOM 12489 C C . PHE B 1 275 ? 0.09438 -23.98261 56.22155 1.000 38.93925 328 PHE B C 1
ATOM 12490 O O . PHE B 1 275 ? -0.16604 -24.35103 57.37224 1.000 35.44231 328 PHE B O 1
ATOM 12507 N N . VAL B 1 276 ? 1.32084 -23.99620 55.71778 1.000 33.54592 329 VAL B N 1
ATOM 12508 C CA . VAL B 1 276 ? 2.51526 -24.17845 56.53193 1.000 33.28400 329 VAL B CA 1
ATOM 12509 C C . VAL B 1 276 ? 3.25584 -22.84660 56.47786 1.000 32.15921 329 VAL B C 1
ATOM 12510 O O . VAL B 1 276 ? 3.94956 -22.56494 55.49613 1.000 30.96895 329 VAL B O 1
ATOM 12523 N N . MET B 1 277 ? 3.12759 -22.02276 57.51721 1.000 32.54923 330 MET B N 1
ATOM 12524 C CA . MET B 1 277 ? 3.71286 -20.68972 57.50361 1.000 31.57474 330 MET B CA 1
ATOM 12525 C C . MET B 1 277 ? 5.10252 -20.71403 58.13969 1.000 31.34833 330 MET B C 1
ATOM 12526 O O . MET B 1 277 ? 5.50158 -21.68211 58.78794 1.000 32.10691 330 MET B O 1
ATOM 12540 N N . ASN B 1 278 ? 5.85293 -19.63496 57.92840 1.000 30.30262 331 ASN B N 1
ATOM 12541 C CA . ASN B 1 278 ? 7.16540 -19.47332 58.54875 1.000 30.06057 331 ASN B CA 1
ATOM 12542 C C . ASN B 1 278 ? 8.06400 -20.66315 58.24205 1.000 30.00252 331 ASN B C 1
ATOM 12543 O O . ASN B 1 278 ? 8.78411 -21.16626 59.10695 1.000 31.50845 331 ASN B O 1
ATOM 12554 N N . ALA B 1 279 ? 8.00972 -21.13078 57.00016 1.000 30.66731 332 ALA B N 1
ATOM 12555 C CA . ALA B 1 279 ? 8.76175 -22.31605 56.59421 1.000 29.36024 332 ALA B CA 1
ATOM 12556 C C . ALA B 1 279 ? 9.38951 -22.04881 55.23248 1.000 29.25404 332 ALA B C 1
ATOM 12557 O O . ALA B 1 279 ? 8.73817 -22.22211 54.20074 1.000 29.02628 332 ALA B O 1
ATOM 12564 N N . SER B 1 280 ? 10.65513 -21.65420 55.22688 1.000 28.59500 333 SER B N 1
ATOM 12565 C CA A SER B 1 280 ? 11.32158 -21.34617 53.97126 0.506 28.25918 333 SER B CA 1
ATOM 12566 C CA B SER B 1 280 ? 11.35245 -21.34505 53.98605 0.494 28.26396 333 SER B CA 1
ATOM 12567 C C . SER B 1 280 ? 11.80000 -22.62861 53.29791 1.000 27.53061 333 SER B C 1
ATOM 12568 O O . SER B 1 280 ? 12.39858 -23.50126 53.93520 1.000 30.40146 333 SER B O 1
ATOM 12583 N N . VAL B 1 281 ? 11.51084 -22.73991 51.99743 1.000 28.94443 334 VAL B N 1
ATOM 12584 C CA . VAL B 1 281 ? 11.92699 -23.89487 51.21126 1.000 28.53907 334 VAL B CA 1
ATOM 12585 C C . VAL B 1 281 ? 13.42067 -23.80498 50.92558 1.000 30.02177 334 VAL B C 1
ATOM 12586 O O . VAL B 1 281 ? 13.91403 -22.77284 50.45205 1.000 28.89018 334 VAL B O 1
ATOM 12599 N N . THR B 1 282 ? 14.14808 -24.89296 51.19910 1.000 28.80479 335 THR B N 1
ATOM 12600 C CA . THR B 1 282 ? 15.57505 -24.97151 50.91277 1.000 33.13956 335 THR B CA 1
ATOM 12601 C C . THR B 1 282 ? 15.95472 -26.08344 49.93874 1.000 36.99704 335 THR B C 1
ATOM 12602 O O . THR B 1 282 ? 17.09143 -26.08798 49.44721 1.000 31.30085 335 THR B O 1
ATOM 12613 N N . ALA B 1 283 ? 15.06411 -27.03338 49.66384 1.000 31.81275 336 ALA B N 1
ATOM 12614 C CA . ALA B 1 283 ? 15.38430 -28.09947 48.72763 1.000 29.58562 336 ALA B CA 1
ATOM 12615 C C . ALA B 1 283 ? 14.09548 -28.64518 48.13687 1.000 33.49442 336 ALA B C 1
ATOM 12616 O O . ALA B 1 283 ? 13.07923 -28.72663 48.82961 1.000 30.72140 336 ALA B O 1
ATOM 12623 N N . ILE B 1 284 ? 14.15029 -29.01387 46.85790 1.000 30.18717 337 ILE B N 1
ATOM 12624 C CA . ILE B 1 284 ? 13.02853 -29.62536 46.15302 1.000 32.30880 337 ILE B CA 1
ATOM 12625 C C . ILE B 1 284 ? 13.59059 -30.74728 45.29057 1.000 36.21310 337 ILE B C 1
ATOM 12626 O O . ILE B 1 284 ? 14.50558 -30.51528 44.49303 1.000 30.53330 337 ILE B O 1
ATOM 12642 N N . GLY B 1 285 ? 13.04423 -31.95062 45.42777 1.000 35.24914 338 GLY B N 1
ATOM 12643 C CA . GLY B 1 285 ? 13.50108 -33.04788 44.59761 1.000 32.96938 338 GLY B CA 1
ATOM 12644 C C . GLY B 1 285 ? 12.68024 -34.30056 44.79520 1.000 36.44871 338 GLY B C 1
ATOM 12645 O O . GLY B 1 285 ? 11.90952 -34.42465 45.75374 1.000 34.43837 338 GLY B O 1
ATOM 12649 N N . LEU B 1 286 ? 12.84420 -35.22488 43.85248 1.000 32.05366 339 LEU B N 1
ATOM 12650 C CA . LEU B 1 286 ? 12.25791 -36.54799 43.99275 1.000 30.72311 339 LEU B CA 1
ATOM 12651 C C . LEU B 1 286 ? 12.91942 -37.28898 45.14591 1.000 35.39043 339 LEU B C 1
ATOM 12652 O O . LEU B 1 286 ? 14.14119 -37.23319 45.31953 1.000 34.38867 339 LEU B O 1
ATOM 12668 N N . GLU B 1 287 ? 12.10437 -38.00525 45.92560 1.000 34.45526 340 GLU B N 1
ATOM 12669 C CA . GLU B 1 287 ? 12.64486 -38.82816 47.00189 1.000 34.87250 340 GLU B CA 1
ATOM 12670 C C . GLU B 1 287 ? 13.65642 -39.83079 46.46652 1.000 43.26481 340 GLU B C 1
ATOM 12671 O O . GLU B 1 287 ? 14.74469 -40.00072 47.02388 1.000 42.38923 340 GLU B O 1
ATOM 12683 N N . ASN B 1 288 ? 13.30336 -40.51788 45.37276 1.000 38.63753 341 ASN B N 1
ATOM 12684 C CA . ASN B 1 288 ? 14.20740 -41.43380 44.68773 1.000 42.10738 341 ASN B CA 1
ATOM 12685 C C . ASN B 1 288 ? 14.02102 -41.24705 43.18853 1.000 42.42573 341 ASN B C 1
ATOM 12686 O O . ASN B 1 288 ? 13.04853 -41.75960 42.61081 1.000 44.48128 341 ASN B O 1
ATOM 12697 N N . PRO B 1 289 ? 14.92412 -40.52434 42.52166 1.000 44.40202 342 PRO B N 1
ATOM 12698 C CA . PRO B 1 289 ? 14.70549 -40.22292 41.09644 1.000 52.36447 342 PRO B CA 1
ATOM 12699 C C . PRO B 1 289 ? 14.74937 -41.43898 40.18092 1.000 57.64383 342 PRO B C 1
ATOM 12700 O O . PRO B 1 289 ? 14.31513 -41.32627 39.02715 1.000 63.17073 342 PRO B O 1
ATOM 12711 N N . ASN B 1 290 ? 15.22683 -42.59156 40.64266 1.000 56.77082 343 ASN B N 1
ATOM 12712 C CA . ASN B 1 290 ? 15.23777 -43.78624 39.80877 1.000 65.65013 343 ASN B CA 1
ATOM 12713 C C . ASN B 1 290 ? 13.95842 -44.60946 39.91289 1.000 63.33589 343 ASN B C 1
ATOM 12714 O O . ASN B 1 290 ? 13.82292 -45.59995 39.18740 1.000 73.67005 343 ASN B O 1
ATOM 12725 N N . LYS B 1 291 ? 13.01247 -44.22161 40.76622 1.000 59.32676 344 LYS B N 1
ATOM 12726 C CA . LYS B 1 291 ? 11.74822 -44.93379 40.91100 1.000 53.05520 344 LYS B CA 1
ATOM 12727 C C . LYS B 1 291 ? 10.64511 -44.13941 40.22227 1.000 54.87253 344 LYS B C 1
ATOM 12728 O O . LYS B 1 291 ? 10.50786 -42.93179 40.44965 1.000 54.90367 344 LYS B O 1
ATOM 12747 N N . GLU B 1 292 ? 9.85607 -44.82266 39.38999 1.000 57.94138 345 GLU B N 1
ATOM 12748 C CA . GLU B 1 292 ? 8.84705 -44.13521 38.59183 1.000 63.51913 345 GLU B CA 1
ATOM 12749 C C . GLU B 1 292 ? 7.74217 -43.53892 39.45289 1.000 60.25044 345 GLU B C 1
ATOM 12750 O O . GLU B 1 292 ? 7.20220 -42.47989 39.10926 1.000 55.70310 345 GLU B O 1
ATOM 12762 N N . ASP B 1 293 ? 7.37923 -44.19662 40.54968 1.000 55.77480 346 ASP B N 1
ATOM 12763 C CA . ASP B 1 293 ? 6.32965 -43.69995 41.42300 1.000 55.63500 346 ASP B CA 1
ATOM 12764 C C . ASP B 1 293 ? 6.87043 -42.82927 42.55261 1.000 46.44568 346 ASP B C 1
ATOM 12765 O O . ASP B 1 293 ? 6.17621 -42.63104 43.55474 1.000 50.33484 346 ASP B O 1
ATOM 12774 N N . SER B 1 294 ? 8.08013 -42.30599 42.41962 1.000 45.61658 347 SER B N 1
ATOM 12775 C CA . SER B 1 294 ? 8.67732 -41.56737 43.52145 1.000 41.62127 347 SER B CA 1
ATOM 12776 C C . SER B 1 294 ? 7.83611 -40.34108 43.86368 1.000 34.89785 347 SER B C 1
ATOM 12777 O O . SER B 1 294 ? 7.44061 -39.59153 42.95896 1.000 37.85639 347 SER B O 1
ATOM 12785 N N . PRO B 1 295 ? 7.56207 -40.09099 45.14162 1.000 38.21374 348 PRO B N 1
ATOM 12786 C CA . PRO B 1 295 ? 6.97489 -38.80580 45.53106 1.000 36.65153 348 PRO B CA 1
ATOM 12787 C C . PRO B 1 295 ? 8.02211 -37.70616 45.47669 1.000 38.98267 348 PRO B C 1
ATOM 12788 O O . PRO B 1 295 ? 9.22849 -37.94973 45.38718 1.000 35.32993 348 PRO B O 1
ATOM 12799 N N . MET B 1 296 ? 7.53398 -36.47377 45.52435 1.000 32.35928 349 MET B N 1
ATOM 12800 C CA . MET B 1 296 ? 8.38739 -35.31288 45.68990 1.000 31.25510 349 MET B CA 1
ATOM 12801 C C . MET B 1 296 ? 8.64948 -35.06130 47.16817 1.000 33.90363 349 MET B C 1
ATOM 12802 O O . MET B 1 296 ? 7.79256 -35.30544 48.02213 1.000 32.66416 349 MET B O 1
ATOM 12816 N N . VAL B 1 297 ? 9.84079 -34.54814 47.45678 1.000 31.03968 350 VAL B N 1
ATOM 12817 C CA . VAL B 1 297 ? 10.21947 -34.11656 48.79379 1.000 36.30657 350 VAL B CA 1
ATOM 12818 C C . VAL B 1 297 ? 10.51994 -32.62673 48.73521 1.000 33.06998 350 VAL B C 1
ATOM 12819 O O . VAL B 1 297 ? 11.25473 -32.17032 47.85144 1.000 34.63287 350 VAL B O 1
ATOM 12832 N N . VAL B 1 298 ? 9.93038 -31.87254 49.65694 1.000 32.62721 351 VAL B N 1
ATOM 12833 C CA . VAL B 1 298 ? 10.22514 -30.45807 49.84266 1.000 30.50032 351 VAL B CA 1
ATOM 12834 C C . VAL B 1 298 ? 10.77871 -30.29092 51.25113 1.000 35.00263 351 VAL B C 1
ATOM 12835 O O . VAL B 1 298 ? 10.12362 -30.66979 52.23039 1.000 31.58238 351 VAL B O 1
ATOM 12848 N N . VAL B 1 299 ? 11.97828 -29.73567 51.35924 1.000 29.63822 352 VAL B N 1
ATOM 12849 C CA . VAL B 1 299 ? 12.53405 -29.38333 52.65930 1.000 29.48511 352 VAL B CA 1
ATOM 12850 C C . VAL B 1 299 ? 12.19179 -27.92263 52.90870 1.000 28.82462 352 VAL B C 1
ATOM 12851 O O . VAL B 1 299 ? 12.59052 -27.03882 52.14111 1.000 28.44273 352 VAL B O 1
ATOM 12864 N N . ALA B 1 300 ? 11.45243 -27.67046 53.98441 1.000 31.25642 353 ALA B N 1
ATOM 12865 C CA . ALA B 1 300 ? 11.00299 -26.33006 54.32466 1.000 31.24693 353 ALA B CA 1
ATOM 12866 C C . ALA B 1 300 ? 11.01790 -26.18808 55.83563 1.000 30.08774 353 ALA B C 1
ATOM 12867 O O . ALA B 1 300 ? 10.49063 -27.04334 56.55387 1.000 33.84509 353 ALA B O 1
ATOM 12874 N N . GLY B 1 301 ? 11.63627 -25.11349 56.31091 1.000 33.43274 354 GLY B N 1
ATOM 12875 C CA . GLY B 1 301 ? 11.78886 -24.94114 57.73993 1.000 34.71082 354 GLY B CA 1
ATOM 12876 C C . GLY B 1 301 ? 12.52049 -26.08607 58.39485 1.000 36.43721 354 GLY B C 1
ATOM 12877 O O . GLY B 1 301 ? 12.25738 -26.40233 59.55851 1.000 33.84241 354 GLY B O 1
ATOM 12881 N N . GLY B 1 302 ? 13.42381 -26.73271 57.66474 1.000 43.77501 355 GLY B N 1
ATOM 12882 C CA . GLY B 1 302 ? 14.15829 -27.85787 58.19484 1.000 40.43953 355 GLY B CA 1
ATOM 12883 C C . GLY B 1 302 ? 13.38450 -29.15047 58.30321 1.000 45.43505 355 GLY B C 1
ATOM 12884 O O . GLY B 1 302 ? 13.90388 -30.10904 58.88086 1.000 45.29350 355 GLY B O 1
ATOM 12888 N N . GLN B 1 303 ? 12.15968 -29.21129 57.78243 1.000 38.01087 356 GLN B N 1
ATOM 12889 C CA . GLN B 1 303 ? 11.35570 -30.42541 57.79943 1.000 38.63033 356 GLN B CA 1
ATOM 12890 C C . GLN B 1 303 ? 11.17312 -30.95259 56.38340 1.000 34.57217 356 GLN B C 1
ATOM 12891 O O . GLN B 1 303 ? 10.97251 -30.17625 55.44566 1.000 33.97678 356 GLN B O 1
ATOM 12905 N N . LYS B 1 304 ? 11.22801 -32.27162 56.23325 1.000 39.07786 357 LYS B N 1
ATOM 12906 C CA . LYS B 1 304 ? 10.94105 -32.91092 54.95536 1.000 35.41740 357 LYS B CA 1
ATOM 12907 C C . LYS B 1 304 ? 9.43982 -33.14145 54.84090 1.000 38.07781 357 LYS B C 1
ATOM 12908 O O . LYS B 1 304 ? 8.83405 -33.74435 55.73245 1.000 39.25567 357 LYS B O 1
ATOM 12927 N N . ARG B 1 305 ? 8.85001 -32.68121 53.75025 1.000 33.67290 358 ARG B N 1
ATOM 12928 C CA . ARG B 1 305 ? 7.44210 -32.90894 53.46431 1.000 39.08869 358 ARG B CA 1
ATOM 12929 C C . ARG B 1 305 ? 7.32144 -33.60045 52.11813 1.000 33.93312 358 ARG B C 1
ATOM 12930 O O . ARG B 1 305 ? 8.04456 -33.26580 51.17640 1.000 34.78268 358 ARG B O 1
ATOM 12951 N N . LYS B 1 306 ? 6.41179 -34.56726 52.03100 1.000 34.93233 359 LYS B N 1
ATOM 12952 C CA . LYS B 1 306 ? 6.25669 -35.36564 50.82786 1.000 34.87044 359 LYS B CA 1
ATOM 12953 C C . LYS B 1 306 ? 4.96510 -34.98745 50.11153 1.000 37.32114 359 LYS B C 1
ATOM 12954 O O . LYS B 1 306 ? 3.92245 -34.80157 50.75017 1.000 35.46068 359 LYS B O 1
ATOM 12973 N N . TYR B 1 307 ? 5.03010 -34.93012 48.78061 1.000 33.95159 360 TYR B N 1
ATOM 12974 C CA . TYR B 1 307 ? 3.88695 -34.61106 47.93481 1.000 33.77972 360 TYR B CA 1
ATOM 12975 C C . TYR B 1 307 ? 3.92857 -35.50101 46.70181 1.000 34.46442 360 TYR B C 1
ATOM 12976 O O . TYR B 1 307 ? 4.98471 -36.00057 46.30717 1.000 33.44761 360 TYR B O 1
ATOM 12994 N N . SER B 1 308 ? 2.75778 -35.71856 46.10085 1.000 32.23187 361 SER B N 1
ATOM 12995 C CA . SER B 1 308 ? 2.73192 -36.41095 44.81769 1.000 32.63706 361 SER B CA 1
ATOM 12996 C C . SER B 1 308 ? 3.29249 -35.51441 43.71779 1.000 32.01557 361 SER B C 1
ATOM 12997 O O . SER B 1 308 ? 4.12475 -35.94794 42.91154 1.000 33.51951 361 SER B O 1
ATOM 13005 N N . HIS B 1 309 ? 2.85784 -34.25137 43.68993 1.000 31.05817 362 HIS B N 1
ATOM 13006 C CA . HIS B 1 309 ? 3.33136 -33.24020 42.75348 1.000 30.33636 362 HIS B CA 1
ATOM 13007 C C . HIS B 1 309 ? 3.56293 -31.93668 43.51460 1.000 29.64677 362 HIS B C 1
ATOM 13008 O O . HIS B 1 309 ? 2.96089 -31.70060 44.56590 1.000 29.68221 362 HIS B O 1
ATOM 13022 N N . VAL B 1 310 ? 4.42679 -31.07962 42.96136 1.000 29.06555 363 VAL B N 1
ATOM 13023 C CA . VAL B 1 310 ? 4.74911 -29.77096 43.53128 1.000 28.41529 363 VAL B CA 1
ATOM 13024 C C . VAL B 1 310 ? 4.48172 -28.69386 42.48519 1.000 28.34237 363 VAL B C 1
ATOM 13025 O O . VAL B 1 310 ? 4.93196 -28.81010 41.33926 1.000 27.77914 363 VAL B O 1
ATOM 13038 N N . ILE B 1 311 ? 3.75648 -27.64752 42.88234 1.000 27.43596 364 ILE B N 1
ATOM 13039 C CA . ILE B 1 311 ? 3.59163 -26.43962 42.08187 1.000 26.86991 364 ILE B CA 1
ATOM 13040 C C . ILE B 1 311 ? 4.38330 -25.34435 42.77751 1.000 26.45003 364 ILE B C 1
ATOM 13041 O O . ILE B 1 311 ? 4.02303 -24.90151 43.87596 1.000 26.69066 364 ILE B O 1
ATOM 13057 N N . SER B 1 312 ? 5.46439 -24.91231 42.14764 1.000 26.07382 365 SER B N 1
ATOM 13058 C CA . SER B 1 312 ? 6.28644 -23.84521 42.68831 1.000 25.64631 365 SER B CA 1
ATOM 13059 C C . SER B 1 312 ? 5.83326 -22.50439 42.13255 1.000 25.15119 365 SER B C 1
ATOM 13060 O O . SER B 1 312 ? 5.71193 -22.34597 40.91511 1.000 25.36805 365 SER B O 1
ATOM 13068 N N . THR B 1 313 ? 5.58830 -21.53705 43.01927 1.000 27.44119 366 THR B N 1
ATOM 13069 C CA . THR B 1 313 ? 5.40157 -20.15588 42.58903 1.000 24.46144 366 THR B CA 1
ATOM 13070 C C . THR B 1 313 ? 6.54723 -19.25239 43.03433 1.000 24.99648 366 THR B C 1
ATOM 13071 O O . THR B 1 313 ? 6.39905 -18.02539 43.04215 1.000 26.91253 366 THR B O 1
ATOM 13082 N N . LEU B 1 314 ? 7.67771 -19.83081 43.42110 1.000 24.30236 367 LEU B N 1
ATOM 13083 C CA . LEU B 1 314 ? 8.81941 -19.03099 43.84233 1.000 24.09356 367 LEU B CA 1
ATOM 13084 C C . LEU B 1 314 ? 9.42073 -18.29200 42.64664 1.000 26.28993 367 LEU B C 1
ATOM 13085 O O . LEU B 1 314 ? 9.51676 -18.85499 41.55032 1.000 23.86387 367 LEU B O 1
ATOM 13101 N N . PRO B 1 315 ? 9.79506 -17.01930 42.81532 1.000 27.29209 368 PRO B N 1
ATOM 13102 C CA . PRO B 1 315 ? 10.51097 -16.31313 41.74625 1.000 26.35269 368 PRO B CA 1
ATOM 13103 C C . PRO B 1 315 ? 11.71870 -17.11049 41.28553 1.000 23.45924 368 PRO B C 1
ATOM 13104 O O . PRO B 1 315 ? 12.30886 -17.87309 42.05210 1.000 25.50608 368 PRO B O 1
ATOM 13115 N N . LEU B 1 316 ? 12.07111 -16.93976 40.01348 1.000 23.38045 369 LEU B N 1
ATOM 13116 C CA . LEU B 1 316 ? 13.20121 -17.68188 39.46667 1.000 23.63097 369 LEU B CA 1
ATOM 13117 C C . LEU B 1 316 ? 14.49208 -17.45089 40.24557 1.000 23.72690 369 LEU B C 1
ATOM 13118 O O . LEU B 1 316 ? 15.20021 -18.43769 40.51142 1.000 24.09460 369 LEU B O 1
ATOM 13134 N N . PRO B 1 317 ? 14.86219 -16.22539 40.63219 1.000 23.59289 370 PRO B N 1
ATOM 13135 C CA . PRO B 1 317 ? 16.10303 -16.06821 41.40794 1.000 24.01481 370 PRO B CA 1
ATOM 13136 C C . PRO B 1 317 ? 16.02761 -16.74965 42.76226 1.000 24.54110 370 PRO B C 1
ATOM 13137 O O . PRO B 1 317 ? 17.06764 -17.17070 43.28577 1.000 24.26520 370 PRO B O 1
ATOM 13148 N N . VAL B 1 318 ? 14.82278 -16.90011 43.33093 1.000 23.85231 371 VAL B N 1
ATOM 13149 C CA . VAL B 1 318 ? 14.68463 -17.65084 44.57551 1.000 24.17018 371 VAL B CA 1
ATOM 13150 C C . VAL B 1 318 ? 14.96196 -19.13157 44.33401 1.000 24.59384 371 VAL B C 1
ATOM 13151 O O . VAL B 1 318 ? 15.65478 -19.78111 45.12597 1.000 25.03896 371 VAL B O 1
ATOM 13164 N N . LEU B 1 319 ? 14.43176 -19.69033 43.23633 1.000 26.08656 372 LEU B N 1
ATOM 13165 C CA . LEU B 1 319 ? 14.69782 -21.09265 42.92194 1.000 25.02605 372 LEU B CA 1
ATOM 13166 C C . LEU B 1 319 ? 16.18721 -21.34772 42.76170 1.000 26.13576 372 LEU B C 1
ATOM 13167 O O . LEU B 1 319 ? 16.66467 -22.45012 43.05036 1.000 25.83788 372 LEU B O 1
ATOM 13183 N N . ARG B 1 320 ? 16.93308 -20.34249 42.30204 1.000 25.07664 373 ARG B N 1
ATOM 13184 C CA . ARG B 1 320 ? 18.37832 -20.46551 42.19594 1.000 25.82242 373 ARG B CA 1
ATOM 13185 C C . ARG B 1 320 ? 19.05015 -20.55355 43.56324 1.000 26.68372 373 ARG B C 1
ATOM 13186 O O . ARG B 1 320 ? 20.21123 -20.97170 43.63593 1.000 29.22597 373 ARG B O 1
ATOM 13207 N N . THR B 1 321 ? 18.35129 -20.20023 44.64772 1.000 27.01930 374 THR B N 1
ATOM 13208 C CA . THR B 1 321 ? 18.89347 -20.36544 45.99246 1.000 25.96691 374 THR B CA 1
ATOM 13209 C C . THR B 1 321 ? 18.43274 -21.66129 46.65637 1.000 31.81602 374 THR B C 1
ATOM 13210 O O . THR B 1 321 ? 18.82068 -21.93323 47.79814 1.000 32.97456 374 THR B O 1
ATOM 13221 N N . VAL B 1 322 ? 17.62951 -22.46143 45.96750 1.000 27.12812 375 VAL B N 1
ATOM 13222 C CA . VAL B 1 322 ? 17.09662 -23.71460 46.48420 1.000 28.56027 375 VAL B CA 1
ATOM 13223 C C . VAL B 1 322 ? 17.88287 -24.86200 45.87297 1.000 28.41418 375 VAL B C 1
ATOM 13224 O O . VAL B 1 322 ? 18.26004 -24.81718 44.69766 1.000 29.93125 375 VAL B O 1
ATOM 13237 N N . ASP B 1 323 ? 18.09088 -25.92206 46.64959 1.000 30.67633 376 ASP B N 1
ATOM 13238 C CA . ASP B 1 323 ? 18.76773 -27.11445 46.14536 1.000 31.82354 376 ASP B CA 1
ATOM 13239 C C . ASP B 1 323 ? 17.79956 -27.92735 45.28685 1.000 33.16967 376 ASP B C 1
ATOM 13240 O O . ASP B 1 323 ? 16.92011 -28.61806 45.81286 1.000 29.63818 376 ASP B O 1
ATOM 13249 N N . LEU B 1 324 ? 17.98383 -27.88067 43.96378 1.000 29.75289 377 LEU B N 1
ATOM 13250 C CA . LEU B 1 324 ? 17.13184 -28.60641 43.03015 1.000 34.30905 377 LEU B CA 1
ATOM 13251 C C . LEU B 1 324 ? 17.77270 -29.90310 42.53987 1.000 33.64121 377 LEU B C 1
ATOM 13252 O O . LEU B 1 324 ? 17.35095 -30.44972 41.51321 1.000 33.22689 377 LEU B O 1
ATOM 13268 N N . LYS B 1 325 ? 18.81125 -30.38542 43.21802 1.000 37.17437 378 LYS B N 1
ATOM 13269 C CA . LYS B 1 325 ? 19.31256 -31.71818 42.90940 1.000 50.10366 378 LYS B CA 1
ATOM 13270 C C . LYS B 1 325 ? 18.19886 -32.72517 43.15997 1.000 42.98991 378 LYS B C 1
ATOM 13271 O O . LYS B 1 325 ? 17.49795 -32.66250 44.17606 1.000 52.42462 378 LYS B O 1
ATOM 13290 N N . ASN B 1 326 ? 18.02792 -33.64283 42.21984 1.000 39.57749 379 ASN B N 1
ATOM 13291 C CA . ASN B 1 326 ? 16.98919 -34.65224 42.20759 1.000 38.30703 379 ASN B CA 1
ATOM 13292 C C . ASN B 1 326 ? 15.67007 -34.09403 41.69469 1.000 35.67161 379 ASN B C 1
ATOM 13293 O O . ASN B 1 326 ? 14.69517 -34.83945 41.66942 1.000 32.23043 379 ASN B O 1
ATOM 13304 N N . SER B 1 327 ? 15.59595 -32.82112 41.30002 1.000 32.87885 380 SER B N 1
ATOM 13305 C CA . SER B 1 327 ? 14.48452 -32.36116 40.47558 1.000 32.71704 380 SER B CA 1
ATOM 13306 C C . SER B 1 327 ? 14.75319 -32.53938 38.98362 1.000 33.04029 380 SER B C 1
ATOM 13307 O O . SER B 1 327 ? 13.84550 -32.31857 38.17629 1.000 32.04057 380 SER B O 1
ATOM 13315 N N . LYS B 1 328 ? 15.96666 -32.93125 38.59295 1.000 32.05878 381 LYS B N 1
ATOM 13316 C CA . LYS B 1 328 ? 16.22584 -33.36441 37.22087 1.000 32.99815 381 LYS B CA 1
ATOM 13317 C C . LYS B 1 328 ? 15.80044 -32.31412 36.19638 1.000 32.81342 381 LYS B C 1
ATOM 13318 O O . LYS B 1 328 ? 15.21085 -32.63748 35.16352 1.000 35.54621 381 LYS B O 1
ATOM 13337 N N . LEU B 1 329 ? 16.12840 -31.05126 36.45982 1.000 31.36655 382 LEU B N 1
ATOM 13338 C CA . LEU B 1 329 ? 15.91929 -30.02137 35.45189 1.000 29.21429 382 LEU B CA 1
ATOM 13339 C C . LEU B 1 329 ? 16.76975 -30.32855 34.22409 1.000 29.27950 382 LEU B C 1
ATOM 13340 O O . LEU B 1 329 ? 17.92538 -30.74654 34.34347 1.000 29.73484 382 LEU B O 1
ATOM 13356 N N . ASP B 1 330 ? 16.20760 -30.12235 33.03382 1.000 29.69781 383 ASP B N 1
ATOM 13357 C CA . ASP B 1 330 ? 17.04948 -30.28562 31.85528 1.000 29.58135 383 ASP B CA 1
ATOM 13358 C C . ASP B 1 330 ? 17.91315 -29.03373 31.69142 1.000 29.04388 383 ASP B C 1
ATOM 13359 O O . ASP B 1 330 ? 17.76917 -28.04731 32.41965 1.000 28.70265 383 ASP B O 1
ATOM 13368 N N . ILE B 1 331 ? 18.86116 -29.10381 30.75594 1.000 29.89731 384 ILE B N 1
ATOM 13369 C CA . ILE B 1 331 ? 19.89315 -28.07385 30.66142 1.000 29.62032 384 ILE B CA 1
ATOM 13370 C C . ILE B 1 331 ? 19.31482 -26.72428 30.25068 1.000 28.39505 384 ILE B C 1
ATOM 13371 O O . ILE B 1 331 ? 19.83827 -25.67445 30.64872 1.000 28.26226 384 ILE B O 1
ATOM 13387 N N . VAL B 1 332 ? 18.23568 -26.70962 29.46840 1.000 28.26810 385 VAL B N 1
ATOM 13388 C CA . VAL B 1 332 ? 17.63212 -25.42838 29.11568 1.000 27.63138 385 VAL B CA 1
ATOM 13389 C C . VAL B 1 332 ? 16.92782 -24.83832 30.33164 1.000 27.06945 385 VAL B C 1
ATOM 13390 O O . VAL B 1 332 ? 17.08462 -23.65280 30.64927 1.000 26.65365 385 VAL B O 1
ATOM 13403 N N . GLN B 1 333 ? 16.17528 -25.66918 31.05435 1.000 28.95318 386 GLN B N 1
ATOM 13404 C CA . GLN B 1 333 ? 15.49116 -25.20219 32.25303 1.000 28.08921 386 GLN B CA 1
ATOM 13405 C C . GLN B 1 333 ? 16.46843 -24.60529 33.25987 1.000 27.83090 386 GLN B C 1
ATOM 13406 O O . GLN B 1 333 ? 16.21146 -23.53755 33.82392 1.000 26.04593 386 GLN B O 1
ATOM 13420 N N . SER B 1 334 ? 17.59751 -25.27473 33.50924 1.000 27.02951 387 SER B N 1
ATOM 13421 C CA . SER B 1 334 ? 18.51525 -24.73481 34.51035 1.000 26.91870 387 SER B CA 1
ATOM 13422 C C . SER B 1 334 ? 19.15745 -23.43249 34.02816 1.000 28.03564 387 SER B C 1
ATOM 13423 O O . SER B 1 334 ? 19.39322 -22.52814 34.83848 1.000 27.09178 387 SER B O 1
ATOM 13431 N N . ASN B 1 335 ? 19.39830 -23.29614 32.71656 1.000 26.65820 388 ASN B N 1
ATOM 13432 C CA . ASN B 1 335 ? 19.86434 -22.02630 32.16116 1.000 26.33545 388 ASN B CA 1
ATOM 13433 C C . ASN B 1 335 ? 18.80420 -20.93687 32.29378 1.000 25.70090 388 ASN B C 1
ATOM 13434 O O . ASN B 1 335 ? 19.11464 -19.77818 32.60538 1.000 25.35420 388 ASN B O 1
ATOM 13445 N N . ALA B 1 336 ? 17.54755 -21.29758 32.03904 1.000 25.60826 389 ALA B N 1
ATOM 13446 C CA . ALA B 1 336 ? 16.45072 -20.34428 32.12648 1.000 25.09891 389 ALA B CA 1
ATOM 13447 C C . ALA B 1 336 ? 16.32774 -19.74946 33.52280 1.000 24.75838 389 ALA B C 1
ATOM 13448 O O . ALA B 1 336 ? 16.08742 -18.54516 33.66879 1.000 24.35410 389 ALA B O 1
ATOM 13455 N N . LEU B 1 337 ? 16.46991 -20.57281 34.56482 1.000 24.96791 390 LEU B N 1
ATOM 13456 C CA . LEU B 1 337 ? 16.37157 -20.03480 35.91659 1.000 24.71259 390 LEU B CA 1
ATOM 13457 C C . LEU B 1 337 ? 17.37732 -18.90646 36.12563 1.000 25.11778 390 LEU B C 1
ATOM 13458 O O . LEU B 1 337 ? 17.08461 -17.91822 36.80963 1.000 24.17964 390 LEU B O 1
ATOM 13474 N N . ARG B 1 338 ? 18.57124 -19.03361 35.53845 1.000 24.81502 391 ARG B N 1
ATOM 13475 C CA . ARG B 1 338 ? 19.60199 -18.01771 35.73295 1.000 24.73431 391 ARG B CA 1
ATOM 13476 C C . ARG B 1 338 ? 19.40859 -16.81505 34.81239 1.000 25.33325 391 ARG B C 1
ATOM 13477 O O . ARG B 1 338 ? 19.54079 -15.66597 35.24891 1.000 24.13701 391 ARG B O 1
ATOM 13498 N N . LYS B 1 339 ? 19.12985 -17.05789 33.53016 1.000 24.49422 392 LYS B N 1
ATOM 13499 C CA . LYS B 1 339 ? 19.21479 -16.01131 32.51641 1.000 24.34138 392 LYS B CA 1
ATOM 13500 C C . LYS B 1 339 ? 17.91896 -15.22706 32.34437 1.000 23.93628 392 LYS B C 1
ATOM 13501 O O . LYS B 1 339 ? 17.97810 -14.03183 32.04388 1.000 23.78381 392 LYS B O 1
ATOM 13520 N N . LEU B 1 340 ? 16.74983 -15.83643 32.51211 1.000 23.86615 393 LEU B N 1
ATOM 13521 C CA . LEU B 1 340 ? 15.51588 -15.07528 32.31898 1.000 23.55916 393 LEU B CA 1
ATOM 13522 C C . LEU B 1 340 ? 15.49931 -13.87862 33.27405 1.000 23.22954 393 LEU B C 1
ATOM 13523 O O . LEU B 1 340 ? 15.52954 -14.04896 34.49656 1.000 23.16681 393 LEU B O 1
ATOM 13539 N N . GLN B 1 341 ? 15.45049 -12.66661 32.71887 1.000 23.07503 394 GLN B N 1
ATOM 13540 C CA . GLN B 1 341 ? 15.82921 -11.47723 33.47332 1.000 22.87709 394 GLN B CA 1
ATOM 13541 C C . GLN B 1 341 ? 14.69033 -10.89386 34.30966 1.000 23.75900 394 GLN B C 1
ATOM 13542 O O . GLN B 1 341 ? 13.53028 -10.85333 33.88554 1.000 22.91154 394 GLN B O 1
ATOM 13556 N N . TYR B 1 342 ? 15.05143 -10.42452 35.50479 1.000 23.71339 395 TYR B N 1
ATOM 13557 C CA . TYR B 1 342 ? 14.18572 -9.68022 36.40845 1.000 23.37824 395 TYR B CA 1
ATOM 13558 C C . TYR B 1 342 ? 14.51766 -8.19227 36.35116 1.000 25.35988 395 TYR B C 1
ATOM 13559 O O . TYR B 1 342 ? 15.60891 -7.78930 35.93592 1.000 23.45094 395 TYR B O 1
ATOM 13577 N N . GLY B 1 343 ? 13.54345 -7.37680 36.76389 1.000 22.28209 396 GLY B N 1
ATOM 13578 C CA . GLY B 1 343 ? 13.71116 -5.94509 36.87517 1.000 22.84839 396 GLY B CA 1
ATOM 13579 C C . GLY B 1 343 ? 13.47683 -5.42496 38.28350 1.000 22.07733 396 GLY B C 1
ATOM 13580 O O . GLY B 1 343 ? 12.79554 -6.05165 39.10210 1.000 22.59900 396 GLY B O 1
ATOM 13584 N N . PRO B 1 344 ? 14.05392 -4.26319 38.58858 1.000 22.13369 397 PRO B N 1
ATOM 13585 C CA . PRO B 1 344 ? 13.92983 -3.67561 39.92817 1.000 22.16858 397 PRO B CA 1
ATOM 13586 C C . PRO B 1 344 ? 12.77646 -2.68549 40.02095 1.000 22.16358 397 PRO B C 1
ATOM 13587 O O . PRO B 1 344 ? 12.27983 -2.17621 39.01450 1.000 23.51333 397 PRO B O 1
ATOM 13598 N N . SER B 1 345 ? 12.40146 -2.37234 41.26394 1.000 22.22221 398 SER B N 1
ATOM 13599 C CA . SER B 1 345 ? 11.42878 -1.31882 41.52803 1.000 22.30795 398 SER B CA 1
ATOM 13600 C C . SER B 1 345 ? 11.51598 -0.89221 42.98662 1.000 22.75847 398 SER B C 1
ATOM 13601 O O . SER B 1 345 ? 11.79413 -1.71024 43.87102 1.000 23.39697 398 SER B O 1
ATOM 13609 N N . ILE B 1 346 ? 11.25620 0.39999 43.22396 1.000 23.83329 399 ILE B N 1
ATOM 13610 C CA . ILE B 1 346 ? 11.13675 0.95634 44.56302 1.000 22.83678 399 ILE B CA 1
ATOM 13611 C C . ILE B 1 346 ? 9.86757 1.79057 44.63792 1.000 22.99591 399 ILE B C 1
ATOM 13612 O O . ILE B 1 346 ? 9.35730 2.29081 43.63368 1.000 25.46366 399 ILE B O 1
ATOM 13628 N N . LYS B 1 347 ? 9.35840 1.92948 45.85271 1.000 23.18487 400 LYS B N 1
ATOM 13629 C CA . LYS B 1 347 ? 8.29972 2.87934 46.13932 1.000 23.69473 400 LYS B CA 1
ATOM 13630 C C . LYS B 1 347 ? 8.62401 3.56254 47.45561 1.000 23.76660 400 LYS B C 1
ATOM 13631 O O . LYS B 1 347 ? 9.24627 2.96980 48.34385 1.000 24.95774 400 LYS B O 1
ATOM 13650 N N . ILE B 1 348 ? 8.20139 4.81779 47.56533 1.000 24.09087 401 ILE B N 1
ATOM 13651 C CA . ILE B 1 348 ? 8.32159 5.59468 48.79063 1.000 26.36257 401 ILE B CA 1
ATOM 13652 C C . ILE B 1 348 ? 6.95572 6.19724 49.06690 1.000 26.07354 401 ILE B C 1
ATOM 13653 O O . ILE B 1 348 ? 6.44743 6.97692 48.25170 1.000 24.93485 401 ILE B O 1
ATOM 13669 N N . GLY B 1 349 ? 6.36585 5.83531 50.20077 1.000 24.99950 402 GLY B N 1
ATOM 13670 C CA . GLY B 1 349 ? 5.08484 6.37599 50.63564 1.000 25.39862 402 GLY B CA 1
ATOM 13671 C C . GLY B 1 349 ? 5.29275 7.35318 51.77429 1.000 25.90602 402 GLY B C 1
ATOM 13672 O O . GLY B 1 349 ? 6.12066 7.12223 52.66237 1.000 26.94288 402 GLY B O 1
ATOM 13676 N N . ILE B 1 350 ? 4.55149 8.45761 51.74312 1.000 26.34960 403 ILE B N 1
ATOM 13677 C CA . ILE B 1 350 ? 4.67986 9.49542 52.75609 1.000 26.92193 403 ILE B CA 1
ATOM 13678 C C . ILE B 1 350 ? 3.29955 9.83741 53.28763 1.000 27.41249 403 ILE B C 1
ATOM 13679 O O . ILE B 1 350 ? 2.41357 10.23288 52.52041 1.000 27.53747 403 ILE B O 1
ATOM 13695 N N . LEU B 1 351 ? 3.13049 9.70977 54.60078 1.000 27.75649 404 LEU B N 1
ATOM 13696 C CA . LEU B 1 351 ? 1.95506 10.22350 55.28585 1.000 29.48009 404 LEU B CA 1
ATOM 13697 C C . LEU B 1 351 ? 2.16503 11.70630 55.56364 1.000 28.97956 404 LEU B C 1
ATOM 13698 O O . LEU B 1 351 ? 3.16211 12.09271 56.18360 1.000 29.12511 404 LEU B O 1
ATOM 13714 N N . PHE B 1 352 ? 1.25327 12.53265 55.06689 1.000 29.37479 405 PHE B N 1
ATOM 13715 C CA . PHE B 1 352 ? 1.22699 13.96030 55.33361 1.000 31.07896 405 PHE B CA 1
ATOM 13716 C C . PHE B 1 352 ? 0.08368 14.28354 56.29264 1.000 30.80215 405 PHE B C 1
ATOM 13717 O O . PHE B 1 352 ? -0.74279 13.43220 56.63284 1.000 32.48335 405 PHE B O 1
ATOM 13734 N N . LYS B 1 353 ? 0.03215 15.54329 56.71994 1.000 32.27341 406 LYS B N 1
ATOM 13735 C CA . LYS B 1 353 ? -1.01523 15.97731 57.63586 1.000 34.46289 406 LYS B CA 1
ATOM 13736 C C . LYS B 1 353 ? -2.34582 16.22175 56.93345 1.000 35.28622 406 LYS B C 1
ATOM 13737 O O . LYS B 1 353 ? -3.38277 16.28122 57.60240 1.000 33.25035 406 LYS B O 1
ATOM 13756 N N . GLU B 1 354 ? -2.33159 16.36006 55.61045 1.000 33.33329 407 GLU B N 1
ATOM 13757 C CA . GLU B 1 354 ? -3.49590 16.72888 54.81752 1.000 33.69082 407 GLU B CA 1
ATOM 13758 C C . GLU B 1 354 ? -3.21038 16.34771 53.37269 1.000 32.96585 407 GLU B C 1
ATOM 13759 O O . GLU B 1 354 ? -2.04260 16.25435 52.97627 1.000 31.47488 407 GLU B O 1
ATOM 13771 N N . PRO B 1 355 ? -4.24615 16.14905 52.55408 1.000 32.10190 408 PRO B N 1
ATOM 13772 C CA . PRO B 1 355 ? -4.00695 15.86217 51.11843 1.000 34.11462 408 PRO B CA 1
ATOM 13773 C C . PRO B 1 355 ? -3.78323 17.17887 50.37502 1.000 33.63460 408 PRO B C 1
ATOM 13774 O O . PRO B 1 355 ? -4.65717 17.72253 49.69318 1.000 32.52790 408 PRO B O 1
ATOM 13785 N N . TRP B 1 356 ? -2.56719 17.71945 50.55465 1.000 31.89978 409 TRP B N 1
ATOM 13786 C CA . TRP B 1 356 ? -2.24291 19.05435 50.05799 1.000 33.78100 409 TRP B CA 1
ATOM 13787 C C . TRP B 1 356 ? -2.34140 19.12528 48.54026 1.000 32.25858 409 TRP B C 1
ATOM 13788 O O . TRP B 1 356 ? -2.61255 20.19745 47.98498 1.000 35.90097 409 TRP B O 1
ATOM 13809 N N . TRP B 1 357 ? -2.13538 17.99502 47.85698 1.000 31.45433 410 TRP B N 1
ATOM 13810 C CA . TRP B 1 357 ? -2.25961 17.94441 46.40509 1.000 31.40121 410 TRP B CA 1
ATOM 13811 C C . TRP B 1 357 ? -3.69334 18.17816 45.95125 1.000 33.50742 410 TRP B C 1
ATOM 13812 O O . TRP B 1 357 ? -3.91864 18.56979 44.80049 1.000 33.00734 410 TRP B O 1
ATOM 13833 N N . THR B 1 358 ? -4.66469 17.92353 46.82037 1.000 32.34133 411 THR B N 1
ATOM 13834 C CA . THR B 1 358 ? -6.06084 18.17614 46.50597 1.000 32.93142 411 THR B CA 1
ATOM 13835 C C . THR B 1 358 ? -6.50515 19.55959 46.97157 1.000 36.55698 411 THR B C 1
ATOM 13836 O O . THR B 1 358 ? -7.25318 20.24094 46.26154 1.000 37.64612 411 THR B O 1
ATOM 13847 N N . THR B 1 359 ? -6.07141 19.98820 48.15951 1.000 34.18860 412 THR B N 1
ATOM 13848 C CA . THR B 1 359 ? -6.60402 21.19435 48.77752 1.000 36.67461 412 THR B CA 1
ATOM 13849 C C . THR B 1 359 ? -5.65948 22.38800 48.76198 1.000 39.36801 412 THR B C 1
ATOM 13850 O O . THR B 1 359 ? -6.10008 23.50269 49.06791 1.000 40.85255 412 THR B O 1
ATOM 13861 N N . GLY B 1 360 ? -4.37727 22.19021 48.46243 1.000 37.86648 413 GLY B N 1
ATOM 13862 C CA . GLY B 1 360 ? -3.39316 23.23635 48.62617 1.000 36.62426 413 GLY B CA 1
ATOM 13863 C C . GLY B 1 360 ? -3.14310 24.05030 47.36807 1.000 37.85102 413 GLY B C 1
ATOM 13864 O O . GLY B 1 360 ? -3.77600 23.88000 46.32710 1.000 38.74941 413 GLY B O 1
ATOM 13868 N N . GLN B 1 361 ? -2.17559 24.95697 47.48463 1.000 41.61473 414 GLN B N 1
ATOM 13869 C CA . GLN B 1 361 ? -1.80147 25.84764 46.39823 1.000 42.78037 414 GLN B CA 1
ATOM 13870 C C . GLN B 1 361 ? -0.28085 25.95174 46.37837 1.000 38.74427 414 GLN B C 1
ATOM 13871 O O . GLN B 1 361 ? 0.39140 25.71764 47.38748 1.000 38.72243 414 GLN B O 1
ATOM 13885 N N . ASP B 1 362 ? 0.25929 26.31008 45.21682 1.000 40.28572 415 ASP B N 1
ATOM 13886 C CA . ASP B 1 362 ? 1.70570 26.36328 45.04211 1.000 37.12210 415 ASP B CA 1
ATOM 13887 C C . ASP B 1 362 ? 2.24371 27.69794 45.55978 1.000 38.23446 415 ASP B C 1
ATOM 13888 O O . ASP B 1 362 ? 1.52423 28.49406 46.16884 1.000 38.37275 415 ASP B O 1
ATOM 13897 N N . LYS B 1 363 ? 3.54380 27.93556 45.36558 1.000 38.80090 416 LYS B N 1
ATOM 13898 C CA . LYS B 1 363 ? 4.16499 29.11350 45.95792 1.000 44.21233 416 LYS B CA 1
ATOM 13899 C C . LYS B 1 363 ? 3.58531 30.40598 45.39780 1.000 45.58946 416 LYS B C 1
ATOM 13900 O O . LYS B 1 363 ? 3.72571 31.45953 46.02771 1.000 43.14535 416 LYS B O 1
ATOM 13919 N N . ASN B 1 364 ? 2.90678 30.34452 44.25367 1.000 46.12039 417 ASN B N 1
ATOM 13920 C CA . ASN B 1 364 ? 2.28470 31.50998 43.64344 1.000 45.67793 417 ASN B CA 1
ATOM 13921 C C . ASN B 1 364 ? 0.77542 31.54435 43.83527 1.000 49.04743 417 ASN B C 1
ATOM 13922 O O . ASN B 1 364 ? 0.09551 32.34139 43.18084 1.000 47.42783 417 ASN B O 1
ATOM 13933 N N . GLY B 1 365 ? 0.22977 30.67860 44.68080 1.000 47.08498 418 GLY B N 1
ATOM 13934 C CA . GLY B 1 365 ? -1.18907 30.70436 44.95212 1.000 47.32170 418 GLY B CA 1
ATOM 13935 C C . GLY B 1 365 ? -2.05069 29.92499 43.98556 1.000 45.04910 418 GLY B C 1
ATOM 13936 O O . GLY B 1 365 ? -3.27808 30.06490 44.03006 1.000 46.72961 418 GLY B O 1
ATOM 13940 N N . GLU B 1 366 ? -1.45694 29.13066 43.10029 1.000 39.16203 419 GLU B N 1
ATOM 13941 C CA . GLU B 1 366 ? -2.21537 28.35454 42.12756 1.000 44.81849 419 GLU B CA 1
ATOM 13942 C C . GLU B 1 366 ? -2.58720 27.00702 42.73299 1.000 43.11808 419 GLU B C 1
ATOM 13943 O O . GLU B 1 366 ? -1.71531 26.28444 43.22558 1.000 39.50320 419 GLU B O 1
ATOM 13955 N N . LYS B 1 367 ? -3.87798 26.67478 42.69369 1.000 39.66314 420 LYS B N 1
ATOM 13956 C CA . LYS B 1 367 ? -4.35492 25.41880 43.26091 1.000 41.41533 420 LYS B CA 1
ATOM 13957 C C . LYS B 1 367 ? -3.83691 24.22472 42.46139 1.000 37.57872 420 LYS B C 1
ATOM 13958 O O . LYS B 1 367 ? -3.96498 24.18689 41.23255 1.000 35.50314 420 LYS B O 1
ATOM 13977 N N . PHE B 1 368 ? -3.28932 23.22591 43.16719 1.000 34.62462 421 PHE B N 1
ATOM 13978 C CA . PHE B 1 368 ? -2.90173 21.98461 42.50136 1.000 35.94919 421 PHE B CA 1
ATOM 13979 C C . PHE B 1 368 ? -4.13142 21.27329 41.94395 1.000 33.66522 421 PHE B C 1
ATOM 13980 O O . PHE B 1 368 ? -4.14422 20.82980 40.79117 1.000 33.50013 421 PHE B O 1
ATOM 13997 N N . ASP B 1 369 ? -5.16138 21.11303 42.77737 1.000 34.02351 422 ASP B N 1
ATOM 13998 C CA . ASP B 1 369 ? -6.44495 20.54664 42.36177 1.000 36.26724 422 ASP B CA 1
ATOM 13999 C C . ASP B 1 369 ? -6.30721 19.14149 41.76461 1.000 33.31930 422 ASP B C 1
ATOM 14000 O O . ASP B 1 369 ? -6.90520 18.81791 40.73478 1.000 33.40804 422 ASP B O 1
ATOM 14009 N N . LEU B 1 370 ? -5.55280 18.28353 42.45263 1.000 32.50137 423 LEU B N 1
ATOM 14010 C CA . LEU B 1 370 ? -5.28290 16.91936 42.00648 1.000 32.39047 423 LEU B CA 1
ATOM 14011 C C . LEU B 1 370 ? -6.09435 15.91707 42.82044 1.000 31.47378 423 LEU B C 1
ATOM 14012 O O . LEU B 1 370 ? -6.12786 15.99350 44.05211 1.000 32.45163 423 LEU B O 1
ATOM 14028 N N . VAL B 1 371 ? -6.75693 14.98928 42.13219 1.000 31.28447 424 VAL B N 1
ATOM 14029 C CA . VAL B 1 371 ? -7.51679 13.91313 42.76754 1.000 31.13075 424 VAL B CA 1
ATOM 14030 C C . VAL B 1 371 ? -7.14201 12.62452 42.04708 1.000 30.34450 424 VAL B C 1
ATOM 14031 O O . VAL B 1 371 ? -7.46496 12.45069 40.86462 1.000 31.34560 424 VAL B O 1
ATOM 14044 N N . GLY B 1 372 ? -6.45091 11.73143 42.74526 1.000 31.83397 425 GLY B N 1
ATOM 14045 C CA . GLY B 1 372 ? -5.90027 10.60297 42.02853 1.000 29.95351 425 GLY B CA 1
ATOM 14046 C C . GLY B 1 372 ? -4.93834 11.06807 40.93951 1.000 28.71079 425 GLY B C 1
ATOM 14047 O O . GLY B 1 372 ? -4.43675 12.19348 40.93806 1.000 30.37993 425 GLY B O 1
ATOM 14051 N N . GLY B 1 373 ? -4.68144 10.17446 39.99894 1.000 28.25717 426 GLY B N 1
ATOM 14052 C CA . GLY B 1 373 ? -3.78079 10.49728 38.91436 1.000 29.80165 426 GLY B CA 1
ATOM 14053 C C . GLY B 1 373 ? -2.32048 10.41902 39.32065 1.000 29.69884 426 GLY B C 1
ATOM 14054 O O . GLY B 1 373 ? -1.95649 9.90120 40.38312 1.000 27.14337 426 GLY B O 1
ATOM 14058 N N . GLN B 1 374 ? -1.46906 10.96505 38.44842 1.000 27.42998 427 GLN B N 1
ATOM 14059 C CA . GLN B 1 374 ? -0.02435 10.83039 38.58472 1.000 27.54041 427 GLN B CA 1
ATOM 14060 C C . GLN B 1 374 ? 0.66987 12.07718 38.05221 1.000 27.23717 427 GLN B C 1
ATOM 14061 O O . GLN B 1 374 ? 0.13212 12.78079 37.19624 1.000 27.73791 427 GLN B O 1
ATOM 14075 N N . SER B 1 375 ? 1.86961 12.34800 38.57116 1.000 27.00560 428 SER B N 1
ATOM 14076 C CA . SER B 1 375 ? 2.76878 13.34819 38.00553 1.000 28.72218 428 SER B CA 1
ATOM 14077 C C . SER B 1 375 ? 4.07279 12.65919 37.61667 1.000 26.65640 428 SER B C 1
ATOM 14078 O O . SER B 1 375 ? 4.44660 11.63721 38.20111 1.000 26.14107 428 SER B O 1
ATOM 14086 N N . TYR B 1 376 ? 4.75958 13.22771 36.62257 1.000 27.86939 429 TYR B N 1
ATOM 14087 C CA . TYR B 1 376 ? 5.94111 12.62261 36.02277 1.000 26.37779 429 TYR B CA 1
ATOM 14088 C C . TYR B 1 376 ? 7.07412 13.63316 35.95286 1.000 26.63423 429 TYR B C 1
ATOM 14089 O O . TYR B 1 376 ? 6.84382 14.81925 35.71145 1.000 27.21735 429 TYR B O 1
ATOM 14107 N N . THR B 1 377 ? 8.30244 13.15793 36.13045 1.000 26.25915 430 THR B N 1
ATOM 14108 C CA . THR B 1 377 ? 9.44476 14.06174 36.13314 1.000 26.52962 430 THR B CA 1
ATOM 14109 C C . THR B 1 377 ? 10.68717 13.26650 35.77344 1.000 26.11797 430 THR B C 1
ATOM 14110 O O . THR B 1 377 ? 10.72298 12.04283 35.91996 1.000 25.61185 430 THR B O 1
ATOM 14121 N N . ASP B 1 378 ? 11.70234 13.96994 35.28149 1.000 26.39904 431 ASP B N 1
ATOM 14122 C CA . ASP B 1 378 ? 13.00212 13.33804 35.09886 1.000 26.98428 431 ASP B CA 1
ATOM 14123 C C . ASP B 1 378 ? 13.86134 13.41584 36.35649 1.000 26.07413 431 ASP B C 1
ATOM 14124 O O . ASP B 1 378 ? 14.96967 12.86969 36.36905 1.000 26.22618 431 ASP B O 1
ATOM 14133 N N . LEU B 1 379 ? 13.37173 14.06739 37.41592 1.000 26.30431 432 LEU B N 1
ATOM 14134 C CA . LEU B 1 379 ? 14.06291 14.04840 38.69490 1.000 26.28704 432 LEU B CA 1
ATOM 14135 C C . LEU B 1 379 ? 14.07949 12.63291 39.26688 1.000 25.71072 432 LEU B C 1
ATOM 14136 O O . LEU B 1 379 ? 13.26375 11.78748 38.88818 1.000 25.36671 432 LEU B O 1
ATOM 14152 N N . PRO B 1 380 ? 14.97983 12.36499 40.21474 1.000 25.66169 433 PRO B N 1
ATOM 14153 C CA . PRO B 1 380 ? 15.10758 10.99182 40.73432 1.000 27.24091 433 PRO B CA 1
ATOM 14154 C C . PRO B 1 380 ? 13.81668 10.33088 41.19219 1.000 25.06328 433 PRO B C 1
ATOM 14155 O O . PRO B 1 380 ? 13.71130 9.10453 41.07330 1.000 25.44550 433 PRO B O 1
ATOM 14166 N N . ILE B 1 381 ? 12.82541 11.06676 41.70069 1.000 25.17697 434 ILE B N 1
ATOM 14167 C CA . ILE B 1 381 ? 11.62818 10.36291 42.15680 1.000 24.95898 434 ILE B CA 1
ATOM 14168 C C . ILE B 1 381 ? 10.81817 9.77540 40.99225 1.000 24.85721 434 ILE B C 1
ATOM 14169 O O . ILE B 1 381 ? 10.06759 8.81631 41.20176 1.000 25.65682 434 ILE B O 1
ATOM 14185 N N . ARG B 1 382 ? 10.96480 10.32909 39.77863 1.000 24.87408 435 ARG B N 1
ATOM 14186 C CA . ARG B 1 382 ? 10.35564 9.92933 38.50653 1.000 24.76046 435 ARG B CA 1
ATOM 14187 C C . ARG B 1 382 ? 8.82675 9.96056 38.40863 1.000 24.88250 435 ARG B C 1
ATOM 14188 O O . ARG B 1 382 ? 8.29465 10.53814 37.45435 1.000 25.16577 435 ARG B O 1
ATOM 14209 N N . THR B 1 383 ? 8.10760 9.31556 39.33026 1.000 24.72278 436 THR B N 1
ATOM 14210 C CA . THR B 1 383 ? 6.65140 9.23678 39.26228 1.000 24.87085 436 THR B CA 1
ATOM 14211 C C . THR B 1 383 ? 6.05622 9.44889 40.64618 1.000 25.03995 436 THR B C 1
ATOM 14212 O O . THR B 1 383 ? 6.53606 8.87253 41.62371 1.000 26.38574 436 THR B O 1
ATOM 14223 N N . VAL B 1 384 ? 5.00025 10.25915 40.71278 1.000 25.49948 437 VAL B N 1
ATOM 14224 C CA . VAL B 1 384 ? 4.23011 10.51701 41.92748 1.000 25.77257 437 VAL B CA 1
ATOM 14225 C C . VAL B 1 384 ? 2.82560 9.99342 41.67084 1.000 25.86044 437 VAL B C 1
ATOM 14226 O O . VAL B 1 384 ? 2.26146 10.25389 40.60268 1.000 26.06224 437 VAL B O 1
ATOM 14239 N N . VAL B 1 385 ? 2.26365 9.24889 42.62352 1.000 25.76294 438 VAL B N 1
ATOM 14240 C CA . VAL B 1 385 ? 0.92030 8.69180 42.47014 1.000 25.89503 438 VAL B CA 1
ATOM 14241 C C . VAL B 1 385 ? 0.05225 9.20214 43.61959 1.000 26.37202 438 VAL B C 1
ATOM 14242 O O . VAL B 1 385 ? 0.29877 8.87410 44.78723 1.000 26.27959 438 VAL B O 1
ATOM 14255 N N . TYR B 1 386 ? -0.97486 9.99908 43.28643 1.000 26.94381 439 TYR B N 1
ATOM 14256 C CA . TYR B 1 386 ? -1.93307 10.47371 44.28136 1.000 27.49418 439 TYR B CA 1
ATOM 14257 C C . TYR B 1 386 ? -3.00360 9.41044 44.50763 1.000 27.47578 439 TYR B C 1
ATOM 14258 O O . TYR B 1 386 ? -3.46257 8.77750 43.55281 1.000 27.34831 439 TYR B O 1
ATOM 14276 N N . PRO B 1 387 ? -3.41032 9.18801 45.75523 1.000 29.39327 440 PRO B N 1
ATOM 14277 C CA . PRO B 1 387 ? -4.32996 8.07805 46.03087 1.000 27.62457 440 PRO B CA 1
ATOM 14278 C C . PRO B 1 387 ? -5.69990 8.30306 45.41551 1.000 28.18007 440 PRO B C 1
ATOM 14279 O O . PRO B 1 387 ? -6.23443 9.41448 45.42277 1.000 28.84617 440 PRO B O 1
ATOM 14290 N N . SER B 1 388 ? -6.25842 7.22013 44.87139 1.000 28.00162 441 SER B N 1
ATOM 14291 C CA . SER B 1 388 ? -7.62968 7.20548 44.38865 1.000 29.37769 441 SER B CA 1
ATOM 14292 C C . SER B 1 388 ? -8.60769 6.68648 45.43091 1.000 28.92306 441 SER B C 1
ATOM 14293 O O . SER B 1 388 ? -9.80493 6.98249 45.33825 1.000 29.59503 441 SER B O 1
ATOM 14301 N N . TYR B 1 389 ? -8.13055 5.92225 46.41430 1.000 31.92165 442 TYR B N 1
ATOM 14302 C CA . TYR B 1 389 ? -8.99990 5.36927 47.44183 1.000 29.52517 442 TYR B CA 1
ATOM 14303 C C . TYR B 1 389 ? -9.33511 6.43628 48.47841 1.000 31.01899 442 TYR B C 1
ATOM 14304 O O . TYR B 1 389 ? -8.45894 7.19715 48.90698 1.000 30.39931 442 TYR B O 1
ATOM 14322 N N . GLY B 1 390 ? -10.61209 6.50882 48.85270 1.000 32.97025 443 GLY B N 1
ATOM 14323 C CA . GLY B 1 390 ? -11.06346 7.37053 49.92235 1.000 31.40472 443 GLY B CA 1
ATOM 14324 C C . GLY B 1 390 ? -11.37957 8.80202 49.54582 1.000 31.83124 443 GLY B C 1
ATOM 14325 O O . GLY B 1 390 ? -11.79996 9.56742 50.42327 1.000 32.20249 443 GLY B O 1
ATOM 14329 N N . VAL B 1 391 ? -11.24206 9.18121 48.27267 1.000 32.18183 444 VAL B N 1
ATOM 14330 C CA . VAL B 1 391 ? -11.24387 10.59958 47.92565 1.000 31.94506 444 VAL B CA 1
ATOM 14331 C C . VAL B 1 391 ? -12.58793 11.26687 48.20147 1.000 38.21413 444 VAL B C 1
ATOM 14332 O O . VAL B 1 391 ? -12.63872 12.47677 48.46021 1.000 35.81571 444 VAL B O 1
ATOM 14345 N N . ASN B 1 392 ? -13.68857 10.52155 48.15855 1.000 39.31759 445 ASN B N 1
ATOM 14346 C CA . ASN B 1 392 ? -15.01011 11.10328 48.36013 1.000 41.33530 445 ASN B CA 1
ATOM 14347 C C . ASN B 1 392 ? -15.57917 10.83744 49.74742 1.000 43.81099 445 ASN B C 1
ATOM 14348 O O . ASN B 1 392 ? -16.73773 11.18590 50.00789 1.000 38.60787 445 ASN B O 1
ATOM 14359 N N . THR B 1 393 ? -14.79336 10.24711 50.64516 1.000 41.92867 446 THR B N 1
ATOM 14360 C CA . THR B 1 393 ? -15.26282 9.95703 51.98661 1.000 40.90238 446 THR B CA 1
ATOM 14361 C C . THR B 1 393 ? -15.00768 11.13635 52.92128 1.000 41.33875 446 THR B C 1
ATOM 14362 O O . THR B 1 393 ? -14.41791 12.15316 52.53937 1.000 44.30034 446 THR B O 1
ATOM 14373 N N . ASN B 1 394 ? -15.46789 10.99180 54.17351 1.000 44.18152 447 ASN B N 1
ATOM 14374 C CA . ASN B 1 394 ? -15.28977 12.02872 55.17618 1.000 46.06868 447 ASN B CA 1
ATOM 14375 C C . ASN B 1 394 ? -13.84860 12.14169 55.66107 1.000 43.85079 447 ASN B C 1
ATOM 14376 O O . ASN B 1 394 ? -13.51386 13.12886 56.32436 1.000 49.03115 447 ASN B O 1
ATOM 14387 N N . ALA B 1 395 ? -13.00604 11.15279 55.37022 1.000 40.98288 448 ALA B N 1
ATOM 14388 C CA . ALA B 1 395 ? -11.59347 11.16577 55.75348 1.000 43.46824 448 ALA B CA 1
ATOM 14389 C C . ALA B 1 395 ? -10.78538 10.69462 54.55683 1.000 33.91447 448 ALA B C 1
ATOM 14390 O O . ALA B 1 395 ? -10.42820 9.51463 54.45091 1.000 36.63288 448 ALA B O 1
ATOM 14397 N N . PRO B 1 396 ? -10.53675 11.58057 53.59468 1.000 38.03825 449 PRO B N 1
ATOM 14398 C CA . PRO B 1 396 ? -9.68098 11.21623 52.46106 1.000 34.63452 449 PRO B CA 1
ATOM 14399 C C . PRO B 1 396 ? -8.29530 10.81913 52.93525 1.000 34.80102 449 PRO B C 1
ATOM 14400 O O . PRO B 1 396 ? -7.85881 11.16298 54.03639 1.000 35.42345 449 PRO B O 1
ATOM 14411 N N . SER B 1 397 ? -7.60714 10.07161 52.08039 1.000 30.64741 450 SER B N 1
ATOM 14412 C CA . SER B 1 397 ? -6.23960 9.68120 52.37161 1.000 30.62206 450 SER B CA 1
ATOM 14413 C C . SER B 1 397 ? -5.34363 10.90587 52.48706 1.000 31.25966 450 SER B C 1
ATOM 14414 O O . SER B 1 397 ? -5.44159 11.84308 51.68928 1.000 33.38071 450 SER B O 1
ATOM 14422 N N . ASN B 1 398 ? -4.45181 10.88296 53.47909 1.000 30.27913 451 ASN B N 1
ATOM 14423 C CA . ASN B 1 398 ? -3.35108 11.83137 53.58086 1.000 30.02258 451 ASN B CA 1
ATOM 14424 C C . ASN B 1 398 ? -2.02832 11.22113 53.12766 1.000 30.82636 451 ASN B C 1
ATOM 14425 O O . ASN B 1 398 ? -0.96603 11.80159 53.38030 1.000 32.75206 451 ASN B O 1
ATOM 14436 N N . THR B 1 399 ? -2.07365 10.08025 52.44333 1.000 31.34990 452 THR B N 1
ATOM 14437 C CA . THR B 1 399 ? -0.88963 9.31149 52.08818 1.000 27.91989 452 THR B CA 1
ATOM 14438 C C . THR B 1 399 ? -0.60621 9.41968 50.59681 1.000 29.48057 452 THR B C 1
ATOM 14439 O O . THR B 1 399 ? -1.49089 9.17165 49.76945 1.000 27.78242 452 THR B O 1
ATOM 14450 N N . LEU B 1 400 ? 0.64599 9.73322 50.27041 1.000 27.27215 453 LEU B N 1
ATOM 14451 C CA . LEU B 1 400 ? 1.11030 9.93262 48.90873 1.000 26.97909 453 LEU B CA 1
ATOM 14452 C C . LEU B 1 400 ? 2.12676 8.85783 48.55143 1.000 26.98397 453 LEU B C 1
ATOM 14453 O O . LEU B 1 400 ? 2.96750 8.49921 49.37972 1.000 26.41356 453 LEU B O 1
ATOM 14469 N N . ILE B 1 401 ? 2.08454 8.36397 47.31579 1.000 25.95739 454 ILE B N 1
ATOM 14470 C CA . ILE B 1 401 ? 3.22293 7.63284 46.76345 1.000 25.51538 454 ILE B CA 1
ATOM 14471 C C . ILE B 1 401 ? 4.13391 8.69431 46.15402 1.000 26.32797 454 ILE B C 1
ATOM 14472 O O . ILE B 1 401 ? 3.92460 9.15638 45.02724 1.000 25.56614 454 ILE B O 1
ATOM 14488 N N . ALA B 1 402 ? 5.13168 9.10323 46.94199 1.000 26.48819 455 ALA B N 1
ATOM 14489 C CA . ALA B 1 402 ? 6.02887 10.19092 46.58678 1.000 28.40986 455 ALA B CA 1
ATOM 14490 C C . ALA B 1 402 ? 7.03471 9.79552 45.52407 1.000 27.76396 455 ALA B C 1
ATOM 14491 O O . ALA B 1 402 ? 7.54865 10.67314 44.81905 1.000 27.92833 455 ALA B O 1
ATOM 14498 N N . SER B 1 403 ? 7.33302 8.50491 45.40264 1.000 24.89155 456 SER B N 1
ATOM 14499 C CA . SER B 1 403 ? 8.22583 8.02186 44.36289 1.000 26.29313 456 SER B CA 1
ATOM 14500 C C . SER B 1 403 ? 7.86812 6.58661 44.00853 1.000 26.70587 456 SER B C 1
ATOM 14501 O O . SER B 1 403 ? 7.66115 5.75674 44.89904 1.000 24.00756 456 SER B O 1
ATOM 14509 N N . TYR B 1 404 ? 7.80285 6.30397 42.71102 1.000 23.98912 457 TYR B N 1
ATOM 14510 C CA . TYR B 1 404 ? 7.63210 4.94732 42.18989 1.000 23.58388 457 TYR B CA 1
ATOM 14511 C C . TYR B 1 404 ? 8.52019 4.84712 40.95620 1.000 28.29881 457 TYR B C 1
ATOM 14512 O O . TYR B 1 404 ? 8.26999 5.52353 39.95252 1.000 26.60818 457 TYR B O 1
ATOM 14530 N N . CYS B 1 405 ? 9.57409 4.02774 41.05449 1.000 23.17373 458 CYS B N 1
ATOM 14531 C CA . CYS B 1 405 ? 10.63508 3.95801 40.06213 1.000 25.29162 458 CYS B CA 1
ATOM 14532 C C . CYS B 1 405 ? 10.80699 2.54672 39.51740 1.000 22.79066 458 CYS B C 1
ATOM 14533 O O . CYS B 1 405 ? 10.56652 1.55714 40.22086 1.000 22.63814 458 CYS B O 1
ATOM 14541 N N . TRP B 1 406 ? 11.28677 2.47934 38.27117 1.000 22.76854 459 TRP B N 1
ATOM 14542 C CA . TRP B 1 406 ? 11.69244 1.25802 37.59372 1.000 22.92654 459 TRP B CA 1
ATOM 14543 C C . TRP B 1 406 ? 13.15220 1.34483 37.15097 1.000 22.80541 459 TRP B C 1
ATOM 14544 O O . TRP B 1 406 ? 13.80442 2.38627 37.27339 1.000 23.45748 459 TRP B O 1
ATOM 14565 N N . THR B 1 407 ? 13.64290 0.21172 36.62326 1.000 22.49170 460 THR B N 1
ATOM 14566 C CA . THR B 1 407 ? 14.93000 0.07312 35.94297 1.000 23.75153 460 THR B CA 1
ATOM 14567 C C . THR B 1 407 ? 16.02716 0.89578 36.61867 1.000 22.74953 460 THR B C 1
ATOM 14568 O O . THR B 1 407 ? 16.20506 0.76993 37.83610 1.000 22.72661 460 THR B O 1
ATOM 14579 N N . ASN B 1 408 ? 16.80993 1.67871 35.85923 1.000 23.28414 461 ASN B N 1
ATOM 14580 C CA . ASN B 1 408 ? 17.97003 2.33824 36.45972 1.000 23.19882 461 ASN B CA 1
ATOM 14581 C C . ASN B 1 408 ? 17.55724 3.32274 37.55717 1.000 24.46635 461 ASN B C 1
ATOM 14582 O O . ASN B 1 408 ? 18.31437 3.55582 38.50820 1.000 23.43809 461 ASN B O 1
ATOM 14593 N N . ASP B 1 409 ? 16.38878 3.95685 37.41185 1.000 23.28207 462 ASP B N 1
ATOM 14594 C CA . ASP B 1 409 ? 15.94386 4.91057 38.42230 1.000 23.43438 462 ASP B CA 1
ATOM 14595 C C . ASP B 1 409 ? 15.74281 4.21411 39.76058 1.000 23.28598 462 ASP B C 1
ATOM 14596 O O . ASP B 1 409 ? 16.10338 4.75168 40.81515 1.000 23.47373 462 ASP B O 1
ATOM 14605 N N . ALA B 1 410 ? 15.18662 3.00064 39.72772 1.000 23.00181 463 ALA B N 1
ATOM 14606 C CA . ALA B 1 410 ? 15.00313 2.21479 40.94154 1.000 22.89611 463 ALA B CA 1
ATOM 14607 C C . ALA B 1 410 ? 16.33018 1.68160 41.47313 1.000 22.96915 463 ALA B C 1
ATOM 14608 O O . ALA B 1 410 ? 16.54484 1.64479 42.68943 1.000 24.76089 463 ALA B O 1
ATOM 14615 N N . GLU B 1 411 ? 17.22983 1.25372 40.58443 1.000 24.35263 464 GLU B N 1
ATOM 14616 C CA . GLU B 1 411 ? 18.53575 0.76946 41.02617 1.000 23.12323 464 GLU B CA 1
ATOM 14617 C C . GLU B 1 411 ? 19.28189 1.83979 41.81287 1.000 23.45116 464 GLU B C 1
ATOM 14618 O O . GLU B 1 411 ? 19.84872 1.57032 42.88025 1.000 23.77117 464 GLU B O 1
ATOM 14630 N N . ARG B 1 412 ? 19.31262 3.06043 41.27902 1.000 23.67129 465 ARG B N 1
ATOM 14631 C CA . ARG B 1 412 ? 20.01548 4.15418 41.93947 1.000 23.99269 465 ARG B CA 1
ATOM 14632 C C . ARG B 1 412 ? 19.35024 4.52683 43.25995 1.000 24.06240 465 ARG B C 1
ATOM 14633 O O . ARG B 1 412 ? 20.03039 4.67623 44.28122 1.000 24.48220 465 ARG B O 1
ATOM 14654 N N . MET B 1 413 ? 18.02195 4.69045 43.26179 1.000 23.87836 466 MET B N 1
ATOM 14655 C CA . MET B 1 413 ? 17.33559 5.08622 44.48886 1.000 26.50858 466 MET B CA 1
ATOM 14656 C C . MET B 1 413 ? 17.45100 4.01944 45.57068 1.000 24.16105 466 MET B C 1
ATOM 14657 O O . MET B 1 413 ? 17.48727 4.34391 46.76423 1.000 24.68591 466 MET B O 1
ATOM 14671 N N . GLY B 1 414 ? 17.50522 2.74660 45.17314 1.000 24.55820 467 GLY B N 1
ATOM 14672 C CA . GLY B 1 414 ? 17.55687 1.66994 46.14486 1.000 26.27818 467 GLY B CA 1
ATOM 14673 C C . GLY B 1 414 ? 18.72812 1.76364 47.09919 1.000 26.33967 467 GLY B C 1
ATOM 14674 O O . GLY B 1 414 ? 18.66467 1.24135 48.21620 1.000 24.36048 467 GLY B O 1
ATOM 14678 N N . SER B 1 415 ? 19.81226 2.42311 46.68273 1.000 24.38220 468 SER B N 1
ATOM 14679 C CA . SER B 1 415 ? 20.95356 2.56326 47.57823 1.000 26.45969 468 SER B CA 1
ATOM 14680 C C . SER B 1 415 ? 20.63623 3.42535 48.79300 1.000 29.49421 468 SER B C 1
ATOM 14681 O O . SER B 1 415 ? 21.31398 3.29632 49.81789 1.000 29.06610 468 SER B O 1
ATOM 14689 N N . LEU B 1 416 ? 19.62367 4.28881 48.71084 1.000 25.81663 469 LEU B N 1
ATOM 14690 C CA . LEU B 1 416 ? 19.26414 5.15507 49.82431 1.000 27.71533 469 LEU B CA 1
ATOM 14691 C C . LEU B 1 416 ? 18.17659 4.55264 50.70216 1.000 26.68450 469 LEU B C 1
ATOM 14692 O O . LEU B 1 416 ? 17.80997 5.15656 51.71569 1.000 27.37359 469 LEU B O 1
ATOM 14708 N N . ILE B 1 417 ? 17.67089 3.37483 50.34319 1.000 27.72617 470 ILE B N 1
ATOM 14709 C CA . ILE B 1 417 ? 16.53779 2.74945 51.01050 1.000 26.80007 470 ILE B CA 1
ATOM 14710 C C . ILE B 1 417 ? 17.04044 1.57666 51.83670 1.000 29.52691 470 ILE B C 1
ATOM 14711 O O . ILE B 1 417 ? 17.91208 0.81971 51.39740 1.000 26.75911 470 ILE B O 1
ATOM 14727 N N . GLY B 1 418 ? 16.48732 1.43425 53.03741 1.000 31.49975 471 GLY B N 1
ATOM 14728 C CA . GLY B 1 418 ? 16.77988 0.29379 53.88238 1.000 36.44605 471 GLY B CA 1
ATOM 14729 C C . GLY B 1 418 ? 18.19197 0.22052 54.40847 1.000 39.26402 471 GLY B C 1
ATOM 14730 O O . GLY B 1 418 ? 18.68458 -0.88043 54.68773 1.000 39.78987 471 GLY B O 1
ATOM 14734 N N . THR B 1 419 ? 18.85212 1.36896 54.57575 1.000 29.28314 472 THR B N 1
ATOM 14735 C CA . THR B 1 419 ? 20.19800 1.38040 55.12569 1.000 38.12138 472 THR B CA 1
ATOM 14736 C C . THR B 1 419 ? 20.20535 1.15737 56.63190 1.000 41.75520 472 THR B C 1
ATOM 14737 O O . THR B 1 419 ? 21.24282 0.77865 57.18627 1.000 40.02324 472 THR B O 1
ATOM 14748 N N . GLY B 1 420 ? 19.09552 1.43541 57.31156 1.000 37.82522 473 GLY B N 1
ATOM 14749 C CA . GLY B 1 420 ? 19.08469 1.36579 58.75255 1.000 44.57311 473 GLY B CA 1
ATOM 14750 C C . GLY B 1 420 ? 19.77000 2.52164 59.43832 1.000 43.56972 473 GLY B C 1
ATOM 14751 O O . GLY B 1 420 ? 19.91837 2.49260 60.66679 1.000 49.09036 473 GLY B O 1
ATOM 14755 N N . ALA B 1 421 ? 20.23196 3.51259 58.68460 1.000 39.68946 474 ALA B N 1
ATOM 14756 C CA . ALA B 1 421 ? 21.03703 4.60444 59.21166 1.000 39.69898 474 ALA B CA 1
ATOM 14757 C C . ALA B 1 421 ? 20.23015 5.89166 59.13956 1.000 42.48396 474 ALA B C 1
ATOM 14758 O O . ALA B 1 421 ? 19.76423 6.27691 58.06106 1.000 41.04211 474 ALA B O 1
ATOM 14765 N N . ALA B 1 422 ? 20.08790 6.55990 60.28714 1.000 47.29305 475 ALA B N 1
ATOM 14766 C CA . ALA B 1 422 ? 19.34511 7.81388 60.34281 1.000 46.57003 475 ALA B CA 1
ATOM 14767 C C . ALA B 1 422 ? 19.84392 8.81818 59.31113 1.000 45.92977 475 ALA B C 1
ATOM 14768 O O . ALA B 1 422 ? 19.04708 9.53745 58.69809 1.000 41.15625 475 ALA B O 1
ATOM 14775 N N . THR B 1 423 ? 21.15938 8.88563 59.10315 1.000 42.00604 476 THR B N 1
ATOM 14776 C CA . THR B 1 423 ? 21.70356 9.91490 58.22488 1.000 37.61497 476 THR B CA 1
ATOM 14777 C C . THR B 1 423 ? 21.27517 9.70127 56.77459 1.000 37.55084 476 THR B C 1
ATOM 14778 O O . THR B 1 423 ? 21.01695 10.67005 56.04989 1.000 35.95001 476 THR B O 1
ATOM 14789 N N . TYR B 1 424 ? 21.17732 8.44930 56.33009 1.000 34.69324 477 TYR B N 1
ATOM 14790 C CA . TYR B 1 424 ? 20.69608 8.20570 54.97491 1.000 32.33575 477 TYR B CA 1
ATOM 14791 C C . TYR B 1 424 ? 19.17801 8.29988 54.89560 1.000 35.62234 477 TYR B C 1
ATOM 14792 O O . TYR B 1 424 ? 18.64697 8.76574 53.88190 1.000 31.61472 477 TYR B O 1
ATOM 14810 N N . GLU B 1 425 ? 18.46447 7.91166 55.95659 1.000 31.64837 478 GLU B N 1
ATOM 14811 C CA . GLU B 1 425 ? 17.02363 8.14699 55.98467 1.000 32.21145 478 GLU B CA 1
ATOM 14812 C C . GLU B 1 425 ? 16.71265 9.63142 55.84540 1.000 34.04247 478 GLU B C 1
ATOM 14813 O O . GLU B 1 425 ? 15.78337 10.01261 55.12348 1.000 31.82636 478 GLU B O 1
ATOM 14825 N N . GLU B 1 426 ? 17.49574 10.48659 56.50941 1.000 34.37341 479 GLU B N 1
ATOM 14826 C CA . GLU B 1 426 ? 17.29478 11.92721 56.38564 1.000 34.29540 479 GLU B CA 1
ATOM 14827 C C . GLU B 1 426 ? 17.68364 12.42738 54.99800 1.000 35.47548 479 GLU B C 1
ATOM 14828 O O . GLU B 1 426 ? 17.02005 13.31215 54.44488 1.000 31.15029 479 GLU B O 1
ATOM 14840 N N . GLN B 1 427 ? 18.77293 11.89990 54.43025 1.000 33.13929 480 GLN B N 1
ATOM 14841 C CA . GLN B 1 427 ? 19.13246 12.26762 53.06478 1.000 36.27997 480 GLN B CA 1
ATOM 14842 C C . GLN B 1 427 ? 18.01870 11.89609 52.09789 1.000 28.67344 480 GLN B C 1
ATOM 14843 O O . GLN B 1 427 ? 17.67418 12.66910 51.19634 1.000 32.45830 480 GLN B O 1
ATOM 14857 N N . LEU B 1 428 ? 17.45112 10.70494 52.26903 1.000 27.90700 481 LEU B N 1
ATOM 14858 C CA . LEU B 1 428 ? 16.40241 10.24807 51.36903 1.000 27.98794 481 LEU B CA 1
ATOM 14859 C C . LEU B 1 428 ? 15.17824 11.14251 51.45951 1.000 30.27104 481 LEU B C 1
ATOM 14860 O O . LEU B 1 428 ? 14.60731 11.53806 50.43735 1.000 26.65615 481 LEU B O 1
ATOM 14876 N N . GLU B 1 429 ? 14.74940 11.45670 52.68223 1.000 27.99610 482 GLU B N 1
ATOM 14877 C CA . GLU B 1 429 ? 13.57221 12.29614 52.84834 1.000 29.50029 482 GLU B CA 1
ATOM 14878 C C . GLU B 1 429 ? 13.79504 13.66242 52.22202 1.000 28.97999 482 GLU B C 1
ATOM 14879 O O . GLU B 1 429 ? 12.91278 14.19510 51.53951 1.000 30.44649 482 GLU B O 1
ATOM 14891 N N . HIS B 1 430 ? 14.98151 14.23364 52.41649 1.000 29.51644 483 HIS B N 1
ATOM 14892 C CA . HIS B 1 430 ? 15.22196 15.57039 51.89684 1.000 31.27893 483 HIS B CA 1
ATOM 14893 C C . HIS B 1 430 ? 15.21905 15.57039 50.37394 1.000 28.58909 483 HIS B C 1
ATOM 14894 O O . HIS B 1 430 ? 14.70611 16.50381 49.74684 1.000 30.52840 483 HIS B O 1
ATOM 14908 N N . LEU B 1 431 ? 15.80696 14.54185 49.76170 1.000 29.74587 484 LEU B N 1
ATOM 14909 C CA . LEU B 1 431 ? 15.78200 14.43852 48.30684 1.000 27.44444 484 LEU B CA 1
ATOM 14910 C C . LEU B 1 431 ? 14.35336 14.31214 47.79955 1.000 27.41004 484 LEU B C 1
ATOM 14911 O O . LEU B 1 431 ? 13.95329 14.98718 46.84444 1.000 27.32257 484 LEU B O 1
ATOM 14927 N N . VAL B 1 432 ? 13.56598 13.44210 48.42646 1.000 26.92272 485 VAL B N 1
ATOM 14928 C CA . VAL B 1 432 ? 12.21128 13.20879 47.94047 1.000 27.50473 485 VAL B CA 1
ATOM 14929 C C . VAL B 1 432 ? 11.38292 14.48327 48.05764 1.000 27.28269 485 VAL B C 1
ATOM 14930 O O . VAL B 1 432 ? 10.68457 14.87774 47.11667 1.000 27.84299 485 VAL B O 1
ATOM 14943 N N . LEU B 1 433 ? 11.46714 15.16250 49.20452 1.000 27.79530 486 LEU B N 1
ATOM 14944 C CA . LEU B 1 433 ? 10.69724 16.39014 49.37507 1.000 28.44946 486 LEU B CA 1
ATOM 14945 C C . LEU B 1 433 ? 11.18221 17.47412 48.42419 1.000 30.62978 486 LEU B C 1
ATOM 14946 O O . LEU B 1 433 ? 10.37416 18.21651 47.85156 1.000 29.07342 486 LEU B O 1
ATOM 14962 N N A SER B 1 434 ? 12.50042 17.59061 48.25113 0.615 28.76269 487 SER B N 1
ATOM 14963 N N B SER B 1 434 ? 12.49978 17.58946 48.25132 0.385 28.76214 487 SER B N 1
ATOM 14964 C CA A SER B 1 434 ? 13.02935 18.58984 47.33069 0.615 30.17604 487 SER B CA 1
ATOM 14965 C CA B SER B 1 434 ? 13.03252 18.58428 47.32914 0.385 30.12990 487 SER B CA 1
ATOM 14966 C C A SER B 1 434 ? 12.51546 18.34686 45.91835 0.615 28.78355 487 SER B C 1
ATOM 14967 C C B SER B 1 434 ? 12.50523 18.34490 45.92040 0.385 28.78290 487 SER B C 1
ATOM 14968 O O A SER B 1 434 ? 12.07932 19.28529 45.24037 0.615 29.55819 487 SER B O 1
ATOM 14969 O O B SER B 1 434 ? 12.06068 19.27946 45.24305 0.385 29.54575 487 SER B O 1
ATOM 14984 N N . ASN B 1 435 ? 12.53462 17.08630 45.46883 1.000 28.08824 488 ASN B N 1
ATOM 14985 C CA . ASN B 1 435 ? 12.00203 16.75217 44.15206 1.000 27.78410 488 ASN B CA 1
ATOM 14986 C C . ASN B 1 435 ? 10.51235 17.08232 44.06164 1.000 28.74785 488 ASN B C 1
ATOM 14987 O O . ASN B 1 435 ? 10.05221 17.68550 43.08333 1.000 28.24663 488 ASN B O 1
ATOM 14999 N N . LEU B 1 436 ? 9.73401 16.66356 45.06917 1.000 28.28418 489 LEU B N 1
ATOM 15000 C CA . LEU B 1 436 ? 8.30492 16.96300 45.06319 1.000 31.16439 489 LEU B CA 1
ATOM 15001 C C . LEU B 1 436 ? 8.07096 18.46474 44.98156 1.000 29.00790 489 LEU B C 1
ATOM 15002 O O . LEU B 1 436 ? 7.16708 18.92881 44.27625 1.000 29.30360 489 LEU B O 1
ATOM 15018 N N . ALA B 1 437 ? 8.88208 19.24270 45.69874 1.000 30.12207 490 ALA B N 1
ATOM 15019 C CA . ALA B 1 437 ? 8.70281 20.68725 45.68230 1.000 30.25386 490 ALA B CA 1
ATOM 15020 C C . ALA B 1 437 ? 8.92671 21.23455 44.28152 1.000 31.36346 490 ALA B C 1
ATOM 15021 O O . ALA B 1 437 ? 8.16187 22.08209 43.80645 1.000 30.95696 490 ALA B O 1
ATOM 15028 N N . ALA B 1 438 ? 9.95151 20.72942 43.59006 1.000 29.95222 491 ALA B N 1
ATOM 15029 C CA . ALA B 1 438 ? 10.24129 21.20317 42.24267 1.000 32.08856 491 ALA B CA 1
ATOM 15030 C C . ALA B 1 438 ? 9.13962 20.81168 41.26845 1.000 30.99407 491 ALA B C 1
ATOM 15031 O O . ALA B 1 438 ? 8.76214 21.60652 40.39868 1.000 32.21336 491 ALA B O 1
ATOM 15038 N N . VAL B 1 439 ? 8.61995 19.58874 41.39052 1.000 29.30178 492 VAL B N 1
ATOM 15039 C CA . VAL B 1 439 ? 7.55524 19.14492 40.49697 1.000 29.24155 492 VAL B CA 1
ATOM 15040 C C . VAL B 1 439 ? 6.32048 20.02424 40.66345 1.000 29.85168 492 VAL B C 1
ATOM 15041 O O . VAL B 1 439 ? 5.72897 20.47687 39.67695 1.000 30.21124 492 VAL B O 1
ATOM 15054 N N . HIS B 1 440 ? 5.93707 20.32165 41.90553 1.000 30.12566 493 HIS B N 1
ATOM 15055 C CA . HIS B 1 440 ? 4.66826 20.99499 42.15701 1.000 30.77528 493 HIS B CA 1
ATOM 15056 C C . HIS B 1 440 ? 4.80728 22.51256 42.28190 1.000 31.68346 493 HIS B C 1
ATOM 15057 O O . HIS B 1 440 ? 3.78771 23.20900 42.35043 1.000 32.74215 493 HIS B O 1
ATOM 15071 N N . ASN B 1 441 ? 6.03935 23.03263 42.27073 1.000 31.77454 494 ASN B N 1
ATOM 15072 C CA . ASN B 1 441 ? 6.34309 24.45626 42.45608 1.000 32.65940 494 ASN B CA 1
ATOM 15073 C C . ASN B 1 441 ? 5.99451 24.94541 43.86538 1.000 33.14130 494 ASN B C 1
ATOM 15074 O O . ASN B 1 441 ? 5.31942 25.95990 44.03800 1.000 34.28829 494 ASN B O 1
ATOM 15085 N N . THR B 1 442 ? 6.48851 24.23443 44.87529 1.000 36.06269 495 THR B N 1
ATOM 15086 C CA . THR B 1 442 ? 6.38748 24.68445 46.25470 1.000 33.13712 495 THR B CA 1
ATOM 15087 C C . THR B 1 442 ? 7.78810 24.90751 46.81359 1.000 36.56631 495 THR B C 1
ATOM 15088 O O . THR B 1 442 ? 8.79164 24.52292 46.20567 1.000 35.84243 495 THR B O 1
ATOM 15099 N N . ASP B 1 443 ? 7.84384 25.54413 47.98344 1.000 36.34862 496 ASP B N 1
ATOM 15100 C CA . ASP B 1 443 ? 9.05261 25.53954 48.78981 1.000 37.55073 496 ASP B CA 1
ATOM 15101 C C . ASP B 1 443 ? 9.20775 24.18279 49.46661 1.000 34.08335 496 ASP B C 1
ATOM 15102 O O . ASP B 1 443 ? 8.22559 23.48246 49.73586 1.000 33.20690 496 ASP B O 1
ATOM 15111 N N . TYR B 1 444 ? 10.45866 23.82230 49.75238 1.000 33.59776 497 TYR B N 1
ATOM 15112 C CA . TYR B 1 444 ? 10.72151 22.60678 50.51264 1.000 35.21523 497 TYR B CA 1
ATOM 15113 C C . TYR B 1 444 ? 9.97519 22.62072 51.84219 1.000 34.17983 497 TYR B C 1
ATOM 15114 O O . TYR B 1 444 ? 9.38664 21.61007 52.24278 1.000 32.66617 497 TYR B O 1
ATOM 15132 N N . GLN B 1 445 ? 9.97348 23.76508 52.53192 1.000 35.84615 498 GLN B N 1
ATOM 15133 C CA . GLN B 1 445 ? 9.44274 23.81240 53.89261 1.000 39.66570 498 GLN B CA 1
ATOM 15134 C C . GLN B 1 445 ? 7.93240 23.60399 53.91729 1.000 38.35761 498 GLN B C 1
ATOM 15135 O O . GLN B 1 445 ? 7.39945 23.07643 54.90090 1.000 33.93531 498 GLN B O 1
ATOM 15149 N N . TYR B 1 446 ? 7.23437 24.00534 52.85108 1.000 36.59702 499 TYR B N 1
ATOM 15150 C CA . TYR B 1 446 ? 5.80401 23.73222 52.73153 1.000 39.92838 499 TYR B CA 1
ATOM 15151 C C . TYR B 1 446 ? 5.50604 22.24755 52.89444 1.000 35.27524 499 TYR B C 1
ATOM 15152 O O . TYR B 1 446 ? 4.54650 21.86537 53.57629 1.000 35.63861 499 TYR B O 1
ATOM 15170 N N . LEU B 1 447 ? 6.31143 21.39491 52.26433 1.000 33.24123 500 LEU B N 1
ATOM 15171 C CA . LEU B 1 447 ? 6.07653 19.95961 52.35041 1.000 31.38092 500 LEU B CA 1
ATOM 15172 C C . LEU B 1 447 ? 6.63878 19.38085 53.64160 1.000 32.82566 500 LEU B C 1
ATOM 15173 O O . LEU B 1 447 ? 6.00996 18.51832 54.26324 1.000 31.09743 500 LEU B O 1
ATOM 15189 N N . LYS B 1 448 ? 7.82154 19.83612 54.05832 1.000 32.66864 501 LYS B N 1
ATOM 15190 C CA . LYS B 1 448 ? 8.39386 19.33912 55.30469 1.000 34.55395 501 LYS B CA 1
ATOM 15191 C C . LYS B 1 448 ? 7.46793 19.62365 56.48030 1.000 35.76244 501 LYS B C 1
ATOM 15192 O O . LYS B 1 448 ? 7.27377 18.76206 57.34840 1.000 32.48742 501 LYS B O 1
ATOM 15211 N N . ASP B 1 449 ? 6.88342 20.82978 56.52013 1.000 32.95831 502 ASP B N 1
ATOM 15212 C CA . ASP B 1 449 ? 5.97012 21.19659 57.59674 1.000 35.95858 502 ASP B CA 1
ATOM 15213 C C . ASP B 1 449 ? 4.75993 20.27442 57.65939 1.000 37.50497 502 ASP B C 1
ATOM 15214 O O . ASP B 1 449 ? 4.12419 20.16893 58.71412 1.000 36.58872 502 ASP B O 1
ATOM 15223 N N . ARG B 1 450 ? 4.40409 19.64247 56.54505 1.000 33.35297 503 ARG B N 1
ATOM 15224 C CA . ARG B 1 450 ? 3.24331 18.77106 56.47066 1.000 34.88418 503 ARG B CA 1
ATOM 15225 C C . ARG B 1 450 ? 3.59775 17.29588 56.56735 1.000 32.07582 503 ARG B C 1
ATOM 15226 O O . ARG B 1 450 ? 2.69748 16.45678 56.49203 1.000 32.22308 503 ARG B O 1
ATOM 15247 N N . LEU B 1 451 ? 4.87680 16.95287 56.69621 1.000 33.04525 504 LEU B N 1
ATOM 15248 C CA . LEU B 1 451 ? 5.27897 15.55199 56.70197 1.000 30.45074 504 LEU B CA 1
ATOM 15249 C C . LEU B 1 451 ? 5.06305 14.93461 58.08044 1.000 31.60196 504 LEU B C 1
ATOM 15250 O O . LEU B 1 451 ? 5.30509 15.56999 59.11163 1.000 31.30187 504 LEU B O 1
ATOM 15266 N N . VAL B 1 452 ? 4.54933 13.70496 58.09120 1.000 30.19820 505 VAL B N 1
ATOM 15267 C CA . VAL B 1 452 ? 4.34054 12.94110 59.31510 1.000 30.35348 505 VAL B CA 1
ATOM 15268 C C . VAL B 1 452 ? 5.24392 11.71168 59.37330 1.000 32.35820 505 VAL B C 1
ATOM 15269 O O . VAL B 1 452 ? 5.93172 11.48983 60.37033 1.000 30.91544 505 VAL B O 1
ATOM 15282 N N . ASP B 1 453 ? 5.24036 10.89050 58.31852 1.000 29.04732 506 ASP B N 1
ATOM 15283 C CA . ASP B 1 453 ? 5.93547 9.60591 58.34613 1.000 31.36332 506 ASP B CA 1
ATOM 15284 C C . ASP B 1 453 ? 6.29880 9.15495 56.93466 1.000 28.55807 506 ASP B C 1
ATOM 15285 O O . ASP B 1 453 ? 5.58785 9.44880 55.97232 1.000 30.08955 506 ASP B O 1
ATOM 15294 N N . VAL B 1 454 ? 7.41626 8.43225 56.82768 1.000 28.13347 507 VAL B N 1
ATOM 15295 C CA . VAL B 1 454 ? 7.94257 7.95528 55.55281 1.000 29.32398 507 VAL B CA 1
ATOM 15296 C C . VAL B 1 454 ? 8.11045 6.44414 55.64245 1.000 29.34756 507 VAL B C 1
ATOM 15297 O O . VAL B 1 454 ? 8.62871 5.93227 56.63962 1.000 29.64525 507 VAL B O 1
ATOM 15310 N N . HIS B 1 455 ? 7.68542 5.72847 54.60266 1.000 25.96310 508 HIS B N 1
ATOM 15311 C CA . HIS B 1 455 ? 7.94212 4.29676 54.47293 1.000 25.56593 508 HIS B CA 1
ATOM 15312 C C . HIS B 1 455 ? 8.49196 4.04491 53.07642 1.000 28.75671 508 HIS B C 1
ATOM 15313 O O . HIS B 1 455 ? 7.93561 4.54548 52.09701 1.000 28.88486 508 HIS B O 1
ATOM 15327 N N . SER B 1 456 ? 9.57508 3.28551 52.97096 1.000 25.71825 509 SER B N 1
ATOM 15328 C CA . SER B 1 456 ? 10.19380 3.02631 51.67678 1.000 24.57087 509 SER B CA 1
ATOM 15329 C C . SER B 1 456 ? 10.51137 1.54614 51.53822 1.000 24.21131 509 SER B C 1
ATOM 15330 O O . SER B 1 456 ? 10.67379 0.83026 52.53055 1.000 26.24323 509 SER B O 1
ATOM 15338 N N . TRP B 1 457 ? 10.55487 1.08887 50.28798 1.000 23.80844 510 TRP B N 1
ATOM 15339 C CA . TRP B 1 457 ? 10.69855 -0.32644 49.99176 1.000 26.07659 510 TRP B CA 1
ATOM 15340 C C . TRP B 1 457 ? 11.41942 -0.51082 48.66859 1.000 23.27287 510 TRP B C 1
ATOM 15341 O O . TRP B 1 457 ? 11.10620 0.16083 47.68160 1.000 23.16956 510 TRP B O 1
ATOM 15362 N N . ASP B 1 458 ? 12.36613 -1.44662 48.66117 1.000 23.20680 511 ASP B N 1
ATOM 15363 C CA . ASP B 1 458 ? 13.16184 -1.80608 47.49236 1.000 23.00269 511 ASP B CA 1
ATOM 15364 C C . ASP B 1 458 ? 12.94939 -3.28831 47.21756 1.000 24.30351 511 ASP B C 1
ATOM 15365 O O . ASP B 1 458 ? 13.48374 -4.14255 47.93391 1.000 23.69268 511 ASP B O 1
ATOM 15374 N N . TRP B 1 459 ? 12.17850 -3.59428 46.17552 1.000 23.28403 512 TRP B N 1
ATOM 15375 C CA . TRP B 1 459 ? 11.92429 -4.98505 45.83780 1.000 26.01691 512 TRP B CA 1
ATOM 15376 C C . TRP B 1 459 ? 13.16655 -5.69249 45.31200 1.000 25.20511 512 TRP B C 1
ATOM 15377 O O . TRP B 1 459 ? 13.16187 -6.92537 45.22667 1.000 24.92538 512 TRP B O 1
ATOM 15398 N N . ASN B 1 460 ? 14.23209 -4.95512 44.99466 1.000 25.48461 513 ASN B N 1
ATOM 15399 C CA . ASN B 1 460 ? 15.49972 -5.53729 44.57221 1.000 24.46985 513 ASN B CA 1
ATOM 15400 C C . ASN B 1 460 ? 16.49616 -5.66675 45.72899 1.000 28.17781 513 ASN B C 1
ATOM 15401 O O . ASN B 1 460 ? 17.68393 -5.91666 45.49666 1.000 28.25683 513 ASN B O 1
ATOM 15412 N N . HIS B 1 461 ? 16.03066 -5.50239 46.96443 1.000 24.89734 514 HIS B N 1
ATOM 15413 C CA A HIS B 1 461 ? 16.75934 -5.73259 48.20370 0.500 26.17175 514 HIS B CA 1
ATOM 15414 C CA B HIS B 1 461 ? 16.82065 -5.83525 48.16394 0.500 26.14743 514 HIS B CA 1
ATOM 15415 C C . HIS B 1 461 ? 15.86996 -6.51480 49.14703 1.000 25.11364 514 HIS B C 1
ATOM 15416 O O . HIS B 1 461 ? 15.58133 -6.07046 50.25593 1.000 28.46392 514 HIS B O 1
ATOM 15442 N N . ASN B 1 462 ? 15.37587 -7.64818 48.69188 1.000 28.29125 515 ASN B N 1
ATOM 15443 C CA . ASN B 1 462 ? 14.35680 -8.40858 49.38772 1.000 27.17722 515 ASN B CA 1
ATOM 15444 C C . ASN B 1 462 ? 14.52127 -9.88667 49.07946 1.000 24.59817 515 ASN B C 1
ATOM 15445 O O . ASN B 1 462 ? 14.29731 -10.32921 47.94554 1.000 24.49154 515 ASN B O 1
ATOM 15456 N N . PRO B 1 463 ? 14.94444 -10.67254 50.07006 1.000 25.00664 516 PRO B N 1
ATOM 15457 C CA . PRO B 1 463 ? 15.21562 -12.09399 49.81301 1.000 26.34758 516 PRO B CA 1
ATOM 15458 C C . PRO B 1 463 ? 14.00939 -12.86999 49.32779 1.000 25.17988 516 PRO B C 1
ATOM 15459 O O . PRO B 1 463 ? 14.18033 -13.90985 48.68227 1.000 27.51882 516 PRO B O 1
ATOM 15470 N N . LEU B 1 464 ? 12.79548 -12.41276 49.61437 1.000 24.26668 517 LEU B N 1
ATOM 15471 C CA . LEU B 1 464 ? 11.61811 -13.15424 49.18948 1.000 26.00533 517 LEU B CA 1
ATOM 15472 C C . LEU B 1 464 ? 11.23926 -12.90217 47.73365 1.000 28.62631 517 LEU B C 1
ATOM 15473 O O . LEU B 1 464 ? 10.35950 -13.60440 47.22038 1.000 24.49364 517 LEU B O 1
ATOM 15489 N N . THR B 1 465 ? 11.83871 -11.89434 47.07038 1.000 23.80358 518 THR B N 1
ATOM 15490 C CA . THR B 1 465 ? 11.55233 -11.60426 45.66697 1.000 22.85819 518 THR B CA 1
ATOM 15491 C C . THR B 1 465 ? 12.80391 -11.52293 44.79762 1.000 26.90515 518 THR B C 1
ATOM 15492 O O . THR B 1 465 ? 12.77904 -11.98585 43.65315 1.000 25.73669 518 THR B O 1
ATOM 15503 N N . MET B 1 466 ? 13.89680 -10.94811 45.30937 1.000 23.92645 519 MET B N 1
ATO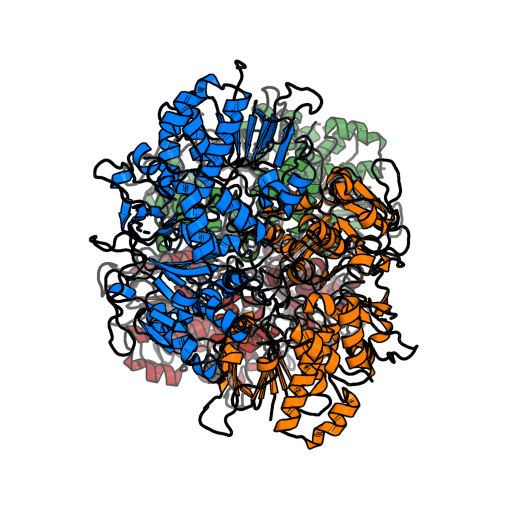M 15504 C CA . MET B 1 466 ? 15.16908 -10.88313 44.58759 1.000 22.93184 519 MET B CA 1
ATOM 15505 C C . MET B 1 466 ? 14.98436 -10.20293 43.23400 1.000 25.65615 519 MET B C 1
ATOM 15506 O O . MET B 1 466 ? 15.47026 -10.66777 42.19862 1.000 25.63223 519 MET B O 1
ATOM 15520 N N . GLY B 1 467 ? 14.29028 -9.06747 43.27103 1.000 23.52982 520 GLY B N 1
ATOM 15521 C CA . GLY B 1 467 ? 13.81559 -8.36338 42.10300 1.000 24.54830 520 GLY B CA 1
ATOM 15522 C C . GLY B 1 467 ? 12.35202 -8.01262 42.28909 1.000 22.21912 520 GLY B C 1
ATOM 15523 O O . GLY B 1 467 ? 11.65830 -8.62571 43.11041 1.000 24.77289 520 GLY B O 1
ATOM 15527 N N . ALA B 1 468 ? 11.87353 -7.00698 41.55565 1.000 22.11407 521 ALA B N 1
ATOM 15528 C CA . ALA B 1 468 ? 10.45663 -6.67336 41.62211 1.000 22.09064 521 ALA B CA 1
ATOM 15529 C C . ALA B 1 468 ? 9.62275 -7.68376 40.84812 1.000 24.69506 521 ALA B C 1
ATOM 15530 O O . ALA B 1 468 ? 8.54375 -8.08765 41.29593 1.000 22.57450 521 ALA B O 1
ATOM 15537 N N . PHE B 1 469 ? 10.08211 -8.06870 39.66098 1.000 24.52761 522 PHE B N 1
ATOM 15538 C CA . PHE B 1 469 ? 9.28887 -8.91231 38.77719 1.000 26.00254 522 PHE B CA 1
ATOM 15539 C C . PHE B 1 469 ? 10.12135 -9.24904 37.54998 1.000 23.63208 522 PHE B C 1
ATOM 15540 O O . PHE B 1 469 ? 11.15351 -8.62608 37.28151 1.000 23.25259 522 PHE B O 1
ATOM 15557 N N . ALA B 1 470 ? 9.66134 -10.25567 36.81543 1.000 22.24219 523 ALA B N 1
ATOM 15558 C CA . ALA B 1 470 ? 10.27948 -10.57487 35.53969 1.000 22.32410 523 ALA B CA 1
ATOM 15559 C C . ALA B 1 470 ? 10.22201 -9.36334 34.62035 1.000 23.21137 523 ALA B C 1
ATOM 15560 O O . ALA B 1 470 ? 9.21045 -8.66162 34.55150 1.000 23.21009 523 ALA B O 1
ATOM 15567 N N . PHE B 1 471 ? 11.33068 -9.10822 33.92833 1.000 24.40002 524 PHE B N 1
ATOM 15568 C CA . PHE B 1 471 ? 11.41980 -8.04387 32.92188 1.000 24.65719 524 PHE B CA 1
ATOM 15569 C C . PHE B 1 471 ? 12.49329 -8.52008 31.93763 1.000 24.83014 524 PHE B C 1
ATOM 15570 O O . PHE B 1 471 ? 13.67000 -8.16068 32.04393 1.000 24.78475 524 PHE B O 1
ATOM 15587 N N . PHE B 1 472 ? 12.05412 -9.33628 30.97947 1.000 22.69549 525 PHE B N 1
ATOM 15588 C CA . PHE B 1 472 ? 12.96071 -10.12189 30.15883 1.000 25.13883 525 PHE B CA 1
ATOM 15589 C C . PHE B 1 472 ? 13.81150 -9.23947 29.24935 1.000 25.37354 525 PHE B C 1
ATOM 15590 O O . PHE B 1 472 ? 13.35131 -8.22004 28.72376 1.000 23.03914 525 PHE B O 1
ATOM 15607 N N . GLY B 1 473 ? 15.05964 -9.64804 29.05448 1.000 23.18479 526 GLY B N 1
ATOM 15608 C CA . GLY B 1 473 ? 15.89072 -9.05018 28.03891 1.000 23.40149 526 GLY B CA 1
ATOM 15609 C C . GLY B 1 473 ? 15.57580 -9.63117 26.68154 1.000 23.69973 526 GLY B C 1
ATOM 15610 O O . GLY B 1 473 ? 14.79948 -10.58541 26.53437 1.000 23.75882 526 GLY B O 1
ATOM 15614 N N . PRO B 1 474 ? 16.17005 -9.04758 25.64771 1.000 23.94829 527 PRO B N 1
ATOM 15615 C CA . PRO B 1 474 ? 15.97911 -9.59738 24.29823 1.000 24.31489 527 PRO B CA 1
ATOM 15616 C C . PRO B 1 474 ? 16.42207 -11.05245 24.22959 1.000 25.86942 527 PRO B C 1
ATOM 15617 O O . PRO B 1 474 ? 17.44915 -11.42867 24.79460 1.000 24.81702 527 PRO B O 1
ATOM 15628 N N . GLY B 1 475 ? 15.63856 -11.87350 23.51881 1.000 26.73677 528 GLY B N 1
ATOM 15629 C CA . GLY B 1 475 ? 15.93887 -13.28071 23.33145 1.000 29.52594 528 GLY B CA 1
ATOM 15630 C C . GLY B 1 475 ? 15.36515 -14.21134 24.38044 1.000 24.85738 528 GLY B C 1
ATOM 15631 O O . GLY B 1 475 ? 15.17634 -15.40278 24.10071 1.000 25.14878 528 GLY B O 1
ATOM 15635 N N . ASP B 1 476 ? 15.05811 -13.69146 25.56819 1.000 24.43650 529 ASP B N 1
ATOM 15636 C CA . ASP B 1 476 ? 14.57529 -14.52966 26.65946 1.000 24.78719 529 ASP B CA 1
ATOM 15637 C C . ASP B 1 476 ? 13.29247 -15.26655 26.27228 1.000 25.19063 529 ASP B C 1
ATOM 15638 O O . ASP B 1 476 ? 13.17464 -16.48094 26.47718 1.000 24.65029 529 ASP B O 1
ATOM 15647 N N . PHE B 1 477 ? 12.30516 -14.54693 25.73190 1.000 24.39286 530 PHE B N 1
ATOM 15648 C CA . PHE B 1 477 ? 11.05013 -15.20322 25.37486 1.000 24.59134 530 PHE B CA 1
ATOM 15649 C C . PHE B 1 477 ? 11.25881 -16.23870 24.27182 1.000 25.38110 530 PHE B C 1
ATOM 15650 O O . PHE B 1 477 ? 10.67143 -17.32657 24.30704 1.000 25.69198 530 PHE B O 1
ATOM 15667 N N . GLN B 1 478 ? 12.07701 -15.91816 23.26996 1.000 25.31953 531 GLN B N 1
ATOM 15668 C CA A GLN B 1 478 ? 12.21778 -16.83014 22.14351 0.421 27.41361 531 GLN B CA 1
ATOM 15669 C CA B GLN B 1 478 ? 12.22595 -16.82256 22.13209 0.579 27.41282 531 GLN B CA 1
ATOM 15670 C C . GLN B 1 478 ? 13.10299 -18.02712 22.46913 1.000 29.27878 531 GLN B C 1
ATOM 15671 O O . GLN B 1 478 ? 12.91238 -19.10307 21.89314 1.000 28.61762 531 GLN B O 1
ATOM 15698 N N . ASP B 1 479 ? 14.04974 -17.88461 23.39652 1.000 27.22748 532 ASP B N 1
ATOM 15699 C CA . ASP B 1 479 ? 15.04478 -18.92909 23.64192 1.000 26.13315 532 ASP B CA 1
ATOM 15700 C C . ASP B 1 479 ? 14.76093 -19.79477 24.86529 1.000 27.47919 532 ASP B C 1
ATOM 15701 O O . ASP B 1 479 ? 14.88348 -21.02405 24.78584 1.000 27.17587 532 ASP B O 1
ATOM 15710 N N . LEU B 1 480 ? 14.36338 -19.19632 25.98936 1.000 28.41965 533 LEU B N 1
ATOM 15711 C CA . LEU B 1 480 ? 14.36686 -19.88366 27.27199 1.000 25.57675 533 LEU B CA 1
ATOM 15712 C C . LEU B 1 480 ? 13.00456 -20.00560 27.93813 1.000 25.26991 533 LEU B C 1
ATOM 15713 O O . LEU B 1 480 ? 12.82611 -20.89971 28.77004 1.000 26.59415 533 LEU B O 1
ATOM 15729 N N . TYR B 1 481 ? 12.04850 -19.14382 27.59992 1.000 25.98351 534 TYR B N 1
ATOM 15730 C CA . TYR B 1 481 ? 10.76105 -19.11523 28.29046 1.000 24.93581 534 TYR B CA 1
ATOM 15731 C C . TYR B 1 481 ? 10.02584 -20.44893 28.20685 1.000 27.45099 534 TYR B C 1
ATOM 15732 O O . TYR B 1 481 ? 9.45450 -20.90962 29.20396 1.000 25.26862 534 TYR B O 1
ATOM 15750 N N . THR B 1 482 ? 9.99539 -21.07552 27.03129 1.000 25.83108 535 THR B N 1
ATOM 15751 C CA . THR B 1 482 ? 9.17348 -22.27467 26.90272 1.000 27.29608 535 THR B CA 1
ATOM 15752 C C . THR B 1 482 ? 9.69788 -23.43357 27.74817 1.000 27.64015 535 THR B C 1
ATOM 15753 O O . THR B 1 482 ? 8.91403 -24.31379 28.11952 1.000 26.64810 535 THR B O 1
ATOM 15764 N N . SER B 1 483 ? 10.99744 -23.45360 28.06406 1.000 26.33152 536 SER B N 1
ATOM 15765 C CA . SER B 1 483 ? 11.55400 -24.58494 28.79851 1.000 26.64778 536 SER B CA 1
ATOM 15766 C C . SER B 1 483 ? 10.91461 -24.72891 30.17158 1.000 28.69732 536 SER B C 1
ATOM 15767 O O . SER B 1 483 ? 10.76573 -25.85025 30.67039 1.000 26.83467 536 SER B O 1
ATOM 15775 N N . LEU B 1 484 ? 10.51962 -23.62238 30.79487 1.000 25.91417 537 LEU B N 1
ATOM 15776 C CA . LEU B 1 484 ? 9.94322 -23.70285 32.12879 1.000 25.75799 537 LEU B CA 1
ATOM 15777 C C . LEU B 1 484 ? 8.43634 -23.92839 32.10245 1.000 29.55788 537 LEU B C 1
ATOM 15778 O O . LEU B 1 484 ? 7.85153 -24.18662 33.15963 1.000 25.98809 537 LEU B O 1
ATOM 15794 N N . ASN B 1 485 ? 7.79604 -23.88658 30.92985 1.000 31.02848 538 ASN B N 1
ATOM 15795 C CA . ASN B 1 485 ? 6.43283 -24.39712 30.86719 1.000 36.34701 538 ASN B CA 1
ATOM 15796 C C . ASN B 1 485 ? 6.39103 -25.91693 30.71278 1.000 34.05683 538 ASN B C 1
ATOM 15797 O O . ASN B 1 485 ? 5.29829 -26.49498 30.72366 1.000 35.83703 538 ASN B O 1
ATOM 15808 N N . ARG B 1 486 ? 7.54439 -26.57220 30.52490 1.000 30.76064 539 ARG B N 1
ATOM 15809 C CA . ARG B 1 486 ? 7.60680 -28.02203 30.67885 1.000 34.39915 539 ARG B CA 1
ATOM 15810 C C . ARG B 1 486 ? 7.88139 -28.36399 32.13841 1.000 30.80874 539 ARG B C 1
ATOM 15811 O O . ARG B 1 486 ? 8.64808 -27.65771 32.79702 1.000 28.27224 539 ARG B O 1
ATOM 15832 N N . PRO B 1 487 ? 7.31148 -29.43605 32.68716 1.000 32.02343 540 PRO B N 1
ATOM 15833 C CA . PRO B 1 487 ? 7.60281 -29.78522 34.08354 1.000 31.01921 540 PRO B CA 1
ATOM 15834 C C . PRO B 1 487 ? 9.01399 -30.33793 34.20329 1.000 33.10381 540 PRO B C 1
ATOM 15835 O O . PRO B 1 487 ? 9.66284 -30.68089 33.21515 1.000 29.57694 540 PRO B O 1
ATOM 15846 N N . ALA B 1 488 ? 9.48770 -30.42912 35.43676 1.000 28.49439 541 ALA B N 1
ATOM 15847 C CA . ALA B 1 488 ? 10.70882 -31.15736 35.75505 1.000 29.77506 541 ALA B CA 1
ATOM 15848 C C . ALA B 1 488 ? 10.34950 -32.32640 36.67777 1.000 30.26470 541 ALA B C 1
ATOM 15849 O O . ALA B 1 488 ? 9.17331 -32.63941 36.88777 1.000 30.00591 541 ALA B O 1
ATOM 15856 N N . ALA B 1 489 ? 11.37888 -33.01120 37.18007 1.000 32.07443 542 ALA B N 1
ATOM 15857 C CA . ALA B 1 489 ? 11.22340 -34.05985 38.19149 1.000 30.56337 542 ALA B CA 1
ATOM 15858 C C . ALA B 1 489 ? 10.27336 -35.16230 37.72433 1.000 34.93467 542 ALA B C 1
ATOM 15859 O O . ALA B 1 489 ? 9.32222 -35.53164 38.41609 1.000 31.97545 542 ALA B O 1
ATOM 15866 N N . ASN B 1 490 ? 10.56233 -35.71457 36.54767 1.000 33.03484 543 ASN B N 1
ATOM 15867 C CA . ASN B 1 490 ? 9.75940 -36.79451 35.97764 1.000 34.09164 543 ASN B CA 1
ATOM 15868 C C . ASN B 1 490 ? 8.28965 -36.39147 35.91024 1.000 35.16630 543 ASN B C 1
ATOM 15869 O O . ASN B 1 490 ? 7.39249 -37.18955 36.18576 1.000 34.85809 543 ASN B O 1
ATOM 15880 N N . GLY B 1 491 ? 8.04292 -35.12933 35.57039 1.000 33.93498 544 GLY B N 1
ATOM 15881 C CA . GLY B 1 491 ? 6.69780 -34.62387 35.41967 1.000 33.31169 544 GLY B CA 1
ATOM 15882 C C . GLY B 1 491 ? 6.02897 -34.13091 36.68415 1.000 37.48341 544 GLY B C 1
ATOM 15883 O O . GLY B 1 491 ? 4.86662 -33.70759 36.62159 1.000 34.01537 544 GLY B O 1
ATOM 15887 N N . LYS B 1 492 ? 6.71835 -34.14568 37.82285 1.000 31.48089 545 LYS B N 1
ATOM 15888 C CA . LYS B 1 492 ? 6.08043 -33.87939 39.10451 1.000 30.74897 545 LYS B CA 1
ATOM 15889 C C . LYS B 1 492 ? 6.41644 -32.52206 39.70026 1.000 31.96464 545 LYS B C 1
ATOM 15890 O O . LYS B 1 492 ? 5.88609 -32.18396 40.76511 1.000 31.22252 545 LYS B O 1
ATOM 15909 N N . LEU B 1 493 ? 7.26389 -31.73330 39.05001 1.000 30.61523 546 LEU B N 1
ATOM 15910 C CA . LEU B 1 493 ? 7.55950 -30.37064 39.47491 1.000 29.75626 546 LEU B CA 1
ATOM 15911 C C . LEU B 1 493 ? 7.05704 -29.40193 38.41381 1.000 30.33197 546 LEU B C 1
ATOM 15912 O O . LEU B 1 493 ? 7.49491 -29.45602 37.25925 1.000 28.89739 546 LEU B O 1
ATOM 15928 N N . HIS B 1 494 ? 6.15447 -28.50851 38.80913 1.000 27.68216 547 HIS B N 1
ATOM 15929 C CA . HIS B 1 494 ? 5.54248 -27.55684 37.89244 1.000 30.70154 547 HIS B CA 1
ATOM 15930 C C . HIS B 1 494 ? 5.95302 -26.15086 38.28067 1.000 27.24189 547 HIS B C 1
ATOM 15931 O O . HIS B 1 494 ? 5.78643 -25.74627 39.43579 1.000 31.52186 547 HIS B O 1
ATOM 15945 N N . PHE B 1 495 ? 6.50621 -25.42281 37.31720 1.000 26.39265 548 PHE B N 1
ATOM 15946 C CA . PHE B 1 495 ? 6.97027 -24.06356 37.53782 1.000 25.56212 548 PHE B CA 1
ATOM 15947 C C . PHE B 1 495 ? 5.83833 -23.08276 37.28010 1.000 25.98388 548 PHE B C 1
ATOM 15948 O O . PHE B 1 495 ? 5.20400 -23.12353 36.22188 1.000 28.44116 548 PHE B O 1
ATOM 15965 N N . ALA B 1 496 ? 5.60989 -22.18368 38.23279 1.000 24.96366 549 ALA B N 1
ATOM 15966 C CA . ALA B 1 496 ? 4.58708 -21.15649 38.08202 1.000 24.73155 549 ALA B CA 1
ATOM 15967 C C . ALA B 1 496 ? 5.07755 -19.87835 38.76271 1.000 24.28868 549 ALA B C 1
ATOM 15968 O O . ALA B 1 496 ? 6.25974 -19.73802 39.09187 1.000 25.09799 549 ALA B O 1
ATOM 15975 N N . GLY B 1 497 ? 4.16791 -18.92468 38.93969 1.000 24.12776 550 GLY B N 1
ATOM 15976 C CA . GLY B 1 497 ? 4.50708 -17.56246 39.29403 1.000 26.67782 550 GLY B CA 1
ATOM 15977 C C . GLY B 1 497 ? 4.51088 -16.64969 38.07547 1.000 23.83702 550 GLY B C 1
ATOM 15978 O O . GLY B 1 497 ? 4.58162 -17.09371 36.92860 1.000 24.43203 550 GLY B O 1
ATOM 15982 N N . GLU B 1 498 ? 4.43521 -15.33515 38.33365 1.000 24.16652 551 GLU B N 1
ATOM 15983 C CA . GLU B 1 498 ? 4.18611 -14.37742 37.25173 1.000 24.56313 551 GLU B CA 1
ATOM 15984 C C . GLU B 1 498 ? 5.25343 -14.42171 36.16035 1.000 23.11332 551 GLU B C 1
ATOM 15985 O O . GLU B 1 498 ? 4.97730 -14.04750 35.01301 1.000 23.16519 551 GLU B O 1
ATOM 15997 N N . ALA B 1 499 ? 6.47399 -14.85513 36.48206 1.000 24.01540 552 ALA B N 1
ATOM 15998 C CA . ALA B 1 499 ? 7.49401 -14.96797 35.44284 1.000 23.05250 552 ALA B CA 1
ATOM 15999 C C . ALA B 1 499 ? 7.06409 -15.91624 34.32730 1.000 24.64690 552 ALA B C 1
ATOM 16000 O O . ALA B 1 499 ? 7.45626 -15.73353 33.16719 1.000 25.03682 552 ALA B O 1
ATOM 16007 N N . LEU B 1 500 ? 6.27656 -16.93875 34.65884 1.000 23.95313 553 LEU B N 1
ATOM 16008 C CA . LEU B 1 500 ? 5.81383 -17.92408 33.68105 1.000 26.77836 553 LEU B CA 1
ATOM 16009 C C . LEU B 1 500 ? 4.51501 -17.44649 33.02321 1.000 26.70080 553 LEU B C 1
ATOM 16010 O O . LEU B 1 500 ? 3.47740 -18.11191 33.06286 1.000 27.08006 553 LEU B O 1
ATOM 16026 N N . SER B 1 501 ? 4.58972 -16.26151 32.41650 1.000 24.12368 554 SER B N 1
ATOM 16027 C CA . SER B 1 501 ? 3.45419 -15.66769 31.72241 1.000 25.31368 554 SER B CA 1
ATOM 16028 C C . SER B 1 501 ? 3.98222 -14.66224 30.70828 1.000 27.48263 554 SER B C 1
ATOM 16029 O O . SER B 1 501 ? 5.17880 -14.36855 30.66421 1.000 24.61316 554 SER B O 1
ATOM 16037 N N . VAL B 1 502 ? 3.06640 -14.12163 29.90615 1.000 25.45843 555 VAL B N 1
ATOM 16038 C CA . VAL B 1 502 ? 3.35120 -12.99302 29.03073 1.000 26.07269 555 VAL B CA 1
ATOM 16039 C C . VAL B 1 502 ? 2.72625 -11.70482 29.57191 1.000 26.75067 555 VAL B C 1
ATOM 16040 O O . VAL B 1 502 ? 2.53794 -10.73695 28.83098 1.000 25.65378 555 VAL B O 1
ATOM 16053 N N . ARG B 1 503 ? 2.40552 -11.68879 30.86690 1.000 23.79649 556 ARG B N 1
ATOM 16054 C CA . ARG B 1 503 ? 1.91212 -10.50691 31.57037 1.000 23.68365 556 ARG B CA 1
ATOM 16055 C C . ARG B 1 503 ? 2.77397 -10.28261 32.80980 1.000 23.31607 556 ARG B C 1
ATOM 16056 O O . ARG B 1 503 ? 2.31016 -10.23169 33.94913 1.000 23.67184 556 ARG B O 1
ATOM 16077 N N . HIS B 1 504 ? 4.07010 -10.15928 32.56232 1.000 24.89370 557 HIS B N 1
ATOM 16078 C CA . HIS B 1 504 ? 5.01331 -9.88353 33.63154 1.000 25.71443 557 HIS B CA 1
ATOM 16079 C C . HIS B 1 504 ? 4.62480 -8.61760 34.37905 1.000 22.73158 557 HIS B C 1
ATOM 16080 O O . HIS B 1 504 ? 4.19120 -7.62851 33.78125 1.000 25.27439 557 HIS B O 1
ATOM 16095 N N . ALA B 1 505 ? 4.78204 -8.66622 35.70212 1.000 22.60080 558 ALA B N 1
ATOM 16096 C CA . ALA B 1 505 ? 4.53514 -7.53825 36.59639 1.000 23.34922 558 ALA B CA 1
ATOM 16097 C C . ALA B 1 505 ? 3.05291 -7.20331 36.71304 1.000 22.78554 558 ALA B C 1
ATOM 16098 O O . ALA B 1 505 ? 2.69647 -6.07252 37.05700 1.000 22.84256 558 ALA B O 1
ATOM 16105 N N . TRP B 1 506 ? 2.19490 -8.20375 36.47919 1.000 23.22298 559 TRP B N 1
ATOM 16106 C CA . TRP B 1 506 ? 0.75781 -8.11270 36.69177 1.000 23.28092 559 TRP B CA 1
ATOM 16107 C C . TRP B 1 506 ? 0.25162 -9.32154 37.46455 1.000 23.40074 559 TRP B C 1
ATOM 16108 O O . TRP B 1 506 ? 0.77216 -10.43133 37.32542 1.000 24.18342 559 TRP B O 1
ATOM 16129 N N . VAL B 1 507 ? -0.79732 -9.10401 38.26095 1.000 27.30369 560 VAL B N 1
ATOM 16130 C CA . VAL B 1 507 ? -1.43994 -10.22853 38.93338 1.000 23.84002 560 VAL B CA 1
ATOM 16131 C C . VAL B 1 507 ? -1.87812 -11.26817 37.91194 1.000 24.06898 560 VAL B C 1
ATOM 16132 O O . VAL B 1 507 ? -1.70174 -12.47469 38.12430 1.000 25.67335 560 VAL B O 1
ATOM 16145 N N . VAL B 1 508 ? -2.40906 -10.82163 36.76603 1.000 25.33685 561 VAL B N 1
ATOM 16146 C CA . VAL B 1 508 ? -2.94428 -11.77340 35.79555 1.000 24.56443 561 VAL B CA 1
ATOM 16147 C C . VAL B 1 508 ? -1.85212 -12.72694 35.33053 1.000 24.37210 561 VAL B C 1
ATOM 16148 O O . VAL B 1 508 ? -2.12653 -13.88965 35.01508 1.000 24.62612 561 VAL B O 1
ATOM 16161 N N . GLY B 1 509 ? -0.59925 -12.26939 35.29735 1.000 23.98196 562 GLY B N 1
ATOM 16162 C CA . GLY B 1 509 ? 0.48161 -13.16644 34.92731 1.000 24.95898 562 GLY B CA 1
ATOM 16163 C C . GLY B 1 509 ? 0.61946 -14.32716 35.89023 1.000 23.90591 562 GLY B C 1
ATOM 16164 O O . GLY B 1 509 ? 0.78384 -15.47884 35.47837 1.000 24.09257 562 GLY B O 1
ATOM 16168 N N . ALA B 1 510 ? 0.55042 -14.03699 37.18703 1.000 23.79895 563 ALA B N 1
ATOM 16169 C CA . ALA B 1 510 ? 0.57897 -15.09546 38.18570 1.000 23.92315 563 ALA B CA 1
ATOM 16170 C C . ALA B 1 510 ? -0.61527 -16.03101 38.03267 1.000 24.37295 563 ALA B C 1
ATOM 16171 O O . ALA B 1 510 ? -0.46591 -17.25461 38.13122 1.000 24.58064 563 ALA B O 1
ATOM 16178 N N . LEU B 1 511 ? -1.80673 -15.48468 37.77279 1.000 24.59320 564 LEU B N 1
ATOM 16179 C CA . LEU B 1 511 ? -2.97247 -16.35029 37.61437 1.000 25.09178 564 LEU B CA 1
ATOM 16180 C C . LEU B 1 511 ? -2.83406 -17.25678 36.39096 1.000 25.30197 564 LEU B C 1
ATOM 16181 O O . LEU B 1 511 ? -3.16645 -18.44669 36.45479 1.000 25.66000 564 LEU B O 1
ATOM 16197 N N . ASP B 1 512 ? -2.37492 -16.70364 35.25818 1.000 25.14596 565 ASP B N 1
ATOM 16198 C CA . ASP B 1 512 ? -2.16980 -17.51666 34.06073 1.000 25.37674 565 ASP B CA 1
ATOM 16199 C C . ASP B 1 512 ? -1.19420 -18.65961 34.33318 1.000 25.34213 565 ASP B C 1
ATOM 16200 O O . ASP B 1 512 ? -1.40595 -19.79504 33.88528 1.000 25.73519 565 ASP B O 1
ATOM 16209 N N . SER B 1 513 ? -0.09970 -18.36514 35.04806 1.000 24.93193 566 SER B N 1
ATOM 16210 C CA . SER B 1 513 ? 0.89610 -19.39012 35.34590 1.000 24.94508 566 SER B CA 1
ATOM 16211 C C . SER B 1 513 ? 0.28906 -20.50042 36.19223 1.000 25.82484 566 SER B C 1
ATOM 16212 O O . SER B 1 513 ? 0.65038 -21.67482 36.05568 1.000 27.82429 566 SER B O 1
ATOM 16220 N N . ALA B 1 514 ? -0.62485 -20.13706 37.09647 1.000 25.36935 567 ALA B N 1
ATOM 16221 C CA . ALA B 1 514 ? -1.27991 -21.12465 37.94741 1.000 26.46258 567 ALA B CA 1
ATOM 16222 C C . ALA B 1 514 ? -2.24240 -21.98380 37.14068 1.000 27.87772 567 ALA B C 1
ATOM 16223 O O . ALA B 1 514 ? -2.30989 -23.20443 37.33531 1.000 28.48430 567 ALA B O 1
ATOM 16230 N N . TRP B 1 515 ? -2.99526 -21.36622 36.22840 1.000 27.16208 568 TRP B N 1
ATOM 16231 C CA . TRP B 1 515 ? -3.82075 -22.13984 35.30862 1.000 28.04421 568 TRP B CA 1
ATOM 16232 C C . TRP B 1 515 ? -2.98550 -23.18555 34.57216 1.000 28.37123 568 TRP B C 1
ATOM 16233 O O . TRP B 1 515 ? -3.35781 -24.36145 34.50696 1.000 29.76543 568 TRP B O 1
ATOM 16254 N N . ARG B 1 516 ? -1.83586 -22.78078 34.02601 1.000 26.72204 569 ARG B N 1
ATOM 16255 C CA . ARG B 1 516 ? -1.04014 -23.71674 33.23490 1.000 30.12882 569 ARG B CA 1
ATOM 16256 C C . ARG B 1 516 ? -0.44918 -24.82970 34.09675 1.000 29.66934 569 ARG B C 1
ATOM 16257 O O . ARG B 1 516 ? -0.32892 -25.97561 33.64393 1.000 28.80491 569 ARG B O 1
ATOM 16278 N N . ALA B 1 517 ? -0.05520 -24.51329 35.33010 1.000 26.77648 570 ALA B N 1
ATOM 16279 C CA . ALA B 1 517 ? 0.50769 -25.53789 36.20274 1.000 26.99060 570 ALA B CA 1
ATOM 16280 C C . ALA B 1 517 ? -0.54856 -26.56085 36.60632 1.000 27.60242 570 ALA B C 1
ATOM 16281 O O . ALA B 1 517 ? -0.29677 -27.77036 36.58478 1.000 28.06852 570 ALA B O 1
ATOM 16288 N N . VAL B 1 518 ? -1.73861 -26.09854 36.98637 1.000 27.67042 571 VAL B N 1
ATOM 16289 C CA . VAL B 1 518 ? -2.78749 -27.04404 37.34984 1.000 29.11745 571 VAL B CA 1
ATOM 16290 C C . VAL B 1 518 ? -3.23233 -27.84060 36.12910 1.000 28.84843 571 VAL B C 1
ATOM 16291 O O . VAL B 1 518 ? -3.46471 -29.05227 36.21362 1.000 30.08862 571 VAL B O 1
ATOM 16304 N N . TYR B 1 519 ? -3.33563 -27.18299 34.97276 1.000 29.74722 572 TYR B N 1
ATOM 16305 C CA . TYR B 1 519 ? -3.66089 -27.88878 33.73666 1.000 29.21993 572 TYR B CA 1
ATOM 16306 C C . TYR B 1 519 ? -2.69924 -29.04606 33.50857 1.000 31.16677 572 TYR B C 1
ATOM 16307 O O . TYR B 1 519 ? -3.11827 -30.17685 33.23355 1.000 30.18038 572 TYR B O 1
ATOM 16325 N N . ASN B 1 520 ? -1.39507 -28.78396 33.60646 1.000 29.02996 573 ASN B N 1
ATOM 16326 C CA . ASN B 1 520 ? -0.45540 -29.87223 33.38198 1.000 32.81325 573 ASN B CA 1
ATOM 16327 C C . ASN B 1 520 ? -0.59646 -30.94477 34.45556 1.000 32.30902 573 ASN B C 1
ATOM 16328 O O . ASN B 1 520 ? -0.49669 -32.14110 34.16596 1.000 33.29530 573 ASN B O 1
ATOM 16339 N N . TYR B 1 521 ? -0.77652 -30.52822 35.71292 1.000 29.52791 574 TYR B N 1
ATOM 16340 C CA . TYR B 1 521 ? -0.95694 -31.48572 36.80185 1.000 29.98817 574 TYR B CA 1
ATOM 16341 C C . TYR B 1 521 ? -2.14064 -32.41100 36.51097 1.000 33.10349 574 TYR B C 1
ATOM 16342 O O . TYR B 1 521 ? -2.01731 -33.64237 36.57415 1.000 31.41189 574 TYR B O 1
ATOM 16360 N N . LEU B 1 522 ? -3.29066 -31.83108 36.15029 1.000 30.77645 575 LEU B N 1
ATOM 16361 C CA . LEU B 1 522 ? -4.47731 -32.63392 35.86859 1.000 31.55961 575 LEU B CA 1
ATOM 16362 C C . LEU B 1 522 ? -4.26421 -33.52913 34.65757 1.000 32.09323 575 LEU B C 1
ATOM 16363 O O . LEU B 1 522 ? -4.71489 -34.68122 34.63770 1.000 33.50735 575 LEU B O 1
ATOM 16379 N N . TYR B 1 523 ? -3.59236 -32.99959 33.63031 1.000 32.54340 576 TYR B N 1
ATOM 16380 C CA . TYR B 1 523 ? -3.36030 -33.74537 32.39838 1.000 32.24074 576 TYR B CA 1
ATOM 16381 C C . TYR B 1 523 ? -2.63850 -35.05383 32.67291 1.000 35.36201 576 TYR B C 1
ATOM 16382 O O . TYR B 1 523 ? -3.01448 -36.10065 32.13214 1.000 36.11128 576 TYR B O 1
ATOM 16400 N N . VAL B 1 524 ? -1.63492 -35.02717 33.55028 1.000 38.05904 577 VAL B N 1
ATOM 16401 C CA . VAL B 1 524 ? -0.83774 -36.22141 33.78665 1.000 42.43134 577 VAL B CA 1
ATOM 16402 C C . VAL B 1 524 ? -1.36783 -37.10371 34.91320 1.000 43.84499 577 VAL B C 1
ATOM 16403 O O . VAL B 1 524 ? -1.00441 -38.28819 34.97115 1.000 43.70039 577 VAL B O 1
ATOM 16416 N N . THR B 1 525 ? -2.23614 -36.58812 35.78608 1.000 34.54229 578 THR B N 1
ATOM 16417 C CA . THR B 1 525 ? -2.70237 -37.38555 36.91613 1.000 33.82096 578 THR B CA 1
ATOM 16418 C C . THR B 1 525 ? -4.17840 -37.75329 36.87117 1.000 37.68746 578 THR B C 1
ATOM 16419 O O . THR B 1 525 ? -4.54571 -38.81837 37.36464 1.000 35.22238 578 THR B O 1
ATOM 16430 N N . ASP B 1 526 ? -5.06408 -36.88877 36.37520 1.000 34.17531 579 ASP B N 1
ATOM 16431 C CA . ASP B 1 526 ? -6.50305 -37.16874 36.38344 1.000 39.10265 579 ASP B CA 1
ATOM 16432 C C . ASP B 1 526 ? -7.17092 -36.38438 35.26752 1.000 37.03537 579 ASP B C 1
ATOM 16433 O O . ASP B 1 526 ? -7.87608 -35.39821 35.51271 1.000 34.27841 579 ASP B O 1
ATOM 16442 N N . PRO B 1 527 ? -6.97225 -36.79537 34.01075 1.000 34.95269 580 PRO B N 1
ATOM 16443 C CA . PRO B 1 527 ? -7.53435 -36.00899 32.89864 1.000 34.81666 580 PRO B CA 1
ATOM 16444 C C . PRO B 1 527 ? -9.05158 -35.98478 32.87421 1.000 35.82369 580 PRO B C 1
ATOM 16445 O O . PRO B 1 527 ? -9.62341 -35.10903 32.21302 1.000 35.20974 580 PRO B O 1
ATOM 16456 N N . ALA B 1 528 ? -9.72236 -36.89974 33.58060 1.000 37.49997 581 ALA B N 1
ATOM 16457 C CA . ALA B 1 528 ? -11.17812 -36.84852 33.65212 1.000 39.19110 581 ALA B CA 1
ATOM 16458 C C . ALA B 1 528 ? -11.65827 -35.57718 34.33766 1.000 39.33301 581 ALA B C 1
ATOM 16459 O O . ALA B 1 528 ? -12.82679 -35.20617 34.18992 1.000 36.78328 581 ALA B O 1
ATOM 16466 N N . LYS B 1 529 ? -10.78711 -34.89240 35.07186 1.000 35.28446 582 LYS B N 1
ATOM 16467 C CA . LYS B 1 529 ? -11.17735 -33.62323 35.66665 1.000 37.87078 582 LYS B CA 1
ATOM 16468 C C . LYS B 1 529 ? -11.01549 -32.45592 34.70601 1.000 34.02891 582 LYS B C 1
ATOM 16469 O O . LYS B 1 529 ? -11.39945 -31.33751 35.05736 1.000 34.18361 582 LYS B O 1
ATOM 16488 N N . LEU B 1 530 ? -10.48070 -32.67572 33.50491 1.000 34.94001 583 LEU B N 1
ATOM 16489 C CA . LEU B 1 530 ? -10.25455 -31.54223 32.61312 1.000 33.50539 583 LEU B CA 1
ATOM 16490 C C . LEU B 1 530 ? -11.55097 -30.84030 32.21914 1.000 33.81952 583 LEU B C 1
ATOM 16491 O O . LEU B 1 530 ? -11.56507 -29.59735 32.20964 1.000 33.24968 583 LEU B O 1
ATOM 16507 N N . PRO B 1 531 ? -12.64706 -31.53179 31.88971 1.000 34.74379 584 PRO B N 1
ATOM 16508 C CA . PRO B 1 531 ? -13.86990 -30.78756 31.53102 1.000 35.07903 584 PRO B CA 1
ATOM 16509 C C . PRO B 1 531 ? -14.32557 -29.82221 32.61555 1.000 34.69150 584 PRO B C 1
ATOM 16510 O O . PRO B 1 531 ? -14.64788 -28.66897 32.30786 1.000 35.86920 584 PRO B O 1
ATOM 16521 N N . LYS B 1 532 ? -14.34124 -30.24417 33.88153 1.000 34.70127 585 LYS B N 1
ATOM 16522 C CA . LYS B 1 532 ? -14.76196 -29.33964 34.94940 1.000 34.38613 585 LYS B CA 1
ATOM 16523 C C . LYS B 1 532 ? -13.75803 -28.20898 35.14854 1.000 33.41043 585 LYS B C 1
ATOM 16524 O O . LYS B 1 532 ? -14.14375 -27.06151 35.40239 1.000 33.05287 585 LYS B O 1
ATOM 16543 N N . PHE B 1 533 ? -12.46675 -28.51705 35.04181 1.000 32.82194 586 PHE B N 1
ATOM 16544 C CA . PHE B 1 533 ? -11.44113 -27.48208 35.10788 1.000 31.88523 586 PHE B CA 1
ATOM 16545 C C . PHE B 1 533 ? -11.67315 -26.41334 34.04615 1.000 33.26207 586 PHE B C 1
ATOM 16546 O O . PHE B 1 533 ? -11.64357 -25.21241 34.34341 1.000 33.24225 586 PHE B O 1
ATOM 16563 N N . PHE B 1 534 ? -11.91396 -26.83649 32.79868 1.000 32.16113 587 PHE B N 1
ATOM 16564 C CA . PHE B 1 534 ? -12.20938 -25.88916 31.72676 1.000 32.12582 587 PHE B CA 1
ATOM 16565 C C . PHE B 1 534 ? -13.47691 -25.08841 32.02687 1.000 34.87020 587 PHE B C 1
ATOM 16566 O O . PHE B 1 534 ? -13.54433 -23.88385 31.75328 1.000 32.12336 587 PHE B O 1
ATOM 16583 N N . GLU B 1 535 ? -14.51297 -25.75707 32.54112 1.000 33.15834 588 GLU B N 1
ATOM 16584 C CA . GLU B 1 535 ? -15.78090 -25.08430 32.81154 1.000 38.22487 588 GLU B CA 1
ATOM 16585 C C . GLU B 1 535 ? -15.62542 -23.98581 33.85863 1.000 37.40502 588 GLU B C 1
ATOM 16586 O O . GLU B 1 535 ? -16.17225 -22.88686 33.69911 1.000 34.27506 588 GLU B O 1
ATOM 16598 N N . LEU B 1 536 ? -14.90087 -24.27098 34.94602 1.000 34.50432 589 LEU B N 1
ATOM 16599 C CA . LEU B 1 536 ? -14.78115 -23.32262 36.04958 1.000 34.78936 589 LEU B CA 1
ATOM 16600 C C . LEU B 1 536 ? -13.69838 -22.27310 35.80829 1.000 36.84311 589 LEU B C 1
ATOM 16601 O O . LEU B 1 536 ? -13.83674 -21.12304 36.24339 1.000 34.76465 589 LEU B O 1
ATOM 16617 N N . TRP B 1 537 ? -12.60094 -22.64904 35.15452 1.000 32.29890 590 TRP B N 1
ATOM 16618 C CA . TRP B 1 537 ? -11.41637 -21.80338 35.09142 1.000 29.91038 590 TRP B CA 1
ATOM 16619 C C . TRP B 1 537 ? -10.96803 -21.47873 33.67516 1.000 29.77865 590 TRP B C 1
ATOM 16620 O O . TRP B 1 537 ? -9.94321 -20.80668 33.50856 1.000 30.88274 590 TRP B O 1
ATOM 16641 N N . GLY B 1 538 ? -11.70913 -21.89987 32.66244 1.000 30.41179 591 GLY B N 1
ATOM 16642 C CA . GLY B 1 538 ? -11.43119 -21.51796 31.29282 1.000 30.40198 591 GLY B CA 1
ATOM 16643 C C . GLY B 1 538 ? -10.73299 -22.60548 30.49625 1.000 30.52831 591 GLY B C 1
ATOM 16644 O O . GLY B 1 538 ? -9.94828 -23.40091 31.02481 1.000 31.70985 591 GLY B O 1
ATOM 16648 N N . LYS B 1 539 ? -11.01714 -22.62870 29.18549 1.000 30.95087 592 LYS B N 1
ATOM 16649 C CA . LYS B 1 539 ? -10.42748 -23.59283 28.26351 1.000 34.46969 592 LYS B CA 1
ATOM 16650 C C . LYS B 1 539 ? -8.98475 -23.26956 27.91225 1.000 34.38641 592 LYS B C 1
ATOM 16651 O O . LYS B 1 539 ? -8.25982 -24.15040 27.43147 1.000 35.06169 592 LYS B O 1
ATOM 16670 N N . ASN B 1 540 ? -8.57581 -22.01993 28.10634 1.000 33.86606 593 ASN B N 1
ATOM 16671 C CA . ASN B 1 540 ? -7.24644 -21.54957 27.76667 1.000 29.27495 593 ASN B CA 1
ATOM 16672 C C . ASN B 1 540 ? -6.79064 -20.58015 28.84299 1.000 30.78536 593 ASN B C 1
ATOM 16673 O O . ASN B 1 540 ? -7.60939 -19.91770 29.48439 1.000 31.78576 593 ASN B O 1
ATOM 16684 N N . ALA B 1 541 ? -5.47508 -20.48253 29.02014 1.000 29.59620 594 ALA B N 1
ATOM 16685 C CA . ALA B 1 541 ? -4.93625 -19.48941 29.93988 1.000 35.37559 594 ALA B CA 1
ATOM 16686 C C . ALA B 1 541 ? -5.24278 -18.07700 29.45483 1.000 37.16981 594 ALA B C 1
ATOM 16687 O O . ALA B 1 541 ? -5.82167 -17.26897 30.19157 1.000 36.65871 594 ALA B O 1
ATOM 16694 N N . GLU B 1 542 ? -4.86884 -17.77058 28.20440 1.000 35.13547 595 GLU B N 1
ATOM 16695 C CA . GLU B 1 542 ? -4.86877 -16.41742 27.65123 1.000 37.83867 595 GLU B CA 1
ATOM 16696 C C . GLU B 1 542 ? -5.91839 -16.16214 26.57711 1.000 39.40550 595 GLU B C 1
ATOM 16697 O O . GLU B 1 542 ? -6.51100 -15.07960 26.55297 1.000 36.43483 595 GLU B O 1
ATOM 16709 N N . TRP B 1 543 ? -6.12563 -17.09621 25.65070 1.000 37.67670 596 TRP B N 1
ATOM 16710 C CA . TRP B 1 543 ? -7.09736 -16.89377 24.58131 1.000 41.04915 596 TRP B CA 1
ATOM 16711 C C . TRP B 1 543 ? -8.43728 -16.44573 25.15462 1.000 37.49685 596 TRP B C 1
ATOM 16712 O O . TRP B 1 543 ? -8.93567 -17.02797 26.12155 1.000 40.81575 596 TRP B O 1
ATOM 16733 N N . PHE B 1 544 ? -9.02459 -15.41769 24.53941 1.000 40.55467 597 PHE B N 1
ATOM 16734 C CA . PHE B 1 544 ? -10.20966 -14.78201 25.09589 1.000 36.91575 597 PHE B CA 1
ATOM 16735 C C . PHE B 1 544 ? -11.41199 -15.72118 25.08001 1.000 41.95420 597 PHE B C 1
ATOM 16736 O O . PHE B 1 544 ? -11.54850 -16.58282 24.20534 1.000 37.73828 597 PHE B O 1
ATOM 16753 N N . GLU B 1 545 ? -12.32432 -15.49798 26.02111 1.000 43.20418 598 GLU B N 1
ATOM 16754 C CA . GLU B 1 545 ? -13.62700 -16.14963 25.97323 1.000 48.04642 598 GLU B CA 1
ATOM 16755 C C . GLU B 1 545 ? -14.40204 -15.68385 24.73773 1.000 52.87513 598 GLU B C 1
ATOM 16756 O O . GLU B 1 545 ? -15.09357 -16.46795 24.08404 1.000 68.47449 598 GLU B O 1
ATOM 16768 N N . GLY C 1 11 ? -14.90955 32.51724 95.75159 1.000 73.41996 64 GLY C N 1
ATOM 16769 C CA . GLY C 1 11 ? -14.42475 31.55965 96.72626 1.000 72.51519 64 GLY C CA 1
ATOM 16770 C C . GLY C 1 11 ? -13.41209 30.58485 96.15919 1.000 70.56100 64 GLY C C 1
ATOM 16771 O O . GLY C 1 11 ? -13.66323 29.38012 96.09367 1.000 73.34119 64 GLY C O 1
ATOM 16774 N N . GLU C 1 12 ? -12.25963 31.09924 95.74220 1.000 52.27025 65 GLU C N 1
ATOM 16775 C CA . GLU C 1 12 ? -11.19551 30.25413 95.22070 1.000 48.82852 65 GLU C CA 1
ATOM 16776 C C . GLU C 1 12 ? -10.26291 29.82364 96.34676 1.000 52.50875 65 GLU C C 1
ATOM 16777 O O . GLU C 1 12 ? -9.81375 30.65106 97.14880 1.000 47.41375 65 GLU C O 1
ATOM 16789 N N . ARG C 1 13 ? -10.00392 28.52165 96.41944 1.000 43.33808 66 ARG C N 1
ATOM 16790 C CA . ARG C 1 13 ? -8.99164 27.98544 97.32426 1.000 43.36842 66 ARG C CA 1
ATOM 16791 C C . ARG C 1 13 ? -8.53238 26.66613 96.73008 1.000 37.94296 66 ARG C C 1
ATOM 16792 O O . ARG C 1 13 ? -9.35486 25.76974 96.51464 1.000 40.46139 66 ARG C O 1
ATOM 16813 N N . VAL C 1 14 ? -7.23743 26.55044 96.45751 1.000 37.46936 67 VAL C N 1
ATOM 16814 C CA . VAL C 1 14 ? -6.68094 25.37187 95.80714 1.000 37.37783 67 VAL C CA 1
ATOM 16815 C C . VAL C 1 14 ? -6.17094 24.41558 96.87343 1.000 35.00566 67 VAL C C 1
ATOM 16816 O O . VAL C 1 14 ? -5.34834 24.79338 97.71545 1.000 35.05523 67 VAL C O 1
ATOM 16829 N N . GLY C 1 15 ? -6.64932 23.17616 96.83568 1.000 35.03928 68 GLY C N 1
ATOM 16830 C CA . GLY C 1 15 ? -6.09180 22.13330 97.67242 1.000 36.64476 68 GLY C CA 1
ATOM 16831 C C . GLY C 1 15 ? -4.92754 21.45424 96.98626 1.000 32.89049 68 GLY C C 1
ATOM 16832 O O . GLY C 1 15 ? -5.08914 20.90369 95.89471 1.000 34.42593 68 GLY C O 1
ATOM 16836 N N . ILE C 1 16 ? -3.74897 21.50835 97.60038 1.000 32.58794 69 ILE C N 1
ATOM 16837 C CA . ILE C 1 16 ? -2.53438 20.90124 97.06718 1.000 31.73191 69 ILE C CA 1
ATOM 16838 C C . ILE C 1 16 ? -2.26542 19.64240 97.87745 1.000 32.83334 69 ILE C C 1
ATOM 16839 O O . ILE C 1 16 ? -2.08016 19.71401 99.09869 1.000 32.72374 69 ILE C O 1
ATOM 16855 N N . LEU C 1 17 ? -2.24575 18.49348 97.20572 1.000 30.77811 70 LEU C N 1
ATOM 16856 C CA . LEU C 1 17 ? -2.04911 17.20459 97.85797 1.000 31.30723 70 LEU C CA 1
ATOM 16857 C C . LEU C 1 17 ? -0.57991 16.81610 97.75460 1.000 29.47398 70 LEU C C 1
ATOM 16858 O O . LEU C 1 17 ? -0.07149 16.55235 96.66034 1.000 31.93372 70 LEU C O 1
ATOM 16874 N N . GLY C 1 18 ? 0.09597 16.78431 98.89697 1.000 30.50000 71 GLY C N 1
ATOM 16875 C CA . GLY C 1 18 ? 1.48888 16.40085 98.94335 1.000 33.38032 71 GLY C CA 1
ATOM 16876 C C . GLY C 1 18 ? 2.38329 17.60665 99.11565 1.000 32.16048 71 GLY C C 1
ATOM 16877 O O . GLY C 1 18 ? 2.34367 18.54089 98.30845 1.000 31.81088 71 GLY C O 1
ATOM 16881 N N . ALA C 1 19 ? 3.18321 17.59393 100.18055 1.000 32.22660 72 ALA C N 1
ATOM 16882 C CA . ALA C 1 19 ? 4.15383 18.64310 100.47469 1.000 31.45499 72 ALA C CA 1
ATOM 16883 C C . ALA C 1 19 ? 5.55750 18.24538 100.04132 1.000 31.98370 72 ALA C C 1
ATOM 16884 O O . ALA C 1 19 ? 6.54370 18.59054 100.69770 1.000 33.98803 72 ALA C O 1
ATOM 16891 N N . GLY C 1 20 ? 5.67961 17.53690 98.92305 1.000 29.33981 73 GLY C N 1
ATOM 16892 C CA . GLY C 1 20 ? 6.95314 17.39483 98.25594 1.000 31.54001 73 GLY C CA 1
ATOM 16893 C C . GLY C 1 20 ? 7.28830 18.65970 97.48176 1.000 31.39281 73 GLY C C 1
ATOM 16894 O O . GLY C 1 20 ? 6.61289 19.68513 97.57826 1.000 32.59553 73 GLY C O 1
ATOM 16898 N N . ILE C 1 21 ? 8.35779 18.57630 96.68774 1.000 31.98021 74 ILE C N 1
ATOM 16899 C CA . ILE C 1 21 ? 8.84145 19.77301 96.00036 1.000 31.40624 74 ILE C CA 1
ATOM 16900 C C . ILE C 1 21 ? 7.83977 20.23828 94.94673 1.000 32.62830 74 ILE C C 1
ATOM 16901 O O . ILE C 1 21 ? 7.71576 21.44259 94.69016 1.000 30.02739 74 ILE C O 1
ATOM 16917 N N . GLY C 1 22 ? 7.08272 19.31416 94.35319 1.000 30.55951 75 GLY C N 1
ATOM 16918 C CA . GLY C 1 22 ? 6.05380 19.71741 93.40650 1.000 35.44177 75 GLY C CA 1
ATOM 16919 C C . GLY C 1 22 ? 4.92700 20.48976 94.06680 1.000 32.13448 75 GLY C C 1
ATOM 16920 O O . GLY C 1 22 ? 4.46643 21.51155 93.54904 1.000 30.02130 75 GLY C O 1
ATOM 16924 N N . GLY C 1 23 ? 4.45883 20.00432 95.21535 1.000 30.75509 76 GLY C N 1
ATOM 16925 C CA . GLY C 1 23 ? 3.39826 20.70601 95.91494 1.000 32.20466 76 GLY C CA 1
ATOM 16926 C C . GLY C 1 23 ? 3.87670 22.01741 96.50359 1.000 31.18536 76 GLY C C 1
ATOM 16927 O O . GLY C 1 23 ? 3.15042 23.01615 96.49159 1.000 32.84485 76 GLY C O 1
ATOM 16931 N N . LEU C 1 24 ? 5.10864 22.03413 97.02288 1.000 30.79043 77 LEU C N 1
ATOM 16932 C CA . LEU C 1 24 ? 5.66556 23.26755 97.56686 1.000 32.63125 77 LEU C CA 1
ATOM 16933 C C . LEU C 1 24 ? 5.87640 24.30381 96.46837 1.000 31.95428 77 LEU C C 1
ATOM 16934 O O . LEU C 1 24 ? 5.66707 25.49930 96.69140 1.000 33.30464 77 LEU C O 1
ATOM 16950 N N . TYR C 1 25 ? 6.29590 23.86894 95.27659 1.000 31.89292 78 TYR C N 1
ATOM 16951 C CA . TYR C 1 25 ? 6.47644 24.80683 94.16806 1.000 31.90090 78 TYR C CA 1
ATOM 16952 C C . TYR C 1 25 ? 5.14228 25.35025 93.68139 1.000 33.33124 78 TYR C C 1
ATOM 16953 O O . TYR C 1 25 ? 5.02626 26.54672 93.39566 1.000 33.15578 78 TYR C O 1
ATOM 16971 N N . SER C 1 26 ? 4.12722 24.48779 93.57650 1.000 32.97764 79 SER C N 1
ATOM 16972 C CA . SER C 1 26 ? 2.77948 24.95399 93.26603 1.000 32.15344 79 SER C CA 1
ATOM 16973 C C . SER C 1 26 ? 2.33736 26.03520 94.24410 1.000 33.47544 79 SER C C 1
ATOM 16974 O O . SER C 1 26 ? 1.74757 27.04866 93.85197 1.000 34.54587 79 SER C O 1
ATOM 16982 N N . ALA C 1 27 ? 2.57769 25.80183 95.53868 1.000 33.00345 80 ALA C N 1
ATOM 16983 C CA . ALA C 1 27 ? 2.19018 26.76327 96.56549 1.000 35.64520 80 ALA C CA 1
ATOM 16984 C C . ALA C 1 27 ? 2.97264 28.06246 96.42186 1.000 36.66945 80 ALA C C 1
ATOM 16985 O O . ALA C 1 27 ? 2.42145 29.15236 96.60509 1.000 35.50023 80 ALA C O 1
ATOM 16992 N N . LEU C 1 28 ? 4.26484 27.96679 96.10930 1.000 36.72690 81 LEU C N 1
ATOM 16993 C CA . LEU C 1 28 ? 5.06708 29.16593 95.88276 1.000 35.31561 81 LEU C CA 1
ATOM 16994 C C . LEU C 1 28 ? 4.51100 29.99760 94.73480 1.000 38.68143 81 LEU C C 1
ATOM 16995 O O . LEU C 1 28 ? 4.46714 31.23161 94.81575 1.000 38.36384 81 LEU C O 1
ATOM 17011 N N . ILE C 1 29 ? 4.10279 29.33918 93.64774 1.000 37.03016 82 ILE C N 1
ATOM 17012 C CA . ILE C 1 29 ? 3.53689 30.05208 92.50548 1.000 38.01591 82 ILE C CA 1
ATOM 17013 C C . ILE C 1 29 ? 2.21356 30.70208 92.88403 1.000 36.17057 82 ILE C C 1
ATOM 17014 O O . ILE C 1 29 ? 1.98704 31.88791 92.61776 1.000 37.10810 82 ILE C O 1
ATOM 17030 N N . LEU C 1 30 ? 1.31615 29.93313 93.50588 1.000 39.58242 83 LEU C N 1
ATOM 17031 C CA . LEU C 1 30 ? 0.00113 30.46711 93.84310 1.000 37.88869 83 LEU C CA 1
ATOM 17032 C C . LEU C 1 30 ? 0.12833 31.65130 94.79120 1.000 39.90549 83 LEU C C 1
ATOM 17033 O O . LEU C 1 30 ? -0.51775 32.68663 94.59887 1.000 39.31857 83 LEU C O 1
ATOM 17049 N N . GLN C 1 31 ? 0.97302 31.52487 95.81655 1.000 42.03007 84 GLN C N 1
ATOM 17050 C CA . GLN C 1 31 ? 1.14707 32.63163 96.74957 1.000 42.17079 84 GLN C CA 1
ATOM 17051 C C . GLN C 1 31 ? 1.70075 33.86461 96.04419 1.000 40.46716 84 GLN C C 1
ATOM 17052 O O . GLN C 1 31 ? 1.31722 34.99424 96.36682 1.000 40.82449 84 GLN C O 1
ATOM 17066 N N . SER C 1 32 ? 2.59951 33.67169 95.07288 1.000 41.59792 85 SER C N 1
ATOM 17067 C CA . SER C 1 32 ? 3.10625 34.80602 94.30712 1.000 39.96806 85 SER C CA 1
ATOM 17068 C C . SER C 1 32 ? 2.00252 35.47910 93.50122 1.000 43.71022 85 SER C C 1
ATOM 17069 O O . SER C 1 32 ? 2.13695 36.65421 93.13790 1.000 41.22384 85 SER C O 1
ATOM 17077 N N . LEU C 1 33 ? 0.90635 34.76705 93.23677 1.000 41.79422 86 LEU C N 1
ATOM 17078 C CA . LEU C 1 33 ? -0.22575 35.29709 92.48848 1.000 42.37760 86 LEU C CA 1
ATOM 17079 C C . LEU C 1 33 ? -1.42199 35.61193 93.38170 1.000 43.77017 86 LEU C C 1
ATOM 17080 O O . LEU C 1 33 ? -2.49068 35.96328 92.87091 1.000 42.71117 86 LEU C O 1
ATOM 17096 N N . ASP C 1 34 ? -1.26126 35.51586 94.70381 1.000 45.82158 87 ASP C N 1
ATOM 17097 C CA . ASP C 1 34 ? -2.32882 35.82457 95.65761 1.000 44.87600 87 ASP C CA 1
ATOM 17098 C C . ASP C 1 34 ? -3.55448 34.93319 95.45907 1.000 45.91062 87 ASP C C 1
ATOM 17099 O O . ASP C 1 34 ? -4.69651 35.38731 95.55576 1.000 49.44796 87 ASP C O 1
ATOM 17108 N N . VAL C 1 35 ? -3.31781 33.65794 95.18404 1.000 40.07439 88 VAL C N 1
ATOM 17109 C CA . VAL C 1 35 ? -4.36963 32.64326 95.12092 1.000 40.36887 88 VAL C CA 1
ATOM 17110 C C . VAL C 1 35 ? -4.33045 31.84884 96.41648 1.000 39.18997 88 VAL C C 1
ATOM 17111 O O . VAL C 1 35 ? -3.26891 31.30358 96.76311 1.000 41.16683 88 VAL C O 1
ATOM 17124 N N . PRO C 1 36 ? -5.42519 31.77209 97.17963 1.000 42.69086 89 PRO C N 1
ATOM 17125 C CA . PRO C 1 36 ? -5.39601 30.98559 98.41935 1.000 42.08307 89 PRO C CA 1
ATOM 17126 C C . PRO C 1 36 ? -5.19967 29.50119 98.15595 1.000 41.95258 89 PRO C C 1
ATOM 17127 O O . PRO C 1 36 ? -5.68712 28.94854 97.16724 1.000 40.98371 89 PRO C O 1
ATOM 17138 N N . PHE C 1 37 ? -4.50438 28.84539 99.08147 1.000 42.32196 90 PHE C N 1
ATOM 17139 C CA . PHE C 1 37 ? -4.24348 27.42085 98.95325 1.000 37.57135 90 PHE C CA 1
ATOM 17140 C C . PHE C 1 37 ? -4.09572 26.80276 100.33601 1.000 40.09114 90 PHE C C 1
ATOM 17141 O O . PHE C 1 37 ? -3.94055 27.49739 101.34254 1.000 39.00097 90 PHE C O 1
ATOM 17158 N N . GLU C 1 38 ? -4.12855 25.47285 100.36322 1.000 39.98826 91 GLU C N 1
ATOM 17159 C CA . GLU C 1 38 ? -3.83566 24.67389 101.54561 1.000 38.46029 91 GLU C CA 1
ATOM 17160 C C . GLU C 1 38 ? -3.12165 23.42058 101.06485 1.000 38.70354 91 GLU C C 1
ATOM 17161 O O . GLU C 1 38 ? -3.51639 22.82396 100.05757 1.000 39.29568 91 GLU C O 1
ATOM 17173 N N . ILE C 1 39 ? -2.07407 23.02817 101.78462 1.000 34.05694 92 ILE C N 1
ATOM 17174 C CA . ILE C 1 39 ? -1.28791 21.84148 101.46442 1.000 33.39363 92 ILE C CA 1
ATOM 17175 C C . ILE C 1 39 ? -1.64719 20.74457 102.45651 1.000 36.90643 92 ILE C C 1
ATOM 17176 O O . ILE C 1 39 ? -1.52024 20.93173 103.67300 1.000 37.77794 92 ILE C O 1
ATOM 17192 N N . ILE C 1 40 ? -2.05898 19.58951 101.94041 1.000 33.29017 93 ILE C N 1
ATOM 17193 C CA . ILE C 1 40 ? -2.37897 18.41710 102.74875 1.000 32.54073 93 ILE C CA 1
ATOM 17194 C C . ILE C 1 40 ? -1.26374 17.39667 102.55833 1.000 32.20222 93 ILE C C 1
ATOM 17195 O O . ILE C 1 40 ? -0.96296 17.00652 101.42430 1.000 32.46561 93 ILE C O 1
ATOM 17211 N N . GLU C 1 41 ? -0.66639 16.95066 103.66461 1.000 32.53969 94 GLU C N 1
ATOM 17212 C CA . GLU C 1 41 ? 0.48841 16.05757 103.64694 1.000 30.83027 94 GLU C CA 1
ATOM 17213 C C . GLU C 1 41 ? 0.23037 14.87732 104.57083 1.000 33.91453 94 GLU C C 1
ATOM 17214 O O . GLU C 1 41 ? -0.21443 15.05827 105.70926 1.000 33.34422 94 GLU C O 1
ATOM 17226 N N . ALA C 1 42 ? 0.50969 13.66979 104.07188 1.000 31.40321 95 ALA C N 1
ATOM 17227 C CA . ALA C 1 42 ? 0.23547 12.46177 104.84177 1.000 36.05682 95 ALA C CA 1
ATOM 17228 C C . ALA C 1 42 ? 1.16043 12.31916 106.04309 1.000 32.66882 95 ALA C C 1
ATOM 17229 O O . ALA C 1 42 ? 0.74494 11.81492 107.09300 1.000 32.99249 95 ALA C O 1
ATOM 17236 N N . SER C 1 43 ? 2.42071 12.71501 105.89758 1.000 32.03177 96 SER C N 1
ATOM 17237 C CA . SER C 1 43 ? 3.43602 12.43616 106.89458 1.000 34.25256 96 SER C CA 1
ATOM 17238 C C . SER C 1 43 ? 3.60564 13.63623 107.82291 1.000 35.96294 96 SER C C 1
ATOM 17239 O O . SER C 1 43 ? 2.82391 14.59308 107.79657 1.000 34.68835 96 SER C O 1
ATOM 17247 N N . ASN C 1 44 ? 4.62336 13.57002 108.67827 1.000 33.82719 97 ASN C N 1
ATOM 17248 C CA . ASN C 1 44 ? 4.96142 14.64211 109.60100 1.000 37.26434 97 ASN C CA 1
ATOM 17249 C C . ASN C 1 44 ? 6.09637 15.52063 109.08391 1.000 39.71493 97 ASN C C 1
ATOM 17250 O O . ASN C 1 44 ? 6.66075 16.29886 109.85860 1.000 36.14809 97 ASN C O 1
ATOM 17261 N N . ARG C 1 45 ? 6.44850 15.41220 107.80101 1.000 34.45487 98 ARG C N 1
ATOM 17262 C CA . ARG C 1 45 ? 7.58193 16.14184 107.24873 1.000 35.90195 98 ARG C CA 1
ATOM 17263 C C . ARG C 1 45 ? 7.25433 16.65187 105.85256 1.000 33.69233 98 ARG C C 1
ATOM 17264 O O . ARG C 1 45 ? 6.40657 16.09698 105.14958 1.000 33.62772 98 ARG C O 1
ATOM 17285 N N . VAL C 1 46 ? 7.92741 17.72643 105.46631 1.000 37.72652 99 VAL C N 1
ATOM 17286 C CA . VAL C 1 46 ? 7.86942 18.23380 104.10895 1.000 34.35346 99 VAL C CA 1
ATOM 17287 C C . VAL C 1 46 ? 9.09437 17.73248 103.35828 1.000 33.77888 99 VAL C C 1
ATOM 17288 O O . VAL C 1 46 ? 10.10310 17.34552 103.95234 1.000 36.93076 99 VAL C O 1
ATOM 17301 N N . GLY C 1 47 ? 9.00331 17.71856 102.02643 1.000 30.06472 100 GLY C N 1
ATOM 17302 C CA . GLY C 1 47 ? 10.13534 17.43492 101.15856 1.000 30.98751 100 GLY C CA 1
ATOM 17303 C C . GLY C 1 47 ? 9.96810 16.19180 100.30977 1.000 28.91425 100 GLY C C 1
ATOM 17304 O O . GLY C 1 47 ? 10.56892 16.09579 99.23397 1.000 30.68244 100 GLY C O 1
ATOM 17308 N N . GLY C 1 48 ? 9.16606 15.24406 100.76678 1.000 33.61823 101 GLY C N 1
ATOM 17309 C CA . GLY C 1 48 ? 8.91980 14.04141 99.98706 1.000 30.83681 101 GLY C CA 1
ATOM 17310 C C . GLY C 1 48 ? 10.20588 13.29572 99.68743 1.000 32.89209 101 GLY C C 1
ATOM 17311 O O . GLY C 1 48 ? 10.95967 12.92324 100.59420 1.000 28.31436 101 GLY C O 1
ATOM 17315 N N . ARG C 1 49 ? 10.47301 13.06461 98.40246 1.000 29.78058 102 ARG C N 1
ATOM 17316 C CA . ARG C 1 49 ? 11.67492 12.35685 97.97118 1.000 33.17680 102 ARG C CA 1
ATOM 17317 C C . ARG C 1 49 ? 12.92499 13.23221 98.00950 1.000 31.08777 102 ARG C C 1
ATOM 17318 O O . ARG C 1 49 ? 13.98440 12.79084 97.55574 1.000 30.85232 102 ARG C O 1
ATOM 17339 N N . LEU C 1 50 ? 12.82733 14.45974 98.51508 1.000 28.53063 103 LEU C N 1
ATOM 17340 C CA . LEU C 1 50 ? 13.99623 15.19211 99.00842 1.000 28.78190 103 LEU C CA 1
ATOM 17341 C C . LEU C 1 50 ? 14.10323 14.84107 100.49102 1.000 32.61585 103 LEU C C 1
ATOM 17342 O O . LEU C 1 50 ? 13.33323 15.33591 101.32144 1.000 29.38655 103 LEU C O 1
ATOM 17358 N N . PHE C 1 51 ? 15.03761 13.94011 100.81095 1.000 29.08769 104 PHE C N 1
ATOM 17359 C CA . PHE C 1 51 ? 15.10346 13.26547 102.10926 1.000 30.37269 104 PHE C CA 1
ATOM 17360 C C . PHE C 1 51 ? 16.57381 13.10470 102.47467 1.000 29.80121 104 PHE C C 1
ATOM 17361 O O . PHE C 1 51 ? 17.27890 12.26978 101.89946 1.000 32.38326 104 PHE C O 1
ATOM 17378 N N . THR C 1 52 ? 17.02867 13.91068 103.42974 1.000 30.59730 105 THR C N 1
ATOM 17379 C CA . THR C 1 52 ? 18.40745 13.90107 103.89810 1.000 31.88888 105 THR C CA 1
ATOM 17380 C C . THR C 1 52 ? 18.45909 13.16516 105.22982 1.000 31.59633 105 THR C C 1
ATOM 17381 O O . THR C 1 52 ? 17.76294 13.55238 106.17398 1.000 33.22815 105 THR C O 1
ATOM 17392 N N . HIS C 1 53 ? 19.27320 12.10904 105.30840 1.000 33.17571 106 HIS C N 1
ATOM 17393 C CA . HIS C 1 53 ? 19.49594 11.40024 106.56369 1.000 33.14325 106 HIS C CA 1
ATOM 17394 C C . HIS C 1 53 ? 20.79421 11.89688 107.19159 1.000 34.90241 106 HIS C C 1
ATOM 17395 O O . HIS C 1 53 ? 21.87034 11.75623 106.60092 1.000 34.66238 106 HIS C O 1
ATOM 17409 N N . LYS C 1 54 ? 20.69649 12.43416 108.39808 1.000 33.84935 107 LYS C N 1
ATOM 17410 C CA . LYS C 1 54 ? 21.85597 12.83744 109.17912 1.000 34.97036 107 LYS C CA 1
ATOM 17411 C C . LYS C 1 54 ? 22.17433 11.72800 110.16938 1.000 39.73467 107 LYS C C 1
ATOM 17412 O O . LYS C 1 54 ? 21.27108 11.22686 110.84619 1.000 38.21259 107 LYS C O 1
ATOM 17431 N N . PHE C 1 55 ? 23.43410 11.29085 110.19681 1.000 39.62147 108 PHE C N 1
ATOM 17432 C CA . PHE C 1 55 ? 23.85727 10.32021 111.20012 1.000 40.61201 108 PHE C CA 1
ATOM 17433 C C . PHE C 1 55 ? 24.14480 11.05362 112.50433 1.000 42.22702 108 PHE C C 1
ATOM 17434 O O . PHE C 1 55 ? 25.05728 11.88825 112.54206 1.000 40.41214 108 PHE C O 1
ATOM 17451 N N . PRO C 1 56 ? 23.44093 10.75269 113.59435 1.000 41.20772 109 PRO C N 1
ATOM 17452 C CA . PRO C 1 56 ? 23.72408 11.47874 114.84426 1.000 50.13637 109 PRO C CA 1
ATOM 17453 C C . PRO C 1 56 ? 25.14294 11.29824 115.36710 1.000 47.77326 109 PRO C C 1
ATOM 17454 O O . PRO C 1 56 ? 25.68620 12.23180 115.97206 1.000 49.04987 109 PRO C O 1
ATOM 17465 N N . ASN C 1 57 ? 25.76829 10.13992 115.15372 1.000 43.54486 110 ASN C N 1
ATOM 17466 C CA . ASN C 1 57 ? 27.09951 9.90150 115.70741 1.000 47.29090 110 ASN C CA 1
ATOM 17467 C C . ASN C 1 57 ? 28.22391 10.57004 114.92859 1.000 52.64518 110 ASN C C 1
ATOM 17468 O O . ASN C 1 57 ? 29.39520 10.40200 115.29705 1.000 47.68597 110 ASN C O 1
ATOM 17479 N N . GLY C 1 58 ? 27.89830 11.29701 113.86139 1.000 46.43247 111 GLY C N 1
ATOM 17480 C CA . GLY C 1 58 ? 28.86850 11.97983 113.04175 1.000 50.30431 111 GLY C CA 1
ATOM 17481 C C . GLY C 1 58 ? 28.85411 13.48779 113.24595 1.000 49.27240 111 GLY C C 1
ATOM 17482 O O . GLY C 1 58 ? 28.14023 14.03944 114.08247 1.000 51.24034 111 GLY C O 1
ATOM 17486 N N . GLY C 1 59 ? 29.67016 14.14952 112.42218 1.000 44.74176 112 GLY C N 1
ATOM 17487 C CA . GLY C 1 59 ? 29.76696 15.59126 112.41770 1.000 44.10973 112 GLY C CA 1
ATOM 17488 C C . GLY C 1 59 ? 28.83886 16.25223 111.40368 1.000 45.29107 112 GLY C C 1
ATOM 17489 O O . GLY C 1 59 ? 27.91186 15.65805 110.85402 1.000 41.44757 112 GLY C O 1
ATOM 17493 N N . LYS C 1 60 ? 29.13403 17.52974 111.15320 1.000 44.36376 113 LYS C N 1
ATOM 17494 C CA . LYS C 1 60 ? 28.26679 18.38193 110.34640 1.000 43.30470 113 LYS C CA 1
ATOM 17495 C C . LYS C 1 60 ? 27.97834 17.80295 108.96706 1.000 40.64319 113 LYS C C 1
ATOM 17496 O O . LYS C 1 60 ? 26.84756 17.90386 108.47808 1.000 41.80381 113 LYS C O 1
ATOM 17515 N N . TYR C 1 61 ? 28.97832 17.23218 108.30050 1.000 40.73180 114 TYR C N 1
ATOM 17516 C CA . TYR C 1 61 ? 28.78153 16.73911 106.94217 1.000 39.64679 114 TYR C CA 1
ATOM 17517 C C . TYR C 1 61 ? 28.53338 15.23986 106.89933 1.000 38.76458 114 TYR C C 1
ATOM 17518 O O . TYR C 1 61 ? 28.64001 14.62425 105.83406 1.000 38.07207 114 TYR C O 1
ATOM 17536 N N . ASP C 1 62 ? 28.18757 14.64547 108.03679 1.000 38.84540 115 ASP C N 1
ATOM 17537 C CA . ASP C 1 62 ? 27.85962 13.22196 108.10289 1.000 38.55785 115 ASP C CA 1
ATOM 17538 C C . ASP C 1 62 ? 26.34956 13.04497 107.94319 1.000 37.48524 115 ASP C C 1
ATOM 17539 O O . ASP C 1 62 ? 25.61374 12.63512 108.84158 1.000 36.78831 115 ASP C O 1
ATOM 17548 N N . TYR C 1 63 ? 25.90510 13.39793 106.74331 1.000 36.14778 116 TYR C N 1
ATOM 17549 C CA . TYR C 1 63 ? 24.56813 13.13518 106.24545 1.000 34.99208 116 TYR C CA 1
ATOM 17550 C C . TYR C 1 63 ? 24.72346 12.52214 104.86192 1.000 34.60344 116 TYR C C 1
ATOM 17551 O O . TYR C 1 63 ? 25.79461 12.58380 104.25329 1.000 34.64948 116 TYR C O 1
ATOM 17569 N N . TYR C 1 64 ? 23.65020 11.93232 104.35074 1.000 33.19740 117 TYR C N 1
ATOM 17570 C CA . TYR C 1 64 ? 23.59075 11.61861 102.93164 1.000 32.49608 117 TYR C CA 1
ATOM 17571 C C . TYR C 1 64 ? 22.16283 11.81658 102.45237 1.000 31.63090 117 TYR C C 1
ATOM 17572 O O . TYR C 1 64 ? 21.20835 11.77800 103.23316 1.000 31.44859 117 TYR C O 1
ATOM 17590 N N . ASP C 1 65 ? 22.03213 12.06881 101.15673 1.000 31.20413 118 ASP C N 1
ATOM 17591 C CA . ASP C 1 65 ? 20.72780 12.27891 100.54433 1.000 33.45516 118 ASP C CA 1
ATOM 17592 C C . ASP C 1 65 ? 20.18068 10.94070 100.06085 1.000 32.10068 118 ASP C C 1
ATOM 17593 O O . ASP C 1 65 ? 20.78769 10.26926 99.21597 1.000 31.17433 118 ASP C O 1
ATOM 17602 N N . VAL C 1 66 ? 19.04711 10.54965 100.64779 1.000 30.52661 119 VAL C N 1
ATOM 17603 C CA . VAL C 1 66 ? 18.39679 9.28260 100.35210 1.000 31.43369 119 VAL C CA 1
ATOM 17604 C C . VAL C 1 66 ? 17.65585 9.34933 99.03120 1.000 31.06571 119 VAL C C 1
ATOM 17605 O O . VAL C 1 66 ? 17.51119 8.32846 98.34538 1.000 29.99193 119 VAL C O 1
ATOM 17618 N N . GLY C 1 67 ? 17.15039 10.52996 98.67909 1.000 28.01034 120 GLY C N 1
ATOM 17619 C CA . GLY C 1 67 ? 16.54835 10.77806 97.39037 1.000 30.90128 120 GLY C CA 1
ATOM 17620 C C . GLY C 1 67 ? 17.42790 11.69692 96.56682 1.000 29.76488 120 GLY C C 1
ATOM 17621 O O . GLY C 1 67 ? 18.59753 11.38253 96.32915 1.000 28.26959 120 GLY C O 1
ATOM 17625 N N . ALA C 1 68 ? 16.89716 12.84521 96.15025 1.000 29.46737 121 ALA C N 1
ATOM 17626 C CA . ALA C 1 68 ? 17.63205 13.71247 95.23490 1.000 28.51869 121 ALA C CA 1
ATOM 17627 C C . ALA C 1 68 ? 18.90056 14.23755 95.90114 1.000 29.29430 121 ALA C C 1
ATOM 17628 O O . ALA C 1 68 ? 18.89001 14.63365 97.07208 1.000 30.83438 121 ALA C O 1
ATOM 17635 N N . MET C 1 69 ? 19.99988 14.24738 95.13438 1.000 29.97370 122 MET C N 1
ATOM 17636 C CA . MET C 1 69 ? 21.31015 14.63100 95.65298 1.000 32.54579 122 MET C CA 1
ATOM 17637 C C . MET C 1 69 ? 22.18932 15.45051 94.71266 1.000 31.85364 122 MET C C 1
ATOM 17638 O O . MET C 1 69 ? 23.21184 15.96260 95.17949 1.000 33.80456 122 MET C O 1
ATOM 17652 N N . ARG C 1 70 ? 21.87293 15.57150 93.42311 1.000 30.88264 123 ARG C N 1
ATOM 17653 C CA . ARG C 1 70 ? 22.75707 16.24858 92.47854 1.000 31.58001 123 ARG C CA 1
ATOM 17654 C C . ARG C 1 70 ? 21.92944 16.94622 91.41088 1.000 33.58435 123 ARG C C 1
ATOM 17655 O O . ARG C 1 70 ? 20.86393 16.46760 91.02993 1.000 32.61289 123 ARG C O 1
ATOM 17676 N N . TYR C 1 71 ? 22.42470 18.08533 90.93616 1.000 32.21749 124 TYR C N 1
ATOM 17677 C CA . TYR C 1 71 ? 21.66925 18.96246 90.03928 1.000 34.24927 124 TYR C CA 1
ATOM 17678 C C . TYR C 1 71 ? 22.53208 19.41560 88.87404 1.000 33.01265 124 TYR C C 1
ATOM 17679 O O . TYR C 1 71 ? 23.43973 20.25129 89.06225 1.000 33.96636 124 TYR C O 1
ATOM 17697 N N . PRO C 1 72 ? 22.28955 18.91380 87.66441 1.000 32.71495 125 PRO C N 1
ATOM 17698 C CA . PRO C 1 72 ? 23.10205 19.36109 86.51038 1.000 34.06659 125 PRO C CA 1
ATOM 17699 C C . PRO C 1 72 ? 22.54424 20.67114 85.95935 1.000 38.68173 125 PRO C C 1
ATOM 17700 O O . PRO C 1 72 ? 21.77546 20.73267 85.00264 1.000 36.20919 125 PRO C O 1
ATOM 17711 N N . LEU C 1 73 ? 22.93310 21.75316 86.59557 1.000 39.75177 126 LEU C N 1
ATOM 17712 C CA . LEU C 1 73 ? 22.35596 23.05399 86.30868 1.000 38.08594 126 LEU C CA 1
ATOM 17713 C C . LEU C 1 73 ? 23.08181 23.73498 85.16206 1.000 38.55100 126 LEU C C 1
ATOM 17714 O O . LEU C 1 73 ? 24.21009 23.37147 84.81763 1.000 37.31329 126 LEU C O 1
ATOM 17730 N N . PRO C 1 74 ? 22.45200 24.72750 84.54115 1.000 38.87637 127 PRO C N 1
ATOM 17731 C CA . PRO C 1 74 ? 23.17799 25.56601 83.58372 1.000 37.89031 127 PRO C CA 1
ATOM 17732 C C . PRO C 1 74 ? 24.24182 26.38150 84.29754 1.000 42.92325 127 PRO C C 1
ATOM 17733 O O . PRO C 1 74 ? 24.20252 26.57581 85.51590 1.000 41.17519 127 PRO C O 1
ATOM 17744 N N . LYS C 1 75 ? 25.18846 26.89045 83.51342 1.000 46.51215 128 LYS C N 1
ATOM 17745 C CA . LYS C 1 75 ? 26.11827 27.86594 84.05520 1.000 45.46758 128 LYS C CA 1
ATOM 17746 C C . LYS C 1 75 ? 25.33689 29.06321 84.58301 1.000 51.68415 128 LYS C C 1
ATOM 17747 O O . LYS C 1 75 ? 24.25129 29.39192 84.09418 1.000 46.41257 128 LYS C O 1
ATOM 17766 N N . SER C 1 76 ? 25.89448 29.71729 85.59519 1.000 48.70764 129 SER C N 1
ATOM 17767 C CA . SER C 1 76 ? 25.26859 30.88607 86.19200 1.000 44.57681 129 SER C CA 1
ATOM 17768 C C . SER C 1 76 ? 26.33829 31.90172 86.55753 1.000 51.08687 129 SER C C 1
ATOM 17769 O O . SER C 1 76 ? 27.52320 31.57741 86.65714 1.000 52.97346 129 SER C O 1
ATOM 17777 N N . ASP C 1 77 ? 25.90696 33.14083 86.76275 1.000 48.50989 130 ASP C N 1
ATOM 17778 C CA . ASP C 1 77 ? 26.80784 34.17310 87.24806 1.000 50.88147 130 ASP C CA 1
ATOM 17779 C C . ASP C 1 77 ? 26.71615 34.20987 88.77566 1.000 50.78187 130 ASP C C 1
ATOM 17780 O O . ASP C 1 77 ? 26.01255 33.40877 89.39739 1.000 48.69973 130 ASP C O 1
ATOM 17789 N N . ASP C 1 78 ? 27.41917 35.16080 89.39595 1.000 57.42101 131 ASP C N 1
ATOM 17790 C CA . ASP C 1 78 ? 27.54966 35.17398 90.85444 1.000 54.65860 131 ASP C CA 1
ATOM 17791 C C . ASP C 1 78 ? 26.27428 35.69262 91.52728 1.000 57.46342 131 ASP C C 1
ATOM 17792 O O . ASP C 1 78 ? 26.16154 35.54662 92.75476 1.000 61.03976 131 ASP C O 1
ATOM 17801 N N . LYS C 1 79 ? 25.32817 36.27587 90.80212 1.000 60.50187 132 LYS C N 1
ATOM 17802 C CA . LYS C 1 79 ? 24.04356 36.66373 91.37856 1.000 58.35267 132 LYS C CA 1
ATOM 17803 C C . LYS C 1 79 ? 22.95062 35.62768 91.20044 1.000 56.12524 132 LYS C C 1
ATOM 17804 O O . LYS C 1 79 ? 21.83551 35.83894 91.68214 1.000 54.61252 132 LYS C O 1
ATOM 17823 N N . GLY C 1 80 ? 23.27052 34.48171 90.60806 1.000 56.69287 133 GLY C N 1
ATOM 17824 C CA . GLY C 1 80 ? 22.28466 33.44528 90.37541 1.000 50.51697 133 GLY C CA 1
ATOM 17825 C C . GLY C 1 80 ? 21.47912 33.57864 89.10086 1.000 50.50862 133 GLY C C 1
ATOM 17826 O O . GLY C 1 80 ? 20.40068 32.98272 89.00627 1.000 48.28646 133 GLY C O 1
ATOM 17830 N N . ASN C 1 81 ? 21.96787 34.31931 88.11172 1.000 48.45902 134 ASN C N 1
ATOM 17831 C CA . ASN C 1 81 ? 21.36401 34.34493 86.78344 1.000 45.53629 134 ASN C CA 1
ATOM 17832 C C . ASN C 1 81 ? 21.85393 33.14213 85.98792 1.000 47.52212 134 ASN C C 1
ATOM 17833 O O . ASN C 1 81 ? 23.06414 32.92929 85.85984 1.000 48.83216 134 ASN C O 1
ATOM 17844 N N . TYR C 1 82 ? 20.91848 32.34150 85.48678 1.000 41.51187 135 TYR C N 1
ATOM 17845 C CA . TYR C 1 82 ? 21.23583 31.10224 84.79538 1.000 40.75476 135 TYR C CA 1
ATOM 17846 C C . TYR C 1 82 ? 21.09721 31.24243 83.28668 1.000 46.05711 135 TYR C C 1
ATOM 17847 O O . TYR C 1 82 ? 20.18103 31.90713 82.79413 1.000 48.43515 135 TYR C O 1
ATOM 17865 N N . GLN C 1 83 ? 22.02841 30.61982 82.55727 1.000 47.37537 136 GLN C N 1
ATOM 17866 C CA . GLN C 1 83 ? 21.85713 30.43570 81.12554 1.000 54.57064 136 GLN C CA 1
ATOM 17867 C C . GLN C 1 83 ? 20.64214 29.53854 80.88261 1.000 46.48133 136 GLN C C 1
ATOM 17868 O O . GLN C 1 83 ? 20.21137 28.81085 81.78003 1.000 44.00700 136 GLN C O 1
ATOM 17882 N N . PRO C 1 84 ? 20.05901 29.58404 79.68461 1.000 50.39393 137 PRO C N 1
ATOM 17883 C CA . PRO C 1 84 ? 18.97936 28.63892 79.36451 1.000 45.96625 137 PRO C CA 1
ATOM 17884 C C . PRO C 1 84 ? 19.48618 27.20510 79.41684 1.000 44.22918 137 PRO C C 1
ATOM 17885 O O . PRO C 1 84 ? 20.66118 26.93331 79.16222 1.000 44.25064 137 PRO C O 1
ATOM 17896 N N . GLY C 1 85 ? 18.59516 26.28474 79.76258 1.000 42.19306 138 GLY C N 1
ATOM 17897 C CA . GLY C 1 85 ? 18.99247 24.89312 79.86359 1.000 41.47343 138 GLY C CA 1
ATOM 17898 C C . GLY C 1 85 ? 17.89859 24.03509 80.45170 1.000 38.46561 138 GLY C C 1
ATOM 17899 O O . GLY C 1 85 ? 16.86990 24.52089 80.92817 1.000 37.66972 138 GLY C O 1
ATOM 17903 N N . VAL C 1 86 ? 18.15392 22.72615 80.41478 1.000 38.81645 139 VAL C N 1
ATOM 17904 C CA . VAL C 1 86 ? 17.16482 21.75038 80.86377 1.000 36.98838 139 VAL C CA 1
ATOM 17905 C C . VAL C 1 86 ? 16.72937 22.04792 82.29193 1.000 37.37422 139 VAL C C 1
ATOM 17906 O O . VAL C 1 86 ? 15.54550 21.93000 82.62868 1.000 39.30654 139 VAL C O 1
ATOM 17919 N N . MET C 1 87 ? 17.66426 22.45650 83.14871 1.000 34.52929 140 MET C N 1
ATOM 17920 C CA . MET C 1 87 ? 17.37999 22.64433 84.56572 1.000 37.64565 140 MET C CA 1
ATOM 17921 C C . MET C 1 87 ? 17.42610 24.10238 85.00099 1.000 37.79650 140 MET C C 1
ATOM 17922 O O . MET C 1 87 ? 17.57848 24.38379 86.19668 1.000 35.83920 140 MET C O 1
ATOM 17936 N N . GLN C 1 88 ? 17.27391 25.03433 84.05776 1.000 36.40158 141 GLN C N 1
ATOM 17937 C CA . GLN C 1 88 ? 17.24048 26.44718 84.41694 1.000 37.21836 141 GLN C CA 1
ATOM 17938 C C . GLN C 1 88 ? 16.15203 26.73367 85.44307 1.000 38.43098 141 GLN C C 1
ATOM 17939 O O . GLN C 1 88 ? 16.33580 27.56859 86.33598 1.000 37.16915 141 GLN C O 1
ATOM 17953 N N . ARG C 1 89 ? 15.00621 26.05764 85.32587 1.000 37.42541 142 ARG C N 1
ATOM 17954 C CA . ARG C 1 89 ? 13.90095 26.30337 86.24759 1.000 35.81573 142 ARG C CA 1
ATOM 17955 C C . ARG C 1 89 ? 14.29881 25.96947 87.67830 1.000 39.37277 142 ARG C C 1
ATOM 17956 O O . ARG C 1 89 ? 13.91331 26.67591 88.61962 1.000 33.95082 142 ARG C O 1
ATOM 17977 N N . VAL C 1 90 ? 15.09000 24.90935 87.86045 1.000 35.15301 143 VAL C N 1
ATOM 17978 C CA . VAL C 1 90 ? 15.59397 24.58368 89.18805 1.000 35.27007 143 VAL C CA 1
ATOM 17979 C C . VAL C 1 90 ? 16.54699 25.67457 89.66059 1.000 37.88266 143 VAL C C 1
ATOM 17980 O O . VAL C 1 90 ? 16.48354 26.13160 90.80890 1.000 36.92196 143 VAL C O 1
ATOM 17993 N N . GLY C 1 91 ? 17.45665 26.09762 88.78079 1.000 35.45919 144 GLY C N 1
ATOM 17994 C CA . GLY C 1 91 ? 18.38477 27.15232 89.14821 1.000 36.79884 144 GLY C CA 1
ATOM 17995 C C . GLY C 1 91 ? 17.67313 28.41818 89.57808 1.000 36.76968 144 GLY C C 1
ATOM 17996 O O . GLY C 1 91 ? 18.01129 29.02350 90.59834 1.000 39.18262 144 GLY C O 1
ATOM 18000 N N . GLN C 1 92 ? 16.66657 28.82999 88.80552 1.000 40.73156 145 GLN C N 1
ATOM 18001 C CA . GLN C 1 92 ? 15.92983 30.04481 89.13042 1.000 38.90964 145 GLN C CA 1
ATOM 18002 C C . GLN C 1 92 ? 15.17786 29.91737 90.44789 1.000 36.87338 145 GLN C C 1
ATOM 18003 O O . GLN C 1 92 ? 14.98030 30.91962 91.14271 1.000 37.77860 145 GLN C O 1
ATOM 18017 N N . LEU C 1 93 ? 14.75100 28.70373 90.81024 1.000 40.14587 146 LEU C N 1
ATOM 18018 C CA . LEU C 1 93 ? 14.09019 28.50196 92.09808 1.000 38.53713 146 LEU C CA 1
ATOM 18019 C C . LEU C 1 93 ? 15.05283 28.73916 93.25359 1.000 37.41889 146 LEU C C 1
ATOM 18020 O O . LEU C 1 93 ? 14.71498 29.41890 94.23085 1.000 38.16546 146 LEU C O 1
ATOM 18036 N N . PHE C 1 94 ? 16.25955 28.18019 93.15742 1.000 36.88170 147 PHE C N 1
ATOM 18037 C CA . PHE C 1 94 ? 17.28633 28.43595 94.16046 1.000 37.98653 147 PHE C CA 1
ATOM 18038 C C . PHE C 1 94 ? 17.51088 29.93334 94.34032 1.000 39.82827 147 PHE C C 1
ATOM 18039 O O . PHE C 1 94 ? 17.57050 30.43653 95.46788 1.000 39.60494 147 PHE C O 1
ATOM 18056 N N . THR C 1 95 ? 17.65719 30.65900 93.22985 1.000 41.61857 148 THR C N 1
ATOM 18057 C CA . THR C 1 95 ? 17.89343 32.09739 93.30550 1.000 41.97158 148 THR C CA 1
ATOM 18058 C C . THR C 1 95 ? 16.70567 32.82483 93.91823 1.000 43.94615 148 THR C C 1
ATOM 18059 O O . THR C 1 95 ? 16.88085 33.72089 94.74977 1.000 43.10367 148 THR C O 1
ATOM 18070 N N . TYR C 1 96 ? 15.48928 32.44969 93.52278 1.000 42.99581 149 TYR C N 1
ATOM 18071 C CA . TYR C 1 96 ? 14.29006 33.06614 94.08295 1.000 43.18282 149 TYR C CA 1
ATOM 18072 C C . TYR C 1 96 ? 14.27907 32.97406 95.60192 1.000 42.14586 149 TYR C C 1
ATOM 18073 O O . TYR C 1 96 ? 13.83301 33.90212 96.28830 1.000 42.66480 149 TYR C O 1
ATOM 18091 N N . LEU C 1 97 ? 14.77422 31.86246 96.14103 1.000 38.55756 150 LEU C N 1
ATOM 18092 C CA . LEU C 1 97 ? 14.79168 31.59417 97.57019 1.000 41.30592 150 LEU C CA 1
ATOM 18093 C C . LEU C 1 97 ? 16.05267 32.10961 98.25014 1.000 43.34461 150 LEU C C 1
ATOM 18094 O O . LEU C 1 97 ? 16.22281 31.88744 99.45261 1.000 43.60308 150 LEU C O 1
ATOM 18110 N N . GLY C 1 98 ? 16.93869 32.78258 97.51802 1.000 43.28708 151 GLY C N 1
ATOM 18111 C CA . GLY C 1 98 ? 18.15814 33.29238 98.11578 1.000 45.00216 151 GLY C CA 1
ATOM 18112 C C . GLY C 1 98 ? 19.20038 32.24782 98.43793 1.000 43.91981 151 GLY C C 1
ATOM 18113 O O . GLY C 1 98 ? 20.05449 32.48361 99.29825 1.000 44.39083 151 GLY C O 1
ATOM 18117 N N . MET C 1 99 ? 19.18264 31.11386 97.74015 1.000 42.99676 152 MET C N 1
ATOM 18118 C CA . MET C 1 99 ? 20.01962 29.96950 98.06824 1.000 40.74796 152 MET C CA 1
ATOM 18119 C C . MET C 1 99 ? 21.27277 29.84194 97.21415 1.000 43.60167 152 MET C C 1
ATOM 18120 O O . MET C 1 99 ? 21.98605 28.84325 97.35192 1.000 43.94499 152 MET C O 1
ATOM 18134 N N . HIS C 1 100 ? 21.54826 30.79467 96.32056 1.000 41.90061 153 HIS C N 1
ATOM 18135 C CA . HIS C 1 100 ? 22.63038 30.60589 95.35852 1.000 45.56455 153 HIS C CA 1
ATOM 18136 C C . HIS C 1 100 ? 23.95631 30.26615 96.03508 1.000 49.56777 153 HIS C C 1
ATOM 18137 O O . HIS C 1 100 ? 24.72028 29.42670 95.54408 1.000 43.83239 153 HIS C O 1
ATOM 18151 N N . LYS C 1 101 ? 24.24443 30.89064 97.16894 1.000 45.42845 154 LYS C N 1
ATOM 18152 C CA . LYS C 1 101 ? 25.52507 30.65207 97.82099 1.000 47.27464 154 LYS C CA 1
ATOM 18153 C C . LYS C 1 101 ? 25.55344 29.33702 98.58235 1.000 46.99538 154 LYS C C 1
ATOM 18154 O O . LYS C 1 101 ? 26.62948 28.91554 99.01677 1.000 48.11103 154 LYS C O 1
ATOM 18173 N N . GLN C 1 102 ? 24.41876 28.66215 98.71850 1.000 44.91679 155 GLN C N 1
ATOM 18174 C CA . GLN C 1 102 ? 24.38635 27.32507 99.29203 1.000 44.21798 155 GLN C CA 1
ATOM 18175 C C . GLN C 1 102 ? 24.54018 26.22364 98.25118 1.000 46.73719 155 GLN C C 1
ATOM 18176 O O . GLN C 1 102 ? 24.58428 25.04523 98.62237 1.000 40.66186 155 GLN C O 1
ATOM 18190 N N . LEU C 1 103 ? 24.65802 26.56990 96.97193 1.000 39.25136 156 LEU C N 1
ATOM 18191 C CA . LEU C 1 103 ? 24.92218 25.58511 95.92987 1.000 39.38221 156 LEU C CA 1
ATOM 18192 C C . LEU C 1 103 ? 26.43275 25.40662 95.83476 1.000 40.98765 156 LEU C C 1
ATOM 18193 O O . LEU C 1 103 ? 27.15801 26.35503 95.51432 1.000 43.79577 156 LEU C O 1
ATOM 18209 N N . ILE C 1 104 ? 26.89584 24.18376 96.04480 1.000 40.78938 157 ILE C N 1
ATOM 18210 C CA . ILE C 1 104 ? 28.32582 23.90177 96.10016 1.000 39.81633 157 ILE C CA 1
ATOM 18211 C C . ILE C 1 104 ? 28.63304 22.87210 95.02147 1.000 39.23159 157 ILE C C 1
ATOM 18212 O O . ILE C 1 104 ? 27.72650 22.19463 94.50953 1.000 38.06836 157 ILE C O 1
ATOM 18228 N N . PRO C 1 105 ? 29.90164 22.72708 94.65511 1.000 40.72647 158 PRO C N 1
ATOM 18229 C CA . PRO C 1 105 ? 30.23635 21.78144 93.58426 1.000 40.77099 158 PRO C CA 1
ATOM 18230 C C . PRO C 1 105 ? 29.83732 20.35422 93.93521 1.000 38.54173 158 PRO C C 1
ATOM 18231 O O . PRO C 1 105 ? 30.05056 19.87940 95.05320 1.000 38.56491 158 PRO C O 1
ATOM 18242 N N . TYR C 1 106 ? 29.24252 19.67632 92.95700 1.000 37.61559 159 TYR C N 1
ATOM 18243 C CA . TYR C 1 106 ? 29.06088 18.23158 92.97160 1.000 37.23351 159 TYR C CA 1
ATOM 18244 C C . TYR C 1 106 ? 30.02248 17.65123 91.94364 1.000 37.37797 159 TYR C C 1
ATOM 18245 O O . TYR C 1 106 ? 30.01143 18.06338 90.77817 1.000 37.30891 159 TYR C O 1
ATOM 18263 N N . TYR C 1 107 ? 30.87362 16.73074 92.38011 1.000 37.37972 160 TYR C N 1
ATOM 18264 C CA . TYR C 1 107 ? 31.87424 16.11856 91.50947 1.000 37.91425 160 TYR C CA 1
ATOM 18265 C C . TYR C 1 107 ? 31.30563 14.82251 90.94771 1.000 37.40381 160 TYR C C 1
ATOM 18266 O O . TYR C 1 107 ? 31.25281 13.79980 91.63536 1.000 36.37685 160 TYR C O 1
ATOM 18284 N N . PHE C 1 108 ? 30.87035 14.87035 89.68436 1.000 36.52910 161 PHE C N 1
ATOM 18285 C CA . PHE C 1 108 ? 30.32317 13.67448 89.05674 1.000 37.22155 161 PHE C CA 1
ATOM 18286 C C . PHE C 1 108 ? 31.40802 12.62763 88.86164 1.000 36.49114 161 PHE C C 1
ATOM 18287 O O . PHE C 1 108 ? 31.16780 11.42583 89.03386 1.000 35.69297 161 PHE C O 1
ATOM 18304 N N . LYS C 1 109 ? 32.59829 13.07237 88.47719 1.000 37.34396 162 LYS C N 1
ATOM 18305 C CA . LYS C 1 109 ? 33.81539 12.28514 88.52162 1.000 38.14165 162 LYS C CA 1
ATOM 18306 C C . LYS C 1 109 ? 34.67010 12.79131 89.67607 1.000 42.54916 162 LYS C C 1
ATOM 18307 O O . LYS C 1 109 ? 34.52088 13.93040 90.12868 1.000 42.83284 162 LYS C O 1
ATOM 18326 N N . SER C 1 110 ? 35.58033 11.94037 90.14545 1.000 39.60886 163 SER C N 1
ATOM 18327 C CA . SER C 1 110 ? 36.43723 12.33029 91.25497 1.000 42.69773 163 SER C CA 1
ATOM 18328 C C . SER C 1 110 ? 37.21788 13.58657 90.89875 1.000 47.89940 163 SER C C 1
ATOM 18329 O O . SER C 1 110 ? 37.67023 13.76103 89.76252 1.000 43.02868 163 SER C O 1
ATOM 18337 N N . ASN C 1 111 ? 37.36400 14.46826 91.87717 1.000 42.43750 164 ASN C N 1
ATOM 18338 C CA . ASN C 1 111 ? 38.15545 15.67155 91.70211 1.000 43.82910 164 ASN C CA 1
ATOM 18339 C C . ASN C 1 111 ? 39.64551 15.40899 91.86795 1.000 48.50063 164 ASN C C 1
ATOM 18340 O O . ASN C 1 111 ? 40.44134 16.33125 91.66736 1.000 47.28211 164 ASN C O 1
ATOM 18351 N N . LYS C 1 112 ? 40.04342 14.18602 92.24581 1.000 46.84045 165 LYS C N 1
ATOM 18352 C CA . LYS C 1 112 ? 41.45638 13.84576 92.36270 1.000 47.39288 165 LYS C CA 1
ATOM 18353 C C . LYS C 1 112 ? 41.71700 12.67043 91.41884 1.000 52.33099 165 LYS C C 1
ATOM 18354 O O . LYS C 1 112 ? 41.55116 12.82175 90.21325 1.000 48.49548 165 LYS C O 1
ATOM 18373 N N . SER C 1 113 ? 42.10483 11.49923 91.93820 1.000 46.93134 166 SER C N 1
ATOM 18374 C CA . SER C 1 113 ? 42.33086 10.35784 91.05727 1.000 46.45594 166 SER C CA 1
ATOM 18375 C C . SER C 1 113 ? 40.98825 9.74827 90.64377 1.000 45.84081 166 SER C C 1
ATOM 18376 O O . SER C 1 113 ? 39.99658 9.86539 91.36814 1.000 43.54745 166 SER C O 1
ATOM 18384 N N . PRO C 1 114 ? 40.92425 9.09881 89.48157 1.000 44.41995 167 PRO C N 1
ATOM 18385 C CA . PRO C 1 114 ? 39.62956 8.60372 88.99110 1.000 42.82375 167 PRO C CA 1
ATOM 18386 C C . PRO C 1 114 ? 39.04667 7.52151 89.88926 1.000 45.18231 167 PRO C C 1
ATOM 18387 O O . PRO C 1 114 ? 39.75713 6.82455 90.61654 1.000 44.83204 167 PRO C O 1
ATOM 18398 N N . GLY C 1 115 ? 37.72400 7.39178 89.83294 1.000 40.38088 168 GLY C N 1
ATOM 18399 C CA . GLY C 1 115 ? 37.05463 6.30204 90.50856 1.000 41.99619 168 GLY C CA 1
ATOM 18400 C C . GLY C 1 115 ? 37.40077 4.94775 89.91604 1.000 40.42798 168 GLY C C 1
ATOM 18401 O O . GLY C 1 115 ? 38.07255 4.82467 88.88818 1.000 40.23063 168 GLY C O 1
ATOM 18405 N N . PHE C 1 116 ? 36.89968 3.90932 90.58543 1.000 41.22757 169 PHE C N 1
ATOM 18406 C CA . PHE C 1 116 ? 37.17084 2.52787 90.22322 1.000 42.81060 169 PHE C CA 1
ATOM 18407 C C . PHE C 1 116 ? 36.03991 1.93727 89.39037 1.000 40.18106 169 PHE C C 1
ATOM 18408 O O . PHE C 1 116 ? 34.87152 2.30928 89.52588 1.000 36.63176 169 PHE C O 1
ATOM 18425 N N . GLN C 1 117 ? 36.40703 0.98451 88.54304 1.000 42.67785 170 GLN C N 1
ATOM 18426 C CA . GLN C 1 117 ? 35.47065 0.08913 87.88417 1.000 39.95385 170 GLN C CA 1
ATOM 18427 C C . GLN C 1 117 ? 35.87656 -1.33650 88.22434 1.000 38.86812 170 GLN C C 1
ATOM 18428 O O . GLN C 1 117 ? 37.06517 -1.67264 88.21004 1.000 39.14893 170 GLN C O 1
ATOM 18442 N N . TYR C 1 118 ? 34.89809 -2.17003 88.55504 1.000 36.46971 171 TYR C N 1
ATOM 18443 C CA . TYR C 1 118 ? 35.17676 -3.56060 88.91586 1.000 36.73094 171 TYR C CA 1
ATOM 18444 C C . TYR C 1 118 ? 34.11572 -4.43074 88.24537 1.000 36.89817 171 TYR C C 1
ATOM 18445 O O . TYR C 1 118 ? 32.97572 -4.52059 88.71455 1.000 36.25618 171 TYR C O 1
ATOM 18463 N N . PHE C 1 119 ? 34.50676 -5.06972 87.14077 1.000 36.37394 172 PHE C N 1
ATOM 18464 C CA . PHE C 1 119 ? 33.60248 -5.84191 86.29708 1.000 35.75653 172 PHE C CA 1
ATOM 18465 C C . PHE C 1 119 ? 34.27081 -7.15358 85.91401 1.000 37.78341 172 PHE C C 1
ATOM 18466 O O . PHE C 1 119 ? 35.44458 -7.16920 85.53115 1.000 37.95798 172 PHE C O 1
ATOM 18483 N N . ASN C 1 120 ? 33.52461 -8.25253 86.03263 1.000 36.05299 173 ASN C N 1
ATOM 18484 C CA . ASN C 1 120 ? 34.01743 -9.57153 85.64227 1.000 39.43017 173 ASN C CA 1
ATOM 18485 C C . ASN C 1 120 ? 35.30926 -9.92380 86.37042 1.000 39.92259 173 ASN C C 1
ATOM 18486 O O . ASN C 1 120 ? 36.18557 -10.59456 85.81762 1.000 39.91917 173 ASN C O 1
ATOM 18497 N N . GLY C 1 121 ? 35.43040 -9.47372 87.61820 1.000 39.02782 174 GLY C N 1
ATOM 18498 C CA . GLY C 1 121 ? 36.60588 -9.73612 88.41860 1.000 38.84602 174 GLY C CA 1
ATOM 18499 C C . GLY C 1 121 ? 37.82254 -8.91364 88.06394 1.000 39.92308 174 GLY C C 1
ATOM 18500 O O . GLY C 1 121 ? 38.90080 -9.16787 88.61357 1.000 41.02510 174 GLY C O 1
ATOM 18504 N N . VAL C 1 122 ? 37.68636 -7.93871 87.16785 1.000 39.80780 175 VAL C N 1
ATOM 18505 C CA . VAL C 1 122 ? 38.78902 -7.10072 86.70554 1.000 40.80760 175 VAL C CA 1
ATOM 18506 C C . VAL C 1 122 ? 38.59426 -5.69641 87.26151 1.000 40.38733 175 VAL C C 1
ATOM 18507 O O . VAL C 1 122 ? 37.50831 -5.11603 87.14011 1.000 39.24274 175 VAL C O 1
ATOM 18520 N N . ARG C 1 123 ? 39.63944 -5.16386 87.88921 1.000 41.38707 176 ARG C N 1
ATOM 18521 C CA . ARG C 1 123 ? 39.61598 -3.84759 88.51147 1.000 41.23681 176 ARG C CA 1
ATOM 18522 C C . ARG C 1 123 ? 40.44898 -2.87468 87.68814 1.000 42.21280 176 ARG C C 1
ATOM 18523 O O . ARG C 1 123 ? 41.54476 -3.21324 87.23089 1.000 43.57715 176 ARG C O 1
ATOM 18544 N N . ALA C 1 124 ? 39.92766 -1.66477 87.50540 1.000 41.66625 177 ALA C N 1
ATOM 18545 C CA . ALA C 1 124 ? 40.64834 -0.63280 86.77512 1.000 46.15452 177 ALA C CA 1
ATOM 18546 C C . ALA C 1 124 ? 40.14352 0.72430 87.23293 1.000 43.96915 177 ALA C C 1
ATOM 18547 O O . ALA C 1 124 ? 39.06185 0.83880 87.81327 1.000 42.32696 177 ALA C O 1
ATOM 18554 N N . ARG C 1 125 ? 40.93075 1.75484 86.94377 1.000 46.55170 178 ARG C N 1
ATOM 18555 C CA . ARG C 1 125 ? 40.46060 3.11619 87.12674 1.000 46.37276 178 ARG C CA 1
ATOM 18556 C C . ARG C 1 125 ? 39.65894 3.55304 85.90853 1.000 42.63732 178 ARG C C 1
ATOM 18557 O O . ARG C 1 125 ? 39.93122 3.13634 84.77938 1.000 46.85843 178 ARG C O 1
ATOM 18578 N N . ILE C 1 126 ? 38.65710 4.39879 86.14879 1.000 45.09745 179 ILE C N 1
ATOM 18579 C CA . ILE C 1 126 ? 37.92902 5.02275 85.05054 1.000 43.88419 179 ILE C CA 1
ATOM 18580 C C . ILE C 1 126 ? 38.92165 5.75742 84.16071 1.000 52.42527 179 ILE C C 1
ATOM 18581 O O . ILE C 1 126 ? 39.79058 6.49590 84.64303 1.000 43.04302 179 ILE C O 1
ATOM 18597 N N . GLY C 1 127 ? 38.81691 5.53429 82.85176 1.000 48.01721 180 GLY C N 1
ATOM 18598 C CA . GLY C 1 127 ? 39.71601 6.14813 81.90223 1.000 50.66345 180 GLY C CA 1
ATOM 18599 C C . GLY C 1 127 ? 40.93168 5.32685 81.52558 1.000 48.32520 180 GLY C C 1
ATOM 18600 O O . GLY C 1 127 ? 41.66558 5.72710 80.61233 1.000 48.71278 180 GLY C O 1
ATOM 18604 N N . GLU C 1 128 ? 41.17633 4.19627 82.19267 1.000 52.66573 181 GLU C N 1
ATOM 18605 C CA . GLU C 1 128 ? 42.34311 3.37964 81.87885 1.000 50.32871 181 GLU C CA 1
ATOM 18606 C C . GLU C 1 128 ? 42.13844 2.47852 80.66639 1.000 55.62187 181 GLU C C 1
ATOM 18607 O O . GLU C 1 128 ? 43.09389 1.82452 80.23530 1.000 54.70764 181 GLU C O 1
ATOM 18619 N N . GLY C 1 129 ? 40.93378 2.42494 80.10579 1.000 53.70801 182 GLY C N 1
ATOM 18620 C CA . GLY C 1 129 ? 40.71568 1.67728 78.88459 1.000 56.08651 182 GLY C CA 1
ATOM 18621 C C . GLY C 1 129 ? 40.67797 0.17451 79.02376 1.000 55.41228 182 GLY C C 1
ATOM 18622 O O . GLY C 1 129 ? 40.90539 -0.53039 78.03357 1.000 51.10547 182 GLY C O 1
ATOM 18626 N N . SER C 1 130 ? 40.40524 -0.34593 80.21623 1.000 54.94808 183 SER C N 1
ATOM 18627 C CA . SER C 1 130 ? 40.28215 -1.78631 80.38775 1.000 47.81008 183 SER C CA 1
ATOM 18628 C C . SER C 1 130 ? 39.11096 -2.32333 79.57165 1.000 49.93805 183 SER C C 1
ATOM 18629 O O . SER C 1 130 ? 38.09362 -1.64954 79.38546 1.000 43.28076 183 SER C O 1
ATOM 18637 N N . SER C 1 131 ? 39.25226 -3.55840 79.09571 1.000 48.75087 184 SER C N 1
ATOM 18638 C CA . SER C 1 131 ? 38.15477 -4.26732 78.44901 1.000 51.16499 184 SER C CA 1
ATOM 18639 C C . SER C 1 131 ? 37.37614 -5.15619 79.41372 1.000 44.54294 184 SER C C 1
ATOM 18640 O O . SER C 1 131 ? 36.37750 -5.75880 79.00716 1.000 46.05880 184 SER C O 1
ATOM 18648 N N . PHE C 1 132 ? 37.82130 -5.27514 80.66663 1.000 41.19400 185 PHE C N 1
ATOM 18649 C CA . PHE C 1 132 ? 37.10922 -6.05276 81.68407 1.000 40.05740 185 PHE C CA 1
ATOM 18650 C C . PHE C 1 132 ? 36.79207 -7.45272 81.17410 1.000 43.08149 185 PHE C C 1
ATOM 18651 O O . PHE C 1 132 ? 35.69669 -7.98350 81.37107 1.000 39.56988 185 PHE C O 1
ATOM 18668 N N . ASP C 1 133 ? 37.76760 -8.05027 80.49329 1.000 43.10064 186 ASP C N 1
ATOM 18669 C CA . ASP C 1 133 ? 37.67779 -9.42659 80.01896 1.000 49.37945 186 ASP C CA 1
ATOM 18670 C C . ASP C 1 133 ? 36.55088 -9.62004 79.00735 1.000 43.93835 186 ASP C C 1
ATOM 18671 O O . ASP C 1 133 ? 36.08104 -10.74222 78.80845 1.000 48.24374 186 ASP C O 1
ATOM 18680 N N . ALA C 1 134 ? 36.11097 -8.55090 78.34405 1.000 51.09445 187 ALA C N 1
ATOM 18681 C CA . ALA C 1 134 ? 35.03467 -8.69175 77.36996 1.000 46.65554 187 ALA C CA 1
ATOM 18682 C C . ALA C 1 134 ? 35.34230 -9.67960 76.24643 1.000 47.82161 187 ALA C C 1
ATOM 18683 O O . ALA C 1 134 ? 34.39018 -10.30860 75.75099 1.000 40.79499 187 ALA C O 1
ATOM 18690 N N . PRO C 1 135 ? 36.58468 -9.85653 75.78764 1.000 42.36432 188 PRO C N 1
ATOM 18691 C CA . PRO C 1 135 ? 36.80393 -10.89543 74.76562 1.000 43.29833 188 PRO C CA 1
ATOM 18692 C C . PRO C 1 135 ? 36.31732 -12.26684 75.20782 1.000 43.37447 188 PRO C C 1
ATOM 18693 O O . PRO C 1 135 ? 35.76254 -13.01405 74.39116 1.000 43.03119 188 PRO C O 1
ATOM 18704 N N . ALA C 1 136 ? 36.48957 -12.61178 76.48971 1.000 42.87562 189 ALA C N 1
ATOM 18705 C CA . ALA C 1 136 ? 36.03953 -13.91446 76.97101 1.000 42.74254 189 ALA C CA 1
ATOM 18706 C C . ALA C 1 136 ? 34.52334 -14.01999 76.96715 1.000 40.97636 189 ALA C C 1
ATOM 18707 O O . ALA C 1 136 ? 33.97301 -15.12337 76.88941 1.000 40.89075 189 ALA C O 1
ATOM 18714 N N . LEU C 1 137 ? 33.83965 -12.88856 77.05889 1.000 40.07514 190 LEU C N 1
ATOM 18715 C CA . LEU C 1 137 ? 32.39163 -12.82535 76.95376 1.000 42.27594 190 LEU C CA 1
ATOM 18716 C C . LEU C 1 137 ? 31.91385 -12.88685 75.51256 1.000 44.52188 190 LEU C C 1
ATOM 18717 O O . LEU C 1 137 ? 30.70304 -12.95849 75.28383 1.000 48.62105 190 LEU C O 1
ATOM 18733 N N . GLY C 1 138 ? 32.82674 -12.88788 74.54599 1.000 43.86323 191 GLY C N 1
ATOM 18734 C CA . GLY C 1 138 ? 32.45284 -12.93816 73.14855 1.000 52.17253 191 GLY C CA 1
ATOM 18735 C C . GLY C 1 138 ? 32.20941 -11.59922 72.49570 1.000 48.40315 191 GLY C C 1
ATOM 18736 O O . GLY C 1 138 ? 31.51698 -11.54307 71.47269 1.000 53.65978 191 GLY C O 1
ATOM 18740 N N . ILE C 1 139 ? 32.73111 -10.51727 73.06050 1.000 44.34267 192 ILE C N 1
ATOM 18741 C CA . ILE C 1 139 ? 32.63687 -9.19819 72.44826 1.000 42.80187 192 ILE C CA 1
ATOM 18742 C C . ILE C 1 139 ? 33.85358 -9.02278 71.54852 1.000 46.37922 192 ILE C C 1
ATOM 18743 O O . ILE C 1 139 ? 34.99164 -9.03478 72.02937 1.000 42.70144 192 ILE C O 1
ATOM 18759 N N . ASN C 1 140 ? 33.62747 -8.84249 70.25152 1.000 49.67021 193 ASN C N 1
ATOM 18760 C CA . ASN C 1 140 ? 34.76398 -8.79188 69.34336 1.000 57.61022 193 ASN C CA 1
ATOM 18761 C C . ASN C 1 140 ? 35.49178 -7.45774 69.47555 1.000 53.11583 193 ASN C C 1
ATOM 18762 O O . ASN C 1 140 ? 34.95396 -6.46602 69.97497 1.000 51.67680 193 ASN C O 1
ATOM 18773 N N . SER C 1 141 ? 36.73144 -7.44174 68.98710 1.000 55.38323 194 SER C N 1
ATOM 18774 C CA . SER C 1 141 ? 37.62302 -6.32074 69.26084 1.000 53.21891 194 SER C CA 1
ATOM 18775 C C . SER C 1 141 ? 37.15092 -5.03467 68.59964 1.000 56.98246 194 SER C C 1
ATOM 18776 O O . SER C 1 141 ? 37.39971 -3.94546 69.12875 1.000 58.99759 194 SER C O 1
ATOM 18784 N N . SER C 1 142 ? 36.44477 -5.13203 67.47404 1.000 53.28552 195 SER C N 1
ATOM 18785 C CA . SER C 1 142 ? 35.94483 -3.93015 66.81601 1.000 52.36893 195 SER C CA 1
ATOM 18786 C C . SER C 1 142 ? 34.98281 -3.17535 67.72552 1.000 52.00491 195 SER C C 1
ATOM 18787 O O . SER C 1 142 ? 35.05822 -1.94684 67.84859 1.000 46.82842 195 SER C O 1
ATOM 18795 N N . LEU C 1 143 ? 34.05816 -3.89514 68.36543 1.000 48.12573 196 LEU C N 1
ATOM 18796 C CA . LEU C 1 143 ? 33.14232 -3.23914 69.29117 1.000 46.21678 196 LEU C CA 1
ATOM 18797 C C . LEU C 1 143 ? 33.88033 -2.69733 70.50961 1.000 45.44084 196 LEU C C 1
ATOM 18798 O O . LEU C 1 143 ? 33.58603 -1.59441 70.98392 1.000 44.28436 196 LEU C O 1
ATOM 18814 N N . ILE C 1 144 ? 34.83293 -3.46375 71.04065 1.000 49.82267 197 ILE C N 1
ATOM 18815 C CA . ILE C 1 144 ? 35.56522 -3.01021 72.21923 1.000 53.71505 197 ILE C CA 1
ATOM 18816 C C . ILE C 1 144 ? 36.32039 -1.72325 71.91256 1.000 53.31666 197 ILE C C 1
ATOM 18817 O O . ILE C 1 144 ? 36.31636 -0.77905 72.71194 1.000 51.65295 197 ILE C O 1
ATOM 18833 N N . ASP C 1 145 ? 36.95237 -1.64872 70.73950 1.000 50.09301 198 ASP C N 1
ATOM 18834 C CA . ASP C 1 145 ? 37.73105 -0.46141 70.40409 1.000 55.53982 198 ASP C CA 1
ATOM 18835 C C . ASP C 1 145 ? 36.84486 0.77868 70.34520 1.000 58.85885 198 ASP C C 1
ATOM 18836 O O . ASP C 1 145 ? 37.25100 1.86112 70.78324 1.000 57.77843 198 ASP C O 1
ATOM 18845 N N . ILE C 1 146 ? 35.63139 0.64328 69.80682 1.000 45.63811 199 ILE C N 1
ATOM 18846 C CA . ILE C 1 146 ? 34.68868 1.75949 69.79946 1.000 47.83468 199 ILE C CA 1
ATOM 18847 C C . ILE C 1 146 ? 34.23639 2.08287 71.21927 1.000 49.27636 199 ILE C C 1
ATOM 18848 O O . ILE C 1 146 ? 34.30256 3.23521 71.66273 1.000 44.37015 199 ILE C O 1
ATOM 18864 N N . GLY C 1 147 ? 33.76616 1.08299 71.94508 1.000 50.05501 200 GLY C N 1
ATOM 18865 C CA . GLY C 1 147 ? 33.39751 1.29402 73.32983 1.000 46.46486 200 GLY C CA 1
ATOM 18866 C C . GLY C 1 147 ? 31.91407 1.54743 73.52229 1.000 47.14965 200 GLY C C 1
ATOM 18867 O O . GLY C 1 147 ? 31.21585 2.05579 72.63756 1.000 40.94875 200 GLY C O 1
ATOM 18871 N N . VAL C 1 148 ? 31.43119 1.21098 74.72266 1.000 37.75224 201 VAL C N 1
ATOM 18872 C CA . VAL C 1 148 ? 30.00342 1.28422 75.02908 1.000 41.23324 201 VAL C CA 1
ATOM 18873 C C . VAL C 1 148 ? 29.49449 2.71435 74.90815 1.000 40.40168 201 VAL C C 1
ATOM 18874 O O . VAL C 1 148 ? 28.42602 2.96587 74.34035 1.000 37.96487 201 VAL C O 1
ATOM 18887 N N . THR C 1 149 ? 30.23453 3.67047 75.46247 1.000 43.46665 202 THR C N 1
ATOM 18888 C CA . THR C 1 149 ? 29.76826 5.05261 75.45096 1.000 45.62582 202 THR C CA 1
ATOM 18889 C C . THR C 1 149 ? 29.51850 5.54220 74.02810 1.000 46.24745 202 THR C C 1
ATOM 18890 O O . THR C 1 149 ? 28.46573 6.12130 73.73200 1.000 39.83139 202 THR C O 1
ATOM 18901 N N . LYS C 1 150 ? 30.48206 5.32560 73.13156 1.000 45.27875 203 LYS C N 1
ATOM 18902 C CA . LYS C 1 150 ? 30.32730 5.81555 71.76658 1.000 45.33975 203 LYS C CA 1
ATOM 18903 C C . LYS C 1 150 ? 29.17618 5.11854 71.05657 1.000 40.99753 203 LYS C C 1
ATOM 18904 O O . LYS C 1 150 ? 28.40903 5.75696 70.32802 1.000 43.87186 203 LYS C O 1
ATOM 18923 N N . ILE C 1 151 ? 29.02889 3.81314 71.27285 1.000 40.04919 204 ILE C N 1
ATOM 18924 C CA . ILE C 1 151 ? 27.95756 3.06852 70.62082 1.000 40.56219 204 ILE C CA 1
ATOM 18925 C C . ILE C 1 151 ? 26.60011 3.58473 71.07314 1.000 40.12031 204 ILE C C 1
ATOM 18926 O O . ILE C 1 151 ? 25.70162 3.82932 70.25724 1.000 39.03962 204 ILE C O 1
ATOM 18942 N N . VAL C 1 152 ? 26.41968 3.72458 72.38755 1.000 36.90166 205 VAL C N 1
ATOM 18943 C CA . VAL C 1 152 ? 25.12854 4.16087 72.90353 1.000 38.21434 205 VAL C CA 1
ATOM 18944 C C . VAL C 1 152 ? 24.82926 5.57218 72.42082 1.000 38.75341 205 VAL C C 1
ATOM 18945 O O . VAL C 1 152 ? 23.69542 5.88832 72.04129 1.000 37.76547 205 VAL C O 1
ATOM 18958 N N A ASN C 1 153 ? 25.84063 6.44418 72.43593 0.515 40.90314 206 ASN C N 1
ATOM 18959 N N B ASN C 1 153 ? 25.84479 6.43789 72.39611 0.485 40.90398 206 ASN C N 1
ATOM 18960 C CA A ASN C 1 153 ? 25.66565 7.79702 71.92075 0.515 42.11977 206 ASN C CA 1
ATOM 18961 C CA B ASN C 1 153 ? 25.62926 7.80250 71.92713 0.485 42.11778 206 ASN C CA 1
ATOM 18962 C C A ASN C 1 153 ? 25.19098 7.76885 70.47382 0.515 42.13093 206 ASN C C 1
ATOM 18963 C C B ASN C 1 153 ? 25.24148 7.82557 70.45210 0.485 42.11588 206 ASN C C 1
ATOM 18964 O O A ASN C 1 153 ? 24.26008 8.49064 70.09790 0.515 41.02034 206 ASN C O 1
ATOM 18965 O O B ASN C 1 153 ? 24.41922 8.64922 70.03358 0.485 41.09719 206 ASN C O 1
ATOM 18986 N N . ASP C 1 154 ? 25.81152 6.92381 69.64752 1.000 40.87630 207 ASP C N 1
ATOM 18987 C CA . ASP C 1 154 ? 25.42716 6.86597 68.24273 1.000 40.17799 207 ASP C CA 1
ATOM 18988 C C . ASP C 1 154 ? 23.95802 6.48239 68.08089 1.000 41.20775 207 ASP C C 1
ATOM 18989 O O . ASP C 1 154 ? 23.28375 6.95668 67.15983 1.000 42.66900 207 ASP C O 1
ATOM 18999 N N . ALA C 1 155 ? 23.44543 5.61304 68.95770 1.000 40.13746 208 ALA C N 1
ATOM 19000 C CA . ALA C 1 155 ? 22.05493 5.17950 68.85012 1.000 38.86644 208 ALA C CA 1
ATOM 19001 C C . ALA C 1 155 ? 21.08995 6.21212 69.41922 1.000 39.36160 208 ALA C C 1
ATOM 19002 O O . ALA C 1 155 ? 20.00799 6.43467 68.86425 1.000 40.05268 208 ALA C O 1
ATOM 19009 N N . VAL C 1 156 ? 21.44277 6.80437 70.55360 1.000 41.35657 209 VAL C N 1
ATOM 19010 C CA . VAL C 1 156 ? 20.55155 7.72103 71.25296 1.000 42.95852 209 VAL C CA 1
ATOM 19011 C C . VAL C 1 156 ? 20.65591 9.14473 70.72042 1.000 48.18631 209 VAL C C 1
ATOM 19012 O O . VAL C 1 156 ? 19.67622 9.89435 70.78171 1.000 43.32682 209 VAL C O 1
ATOM 19025 N N . GLY C 1 157 ? 21.82281 9.52713 70.20483 1.000 46.25312 210 GLY C N 1
ATOM 19026 C CA . GLY C 1 157 ? 22.11579 10.88370 69.80716 1.000 52.72276 210 GLY C CA 1
ATOM 19027 C C . GLY C 1 157 ? 21.12349 11.56598 68.88867 1.000 49.56015 210 GLY C C 1
ATOM 19028 O O . GLY C 1 157 ? 20.72465 12.71073 69.12915 1.000 46.95657 210 GLY C O 1
ATOM 19032 N N . PRO C 1 158 ? 20.73601 10.90978 67.79293 1.000 47.63507 211 PRO C N 1
ATOM 19033 C CA . PRO C 1 158 ? 19.80228 11.58094 66.87273 1.000 47.82636 211 PRO C CA 1
ATOM 19034 C C . PRO C 1 158 ? 18.50174 11.96828 67.55371 1.000 47.61028 211 PRO C C 1
ATOM 19035 O O . PRO C 1 158 ? 18.00589 13.08378 67.34906 1.000 40.94690 211 PRO C O 1
ATOM 19046 N N . PHE C 1 159 ? 17.93967 11.07552 68.37470 1.000 42.30327 212 PHE C N 1
ATOM 19047 C CA . PHE C 1 159 ? 16.72385 11.40943 69.10538 1.000 39.96627 212 PHE C CA 1
ATOM 19048 C C . PHE C 1 159 ? 16.97244 12.55394 70.07986 1.000 38.30760 212 PHE C C 1
ATOM 19049 O O . PHE C 1 159 ? 16.19713 13.51487 70.14904 1.000 39.87697 212 PHE C O 1
ATOM 19066 N N . ALA C 1 160 ? 18.06829 12.47046 70.83737 1.000 40.92446 213 ALA C N 1
ATOM 19067 C CA . ALA C 1 160 ? 18.30389 13.44674 71.89333 1.000 42.67342 213 ALA C CA 1
ATOM 19068 C C . ALA C 1 160 ? 18.58150 14.82311 71.30804 1.000 38.80514 213 ALA C C 1
ATOM 19069 O O . ALA C 1 160 ? 18.13279 15.83603 71.85386 1.000 45.00771 213 ALA C O 1
ATOM 19076 N N . GLN C 1 161 ? 19.30700 14.88517 70.19119 1.000 47.28746 214 GLN C N 1
ATOM 19077 C CA . GLN C 1 161 ? 19.56623 16.18196 69.57446 1.000 51.41778 214 GLN C CA 1
ATOM 19078 C C . GLN C 1 161 ? 18.26882 16.81834 69.08357 1.000 52.83761 214 GLN C C 1
ATOM 19079 O O . GLN C 1 161 ? 18.05974 18.02642 69.24505 1.000 46.09471 214 GLN C O 1
ATOM 19093 N N . ALA C 1 162 ? 17.36970 16.01242 68.51063 1.000 42.83436 215 ALA C N 1
ATOM 19094 C CA . ALA C 1 162 ? 16.10404 16.54691 68.01789 1.000 43.76109 215 ALA C CA 1
ATOM 19095 C C . ALA C 1 162 ? 15.24391 17.06109 69.16203 1.000 39.59146 215 ALA C C 1
ATOM 19096 O O . ALA C 1 162 ? 14.50347 18.03803 69.00276 1.000 39.92425 215 ALA C O 1
ATOM 19103 N N . LEU C 1 163 ? 15.31081 16.40097 70.31887 1.000 41.74914 216 LEU C N 1
ATOM 19104 C CA . LEU C 1 163 ? 14.58181 16.88792 71.48254 1.000 39.82943 216 LEU C CA 1
ATOM 19105 C C . LEU C 1 163 ? 15.23586 18.14374 72.03935 1.000 42.40843 216 LEU C C 1
ATOM 19106 O O . LEU C 1 163 ? 14.54516 19.09328 72.42419 1.000 39.40661 216 LEU C O 1
ATOM 19122 N N . PHE C 1 164 ? 16.56749 18.19322 72.04606 1.000 41.98565 217 PHE C N 1
ATOM 19123 C CA . PHE C 1 164 ? 17.22467 19.41775 72.48150 1.000 48.54593 217 PHE C CA 1
ATOM 19124 C C . PHE C 1 164 ? 16.88778 20.56731 71.53803 1.000 46.69806 217 PHE C C 1
ATOM 19125 O O . PHE C 1 164 ? 16.61800 21.68811 71.98409 1.000 51.37074 217 PHE C O 1
ATOM 19142 N N . ASP C 1 165 ? 16.85755 20.29524 70.22942 1.000 46.85054 218 ASP C N 1
ATOM 19143 C CA . ASP C 1 165 ? 16.44959 21.31214 69.26286 1.000 49.06991 218 ASP C CA 1
ATOM 19144 C C . ASP C 1 165 ? 15.03553 21.81318 69.54818 1.000 46.21193 218 ASP C C 1
ATOM 19145 O O . ASP C 1 165 ? 14.75286 23.00850 69.39511 1.000 43.19028 218 ASP C O 1
ATOM 19154 N N . ASP C 1 166 ? 14.12196 20.90340 69.91589 1.000 40.60186 219 ASP C N 1
ATOM 19155 C CA . ASP C 1 166 ? 12.77916 21.30723 70.32583 1.000 41.12740 219 ASP C CA 1
ATOM 19156 C C . ASP C 1 166 ? 12.84276 22.37728 71.41453 1.000 43.99061 219 ASP C C 1
ATOM 19157 O O . ASP C 1 166 ? 12.12400 23.38306 71.36817 1.000 42.14709 219 ASP C O 1
ATOM 19166 N N . LEU C 1 167 ? 13.67758 22.14168 72.43433 1.000 41.12768 220 LEU C N 1
ATOM 19167 C CA . LEU C 1 167 ? 13.75529 23.05733 73.56826 1.000 46.65650 220 LEU C CA 1
ATOM 19168 C C . LEU C 1 167 ? 14.30036 24.41838 73.15120 1.000 45.11710 220 LEU C C 1
ATOM 19169 O O . LEU C 1 167 ? 13.81312 25.45688 73.61371 1.000 42.68711 220 LEU C O 1
ATOM 19185 N N . GLN C 1 168 ? 15.33286 24.43316 72.29980 1.000 46.12476 221 GLN C N 1
ATOM 19186 C CA . GLN C 1 168 ? 15.94499 25.69602 71.90195 1.000 54.00982 221 GLN C CA 1
ATOM 19187 C C . GLN C 1 168 ? 15.09035 26.46162 70.90091 1.000 51.97039 221 GLN C C 1
ATOM 19188 O O . GLN C 1 168 ? 14.95752 27.68708 70.99454 1.000 51.93949 221 GLN C O 1
ATOM 19202 N N . LYS C 1 169 ? 14.52389 25.75587 69.92682 1.000 50.78070 222 LYS C N 1
ATOM 19203 C CA . LYS C 1 169 ? 13.83697 26.39558 68.82055 1.000 50.34507 222 LYS C CA 1
ATOM 19204 C C . LYS C 1 169 ? 12.33694 26.52646 69.05727 1.000 49.50808 222 LYS C C 1
ATOM 19205 O O . LYS C 1 169 ? 11.65349 27.17025 68.25414 1.000 46.22629 222 LYS C O 1
ATOM 19224 N N . HIS C 1 170 ? 11.81438 25.94945 70.14086 1.000 43.92487 223 HIS C N 1
ATOM 19225 C CA . HIS C 1 170 ? 10.38697 25.98763 70.45563 1.000 41.66336 223 HIS C CA 1
ATOM 19226 C C . HIS C 1 170 ? 9.58300 25.23820 69.39167 1.000 42.01239 223 HIS C C 1
ATOM 19227 O O . HIS C 1 170 ? 8.70693 25.79126 68.72386 1.000 50.25432 223 HIS C O 1
ATOM 19241 N N . THR C 1 171 ? 9.90469 23.95957 69.23934 1.000 39.32121 224 THR C N 1
ATOM 19242 C CA . THR C 1 171 ? 9.21012 23.08115 68.31249 1.000 40.65203 224 THR C CA 1
ATOM 19243 C C . THR C 1 171 ? 8.80959 21.81201 69.05467 1.000 44.29728 224 THR C C 1
ATOM 19244 O O . THR C 1 171 ? 9.16058 21.61150 70.22086 1.000 40.73940 224 THR C O 1
ATOM 19255 N N . THR C 1 172 ? 8.03990 20.95733 68.37814 1.000 42.04447 225 THR C N 1
ATOM 19256 C CA . THR C 1 172 ? 7.69157 19.64870 68.92255 1.000 46.75547 225 THR C CA 1
ATOM 19257 C C . THR C 1 172 ? 7.92869 18.52319 67.91930 1.000 44.04231 225 THR C C 1
ATOM 19258 O O . THR C 1 172 ? 7.49047 17.39276 68.15880 1.000 42.63694 225 THR C O 1
ATOM 19269 N N . THR C 1 173 ? 8.60382 18.80142 66.80352 1.000 40.06928 226 THR C N 1
ATOM 19270 C CA . THR C 1 173 ? 8.88186 17.76169 65.81732 1.000 44.16105 226 THR C CA 1
ATOM 19271 C C . THR C 1 173 ? 9.80247 16.68101 66.37458 1.000 41.12654 226 THR C C 1
ATOM 19272 O O . THR C 1 173 ? 9.67613 15.50670 66.00598 1.000 39.21048 226 THR C O 1
ATOM 19283 N N . GLY C 1 174 ? 10.74218 17.05790 67.24276 1.000 40.95222 227 GLY C N 1
ATOM 19284 C CA . GLY C 1 174 ? 11.58537 16.06451 67.88872 1.000 42.20428 227 GLY C CA 1
ATOM 19285 C C . GLY C 1 174 ? 10.80034 15.08158 68.73540 1.000 39.77908 227 GLY C C 1
ATOM 19286 O O . GLY C 1 174 ? 11.10204 13.88530 68.75693 1.000 36.15281 227 GLY C O 1
ATOM 19290 N N . TRP C 1 175 ? 9.81631 15.57888 69.48577 1.000 38.26821 228 TRP C N 1
ATOM 19291 C CA . TRP C 1 175 ? 8.98106 14.68910 70.28512 1.000 38.06823 228 TRP C CA 1
ATOM 19292 C C . TRP C 1 175 ? 8.12117 13.80091 69.39864 1.000 36.75811 228 TRP C C 1
ATOM 19293 O O . TRP C 1 175 ? 7.94310 12.61210 69.69030 1.000 36.64755 228 TRP C O 1
ATOM 19314 N N . ASP C 1 176 ? 7.58767 14.35633 68.30669 1.000 39.04041 229 ASP C N 1
ATOM 19315 C CA . ASP C 1 176 ? 6.79289 13.55076 67.38770 1.000 37.61073 229 ASP C CA 1
ATOM 19316 C C . ASP C 1 176 ? 7.60657 12.37358 66.86423 1.000 38.18886 229 ASP C C 1
ATOM 19317 O O . ASP C 1 176 ? 7.11117 11.24130 66.79457 1.000 41.23863 229 ASP C O 1
ATOM 19326 N N . ASP C 1 177 ? 8.87084 12.61985 66.51138 1.000 35.90924 230 ASP C N 1
ATOM 19327 C CA . ASP C 1 177 ? 9.71497 11.54442 66.00578 1.000 39.57918 230 ASP C CA 1
ATOM 19328 C C . ASP C 1 177 ? 10.00692 10.53026 67.10038 1.000 37.62685 230 ASP C C 1
ATOM 19329 O O . ASP C 1 177 ? 9.95630 9.31720 66.86475 1.000 38.95641 230 ASP C O 1
ATOM 19338 N N . MET C 1 178 ? 10.28906 11.01470 68.31113 1.000 34.94301 231 MET C N 1
ATOM 19339 C CA . MET C 1 178 ? 10.46996 10.12176 69.44923 1.000 32.29722 231 MET C CA 1
ATOM 19340 C C . MET C 1 178 ? 9.23237 9.26371 69.66577 1.000 33.33095 231 MET C C 1
ATOM 19341 O O . MET C 1 178 ? 9.33911 8.05445 69.89245 1.000 34.42140 231 MET C O 1
ATOM 19355 N N . MET C 1 179 ? 8.04700 9.86003 69.57316 1.000 32.15552 232 MET C N 1
ATOM 19356 C CA . MET C 1 179 ? 6.83351 9.09007 69.81964 1.000 33.09945 232 MET C CA 1
ATOM 19357 C C . MET C 1 179 ? 6.57713 8.05430 68.72618 1.000 33.79134 232 MET C C 1
ATOM 19358 O O . MET C 1 179 ? 6.01294 6.99311 69.01426 1.000 36.11570 232 MET C O 1
ATOM 19372 N N . LYS C 1 180 ? 6.99454 8.31561 67.47857 1.000 34.14250 233 LYS C N 1
ATOM 19373 C CA . LYS C 1 180 ? 6.89653 7.27334 66.46046 1.000 35.22849 233 LYS C CA 1
ATOM 19374 C C . LYS C 1 180 ? 7.73252 6.04789 66.83111 1.000 35.90635 233 LYS C C 1
ATOM 19375 O O . LYS C 1 180 ? 7.50256 4.95597 66.29634 1.000 37.06704 233 LYS C O 1
ATOM 19394 N N . ASN C 1 181 ? 8.70968 6.21421 67.72010 1.000 35.00873 234 ASN C N 1
ATOM 19395 C CA . ASN C 1 181 ? 9.61233 5.14934 68.13427 1.000 32.15951 234 ASN C CA 1
ATOM 19396 C C . ASN C 1 181 ? 9.39211 4.71503 69.57567 1.000 31.13139 234 ASN C C 1
ATOM 19397 O O . ASN C 1 181 ? 10.21533 3.97456 70.12306 1.000 30.77080 234 ASN C O 1
ATOM 19408 N N . ASP C 1 182 ? 8.30374 5.14907 70.20624 1.000 33.24299 235 ASP C N 1
ATOM 19409 C CA . ASP C 1 182 ? 8.10729 4.90019 71.62763 1.000 30.51171 235 ASP C CA 1
ATOM 19410 C C . ASP C 1 182 ? 7.71377 3.46027 71.93346 1.000 32.81053 235 ASP C C 1
ATOM 19411 O O . ASP C 1 182 ? 7.85798 3.02520 73.08052 1.000 28.87047 235 ASP C O 1
ATOM 19420 N N . ALA C 1 183 ? 7.25662 2.69927 70.93951 1.000 33.47755 236 ALA C N 1
ATOM 19421 C CA . ALA C 1 183 ? 6.96156 1.29375 71.18035 1.000 29.89516 236 ALA C CA 1
ATOM 19422 C C . ALA C 1 183 ? 8.22892 0.47567 71.38325 1.000 30.07920 236 ALA C C 1
ATOM 19423 O O . ALA C 1 183 ? 8.13942 -0.67084 71.83785 1.000 30.91839 236 ALA C O 1
ATOM 19430 N N . TYR C 1 184 ? 9.39941 1.04503 71.08736 1.000 30.83225 237 TYR C N 1
ATOM 19431 C CA . TYR C 1 184 ? 10.66058 0.36404 71.33086 1.000 29.91243 237 TYR C CA 1
ATOM 19432 C C . TYR C 1 184 ? 11.09155 0.49974 72.78630 1.000 30.54934 237 TYR C C 1
ATOM 19433 O O . TYR C 1 184 ? 11.00065 1.57788 73.37995 1.000 29.49988 237 TYR C O 1
ATOM 19451 N N . SER C 1 185 ? 11.56324 -0.60468 73.35502 1.000 29.53622 238 SER C N 1
ATOM 19452 C CA . SER C 1 185 ? 12.48254 -0.54412 74.47602 1.000 31.67956 238 SER C CA 1
ATOM 19453 C C . SER C 1 185 ? 13.87001 -0.25399 73.91742 1.000 29.72068 238 SER C C 1
ATOM 19454 O O . SER C 1 185 ? 14.10877 -0.36421 72.71386 1.000 29.65283 238 SER C O 1
ATOM 19462 N N . THR C 1 186 ? 14.80400 0.12066 74.78347 1.000 28.73019 239 THR C N 1
ATOM 19463 C CA . THR C 1 186 ? 16.16427 0.28335 74.28798 1.000 29.33053 239 THR C CA 1
ATOM 19464 C C . THR C 1 186 ? 16.65928 -1.01608 73.65631 1.000 31.57646 239 THR C C 1
ATOM 19465 O O . THR C 1 186 ? 17.21599 -1.00705 72.55066 1.000 32.05992 239 THR C O 1
ATOM 19476 N N . ARG C 1 187 ? 16.38191 -2.15181 74.30441 1.000 31.06745 240 ARG C N 1
ATOM 19477 C CA . ARG C 1 187 ? 16.80187 -3.44583 73.77447 1.000 35.17722 240 ARG C CA 1
ATOM 19478 C C . ARG C 1 187 ? 16.19413 -3.72099 72.40432 1.000 33.43767 240 ARG C C 1
ATOM 19479 O O . ARG C 1 187 ? 16.90458 -4.09725 71.46455 1.000 34.03680 240 ARG C O 1
ATOM 19500 N N . SER C 1 188 ? 14.87168 -3.58926 72.27518 1.000 31.08591 241 SER C N 1
ATOM 19501 C CA . SER C 1 188 ? 14.26820 -3.93629 70.99343 1.000 31.75393 241 SER C CA 1
ATOM 19502 C C . SER C 1 188 ? 14.65213 -2.93450 69.91246 1.000 34.21426 241 SER C C 1
ATOM 19503 O O . SER C 1 188 ? 14.67004 -3.29650 68.73068 1.000 36.48058 241 SER C O 1
ATOM 19511 N N . TYR C 1 189 ? 14.99507 -1.69781 70.28548 1.000 31.78331 242 TYR C N 1
ATOM 19512 C CA . TYR C 1 189 ? 15.59027 -0.79328 69.31048 1.000 34.89971 242 TYR C CA 1
ATOM 19513 C C . TYR C 1 189 ? 16.90760 -1.36399 68.80031 1.000 35.71956 242 TYR C C 1
ATOM 19514 O O . TYR C 1 189 ? 17.16245 -1.39523 67.59168 1.000 36.10371 242 TYR C O 1
ATOM 19532 N N . PHE C 1 190 ? 17.76426 -1.82411 69.71522 1.000 35.02936 243 PHE C N 1
ATOM 19533 C CA . PHE C 1 190 ? 19.03246 -2.40432 69.28910 1.000 36.35435 243 PHE C CA 1
ATOM 19534 C C . PHE C 1 190 ? 18.82933 -3.72234 68.54958 1.000 34.85233 243 PHE C C 1
ATOM 19535 O O . PHE C 1 190 ? 19.52893 -4.00234 67.56960 1.000 41.58566 243 PHE C O 1
ATOM 19552 N N . SER C 1 191 ? 17.87106 -4.53965 68.98246 1.000 33.21426 244 SER C N 1
ATOM 19553 C CA . SER C 1 191 ? 17.74640 -5.85898 68.37831 1.000 36.85884 244 SER C CA 1
ATOM 19554 C C . SER C 1 191 ? 17.11998 -5.80580 66.99062 1.000 40.02728 244 SER C C 1
ATOM 19555 O O . SER C 1 191 ? 17.46016 -6.63325 66.13315 1.000 41.95291 244 SER C O 1
ATOM 19563 N N . PHE C 1 192 ? 16.22294 -4.84009 66.74155 1.000 38.81811 245 PHE C N 1
ATOM 19564 C CA . PHE C 1 192 ? 15.38513 -4.89238 65.55380 1.000 40.54251 245 PHE C CA 1
ATOM 19565 C C . PHE C 1 192 ? 15.40930 -3.67290 64.64774 1.000 48.83838 245 PHE C C 1
ATOM 19566 O O . PHE C 1 192 ? 14.84834 -3.74937 63.54997 1.000 45.81182 245 PHE C O 1
ATOM 19583 N N . LYS C 1 193 ? 16.03103 -2.57261 65.03526 1.000 43.56406 246 LYS C N 1
ATOM 19584 C CA . LYS C 1 193 ? 15.97064 -1.40667 64.16503 1.000 44.97286 246 LYS C CA 1
ATOM 19585 C C . LYS C 1 193 ? 17.34106 -0.78630 63.95146 1.000 44.69400 246 LYS C C 1
ATOM 19586 O O . LYS C 1 193 ? 17.73514 -0.51817 62.81241 1.000 47.47923 246 LYS C O 1
ATOM 19605 N N . TYR C 1 194 ? 18.05888 -0.53638 65.04090 1.000 39.12567 247 TYR C N 1
ATOM 19606 C CA . TYR C 1 194 ? 19.33294 0.15792 64.95905 1.000 43.30812 247 TYR C CA 1
ATOM 19607 C C . TYR C 1 194 ? 20.37548 -0.61309 64.15738 1.000 47.14036 247 TYR C C 1
ATOM 19608 O O . TYR C 1 194 ? 20.55932 -1.81974 64.33744 1.000 41.26295 247 TYR C O 1
ATOM 19626 N N . LEU C 1 195 ? 21.08896 0.10528 63.29137 1.000 45.74911 248 LEU C N 1
ATOM 19627 C CA . LEU C 1 195 ? 22.29719 -0.40249 62.66212 1.000 45.94025 248 LEU C CA 1
ATOM 19628 C C . LEU C 1 195 ? 23.41002 0.60851 62.91233 1.000 51.06021 248 LEU C C 1
ATOM 19629 O O . LEU C 1 195 ? 23.16337 1.82175 62.87231 1.000 45.32625 248 LEU C O 1
ATOM 19645 N N . PRO C 1 196 ? 24.62649 0.15767 63.21636 1.000 50.40746 249 PRO C N 1
ATOM 19646 C CA . PRO C 1 196 ? 25.67261 1.11431 63.60288 1.000 47.71533 249 PRO C CA 1
ATOM 19647 C C . PRO C 1 196 ? 26.01202 2.06084 62.45824 1.000 58.82456 249 PRO C C 1
ATOM 19648 O O . PRO C 1 196 ? 26.02974 1.67059 61.28566 1.000 53.44433 249 PRO C O 1
ATOM 19659 N N . SER C 1 197 ? 26.24758 3.31985 62.82480 1.000 54.13493 250 SER C N 1
ATOM 19660 C CA . SER C 1 197 ? 26.58864 4.32660 61.83399 1.000 60.24223 250 SER C CA 1
ATOM 19661 C C . SER C 1 197 ? 27.70805 3.81149 60.92821 1.000 60.99903 250 SER C C 1
ATOM 19662 O O . SER C 1 197 ? 28.58936 3.07703 61.39812 1.000 53.37859 250 SER C O 1
ATOM 19670 N N . PRO C 1 198 ? 27.70421 4.16069 59.64543 1.000 47.49576 251 PRO C N 1
ATOM 19671 C CA . PRO C 1 198 ? 28.71376 3.58732 58.74149 1.000 50.45190 251 PRO C CA 1
ATOM 19672 C C . PRO C 1 198 ? 30.14431 3.91083 59.14705 1.000 55.78911 251 PRO C C 1
ATOM 19673 O O . PRO C 1 198 ? 31.05657 3.13930 58.82339 1.000 53.37660 251 PRO C O 1
ATOM 19684 N N . SER C 1 199 ? 30.37071 5.02139 59.85606 1.000 56.71370 252 SER C N 1
ATOM 19685 C CA A SER C 1 199 ? 31.73194 5.40091 60.21660 0.334 64.97899 252 SER C CA 1
ATOM 19686 C CA B SER C 1 199 ? 31.72708 5.40860 60.22741 0.666 65.06091 252 SER C CA 1
ATOM 19687 C C . SER C 1 199 ? 32.37094 4.41760 61.18771 1.000 61.18258 252 SER C C 1
ATOM 19688 O O . SER C 1 199 ? 33.59690 4.43294 61.34983 1.000 60.10924 252 SER C O 1
ATOM 19703 N N . PHE C 1 200 ? 31.57609 3.56594 61.83557 1.000 55.63364 253 PHE C N 1
ATOM 19704 C CA . PHE C 1 200 ? 32.12952 2.58051 62.75161 1.000 58.33878 253 PHE C CA 1
ATOM 19705 C C . PHE C 1 200 ? 32.78017 1.40000 62.03856 1.000 57.30443 253 PHE C C 1
ATOM 19706 O O . PHE C 1 200 ? 33.53925 0.65475 62.66749 1.000 55.16392 253 PHE C O 1
ATOM 19723 N N . GLY C 1 201 ? 32.48845 1.19851 60.75712 1.000 58.14956 254 GLY C N 1
ATOM 19724 C CA . GLY C 1 201 ? 33.05571 0.06407 60.04587 1.000 57.36509 254 GLY C CA 1
ATOM 19725 C C . GLY C 1 201 ? 32.59125 -1.28331 60.54919 1.000 54.40247 254 GLY C C 1
ATOM 19726 O O . GLY C 1 201 ? 33.30510 -2.27855 60.38058 1.000 58.18313 254 GLY C O 1
ATOM 19730 N N . LEU C 1 202 ? 31.41119 -1.34819 61.17254 1.000 50.53958 255 LEU C N 1
ATOM 19731 C CA . LEU C 1 202 ? 30.87379 -2.59856 61.68966 1.000 55.76579 255 LEU C CA 1
ATOM 19732 C C . LEU C 1 202 ? 29.93875 -3.24323 60.67495 1.000 63.36844 255 LEU C C 1
ATOM 19733 O O . LEU C 1 202 ? 29.45513 -2.58364 59.74873 1.000 50.88358 255 LEU C O 1
ATOM 19749 N N . PRO C 1 203 ? 29.64883 -4.53663 60.83685 1.000 59.09653 256 PRO C N 1
ATOM 19750 C CA . PRO C 1 203 ? 28.68438 -5.19575 59.94271 1.000 57.71255 256 PRO C CA 1
ATOM 19751 C C . PRO C 1 203 ? 27.31252 -4.53609 59.98610 1.000 52.69601 256 PRO C C 1
ATOM 19752 O O . PRO C 1 203 ? 26.86406 -4.04793 61.02500 1.000 48.81891 256 PRO C O 1
ATOM 19763 N N . SER C 1 204 ? 26.63113 -4.54687 58.83789 1.000 52.88981 257 SER C N 1
ATOM 19764 C CA . SER C 1 204 ? 25.28333 -3.98418 58.72836 1.000 48.63098 257 SER C CA 1
ATOM 19765 C C . SER C 1 204 ? 24.28342 -5.00345 59.27994 1.000 49.65337 257 SER C C 1
ATOM 19766 O O . SER C 1 204 ? 23.42858 -5.55113 58.58089 1.000 54.14246 257 SER C O 1
ATOM 19774 N N . GLU C 1 205 ? 24.39944 -5.24097 60.58397 1.000 50.06764 258 GLU C N 1
ATOM 19775 C CA . GLU C 1 205 ? 23.67100 -6.30020 61.26720 1.000 49.22772 258 GLU C CA 1
ATOM 19776 C C . GLU C 1 205 ? 23.28891 -5.81096 62.65555 1.000 47.81398 258 GLU C C 1
ATOM 19777 O O . GLU C 1 205 ? 24.07686 -5.12773 63.31608 1.000 43.09929 258 GLU C O 1
ATOM 19789 N N . HIS C 1 206 ? 22.06920 -6.12480 63.08423 1.000 41.03893 259 HIS C N 1
ATOM 19790 C CA . HIS C 1 206 ? 21.66202 -5.73801 64.42640 1.000 40.44166 259 HIS C CA 1
ATOM 19791 C C . HIS C 1 206 ? 22.52573 -6.46318 65.45019 1.000 38.51159 259 HIS C C 1
ATOM 19792 O O . HIS C 1 206 ? 22.97301 -7.59378 65.23274 1.000 40.77911 259 HIS C O 1
ATOM 19806 N N . PHE C 1 207 ? 22.74167 -5.80219 66.58348 1.000 37.11260 260 PHE C N 1
ATOM 19807 C CA . PHE C 1 207 ? 23.57210 -6.36673 67.63588 1.000 43.49899 260 PHE C CA 1
ATOM 19808 C C . PHE C 1 207 ? 22.90997 -7.60528 68.23513 1.000 37.45498 260 PHE C C 1
ATOM 19809 O O . PHE C 1 207 ? 21.69404 -7.64145 68.44569 1.000 36.30303 260 PHE C O 1
ATOM 19826 N N . SER C 1 208 ? 23.73005 -8.59246 68.58163 1.000 38.95768 261 SER C N 1
ATOM 19827 C CA . SER C 1 208 ? 23.24474 -9.75375 69.30362 1.000 41.61064 261 SER C CA 1
ATOM 19828 C C . SER C 1 208 ? 22.89539 -9.37416 70.73721 1.000 41.36553 261 SER C C 1
ATOM 19829 O O . SER C 1 208 ? 23.30204 -8.32768 71.25180 1.000 39.07509 261 SER C O 1
ATOM 19837 N N . THR C 1 209 ? 22.14157 -10.25746 71.39042 1.000 38.14030 262 THR C N 1
ATOM 19838 C CA . THR C 1 209 ? 21.79314 -10.03822 72.78819 1.000 35.27741 262 THR C CA 1
ATOM 19839 C C . THR C 1 209 ? 23.02908 -9.96748 73.67702 1.000 35.93153 262 THR C C 1
ATOM 19840 O O . THR C 1 209 ? 23.08290 -9.14457 74.59803 1.000 35.31641 262 THR C O 1
ATOM 19851 N N . ARG C 1 210 ? 24.03716 -10.80923 73.41795 1.000 34.35797 263 ARG C N 1
ATOM 19852 C CA . ARG C 1 210 ? 25.25988 -10.75160 74.21853 1.000 37.11710 263 ARG C CA 1
ATOM 19853 C C . ARG C 1 210 ? 25.86391 -9.35523 74.16905 1.000 36.66105 263 ARG C C 1
ATOM 19854 O O . ARG C 1 210 ? 26.25080 -8.79615 75.20369 1.000 34.25156 263 ARG C O 1
ATOM 19875 N N . VAL C 1 211 ? 25.90377 -8.75774 72.97583 1.000 35.18741 264 VAL C N 1
ATOM 19876 C CA . VAL C 1 211 ? 26.46038 -7.42024 72.82925 1.000 35.79032 264 VAL C CA 1
ATOM 19877 C C . VAL C 1 211 ? 25.56698 -6.38910 73.51108 1.000 34.29629 264 VAL C C 1
ATOM 19878 O O . VAL C 1 211 ? 26.05609 -5.47482 74.18617 1.000 34.12348 264 VAL C O 1
ATOM 19891 N N . ILE C 1 212 ? 24.24801 -6.50410 73.33310 1.000 33.65246 265 ILE C N 1
ATOM 19892 C CA . ILE C 1 212 ? 23.33398 -5.54099 73.94278 1.000 32.71215 265 ILE C CA 1
ATOM 19893 C C . ILE C 1 212 ? 23.42934 -5.61040 75.46238 1.000 34.34825 265 ILE C C 1
ATOM 19894 O O . ILE C 1 212 ? 23.36618 -4.58788 76.15539 1.000 31.54842 265 ILE C O 1
ATOM 19910 N N . ASN C 1 213 ? 23.59306 -6.81155 76.00665 1.000 32.01420 266 ASN C N 1
ATOM 19911 C CA . ASN C 1 213 ? 23.69111 -6.93566 77.45645 1.000 33.61711 266 ASN C CA 1
ATOM 19912 C C . ASN C 1 213 ? 25.00147 -6.35249 77.96948 1.000 33.65167 266 ASN C C 1
ATOM 19913 O O . ASN C 1 213 ? 25.05149 -5.84611 79.09552 1.000 34.61193 266 ASN C O 1
ATOM 19924 N N . TRP C 1 214 ? 26.05417 -6.38794 77.14884 1.000 32.84503 267 TRP C N 1
ATOM 19925 C CA . TRP C 1 214 ? 27.31654 -5.72550 77.47567 1.000 33.42367 267 TRP C CA 1
ATOM 19926 C C . TRP C 1 214 ? 27.14739 -4.21282 77.51769 1.000 35.28254 267 TRP C C 1
ATOM 19927 O O . TRP C 1 214 ? 27.62659 -3.55897 78.45351 1.000 33.05005 267 TRP C O 1
ATOM 19948 N N . LEU C 1 215 ? 26.43278 -3.64516 76.54104 1.000 34.05150 268 LEU C N 1
ATOM 19949 C CA . LEU C 1 215 ? 26.10070 -2.22584 76.59314 1.000 32.77243 268 LEU C CA 1
ATOM 19950 C C . LEU C 1 215 ? 25.38609 -1.88227 77.89723 1.000 33.86778 268 LEU C C 1
ATOM 19951 O O . LEU C 1 215 ? 25.75902 -0.92849 78.59159 1.000 31.72657 268 LEU C O 1
ATOM 19967 N N . GLU C 1 216 ? 24.34129 -2.64965 78.24140 1.000 31.06231 269 GLU C N 1
ATOM 19968 C CA . GLU C 1 216 ? 23.55858 -2.33142 79.43355 1.000 31.14541 269 GLU C CA 1
ATOM 19969 C C . GLU C 1 216 ? 24.42668 -2.39804 80.68492 1.000 33.08965 269 GLU C C 1
ATOM 19970 O O . GLU C 1 216 ? 24.32080 -1.54110 81.56922 1.000 29.89667 269 GLU C O 1
ATOM 19982 N N . THR C 1 217 ? 25.30992 -3.40033 80.76059 1.000 32.22444 270 THR C N 1
ATOM 19983 C CA . THR C 1 217 ? 26.14985 -3.59303 81.93984 1.000 31.21945 270 THR C CA 1
ATOM 19984 C C . THR C 1 217 ? 26.93296 -2.33785 82.28510 1.000 31.29344 270 THR C C 1
ATOM 19985 O O . THR C 1 217 ? 27.00848 -1.94786 83.45544 1.000 33.82176 270 THR C O 1
ATOM 19996 N N . PHE C 1 218 ? 27.52063 -1.69122 81.27832 1.000 34.69610 271 PHE C N 1
ATOM 19997 C CA . PHE C 1 218 ? 28.36596 -0.52514 81.48581 1.000 34.31710 271 PHE C CA 1
ATOM 19998 C C . PHE C 1 218 ? 27.64852 0.80139 81.30418 1.000 39.84550 271 PHE C C 1
ATOM 19999 O O . PHE C 1 218 ? 28.14608 1.82351 81.79003 1.000 42.37039 271 PHE C O 1
ATOM 20016 N N . ASP C 1 219 ? 26.49627 0.81222 80.63937 1.000 35.38680 272 ASP C N 1
ATOM 20017 C CA . ASP C 1 219 ? 25.77185 2.04861 80.37075 1.000 36.57321 272 ASP C CA 1
ATOM 20018 C C . ASP C 1 219 ? 24.79677 2.39843 81.48680 1.000 38.11316 272 ASP C C 1
ATOM 20019 O O . ASP C 1 219 ? 24.69448 3.56827 81.87424 1.000 34.27703 272 ASP C O 1
ATOM 20028 N N . LYS C 1 220 ? 24.07970 1.41044 82.02114 1.000 33.48246 273 LYS C N 1
ATOM 20029 C CA . LYS C 1 220 ? 23.03694 1.70357 82.99594 1.000 31.37073 273 LYS C CA 1
ATOM 20030 C C . LYS C 1 220 ? 22.99333 0.67531 84.12447 1.000 34.67451 273 LYS C C 1
ATOM 20031 O O . LYS C 1 220 ? 23.96738 0.51437 84.86656 1.000 37.25513 273 LYS C O 1
ATOM 20050 N N . SER C 1 221 ? 21.86281 -0.00908 84.26944 1.000 30.48988 274 SER C N 1
ATOM 20051 C CA . SER C 1 221 ? 21.59136 -0.88937 85.40004 1.000 28.59397 274 SER C CA 1
ATOM 20052 C C . SER C 1 221 ? 20.89717 -2.13155 84.86650 1.000 28.36857 274 SER C C 1
ATOM 20053 O O . SER C 1 221 ? 20.37697 -2.13244 83.74938 1.000 29.35917 274 SER C O 1
ATOM 20061 N N . THR C 1 222 ? 20.89996 -3.19872 85.66280 1.000 28.00124 275 THR C N 1
ATOM 20062 C CA . THR C 1 222 ? 20.34568 -4.46764 85.20208 1.000 27.63011 275 THR C CA 1
ATOM 20063 C C . THR C 1 222 ? 18.84865 -4.31865 84.97027 1.000 30.76355 275 THR C C 1
ATOM 20064 O O . THR C 1 222 ? 18.09687 -4.04367 85.91209 1.000 28.88320 275 THR C O 1
ATOM 20075 N N . GLY C 1 223 ? 18.42151 -4.50936 83.71794 1.000 26.98794 276 GLY C N 1
ATOM 20076 C CA . GLY C 1 223 ? 17.03645 -4.39755 83.31885 1.000 26.78106 276 GLY C CA 1
ATOM 20077 C C . GLY C 1 223 ? 16.63801 -3.05452 82.73681 1.000 30.74104 276 GLY C C 1
ATOM 20078 O O . GLY C 1 223 ? 15.50373 -2.92269 82.25893 1.000 27.09678 276 GLY C O 1
ATOM 20082 N N . TRP C 1 224 ? 17.52820 -2.05591 82.76267 1.000 28.39323 277 TRP C N 1
ATOM 20083 C CA . TRP C 1 224 ? 17.18634 -0.73942 82.22816 1.000 26.39518 277 TRP C CA 1
ATOM 20084 C C . TRP C 1 224 ? 16.69295 -0.82606 80.79198 1.000 28.20172 277 TRP C C 1
ATOM 20085 O O . TRP C 1 224 ? 15.71514 -0.16743 80.41696 1.000 27.55615 277 TRP C O 1
ATOM 20106 N N . TYR C 1 225 ? 17.35882 -1.63622 79.97226 1.000 26.58076 278 TYR C N 1
ATOM 20107 C CA . TYR C 1 225 ? 17.09824 -1.62158 78.54121 1.000 26.90352 278 TYR C CA 1
ATOM 20108 C C . TYR C 1 225 ? 15.75269 -2.23314 78.17406 1.000 31.81934 278 TYR C C 1
ATOM 20109 O O . TYR C 1 225 ? 15.31963 -2.07844 77.02713 1.000 29.31920 278 TYR C O 1
ATOM 20127 N N . ASP C 1 226 ? 15.07072 -2.89501 79.11022 1.000 26.83133 279 ASP C N 1
ATOM 20128 C CA . ASP C 1 226 ? 13.74242 -3.41943 78.82711 1.000 29.09712 279 ASP C CA 1
ATOM 20129 C C . ASP C 1 226 ? 12.65067 -2.39408 79.07620 1.000 28.25117 279 ASP C C 1
ATOM 20130 O O . ASP C 1 226 ? 11.49088 -2.64840 78.73652 1.000 30.72473 279 ASP C O 1
ATOM 20139 N N . ARG C 1 227 ? 13.00461 -1.22934 79.59760 1.000 26.78556 280 ARG C N 1
ATOM 20140 C CA . ARG C 1 227 ? 12.07979 -0.11549 79.69814 1.000 25.71911 280 ARG C CA 1
ATOM 20141 C C . ARG C 1 227 ? 12.13583 0.69590 78.41050 1.000 27.37868 280 ARG C C 1
ATOM 20142 O O . ARG C 1 227 ? 12.78310 0.31761 77.43281 1.000 27.83141 280 ARG C O 1
ATOM 20163 N N . GLY C 1 228 ? 11.40668 1.80409 78.38875 1.000 25.30424 281 GLY C N 1
ATOM 20164 C CA . GLY C 1 228 ? 11.22266 2.52611 77.14737 1.000 26.61754 281 GLY C CA 1
ATOM 20165 C C . GLY C 1 228 ? 12.51511 3.12964 76.62357 1.000 30.15406 281 GLY C C 1
ATOM 20166 O O . GLY C 1 228 ? 13.31059 3.70286 77.36963 1.000 29.37733 281 GLY C O 1
ATOM 20170 N N . LEU C 1 229 ? 12.69856 3.02792 75.30398 1.000 27.88924 282 LEU C N 1
ATOM 20171 C CA . LEU C 1 229 ? 13.76793 3.76182 74.63898 1.000 29.75863 282 LEU C CA 1
ATOM 20172 C C . LEU C 1 229 ? 13.69888 5.24945 74.94903 1.000 27.59997 282 LEU C C 1
ATOM 20173 O O . LEU C 1 229 ? 14.73200 5.90757 75.11473 1.000 26.96469 282 LEU C O 1
ATOM 20189 N N . THR C 1 230 ? 12.48576 5.80121 75.00403 1.000 26.13098 283 THR C N 1
ATOM 20190 C CA . THR C 1 230 ? 12.33163 7.23283 75.23313 1.000 28.97878 283 THR C CA 1
ATOM 20191 C C . THR C 1 230 ? 12.96524 7.65335 76.55574 1.000 31.67522 283 THR C C 1
ATOM 20192 O O . THR C 1 230 ? 13.57089 8.72833 76.64598 1.000 30.42771 283 THR C O 1
ATOM 20203 N N . GLU C 1 231 ? 12.84216 6.82192 77.59670 1.000 26.34170 284 GLU C N 1
ATOM 20204 C CA . GLU C 1 231 ? 13.44162 7.17762 78.88178 1.000 28.94322 284 GLU C CA 1
ATOM 20205 C C . GLU C 1 231 ? 14.96301 7.23538 78.77317 1.000 31.80313 284 GLU C C 1
ATOM 20206 O O . GLU C 1 231 ? 15.60690 8.08388 79.40037 1.000 29.96478 284 GLU C O 1
ATOM 20218 N N . THR C 1 232 ? 15.55868 6.33143 77.99107 1.000 29.58601 285 THR C N 1
ATOM 20219 C CA . THR C 1 232 ? 16.99816 6.39473 77.75372 1.000 30.32934 285 THR C CA 1
ATOM 20220 C C . THR C 1 232 ? 17.37377 7.70843 77.07626 1.000 33.67163 285 THR C C 1
ATOM 20221 O O . THR C 1 232 ? 18.38606 8.32993 77.41939 1.000 34.71931 285 THR C O 1
ATOM 20232 N N . VAL C 1 233 ? 16.56444 8.14860 76.11186 1.000 33.06003 286 VAL C N 1
ATOM 20233 C CA . VAL C 1 233 ? 16.84337 9.40221 75.41661 1.000 33.74924 286 VAL C CA 1
ATOM 20234 C C . VAL C 1 233 ? 16.70607 10.58373 76.36977 1.000 33.48381 286 VAL C C 1
ATOM 20235 O O . VAL C 1 233 ? 17.58944 11.44596 76.44984 1.000 33.44949 286 VAL C O 1
ATOM 20248 N N . LEU C 1 234 ? 15.60372 10.62916 77.12122 1.000 33.09212 287 LEU C N 1
ATOM 20249 C CA . LEU C 1 234 ? 15.35057 11.75983 78.00800 1.000 34.53357 287 LEU C CA 1
ATOM 20250 C C . LEU C 1 234 ? 16.38180 11.84702 79.12471 1.000 37.50788 287 LEU C C 1
ATOM 20251 O O . LEU C 1 234 ? 16.73778 12.94743 79.56283 1.000 32.88585 287 LEU C O 1
ATOM 20267 N N . GLU C 1 235 ? 16.84670 10.70065 79.62727 1.000 34.27470 288 GLU C N 1
ATOM 20268 C CA A GLU C 1 235 ? 17.81659 10.75733 80.71570 0.578 36.38554 288 GLU C CA 1
ATOM 20269 C CA B GLU C 1 235 ? 17.83996 10.68863 80.69952 0.422 36.35842 288 GLU C CA 1
ATOM 20270 C C . GLU C 1 235 ? 19.18541 11.19782 80.20487 1.000 33.68375 288 GLU C C 1
ATOM 20271 O O . GLU C 1 235 ? 19.91102 11.88137 80.93376 1.000 38.03012 288 GLU C O 1
ATOM 20294 N N . ALA C 1 236 ? 19.53595 10.86932 78.95849 1.000 37.07323 289 ALA C N 1
ATOM 20295 C CA . ALA C 1 236 ? 20.74518 11.43046 78.36335 1.000 37.11560 289 ALA C CA 1
ATOM 20296 C C . ALA C 1 236 ? 20.65321 12.94964 78.27340 1.000 41.86727 289 ALA C C 1
ATOM 20297 O O . ALA C 1 236 ? 21.64855 13.65537 78.47419 1.000 43.58599 289 ALA C O 1
ATOM 20304 N N . ILE C 1 237 ? 19.48093 13.47253 77.91542 1.000 36.64933 290 ILE C N 1
ATOM 20305 C CA . ILE C 1 237 ? 19.30592 14.92098 77.90825 1.000 34.71275 290 ILE C CA 1
ATOM 20306 C C . ILE C 1 237 ? 19.48548 15.49130 79.31014 1.000 39.31205 290 ILE C C 1
ATOM 20307 O O . ILE C 1 237 ? 20.15918 16.51139 79.50195 1.000 37.86369 290 ILE C O 1
ATOM 20323 N N . ALA C 1 238 ? 18.88636 14.84885 80.31277 1.000 38.08983 291 ALA C N 1
ATOM 20324 C CA . ALA C 1 238 ? 18.92489 15.41143 81.65798 1.000 42.68061 291 ALA C CA 1
ATOM 20325 C C . ALA C 1 238 ? 20.33945 15.41457 82.22561 1.000 42.54658 291 ALA C C 1
ATOM 20326 O O . ALA C 1 238 ? 20.73525 16.36742 82.90766 1.000 43.37714 291 ALA C O 1
ATOM 20333 N N . PHE C 1 239 ? 21.11162 14.35891 81.97065 1.000 41.73323 292 PHE C N 1
ATOM 20334 C CA . PHE C 1 239 ? 22.46856 14.27349 82.49757 1.000 46.68004 292 PHE C CA 1
ATOM 20335 C C . PHE C 1 239 ? 23.44788 15.17242 81.75418 1.000 50.96913 292 PHE C C 1
ATOM 20336 O O . PHE C 1 239 ? 24.62351 15.22783 82.13137 1.000 57.69231 292 PHE C O 1
ATOM 20353 N N . GLY C 1 240 ? 22.99837 15.88150 80.72476 1.000 53.50088 293 GLY C N 1
ATOM 20354 C CA . GLY C 1 240 ? 23.83352 16.84872 80.05406 1.000 55.02670 293 GLY C CA 1
ATOM 20355 C C . GLY C 1 240 ? 24.68269 16.29708 78.93743 1.000 66.88293 293 GLY C C 1
ATOM 20356 O O . GLY C 1 240 ? 25.54428 17.02372 78.42517 1.000 69.09648 293 GLY C O 1
ATOM 20360 N N . GLU C 1 241 ? 24.45638 15.04702 78.52285 1.000 75.11226 294 GLU C N 1
ATOM 20361 C CA . GLU C 1 241 ? 25.30344 14.41043 77.52517 1.000 85.68853 294 GLU C CA 1
ATOM 20362 C C . GLU C 1 241 ? 24.97234 14.82709 76.09654 1.000 84.58449 294 GLU C C 1
ATOM 20363 O O . GLU C 1 241 ? 25.31798 14.10165 75.15526 1.000 88.62977 294 GLU C O 1
ATOM 20375 N N . VAL C 1 242 ? 24.30551 15.96499 75.91119 1.000 69.75142 295 VAL C N 1
ATOM 20376 C CA . VAL C 1 242 ? 23.96486 16.46441 74.58354 1.000 75.81785 295 VAL C CA 1
ATOM 20377 C C . VAL C 1 242 ? 23.76569 17.96662 74.72604 1.000 78.93498 295 VAL C C 1
ATOM 20378 O O . VAL C 1 242 ? 23.32418 18.44801 75.77370 1.000 76.82894 295 VAL C O 1
ATOM 20391 N N . GLY C 1 243 ? 24.07314 18.70619 73.67101 1.000 84.94211 296 GLY C N 1
ATOM 20392 C CA . GLY C 1 243 ? 23.71738 20.10802 73.59219 1.000 91.22820 296 GLY C CA 1
ATOM 20393 C C . GLY C 1 243 ? 24.92986 21.02089 73.55708 1.000 101.45469 296 GLY C C 1
ATOM 20394 O O . GLY C 1 243 ? 26.07232 20.60883 73.74951 1.000 97.19099 296 GLY C O 1
ATOM 20398 N N . ASP C 1 244 ? 24.63256 22.30175 73.32364 1.000 100.12429 297 ASP C N 1
ATOM 20399 C CA . ASP C 1 244 ? 25.67954 23.29620 73.12090 1.000 110.07284 297 ASP C CA 1
ATOM 20400 C C . ASP C 1 244 ? 26.35840 23.66972 74.43319 1.000 110.98814 297 ASP C C 1
ATOM 20401 O O . ASP C 1 244 ? 27.59108 23.73182 74.50949 1.000 113.10675 297 ASP C O 1
ATOM 20410 N N . GLY C 1 245 ? 25.56825 23.93048 75.47868 1.000 89.18533 298 GLY C N 1
ATOM 20411 C CA . GLY C 1 245 ? 26.10619 24.47083 76.70666 1.000 92.47290 298 GLY C CA 1
ATOM 20412 C C . GLY C 1 245 ? 26.64644 23.42044 77.65788 1.000 89.07258 298 GLY C C 1
ATOM 20413 O O . GLY C 1 245 ? 26.32636 22.23664 77.56636 1.000 86.47128 298 GLY C O 1
ATOM 20417 N N . GLU C 1 246 ? 27.48239 23.87879 78.58616 1.000 80.71311 299 GLU C N 1
ATOM 20418 C CA . GLU C 1 246 ? 28.07931 22.99612 79.57237 1.000 70.56108 299 GLU C CA 1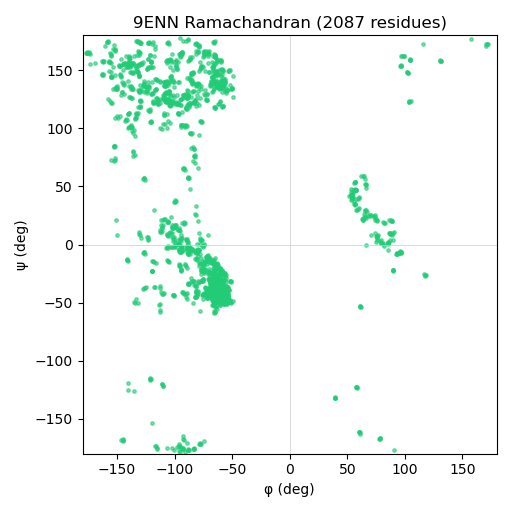
ATOM 20419 C C . GLU C 1 246 ? 27.15480 22.90031 80.78492 1.000 62.15631 299 GLU C C 1
ATOM 20420 O O . GLU C 1 246 ? 26.34245 23.79170 81.04298 1.000 66.94708 299 GLU C O 1
ATOM 20432 N N . VAL C 1 247 ? 27.31006 21.82809 81.55162 1.000 57.91498 300 VAL C N 1
ATOM 20433 C CA . VAL C 1 247 ? 26.48455 21.59586 82.73422 1.000 52.09587 300 VAL C CA 1
ATOM 20434 C C . VAL C 1 247 ? 27.34538 21.90022 83.95194 1.000 50.52395 300 VAL C C 1
ATOM 20435 O O . VAL C 1 247 ? 28.53299 21.54841 83.99300 1.000 50.07119 300 VAL C O 1
ATOM 20448 N N . ASP C 1 248 ? 26.74781 22.53983 84.95702 1.000 39.62630 301 ASP C N 1
ATOM 20449 C CA . ASP C 1 248 ? 27.40527 22.86057 86.22567 1.000 40.46244 301 ASP C CA 1
ATOM 20450 C C . ASP C 1 248 ? 26.77928 22.00340 87.31568 1.000 40.87537 301 ASP C C 1
ATOM 20451 O O . ASP C 1 248 ? 25.73130 22.34967 87.86758 1.000 39.09567 301 ASP C O 1
ATOM 20460 N N . TRP C 1 249 ? 27.45333 20.91687 87.67017 1.000 41.85993 302 TRP C N 1
ATOM 20461 C CA . TRP C 1 249 ? 26.90484 20.00976 88.66754 1.000 37.28829 302 TRP C CA 1
ATOM 20462 C C . TRP C 1 249 ? 26.96792 20.64456 90.04866 1.000 37.41450 302 TRP C C 1
ATOM 20463 O O . TRP C 1 249 ? 28.04876 21.02657 90.51337 1.000 35.98260 302 TRP C O 1
ATOM 20484 N N . ARG C 1 250 ? 25.81635 20.73258 90.71782 1.000 35.88639 303 ARG C N 1
ATOM 20485 C CA . ARG C 1 250 ? 25.76925 21.29777 92.05263 1.000 37.90633 303 ARG C CA 1
ATOM 20486 C C . ARG C 1 250 ? 25.06792 20.32800 93.00027 1.000 33.91832 303 ARG C C 1
ATOM 20487 O O . ARG C 1 250 ? 24.27126 19.48347 92.58140 1.000 35.52649 303 ARG C O 1
ATOM 20508 N N . CYS C 1 251 ? 25.35742 20.47624 94.29107 1.000 36.24275 304 CYS C N 1
ATOM 20509 C CA . CYS C 1 251 ? 24.53871 19.92216 95.36209 1.000 34.94516 304 CYS C CA 1
ATOM 20510 C C . CYS C 1 251 ? 24.30003 21.03621 96.37544 1.000 39.08464 304 CYS C C 1
ATOM 20511 O O . CYS C 1 251 ? 24.84810 22.13758 96.26159 1.000 38.64060 304 CYS C O 1
ATOM 20519 N N . ILE C 1 252 ? 23.47632 20.75257 97.37694 1.000 36.58417 305 ILE C N 1
ATOM 20520 C CA . ILE C 1 252 ? 23.02156 21.76546 98.32180 1.000 36.52733 305 ILE C CA 1
ATOM 20521 C C . ILE C 1 252 ? 23.75901 21.55972 99.63714 1.000 39.05305 305 ILE C C 1
ATOM 20522 O O . ILE C 1 252 ? 23.71308 20.46779 100.21746 1.000 39.60676 305 ILE C O 1
ATOM 20538 N N . ASP C 1 253 ? 24.42827 22.61124 100.10870 1.000 39.27056 306 ASP C N 1
ATOM 20539 C CA . ASP C 1 253 ? 25.17932 22.55733 101.35982 1.000 42.76782 306 ASP C CA 1
ATOM 20540 C C . ASP C 1 253 ? 24.22039 22.22750 102.50136 1.000 39.15908 306 ASP C C 1
ATOM 20541 O O . ASP C 1 253 ? 23.19082 22.88998 102.66885 1.000 40.50925 306 ASP C O 1
ATOM 20550 N N . GLY C 1 254 ? 24.50986 21.14434 103.22801 1.000 38.41094 307 GLY C N 1
ATOM 20551 C CA . GLY C 1 254 ? 23.62512 20.64555 104.26057 1.000 34.72679 307 GLY C CA 1
ATOM 20552 C C . GLY C 1 254 ? 22.65142 19.57680 103.80385 1.000 35.76941 307 GLY C C 1
ATOM 20553 O O . GLY C 1 254 ? 21.96024 18.98332 104.64483 1.000 37.07150 307 GLY C O 1
ATOM 20557 N N . GLY C 1 255 ? 22.57093 19.31173 102.50824 1.000 33.52063 308 GLY C N 1
ATOM 20558 C CA . GLY C 1 255 ? 21.68892 18.28439 102.00258 1.000 32.83336 308 GLY C CA 1
ATOM 20559 C C . GLY C 1 255 ? 20.44115 18.85740 101.34921 1.000 36.62275 308 GLY C C 1
ATOM 20560 O O . GLY C 1 255 ? 20.02127 19.98790 101.60820 1.000 37.42986 308 GLY C O 1
ATOM 20564 N N . SER C 1 256 ? 19.82802 18.03986 100.49275 1.000 34.02247 309 SER C N 1
ATOM 20565 C CA . SER C 1 256 ? 18.70748 18.51885 99.69287 1.000 31.86295 309 SER C CA 1
ATOM 20566 C C . SER C 1 256 ? 17.51662 18.94901 100.53627 1.000 34.80245 309 SER C C 1
ATOM 20567 O O . SER C 1 256 ? 16.72249 19.77260 100.07120 1.000 35.28341 309 SER C O 1
ATOM 20575 N N . HIS C 1 257 ? 17.40433 18.47153 101.77992 1.000 35.24065 310 HIS C N 1
ATOM 20576 C CA . HIS C 1 257 ? 16.30248 18.89962 102.63583 1.000 32.85099 310 HIS C CA 1
ATOM 20577 C C . HIS C 1 257 ? 16.25890 20.41801 102.77471 1.000 41.30446 310 HIS C C 1
ATOM 20578 O O . HIS C 1 257 ? 15.18876 20.99099 103.01318 1.000 37.01600 310 HIS C O 1
ATOM 20592 N N . VAL C 1 258 ? 17.40177 21.08929 102.60996 1.000 36.79983 311 VAL C N 1
ATOM 20593 C CA . VAL C 1 258 ? 17.42987 22.53851 102.78066 1.000 40.88792 311 VAL C CA 1
ATOM 20594 C C . VAL C 1 258 ? 16.45035 23.21621 101.83053 1.000 38.98630 311 VAL C C 1
ATOM 20595 O O . VAL C 1 258 ? 15.81887 24.21616 102.19371 1.000 38.17213 311 VAL C O 1
ATOM 20608 N N . LEU C 1 259 ? 16.27073 22.66762 100.61837 1.000 35.49683 312 LEU C N 1
ATOM 20609 C CA . LEU C 1 259 ? 15.38600 23.31863 99.65099 1.000 41.36075 312 LEU C CA 1
ATOM 20610 C C . LEU C 1 259 ? 13.93779 23.32259 100.12200 1.000 38.75169 312 LEU C C 1
ATOM 20611 O O . LEU C 1 259 ? 13.33694 24.40839 100.22082 1.000 37.73504 312 LEU C O 1
ATOM 20627 N N . PRO C 1 260 ? 13.30796 22.17854 100.40575 1.000 37.75270 313 PRO C N 1
ATOM 20628 C CA . PRO C 1 260 ? 11.92274 22.23366 100.91027 1.000 39.11710 313 PRO C CA 1
ATOM 20629 C C . PRO C 1 260 ? 11.78644 22.94522 102.24946 1.000 41.13483 313 PRO C C 1
ATOM 20630 O O . PRO C 1 260 ? 10.80622 23.67296 102.45319 1.000 36.63001 313 PRO C O 1
ATOM 20641 N N . ASP C 1 261 ? 12.74939 22.79316 103.16259 1.000 38.51121 314 ASP C N 1
ATOM 20642 C CA . ASP C 1 261 ? 12.66374 23.53395 104.41756 1.000 39.00937 314 ASP C CA 1
ATOM 20643 C C . ASP C 1 261 ? 12.65187 25.03546 104.16087 1.000 40.22119 314 ASP C C 1
ATOM 20644 O O . ASP C 1 261 ? 11.91551 25.78358 104.81460 1.000 37.15807 314 ASP C O 1
ATOM 20653 N N . THR C 1 262 ? 13.46908 25.49420 103.21167 1.000 40.01738 315 THR C N 1
ATOM 20654 C CA . THR C 1 262 ? 13.52204 26.91936 102.91547 1.000 41.09198 315 THR C CA 1
ATOM 20655 C C . THR C 1 262 ? 12.21699 27.39991 102.28918 1.000 39.43588 315 THR C C 1
ATOM 20656 O O . THR C 1 262 ? 11.79211 28.53422 102.53093 1.000 38.65229 315 THR C O 1
ATOM 20667 N N . ILE C 1 263 ? 11.57605 26.57124 101.46260 1.000 41.89597 316 ILE C N 1
ATOM 20668 C CA . ILE C 1 263 ? 10.29445 26.97508 100.88761 1.000 42.31376 316 ILE C CA 1
ATOM 20669 C C . ILE C 1 263 ? 9.22659 27.05649 101.97407 1.000 38.56015 316 ILE C C 1
ATOM 20670 O O . ILE C 1 263 ? 8.45238 28.01892 102.03486 1.000 40.08240 316 ILE C O 1
ATOM 20686 N N . ALA C 1 264 ? 9.16017 26.04224 102.84139 1.000 40.76888 317 ALA C N 1
ATOM 20687 C CA . ALA C 1 264 ? 8.15847 26.05475 103.90168 1.000 43.15648 317 ALA C CA 1
ATOM 20688 C C . ALA C 1 264 ? 8.30925 27.29106 104.77964 1.000 43.21278 317 ALA C C 1
ATOM 20689 O O . ALA C 1 264 ? 7.31271 27.92430 105.14472 1.000 46.21543 317 ALA C O 1
ATOM 20696 N N . ALA C 1 265 ? 9.54964 27.66078 105.11490 1.000 44.94987 318 ALA C N 1
ATOM 20697 C CA . ALA C 1 265 ? 9.76750 28.86516 105.91029 1.000 54.46330 318 ALA C CA 1
ATOM 20698 C C . ALA C 1 265 ? 9.32870 30.11236 105.15090 1.000 44.59080 318 ALA C C 1
ATOM 20699 O O . ALA C 1 265 ? 8.72518 31.02299 105.72952 1.000 49.71690 318 ALA C O 1
ATOM 20706 N N . PHE C 1 266 ? 9.61880 30.16407 103.84859 1.000 44.56847 319 PHE C N 1
ATOM 20707 C CA . PHE C 1 266 ? 9.21104 31.30340 103.02948 1.000 40.44664 319 PHE C CA 1
ATOM 20708 C C . PHE C 1 266 ? 7.69467 31.43158 103.00677 1.000 45.18951 319 PHE C C 1
ATOM 20709 O O . PHE C 1 266 ? 7.15532 32.54303 103.12091 1.000 49.27278 319 PHE C O 1
ATOM 20726 N N . LEU C 1 267 ? 6.99989 30.31089 102.79747 1.000 49.20201 320 LEU C N 1
ATOM 20727 C CA . LEU C 1 267 ? 5.54699 30.30411 102.82918 1.000 47.42399 320 LEU C CA 1
ATOM 20728 C C . LEU C 1 267 ? 4.99293 30.67446 104.18671 1.000 57.36289 320 LEU C C 1
ATOM 20729 O O . LEU C 1 267 ? 3.88503 31.20701 104.28981 1.000 57.30050 320 LEU C O 1
ATOM 20745 N N . HIS C 1 268 ? 5.73335 30.35056 105.24539 1.000 57.72478 321 HIS C N 1
ATOM 20746 C CA . HIS C 1 268 ? 5.23007 30.65776 106.56653 1.000 74.92514 321 HIS C CA 1
ATOM 20747 C C . HIS C 1 268 ? 5.37343 32.14831 106.89509 1.000 82.35713 321 HIS C C 1
ATOM 20748 O O . HIS C 1 268 ? 4.76615 32.61752 107.86181 1.000 90.95408 321 HIS C O 1
ATOM 20762 N N . LYS C 1 269 ? 6.15846 32.89731 106.13260 1.000 75.01407 322 LYS C N 1
ATOM 20763 C CA . LYS C 1 269 ? 6.41409 34.30050 106.43060 1.000 86.67359 322 LYS C CA 1
ATOM 20764 C C . LYS C 1 269 ? 5.18468 35.17832 106.16694 1.000 85.50156 322 LYS C C 1
ATOM 20765 O O . LYS C 1 269 ? 4.50006 35.60459 107.10139 1.000 97.61097 322 LYS C O 1
ATOM 20784 N N . ALA C 1 274 ? -1.07877 27.53269 104.43857 1.000 65.39047 327 ALA C N 1
ATOM 20785 C CA . ALA C 1 274 ? -0.49030 26.81130 105.56788 1.000 51.12315 327 ALA C CA 1
ATOM 20786 C C . ALA C 1 274 ? -0.63824 25.29223 105.31858 1.000 64.52897 327 ALA C C 1
ATOM 20787 O O . ALA C 1 274 ? -1.25379 24.87681 104.32464 1.000 52.04477 327 ALA C O 1
ATOM 20793 N N . PHE C 1 275 ? -0.00945 24.47887 106.17184 1.000 54.98079 328 PHE C N 1
ATOM 20794 C CA . PHE C 1 275 ? 0.01895 23.02768 106.01963 1.000 39.68517 328 PHE C CA 1
ATOM 20795 C C . PHE C 1 275 ? -0.95229 22.26763 106.91670 1.000 47.62950 328 PHE C C 1
ATOM 20796 O O . PHE C 1 275 ? -1.12959 22.60687 108.09016 1.000 48.37997 328 PHE C O 1
ATOM 20813 N N . VAL C 1 276 ? -1.54183 21.20566 106.36681 1.000 35.31778 329 VAL C N 1
ATOM 20814 C CA . VAL C 1 276 ? -2.26997 20.20452 107.14187 1.000 41.17212 329 VAL C CA 1
ATOM 20815 C C . VAL C 1 276 ? -1.42563 18.93315 107.14656 1.000 40.06933 329 VAL C C 1
ATOM 20816 O O . VAL C 1 276 ? -1.38891 18.20235 106.14909 1.000 36.83445 329 VAL C O 1
ATOM 20829 N N . MET C 1 277 ? -0.75436 18.65649 108.26677 1.000 34.51092 330 MET C N 1
ATOM 20830 C CA . MET C 1 277 ? 0.16756 17.53080 108.34644 1.000 32.31131 330 MET C CA 1
ATOM 20831 C C . MET C 1 277 ? -0.51072 16.28981 108.92574 1.000 37.98584 330 MET C C 1
ATOM 20832 O O . MET C 1 277 ? -1.58381 16.35551 109.52841 1.000 36.73876 330 MET C O 1
ATOM 20846 N N . ASN C 1 278 ? 0.13823 15.14199 108.72706 1.000 33.62302 331 ASN C N 1
ATOM 20847 C CA . ASN C 1 278 ? -0.33411 13.88028 109.29174 1.000 38.40957 331 ASN C CA 1
ATOM 20848 C C . ASN C 1 278 ? -1.78084 13.60614 108.89994 1.000 40.45820 331 ASN C C 1
ATOM 20849 O O . ASN C 1 278 ? -2.60328 13.18326 109.71393 1.000 37.17186 331 ASN C O 1
ATOM 20860 N N . ALA C 1 279 ? -2.09282 13.85739 107.63061 1.000 35.87076 332 ALA C N 1
ATOM 20861 C CA . ALA C 1 279 ? -3.45079 13.70886 107.11011 1.000 34.73307 332 ALA C CA 1
ATOM 20862 C C . ALA C 1 279 ? -3.35869 13.01495 105.75509 1.000 35.57436 332 ALA C C 1
ATOM 20863 O O . ALA C 1 279 ? -3.13197 13.66827 104.73339 1.000 35.96081 332 ALA C O 1
ATOM 20870 N N . SER C 1 280 ? -3.54128 11.69738 105.75357 1.000 35.99645 333 SER C N 1
ATOM 20871 C CA . SER C 1 280 ? -3.42107 10.90892 104.53582 1.000 38.32069 333 SER C CA 1
ATOM 20872 C C . SER C 1 280 ? -4.70357 11.00767 103.71945 1.000 38.57978 333 SER C C 1
ATOM 20873 O O . SER C 1 280 ? -5.79865 10.78162 104.24292 1.000 35.92811 333 SER C O 1
ATOM 20881 N N . VAL C 1 281 ? -4.56607 11.34520 102.43535 1.000 33.73609 334 VAL C N 1
ATOM 20882 C CA . VAL C 1 281 ? -5.72627 11.45261 101.55947 1.000 34.29824 334 VAL C CA 1
ATOM 20883 C C . VAL C 1 281 ? -6.27369 10.06511 101.25452 1.000 34.87820 334 VAL C C 1
ATOM 20884 O O . VAL C 1 281 ? -5.53672 9.17541 100.81357 1.000 30.16486 334 VAL C O 1
ATOM 20897 N N . THR C 1 282 ? -7.58317 9.88517 101.44882 1.000 37.91427 335 THR C N 1
ATOM 20898 C CA . THR C 1 282 ? -8.24142 8.62438 101.13774 1.000 37.04502 335 THR C CA 1
ATOM 20899 C C . THR C 1 282 ? -9.31242 8.73112 100.05630 1.000 38.31336 335 THR C C 1
ATOM 20900 O O . THR C 1 282 ? -9.72020 7.69459 99.51540 1.000 34.63857 335 THR C O 1
ATOM 20911 N N . ALA C 1 283 ? -9.77106 9.93582 99.71910 1.000 35.65004 336 ALA C N 1
ATOM 20912 C CA . ALA C 1 283 ? -10.76171 10.09045 98.66542 1.000 33.26902 336 ALA C CA 1
ATOM 20913 C C . ALA C 1 283 ? -10.66362 11.48814 98.07700 1.000 35.37015 336 ALA C C 1
ATOM 20914 O O . ALA C 1 283 ? -10.44384 12.46066 98.80466 1.000 35.28612 336 ALA C O 1
ATOM 20921 N N . ILE C 1 284 ? -10.88256 11.57990 96.76783 1.000 33.93004 337 ILE C N 1
ATOM 20922 C CA . ILE C 1 284 ? -10.90630 12.84777 96.05103 1.000 33.73763 337 ILE C CA 1
ATOM 20923 C C . ILE C 1 284 ? -12.07881 12.80852 95.08015 1.000 35.40486 337 ILE C C 1
ATOM 20924 O O . ILE C 1 284 ? -12.16524 11.90133 94.24665 1.000 34.80618 337 ILE C O 1
ATOM 20940 N N . GLY C 1 285 ? -12.95979 13.79899 95.15376 1.000 37.38540 338 GLY C N 1
ATOM 20941 C CA . GLY C 1 285 ? -14.05825 13.85065 94.20901 1.000 36.47160 338 GLY C CA 1
ATOM 20942 C C . GLY C 1 285 ? -14.87154 15.11500 94.34236 1.000 37.18302 338 GLY C C 1
ATOM 20943 O O . GLY C 1 285 ? -14.78545 15.83529 95.34206 1.000 40.14256 338 GLY C O 1
ATOM 20947 N N . LEU C 1 286 ? -15.67070 15.36950 93.30988 1.000 39.11845 339 LEU C N 1
ATOM 20948 C CA . LEU C 1 286 ? -16.63050 16.46020 93.34805 1.000 39.73584 339 LEU C CA 1
ATOM 20949 C C . LEU C 1 286 ? -17.69481 16.18706 94.39837 1.000 41.09271 339 LEU C C 1
ATOM 20950 O O . LEU C 1 286 ? -18.15721 15.05427 94.55786 1.000 45.66639 339 LEU C O 1
ATOM 20966 N N . GLU C 1 287 ? -18.09131 17.23902 95.11032 1.000 44.27066 340 GLU C N 1
ATOM 20967 C CA . GLU C 1 287 ? -19.16944 17.11182 96.08317 1.000 45.24431 340 GLU C CA 1
ATOM 20968 C C . GLU C 1 287 ? -20.45183 16.61554 95.42664 1.000 49.55606 340 GLU C C 1
ATOM 20969 O O . GLU C 1 287 ? -21.15352 15.75774 95.97677 1.000 48.56999 340 GLU C O 1
ATOM 20981 N N . ASN C 1 288 ? -20.80098 17.18366 94.27615 1.000 46.15049 341 ASN C N 1
ATOM 20982 C CA . ASN C 1 288 ? -21.94273 16.72361 93.48780 1.000 47.18053 341 ASN C CA 1
ATOM 20983 C C . ASN C 1 288 ? -21.52572 16.77033 92.02469 1.000 47.72393 341 ASN C C 1
ATOM 20984 O O . ASN C 1 288 ? -21.50318 17.85127 91.41431 1.000 52.96455 341 ASN C O 1
ATOM 20995 N N . PRO C 1 289 ? -21.17195 15.62806 91.42912 1.000 53.77677 342 PRO C N 1
ATOM 20996 C CA . PRO C 1 289 ? -20.64643 15.65829 90.05309 1.000 59.99787 342 PRO C CA 1
ATOM 20997 C C . PRO C 1 289 ? -21.66019 16.09724 89.00951 1.000 63.05901 342 PRO C C 1
ATOM 20998 O O . PRO C 1 289 ? -21.25144 16.44279 87.89367 1.000 62.64437 342 PRO C O 1
ATOM 21009 N N . ASN C 1 290 ? -22.94967 16.13369 89.33668 1.000 73.26651 343 ASN C N 1
ATOM 21010 C CA . ASN C 1 290 ? -23.97510 16.57759 88.40213 1.000 70.39100 343 ASN C CA 1
ATOM 21011 C C . ASN C 1 290 ? -24.21455 18.08305 88.45996 1.000 76.08174 343 ASN C C 1
ATOM 21012 O O . ASN C 1 290 ? -25.05126 18.59166 87.70686 1.000 75.63841 343 ASN C O 1
ATOM 21023 N N . LYS C 1 291 ? -23.52417 18.80033 89.34280 1.000 64.17026 344 LYS C N 1
ATOM 21024 C CA . LYS C 1 291 ? -23.64646 20.24815 89.46419 1.000 62.23546 344 LYS C CA 1
ATOM 21025 C C . LYS C 1 291 ? -22.41328 20.91930 88.87463 1.000 68.06378 344 LYS C C 1
ATOM 21026 O O . LYS C 1 291 ? -21.28240 20.55947 89.21792 1.000 60.34528 344 LYS C O 1
ATOM 21045 N N . GLU C 1 292 ? -22.63785 21.92087 88.01811 1.000 68.68885 345 GLU C N 1
ATOM 21046 C CA . GLU C 1 292 ? -21.53497 22.55398 87.29820 1.000 69.24111 345 GLU C CA 1
ATOM 21047 C C . GLU C 1 292 ? -20.59885 23.30325 88.23922 1.000 61.91384 345 GLU C C 1
ATOM 21048 O O . GLU C 1 292 ? -19.38043 23.30888 88.03153 1.000 60.35451 345 GLU C O 1
ATOM 21060 N N . ASP C 1 293 ? -21.13528 23.94171 89.27518 1.000 56.99948 346 ASP C N 1
ATOM 21061 C CA . ASP C 1 293 ? -20.31165 24.70961 90.19847 1.000 67.05312 346 ASP C CA 1
ATOM 21062 C C . ASP C 1 293 ? -19.86249 23.90331 91.41873 1.000 61.38264 346 ASP C C 1
ATOM 21063 O O . ASP C 1 293 ? -19.43536 24.49820 92.41612 1.000 52.02094 346 ASP C O 1
ATOM 21072 N N . SER C 1 294 ? -19.90854 22.57491 91.34764 1.000 53.89197 347 SER C N 1
ATOM 21073 C CA . SER C 1 294 ? -19.61415 21.75971 92.51869 1.000 54.51544 347 SER C CA 1
ATOM 21074 C C . SER C 1 294 ? -18.18794 22.00908 93.00012 1.000 52.71536 347 SER C C 1
ATOM 21075 O O . SER C 1 294 ? -17.25558 22.04836 92.18765 1.000 49.86693 347 SER C O 1
ATOM 21083 N N . PRO C 1 295 ? -17.97327 22.15870 94.30481 1.000 46.75791 348 PRO C N 1
ATOM 21084 C CA . PRO C 1 295 ? -16.60055 22.14915 94.81545 1.000 44.65623 348 PRO C CA 1
ATOM 21085 C C . PRO C 1 295 ? -16.01149 20.74838 94.80276 1.000 41.48858 348 PRO C C 1
ATOM 21086 O O . PRO C 1 295 ? -16.71327 19.74209 94.67674 1.000 43.81733 348 PRO C O 1
ATOM 21097 N N . MET C 1 296 ? -14.69068 20.70441 94.94235 1.000 38.74669 349 MET C N 1
ATOM 21098 C CA . MET C 1 296 ? -13.99050 19.45454 95.18073 1.000 40.80001 349 MET C CA 1
ATOM 21099 C C . MET C 1 296 ? -14.00990 19.14769 96.67307 1.000 40.07464 349 MET C C 1
ATOM 21100 O O . MET C 1 296 ? -14.03789 20.05272 97.51697 1.000 39.60676 349 MET C O 1
ATOM 21114 N N . VAL C 1 297 ? -14.04724 17.85502 96.98734 1.000 36.32066 350 VAL C N 1
ATOM 21115 C CA . VAL C 1 297 ? -13.96726 17.34759 98.35076 1.000 36.50822 350 VAL C CA 1
ATOM 21116 C C . VAL C 1 297 ? -12.74990 16.44509 98.44213 1.000 35.71868 350 VAL C C 1
ATOM 21117 O O . VAL C 1 297 ? -12.57926 15.54298 97.61364 1.000 38.40153 350 VAL C O 1
ATOM 21130 N N . VAL C 1 298 ? -11.91448 16.68082 99.44578 1.000 37.30055 351 VAL C N 1
ATOM 21131 C CA . VAL C 1 298 ? -10.78792 15.81439 99.75284 1.000 38.71105 351 VAL C CA 1
ATOM 21132 C C . VAL C 1 298 ? -10.99895 15.28185 101.15962 1.000 38.58828 351 VAL C C 1
ATOM 21133 O O . VAL C 1 298 ? -11.15106 16.06505 102.10556 1.000 38.86482 351 VAL C O 1
ATOM 21146 N N . VAL C 1 299 ? -11.03004 13.96172 101.29727 1.000 37.39875 352 VAL C N 1
ATOM 21147 C CA . VAL C 1 299 ? -11.08661 13.31603 102.60238 1.000 35.82669 352 VAL C CA 1
ATOM 21148 C C . VAL C 1 299 ? -9.66245 12.94214 102.98289 1.000 40.69514 352 VAL C C 1
ATOM 21149 O O . VAL C 1 299 ? -8.98152 12.20859 102.25560 1.000 35.28661 352 VAL C O 1
ATOM 21162 N N . ALA C 1 300 ? -9.19939 13.47312 104.10325 1.000 38.51918 353 ALA C N 1
ATOM 21163 C CA . ALA C 1 300 ? -7.84378 13.21898 104.56418 1.000 41.39813 353 ALA C CA 1
ATOM 21164 C C . ALA C 1 300 ? -7.91170 13.18467 106.07786 1.000 42.37526 353 ALA C C 1
ATOM 21165 O O . ALA C 1 300 ? -8.52428 14.06496 106.68858 1.000 43.29494 353 ALA C O 1
ATOM 21172 N N . GLY C 1 301 ? -7.32583 12.15287 106.67118 1.000 45.11864 354 GLY C N 1
ATOM 21173 C CA . GLY C 1 301 ? -7.43437 11.98279 108.10569 1.000 40.75831 354 GLY C CA 1
ATOM 21174 C C . GLY C 1 301 ? -8.85290 11.85209 108.61324 1.000 49.65874 354 GLY C C 1
ATOM 21175 O O . GLY C 1 301 ? -9.12759 12.23252 109.75524 1.000 49.28621 354 GLY C O 1
ATOM 21179 N N . GLY C 1 302 ? -9.76176 11.30240 107.80770 1.000 50.83596 355 GLY C N 1
ATOM 21180 C CA . GLY C 1 302 ? -11.14751 11.15435 108.21362 1.000 47.99485 355 GLY C CA 1
ATOM 21181 C C . GLY C 1 302 ? -11.96881 12.42326 108.19481 1.000 49.53718 355 GLY C C 1
ATOM 21182 O O . GLY C 1 302 ? -13.12502 12.40841 108.63834 1.000 49.00088 355 GLY C O 1
ATOM 21186 N N . GLN C 1 303 ? -11.41571 13.51837 107.69589 1.000 45.41721 356 GLN C N 1
ATOM 21187 C CA A GLN C 1 303 ? -12.09385 14.80463 107.65719 0.451 49.36102 356 GLN C CA 1
ATOM 21188 C CA B GLN C 1 303 ? -12.10001 14.80278 107.65481 0.549 49.36907 356 GLN C CA 1
ATOM 21189 C C . GLN C 1 303 ? -12.26780 15.23809 106.20853 1.000 47.20342 356 GLN C C 1
ATOM 21190 O O . GLN C 1 303 ? -11.38382 15.01707 105.37435 1.000 40.84761 356 GLN C O 1
ATOM 21215 N N . LYS C 1 304 ? -13.41509 15.84319 105.91650 1.000 45.82158 357 LYS C N 1
ATOM 21216 C CA . LYS C 1 304 ? -13.70350 16.37498 104.59667 1.000 44.38364 357 LYS C CA 1
ATOM 21217 C C . LYS C 1 304 ? -13.20812 17.81410 104.52929 1.000 45.41999 357 LYS C C 1
ATOM 21218 O O . LYS C 1 304 ? -13.48082 18.61131 105.43267 1.000 45.32609 357 LYS C O 1
ATOM 21237 N N . ARG C 1 305 ? -12.49111 18.15184 103.45528 1.000 42.11232 358 ARG C N 1
ATOM 21238 C CA . ARG C 1 305 ? -12.05812 19.52352 103.19734 1.000 42.30065 358 ARG C CA 1
ATOM 21239 C C . ARG C 1 305 ? -12.52088 19.90662 101.79296 1.000 41.28561 358 ARG C C 1
ATOM 21240 O O . ARG C 1 305 ? -12.51408 19.07656 100.87415 1.000 39.03492 358 ARG C O 1
ATOM 21261 N N . LYS C 1 306 ? -12.97122 21.14735 101.64061 1.000 38.94782 359 LYS C N 1
ATOM 21262 C CA . LYS C 1 306 ? -13.54739 21.63451 100.39100 1.000 39.13900 359 LYS C CA 1
ATOM 21263 C C . LYS C 1 306 ? -12.61708 22.61708 99.70991 1.000 39.51781 359 LYS C C 1
ATOM 21264 O O . LYS C 1 306 ? -12.01216 23.47357 100.36425 1.000 40.79930 359 LYS C O 1
ATOM 21283 N N . TYR C 1 307 ? -12.48757 22.46173 98.38951 1.000 38.95003 360 TYR C N 1
ATOM 21284 C CA . TYR C 1 307 ? -11.64051 23.33803 97.59473 1.000 38.21198 360 TYR C CA 1
ATOM 21285 C C . TYR C 1 307 ? -12.34814 23.62924 96.28124 1.000 36.56369 360 TYR C C 1
ATOM 21286 O O . TYR C 1 307 ? -13.18234 22.85015 95.80937 1.000 40.51091 360 TYR C O 1
ATOM 21304 N N . SER C 1 308 ? -11.98269 24.75837 95.67531 1.000 36.69670 361 SER C N 1
ATOM 21305 C CA . SER C 1 308 ? -12.48800 25.06112 94.34189 1.000 40.55427 361 SER C CA 1
ATOM 21306 C C . SER C 1 308 ? -11.82882 24.15806 93.30752 1.000 35.98965 361 SER C C 1
ATOM 21307 O O . SER C 1 308 ? -12.50825 23.56463 92.46170 1.000 36.52210 361 SER C O 1
ATOM 21315 N N . HIS C 1 309 ? -10.50612 24.01269 93.39263 1.000 36.31907 362 HIS C N 1
ATOM 21316 C CA . HIS C 1 309 ? -9.72788 23.14407 92.52408 1.000 34.37811 362 HIS C CA 1
ATOM 21317 C C . HIS C 1 309 ? -8.72708 22.38785 93.38768 1.000 33.27006 362 HIS C C 1
ATOM 21318 O O . HIS C 1 309 ? -8.36370 22.83406 94.47943 1.000 35.89721 362 HIS C O 1
ATOM 21332 N N . VAL C 1 310 ? -8.28336 21.23361 92.89440 1.000 34.17705 363 VAL C N 1
ATOM 21333 C CA . VAL C 1 310 ? -7.28690 20.42565 93.58858 1.000 32.80394 363 VAL C CA 1
ATOM 21334 C C . VAL C 1 310 ? -6.12352 20.15877 92.64582 1.000 31.67605 363 VAL C C 1
ATOM 21335 O O . VAL C 1 310 ? -6.32917 19.75965 91.49499 1.000 32.20726 363 VAL C O 1
ATOM 21348 N N . ILE C 1 311 ? -4.90633 20.37008 93.13402 1.000 33.47851 364 ILE C N 1
ATOM 21349 C CA . ILE C 1 311 ? -3.69119 19.97568 92.43266 1.000 33.08625 364 ILE C CA 1
ATOM 21350 C C . ILE C 1 311 ? -3.09555 18.80023 93.19633 1.000 29.61150 364 ILE C C 1
ATOM 21351 O O . ILE C 1 311 ? -2.65879 18.95596 94.34340 1.000 33.07298 364 ILE C O 1
ATOM 21367 N N . SER C 1 312 ? -3.09115 17.62349 92.57608 1.000 30.21641 365 SER C N 1
ATOM 21368 C CA . SER C 1 312 ? -2.52093 16.42600 93.18033 1.000 31.54399 365 SER C CA 1
ATOM 21369 C C . SER C 1 312 ? -1.06478 16.26661 92.75785 1.000 28.29845 365 SER C C 1
ATOM 21370 O O . SER C 1 312 ? -0.75565 16.30446 91.56455 1.000 33.29027 365 SER C O 1
ATOM 21378 N N . THR C 1 313 ? -0.17222 16.08823 93.73469 1.000 27.94951 366 THR C N 1
ATOM 21379 C CA . THR C 1 313 ? 1.19650 15.66024 93.46123 1.000 29.61930 366 THR C CA 1
ATOM 21380 C C . THR C 1 313 ? 1.45290 14.24024 93.95441 1.000 29.78479 366 THR C C 1
ATOM 21381 O O . THR C 1 313 ? 2.60815 13.81734 94.06520 1.000 32.07907 366 THR C O 1
ATOM 21392 N N . LEU C 1 314 ? 0.40076 13.49575 94.24918 1.000 30.68272 367 LEU C N 1
ATOM 21393 C CA . LEU C 1 314 ? 0.57375 12.13066 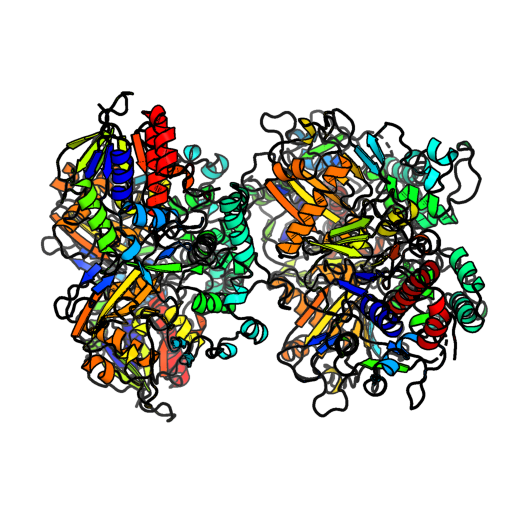94.71810 1.000 27.73411 367 LEU C CA 1
ATOM 21394 C C . LEU C 1 314 ? 1.10784 11.24636 93.59089 1.000 28.44921 367 LEU C C 1
ATOM 21395 O O . LEU C 1 314 ? 0.65911 11.35811 92.44443 1.000 29.35701 367 LEU C O 1
ATOM 21411 N N . PRO C 1 315 ? 2.07387 10.36920 93.87901 1.000 29.57738 368 PRO C N 1
ATOM 21412 C CA . PRO C 1 315 ? 2.50494 9.39503 92.86502 1.000 26.93213 368 PRO C CA 1
ATOM 21413 C C . PRO C 1 315 ? 1.31534 8.62339 92.30936 1.000 25.42868 368 PRO C C 1
ATOM 21414 O O . PRO C 1 315 ? 0.32706 8.38510 93.00370 1.000 27.07783 368 PRO C O 1
ATOM 21425 N N . LEU C 1 316 ? 1.42171 8.21334 91.04706 1.000 27.20180 369 LEU C N 1
ATOM 21426 C CA . LEU C 1 316 ? 0.31551 7.49153 90.42635 1.000 27.86372 369 LEU C CA 1
ATOM 21427 C C . LEU C 1 316 ? -0.07366 6.23278 91.19925 1.000 26.01438 369 LEU C C 1
ATOM 21428 O O . LEU C 1 316 ? -1.28113 5.99365 91.37036 1.000 25.72408 369 LEU C O 1
ATOM 21444 N N . PRO C 1 317 ? 0.85169 5.39498 91.66883 1.000 26.61659 370 PRO C N 1
ATOM 21445 C CA . PRO C 1 317 ? 0.41001 4.20628 92.42155 1.000 28.55143 370 PRO C CA 1
ATOM 21446 C C . PRO C 1 317 ? -0.30654 4.56442 93.70992 1.000 26.65446 370 PRO C C 1
ATOM 21447 O O . PRO C 1 317 ? -1.15240 3.79094 94.17549 1.000 28.76685 370 PRO C O 1
ATOM 21458 N N . VAL C 1 318 ? 0.00417 5.72382 94.29561 1.000 26.73842 371 VAL C N 1
ATOM 21459 C CA . VAL C 1 318 ? -0.73367 6.19743 95.46349 1.000 28.61489 371 VAL C CA 1
ATOM 21460 C C . VAL C 1 318 ? -2.15774 6.58334 95.07362 1.000 26.43534 371 VAL C C 1
ATOM 21461 O O . VAL C 1 318 ? -3.11106 6.29091 95.80236 1.000 30.24070 371 VAL C O 1
ATOM 21474 N N . LEU C 1 319 ? -2.33433 7.25092 93.92990 1.000 28.31753 372 LEU C N 1
ATOM 21475 C CA . LEU C 1 319 ? -3.69246 7.58694 93.50371 1.000 28.46490 372 LEU C CA 1
ATOM 21476 C C . LEU C 1 319 ? -4.55231 6.33563 93.32268 1.000 29.32840 372 LEU C C 1
ATOM 21477 O O . LEU C 1 319 ? -5.77146 6.38394 93.52044 1.000 29.97038 372 LEU C O 1
ATOM 21493 N N . ARG C 1 320 ? -3.94282 5.21135 92.94362 1.000 29.31218 373 ARG C N 1
ATOM 21494 C CA . ARG C 1 320 ? -4.66835 3.95135 92.81975 1.000 27.41669 373 ARG C CA 1
ATOM 21495 C C . ARG C 1 320 ? -5.13295 3.40683 94.16533 1.000 27.88805 373 ARG C C 1
ATOM 21496 O O . ARG C 1 320 ? -5.95266 2.48279 94.18760 1.000 31.86947 373 ARG C O 1
ATOM 21517 N N . THR C 1 321 ? -4.61744 3.92456 95.27862 1.000 30.25764 374 THR C N 1
ATOM 21518 C CA . THR C 1 321 ? -5.10251 3.53812 96.59579 1.000 27.78626 374 THR C CA 1
ATOM 21519 C C . THR C 1 321 ? -6.12653 4.52435 97.14398 1.000 34.49541 374 THR C C 1
ATOM 21520 O O . THR C 1 321 ? -6.58479 4.35796 98.27998 1.000 33.02570 374 THR C O 1
ATOM 21531 N N . VAL C 1 322 ? -6.45884 5.56579 96.38014 1.000 31.13401 375 VAL C N 1
ATOM 21532 C CA . VAL C 1 322 ? -7.42024 6.59233 96.77512 1.000 30.41500 375 VAL C CA 1
ATOM 21533 C C . VAL C 1 322 ? -8.72995 6.37173 96.03322 1.000 35.05156 375 VAL C C 1
ATOM 21534 O O . VAL C 1 322 ? -8.73667 5.95537 94.86754 1.000 32.30878 375 VAL C O 1
ATOM 21547 N N . ASP C 1 323 ? -9.84590 6.65456 96.70724 1.000 34.20046 376 ASP C N 1
ATOM 21548 C CA . ASP C 1 323 ? -11.16457 6.55681 96.08839 1.000 37.29413 376 ASP C CA 1
ATOM 21549 C C . ASP C 1 323 ? -11.37813 7.77960 95.20432 1.000 37.76113 376 ASP C C 1
ATOM 21550 O O . ASP C 1 323 ? -11.57399 8.89357 95.70572 1.000 36.15185 376 ASP C O 1
ATOM 21559 N N . LEU C 1 324 ? -11.31312 7.57323 93.89237 1.000 32.64541 377 LEU C N 1
ATOM 21560 C CA . LEU C 1 324 ? -11.52710 8.62073 92.90707 1.000 40.19538 377 LEU C CA 1
ATOM 21561 C C . LEU C 1 324 ? -12.91174 8.57220 92.28231 1.000 38.34212 377 LEU C C 1
ATOM 21562 O O . LEU C 1 324 ? -13.13268 9.19842 91.24069 1.000 39.93868 377 LEU C O 1
ATOM 21578 N N . LYS C 1 325 ? -13.83967 7.82881 92.87351 1.000 43.32638 378 LYS C N 1
ATOM 21579 C CA . LYS C 1 325 ? -15.22957 7.95922 92.46869 1.000 57.50627 378 LYS C CA 1
ATOM 21580 C C . LYS C 1 325 ? -15.64319 9.40847 92.68302 1.000 52.27477 378 LYS C C 1
ATOM 21581 O O . LYS C 1 325 ? -15.29977 10.02637 93.69621 1.000 56.99477 378 LYS C O 1
ATOM 21600 N N . ASN C 1 326 ? -16.34284 9.96030 91.70062 1.000 51.14024 379 ASN C N 1
ATOM 21601 C CA . ASN C 1 326 ? -16.82028 11.33242 91.65694 1.000 47.58638 379 ASN C CA 1
ATOM 21602 C C . ASN C 1 326 ? -15.72737 12.28615 91.19870 1.000 38.58665 379 ASN C C 1
ATOM 21603 O O . ASN C 1 326 ? -16.00721 13.47273 91.05059 1.000 36.08281 379 ASN C O 1
ATOM 21614 N N . SER C 1 327 ? -14.51351 11.81176 90.93015 1.000 37.49412 380 SER C N 1
ATOM 21615 C CA . SER C 1 327 ? -13.56314 12.59897 90.15541 1.000 37.73332 380 SER C CA 1
ATOM 21616 C C . SER C 1 327 ? -13.70481 12.36369 88.65474 1.000 37.61353 380 SER C C 1
ATOM 21617 O O . SER C 1 327 ? -13.05372 13.06488 87.87258 1.000 34.23850 380 SER C O 1
ATOM 21625 N N . LYS C 1 328 ? -14.52506 11.39151 88.24004 1.000 34.39004 381 LYS C N 1
ATOM 21626 C CA . LYS C 1 328 ? -14.94498 11.24584 86.84269 1.000 39.01903 381 LYS C CA 1
ATOM 21627 C C . LYS C 1 328 ? -13.75501 11.20600 85.88992 1.000 34.02606 381 LYS C C 1
ATOM 21628 O O . LYS C 1 328 ? -13.70358 11.91746 84.88476 1.000 37.64392 381 LYS C O 1
ATOM 21647 N N . LEU C 1 329 ? -12.76639 10.38432 86.23736 1.000 33.89420 382 LEU C N 1
ATOM 21648 C CA . LEU C 1 329 ? -11.66430 10.12621 85.32051 1.000 33.93733 382 LEU C CA 1
ATOM 21649 C C . LEU C 1 329 ? -12.18965 9.44920 84.06039 1.000 32.97423 382 LEU C C 1
ATOM 21650 O O . LEU C 1 329 ? -13.05268 8.57000 84.13098 1.000 34.35503 382 LEU C O 1
ATOM 21666 N N . ASP C 1 330 ? -11.66624 9.84163 82.89852 1.000 33.23233 383 ASP C N 1
ATOM 21667 C CA . ASP C 1 330 ? -12.07136 9.11084 81.70357 1.000 34.15947 383 ASP C CA 1
ATOM 21668 C C . ASP C 1 330 ? -11.29968 7.79081 81.63293 1.000 34.04696 383 ASP C C 1
ATOM 21669 O O . ASP C 1 330 ? -10.37205 7.53626 82.40612 1.000 35.88584 383 ASP C O 1
ATOM 21678 N N . ILE C 1 331 ? -11.71324 6.92755 80.70395 1.000 35.09461 384 ILE C N 1
ATOM 21679 C CA . ILE C 1 331 ? -11.21027 5.55685 80.69594 1.000 33.83599 384 ILE C CA 1
ATOM 21680 C C . ILE C 1 331 ? -9.71410 5.52319 80.41765 1.000 34.48499 384 ILE C C 1
ATOM 21681 O O . ILE C 1 331 ? -9.00466 4.63132 80.90041 1.000 35.54191 384 ILE C O 1
ATOM 21697 N N . VAL C 1 332 ? -9.19888 6.48795 79.65670 1.000 33.99267 385 VAL C N 1
ATOM 21698 C CA . VAL C 1 332 ? -7.76335 6.50781 79.39382 1.000 31.20464 385 VAL C CA 1
ATOM 21699 C C . VAL C 1 332 ? -6.99959 6.92248 80.64614 1.000 32.64021 385 VAL C C 1
ATOM 21700 O O . VAL C 1 332 ? -5.97316 6.32718 80.99614 1.000 29.82448 385 VAL C O 1
ATOM 21713 N N . GLN C 1 333 ? -7.48124 7.96502 81.32524 1.000 31.98767 386 GLN C N 1
ATOM 21714 C CA . GLN C 1 333 ? -6.84934 8.40982 82.56037 1.000 30.90982 386 GLN C CA 1
ATOM 21715 C C . GLN C 1 333 ? -6.79857 7.29316 83.59084 1.000 31.66326 386 GLN C C 1
ATOM 21716 O O . GLN C 1 333 ? -5.78334 7.11380 84.27184 1.000 29.59178 386 GLN C O 1
ATOM 21730 N N . SER C 1 334 ? -7.89622 6.55355 83.75661 1.000 29.93439 387 SER C N 1
ATOM 21731 C CA . SER C 1 334 ? -7.87716 5.52295 84.78652 1.000 29.66818 387 SER C CA 1
ATOM 21732 C C . SER C 1 334 ? -6.94278 4.37957 84.40802 1.000 31.44802 387 SER C C 1
ATOM 21733 O O . SER C 1 334 ? -6.31331 3.78748 85.29122 1.000 31.72184 387 SER C O 1
ATOM 21741 N N . ASN C 1 335 ? -6.82292 4.06238 83.11252 1.000 30.14695 388 ASN C N 1
ATOM 21742 C CA . ASN C 1 335 ? -5.82400 3.08544 82.68550 1.000 29.02353 388 ASN C CA 1
ATOM 21743 C C . ASN C 1 335 ? -4.41731 3.61679 82.91898 1.000 29.88161 388 ASN C C 1
ATOM 21744 O O . ASN C 1 335 ? -3.52918 2.88393 83.37064 1.000 27.67616 388 ASN C O 1
ATOM 21755 N N . ALA C 1 336 ? -4.20287 4.89849 82.62070 1.000 28.84130 389 ALA C N 1
ATOM 21756 C CA . ALA C 1 336 ? -2.88450 5.48553 82.80655 1.000 27.52305 389 ALA C CA 1
ATOM 21757 C C . ALA C 1 336 ? -2.42572 5.36441 84.25119 1.000 27.79235 389 ALA C C 1
ATOM 21758 O O . ALA C 1 336 ? -1.24749 5.09792 84.51209 1.000 27.70145 389 ALA C O 1
ATOM 21765 N N . LEU C 1 337 ? -3.32682 5.58707 85.21117 1.000 29.14705 390 LEU C N 1
ATOM 21766 C CA . LEU C 1 337 ? -2.91031 5.47206 86.60343 1.000 27.77327 390 LEU C CA 1
ATOM 21767 C C . LEU C 1 337 ? -2.31149 4.09781 86.88858 1.000 30.57624 390 LEU C C 1
ATOM 21768 O O . LEU C 1 337 ? -1.34046 3.98270 87.64426 1.000 30.25327 390 LEU C O 1
ATOM 21784 N N . ARG C 1 338 ? -2.86921 3.04336 86.28270 1.000 29.03139 391 ARG C N 1
ATOM 21785 C CA . ARG C 1 338 ? -2.38880 1.68702 86.53608 1.000 27.64316 391 ARG C CA 1
ATOM 21786 C C . ARG C 1 338 ? -1.14336 1.33811 85.72218 1.000 26.19653 391 ARG C C 1
ATOM 21787 O O . ARG C 1 338 ? -0.20559 0.73120 86.25316 1.000 26.54294 391 ARG C O 1
ATOM 21808 N N . LYS C 1 339 ? -1.12982 1.67484 84.42949 1.000 28.45816 392 LYS C N 1
ATOM 21809 C CA . LYS C 1 339 ? -0.13024 1.14578 83.50446 1.000 28.59863 392 LYS C CA 1
ATOM 21810 C C . LYS C 1 339 ? 1.14131 1.98536 83.42932 1.000 26.65164 392 LYS C C 1
ATOM 21811 O O . LYS C 1 339 ? 2.22271 1.41218 83.26268 1.000 28.36798 392 LYS C O 1
ATOM 21830 N N . LEU C 1 340 ? 1.06378 3.31305 83.56140 1.000 26.37861 393 LEU C N 1
ATOM 21831 C CA . LEU C 1 340 ? 2.27409 4.13132 83.47383 1.000 25.54844 393 LEU C CA 1
ATOM 21832 C C . LEU C 1 340 ? 3.27123 3.66756 84.53267 1.000 28.40105 393 LEU C C 1
ATOM 21833 O O . LEU C 1 340 ? 2.97776 3.68882 85.73348 1.000 28.43834 393 LEU C O 1
ATOM 21849 N N . GLN C 1 341 ? 4.44068 3.22604 84.08788 1.000 27.90100 394 GLN C N 1
ATOM 21850 C CA . GLN C 1 341 ? 5.29976 2.39445 84.91603 1.000 28.47738 394 GLN C CA 1
ATOM 21851 C C . GLN C 1 341 ? 6.22045 3.20480 85.81999 1.000 25.83479 394 GLN C C 1
ATOM 21852 O O . GLN C 1 341 ? 6.73007 4.26218 85.43771 1.000 27.71834 394 GLN C O 1
ATOM 21866 N N . TYR C 1 342 ? 6.40672 2.69948 87.03461 1.000 24.07511 395 TYR C N 1
ATOM 21867 C CA . TYR C 1 342 ? 7.38137 3.20854 87.98477 1.000 23.87263 395 TYR C CA 1
ATOM 21868 C C . TYR C 1 342 ? 8.58941 2.28502 88.05657 1.000 27.14310 395 TYR C C 1
ATOM 21869 O O . TYR C 1 342 ? 8.52363 1.10324 87.70787 1.000 28.04114 395 TYR C O 1
ATOM 21887 N N . GLY C 1 343 ? 9.69884 2.84438 88.52657 1.000 24.96014 396 GLY C N 1
ATOM 21888 C CA . GLY C 1 343 ? 10.90685 2.08945 88.73874 1.000 23.74534 396 GLY C CA 1
ATOM 21889 C C . GLY C 1 343 ? 11.36592 2.13186 90.18048 1.000 25.87397 396 GLY C C 1
ATOM 21890 O O . GLY C 1 343 ? 11.00587 3.02672 90.95069 1.000 24.65163 396 GLY C O 1
ATOM 21894 N N . PRO C 1 344 ? 12.15903 1.14146 90.57605 1.000 24.50454 397 PRO C N 1
ATOM 21895 C CA . PRO C 1 344 ? 12.63715 1.05860 91.95900 1.000 28.41039 397 PRO C CA 1
ATOM 21896 C C . PRO C 1 344 ? 14.00492 1.70043 92.14995 1.000 24.29102 397 PRO C C 1
ATOM 21897 O O . PRO C 1 344 ? 14.74303 1.95652 91.19719 1.000 24.90831 397 PRO C O 1
ATOM 21908 N N . SER C 1 345 ? 14.34355 1.93011 93.41880 1.000 25.91568 398 SER C N 1
ATOM 21909 C CA . SER C 1 345 ? 15.68954 2.37241 93.76602 1.000 26.03791 398 SER C CA 1
ATOM 21910 C C . SER C 1 345 ? 15.93717 2.13519 95.24988 1.000 24.54250 398 SER C C 1
ATOM 21911 O O . SER C 1 345 ? 15.02298 2.24976 96.06829 1.000 26.12160 398 SER C O 1
ATOM 21919 N N . ILE C 1 346 ? 17.18590 1.80660 95.58804 1.000 24.89034 399 ILE C N 1
ATOM 21920 C CA . ILE C 1 346 ? 17.61339 1.69811 96.97623 1.000 25.70280 399 ILE C CA 1
ATOM 21921 C C . ILE C 1 346 ? 18.90074 2.49907 97.13151 1.000 25.69753 399 ILE C C 1
ATOM 21922 O O . ILE C 1 346 ? 19.64688 2.69683 96.16833 1.000 25.82818 399 ILE C O 1
ATOM 21938 N N . LYS C 1 347 ? 19.15957 2.96782 98.35043 1.000 26.06124 400 LYS C N 1
ATOM 21939 C CA . LYS C 1 347 ? 20.45055 3.54463 98.70054 1.000 30.66145 400 LYS C CA 1
ATOM 21940 C C . LYS C 1 347 ? 20.85569 2.99385 100.05820 1.000 32.30931 400 LYS C C 1
ATOM 21941 O O . LYS C 1 347 ? 20.00523 2.68532 100.89887 1.000 30.24734 400 LYS C O 1
ATOM 21960 N N . ILE C 1 348 ? 22.15980 2.85631 100.26122 1.000 29.30459 401 ILE C N 1
ATOM 21961 C CA . ILE C 1 348 ? 22.71190 2.43195 101.53894 1.000 30.60289 401 ILE C CA 1
ATOM 21962 C C . ILE C 1 348 ? 23.80934 3.42144 101.88530 1.000 30.66654 401 ILE C C 1
ATOM 21963 O O . ILE C 1 348 ? 24.77079 3.57351 101.12313 1.000 33.66169 401 ILE C O 1
ATOM 21979 N N . GLY C 1 349 ? 23.65171 4.11788 103.00280 1.000 29.77200 402 GLY C N 1
ATOM 21980 C CA . GLY C 1 349 ? 24.64681 5.06530 103.48294 1.000 30.37753 402 GLY C CA 1
ATOM 21981 C C . GLY C 1 349 ? 25.36615 4.49033 104.68865 1.000 36.10251 402 GLY C C 1
ATOM 21982 O O . GLY C 1 349 ? 24.74183 3.87529 105.55894 1.000 33.87125 402 GLY C O 1
ATOM 21986 N N . ILE C 1 350 ? 26.67875 4.69882 104.74458 1.000 32.13761 403 ILE C N 1
ATOM 21987 C CA . ILE C 1 350 ? 27.49007 4.17736 105.83554 1.000 32.95972 403 ILE C CA 1
ATOM 21988 C C . ILE C 1 350 ? 28.34030 5.30530 106.39380 1.000 33.99743 403 ILE C C 1
ATOM 21989 O O . ILE C 1 350 ? 29.07359 5.96532 105.64852 1.000 34.30865 403 ILE C O 1
ATOM 22005 N N . LEU C 1 351 ? 28.22448 5.53709 107.69668 1.000 34.79864 404 LEU C N 1
ATOM 22006 C CA . LEU C 1 351 ? 29.13596 6.42460 108.40403 1.000 35.81850 404 LEU C CA 1
ATOM 22007 C C . LEU C 1 351 ? 30.39466 5.65361 108.78482 1.000 37.44011 404 LEU C C 1
ATOM 22008 O O . LEU C 1 351 ? 30.32341 4.64123 109.49070 1.000 38.87782 404 LEU C O 1
ATOM 22024 N N . PHE C 1 352 ? 31.54237 6.13913 108.33151 1.000 37.58195 405 PHE C N 1
ATOM 22025 C CA . PHE C 1 352 ? 32.82905 5.58154 108.71046 1.000 38.74515 405 PHE C CA 1
ATOM 22026 C C . PHE C 1 352 ? 33.51348 6.49856 109.72330 1.000 44.51645 405 PHE C C 1
ATOM 22027 O O . PHE C 1 352 ? 33.04896 7.60322 110.02054 1.000 44.05353 405 PHE C O 1
ATOM 22044 N N . LYS C 1 353 ? 34.63361 6.01048 110.26149 1.000 42.79934 406 LYS C N 1
ATOM 22045 C CA . LYS C 1 353 ? 35.42453 6.75269 111.23360 1.000 46.11938 406 LYS C CA 1
ATOM 22046 C C . LYS C 1 353 ? 36.29360 7.81428 110.57973 1.000 47.09776 406 LYS C C 1
ATOM 22047 O O . LYS C 1 353 ? 36.84383 8.67318 111.27785 1.000 46.77020 406 LYS C O 1
ATOM 22066 N N . GLU C 1 354 ? 36.47225 7.72493 109.26863 1.000 43.15074 407 GLU C N 1
ATOM 22067 C CA . GLU C 1 354 ? 37.35900 8.59037 108.50857 1.000 44.04459 407 GLU C CA 1
ATOM 22068 C C . GLU C 1 354 ? 36.98268 8.45685 107.04388 1.000 42.54398 407 GLU C C 1
ATOM 22069 O O . GLU C 1 354 ? 36.37730 7.45343 106.64942 1.000 41.44980 407 GLU C O 1
ATOM 22081 N N . PRO C 1 355 ? 37.32001 9.44027 106.21409 1.000 44.40742 408 PRO C N 1
ATOM 22082 C CA . PRO C 1 355 ? 37.04549 9.29270 104.76842 1.000 43.62478 408 PRO C CA 1
ATOM 22083 C C . PRO C 1 355 ? 38.16502 8.49133 104.10730 1.000 45.08738 408 PRO C C 1
ATOM 22084 O O . PRO C 1 355 ? 39.04770 9.01575 103.42082 1.000 46.35944 408 PRO C O 1
ATOM 22095 N N . TRP C 1 356 ? 38.13013 7.17084 104.33110 1.000 43.09460 409 TRP C N 1
ATOM 22096 C CA . TRP C 1 356 ? 39.23579 6.31387 103.91126 1.000 43.54526 409 TRP C CA 1
ATOM 22097 C C . TRP C 1 356 ? 39.42636 6.35770 102.40154 1.000 45.00163 409 TRP C C 1
ATOM 22098 O O . TRP C 1 356 ? 40.54463 6.15817 101.91110 1.000 43.65447 409 TRP C O 1
ATOM 22119 N N . TRP C 1 357 ? 38.36158 6.64939 101.65165 1.000 41.27121 410 TRP C N 1
ATOM 22120 C CA . TRP C 1 357 ? 38.48152 6.74724 100.20335 1.000 40.98814 410 TRP C CA 1
ATOM 22121 C C . TRP C 1 357 ? 39.35638 7.91596 99.77529 1.000 47.74131 410 TRP C C 1
ATOM 22122 O O . TRP C 1 357 ? 39.93657 7.87257 98.68325 1.000 42.50413 410 TRP C O 1
ATOM 22143 N N . THR C 1 358 ? 39.47694 8.94369 100.61804 1.000 44.24709 411 THR C N 1
ATOM 22144 C CA . THR C 1 358 ? 40.30882 10.10187 100.33007 1.000 44.12951 411 THR C CA 1
ATOM 22145 C C . THR C 1 358 ? 41.71979 9.95396 100.88451 1.000 45.82289 411 THR C C 1
ATOM 22146 O O . THR C 1 358 ? 42.68855 10.31067 100.20533 1.000 47.90518 411 THR C O 1
ATOM 22157 N N . THR C 1 359 ? 41.85688 9.42950 102.10683 1.000 51.82919 412 THR C N 1
ATOM 22158 C CA . THR C 1 359 ? 43.13229 9.42690 102.80869 1.000 48.04761 412 THR C CA 1
ATOM 22159 C C . THR C 1 359 ? 43.81762 8.06720 102.86994 1.000 52.95806 412 THR C C 1
ATOM 22160 O O . THR C 1 359 ? 45.00608 8.01254 103.20598 1.000 50.13001 412 THR C O 1
ATOM 22171 N N . GLY C 1 360 ? 43.11530 6.97544 102.56164 1.000 47.16747 413 GLY C N 1
ATOM 22172 C CA . GLY C 1 360 ? 43.63385 5.64521 102.79649 1.000 49.10696 413 GLY C CA 1
ATOM 22173 C C . GLY C 1 360 ? 44.33727 5.03662 101.59372 1.000 53.01468 413 GLY C C 1
ATOM 22174 O O . GLY C 1 360 ? 44.52725 5.66207 100.55189 1.000 53.01292 413 GLY C O 1
ATOM 22178 N N . GLN C 1 361 ? 44.73009 3.77370 101.76305 1.000 51.32948 414 GLN C N 1
ATOM 22179 C CA . GLN C 1 361 ? 45.44274 3.02028 100.74081 1.000 54.06542 414 GLN C CA 1
ATOM 22180 C C . GLN C 1 361 ? 44.91002 1.59368 100.71624 1.000 53.94759 414 GLN C C 1
ATOM 22181 O O . GLN C 1 361 ? 44.34226 1.10530 101.69594 1.000 50.69077 414 GLN C O 1
ATOM 22195 N N . ASP C 1 362 ? 45.09711 0.92486 99.57969 1.000 50.30529 415 ASP C N 1
ATOM 22196 C CA . ASP C 1 362 ? 44.58132 -0.42727 99.40680 1.000 49.18374 415 ASP C CA 1
ATOM 22197 C C . ASP C 1 362 ? 45.54654 -1.44926 100.01514 1.000 50.01719 415 ASP C C 1
ATOM 22198 O O . ASP C 1 362 ? 46.54455 -1.10169 100.65306 1.000 49.45428 415 ASP C O 1
ATOM 22207 N N . LYS C 1 363 ? 45.22482 -2.73591 99.84506 1.000 51.44482 416 LYS C N 1
ATOM 22208 C CA . LYS C 1 363 ? 45.98267 -3.78751 100.51744 1.000 49.23947 416 LYS C CA 1
ATOM 22209 C C . LYS C 1 363 ? 47.42309 -3.85531 100.03095 1.000 55.07675 416 LYS C C 1
ATOM 22210 O O . LYS C 1 363 ? 48.26486 -4.46888 100.69758 1.000 58.41029 416 LYS C O 1
ATOM 22229 N N . ASN C 1 364 ? 47.72183 -3.25024 98.88191 1.000 52.18175 417 ASN C N 1
ATOM 22230 C CA . ASN C 1 364 ? 49.07123 -3.20293 98.33917 1.000 59.68368 417 ASN C CA 1
ATOM 22231 C C . ASN C 1 364 ? 49.74006 -1.84778 98.53998 1.000 60.22183 417 ASN C C 1
ATOM 22232 O O . ASN C 1 364 ? 50.81368 -1.60986 97.97804 1.000 55.97039 417 ASN C O 1
ATOM 22243 N N . GLY C 1 365 ? 49.13632 -0.96121 99.32673 1.000 59.64805 418 GLY C N 1
ATOM 22244 C CA . GLY C 1 365 ? 49.73223 0.31932 99.64162 1.000 58.28910 418 GLY C CA 1
ATOM 22245 C C . GLY C 1 365 ? 49.45114 1.43681 98.66467 1.000 64.60057 418 GLY C C 1
ATOM 22246 O O . GLY C 1 365 ? 50.04555 2.51441 98.79551 1.000 60.99837 418 GLY C O 1
ATOM 22250 N N . GLU C 1 366 ? 48.55595 1.22928 97.70599 1.000 57.82612 419 GLU C N 1
ATOM 22251 C CA . GLU C 1 366 ? 48.24449 2.24033 96.70568 1.000 51.41215 419 GLU C CA 1
ATOM 22252 C C . GLU C 1 366 ? 47.12014 3.14402 97.19744 1.000 52.57230 419 GLU C C 1
ATOM 22253 O O . GLU C 1 366 ? 46.03946 2.66581 97.55491 1.000 48.60262 419 GLU C O 1
ATOM 22265 N N . LYS C 1 367 ? 47.37130 4.45064 97.18226 1.000 50.71319 420 LYS C N 1
ATOM 22266 C CA . LYS C 1 367 ? 46.38310 5.41871 97.63725 1.000 52.90546 420 LYS C CA 1
ATOM 22267 C C . LYS C 1 367 ? 45.16450 5.42355 96.72166 1.000 52.87229 420 LYS C C 1
ATOM 22268 O O . LYS C 1 367 ? 45.29834 5.42476 95.49287 1.000 49.78446 420 LYS C O 1
ATOM 22287 N N . PHE C 1 368 ? 43.96988 5.40519 97.32815 1.000 46.51425 421 PHE C N 1
ATOM 22288 C CA . PHE C 1 368 ? 42.73829 5.57136 96.55943 1.000 46.01507 421 PHE C CA 1
ATOM 22289 C C . PHE C 1 368 ? 42.66522 6.96487 95.94104 1.000 47.74427 421 PHE C C 1
ATOM 22290 O O . PHE C 1 368 ? 42.35388 7.11854 94.75386 1.000 46.66667 421 PHE C O 1
ATOM 22307 N N . ASP C 1 369 ? 42.90938 7.99727 96.75456 1.000 46.86597 422 ASP C N 1
ATOM 22308 C CA . ASP C 1 369 ? 42.97532 9.39025 96.30419 1.000 47.49697 422 ASP C CA 1
ATOM 22309 C C . ASP C 1 369 ? 41.68615 9.82972 95.60952 1.000 47.93873 422 ASP C C 1
ATOM 22310 O O . ASP C 1 369 ? 41.70842 10.46122 94.55093 1.000 50.12145 422 ASP C O 1
ATOM 22319 N N . LEU C 1 370 ? 40.55297 9.52055 96.23315 1.000 43.33014 423 LEU C N 1
ATOM 22320 C CA . LEU C 1 370 ? 39.24248 9.84474 95.68397 1.000 43.05871 423 LEU C CA 1
ATOM 22321 C C . LEU C 1 370 ? 38.62006 11.01839 96.43217 1.000 42.11572 423 LEU C C 1
ATOM 22322 O O . LEU C 1 370 ? 38.57525 11.01854 97.66620 1.000 41.74262 423 LEU C O 1
ATOM 22338 N N . VAL C 1 371 ? 38.12757 12.00646 95.68635 1.000 41.63571 424 VAL C N 1
ATOM 22339 C CA . VAL C 1 371 ? 37.39465 13.13846 96.25274 1.000 40.97718 424 VAL C CA 1
ATOM 22340 C C . VAL C 1 371 ? 36.14836 13.33990 95.39855 1.000 39.62963 424 VAL C C 1
ATOM 22341 O O . VAL C 1 371 ? 36.24757 13.69731 94.21681 1.000 40.53480 424 VAL C O 1
ATOM 22354 N N . GLY C 1 372 ? 34.98242 13.09636 95.98620 1.000 38.46585 425 GLY C N 1
ATOM 22355 C CA . GLY C 1 372 ? 33.78260 13.05764 95.19458 1.000 38.67230 425 GLY C CA 1
ATOM 22356 C C . GLY C 1 372 ? 33.87184 11.95824 94.14335 1.000 42.15714 425 GLY C C 1
ATOM 22357 O O . GLY C 1 372 ? 34.68844 11.03693 94.22095 1.000 37.24224 425 GLY C O 1
ATOM 22361 N N . GLY C 1 373 ? 33.00288 12.06180 93.14679 1.000 39.15964 426 GLY C N 1
ATOM 22362 C CA . GLY C 1 373 ? 32.98639 11.07596 92.08830 1.000 35.54738 426 GLY C CA 1
ATOM 22363 C C . GLY C 1 373 ? 32.31118 9.77803 92.49664 1.000 38.89153 426 GLY C C 1
ATOM 22364 O O . GLY C 1 373 ? 31.65761 9.66925 93.54004 1.000 34.05857 426 GLY C O 1
ATOM 22368 N N . GLN C 1 374 ? 32.50217 8.76261 91.65305 1.000 34.45766 427 GLN C N 1
ATOM 22369 C CA . GLN C 1 374 ? 31.76949 7.51390 91.79005 1.000 33.53686 427 GLN C CA 1
ATOM 22370 C C . GLN C 1 374 ? 32.62738 6.34730 91.32506 1.000 36.48907 427 GLN C C 1
ATOM 22371 O O . GLN C 1 374 ? 33.50854 6.50727 90.47761 1.000 40.19147 427 GLN C O 1
ATOM 22385 N N . SER C 1 375 ? 32.34166 5.16592 91.87310 1.000 34.80835 428 SER C N 1
ATOM 22386 C CA . SER C 1 375 ? 32.89409 3.90742 91.39079 1.000 36.40996 428 SER C CA 1
ATOM 22387 C C . SER C 1 375 ? 31.73618 3.02090 90.94685 1.000 33.82621 428 SER C C 1
ATOM 22388 O O . SER C 1 375 ? 30.60969 3.15887 91.43577 1.000 31.85350 428 SER C O 1
ATOM 22396 N N . TYR C 1 376 ? 32.02116 2.12285 89.99994 1.000 34.59800 429 TYR C N 1
ATOM 22397 C CA . TYR C 1 376 ? 31.01513 1.30527 89.33627 1.000 32.08019 429 TYR C CA 1
ATOM 22398 C C . TYR C 1 376 ? 31.44860 -0.15049 89.34456 1.000 35.09028 429 TYR C C 1
ATOM 22399 O O . TYR C 1 376 ? 32.63692 -0.45483 89.21787 1.000 33.90030 429 TYR C O 1
ATOM 22417 N N . THR C 1 377 ? 30.48269 -1.05087 89.47556 1.000 31.55009 430 THR C N 1
ATOM 22418 C CA . THR C 1 377 ? 30.81052 -2.46575 89.55298 1.000 32.71743 430 THR C CA 1
ATOM 22419 C C . THR C 1 377 ? 29.58987 -3.26132 89.13149 1.000 30.94325 430 THR C C 1
ATOM 22420 O O . THR C 1 377 ? 28.45871 -2.77458 89.20193 1.000 31.56861 430 THR C O 1
ATOM 22431 N N . ASP C 1 378 ? 29.83189 -4.49354 88.69479 1.000 31.22308 431 ASP C N 1
ATOM 22432 C CA . ASP C 1 378 ? 28.74166 -5.43142 88.47495 1.000 30.94350 431 ASP C CA 1
ATOM 22433 C C . ASP C 1 378 ? 28.38471 -6.20174 89.74067 1.000 30.27194 431 ASP C C 1
ATOM 22434 O O . ASP C 1 378 ? 27.43452 -6.98905 89.72039 1.000 31.50453 431 ASP C O 1
ATOM 22443 N N . LEU C 1 379 ? 29.10759 -5.98708 90.83666 1.000 31.39466 432 LEU C N 1
ATOM 22444 C CA . LEU C 1 379 ? 28.71499 -6.56053 92.11043 1.000 30.42547 432 LEU C CA 1
ATOM 22445 C C . LEU C 1 379 ? 27.38538 -5.96983 92.56184 1.000 31.16726 432 LEU C C 1
ATOM 22446 O O . LEU C 1 379 ? 26.97204 -4.90867 92.08830 1.000 29.17706 432 LEU C O 1
ATOM 22462 N N . PRO C 1 380 ? 26.70801 -6.63648 93.49809 1.000 29.18640 433 PRO C N 1
ATOM 22463 C CA . PRO C 1 380 ? 25.36909 -6.18615 93.91951 1.000 28.92333 433 PRO C CA 1
ATOM 22464 C C . PRO C 1 380 ? 25.26280 -4.72199 94.32716 1.000 30.59676 433 PRO C C 1
ATOM 22465 O O . PRO C 1 380 ? 24.19119 -4.12908 94.14019 1.000 30.00734 433 PRO C O 1
ATOM 22476 N N . ILE C 1 381 ? 26.30776 -4.10601 94.88601 1.000 29.38800 434 ILE C N 1
ATOM 22477 C CA . ILE C 1 381 ? 26.14440 -2.70633 95.27109 1.000 28.75219 434 ILE C CA 1
ATOM 22478 C C . ILE C 1 381 ? 26.04012 -1.78612 94.05145 1.000 29.92026 434 ILE C C 1
ATOM 22479 O O . ILE C 1 381 ? 25.44770 -0.70587 94.14515 1.000 28.19608 434 ILE C O 1
ATOM 22495 N N . ARG C 1 382 ? 26.57018 -2.21403 92.90516 1.000 28.79566 435 ARG C N 1
ATOM 22496 C CA . ARG C 1 382 ? 26.53613 -1.54333 91.60826 1.000 28.75800 435 ARG C CA 1
ATOM 22497 C C . ARG C 1 382 ? 27.20840 -0.17415 91.50955 1.000 30.88659 435 ARG C C 1
ATOM 22498 O O . ARG C 1 382 ? 28.02023 0.03350 90.60128 1.000 33.50047 435 ARG C O 1
ATOM 22519 N N . THR C 1 383 ? 26.85440 0.77806 92.37739 1.000 29.01494 436 THR C N 1
ATOM 22520 C CA . THR C 1 383 ? 27.40864 2.12529 92.30550 1.000 29.67808 436 THR C CA 1
ATOM 22521 C C . THR C 1 383 ? 27.74027 2.63848 93.70136 1.000 29.78734 436 THR C C 1
ATOM 22522 O O . THR C 1 383 ? 26.93193 2.50732 94.62519 1.000 29.34802 436 THR C O 1
ATOM 22533 N N . VAL C 1 384 ? 28.92064 3.25065 93.83036 1.000 30.67995 437 VAL C N 1
ATOM 22534 C CA . VAL C 1 384 ? 29.40334 3.87348 95.06036 1.000 31.83861 437 VAL C CA 1
ATOM 22535 C C . VAL C 1 384 ? 29.57086 5.36604 94.79665 1.000 31.54866 437 VAL C C 1
ATOM 22536 O O . VAL C 1 384 ? 30.16117 5.75058 93.78084 1.000 31.97425 437 VAL C O 1
ATOM 22549 N N . VAL C 1 385 ? 29.07079 6.20544 95.70493 1.000 32.54725 438 VAL C N 1
ATOM 22550 C CA . VAL C 1 385 ? 29.13249 7.65690 95.53820 1.000 31.76770 438 VAL C CA 1
ATOM 22551 C C . VAL C 1 385 ? 29.85424 8.26979 96.73127 1.000 35.93257 438 VAL C C 1
ATOM 22552 O O . VAL C 1 385 ? 29.36014 8.20099 97.86363 1.000 33.73198 438 VAL C O 1
ATOM 22565 N N . TYR C 1 386 ? 31.01517 8.88297 96.47604 1.000 33.66598 439 TYR C N 1
ATOM 22566 C CA . TYR C 1 386 ? 31.78164 9.58854 97.50076 1.000 35.09005 439 TYR C CA 1
ATOM 22567 C C . TYR C 1 386 ? 31.26640 11.01663 97.63888 1.000 34.70426 439 TYR C C 1
ATOM 22568 O O . TYR C 1 386 ? 30.98086 11.67155 96.63370 1.000 34.48643 439 TYR C O 1
ATOM 22586 N N . PRO C 1 387 ? 31.13533 11.52816 98.85984 1.000 35.15123 440 PRO C N 1
ATOM 22587 C CA . PRO C 1 387 ? 30.50470 12.84356 99.03392 1.000 35.01604 440 PRO C CA 1
ATOM 22588 C C . PRO C 1 387 ? 31.35869 13.96942 98.47057 1.000 35.99933 440 PRO C C 1
ATOM 22589 O O . PRO C 1 387 ? 32.58393 13.97363 98.60347 1.000 37.09407 440 PRO C O 1
ATOM 22600 N N . SER C 1 388 ? 30.68984 14.93571 97.83887 1.000 35.67667 441 SER C N 1
ATOM 22601 C CA . SER C 1 388 ? 31.33889 16.15535 97.37661 1.000 36.62954 441 SER C CA 1
ATOM 22602 C C . SER C 1 388 ? 31.22005 17.28464 98.38637 1.000 40.25716 441 SER C C 1
ATOM 22603 O O . SER C 1 388 ? 32.02769 18.22560 98.35445 1.000 38.39743 441 SER C O 1
ATOM 22611 N N . TYR C 1 389 ? 30.23502 17.19821 99.28009 1.000 38.44944 442 TYR C N 1
ATOM 22612 C CA . TYR C 1 389 ? 30.01525 18.21830 100.28860 1.000 40.74230 442 TYR C CA 1
ATOM 22613 C C . TYR C 1 389 ? 31.04016 18.06570 101.40321 1.000 41.77531 442 TYR C C 1
ATOM 22614 O O . TYR C 1 389 ? 31.29686 16.95277 101.87760 1.000 38.21700 442 TYR C O 1
ATOM 22632 N N . GLY C 1 390 ? 31.63091 19.19477 101.80736 1.000 39.86349 443 GLY C N 1
ATOM 22633 C CA . GLY C 1 390 ? 32.52061 19.26412 102.94357 1.000 41.22871 443 GLY C CA 1
ATOM 22634 C C . GLY C 1 390 ? 33.97159 18.93383 102.67523 1.000 44.93894 443 GLY C C 1
ATOM 22635 O O . GLY C 1 390 ? 34.78014 18.98062 103.61295 1.000 44.46733 443 GLY C O 1
ATOM 22639 N N . VAL C 1 391 ? 34.33887 18.62588 101.42974 1.000 42.90815 444 VAL C N 1
ATOM 22640 C CA . VAL C 1 391 ? 35.64035 18.01248 101.19027 1.000 43.95497 444 VAL C CA 1
ATOM 22641 C C . VAL C 1 391 ? 36.79652 18.94567 101.52996 1.000 48.61702 444 VAL C C 1
ATOM 22642 O O . VAL C 1 391 ? 37.88743 18.47894 101.87809 1.000 46.10184 444 VAL C O 1
ATOM 22655 N N . ASN C 1 392 ? 36.59917 20.25645 101.45000 1.000 50.89118 445 ASN C N 1
ATOM 22656 C CA . ASN C 1 392 ? 37.67659 21.20332 101.70250 1.000 60.28288 445 ASN C CA 1
ATOM 22657 C C . ASN C 1 392 ? 37.61519 21.82185 103.09277 1.000 55.45160 445 ASN C C 1
ATOM 22658 O O . ASN C 1 392 ? 38.41048 22.71477 103.39662 1.000 56.37963 445 ASN C O 1
ATOM 22669 N N . THR C 1 393 ? 36.71214 21.35810 103.94809 1.000 55.91700 446 THR C N 1
ATOM 22670 C CA . THR C 1 393 ? 36.59797 21.90445 105.28847 1.000 56.27783 446 THR C CA 1
ATOM 22671 C C . THR C 1 393 ? 37.50124 21.14795 106.26403 1.000 60.35965 446 THR C C 1
ATOM 22672 O O . THR C 1 393 ? 38.17156 20.17405 105.91187 1.000 56.69303 446 THR C O 1
ATOM 22683 N N . ASN C 1 394 ? 37.54596 21.63425 107.50808 1.000 70.52887 447 ASN C N 1
ATOM 22684 C CA . ASN C 1 394 ? 38.34898 21.01186 108.55399 1.000 76.21036 447 ASN C CA 1
ATOM 22685 C C . ASN C 1 394 ? 37.75129 19.70708 109.05818 1.000 59.83641 447 ASN C C 1
ATOM 22686 O O . ASN C 1 394 ? 38.44357 18.95959 109.75719 1.000 59.96123 447 ASN C O 1
ATOM 22697 N N . ALA C 1 395 ? 36.49062 19.42489 108.73245 1.000 59.42977 448 ALA C N 1
ATOM 22698 C CA . ALA C 1 395 ? 35.82168 18.18118 109.11114 1.000 59.18941 448 ALA C CA 1
ATOM 22699 C C . ALA C 1 395 ? 35.08381 17.66384 107.88432 1.000 50.34151 448 ALA C C 1
ATOM 22700 O O . ALA C 1 395 ? 33.86073 17.81646 107.76408 1.000 45.43680 448 ALA C O 1
ATOM 22707 N N . PRO C 1 396 ? 35.80416 17.06277 106.93987 1.000 49.15591 449 PRO C N 1
ATOM 22708 C CA . PRO C 1 396 ? 35.13927 16.45723 105.78046 1.000 43.14820 449 PRO C CA 1
ATOM 22709 C C . PRO C 1 396 ? 34.17463 15.36473 106.21290 1.000 41.92092 449 PRO C C 1
ATOM 22710 O O . PRO C 1 396 ? 34.27574 14.80352 107.30611 1.000 42.99255 449 PRO C O 1
ATOM 22721 N N . SER C 1 397 ? 33.22983 15.06526 105.32720 1.000 42.94205 450 SER C N 1
ATOM 22722 C CA . SER C 1 397 ? 32.28194 13.99259 105.58219 1.000 43.03455 450 SER C CA 1
ATOM 22723 C C . SER C 1 397 ? 33.01388 12.66574 105.72952 1.000 43.67941 450 SER C C 1
ATOM 22724 O O . SER C 1 397 ? 33.96797 12.37735 105.00176 1.000 42.50634 450 SER C O 1
ATOM 22732 N N . ASN C 1 398 ? 32.56916 11.86602 106.69467 1.000 39.28604 451 ASN C N 1
ATOM 22733 C CA . ASN C 1 398 ? 32.96982 10.47365 106.82319 1.000 39.22539 451 ASN C CA 1
ATOM 22734 C C . ASN C 1 398 ? 31.89799 9.51654 106.31953 1.000 39.62264 451 ASN C C 1
ATOM 22735 O O . ASN C 1 398 ? 31.97774 8.31320 106.58749 1.000 37.64010 451 ASN C O 1
ATOM 22746 N N . THR C 1 399 ? 30.91670 10.02059 105.57591 1.000 36.74118 452 THR C N 1
ATOM 22747 C CA . THR C 1 399 ? 29.75186 9.25177 105.16290 1.000 37.63804 452 THR C CA 1
ATOM 22748 C C . THR C 1 399 ? 29.81922 8.91990 103.67965 1.000 34.74684 452 THR C C 1
ATOM 22749 O O . THR C 1 399 ? 30.02726 9.80363 102.84274 1.000 35.17737 452 THR C O 1
ATOM 22760 N N . LEU C 1 400 ? 29.60592 7.64863 103.36497 1.000 35.46246 453 LEU C N 1
ATOM 22761 C CA . LEU C 1 400 ? 29.66689 7.13128 102.00773 1.000 35.58600 453 LEU C CA 1
ATOM 22762 C C . LEU C 1 400 ? 28.28539 6.64939 101.59342 1.000 32.60845 453 LEU C C 1
ATOM 22763 O O . LEU C 1 400 ? 27.56430 6.05886 102.40074 1.000 34.08803 453 LEU C O 1
ATOM 22779 N N . ILE C 1 401 ? 27.91309 6.87567 100.33642 1.000 31.72470 454 ILE C N 1
ATOM 22780 C CA . ILE C 1 401 ? 26.80227 6.13532 99.74237 1.000 31.94827 454 ILE C CA 1
ATOM 22781 C C . ILE C 1 401 ? 27.43941 4.84936 99.22834 1.000 31.97765 454 ILE C C 1
ATOM 22782 O O . ILE C 1 401 ? 28.03406 4.81627 98.14724 1.000 33.40453 454 ILE C O 1
ATOM 22798 N N . ALA C 1 402 ? 27.35312 3.79847 100.04437 1.000 31.11031 455 ALA C N 1
ATOM 22799 C CA . ALA C 1 402 ? 28.00556 2.53756 99.73943 1.000 30.95050 455 ALA C CA 1
ATOM 22800 C C . ALA C 1 402 ? 27.30701 1.77361 98.62657 1.000 34.90172 455 ALA C C 1
ATOM 22801 O O . ALA C 1 402 ? 27.94126 0.92365 97.99257 1.000 31.90348 455 ALA C O 1
ATOM 22808 N N . SER C 1 403 ? 26.01824 2.03208 98.39214 1.000 31.01237 456 SER C N 1
ATOM 22809 C CA . SER C 1 403 ? 25.29267 1.38524 97.30690 1.000 30.70562 456 SER C CA 1
ATOM 22810 C C . SER C 1 403 ? 24.17816 2.30175 96.82190 1.000 33.16006 456 SER C C 1
ATOM 22811 O O . SER C 1 403 ? 23.42484 2.84856 97.63215 1.000 28.41014 456 SER C O 1
ATOM 22819 N N . TYR C 1 404 ? 24.06241 2.44648 95.50350 1.000 30.19242 457 TYR C N 1
ATOM 22820 C CA . TYR C 1 404 ? 22.94546 3.15354 94.87483 1.000 29.04962 457 TYR C CA 1
ATOM 22821 C C . TYR C 1 404 ? 22.57943 2.33263 93.64299 1.000 29.07794 457 TYR C C 1
ATOM 22822 O O . TYR C 1 404 ? 23.39521 2.18953 92.72519 1.000 30.65974 457 TYR C O 1
ATOM 22840 N N . CYS C 1 405 ? 21.37768 1.73893 93.66823 1.000 27.56709 458 CYS C N 1
ATOM 22841 C CA . CYS C 1 405 ? 20.92580 0.76638 92.68484 1.000 26.91831 458 CYS C CA 1
ATOM 22842 C C . CYS C 1 405 ? 19.61900 1.19723 92.03273 1.000 29.82520 458 CYS C C 1
ATOM 22843 O O . CYS C 1 405 ? 18.77429 1.84364 92.66463 1.000 27.26609 458 CYS C O 1
ATOM 22851 N N . TRP C 1 406 ? 19.44035 0.76154 90.78441 1.000 27.15266 459 TRP C N 1
ATOM 22852 C CA . TRP C 1 406 ? 18.21371 0.91215 90.02012 1.000 26.12385 459 TRP C CA 1
ATOM 22853 C C . TRP C 1 406 ? 17.68970 -0.44816 89.56648 1.000 27.31657 459 TRP C C 1
ATOM 22854 O O . TRP C 1 406 ? 18.35665 -1.47980 89.69900 1.000 27.73676 459 TRP C O 1
ATOM 22875 N N . THR C 1 407 ? 16.48774 -0.41922 88.98293 1.000 24.57528 460 THR C N 1
ATOM 22876 C CA . THR C 1 407 ? 15.89166 -1.55691 88.28703 1.000 24.78462 460 THR C CA 1
ATOM 22877 C C . THR C 1 407 ? 16.14592 -2.88165 88.99364 1.000 24.73172 460 THR C C 1
ATOM 22878 O O . THR C 1 407 ? 15.91337 -2.97451 90.20321 1.000 26.55700 460 THR C O 1
ATOM 22889 N N . ASN C 1 408 ? 16.58545 -3.91920 88.26972 1.000 24.89336 461 ASN C N 1
ATOM 22890 C CA . ASN C 1 408 ? 16.64673 -5.23793 88.89585 1.000 24.99135 461 ASN C CA 1
ATOM 22891 C C . ASN C 1 408 ? 17.61164 -5.26974 90.08197 1.000 27.08441 461 ASN C C 1
ATOM 22892 O O . ASN C 1 408 ? 17.43805 -6.06785 91.01156 1.000 25.14858 461 ASN C O 1
ATOM 22903 N N . ASP C 1 409 ? 18.68892 -4.48711 90.02344 1.000 25.80260 462 ASP C N 1
ATOM 22904 C CA . ASP C 1 409 ? 19.64709 -4.49049 91.12264 1.000 26.22322 462 ASP C CA 1
ATOM 22905 C C . ASP C 1 409 ? 18.99065 -3.99227 92.40373 1.000 26.99388 462 ASP C C 1
ATOM 22906 O O . ASP C 1 409 ? 19.24863 -4.52373 93.49084 1.000 25.50503 462 ASP C O 1
ATOM 22915 N N . ALA C 1 410 ? 18.12283 -2.97900 92.28844 1.000 26.84279 463 ALA C N 1
ATOM 22916 C CA . ALA C 1 410 ? 17.40108 -2.45595 93.44468 1.000 25.33885 463 ALA C CA 1
ATOM 22917 C C . ALA C 1 410 ? 16.31285 -3.41083 93.91697 1.000 25.63813 463 ALA C C 1
ATOM 22918 O O . ALA C 1 410 ? 16.07166 -3.53295 95.12506 1.000 24.99514 463 ALA C O 1
ATOM 22925 N N . GLU C 1 411 ? 15.61279 -4.05528 92.97722 1.000 25.21892 464 GLU C N 1
ATOM 22926 C CA . GLU C 1 411 ? 14.58927 -5.02786 93.34124 1.000 25.87079 464 GLU C CA 1
ATOM 22927 C C . GLU C 1 411 ? 15.18254 -6.13652 94.19289 1.000 27.40507 464 GLU C C 1
ATOM 22928 O O . GLU C 1 411 ? 14.66342 -6.46000 95.26827 1.000 29.86827 464 GLU C O 1
ATOM 22940 N N . ARG C 1 412 ? 16.30839 -6.69365 93.75011 1.000 24.98257 465 ARG C N 1
ATOM 22941 C CA . ARG C 1 412 ? 16.93268 -7.77735 94.49495 1.000 25.59843 465 ARG C CA 1
ATOM 22942 C C . ARG C 1 412 ? 17.41690 -7.30361 95.85845 1.000 25.50750 465 ARG C C 1
ATOM 22943 O O . ARG C 1 412 ? 17.10340 -7.92153 96.88186 1.000 28.50048 465 ARG C O 1
ATOM 22964 N N . MET C 1 413 ? 18.15910 -6.19242 95.89716 1.000 25.95229 466 MET C N 1
ATOM 22965 C CA . MET C 1 413 ? 18.71895 -5.72219 97.16060 1.000 29.93160 466 MET C CA 1
ATOM 22966 C C . MET C 1 413 ? 17.62912 -5.34350 98.15049 1.000 27.16566 466 MET C C 1
ATOM 22967 O O . MET C 1 413 ? 17.79939 -5.51304 99.36450 1.000 27.56360 466 MET C O 1
ATOM 22981 N N . GLY C 1 414 ? 16.49941 -4.84881 97.65134 1.000 27.25359 467 GLY C N 1
ATOM 22982 C CA . GLY C 1 414 ? 15.43375 -4.42362 98.53625 1.000 26.45121 467 GLY C CA 1
ATOM 22983 C C . GLY C 1 414 ? 14.95578 -5.50640 99.48237 1.000 28.56723 467 GLY C C 1
ATOM 22984 O O . GLY C 1 414 ? 14.42089 -5.20052 100.54981 1.000 28.77880 467 GLY C O 1
ATOM 22988 N N . SER C 1 415 ? 15.13399 -6.78097 99.11591 1.000 26.69311 468 SER C N 1
ATOM 22989 C CA . SER C 1 415 ? 14.71092 -7.85198 100.01565 1.000 28.40772 468 SER C CA 1
ATOM 22990 C C . SER C 1 415 ? 15.51730 -7.87220 101.31062 1.000 30.42921 468 SER C C 1
ATOM 22991 O O . SER C 1 415 ? 15.05012 -8.42304 102.31378 1.000 29.09967 468 SER C O 1
ATOM 22999 N N . LEU C 1 416 ? 16.71705 -7.29473 101.31096 1.000 29.30949 469 LEU C N 1
ATOM 23000 C CA . LEU C 1 416 ? 17.57570 -7.24716 102.48845 1.000 28.89397 469 LEU C CA 1
ATOM 23001 C C . LEU C 1 416 ? 17.43244 -5.96694 103.30293 1.000 30.26411 469 LEU C C 1
ATOM 23002 O O . LEU C 1 416 ? 18.10014 -5.83825 104.33444 1.000 29.24697 469 LEU C O 1
ATOM 23018 N N . ILE C 1 417 ? 16.58681 -5.03242 102.86724 1.000 30.57047 470 ILE C N 1
ATOM 23019 C CA . ILE C 1 417 ? 16.42497 -3.71461 103.47805 1.000 31.62802 470 ILE C CA 1
ATOM 23020 C C . ILE C 1 417 ? 15.07207 -3.66055 104.17498 1.000 29.39377 470 ILE C C 1
ATOM 23021 O O . ILE C 1 417 ? 14.08034 -4.19618 103.66885 1.000 29.07115 470 ILE C O 1
ATOM 23037 N N . GLY C 1 418 ? 15.04081 -3.04710 105.35451 1.000 37.73085 471 GLY C N 1
ATOM 23038 C CA . GLY C 1 418 ? 13.78092 -2.82960 106.03818 1.000 33.84753 471 GLY C CA 1
ATOM 23039 C C . GLY C 1 418 ? 13.08184 -4.09245 106.47901 1.000 38.81524 471 GLY C C 1
ATOM 23040 O O . GLY C 1 418 ? 11.84569 -4.12064 106.53194 1.000 38.88602 471 GLY C O 1
ATOM 23044 N N . THR C 1 419 ? 13.83600 -5.15786 106.76358 1.000 34.02798 472 THR C N 1
ATOM 23045 C CA . THR C 1 419 ? 13.21450 -6.38406 107.23860 1.000 33.74496 472 THR C CA 1
ATOM 23046 C C . THR C 1 419 ? 12.80791 -6.29673 108.70419 1.000 37.69654 472 THR C C 1
ATOM 23047 O O . THR C 1 419 ? 11.97272 -7.08977 109.15270 1.000 41.30614 472 THR C O 1
ATOM 23058 N N . GLY C 1 420 ? 13.41087 -5.38137 109.46120 1.000 36.20390 473 GLY C N 1
ATOM 23059 C CA . GLY C 1 420 ? 13.23763 -5.31854 110.89319 1.000 45.07605 473 GLY C CA 1
ATOM 23060 C C . GLY C 1 420 ? 14.03457 -6.33799 111.67308 1.000 45.20429 473 GLY C C 1
ATOM 23061 O O . GLY C 1 420 ? 13.91026 -6.38733 112.90564 1.000 42.61732 473 GLY C O 1
ATOM 23065 N N . ALA C 1 421 ? 14.85552 -7.14427 111.00653 1.000 36.90657 474 ALA C N 1
ATOM 23066 C CA . ALA C 1 421 ? 15.54256 -8.25946 111.63984 1.000 39.47015 474 ALA C CA 1
ATOM 23067 C C . ALA C 1 421 ? 17.04198 -8.00668 111.67884 1.000 36.49478 474 ALA C C 1
ATOM 23068 O O . ALA C 1 421 ? 17.68127 -7.86288 110.63138 1.000 34.84720 474 ALA C O 1
ATOM 23075 N N . ALA C 1 422 ? 17.60207 -8.01648 112.89080 1.000 34.86298 475 ALA C N 1
ATOM 23076 C CA . ALA C 1 422 ? 19.03687 -7.82957 113.06331 1.000 35.67151 475 ALA C CA 1
ATOM 23077 C C . ALA C 1 422 ? 19.84395 -8.80442 112.21350 1.000 35.39740 475 ALA C C 1
ATOM 23078 O O . ALA C 1 422 ? 20.91468 -8.45284 111.70442 1.000 38.46925 475 ALA C O 1
ATOM 23085 N N . THR C 1 423 ? 19.35412 -10.03941 112.05931 1.000 32.89906 476 THR C N 1
ATOM 23086 C CA A THR C 1 423 ? 20.08374 -11.02829 111.27170 0.425 34.84810 476 THR C CA 1
ATOM 23087 C CA B THR C 1 423 ? 20.07774 -11.03224 111.27167 0.575 34.85030 476 THR C CA 1
ATOM 23088 C C . THR C 1 423 ? 20.28021 -10.55928 109.83596 1.000 32.29955 476 THR C C 1
ATOM 23089 O O . THR C 1 423 ? 21.36227 -10.72845 109.26212 1.000 31.68758 476 THR C O 1
ATOM 23110 N N . TYR C 1 424 ? 19.23856 -9.98519 109.23066 1.000 32.91537 477 TYR C N 1
ATOM 23111 C CA . TYR C 1 424 ? 19.34376 -9.53165 107.84880 1.000 33.59740 477 TYR C CA 1
ATOM 23112 C C . TYR C 1 424 ? 20.06437 -8.19748 107.73414 1.000 30.92157 477 TYR C C 1
ATOM 23113 O O . TYR C 1 424 ? 20.73531 -7.95231 106.72790 1.000 32.03864 477 TYR C O 1
ATOM 23131 N N . GLU C 1 425 ? 19.93413 -7.32396 108.73516 1.000 34.61765 478 GLU C N 1
ATOM 23132 C CA . GLU C 1 425 ? 20.74562 -6.11127 108.75893 1.000 34.09346 478 GLU C CA 1
ATOM 23133 C C . GLU C 1 425 ? 22.23255 -6.44833 108.78556 1.000 31.25621 478 GLU C C 1
ATOM 23134 O O . GLU C 1 425 ? 23.03658 -5.81601 108.09017 1.000 33.26876 478 GLU C O 1
ATOM 23146 N N . GLU C 1 426 ? 22.61339 -7.45211 109.57748 1.000 31.86570 479 GLU C N 1
ATOM 23147 C CA . GLU C 1 426 ? 24.01227 -7.86896 109.64466 1.000 32.60332 479 GLU C CA 1
ATOM 23148 C C . GLU C 1 426 ? 24.44265 -8.53511 108.33867 1.000 35.71584 479 GLU C C 1
ATOM 23149 O O . GLU C 1 426 ? 25.55052 -8.28403 107.84700 1.000 34.17118 479 GLU C O 1
ATOM 23161 N N . GLN C 1 427 ? 23.56928 -9.35121 107.73749 1.000 32.09806 480 GLN C N 1
ATOM 23162 C CA . GLN C 1 427 ? 23.87507 -9.91621 106.42539 1.000 33.52550 480 GLN C CA 1
ATOM 23163 C C . GLN C 1 427 ? 24.07750 -8.81794 105.38585 1.000 31.39288 480 GLN C C 1
ATOM 23164 O O . GLN C 1 427 ? 24.99290 -8.89634 104.55825 1.000 33.76122 480 GLN C O 1
ATOM 23178 N N . LEU C 1 428 ? 23.22081 -7.79373 105.40386 1.000 31.59049 481 LEU C N 1
ATOM 23179 C CA . LEU C 1 428 ? 23.33767 -6.70532 104.43816 1.000 29.96036 481 LEU C CA 1
ATOM 23180 C C . LEU C 1 428 ? 24.65371 -5.95715 104.60549 1.000 33.27947 481 LEU C C 1
ATOM 23181 O O . LEU C 1 428 ? 25.32452 -5.62879 103.61935 1.000 33.48633 481 LEU C O 1
ATOM 23197 N N . GLU C 1 429 ? 25.01775 -5.63234 105.84748 1.000 31.04147 482 GLU C N 1
ATOM 23198 C CA . GLU C 1 429 ? 26.25541 -4.89249 106.06306 1.000 32.13411 482 GLU C CA 1
ATOM 23199 C C . GLU C 1 429 ? 27.45766 -5.68406 105.56959 1.000 32.34301 482 GLU C C 1
ATOM 23200 O O . GLU C 1 429 ? 28.38687 -5.11687 104.98161 1.000 35.09383 482 GLU C O 1
ATOM 23212 N N . HIS C 1 430 ? 27.47056 -6.99346 105.82673 1.000 32.96642 483 HIS C N 1
ATOM 23213 C CA . HIS C 1 430 ? 28.61343 -7.80644 105.43067 1.000 33.21063 483 HIS C CA 1
ATOM 23214 C C . HIS C 1 430 ? 28.72066 -7.89343 103.91341 1.000 37.30233 483 HIS C C 1
ATOM 23215 O O . HIS C 1 430 ? 29.82171 -7.80710 103.35582 1.000 33.75149 483 HIS C O 1
ATOM 23229 N N . LEU C 1 431 ? 27.58336 -8.03301 103.22933 1.000 31.74225 484 LEU C N 1
ATOM 23230 C CA . LEU C 1 431 ? 27.58477 -8.05265 101.77030 1.000 31.27722 484 LEU C CA 1
ATOM 23231 C C . LEU C 1 431 ? 28.11837 -6.74517 101.19522 1.000 31.30355 484 LEU C C 1
ATOM 23232 O O . LEU C 1 431 ? 28.94426 -6.75056 100.27476 1.000 31.68363 484 LEU C O 1
ATOM 23248 N N . VAL C 1 432 ? 27.63806 -5.61242 101.71469 1.000 33.03697 485 VAL C N 1
ATOM 23249 C CA . VAL C 1 432 ? 28.05317 -4.30555 101.20550 1.000 32.14913 485 VAL C CA 1
ATOM 23250 C C . VAL C 1 432 ? 29.54095 -4.08047 101.45198 1.000 32.18221 485 VAL C C 1
ATOM 23251 O O . VAL C 1 432 ? 30.26567 -3.61094 100.56502 1.000 32.43723 485 VAL C O 1
ATOM 23264 N N . LEU C 1 433 ? 30.02290 -4.40868 102.65608 1.000 32.90885 486 LEU C N 1
ATOM 23265 C CA . LEU C 1 433 ? 31.44301 -4.23095 102.94862 1.000 34.06815 486 LEU C CA 1
ATOM 23266 C C . LEU C 1 433 ? 32.31350 -5.16205 102.10974 1.000 36.05136 486 LEU C C 1
ATOM 23267 O O . LEU C 1 433 ? 33.40380 -4.77472 101.67337 1.000 35.77725 486 LEU C O 1
ATOM 23283 N N . SER C 1 434 ? 31.86920 -6.40549 101.90590 1.000 34.56602 487 SER C N 1
ATOM 23284 C CA . SER C 1 434 ? 32.61307 -7.31859 101.04395 1.000 38.32965 487 SER C CA 1
ATOM 23285 C C . SER C 1 434 ? 32.66756 -6.79850 99.61205 1.000 35.69977 487 SER C C 1
ATOM 23286 O O . SER C 1 434 ? 33.71488 -6.87311 98.95746 1.000 34.95685 487 SER C O 1
ATOM 23294 N N . ASN C 1 435 ? 31.54325 -6.27806 99.10353 1.000 34.51368 488 ASN C N 1
ATOM 23295 C CA . ASN C 1 435 ? 31.53776 -5.69362 97.76516 1.000 33.83124 488 ASN C CA 1
ATOM 23296 C C . ASN C 1 435 ? 32.49389 -4.50513 97.69391 1.000 36.71504 488 ASN C C 1
ATOM 23297 O O . ASN C 1 435 ? 33.27458 -4.37420 96.74347 1.000 36.73620 488 ASN C O 1
ATOM 23308 N N . LEU C 1 436 ? 32.41286 -3.60217 98.68082 1.000 33.76273 489 LEU C N 1
ATOM 23309 C CA . LEU C 1 436 ? 33.31153 -2.45099 98.71894 1.000 36.04819 489 LEU C CA 1
ATOM 23310 C C . LEU C 1 436 ? 34.76925 -2.88698 98.77991 1.000 35.69667 489 LEU C C 1
ATOM 23311 O O . LEU C 1 436 ? 35.63850 -2.26798 98.15419 1.000 36.38223 489 LEU C O 1
ATOM 23327 N N . ALA C 1 437 ? 35.06303 -3.93607 99.55000 1.000 36.13267 490 ALA C N 1
ATOM 23328 C CA . ALA C 1 437 ? 36.44272 -4.39473 99.64359 1.000 37.44789 490 ALA C CA 1
ATOM 23329 C C . ALA C 1 437 ? 36.94413 -4.86319 98.28375 1.000 37.68783 490 ALA C C 1
ATOM 23330 O O . ALA C 1 437 ? 38.07266 -4.55148 97.88679 1.000 41.76474 490 ALA C O 1
ATOM 23337 N N . ALA C 1 438 ? 36.10824 -5.59522 97.54532 1.000 36.74143 491 ALA C N 1
ATOM 23338 C CA . ALA C 1 438 ? 36.50538 -6.07051 96.22424 1.000 36.94980 491 ALA C CA 1
ATOM 23339 C C . ALA C 1 438 ? 36.65202 -4.91654 95.23775 1.000 37.27592 491 ALA C C 1
ATOM 23340 O O . ALA C 1 438 ? 37.57607 -4.91303 94.41631 1.000 38.56232 491 ALA C O 1
ATOM 23347 N N . VAL C 1 439 ? 35.75399 -3.92852 95.29628 1.000 36.05821 492 VAL C N 1
ATOM 23348 C CA . VAL C 1 439 ? 35.85011 -2.80094 94.37227 1.000 38.47974 492 VAL C CA 1
ATOM 23349 C C . VAL C 1 439 ? 37.17040 -2.06063 94.56431 1.000 38.12518 492 VAL C C 1
ATOM 23350 O O . VAL C 1 439 ? 37.83874 -1.68960 93.59218 1.000 38.89550 492 VAL C O 1
ATOM 23363 N N . HIS C 1 440 ? 37.55449 -1.81171 95.81413 1.000 37.89475 493 HIS C N 1
ATOM 23364 C CA . HIS C 1 440 ? 38.69264 -0.95532 96.12332 1.000 41.21492 493 HIS C CA 1
ATOM 23365 C C . HIS C 1 440 ? 39.98422 -1.73207 96.35867 1.000 41.36988 493 HIS C C 1
ATOM 23366 O O . HIS C 1 440 ? 41.03431 -1.11098 96.54762 1.000 42.24921 493 HIS C O 1
ATOM 23380 N N . ASN C 1 441 ? 39.92811 -3.06706 96.35819 1.000 41.53678 494 ASN C N 1
ATOM 23381 C CA . ASN C 1 441 ? 41.08003 -3.93555 96.63338 1.000 45.24103 494 ASN C CA 1
ATOM 23382 C C . ASN C 1 441 ? 41.57099 -3.78251 98.07755 1.000 46.85415 494 ASN C C 1
ATOM 23383 O O . ASN C 1 441 ? 42.75523 -3.54964 98.32692 1.000 47.62794 494 ASN C O 1
ATOM 23394 N N . THR C 1 442 ? 40.65254 -3.91150 99.03228 1.000 44.23856 495 THR C N 1
ATOM 23395 C CA . THR C 1 442 ? 41.01893 -3.96947 100.43997 1.000 45.30230 495 THR C CA 1
ATOM 23396 C C . THR C 1 442 ? 40.56638 -5.29058 101.06001 1.000 47.10713 495 THR C C 1
ATOM 23397 O O . THR C 1 442 ? 39.87740 -6.09971 100.43216 1.000 43.31581 495 THR C O 1
ATOM 23408 N N . ASP C 1 443 ? 40.98582 -5.50887 102.30790 1.000 52.16695 496 ASP C N 1
ATOM 23409 C CA . ASP C 1 443 ? 40.41996 -6.56795 103.13122 1.000 57.69600 496 ASP C CA 1
ATOM 23410 C C . ASP C 1 443 ? 39.05495 -6.13317 103.65686 1.000 44.77343 496 ASP C C 1
ATOM 23411 O O . ASP C 1 443 ? 38.79148 -4.94024 103.83763 1.000 46.90603 496 ASP C O 1
ATOM 23420 N N . TYR C 1 444 ? 38.18476 -7.11600 103.91198 1.000 47.46359 497 TYR C N 1
ATOM 23421 C CA . TYR C 1 444 ? 36.91997 -6.82012 104.57977 1.000 45.60135 497 TYR C CA 1
ATOM 23422 C C . TYR C 1 444 ? 37.17416 -6.14094 105.91833 1.000 44.39257 497 TYR C C 1
ATOM 23423 O O . TYR C 1 444 ? 36.51017 -5.15782 106.26822 1.000 40.56565 497 TYR C O 1
ATOM 23441 N N . GLN C 1 445 ? 38.15954 -6.63313 106.66858 1.000 44.26493 498 GLN C N 1
ATOM 23442 C CA . GLN C 1 445 ? 38.35371 -6.12917 108.02046 1.000 47.38620 498 GLN C CA 1
ATOM 23443 C C . GLN C 1 445 ? 38.82618 -4.68098 108.00654 1.000 43.18992 498 GLN C C 1
ATOM 23444 O O . GLN C 1 445 ? 38.51636 -3.92361 108.93120 1.000 46.54266 498 GLN C O 1
ATOM 23458 N N . TYR C 1 446 ? 39.56414 -4.27414 106.96982 1.000 48.33742 499 TYR C N 1
ATOM 23459 C CA . TYR C 1 446 ? 39.95022 -2.87084 106.84007 1.000 47.55687 499 TYR C CA 1
ATOM 23460 C C . TYR C 1 446 ? 38.72635 -1.96626 106.89096 1.000 44.46599 499 TYR C C 1
ATOM 23461 O O . TYR C 1 446 ? 38.73810 -0.92554 107.55776 1.000 44.28485 499 TYR C O 1
ATOM 23479 N N . LEU C 1 447 ? 37.65399 -2.35113 106.19734 1.000 40.92951 500 LEU C N 1
ATOM 23480 C CA . LEU C 1 447 ? 36.45364 -1.52298 106.18167 1.000 44.89736 500 LEU C CA 1
ATOM 23481 C C . LEU C 1 447 ? 35.59342 -1.74343 107.42356 1.000 44.27258 500 LEU C C 1
ATOM 23482 O O . LEU C 1 447 ? 35.02492 -0.78592 107.95932 1.000 41.52317 500 LEU C O 1
ATOM 23498 N N . LYS C 1 448 ? 35.46433 -2.99225 107.88368 1.000 42.08464 501 LYS C N 1
ATOM 23499 C CA . LYS C 1 448 ? 34.68344 -3.25469 109.09145 1.000 41.60004 501 LYS C CA 1
ATOM 23500 C C . LYS C 1 448 ? 35.25534 -2.49319 110.28242 1.000 44.12683 501 LYS C C 1
ATOM 23501 O O . LYS C 1 448 ? 34.50724 -1.92470 111.08743 1.000 43.26162 501 LYS C O 1
ATOM 23520 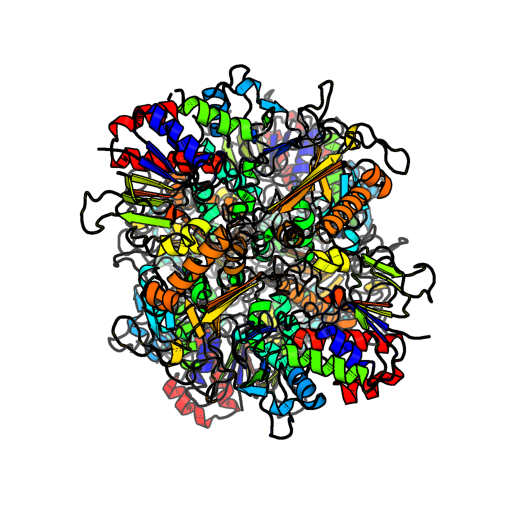N N . ASP C 1 449 ? 36.58416 -2.45585 110.39798 1.000 42.99146 502 ASP C N 1
ATOM 23521 C CA . ASP C 1 449 ? 37.22058 -1.73345 111.49253 1.000 43.36614 502 ASP C CA 1
ATOM 23522 C C . ASP C 1 449 ? 36.85958 -0.25374 111.49020 1.000 43.14332 502 ASP C C 1
ATOM 23523 O O . ASP C 1 449 ? 36.92676 0.40484 112.53391 1.000 43.95515 502 ASP C O 1
ATOM 23532 N N . ARG C 1 450 ? 36.50847 0.29408 110.33481 1.000 42.16113 503 ARG C N 1
ATOM 23533 C CA . ARG C 1 450 ? 36.20781 1.71181 110.21565 1.000 41.98631 503 ARG C CA 1
ATOM 23534 C C . ARG C 1 450 ? 34.71582 2.01022 110.19880 1.000 42.92763 503 ARG C C 1
ATOM 23535 O O . ARG C 1 450 ? 34.34051 3.18543 110.16728 1.000 42.95516 503 ARG C O 1
ATOM 23556 N N . LEU C 1 451 ? 33.85665 0.99410 110.24476 1.000 39.80969 504 LEU C N 1
ATOM 23557 C CA . LEU C 1 451 ? 32.42063 1.22924 110.14365 1.000 40.55065 504 LEU C CA 1
ATOM 23558 C C . LEU C 1 451 ? 31.85529 1.68025 111.48543 1.000 42.18882 504 LEU C C 1
ATOM 23559 O O . LEU C 1 451 ? 32.21559 1.14540 112.53888 1.000 40.99520 504 LEU C O 1
ATOM 23575 N N . VAL C 1 452 ? 30.96350 2.67513 111.43358 1.000 43.52120 505 VAL C N 1
ATOM 23576 C CA . VAL C 1 452 ? 30.26834 3.19449 112.61104 1.000 40.85507 505 VAL C CA 1
ATOM 23577 C C . VAL C 1 452 ? 28.77203 2.87275 112.55297 1.000 45.89381 505 VAL C C 1
ATOM 23578 O O . VAL C 1 452 ? 28.22993 2.22824 113.45525 1.000 40.05662 505 VAL C O 1
ATOM 23591 N N . ASP C 1 453 ? 28.08606 3.32430 111.49688 1.000 37.20839 506 ASP C N 1
ATOM 23592 C CA . ASP C 1 453 ? 26.64278 3.17056 111.38235 1.000 36.16830 506 ASP C CA 1
ATOM 23593 C C . ASP C 1 453 ? 26.24186 2.93299 109.93409 1.000 34.09644 506 ASP C C 1
ATOM 23594 O O . ASP C 1 453 ? 26.90229 3.41451 109.01063 1.000 36.07979 506 ASP C O 1
ATOM 23603 N N . VAL C 1 454 ? 25.13619 2.20136 109.74942 1.000 35.75801 507 VAL C N 1
ATOM 23604 C CA . VAL C 1 454 ? 24.55507 1.92850 108.43894 1.000 37.57293 507 VAL C CA 1
ATOM 23605 C C . VAL C 1 454 ? 23.11612 2.43851 108.42414 1.000 35.59689 507 VAL C C 1
ATOM 23606 O O . VAL C 1 454 ? 22.36960 2.23764 109.38963 1.000 34.35018 507 VAL C O 1
ATOM 23619 N N . HIS C 1 455 ? 22.72860 3.09389 107.32888 1.000 31.77391 508 HIS C N 1
ATOM 23620 C CA . HIS C 1 455 ? 21.33879 3.46119 107.06857 1.000 33.20215 508 HIS C CA 1
ATOM 23621 C C . HIS C 1 455 ? 20.99477 3.02026 105.65080 1.000 32.54868 508 HIS C C 1
ATOM 23622 O O . HIS C 1 455 ? 21.74524 3.30882 104.71395 1.000 34.52033 508 HIS C O 1
ATOM 23636 N N . SER C 1 456 ? 19.85817 2.34652 105.48391 1.000 30.91364 509 SER C N 1
ATOM 23637 C CA . SER C 1 456 ? 19.45557 1.80696 104.18989 1.000 30.86717 509 SER C CA 1
ATOM 23638 C C . SER C 1 456 ? 17.99867 2.16109 103.92475 1.000 31.81539 509 SER C C 1
ATOM 23639 O O . SER C 1 456 ? 17.20554 2.33159 104.85376 1.000 30.75060 509 SER C O 1
ATOM 23647 N N . TRP C 1 457 ? 17.65651 2.29002 102.64365 1.000 29.59499 510 TRP C N 1
ATOM 23648 C CA . TRP C 1 457 ? 16.33137 2.75553 102.25308 1.000 28.94744 510 TRP C CA 1
ATOM 23649 C C . TRP C 1 457 ? 15.94702 2.14164 100.91947 1.000 29.29977 510 TRP C C 1
ATOM 23650 O O . TRP C 1 457 ? 16.75674 2.13787 99.98709 1.000 27.03297 510 TRP C O 1
ATOM 23671 N N . ASP C 1 458 ? 14.70447 1.65571 100.83534 1.000 25.39051 511 ASP C N 1
ATOM 23672 C CA . ASP C 1 458 ? 14.12603 1.05099 99.63710 1.000 24.93639 511 ASP C CA 1
ATOM 23673 C C . ASP C 1 458 ? 12.89410 1.86092 99.24532 1.000 27.13924 511 ASP C C 1
ATOM 23674 O O . ASP C 1 458 ? 11.85250 1.76719 99.90387 1.000 27.29001 511 ASP C O 1
ATOM 23683 N N . TRP C 1 459 ? 13.00355 2.65554 98.17782 1.000 26.43216 512 TRP C N 1
ATOM 23684 C CA . TRP C 1 459 ? 11.87301 3.47250 97.74768 1.000 26.62981 512 TRP C CA 1
ATOM 23685 C C . TRP C 1 459 ? 10.73251 2.64004 97.16457 1.000 29.24807 512 TRP C C 1
ATOM 23686 O O . TRP C 1 459 ? 9.62483 3.16647 97.00102 1.000 27.57267 512 TRP C O 1
ATOM 23707 N N . ASN C 1 460 ? 10.96167 1.35455 96.88504 1.000 26.87999 513 ASN C N 1
ATOM 23708 C CA . ASN C 1 460 ? 9.92580 0.44713 96.40215 1.000 28.93874 513 ASN C CA 1
ATOM 23709 C C . ASN C 1 460 ? 9.28292 -0.36624 97.53129 1.000 29.21246 513 ASN C C 1
ATOM 23710 O O . ASN C 1 460 ? 8.56352 -1.33081 97.26064 1.000 30.03813 513 ASN C O 1
ATOM 23721 N N . HIS C 1 461 ? 9.53705 -0.00046 98.78625 1.000 28.04047 514 HIS C N 1
ATOM 23722 C CA A HIS C 1 461 ? 8.84561 -0.58871 99.94298 0.500 26.61944 514 HIS C CA 1
ATOM 23723 C CA B HIS C 1 461 ? 8.92955 -0.59837 99.97543 0.500 26.65128 514 HIS C CA 1
ATOM 23724 C C . HIS C 1 461 ? 8.57781 0.56922 100.90142 1.000 28.51808 514 HIS C C 1
ATOM 23725 O O . HIS C 1 461 ? 9.02664 0.64358 102.03915 1.000 32.47301 514 HIS C O 1
ATOM 23751 N N . ASN C 1 462 ? 7.80630 1.51231 100.39209 1.000 31.45755 515 ASN C N 1
ATOM 23752 C CA . ASN C 1 462 ? 7.52152 2.76628 101.06306 1.000 29.92484 515 ASN C CA 1
ATOM 23753 C C . ASN C 1 462 ? 6.12778 3.20665 100.64636 1.000 27.38742 515 ASN C C 1
ATOM 23754 O O . ASN C 1 462 ? 5.92143 3.59801 99.49021 1.000 26.99884 515 ASN C O 1
ATOM 23765 N N . PRO C 1 463 ? 5.14490 3.14744 101.54589 1.000 25.77646 516 PRO C N 1
ATOM 23766 C CA . PRO C 1 463 ? 3.76700 3.47218 101.14071 1.000 29.22136 516 PRO C CA 1
ATOM 23767 C C . PRO C 1 463 ? 3.58463 4.88457 100.61320 1.000 31.74193 516 PRO C C 1
ATOM 23768 O O . PRO C 1 463 ? 2.60327 5.14127 99.90380 1.000 31.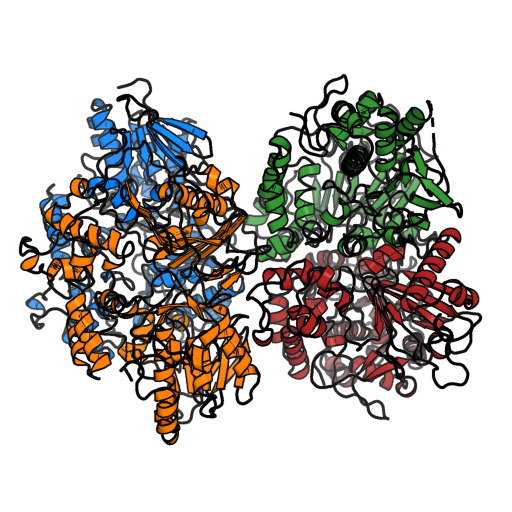06094 516 PRO C O 1
ATOM 23779 N N . LEU C 1 464 ? 4.46831 5.81726 100.95189 1.000 28.10966 517 LEU C N 1
ATOM 23780 C CA . LEU C 1 464 ? 4.29307 7.18574 100.48949 1.000 29.62523 517 LEU C CA 1
ATOM 23781 C C . LEU C 1 464 ? 4.79412 7.41903 99.07211 1.000 29.62583 517 LEU C C 1
ATOM 23782 O O . LEU C 1 464 ? 4.49928 8.47604 98.50594 1.000 26.65834 517 LEU C O 1
ATOM 23798 N N . THR C 1 465 ? 5.54771 6.48685 98.49500 1.000 29.44734 518 THR C N 1
ATOM 23799 C CA . THR C 1 465 ? 6.04367 6.63366 97.12974 1.000 27.45027 518 THR C CA 1
ATOM 23800 C C . THR C 1 465 ? 5.65808 5.47167 96.22668 1.000 28.05209 518 THR C C 1
ATOM 23801 O O . THR C 1 465 ? 5.40218 5.68626 95.03978 1.000 27.87819 518 THR C O 1
ATOM 23812 N N . MET C 1 466 ? 5.64080 4.24074 96.75277 1.000 28.06554 519 MET C N 1
ATOM 23813 C CA . MET C 1 466 ? 5.23369 3.04406 96.00681 1.000 24.28569 519 MET C CA 1
ATOM 23814 C C . MET C 1 466 ? 6.06467 2.87759 94.73896 1.000 28.00610 519 MET C C 1
ATOM 23815 O O . MET C 1 466 ? 5.55270 2.58080 93.65670 1.000 29.88915 519 MET C O 1
ATOM 23829 N N . GLY C 1 467 ? 7.37420 3.02627 94.90079 1.000 31.38619 520 GLY C N 1
ATOM 23830 C CA . GLY C 1 467 ? 8.29063 3.10739 93.78423 1.000 25.17050 520 GLY C CA 1
ATOM 23831 C C . GLY C 1 467 ? 9.20726 4.29923 93.96665 1.000 25.72071 520 GLY C C 1
ATOM 23832 O O . GLY C 1 467 ? 8.88803 5.23135 94.71101 1.000 30.45099 520 GLY C O 1
ATOM 23836 N N . ALA C 1 468 ? 10.35845 4.28871 93.30752 1.000 24.99395 521 ALA C N 1
ATOM 23837 C CA . ALA C 1 468 ? 11.25084 5.43270 93.43123 1.000 25.19477 521 ALA C CA 1
ATOM 23838 C C . ALA C 1 468 ? 10.76090 6.62500 92.61610 1.000 23.94574 521 ALA C C 1
ATOM 23839 O O . ALA C 1 468 ? 10.80544 7.76389 93.09315 1.000 27.55444 521 ALA C O 1
ATOM 23846 N N . PHE C 1 469 ? 10.30885 6.39209 91.38930 1.000 28.13845 522 PHE C N 1
ATOM 23847 C CA . PHE C 1 469 ? 9.95602 7.46756 90.47004 1.000 27.94774 522 PHE C CA 1
ATOM 23848 C C . PHE C 1 469 ? 9.40580 6.82106 89.20586 1.000 29.00749 522 PHE C C 1
ATOM 23849 O O . PHE C 1 469 ? 9.58049 5.61952 88.97683 1.000 25.36897 522 PHE C O 1
ATOM 23866 N N . ALA C 1 470 ? 8.74298 7.63354 88.38645 1.000 27.31897 523 ALA C N 1
ATOM 23867 C CA . ALA C 1 470 ? 8.30312 7.17106 87.07775 1.000 27.25082 523 ALA C CA 1
ATOM 23868 C C . ALA C 1 470 ? 9.50209 6.67653 86.27804 1.000 25.35438 523 ALA C C 1
ATOM 23869 O O . ALA C 1 470 ? 10.58019 7.27123 86.31548 1.000 26.82170 523 ALA C O 1
ATOM 23876 N N . PHE C 1 471 ? 9.32174 5.54741 85.58514 1.000 26.53289 524 PHE C N 1
ATOM 23877 C CA . PHE C 1 471 ? 10.32382 4.96303 84.68261 1.000 28.32785 524 PHE C CA 1
ATOM 23878 C C . PHE C 1 471 ? 9.48985 4.17602 83.66467 1.000 26.20204 524 PHE C C 1
ATOM 23879 O O . PHE C 1 471 ? 9.26390 2.96806 83.80022 1.000 26.06669 524 PHE C O 1
ATOM 23896 N N . PHE C 1 472 ? 9.01139 4.89694 82.64887 1.000 24.93798 525 PHE C N 1
ATOM 23897 C CA . PHE C 1 472 ? 7.97019 4.39530 81.76113 1.000 28.05143 525 PHE C CA 1
ATOM 23898 C C . PHE C 1 472 ? 8.47266 3.23603 80.90541 1.000 29.60035 525 PHE C C 1
ATOM 23899 O O . PHE C 1 472 ? 9.62889 3.21315 80.46939 1.000 26.86091 525 PHE C O 1
ATOM 23916 N N . GLY C 1 473 ? 7.58687 2.27542 80.65185 1.000 26.84911 526 GLY C N 1
ATOM 23917 C CA . GLY C 1 473 ? 7.85465 1.23245 79.68705 1.000 27.24565 526 GLY C CA 1
ATOM 23918 C C . GLY C 1 473 ? 7.57577 1.69631 78.27772 1.000 26.49406 526 GLY C C 1
ATOM 23919 O O . GLY C 1 473 ? 7.05761 2.79649 78.03581 1.000 26.67158 526 GLY C O 1
ATOM 23923 N N . PRO C 1 474 ? 7.91913 0.85024 77.30351 1.000 26.93890 527 PRO C N 1
ATOM 23924 C CA . PRO C 1 474 ? 7.59293 1.18597 75.91062 1.000 27.61407 527 PRO C CA 1
ATOM 23925 C C . PRO C 1 474 ? 6.09830 1.41238 75.73888 1.000 29.01556 527 PRO C C 1
ATOM 23926 O O . PRO C 1 474 ? 5.27453 0.65900 76.26191 1.000 30.35406 527 PRO C O 1
ATOM 23937 N N . GLY C 1 475 ? 5.75211 2.44447 74.96795 1.000 29.80141 528 GLY C N 1
ATOM 23938 C CA . GLY C 1 475 ? 4.37475 2.77417 74.69056 1.000 29.92748 528 GLY C CA 1
ATOM 23939 C C . GLY C 1 475 ? 3.73467 3.73254 75.67070 1.000 30.03915 528 GLY C C 1
ATOM 23940 O O . GLY C 1 475 ? 2.74991 4.39356 75.31766 1.000 28.60728 528 GLY C O 1
ATOM 23944 N N . ASP C 1 476 ? 4.27138 3.83768 76.88638 1.000 29.50346 529 ASP C N 1
ATOM 23945 C CA . ASP C 1 476 ? 3.63602 4.66576 77.90442 1.000 31.49034 529 ASP C CA 1
ATOM 23946 C C . ASP C 1 476 ? 3.54231 6.12645 77.46042 1.000 34.11350 529 ASP C C 1
ATOM 23947 O O . ASP C 1 476 ? 2.47382 6.74210 77.55217 1.000 29.74140 529 ASP C O 1
ATOM 23956 N N . PHE C 1 477 ? 4.64957 6.70710 76.98025 1.000 29.01417 530 PHE C N 1
ATOM 23957 C CA . PHE C 1 477 ? 4.60972 8.11951 76.59864 1.000 30.63573 530 PHE C CA 1
ATOM 23958 C C . PHE C 1 477 ? 3.66223 8.36025 75.42145 1.000 30.64680 530 PHE C C 1
ATOM 23959 O O . PHE C 1 477 ? 2.93777 9.36238 75.39520 1.000 28.81330 530 PHE C O 1
ATOM 23976 N N . GLN C 1 478 ? 3.64240 7.45704 74.43815 1.000 30.24467 531 GLN C N 1
ATOM 23977 C CA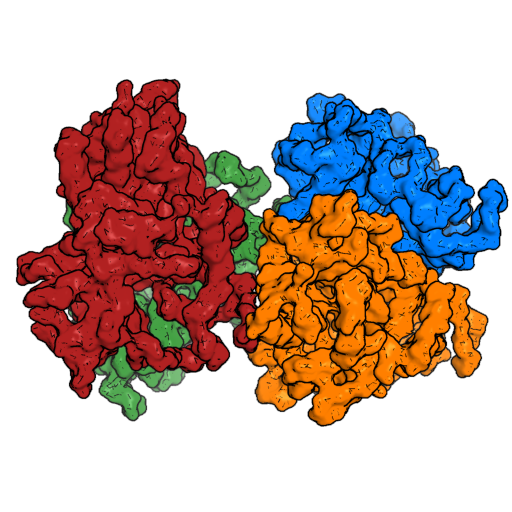 A GLN C 1 478 ? 2.84513 7.69710 73.23763 0.559 32.03440 531 GLN C CA 1
ATOM 23978 C CA B GLN C 1 478 ? 2.84093 7.71634 73.24646 0.441 32.03330 531 GLN C CA 1
ATOM 23979 C C . GLN C 1 478 ? 1.35946 7.42644 73.46302 1.000 32.45543 531 GLN C C 1
ATOM 23980 O O . GLN C 1 478 ? 0.51553 8.05309 72.81502 1.000 31.63450 531 GLN C O 1
ATOM 24007 N N . ASP C 1 479 ? 1.01406 6.51393 74.37086 1.000 30.87892 532 ASP C N 1
ATOM 24008 C CA . ASP C 1 479 ? -0.36779 6.05272 74.50673 1.000 33.33076 532 ASP C CA 1
ATOM 24009 C C . ASP C 1 479 ? -1.13056 6.68822 75.66091 1.000 33.24698 532 ASP C C 1
ATOM 24010 O O . ASP C 1 479 ? -2.30215 7.05000 75.49918 1.000 34.17771 532 ASP C O 1
ATOM 24019 N N . LEU C 1 480 ? -0.50443 6.81656 76.82522 1.000 30.74450 533 LEU C N 1
ATOM 24020 C CA . LEU C 1 480 ? -1.21608 7.11538 78.05629 1.000 28.57428 533 LEU C CA 1
ATOM 24021 C C . LEU C 1 480 ? -0.79429 8.40642 78.73619 1.000 30.92926 533 LEU C C 1
ATOM 24022 O O . LEU C 1 480 ? -1.57983 8.95753 79.51599 1.000 31.28387 533 LEU C O 1
ATOM 24038 N N . TYR C 1 481 ? 0.41119 8.89886 78.46896 1.000 28.00823 534 TYR C N 1
ATOM 24039 C CA . TYR C 1 481 ? 0.92472 10.06500 79.17686 1.000 28.11667 534 TYR C CA 1
ATOM 24040 C C . TYR C 1 481 ? 0.03807 11.28659 78.98822 1.000 30.81608 534 TYR C C 1
ATOM 24041 O O . TYR C 1 481 ? -0.24593 12.00422 79.95552 1.000 29.90362 534 TYR C O 1
ATOM 24059 N N . THR C 1 482 ? -0.40606 11.54988 77.75487 1.000 30.00072 535 THR C N 1
ATOM 24060 C CA . THR C 1 482 ? -1.11747 12.79917 77.51424 1.000 32.36700 535 THR C CA 1
ATOM 24061 C C . THR C 1 482 ? -2.44749 12.83791 78.26179 1.000 34.25402 535 THR C C 1
ATOM 24062 O O . THR C 1 482 ? -2.92843 13.92251 78.60673 1.000 33.17170 535 THR C O 1
ATOM 24073 N N . SER C 1 483 ? -3.03995 11.67532 78.55461 1.000 33.28145 536 SER C N 1
ATOM 24074 C CA . SER C 1 483 ? -4.35191 11.67881 79.19524 1.000 32.57001 536 SER C CA 1
ATOM 24075 C C . SER C 1 483 ? -4.31442 12.34314 80.56769 1.000 29.90808 536 SER C C 1
ATOM 24076 O O . SER C 1 483 ? -5.31412 12.93120 80.99406 1.000 34.47648 536 SER C O 1
ATOM 24084 N N . LEU C 1 484 ? -3.19404 12.25368 81.28586 1.000 32.77969 537 LEU C N 1
ATOM 24085 C CA . LEU C 1 484 ? -3.14300 12.82448 82.62718 1.000 30.95876 537 LEU C CA 1
ATOM 24086 C C . LEU C 1 484 ? -2.69686 14.28361 82.64990 1.000 32.02256 537 LEU C C 1
ATOM 24087 O O . LEU C 1 484 ? -2.72510 14.90020 83.71992 1.000 32.74559 537 LEU C O 1
ATOM 24103 N N . ASN C 1 485 ? -2.28805 14.85343 81.51314 1.000 33.91473 538 ASN C N 1
ATOM 24104 C CA . ASN C 1 485 ? -2.16934 16.30537 81.42391 1.000 36.38898 538 ASN C CA 1
ATOM 24105 C C . ASN C 1 485 ? -3.50599 16.96226 81.09595 1.000 39.40194 538 ASN C C 1
ATOM 24106 O O . ASN C 1 485 ? -3.58133 18.19407 81.04905 1.000 42.44748 538 ASN C O 1
ATOM 24117 N N . ARG C 1 486 ? -4.54787 16.17410 80.82691 1.000 33.54136 539 ARG C N 1
ATOM 24118 C CA . ARG C 1 486 ? -5.88413 16.75084 80.83803 1.000 36.48901 539 ARG C CA 1
ATOM 24119 C C . ARG C 1 486 ? -6.43250 16.70692 82.26157 1.000 35.78740 539 ARG C C 1
ATOM 24120 O O . ARG C 1 486 ? -6.17683 15.74153 82.98928 1.000 34.92061 539 ARG C O 1
ATOM 24141 N N . PRO C 1 487 ? -7.20123 17.69249 82.71393 1.000 33.90769 540 PRO C N 1
ATOM 24142 C CA . PRO C 1 487 ? -7.75767 17.61733 84.07056 1.000 34.74006 540 PRO C CA 1
ATOM 24143 C C . PRO C 1 487 ? -8.84283 16.55346 84.14490 1.000 35.18797 540 PRO C C 1
ATOM 24144 O O . PRO C 1 487 ? -9.34071 16.05400 83.13571 1.000 33.64907 540 PRO C O 1
ATOM 24155 N N . ALA C 1 488 ? -9.20215 16.20004 85.37044 1.000 34.63156 541 ALA C N 1
ATOM 24156 C CA . ALA C 1 488 ? -10.37666 15.38310 85.64713 1.000 33.17686 541 ALA C CA 1
ATOM 24157 C C . ALA C 1 488 ? -11.38312 16.21116 86.44563 1.000 37.25919 541 ALA C C 1
ATOM 24158 O O . ALA C 1 488 ? -11.18072 17.40111 86.69695 1.000 36.10534 541 ALA C O 1
ATOM 24165 N N . ALA C 1 489 ? -12.48392 15.57370 86.84246 1.000 37.79308 542 ALA C N 1
ATOM 24166 C CA . ALA C 1 489 ? -13.44685 16.18027 87.76204 1.000 34.44006 542 ALA C CA 1
ATOM 24167 C C . ALA C 1 489 ? -13.97650 17.51209 87.23567 1.000 37.75540 542 ALA C C 1
ATOM 24168 O O . ALA C 1 489 ? -13.92583 18.54010 87.91443 1.000 35.42893 542 ALA C O 1
ATOM 24175 N N . ASN C 1 490 ? -14.49604 17.48333 86.01214 1.000 41.86040 543 ASN C N 1
ATOM 24176 C CA . ASN C 1 490 ? -15.06406 18.66929 85.38039 1.000 44.09386 543 ASN C CA 1
ATOM 24177 C C . ASN C 1 490 ? -14.05714 19.81970 85.39727 1.000 39.44261 543 ASN C C 1
ATOM 24178 O O . ASN C 1 490 ? -14.40952 20.97805 85.62693 1.000 39.94752 543 ASN C O 1
ATOM 24189 N N . GLY C 1 491 ? -12.78348 19.49350 85.18475 1.000 36.44795 544 GLY C N 1
ATOM 24190 C CA . GLY C 1 491 ? -11.73644 20.49190 85.11595 1.000 38.90139 544 GLY C CA 1
ATOM 24191 C C . GLY C 1 491 ? -11.13619 20.91713 86.43965 1.000 38.01869 544 GLY C C 1
ATOM 24192 O O . GLY C 1 491 ? -10.24627 21.77872 86.44911 1.000 40.61921 544 GLY C O 1
ATOM 24196 N N . LYS C 1 492 ? -11.56807 20.33530 87.55247 1.000 37.04852 545 LYS C N 1
ATOM 24197 C CA . LYS C 1 492 ? -11.18422 20.81507 88.87149 1.000 34.09636 545 LYS C CA 1
ATOM 24198 C C . LYS C 1 492 ? -10.16725 19.91894 89.56010 1.000 33.08529 545 LYS C C 1
ATOM 24199 O O . LYS C 1 492 ? -9.75176 20.23210 90.67961 1.000 36.66117 545 LYS C O 1
ATOM 24218 N N . LEU C 1 493 ? -9.76330 18.81172 88.94007 1.000 33.20650 546 LEU C N 1
ATOM 24219 C CA . LEU C 1 493 ? -8.68962 17.97641 89.46769 1.000 33.13582 546 LEU C CA 1
ATOM 24220 C C . LEU C 1 493 ? -7.52956 18.00577 88.48112 1.000 34.63487 546 LEU C C 1
ATOM 24221 O O . LEU C 1 493 ? -7.68770 17.62963 87.31351 1.000 36.75874 546 LEU C O 1
ATOM 24237 N N . HIS C 1 494 ? -6.36807 18.44242 88.95515 1.000 34.00827 547 HIS C N 1
ATOM 24238 C CA . HIS C 1 494 ? -5.16781 18.57734 88.14113 1.000 33.56022 547 HIS C CA 1
ATOM 24239 C C . HIS C 1 494 ? -4.10349 17.61720 88.64621 1.000 32.40028 547 HIS C C 1
ATOM 24240 O O . HIS C 1 494 ? -3.76695 17.62625 89.83572 1.000 30.16354 547 HIS C O 1
ATOM 24254 N N . PHE C 1 495 ? -3.59490 16.78121 87.73926 1.000 28.99809 548 PHE C N 1
ATOM 24255 C CA . PHE C 1 495 ? -2.57855 15.79056 88.06444 1.000 29.34227 548 PHE C CA 1
ATOM 24256 C C . PHE C 1 495 ? -1.20420 16.42528 87.91262 1.000 30.22407 548 PHE C C 1
ATOM 24257 O O . PHE C 1 495 ? -0.89454 17.00506 86.86614 1.000 32.52838 548 PHE C O 1
ATOM 24274 N N . ALA C 1 496 ? -0.37699 16.30076 88.94511 1.000 28.55825 549 ALA C N 1
ATOM 24275 C CA . ALA C 1 496 ? 0.98208 16.81106 88.89051 1.000 27.78698 549 ALA C CA 1
ATOM 24276 C C . ALA C 1 496 ? 1.87508 15.85599 89.67218 1.000 31.94778 549 ALA C C 1
ATOM 24277 O O . ALA C 1 496 ? 1.44089 14.78487 90.10955 1.000 30.99320 549 ALA C O 1
ATOM 24284 N N . GLY C 1 497 ? 3.10714 16.28457 89.91176 1.000 28.42164 550 GLY C N 1
ATOM 24285 C CA . GLY C 1 497 ? 4.16531 15.40916 90.36081 1.000 26.01957 550 GLY C CA 1
ATOM 24286 C C . GLY C 1 497 ? 5.06388 14.98208 89.20905 1.000 26.41708 550 GLY C C 1
ATOM 24287 O O . GLY C 1 497 ? 4.70189 15.06177 88.03263 1.000 27.43921 550 GLY C O 1
ATOM 24291 N N . GLU C 1 498 ? 6.26095 14.49864 89.56390 1.000 26.28713 551 GLU C N 1
ATOM 24292 C CA . GLU C 1 498 ? 7.30197 14.28066 88.55903 1.000 26.53066 551 GLU C CA 1
ATOM 24293 C C . GLU C 1 498 ? 6.87844 13.30354 87.46707 1.000 27.52569 551 GLU C C 1
ATOM 24294 O O . GLU C 1 498 ? 7.38587 13.38069 86.34243 1.000 30.48764 551 GLU C O 1
ATOM 24306 N N . ALA C 1 499 ? 5.95594 12.38561 87.75569 1.000 26.60295 552 ALA C N 1
ATOM 24307 C CA . ALA C 1 499 ? 5.51358 11.47596 86.70386 1.000 27.68473 552 ALA C CA 1
ATOM 24308 C C . ALA C 1 499 ? 4.91742 12.23559 85.52419 1.000 26.42492 552 ALA C C 1
ATOM 24309 O O . ALA C 1 499 ? 4.98337 11.76259 84.38392 1.000 27.97455 552 ALA C O 1
ATOM 24316 N N . LEU C 1 500 ? 4.30606 13.39010 85.78304 1.000 28.94104 553 LEU C N 1
ATOM 24317 C CA . LEU C 1 500 ? 3.69006 14.20918 84.73943 1.000 32.63530 553 LEU C CA 1
ATOM 24318 C C . LEU C 1 500 ? 4.71538 15.17986 84.14810 1.000 30.52364 553 LEU C C 1
ATOM 24319 O O . LEU C 1 500 ? 4.54964 16.40192 84.15921 1.000 33.67175 553 LEU C O 1
ATOM 24335 N N . SER C 1 501 ? 5.80173 14.60305 83.64049 1.000 33.31738 554 SER C N 1
ATOM 24336 C CA . SER C 1 501 ? 6.85875 15.37639 83.00340 1.000 31.23079 554 SER C CA 1
ATOM 24337 C C . SER C 1 501 ? 7.65453 14.45430 82.08980 1.000 31.28050 554 SER C C 1
ATOM 24338 O O . SER C 1 501 ? 7.44441 13.24037 82.06477 1.000 29.28247 554 SER C O 1
ATOM 24346 N N . VAL C 1 502 ? 8.58459 15.04665 81.34533 1.000 30.87066 555 VAL C N 1
ATOM 24347 C CA . VAL C 1 502 ? 9.56579 14.28925 80.58079 1.000 30.36292 555 VAL C CA 1
ATOM 24348 C C . VAL C 1 502 ? 10.94232 14.35313 81.24573 1.000 29.28097 555 VAL C C 1
ATOM 24349 O O . VAL C 1 502 ? 11.96179 14.08741 80.60735 1.000 30.72555 555 VAL C O 1
ATOM 24362 N N . ARG C 1 503 ? 10.97653 14.69992 82.53154 1.000 28.98722 556 ARG C N 1
ATOM 24363 C CA . ARG C 1 503 ? 12.19050 14.67242 83.33950 1.000 26.71062 556 ARG C CA 1
ATOM 24364 C C . ARG C 1 503 ? 11.90974 13.82474 84.58453 1.000 29.27910 556 ARG C C 1
ATOM 24365 O O . ARG C 1 503 ? 12.04580 14.26635 85.72541 1.000 26.86289 556 ARG C O 1
ATOM 24386 N N . HIS C 1 504 ? 11.48057 12.58603 84.33968 1.000 27.71408 557 HIS C N 1
ATOM 24387 C CA . HIS C 1 504 ? 11.25219 11.63073 85.41290 1.000 28.76249 557 HIS C CA 1
ATOM 24388 C C . HIS C 1 504 ? 12.51006 11.46133 86.24504 1.000 25.66490 557 HIS C C 1
ATOM 24389 O O . HIS C 1 504 ? 13.62350 11.43140 85.71534 1.000 27.72153 557 HIS C O 1
ATOM 24404 N N . ALA C 1 505 ? 12.32315 11.34366 87.55756 1.000 27.72746 558 ALA C N 1
ATOM 24405 C CA . ALA C 1 505 ? 13.40760 11.13419 88.50513 1.000 29.11371 558 ALA C CA 1
ATOM 24406 C C . ALA C 1 505 ? 14.28864 12.36765 88.63376 1.000 28.32488 558 ALA C C 1
ATOM 24407 O O . ALA C 1 505 ? 15.45988 12.25752 89.01631 1.000 27.10191 558 ALA C O 1
ATOM 24414 N N . TRP C 1 506 ? 13.73559 13.54904 88.33574 1.000 27.50170 559 TRP C N 1
ATOM 24415 C CA . TRP C 1 506 ? 14.40840 14.81842 88.56529 1.000 27.50223 559 TRP C CA 1
ATOM 24416 C C . TRP C 1 506 ? 13.47038 15.80271 89.24710 1.000 31.47125 559 TRP C C 1
ATOM 24417 O O . TRP C 1 506 ? 12.25395 15.79175 89.02693 1.000 27.93722 559 TRP C O 1
ATOM 24438 N N . VAL C 1 507 ? 14.06151 16.67184 90.06998 1.000 28.44511 560 VAL C N 1
ATOM 24439 C CA . VAL C 1 507 ? 13.29536 17.75862 90.66554 1.000 27.08184 560 VAL C CA 1
ATOM 24440 C C . VAL C 1 507 ? 12.64100 18.60171 89.57783 1.000 30.94108 560 VAL C C 1
ATOM 24441 O O . VAL C 1 507 ? 11.46481 18.96511 89.68567 1.000 29.40354 560 VAL C O 1
ATOM 24454 N N . VAL C 1 508 ? 13.36387 18.88502 88.48938 1.000 29.47420 561 VAL C N 1
ATOM 24455 C CA . VAL C 1 508 ? 12.78787 19.76564 87.47391 1.000 29.00376 561 VAL C CA 1
ATOM 24456 C C . VAL C 1 508 ? 11.50986 19.16450 86.90412 1.000 30.25526 561 VAL C C 1
ATOM 24457 O O . VAL C 1 508 ? 10.62240 19.89475 86.44432 1.000 27.78522 561 VAL C O 1
ATOM 24470 N N . GLY C 1 509 ? 11.41162 17.83221 86.88401 1.000 29.77664 562 GLY C N 1
ATOM 24471 C CA . GLY C 1 509 ? 10.18458 17.19488 86.43564 1.000 30.75784 562 GLY C CA 1
ATOM 24472 C C . GLY C 1 509 ? 9.00088 17.53659 87.31894 1.000 27.07877 562 GLY C C 1
ATOM 24473 O O . GLY C 1 509 ? 7.91752 17.85524 86.82403 1.000 28.96558 562 GLY C O 1
ATOM 24477 N N . ALA C 1 510 ? 9.19253 17.49128 88.63923 1.000 27.01274 563 ALA C N 1
ATOM 24478 C CA . ALA C 1 510 ? 8.12956 17.92673 89.53847 1.000 27.62035 563 ALA C CA 1
ATOM 24479 C C . ALA C 1 510 ? 7.79147 19.39981 89.31588 1.000 29.55461 563 ALA C C 1
ATOM 24480 O O . ALA C 1 510 ? 6.61394 19.77405 89.30100 1.000 30.87868 563 ALA C O 1
ATOM 24487 N N . LEU C 1 511 ? 8.80561 20.25313 89.12972 1.000 28.69735 564 LEU C N 1
ATOM 24488 C CA . LEU C 1 511 ? 8.52796 21.67448 88.92080 1.000 30.25628 564 LEU C CA 1
ATOM 24489 C C . LEU C 1 511 ? 7.74040 21.90395 87.62992 1.000 29.62112 564 LEU C C 1
ATOM 24490 O O . LEU C 1 511 ? 6.79644 22.70630 87.60476 1.000 29.78265 564 LEU C O 1
ATOM 24506 N N . ASP C 1 512 ? 8.12579 21.22090 86.53989 1.000 31.20635 565 ASP C N 1
ATOM 24507 C CA . ASP C 1 512 ? 7.39940 21.35906 85.27901 1.000 28.88109 565 ASP C CA 1
ATOM 24508 C C . ASP C 1 512 ? 5.92978 20.97996 85.44669 1.000 32.81641 565 ASP C C 1
ATOM 24509 O O . ASP C 1 512 ? 5.03922 21.63499 84.88800 1.000 28.67443 565 ASP C O 1
ATOM 24518 N N . SER C 1 513 ? 5.66435 19.88447 86.17556 1.000 29.25222 566 SER C N 1
ATOM 24519 C CA . SER C 1 513 ? 4.29192 19.42497 86.37256 1.000 31.76092 566 SER C CA 1
ATOM 24520 C C . SER C 1 513 ? 3.47306 20.44481 87.14795 1.000 28.04627 566 SER C C 1
ATOM 24521 O O . SER C 1 513 ? 2.26877 20.59249 86.90765 1.000 30.53920 566 SER C O 1
ATOM 24529 N N . ALA C 1 514 ? 4.10723 21.13811 88.09376 1.000 30.10000 567 ALA C N 1
ATOM 24530 C CA . ALA C 1 514 ? 3.41579 22.16713 88.85921 1.000 31.67878 567 ALA C CA 1
ATOM 24531 C C . ALA C 1 514 ? 3.11781 23.38155 87.99205 1.000 30.21119 567 ALA C C 1
ATOM 24532 O O . ALA C 1 514 ? 2.00372 23.91764 88.02697 1.000 32.48630 567 ALA C O 1
ATOM 24539 N N . TRP C 1 515 ? 4.08967 23.80519 87.18111 1.000 29.44404 568 TRP C N 1
ATOM 24540 C CA . TRP C 1 515 ? 3.84124 24.87112 86.21796 1.000 32.68707 568 TRP C CA 1
ATOM 24541 C C . TRP C 1 515 ? 2.62996 24.54588 85.35174 1.000 30.22739 568 TRP C C 1
ATOM 24542 O O . TRP C 1 515 ? 1.74099 25.38367 85.16930 1.000 30.82600 568 TRP C O 1
ATOM 24563 N N . ARG C 1 516 ? 2.56634 23.32255 84.81555 1.000 33.00153 569 ARG C N 1
ATOM 24564 C CA . ARG C 1 516 ? 1.45634 22.99103 83.92537 1.000 32.39422 569 ARG C CA 1
ATOM 24565 C C . ARG C 1 516 ? 0.12813 22.94079 84.67465 1.000 33.81431 569 ARG C C 1
ATOM 24566 O O . ARG C 1 516 ? -0.89826 23.38686 84.14907 1.000 30.84632 569 ARG C O 1
ATOM 24587 N N . ALA C 1 517 ? 0.12431 22.42715 85.90882 1.000 32.68446 570 ALA C N 1
ATOM 24588 C CA . ALA C 1 517 ? -1.12151 22.36858 86.66779 1.000 31.94090 570 ALA C CA 1
ATOM 24589 C C . ALA C 1 517 ? -1.62528 23.76785 87.00771 1.000 33.71063 570 ALA C C 1
ATOM 24590 O O . ALA C 1 517 ? -2.81811 24.05875 86.86463 1.000 34.21274 570 ALA C O 1
ATOM 24597 N N . VAL C 1 518 ? -0.73713 24.65423 87.45412 1.000 30.77681 571 VAL C N 1
ATOM 24598 C CA . VAL C 1 518 ? -1.18043 26.00621 87.77537 1.000 34.65919 571 VAL C CA 1
ATOM 24599 C C . VAL C 1 518 ? -1.61851 26.74204 86.51268 1.000 35.84649 571 VAL C C 1
ATOM 24600 O O . VAL C 1 518 ? -2.60094 27.49169 86.52825 1.000 34.45180 571 VAL C O 1
ATOM 24613 N N . TYR C 1 519 ? -0.90479 26.54417 85.40118 1.000 34.83341 572 TYR C N 1
ATOM 24614 C CA . TYR C 1 519 ? -1.30448 27.16906 84.14087 1.000 34.49873 572 TYR C CA 1
ATOM 24615 C C . TYR C 1 519 ? -2.74881 26.82710 83.79606 1.000 37.40490 572 TYR C C 1
ATOM 24616 O O . TYR C 1 519 ? -3.56542 27.71890 83.52436 1.000 34.63653 572 TYR C O 1
ATOM 24634 N N . ASN C 1 520 ? -3.09203 25.53713 83.83261 1.000 33.95952 573 ASN C N 1
ATOM 24635 C CA . ASN C 1 520 ? -4.45884 25.15058 83.51223 1.000 35.71978 573 ASN C CA 1
ATOM 24636 C C . ASN C 1 520 ? -5.43103 25.75455 84.51263 1.000 39.27981 573 ASN C C 1
ATOM 24637 O O . ASN C 1 520 ? -6.49009 26.26180 84.12998 1.000 34.22004 573 ASN C O 1
ATOM 24648 N N . TYR C 1 521 ? -5.07342 25.73263 85.79985 1.000 35.29847 574 TYR C N 1
ATOM 24649 C CA . TYR C 1 521 ? -5.93509 26.32613 86.81705 1.000 37.65447 574 TYR C CA 1
ATOM 24650 C C . TYR C 1 521 ? -6.21158 27.79590 86.50637 1.000 37.79598 574 TYR C C 1
ATOM 24651 O O . TYR C 1 521 ? -7.36969 28.23098 86.47281 1.000 35.78647 574 TYR C O 1
ATOM 24669 N N . LEU C 1 522 ? -5.15849 28.57426 86.25042 1.000 34.72920 575 LEU C N 1
ATOM 24670 C CA . LEU C 1 522 ? -5.35486 29.99111 85.96568 1.000 38.33575 575 LEU C CA 1
ATOM 24671 C C . LEU C 1 522 ? -6.12993 30.19450 84.67136 1.000 39.56520 575 LEU C C 1
ATOM 24672 O O . LEU C 1 522 ? -7.03877 31.03094 84.60631 1.000 36.99319 575 LEU C O 1
ATOM 24688 N N . TYR C 1 523 ? -5.80477 29.41400 83.63898 1.000 38.10279 576 TYR C N 1
ATOM 24689 C CA . TYR C 1 523 ? -6.47573 29.55722 82.35129 1.000 36.31849 576 TYR C CA 1
ATOM 24690 C C . TYR C 1 523 ? -7.98052 29.43298 82.51481 1.000 38.84216 576 TYR C C 1
ATOM 24691 O O . TYR C 1 523 ? -8.75060 30.18216 81.90459 1.000 38.36576 576 TYR C O 1
ATOM 24709 N N . VAL C 1 524 ? -8.40862 28.51883 83.37650 1.000 40.61534 577 VAL C N 1
ATOM 24710 C CA . VAL C 1 524 ? -9.81757 28.20947 83.56212 1.000 40.72207 577 VAL C CA 1
ATOM 24711 C C . VAL C 1 524 ? -10.51553 29.05342 84.61337 1.000 43.85733 577 VAL C C 1
ATOM 24712 O O . VAL C 1 524 ? -11.74798 29.17370 84.55677 1.000 51.94018 577 VAL C O 1
ATOM 24725 N N . THR C 1 525 ? -9.78176 29.67490 85.53419 1.000 41.48039 578 THR C N 1
ATOM 24726 C CA . THR C 1 525 ? -10.42889 30.42047 86.60922 1.000 39.67756 578 THR C CA 1
ATOM 24727 C C . THR C 1 525 ? -10.11822 31.90970 86.62893 1.000 44.97147 578 THR C C 1
ATOM 24728 O O . THR C 1 525 ? -10.99164 32.70563 86.98228 1.000 43.03935 578 THR C O 1
ATOM 24739 N N . ASP C 1 526 ? -8.89456 32.32214 86.29700 1.000 40.14306 579 ASP C N 1
ATOM 24740 C CA . ASP C 1 526 ? -8.51166 33.73311 86.37080 1.000 47.74320 579 ASP C CA 1
ATOM 24741 C C . ASP C 1 526 ? -7.42352 34.02678 85.35266 1.000 46.46077 579 ASP C C 1
ATOM 24742 O O . ASP C 1 526 ? -6.25905 34.25912 85.69963 1.000 45.19454 579 ASP C O 1
ATOM 24751 N N . PRO C 1 527 ? -7.78043 34.06370 84.07179 1.000 40.72607 580 PRO C N 1
ATOM 24752 C CA . PRO C 1 527 ? -6.75553 34.28848 83.04190 1.000 44.80576 580 PRO C CA 1
ATOM 24753 C C . PRO C 1 527 ? -6.09554 35.66078 83.12670 1.000 47.27684 580 PRO C C 1
ATOM 24754 O O . PRO C 1 527 ? -5.01839 35.84397 82.54820 1.000 41.71466 580 PRO C O 1
ATOM 24765 N N . ALA C 1 528 ? -6.68251 36.62863 83.83716 1.000 43.02318 581 ALA C N 1
ATOM 24766 C CA . ALA C 1 528 ? -6.01324 37.91835 83.98588 1.000 41.51215 581 ALA C CA 1
ATOM 24767 C C . ALA C 1 528 ? -4.69309 37.79074 84.73932 1.000 40.54749 581 ALA C C 1
ATOM 24768 O O . ALA C 1 528 ? -3.85409 38.69574 84.66550 1.000 40.95578 581 ALA C O 1
ATOM 24775 N N . LYS C 1 529 ? -4.48123 36.67697 85.44014 1.000 40.24350 582 LYS C N 1
ATOM 24776 C CA . LYS C 1 529 ? -3.22504 36.44889 86.14171 1.000 42.28918 582 LYS C CA 1
ATOM 24777 C C . LYS C 1 529 ? -2.15001 35.84072 85.25180 1.000 40.79622 582 LYS C C 1
ATOM 24778 O O . LYS C 1 529 ? -1.00534 35.71319 85.69949 1.000 37.72055 582 LYS C O 1
ATOM 24797 N N . LEU C 1 530 ? -2.46680 35.49051 84.00697 1.000 38.64039 583 LEU C N 1
ATOM 24798 C CA . LEU C 1 530 ? -1.46908 34.82007 83.18002 1.000 39.34285 583 LEU C CA 1
ATOM 24799 C C . LEU C 1 530 ? -0.24296 35.68468 82.89980 1.000 37.97296 583 LEU C C 1
ATOM 24800 O O . LEU C 1 530 ? 0.87960 35.16165 83.00977 1.000 38.17808 583 LEU C O 1
ATOM 24816 N N . PRO C 1 531 ? -0.36140 36.97534 82.56290 1.000 39.02491 584 PRO C N 1
ATOM 24817 C CA . PRO C 1 531 ? 0.86393 37.75545 82.30029 1.000 39.43688 584 PRO C CA 1
ATOM 24818 C C . PRO C 1 531 ? 1.85178 37.73049 83.45281 1.000 40.66036 584 PRO C C 1
ATOM 24819 O O . PRO C 1 531 ? 3.05718 37.56741 83.22377 1.000 41.74616 584 PRO C O 1
ATOM 24830 N N . LYS C 1 532 ? 1.37946 37.90022 84.69023 1.000 41.20954 585 LYS C N 1
ATOM 24831 C CA . LYS C 1 532 ? 2.28543 37.85658 85.83503 1.000 41.71732 585 LYS C CA 1
ATOM 24832 C C . LYS C 1 532 ? 2.82943 36.44835 86.04665 1.000 40.31591 585 LYS C C 1
ATOM 24833 O O . LYS C 1 532 ? 4.00850 36.27630 86.37736 1.000 40.69624 585 LYS C O 1
ATOM 24852 N N . PHE C 1 533 ? 1.98485 35.43067 85.85590 1.000 37.72710 586 PHE C N 1
ATOM 24853 C CA . PHE C 1 533 ? 2.44243 34.04471 85.92865 1.000 36.54350 586 PHE C CA 1
ATOM 24854 C C . PHE C 1 533 ? 3.57403 33.79627 84.93974 1.000 37.88370 586 PHE C C 1
ATOM 24855 O O . PHE C 1 533 ? 4.61913 33.24273 85.30325 1.000 37.34709 586 PHE C O 1
ATOM 24872 N N . PHE C 1 534 ? 3.39156 34.22318 83.68569 1.000 36.19498 587 PHE C N 1
ATOM 24873 C CA . PHE C 1 534 ? 4.45089 34.08055 82.69207 1.000 36.21304 587 PHE C CA 1
ATOM 24874 C C . PHE C 1 534 ? 5.69847 34.86127 83.10304 1.000 41.04857 587 PHE C C 1
ATOM 24875 O O . PHE C 1 534 ? 6.82765 34.37805 82.95488 1.000 36.33813 587 PHE C O 1
ATOM 24892 N N . GLU C 1 535 ? 5.51285 36.08708 83.59541 1.000 39.22938 588 GLU C N 1
ATOM 24893 C CA . GLU C 1 535 ? 6.65276 36.92050 83.96321 1.000 43.57089 588 GLU C CA 1
ATOM 24894 C C . GLU C 1 535 ? 7.46240 36.27411 85.07868 1.000 43.49223 588 GLU C C 1
ATOM 24895 O O . GLU C 1 535 ? 8.69243 36.17616 84.99217 1.000 45.02055 588 GLU C O 1
ATOM 24907 N N . LEU C 1 536 ? 6.78605 35.76492 86.10591 1.000 37.96300 589 LEU C N 1
ATOM 24908 C CA . LEU C 1 536 ? 7.52009 35.23708 87.24780 1.000 45.35703 589 LEU C CA 1
ATOM 24909 C C . LEU C 1 536 ? 8.02745 33.81907 87.01479 1.000 44.77904 589 LEU C C 1
ATOM 24910 O O . LEU C 1 536 ? 9.10686 33.46071 87.50011 1.000 44.29707 589 LEU C O 1
ATOM 24926 N N . TRP C 1 537 ? 7.26168 32.99044 86.30447 1.000 36.47810 590 TRP C N 1
ATOM 24927 C CA . TRP C 1 537 ? 7.51750 31.55457 86.27267 1.000 35.71537 590 TRP C CA 1
ATOM 24928 C C . TRP C 1 537 ? 7.72131 31.00767 84.87119 1.000 36.22302 590 TRP C C 1
ATOM 24929 O O . TRP C 1 537 ? 7.85095 29.78975 84.70690 1.000 35.71070 590 TRP C O 1
ATOM 24950 N N . GLY C 1 538 ? 7.74946 31.86378 83.86795 1.000 36.43715 591 GLY C N 1
ATOM 24951 C CA . GLY C 1 538 ? 8.07277 31.42531 82.53079 1.000 38.34691 591 GLY C CA 1
ATOM 24952 C C . GLY C 1 538 ? 6.83967 31.28560 81.66261 1.000 38.43130 591 GLY C C 1
ATOM 24953 O O . GLY C 1 538 ? 5.73842 30.97748 82.13616 1.000 35.62050 591 GLY C O 1
ATOM 24957 N N . LYS C 1 539 ? 7.02957 31.53296 80.36028 1.000 36.10837 592 LYS C N 1
ATOM 24958 C CA . LYS C 1 539 ? 5.97468 31.43587 79.36426 1.000 39.76719 592 LYS C CA 1
ATOM 24959 C C . LYS C 1 539 ? 5.65532 29.99535 78.98831 1.000 42.34751 592 LYS C C 1
ATOM 24960 O O . LYS C 1 539 ? 4.57663 29.73661 78.44112 1.000 41.90601 592 LYS C O 1
ATOM 24979 N N . ASN C 1 540 ? 6.59236 29.07140 79.22169 1.000 39.69611 593 ASN C N 1
ATOM 24980 C CA . ASN C 1 540 ? 6.45205 27.66755 78.86462 1.000 36.44393 593 ASN C CA 1
ATOM 24981 C C . ASN C 1 540 ? 7.04933 26.82682 79.98341 1.000 40.59848 593 ASN C C 1
ATOM 24982 O O . ASN C 1 540 ? 7.95950 27.27134 80.68849 1.000 36.58122 593 ASN C O 1
ATOM 24993 N N . ALA C 1 541 ? 6.54608 25.60136 80.13733 1.000 36.30332 594 ALA C N 1
ATOM 24994 C CA . ALA C 1 541 ? 7.13083 24.69894 81.12458 1.000 39.77767 594 ALA C CA 1
ATOM 24995 C C . ALA C 1 541 ? 8.56833 24.34675 80.75538 1.000 38.55156 594 ALA C C 1
ATOM 24996 O O . ALA C 1 541 ? 9.49413 24.54770 81.55225 1.000 38.87605 594 ALA C O 1
ATOM 25003 N N . GLU C 1 542 ? 8.77544 23.84840 79.53332 1.000 38.71428 595 GLU C N 1
ATOM 25004 C CA . GLU C 1 542 ? 10.04916 23.27735 79.10717 1.000 41.45959 595 GLU C CA 1
ATOM 25005 C C . GLU C 1 542 ? 10.80655 24.11997 78.08684 1.000 44.43181 595 GLU C C 1
ATOM 25006 O O . GLU C 1 542 ? 12.02831 24.24713 78.19501 1.000 37.55895 595 GLU C O 1
ATOM 25018 N N . TRP C 1 543 ? 10.13053 24.68683 77.08609 1.000 40.73761 596 TRP C N 1
ATOM 25019 C CA . TRP C 1 543 ? 10.81676 25.46775 76.05935 1.000 44.20898 596 TRP C CA 1
ATOM 25020 C C . TRP C 1 543 ? 11.74105 26.50276 76.69849 1.000 43.61460 596 TRP C C 1
ATOM 25021 O O . TRP C 1 543 ? 11.36336 27.17909 77.65882 1.000 43.38099 596 TRP C O 1
ATOM 25042 N N . PHE C 1 544 ? 12.96592 26.60974 76.17145 1.000 43.64923 597 PHE C N 1
ATOM 25043 C CA . PHE C 1 544 ? 13.98357 27.44056 76.80466 1.000 45.98297 597 PHE C CA 1
ATOM 25044 C C . PHE C 1 544 ? 13.62817 28.92639 76.74046 1.000 52.46611 597 PHE C C 1
ATOM 25045 O O . PHE C 1 544 ? 13.04080 29.40578 75.76606 1.000 44.56901 597 PHE C O 1
ATOM 25062 N N . GLU C 1 545 ? 14.08269 29.67596 77.74520 1.000 59.81160 598 GLU C N 1
ATOM 25063 C CA . GLU C 1 545 ? 14.00037 31.12967 77.67164 1.000 67.97621 598 GLU C CA 1
ATOM 25064 C C . GLU C 1 545 ? 14.76491 31.61650 76.44639 1.000 67.18643 598 GLU C C 1
ATOM 25065 O O . GLU C 1 545 ? 15.84546 31.11102 76.12968 1.000 69.38855 598 GLU C O 1
ATOM 25077 N N . GLN C 1 546 ? 14.19222 32.60272 75.75921 1.000 87.23726 599 GLN C N 1
ATOM 25078 C CA . GLN C 1 546 ? 14.64605 33.02340 74.43290 1.000 92.32545 599 GLN C CA 1
ATOM 25079 C C . GLN C 1 546 ? 14.31271 31.92892 73.40817 1.000 82.60957 599 GLN C C 1
ATOM 25080 O O . GLN C 1 546 ? 13.46845 32.10086 72.52785 1.000 69.56380 599 GLN C O 1
ATOM 25094 N N . GLY D 1 11 ? 34.43229 -41.78507 98.56875 1.000 68.81245 64 GLY D N 1
ATOM 25095 C CA . GLY D 1 11 ? 34.34191 -40.61110 99.41589 1.000 58.92082 64 GLY D CA 1
ATOM 25096 C C . GLY D 1 11 ? 33.31243 -39.61190 98.92385 1.000 56.78366 64 GLY D C 1
ATOM 25097 O O . GLY D 1 11 ? 33.43873 -38.40873 99.15415 1.000 56.31279 64 GLY D O 1
ATOM 25100 N N . GLU D 1 12 ? 32.28406 -40.11252 98.24527 1.000 46.02482 65 GLU D N 1
ATOM 25101 C CA . GLU D 1 12 ? 31.24466 -39.25506 97.69550 1.000 44.68550 65 GLU D CA 1
ATOM 25102 C C . GLU D 1 12 ? 30.23935 -38.85143 98.77039 1.000 43.61156 65 GLU D C 1
ATOM 25103 O O . GLU D 1 12 ? 29.77803 -39.68894 99.55312 1.000 44.44218 65 GLU D O 1
ATOM 25115 N N . ARG D 1 13 ? 29.93736 -37.55584 98.82429 1.000 42.90243 66 ARG D N 1
ATOM 25116 C CA . ARG D 1 13 ? 28.85408 -37.01898 99.64310 1.000 44.35063 66 ARG D CA 1
ATOM 25117 C C . ARG D 1 13 ? 28.40947 -35.71998 98.98578 1.000 41.27094 66 ARG D C 1
ATOM 25118 O O . ARG D 1 13 ? 29.22045 -34.80210 98.82133 1.000 40.92086 66 ARG D O 1
ATOM 25139 N N . VAL D 1 14 ? 27.13687 -35.62956 98.61992 1.000 37.52699 67 VAL D N 1
ATOM 25140 C CA . VAL D 1 14 ? 26.62521 -34.46424 97.90876 1.000 35.20874 67 VAL D CA 1
ATOM 25141 C C . VAL D 1 14 ? 26.04218 -33.48456 98.91437 1.000 33.97378 67 VAL D C 1
ATOM 25142 O O . VAL D 1 14 ? 25.19360 -33.85279 99.73528 1.000 37.80708 67 VAL D O 1
ATOM 25155 N N . GLY D 1 15 ? 26.51538 -32.24196 98.86900 1.000 33.21339 68 GLY D N 1
ATOM 25156 C CA . GLY D 1 15 ? 25.88633 -31.17736 99.62188 1.000 31.36579 68 GLY D CA 1
ATOM 25157 C C . GLY D 1 15 ? 24.77164 -30.53371 98.82440 1.000 33.58578 68 GLY D C 1
ATOM 25158 O O . GLY D 1 15 ? 25.01144 -29.96597 97.75462 1.000 35.47478 68 GLY D O 1
ATOM 25162 N N . ILE D 1 16 ? 23.54799 -30.60400 99.33597 1.000 34.87058 69 ILE D N 1
ATOM 25163 C CA . ILE D 1 16 ? 22.38093 -30.01746 98.68503 1.000 33.46577 69 ILE D CA 1
ATOM 25164 C C . ILE D 1 16 ? 22.03156 -28.73252 99.42665 1.000 32.99254 69 ILE D C 1
ATOM 25165 O O . ILE D 1 16 ? 21.73318 -28.76201 100.62640 1.000 33.11908 69 ILE D O 1
ATOM 25181 N N . LEU D 1 17 ? 22.06380 -27.59864 98.72641 1.000 32.54847 70 LEU D N 1
ATOM 25182 C CA . LEU D 1 17 ? 21.81185 -26.30159 99.34673 1.000 33.75440 70 LEU D CA 1
ATOM 25183 C C . LEU D 1 17 ? 20.34918 -25.93051 99.12981 1.000 32.32266 70 LEU D C 1
ATOM 25184 O O . LEU D 1 17 ? 19.92595 -25.68084 97.99633 1.000 31.39228 70 LEU D O 1
ATOM 25200 N N . GLY D 1 18 ? 19.58151 -25.89950 100.21627 1.000 31.05222 71 GLY D N 1
ATOM 25201 C CA . GLY D 1 18 ? 18.18437 -25.52106 100.14977 1.000 32.30001 71 GLY D CA 1
ATOM 25202 C C . GLY D 1 18 ? 17.24620 -26.70336 100.24987 1.000 29.19821 71 GLY D C 1
ATOM 25203 O O . GLY D 1 18 ? 17.33350 -27.63633 99.44703 1.000 33.06863 71 GLY D O 1
ATOM 25207 N N . ALA D 1 19 ? 16.34465 -26.67587 101.23094 1.000 35.51733 72 ALA D N 1
ATOM 25208 C CA . ALA D 1 19 ? 15.35293 -27.73139 101.42481 1.000 30.49502 72 ALA D CA 1
ATOM 25209 C C . ALA D 1 19 ? 13.98178 -27.35272 100.87618 1.000 36.32789 72 ALA D C 1
ATOM 25210 O O . ALA D 1 19 ? 12.95379 -27.71508 101.45768 1.000 33.02837 72 ALA D O 1
ATOM 25217 N N . GLY D 1 20 ? 13.92503 -26.63840 99.75613 1.000 32.22435 73 GLY D N 1
ATOM 25218 C CA . GLY D 1 20 ? 12.69860 -26.52217 99.00006 1.000 31.38973 73 GLY D CA 1
ATOM 25219 C C . GLY D 1 20 ? 12.46349 -27.77726 98.18126 1.000 31.58541 73 GLY D C 1
ATOM 25220 O O . GLY D 1 20 ? 13.18564 -28.76973 98.28441 1.000 31.97920 73 GLY D O 1
ATOM 25224 N N . ILE D 1 21 ? 11.45780 -27.71309 97.30925 1.000 30.07887 74 ILE D N 1
ATOM 25225 C CA . ILE D 1 21 ? 11.08241 -28.92408 96.58504 1.000 33.59898 74 ILE D CA 1
ATOM 25226 C C . ILE D 1 21 ? 12.20670 -29.38333 95.65634 1.000 34.02777 74 ILE D C 1
ATOM 25227 O O . ILE D 1 21 ? 12.36471 -30.58566 95.41289 1.000 31.41190 74 ILE D O 1
ATOM 25243 N N . GLY D 1 22 ? 13.01651 -28.45612 95.14283 1.000 31.72051 75 GLY D N 1
ATOM 25244 C CA . GLY D 1 22 ? 14.12963 -28.86757 94.29878 1.000 29.33368 75 GLY D CA 1
ATOM 25245 C C . GLY D 1 22 ? 15.18370 -29.65780 95.05121 1.000 29.54709 75 GLY D C 1
ATOM 25246 O O . GLY D 1 22 ? 15.64331 -30.70448 94.58796 1.000 30.75448 75 GLY D O 1
ATOM 25250 N N . GLY D 1 23 ? 15.57391 -29.17704 96.22929 1.000 35.38936 76 GLY D N 1
ATOM 25251 C CA . GLY D 1 23 ? 16.57083 -29.89528 97.00294 1.000 31.68944 76 GLY D CA 1
ATOM 25252 C C . GLY D 1 23 ? 16.03261 -31.20549 97.53857 1.000 33.85199 76 GLY D C 1
ATOM 25253 O O . GLY D 1 23 ? 16.75421 -32.20461 97.61057 1.000 35.54678 76 GLY D O 1
ATOM 25257 N N . LEU D 1 24 ? 14.75886 -31.21572 97.92985 1.000 32.78850 77 LEU D N 1
ATOM 25258 C CA . LEU D 1 24 ? 14.14437 -32.43807 98.43116 1.000 32.66337 77 LEU D CA 1
ATOM 25259 C C . LEU D 1 24 ? 14.02949 -33.49107 97.33522 1.000 34.29463 77 LEU D C 1
ATOM 25260 O O . LEU D 1 24 ? 14.24754 -34.68240 97.58803 1.000 35.16350 77 LEU D O 1
ATOM 25276 N N . TYR D 1 25 ? 13.70208 -33.07046 96.11107 1.000 32.52209 78 TYR D N 1
ATOM 25277 C CA . TYR D 1 25 ? 13.63692 -34.00537 94.99118 1.000 29.99054 78 TYR D CA 1
ATOM 25278 C C . TYR D 1 25 ? 15.02624 -34.52279 94.65703 1.000 31.91986 78 TYR D C 1
ATOM 25279 O O . TYR D 1 25 ? 15.20421 -35.71605 94.38634 1.000 33.76106 78 TYR D O 1
ATOM 25297 N N . SER D 1 26 ? 16.02516 -33.63768 94.68909 1.000 33.11892 79 SER D N 1
ATOM 25298 C CA . SER D 1 26 ? 17.41176 -34.06281 94.53525 1.000 32.74012 79 SER D CA 1
ATOM 25299 C C . SER D 1 26 ? 17.77980 -35.13982 95.54540 1.000 33.98164 79 SER D C 1
ATOM 25300 O O . SER D 1 26 ? 18.43520 -36.13059 95.20664 1.000 33.95005 79 SER D O 1
ATOM 25308 N N . ALA D 1 27 ? 17.40177 -34.93911 96.80705 1.000 33.12341 80 ALA D N 1
ATOM 25309 C CA . ALA D 1 27 ? 17.73733 -35.91615 97.83552 1.000 33.50456 80 ALA D CA 1
ATOM 25310 C C . ALA D 1 27 ? 17.02694 -37.24002 97.59332 1.000 35.94059 80 ALA D C 1
ATOM 25311 O O . ALA D 1 27 ? 17.61728 -38.31028 97.77282 1.000 38.82673 80 ALA D O 1
ATOM 25318 N N . LEU D 1 28 ? 15.75937 -37.18388 97.18991 1.000 34.33583 81 LEU D N 1
ATOM 25319 C CA . LEU D 1 28 ? 14.99847 -38.39327 96.89536 1.000 39.17012 81 LEU D CA 1
ATOM 25320 C C . LEU D 1 28 ? 15.64902 -39.20251 95.78120 1.000 40.68971 81 LEU D C 1
ATOM 25321 O O . LEU D 1 28 ? 15.69447 -40.43712 95.84435 1.000 38.14541 81 LEU D O 1
ATOM 25337 N N . ILE D 1 29 ? 16.13893 -38.53507 94.74074 1.000 36.27111 82 ILE D N 1
ATOM 25338 C CA . ILE D 1 29 ? 16.81266 -39.25954 93.66889 1.000 35.19376 82 ILE D CA 1
ATOM 25339 C C . ILE D 1 29 ? 18.09918 -39.89422 94.19063 1.000 35.26046 82 ILE D C 1
ATOM 25340 O O . ILE D 1 29 ? 18.35487 -41.08580 93.98432 1.000 37.25288 82 ILE D O 1
ATOM 25356 N N . LEU D 1 30 ? 18.92454 -39.10788 94.88624 1.000 36.00756 83 LEU D N 1
ATOM 25357 C CA . LEU D 1 30 ? 20.20741 -39.61571 95.36641 1.000 37.24694 83 LEU D CA 1
ATOM 25358 C C . LEU D 1 30 ? 20.01590 -40.77219 96.33989 1.000 38.71417 83 LEU D C 1
ATOM 25359 O O . LEU D 1 30 ? 20.77592 -41.74906 96.31355 1.000 37.88713 83 LEU D O 1
ATOM 25375 N N . GLN D 1 31 ? 19.00544 -40.67988 97.20956 1.000 38.11098 84 GLN D N 1
ATOM 25376 C CA A GLN D 1 31 ? 18.72447 -41.77487 98.13567 0.560 40.00326 84 GLN D CA 1
ATOM 25377 C CA B GLN D 1 31 ? 18.73502 -41.77431 98.13388 0.440 39.99526 84 GLN D CA 1
ATOM 25378 C C . GLN D 1 31 ? 18.37417 -43.04892 97.38000 1.000 39.90539 84 GLN D C 1
ATOM 25379 O O . GLN D 1 31 ? 18.82243 -44.14148 97.74544 1.000 42.96639 84 GLN D O 1
ATOM 25404 N N . SER D 1 32 ? 17.56328 -42.92681 96.32293 1.000 42.40106 85 SER D N 1
ATOM 25405 C CA . SER D 1 32 ? 17.17181 -44.08460 95.52719 1.000 44.79093 85 SER D CA 1
ATOM 25406 C C . SER D 1 32 ? 18.36536 -44.72580 94.83786 1.000 39.75661 85 SER D C 1
ATOM 25407 O O . SER D 1 32 ? 18.28785 -45.89527 94.44400 1.000 41.01767 85 SER D O 1
ATOM 25415 N N . LEU D 1 33 ? 19.46308 -43.98371 94.69166 1.000 40.70255 86 LEU D N 1
ATOM 25416 C CA . LEU D 1 33 ? 20.68454 -44.46650 94.06230 1.000 42.94810 86 LEU D CA 1
ATOM 25417 C C . LEU D 1 33 ? 21.79774 -44.74847 95.06646 1.000 41.13232 86 LEU D C 1
ATOM 25418 O O . LEU D 1 33 ? 22.93861 -44.98633 94.65850 1.000 43.05219 86 LEU D O 1
ATOM 25434 N N . ASP D 1 34 ? 21.50063 -44.69731 96.36519 1.000 41.55128 87 ASP D N 1
ATOM 25435 C CA . ASP D 1 34 ? 22.48352 -44.94683 97.42489 1.000 44.47829 87 ASP D CA 1
ATOM 25436 C C . ASP D 1 34 ? 23.68181 -44.00683 97.33587 1.000 42.79139 87 ASP D C 1
ATOM 25437 O O . ASP D 1 34 ? 24.81575 -44.38658 97.63069 1.000 45.19755 87 ASP D O 1
ATOM 25446 N N . VAL D 1 35 ? 23.42810 -42.75168 96.99846 1.000 36.83295 88 VAL D N 1
ATOM 25447 C CA . VAL D 1 35 ? 24.45747 -41.71652 97.01797 1.000 40.77157 88 VAL D CA 1
ATOM 25448 C C . VAL D 1 35 ? 24.29327 -40.92271 98.31038 1.000 37.57675 88 VAL D C 1
ATOM 25449 O O . VAL D 1 35 ? 23.21811 -40.34598 98.53407 1.000 37.60666 88 VAL D O 1
ATOM 25462 N N . PRO D 1 36 ? 25.31083 -40.86325 99.17249 1.000 38.74519 89 PRO D N 1
ATOM 25463 C CA . PRO D 1 36 ? 25.17681 -40.07883 100.40749 1.000 43.46313 89 PRO D CA 1
ATOM 25464 C C . PRO D 1 36 ? 25.00389 -38.59721 100.10689 1.000 42.84653 89 PRO D C 1
ATOM 25465 O O . PRO D 1 36 ? 25.57678 -38.06221 99.15504 1.000 41.89264 89 PRO D O 1
ATOM 25476 N N . PHE D 1 37 ? 24.22003 -37.92751 100.95021 1.000 40.09823 90 PHE D N 1
ATOM 25477 C CA . PHE D 1 37 ? 23.95147 -36.50852 100.77332 1.000 38.41791 90 PHE D CA 1
ATOM 25478 C C . PHE D 1 37 ? 23.67429 -35.86662 102.12580 1.000 37.54586 90 PHE D C 1
ATOM 25479 O O . PHE D 1 37 ? 23.47360 -36.54495 103.13582 1.000 42.98717 90 PHE D O 1
ATOM 25496 N N . GLU D 1 38 ? 23.66927 -34.53704 102.12797 1.000 36.28848 91 GLU D N 1
ATOM 25497 C CA . GLU D 1 38 ? 23.25903 -33.74008 103.27499 1.000 38.35434 91 GLU D CA 1
ATOM 25498 C C . GLU D 1 38 ? 22.57458 -32.49946 102.72219 1.000 38.23559 91 GLU D C 1
ATOM 25499 O O . GLU D 1 38 ? 23.01403 -31.95076 101.70740 1.000 34.75918 91 GLU D O 1
ATOM 25511 N N . ILE D 1 39 ? 21.48277 -32.08440 103.36224 1.000 34.44038 92 ILE D N 1
ATOM 25512 C CA . ILE D 1 39 ? 20.72510 -30.90270 102.95993 1.000 34.71082 92 ILE D CA 1
ATOM 25513 C C . ILE D 1 39 ? 21.01960 -29.78431 103.95432 1.000 35.78180 92 ILE D C 1
ATOM 25514 O O . ILE D 1 39 ? 20.83009 -29.95652 105.16544 1.000 39.94205 92 ILE D O 1
ATOM 25530 N N . ILE D 1 40 ? 21.46444 -28.63740 103.44457 1.000 32.24366 93 ILE D N 1
ATOM 25531 C CA . ILE D 1 40 ? 21.73542 -27.45801 104.26099 1.000 34.99750 93 ILE D CA 1
ATOM 25532 C C . ILE D 1 40 ? 20.64425 -26.43508 103.96742 1.000 33.83173 93 ILE D C 1
ATOM 25533 O O . ILE D 1 40 ? 20.46782 -26.02343 102.81416 1.000 34.36871 93 ILE D O 1
ATOM 25549 N N . GLU D 1 41 ? 19.94490 -25.98931 105.01116 1.000 34.42385 94 GLU D N 1
ATOM 25550 C CA . GLU D 1 41 ? 18.79018 -25.10718 104.87506 1.000 32.12459 94 GLU D CA 1
ATOM 25551 C C . GLU D 1 41 ? 18.94725 -23.91553 105.80425 1.000 32.39635 94 GLU D C 1
ATOM 25552 O O . GLU D 1 41 ? 19.24081 -24.08247 106.99198 1.000 34.59614 94 GLU D O 1
ATOM 25564 N N . ALA D 1 42 ? 18.72144 -22.71668 105.26259 1.000 34.33512 95 ALA D N 1
ATOM 25565 C CA . ALA D 1 42 ? 18.91080 -21.50179 106.04682 1.000 34.64666 95 ALA D CA 1
ATOM 25566 C C . ALA D 1 42 ? 17.86750 -21.36595 107.15138 1.000 33.06374 95 ALA D C 1
ATOM 25567 O O . ALA D 1 42 ? 18.17482 -20.85416 108.23268 1.000 33.90900 95 ALA D O 1
ATOM 25574 N N . SER D 1 43 ? 16.62975 -21.78390 106.90001 1.000 34.49468 96 SER D N 1
ATOM 25575 C CA . SER D 1 43 ? 15.54052 -21.51026 107.82102 1.000 31.88878 96 SER D CA 1
ATOM 25576 C C . SER D 1 43 ? 15.27568 -22.71585 108.72112 1.000 35.43987 96 SER D C 1
ATOM 25577 O O . SER D 1 43 ? 15.98803 -23.72148 108.67863 1.000 35.75669 96 SER D O 1
ATOM 25585 N N . ASN D 1 44 ? 14.21590 -22.63198 109.52338 1.000 34.24747 97 ASN D N 1
ATOM 25586 C CA . ASN D 1 44 ? 13.81006 -23.71466 110.40745 1.000 35.10875 97 ASN D CA 1
ATOM 25587 C C . ASN D 1 44 ? 12.71439 -24.58324 109.79281 1.000 39.76861 97 ASN D C 1
ATOM 25588 O O . ASN D 1 44 ? 12.08526 -25.36519 110.51038 1.000 39.87869 97 ASN D O 1
ATOM 25599 N N . ARG D 1 45 ? 12.46956 -24.47341 108.48570 1.000 35.21122 98 ARG D N 1
ATOM 25600 C CA . ARG D 1 45 ? 11.37999 -25.21021 107.85621 1.000 36.32167 98 ARG D CA 1
ATOM 25601 C C . ARG D 1 45 ? 11.83866 -25.75099 106.50845 1.000 36.92873 98 ARG D C 1
ATOM 25602 O O . ARG D 1 45 ? 12.76116 -25.21298 105.89075 1.000 33.56815 98 ARG D O 1
ATOM 25623 N N . VAL D 1 46 ? 11.21778 -26.84927 106.07691 1.000 33.91028 99 VAL D N 1
ATOM 25624 C CA . VAL D 1 46 ? 11.41503 -27.36944 104.72967 1.000 34.85677 99 VAL D CA 1
ATOM 25625 C C . VAL D 1 46 ? 10.24257 -26.88535 103.88025 1.000 36.25847 99 VAL D C 1
ATOM 25626 O O . VAL D 1 46 ? 9.17862 -26.52896 104.39232 1.000 36.63927 99 VAL D O 1
ATOM 25639 N N . GLY D 1 47 ? 10.43525 -26.84637 102.55884 1.000 33.79257 100 GLY D N 1
ATOM 25640 C CA . GLY D 1 47 ? 9.36793 -26.55045 101.61469 1.000 34.53077 100 GLY D CA 1
ATOM 25641 C C . GLY D 1 47 ? 9.58400 -25.29225 100.79460 1.000 33.09061 100 GLY D C 1
ATOM 25642 O O . GLY D 1 47 ? 9.07693 -25.20002 99.67145 1.000 33.65364 100 GLY D O 1
ATOM 25646 N N . GLY D 1 48 ? 10.32569 -24.32692 101.32728 1.000 30.69470 101 GLY D N 1
ATOM 25647 C CA . GLY D 1 48 ? 10.62968 -23.11985 100.57045 1.000 30.41383 101 GLY D CA 1
ATOM 25648 C C . GLY D 1 48 ? 9.36972 -22.40334 100.12358 1.000 30.53171 101 GLY D C 1
ATOM 25649 O O . GLY D 1 48 ? 8.52129 -22.02541 100.93933 1.000 29.73264 101 GLY D O 1
ATOM 25653 N N . ARG D 1 49 ? 9.23311 -22.20942 98.81106 1.000 31.53176 102 ARG D N 1
ATOM 25654 C CA . ARG D 1 49 ? 8.07074 -21.52871 98.25491 1.000 31.70758 102 ARG D CA 1
ATOM 25655 C C . ARG D 1 49 ? 6.82617 -22.40709 98.19585 1.000 31.29599 102 ARG D C 1
ATOM 25656 O O . ARG D 1 49 ? 5.79819 -21.94854 97.69093 1.000 32.97748 102 ARG D O 1
ATOM 25677 N N . LEU D 1 50 ? 6.87264 -23.63546 98.71156 1.000 30.42557 103 LEU D N 1
ATOM 25678 C CA . LEU D 1 50 ? 5.65242 -24.34186 99.11205 1.000 32.33272 103 LEU D CA 1
ATOM 25679 C C . LEU D 1 50 ? 5.41549 -23.95315 100.56723 1.000 31.84217 103 LEU D C 1
ATOM 25680 O O . LEU D 1 50 ? 6.06873 -24.46964 101.47648 1.000 35.93604 103 LEU D O 1
ATOM 25696 N N . PHE D 1 51 ? 4.48349 -23.02921 100.78528 1.000 31.23664 104 PHE D N 1
ATOM 25697 C CA . PHE D 1 51 ? 4.33570 -22.33619 102.06509 1.000 30.75044 104 PHE D CA 1
ATOM 25698 C C . PHE D 1 51 ? 2.84859 -22.15995 102.32393 1.000 31.56466 104 PHE D C 1
ATOM 25699 O O . PHE D 1 51 ? 2.19143 -21.35615 101.65638 1.000 31.92622 104 PHE D O 1
ATOM 25716 N N . THR D 1 52 ? 2.32492 -22.93332 103.27513 1.000 32.20489 105 THR D N 1
ATOM 25717 C CA . THR D 1 52 ? 0.91703 -22.90916 103.64880 1.000 32.86943 105 THR D CA 1
ATOM 25718 C C . THR D 1 52 ? 0.77229 -22.14202 104.95934 1.000 36.00138 105 THR D C 1
ATOM 25719 O O . THR D 1 52 ? 1.41044 -22.49666 105.95963 1.000 34.63421 105 THR D O 1
ATOM 25730 N N . HIS D 1 53 ? -0.05673 -21.09854 104.95227 1.000 33.08626 106 HIS D N 1
ATOM 25731 C CA . HIS D 1 53 ? -0.38257 -20.34887 106.15681 1.000 40.05195 106 HIS D CA 1
ATOM 25732 C C . HIS D 1 53 ? -1.72004 -20.82744 106.71647 1.000 39.06024 106 HIS D C 1
ATOM 25733 O O . HIS D 1 53 ? -2.73857 -20.78491 106.01647 1.000 40.99768 106 HIS D O 1
ATOM 25747 N N . LYS D 1 54 ? -1.70851 -21.27682 107.97104 1.000 40.34548 107 LYS D N 1
ATOM 25748 C CA . LYS D 1 54 ? -2.90314 -21.67609 108.70666 1.000 42.26741 107 LYS D CA 1
ATOM 25749 C C . LYS D 1 54 ? -3.29127 -20.55155 109.65823 1.000 40.70032 107 LYS D C 1
ATOM 25750 O O . LYS D 1 54 ? -2.45187 -20.06690 110.42203 1.000 45.36280 107 LYS D O 1
ATOM 25769 N N . PHE D 1 55 ? -4.54270 -20.13151 109.60560 1.000 42.14441 108 PHE D N 1
ATOM 25770 C CA . PHE D 1 55 ? -5.00788 -19.09029 110.52318 1.000 43.02334 108 PHE D CA 1
ATOM 25771 C C . PHE D 1 55 ? -5.25874 -19.70570 111.89568 1.000 52.85723 108 PHE D C 1
ATOM 25772 O O . PHE D 1 55 ? -5.99730 -20.69010 112.00221 1.000 48.57186 108 PHE D O 1
ATOM 25789 N N . PRO D 1 56 ? -4.65836 -19.16407 112.95881 1.000 54.38049 109 PRO D N 1
ATOM 25790 C CA . PRO D 1 56 ? -4.78090 -19.81460 114.27450 1.000 57.97691 109 PRO D CA 1
ATOM 25791 C C . PRO D 1 56 ? -6.20069 -19.97416 114.79247 1.000 62.13332 109 PRO D C 1
ATOM 25792 O O . PRO D 1 56 ? -6.47247 -20.93206 115.52785 1.000 58.78385 109 PRO D O 1
ATOM 25803 N N . ASN D 1 57 ? -7.11005 -19.07098 114.45214 1.000 62.78725 110 ASN D N 1
ATOM 25804 C CA . ASN D 1 57 ? -8.46285 -19.12103 114.99001 1.000 79.56268 110 ASN D CA 1
ATOM 25805 C C . ASN D 1 57 ? -9.45315 -19.86745 114.10847 1.000 75.21620 110 ASN D C 1
ATOM 25806 O O . ASN D 1 57 ? -10.64434 -19.89551 114.43945 1.000 68.23086 110 ASN D O 1
ATOM 25817 N N . GLY D 1 58 ? -9.00257 -20.48482 113.01598 1.000 62.39177 111 GLY D N 1
ATOM 25818 C CA . GLY D 1 58 ? -9.89516 -21.08878 112.05498 1.000 56.11201 111 GLY D CA 1
ATOM 25819 C C . GLY D 1 58 ? -10.04433 -22.59887 112.16516 1.000 56.05643 111 GLY D C 1
ATOM 25820 O O . GLY D 1 58 ? -9.50185 -23.26288 113.04482 1.000 66.75063 111 GLY D O 1
ATOM 25824 N N . GLY D 1 59 ? -10.81678 -23.13454 111.22016 1.000 55.16583 112 GLY D N 1
ATOM 25825 C CA . GLY D 1 59 ? -11.07865 -24.55346 111.14228 1.000 59.41142 112 GLY D CA 1
ATOM 25826 C C . GLY D 1 59 ? -10.08767 -25.28417 110.25863 1.000 53.96510 112 GLY D C 1
ATOM 25827 O O . GLY D 1 59 ? -9.05849 -24.75044 109.84040 1.000 56.09818 112 GLY D O 1
ATOM 25831 N N . LYS D 1 60 ? -10.43462 -26.53736 109.95541 1.000 49.56352 113 LYS D N 1
ATOM 25832 C CA . LYS D 1 60 ? -9.51136 -27.42602 109.25811 1.000 49.52036 113 LYS D CA 1
ATOM 25833 C C . LYS D 1 60 ? -9.03368 -26.84443 107.93600 1.000 53.21836 113 LYS D C 1
ATOM 25834 O O . LYS D 1 60 ? -7.84582 -26.93725 107.60189 1.000 45.73424 113 LYS D O 1
ATOM 25853 N N . TYR D 1 61 ? -9.93827 -26.25456 107.16292 1.000 44.58987 114 TYR D N 1
ATOM 25854 C CA . TYR D 1 61 ? -9.59416 -25.75014 105.84419 1.000 50.66517 114 TYR D CA 1
ATOM 25855 C C . TYR D 1 61 ? -9.34317 -24.25053 105.83879 1.000 46.27119 114 TYR D C 1
ATOM 25856 O O . TYR D 1 61 ? -9.31920 -23.64164 104.76433 1.000 48.10230 114 TYR D O 1
ATOM 25874 N N . ASP D 1 62 ? -9.11503 -23.64862 107.00716 1.000 40.64540 115 ASP D N 1
ATOM 25875 C CA . ASP D 1 62 ? -8.78558 -22.22490 107.07539 1.000 40.52739 115 ASP D CA 1
ATOM 25876 C C . ASP D 1 62 ? -7.27293 -22.02396 107.01317 1.000 41.71628 115 ASP D C 1
ATOM 25877 O O . ASP D 1 62 ? -6.61531 -21.53398 107.93260 1.000 40.61345 115 ASP D O 1
ATOM 25886 N N . TYR D 1 63 ? -6.74445 -22.41482 105.86094 1.000 39.71346 116 TYR D N 1
ATOM 25887 C CA . TYR D 1 63 ? -5.38311 -22.14622 105.44467 1.000 38.42510 116 TYR D CA 1
ATOM 25888 C C . TYR D 1 63 ? -5.45425 -21.57620 104.03701 1.000 39.83735 116 TYR D C 1
ATOM 25889 O O . TYR D 1 63 ? -6.47907 -21.67474 103.35633 1.000 36.79814 116 TYR D O 1
ATOM 25907 N N . TYR D 1 64 ? -4.35450 -20.98509 103.58988 1.000 37.89929 117 TYR D N 1
ATOM 25908 C CA . TYR D 1 64 ? -4.18016 -20.70628 102.17433 1.000 36.27060 117 TYR D CA 1
ATOM 25909 C C . TYR D 1 64 ? -2.71002 -20.88249 101.83296 1.000 35.84894 117 TYR D C 1
ATOM 25910 O O . TYR D 1 64 ? -1.83258 -20.79188 102.69622 1.000 35.69359 117 TYR D O 1
ATOM 25928 N N . ASP D 1 65 ? -2.45596 -21.16128 100.56172 1.000 33.76408 118 ASP D N 1
ATOM 25929 C CA . ASP D 1 65 ? -1.10312 -21.37129 100.06728 1.000 35.98741 118 ASP D CA 1
ATOM 25930 C C . ASP D 1 65 ? -0.52338 -20.04154 99.60635 1.000 36.17798 118 ASP D C 1
ATOM 25931 O O . ASP D 1 65 ? -1.03044 -19.41517 98.66776 1.000 33.08330 118 ASP D O 1
ATOM 25940 N N . VAL D 1 66 ? 0.53934 -19.61900 100.28990 1.000 37.29742 119 VAL D N 1
ATOM 25941 C CA . VAL D 1 66 ? 1.20553 -18.36047 100.00126 1.000 33.97350 119 VAL D CA 1
ATOM 25942 C C . VAL D 1 66 ? 2.04221 -18.49099 98.74061 1.000 32.12710 119 VAL D C 1
ATOM 25943 O O . VAL D 1 66 ? 2.25668 -17.50435 98.02387 1.000 31.26226 119 VAL D O 1
ATOM 25956 N N . GLY D 1 67 ? 2.54568 -19.69127 98.46911 1.000 32.24230 120 GLY D N 1
ATOM 25957 C CA . GLY D 1 67 ? 3.25330 -19.96619 97.23996 1.000 31.18878 120 GLY D CA 1
ATOM 25958 C C . GLY D 1 67 ? 2.44702 -20.88355 96.34622 1.000 32.56690 120 GLY D C 1
ATOM 25959 O O . GLY D 1 67 ? 1.29944 -20.57209 96.01476 1.000 30.64480 120 GLY D O 1
ATOM 25963 N N . ALA D 1 68 ? 3.01608 -22.03445 95.98979 1.000 31.97290 121 ALA D N 1
ATOM 25964 C CA . ALA D 1 68 ? 2.37862 -22.92375 95.02612 1.000 29.48966 121 ALA D CA 1
ATOM 25965 C C . ALA D 1 68 ? 1.05664 -23.44054 95.58047 1.000 35.31170 121 ALA D C 1
ATOM 25966 O O . ALA D 1 68 ? 0.95761 -23.82492 96.75176 1.000 32.90125 121 ALA D O 1
ATOM 25973 N N . MET D 1 69 ? 0.03837 -23.46707 94.72232 1.000 33.90277 122 MET D N 1
ATOM 25974 C CA . MET D 1 69 ? -1.29667 -23.84168 95.16281 1.000 34.18799 122 MET D CA 1
ATOM 25975 C C . MET D 1 69 ? -2.09433 -24.69292 94.18828 1.000 36.55545 122 MET D C 1
ATOM 25976 O O . MET D 1 69 ? -3.11877 -25.24462 94.60186 1.000 40.71470 122 MET D O 1
ATOM 25990 N N . ARG D 1 70 ? -1.68732 -24.82798 92.92997 1.000 33.84702 123 ARG D N 1
ATOM 25991 C CA . ARG D 1 70 ? -2.50819 -25.52490 91.95046 1.000 33.14169 123 ARG D CA 1
ATOM 25992 C C . ARG D 1 70 ? -1.61161 -26.23462 90.95121 1.000 33.17699 123 ARG D C 1
ATOM 25993 O O . ARG D 1 70 ? -0.54226 -25.73936 90.60180 1.000 36.36874 123 ARG D O 1
ATOM 26014 N N . TYR D 1 71 ? -2.06571 -27.39186 90.48309 1.000 34.07978 124 TYR D N 1
ATOM 26015 C CA . TYR D 1 71 ? -1.25027 -28.27833 89.65297 1.000 33.40042 124 TYR D CA 1
ATOM 26016 C C . TYR D 1 71 ? -2.03000 -28.78312 88.45208 1.000 33.31969 124 TYR D C 1
ATOM 26017 O O . TYR D 1 71 ? -2.93031 -29.63372 88.61258 1.000 36.53746 124 TYR D O 1
ATOM 26035 N N . PRO D 1 72 ? -1.70927 -28.30960 87.24123 1.000 33.95005 125 PRO D N 1
ATOM 26036 C CA . PRO D 1 72 ? -2.38853 -28.76769 86.00942 1.000 35.49487 125 PRO D CA 1
ATOM 26037 C C . PRO D 1 72 ? -1.76283 -30.06512 85.50604 1.000 37.64510 125 PRO D C 1
ATOM 26038 O O . PRO D 1 72 ? -0.92915 -30.10119 84.60026 1.000 36.77134 125 PRO D O 1
ATOM 26049 N N . LEU D 1 73 ? -2.19574 -31.16391 86.10841 1.000 33.15603 126 LEU D N 1
ATOM 26050 C CA . LEU D 1 73 ? -1.60066 -32.47255 85.90856 1.000 36.41321 126 LEU D CA 1
ATOM 26051 C C . LEU D 1 73 ? -2.21717 -33.16534 84.70571 1.000 40.52102 126 LEU D C 1
ATOM 26052 O O . LEU D 1 73 ? -3.31720 -32.81604 84.26455 1.000 40.91111 126 LEU D O 1
ATOM 26068 N N . PRO D 1 74 ? -1.53206 -34.15752 84.14496 1.000 42.41631 127 PRO D N 1
ATOM 26069 C CA . PRO D 1 74 ? -2.17715 -35.00524 83.13857 1.000 40.40856 127 PRO D CA 1
ATOM 26070 C C . PRO D 1 74 ? -3.29672 -35.81366 83.77318 1.000 45.57489 127 PRO D C 1
ATOM 26071 O O . PRO D 1 74 ? -3.39970 -35.93956 84.99668 1.000 44.04783 127 PRO D O 1
ATOM 26082 N N . LYS D 1 75 ? -4.15767 -36.35462 82.91940 1.000 45.79869 128 LYS D N 1
ATOM 26083 C CA . LYS D 1 75 ? -5.13712 -37.31244 83.40521 1.000 51.95214 128 LYS D CA 1
ATOM 26084 C C . LYS D 1 75 ? -4.42440 -38.49692 84.05077 1.000 44.12068 128 LYS D C 1
ATOM 26085 O O . LYS D 1 75 ? -3.31417 -38.87096 83.66287 1.000 46.68540 128 LYS D O 1
ATOM 26104 N N . SER D 1 76 ? -5.08223 -39.09759 85.03816 1.000 46.73204 129 SER D N 1
ATOM 26105 C CA . SER D 1 76 ? -4.52596 -40.23298 85.75425 1.000 49.76415 129 SER D CA 1
ATOM 26106 C C . SER D 1 76 ? -5.62181 -41.25279 86.01702 1.000 53.98867 129 SER D C 1
ATOM 26107 O O . SER D 1 76 ? -6.81368 -40.95007 85.93340 1.000 55.88052 129 SER D O 1
ATOM 26115 N N . ASP D 1 77 ? -5.20657 -42.47787 86.31140 1.000 52.65175 130 ASP D N 1
ATOM 26116 C CA . ASP D 1 77 ? -6.13482 -43.51489 86.72831 1.000 58.59472 130 ASP D CA 1
ATOM 26117 C C . ASP D 1 77 ? -6.16017 -43.55026 88.25694 1.000 60.73533 130 ASP D C 1
ATOM 26118 O O . ASP D 1 77 ? -5.43533 -42.81425 88.93622 1.000 59.05561 130 ASP D O 1
ATOM 26127 N N . ASP D 1 78 ? -7.00584 -44.42686 88.80114 1.000 61.94735 131 ASP D N 1
ATOM 26128 C CA A ASP D 1 78 ? -7.20576 -44.50136 90.24243 0.429 62.06427 131 ASP D CA 1
ATOM 26129 C CA B ASP D 1 78 ? -7.20073 -44.48363 90.24245 0.571 62.06539 131 ASP D CA 1
ATOM 26130 C C . ASP D 1 78 ? -5.98884 -45.03592 90.98365 1.000 60.29617 131 ASP D C 1
ATOM 26131 O O . ASP D 1 78 ? -5.93140 -44.91350 92.21214 1.000 61.24398 131 ASP D O 1
ATOM 26146 N N . LYS D 1 79 ? -5.01762 -45.61129 90.27507 1.000 56.36792 132 LYS D N 1
ATOM 26147 C CA . LYS D 1 79 ? -3.78945 -46.08024 90.88994 1.000 53.26508 132 LYS D CA 1
ATOM 26148 C C . LYS D 1 79 ? -2.68156 -45.01606 90.79264 1.000 56.07822 132 LYS D C 1
ATOM 26149 O O . LYS D 1 79 ? -1.52829 -45.29995 91.13133 1.000 57.84616 132 LYS D O 1
ATOM 26168 N N . GLY D 1 80 ? -2.98390 -43.82756 90.26611 1.000 49.05125 133 GLY D N 1
ATOM 26169 C CA . GLY D 1 80 ? -1.96390 -42.79419 90.16863 1.000 53.21896 133 GLY D CA 1
ATOM 26170 C C . GLY D 1 80 ? -1.02824 -42.92898 88.99084 1.000 50.84445 133 GLY D C 1
ATOM 26171 O O . GLY D 1 80 ? 0.07317 -42.37044 89.02162 1.000 47.22589 133 GLY D O 1
ATOM 26175 N N . ASN D 1 81 ? -1.41386 -43.68582 87.96738 1.000 51.44337 134 ASN D N 1
ATOM 26176 C CA . ASN D 1 81 ? -0.66481 -43.73167 86.71728 1.000 50.58617 134 ASN D CA 1
ATOM 26177 C C . ASN D 1 81 ? -1.08030 -42.54673 85.85117 1.000 45.43067 134 ASN D C 1
ATOM 26178 O O . ASN D 1 81 ? -2.26867 -42.37567 85.55771 1.000 47.95064 134 ASN D O 1
ATOM 26189 N N . TYR D 1 82 ? -0.10981 -41.73044 85.44813 1.000 45.89587 135 TYR D N 1
ATOM 26190 C CA . TYR D 1 82 ? -0.37507 -40.50076 84.71529 1.000 44.82810 135 TYR D CA 1
ATOM 26191 C C . TYR D 1 82 ? -0.11234 -40.66454 83.22525 1.000 50.04659 135 TYR D C 1
ATOM 26192 O O . TYR D 1 82 ? 0.85285 -41.31959 82.82297 1.000 49.23944 135 TYR D O 1
ATOM 26210 N N . GLN D 1 83 ? -0.98840 -40.06714 82.40821 1.000 50.77889 136 GLN D N 1
ATOM 26211 C CA . GLN D 1 83 ? -0.70610 -39.91115 80.99138 1.000 52.94578 136 GLN D CA 1
ATOM 26212 C C . GLN D 1 83 ? 0.52224 -39.01906 80.82862 1.000 48.05529 136 GLN D C 1
ATOM 26213 O O . GLN D 1 83 ? 0.90328 -38.30076 81.75791 1.000 46.61226 136 GLN D O 1
ATOM 26227 N N . PRO D 1 84 ? 1.18561 -39.08538 79.67360 1.000 50.46467 137 PRO D N 1
ATOM 26228 C CA . PRO D 1 84 ? 2.29144 -38.15594 79.40432 1.000 44.28936 137 PRO D CA 1
ATOM 26229 C C . PRO D 1 84 ? 1.80040 -36.71755 79.37118 1.000 45.87465 137 PRO D C 1
ATOM 26230 O O . PRO D 1 84 ? 0.66513 -36.43489 78.98118 1.000 47.62848 137 PRO D O 1
ATOM 26241 N N . GLY D 1 85 ? 2.66950 -35.80029 79.77650 1.000 44.28317 138 GLY D N 1
ATOM 26242 C CA . GLY D 1 85 ? 2.28125 -34.40436 79.81392 1.000 45.06622 138 GLY D CA 1
ATOM 26243 C C . GLY D 1 85 ? 3.32238 -33.54512 80.49040 1.000 44.94223 138 GLY D C 1
ATOM 26244 O O . GLY D 1 85 ? 4.29879 -34.03108 81.07168 1.000 41.16512 138 GLY D O 1
ATOM 26248 N N . VAL D 1 86 ? 3.08560 -32.23370 80.40098 1.000 38.44096 139 VAL D N 1
ATOM 26249 C CA . VAL D 1 86 ? 4.04169 -31.25868 80.91589 1.000 37.34957 139 VAL D CA 1
ATOM 26250 C C . VAL D 1 86 ? 4.33073 -31.50985 82.39013 1.000 37.59352 139 VAL D C 1
ATOM 26251 O O . VAL D 1 86 ? 5.46980 -31.35551 82.84528 1.000 37.00936 139 VAL D O 1
ATOM 26264 N N . MET D 1 87 ? 3.31516 -31.88723 83.16491 1.000 38.00422 140 MET D N 1
ATOM 26265 C CA . MET D 1 87 ? 3.48377 -32.05107 84.60369 1.000 36.52376 140 MET D CA 1
ATOM 26266 C C . MET D 1 87 ? 3.41105 -33.51091 85.04222 1.000 36.68264 140 MET D C 1
ATOM 26267 O O . MET D 1 87 ? 3.16860 -33.78624 86.22290 1.000 37.27023 140 MET D O 1
ATOM 26281 N N . GLN D 1 88 ? 3.64634 -34.45331 84.12237 1.000 36.01618 141 GLN D N 1
ATOM 26282 C CA . GLN D 1 88 ? 3.64893 -35.86339 84.50352 1.000 35.47128 141 GLN D CA 1
ATOM 26283 C C . GLN D 1 88 ? 4.64198 -36.12744 85.62921 1.000 33.46144 141 GLN D C 1
ATOM 26284 O O . GLN D 1 88 ? 4.38613 -36.94901 86.51658 1.000 37.83335 141 GLN D O 1
ATOM 26298 N N . ARG D 1 89 ? 5.78635 -35.44287 85.60404 1.000 35.51050 142 ARG D N 1
ATOM 26299 C CA . ARG D 1 89 ? 6.81000 -35.66563 86.62034 1.000 35.96017 142 ARG D CA 1
ATOM 26300 C C . ARG D 1 89 ? 6.29428 -35.29934 88.00747 1.000 35.58283 142 ARG D C 1
ATOM 26301 O O . ARG D 1 89 ? 6.61825 -35.97071 88.99449 1.000 39.08016 142 ARG D O 1
ATOM 26322 N N . VAL D 1 90 ? 5.47985 -34.24625 88.10403 1.000 31.62693 143 VAL D N 1
ATOM 26323 C CA . VAL D 1 90 ? 4.87456 -33.89641 89.38595 1.000 33.09382 143 VAL D CA 1
ATOM 26324 C C . VAL D 1 90 ? 3.89470 -34.98049 89.81561 1.000 35.90388 143 VAL D C 1
ATOM 26325 O O . VAL D 1 90 ? 3.89438 -35.42377 90.97066 1.000 35.76910 143 VAL D O 1
ATOM 26338 N N . GLY D 1 91 ? 3.04145 -35.41949 88.88934 1.000 35.98211 144 GLY D N 1
ATOM 26339 C CA . GLY D 1 91 ? 2.09768 -36.47511 89.21147 1.000 37.03159 144 GLY D CA 1
ATOM 26340 C C . GLY D 1 91 ? 2.79016 -37.73525 89.68810 1.000 40.15981 144 GLY D C 1
ATOM 26341 O O . GLY D 1 91 ? 2.40753 -38.32837 90.69898 1.000 39.87988 144 GLY D O 1
ATOM 26345 N N . GLN D 1 92 ? 3.82977 -38.15629 88.96692 1.000 41.40011 145 GLN D N 1
ATOM 26346 C CA . GLN D 1 92 ? 4.55741 -39.35964 89.35021 1.000 42.16883 145 GLN D CA 1
ATOM 26347 C C . GLN D 1 92 ? 5.19948 -39.20954 90.72097 1.000 42.93443 145 GLN D C 1
ATOM 26348 O O . GLN D 1 92 ? 5.31146 -40.19370 91.46263 1.000 42.72833 145 GLN D O 1
ATOM 26362 N N . LEU D 1 93 ? 5.60928 -37.98939 91.08312 1.000 42.12115 146 LEU D N 1
ATOM 26363 C CA . LEU D 1 93 ? 6.17044 -37.76164 92.41053 1.000 36.91698 146 LEU D CA 1
ATOM 26364 C C . LEU D 1 93 ? 5.11606 -37.96536 93.49242 1.000 43.00412 146 LEU D C 1
ATOM 26365 O O . LEU D 1 93 ? 5.38737 -38.60153 94.51787 1.000 39.49756 146 LEU D O 1
ATOM 26381 N N . PHE D 1 94 ? 3.91267 -37.41960 93.28877 1.000 40.36110 147 PHE D N 1
ATOM 26382 C CA . PHE D 1 94 ? 2.81621 -37.65946 94.22273 1.000 41.83105 147 PHE D CA 1
ATOM 26383 C C . PHE D 1 94 ? 2.56226 -39.15467 94.40793 1.000 48.75263 147 PHE D C 1
ATOM 26384 O O . PHE D 1 94 ? 2.45921 -39.64678 95.53813 1.000 41.82904 147 PHE D O 1
ATOM 26401 N N . THR D 1 95 ? 2.44819 -39.89312 93.29916 1.000 40.13064 148 THR D N 1
ATOM 26402 C CA . THR D 1 95 ? 2.17364 -41.32511 93.38158 1.000 42.81537 148 THR D CA 1
ATOM 26403 C C . THR D 1 95 ? 3.30458 -42.05181 94.09825 1.000 43.10738 148 THR D C 1
ATOM 26404 O O . THR D 1 95 ? 3.06271 -42.93735 94.92674 1.000 44.68798 148 THR D O 1
ATOM 26415 N N . TYR D 1 96 ? 4.54949 -41.68562 93.78439 1.000 44.29930 149 TYR D N 1
ATOM 26416 C CA . TYR D 1 96 ? 5.71182 -42.27405 94.44356 1.000 44.37859 149 TYR D CA 1
ATOM 26417 C C . TYR D 1 96 ? 5.62170 -42.12187 95.95468 1.000 49.03605 149 TYR D C 1
ATOM 26418 O O . TYR D 1 96 ? 6.05068 -43.00880 96.70268 1.000 47.17355 149 TYR D O 1
ATOM 26436 N N . LEU D 1 97 ? 5.07481 -41.00154 96.42098 1.000 43.76841 150 LEU D N 1
ATOM 26437 C CA . LEU D 1 97 ? 4.98234 -40.69627 97.84248 1.000 44.58940 150 LEU D CA 1
ATOM 26438 C C . LEU D 1 97 ? 3.69213 -41.19322 98.48769 1.000 44.43101 150 LEU D C 1
ATOM 26439 O O . LEU D 1 97 ? 3.47202 -40.92848 99.67352 1.000 46.96382 150 LEU D O 1
ATOM 26455 N N . GLY D 1 98 ? 2.84438 -41.91113 97.75384 1.000 49.32045 151 GLY D N 1
ATOM 26456 C CA . GLY D 1 98 ? 1.60052 -42.39229 98.32700 1.000 56.17128 151 GLY D CA 1
ATOM 26457 C C . GLY D 1 98 ? 0.54533 -41.33105 98.52274 1.000 52.76942 151 GLY D C 1
ATOM 26458 O O . GLY D 1 98 ? -0.34237 -41.49573 99.36647 1.000 51.55304 151 GLY D O 1
ATOM 26462 N N . MET D 1 99 ? 0.60313 -40.25431 97.74335 1.000 44.06711 152 MET D N 1
ATOM 26463 C CA . MET D 1 99 ? -0.25008 -39.09238 97.93021 1.000 46.44183 152 MET D CA 1
ATOM 26464 C C . MET D 1 99 ? -1.42331 -39.02007 96.96210 1.000 46.90655 152 MET D C 1
ATOM 26465 O O . MET D 1 99 ? -2.15838 -38.02709 96.98831 1.000 46.15541 152 MET D O 1
ATOM 26479 N N . HIS D 1 100 ? -1.61299 -40.01954 96.09787 1.000 45.04762 153 HIS D N 1
ATOM 26480 C CA . HIS D 1 100 ? -2.58515 -39.85749 95.02212 1.000 50.31996 153 HIS D CA 1
ATOM 26481 C C . HIS D 1 100 ? -3.97062 -39.48027 95.53946 1.000 51.37681 153 HIS D C 1
ATOM 26482 O O . HIS D 1 100 ? -4.67961 -38.68277 94.91331 1.000 50.78523 153 HIS D O 1
ATOM 26496 N N . LYS D 1 101 ? -4.38255 -40.05166 96.67019 1.000 55.08743 154 LYS D N 1
ATOM 26497 C CA . LYS D 1 101 ? -5.70788 -39.77456 97.21152 1.000 54.45166 154 LYS D CA 1
ATOM 26498 C C . LYS D 1 101 ? -5.77838 -38.45421 97.96471 1.000 58.36414 154 LYS D C 1
ATOM 26499 O O . LYS D 1 101 ? -6.88322 -37.99280 98.26846 1.000 55.52128 154 LYS D O 1
ATOM 26518 N N . GLN D 1 102 ? -4.64648 -37.80967 98.22081 1.000 49.78229 155 GLN D N 1
ATOM 26519 C CA . GLN D 1 102 ? -4.63228 -36.47575 98.80290 1.000 43.87575 155 GLN D CA 1
ATOM 26520 C C . GLN D 1 102 ? -4.68493 -35.38243 97.74709 1.000 49.08548 155 GLN D C 1
ATOM 26521 O O . GLN D 1 102 ? -4.66558 -34.19749 98.09957 1.000 48.57301 155 GLN D O 1
ATOM 26535 N N . LEU D 1 103 ? -4.73770 -35.74591 96.46787 1.000 40.70667 156 LEU D N 1
ATOM 26536 C CA . LEU D 1 103 ? -4.94380 -34.77601 95.40212 1.000 46.98570 156 LEU D CA 1
ATOM 26537 C C . LEU D 1 103 ? -6.44572 -34.61079 95.21508 1.000 47.37422 156 LEU D C 1
ATOM 26538 O O . LEU D 1 103 ? -7.13989 -35.57579 94.87327 1.000 46.97348 156 LEU D O 1
ATOM 26554 N N . ILE D 1 104 ? -6.92855 -33.38679 95.35960 1.000 41.86489 157 ILE D N 1
ATOM 26555 C CA . ILE D 1 104 ? -8.35939 -33.10704 95.31452 1.000 42.78534 157 ILE D CA 1
ATOM 26556 C C . ILE D 1 104 ? -8.59062 -32.11023 94.18666 1.000 45.00436 157 ILE D C 1
ATOM 26557 O O . ILE D 1 104 ? -7.64342 -31.47222 93.70086 1.000 41.65713 157 ILE D O 1
ATOM 26573 N N . PRO D 1 105 ? -9.83133 -31.97331 93.73121 1.000 43.94659 158 PRO D N 1
ATOM 26574 C CA . PRO D 1 105 ? -10.08842 -31.05870 92.61199 1.000 44.83828 158 PRO D CA 1
ATOM 26575 C C . PRO D 1 105 ? -9.68577 -29.63147 92.95608 1.000 42.36237 158 PRO D C 1
ATOM 26576 O O . PRO D 1 105 ? -9.97163 -29.13135 94.04529 1.000 43.56212 158 PRO D O 1
ATOM 26587 N N . TYR D 1 106 ? -9.00123 -28.98337 92.01229 1.000 44.72142 159 TYR D N 1
ATOM 26588 C CA . TYR D 1 106 ? -8.79337 -27.53860 92.01170 1.000 38.67566 159 TYR D CA 1
ATOM 26589 C C . TYR D 1 106 ? -9.67252 -26.97911 90.89871 1.000 43.02283 159 TYR D C 1
ATOM 26590 O O . TYR D 1 106 ? -9.57023 -27.41993 89.74673 1.000 43.24233 159 TYR D O 1
ATOM 26608 N N . TYR D 1 107 ? -10.55825 -26.04771 91.24543 1.000 42.72284 160 TYR D N 1
ATOM 26609 C CA . TYR D 1 107 ? -11.47743 -25.44542 90.28021 1.000 40.84238 160 TYR D CA 1
ATOM 26610 C C . TYR D 1 107 ? -10.86321 -24.15139 89.76026 1.000 42.58300 160 TYR D C 1
ATOM 26611 O O . TYR D 1 107 ? -10.85868 -23.12969 90.45247 1.000 39.47625 160 TYR D O 1
ATOM 26629 N N . PHE D 1 108 ? -10.32148 -24.20592 88.53796 1.000 40.40701 161 PHE D N 1
ATOM 26630 C CA . PHE D 1 108 ? -9.75217 -23.01460 87.91553 1.000 43.35386 161 PHE D CA 1
ATOM 26631 C C . PHE D 1 108 ? -10.84090 -21.99907 87.59034 1.000 44.78439 161 PHE D C 1
ATOM 26632 O O . PHE D 1 108 ? -10.63523 -20.78760 87.73194 1.000 41.42407 161 PHE D O 1
ATOM 26649 N N . LYS D 1 109 ? -11.99444 -22.48110 87.13459 1.000 46.28778 162 LYS D N 1
ATOM 26650 C CA . LYS D 1 109 ? -13.22695 -21.71886 87.02410 1.000 45.28085 162 LYS D CA 1
ATOM 26651 C C . LYS D 1 109 ? -14.15736 -22.16529 88.14484 1.000 45.21282 162 LYS D C 1
ATOM 26652 O O . LYS D 1 109 ? -14.01895 -23.26721 88.68308 1.000 43.21656 162 LYS D O 1
ATOM 26671 N N . SER D 1 110 ? -15.11078 -21.30652 88.49959 1.000 42.06939 163 SER D N 1
ATOM 26672 C CA . SER D 1 110 ? -16.05953 -21.67035 89.54383 1.000 40.21228 163 SER D CA 1
ATOM 26673 C C . SER D 1 110 ? -16.82536 -22.92189 89.12643 1.000 46.22251 163 SER D C 1
ATOM 26674 O O . SER D 1 110 ? -17.20320 -23.08504 87.96165 1.000 43.11437 163 SER D O 1
ATOM 26682 N N . ASN D 1 111 ? -17.05966 -23.80703 90.08419 1.000 41.88992 164 ASN D N 1
ATOM 26683 C CA . ASN D 1 111 ? -17.81836 -25.01848 89.81322 1.000 48.59666 164 ASN D CA 1
ATOM 26684 C C . ASN D 1 111 ? -19.32337 -24.78743 89.83486 1.000 55.10763 164 ASN D C 1
ATOM 26685 O O . ASN D 1 111 ? -20.08104 -25.71333 89.52742 1.000 49.65358 164 ASN D O 1
ATOM 26696 N N . LYS D 1 112 ? -19.76623 -23.57956 90.18047 1.000 53.78113 165 LYS D N 1
ATOM 26697 C CA . LYS D 1 112 ? -21.17568 -23.20339 90.16520 1.000 50.07749 165 LYS D CA 1
ATOM 26698 C C . LYS D 1 112 ? -21.34142 -22.02957 89.20407 1.000 47.29963 165 LYS D C 1
ATOM 26699 O O . LYS D 1 112 ? -21.10215 -22.17470 88.00021 1.000 56.23919 165 LYS D O 1
ATOM 26718 N N . SER D 1 113 ? -21.73209 -20.85824 89.71676 1.000 48.11558 166 SER D N 1
ATOM 26719 C CA . SER D 1 113 ? -21.88706 -19.70080 88.84350 1.000 48.51630 166 SER D CA 1
ATOM 26720 C C . SER D 1 113 ? -20.52029 -19.09914 88.51740 1.000 45.92808 166 SER D C 1
ATOM 26721 O O . SER D 1 113 ? -19.58847 -19.18828 89.32021 1.000 45.77268 166 SER D O 1
ATOM 26729 N N . PRO D 1 114 ? -20.37940 -18.47035 87.35125 1.000 45.45588 167 PRO D N 1
ATOM 26730 C CA . PRO D 1 114 ? -19.05751 -17.97670 86.94242 1.000 43.56436 167 PRO D CA 1
ATOM 26731 C C . PRO D 1 114 ? -18.55109 -16.86439 87.84652 1.000 47.82450 167 PRO D C 1
ATOM 26732 O O . PRO D 1 114 ? -19.32163 -16.15029 88.49290 1.000 46.43664 167 PRO D O 1
ATOM 26743 N N . GLY D 1 115 ? -17.22895 -16.73407 87.89182 1.000 45.96666 168 GLY D N 1
ATOM 26744 C CA . GLY D 1 115 ? -16.60846 -15.63662 88.60017 1.000 47.62090 168 GLY D CA 1
ATOM 26745 C C . GLY D 1 115 ? -16.89926 -14.29176 87.96377 1.000 46.80295 168 GLY D C 1
ATOM 26746 O O . GLY D 1 115 ? -17.49439 -14.17765 86.89098 1.000 42.25419 168 GLY D O 1
ATOM 26750 N N . PHE D 1 116 ? -16.44743 -13.24509 88.64214 1.000 38.52091 169 PHE D N 1
ATOM 26751 C CA . PHE D 1 116 ? -16.70428 -11.88732 88.19863 1.000 40.34189 169 PHE D CA 1
ATOM 26752 C C . PHE D 1 116 ? -15.50864 -11.32697 87.43652 1.000 40.21287 169 PHE D C 1
ATOM 26753 O O . PHE D 1 116 ? -14.35797 -11.70096 87.68251 1.000 36.34280 169 PHE D O 1
ATOM 26770 N N . GLN D 1 117 ? -15.80539 -10.41152 86.51148 1.000 40.73844 170 GLN D N 1
ATOM 26771 C CA . GLN D 1 117 ? -14.82323 -9.53628 85.88585 1.000 38.78740 170 GLN D CA 1
ATOM 26772 C C . GLN D 1 117 ? -15.24266 -8.09321 86.13912 1.000 39.69461 170 GLN D C 1
ATOM 26773 O O . GLN D 1 117 ? -16.41305 -7.74454 85.94429 1.000 37.43420 170 GLN D O 1
ATOM 26787 N N . TYR D 1 118 ? -14.28994 -7.24646 86.53468 1.000 33.78137 171 TYR D N 1
ATOM 26788 C CA . TYR D 1 118 ? -14.58312 -5.84038 86.82621 1.000 36.57246 171 TYR D CA 1
ATOM 26789 C C . TYR D 1 118 ? -13.46511 -4.98959 86.22911 1.000 35.13069 171 TYR D C 1
ATOM 26790 O O . TYR D 1 118 ? -12.36090 -4.91482 86.77602 1.000 36.31019 171 TYR D O 1
ATOM 26808 N N . PHE D 1 119 ? -13.75482 -4.36739 85.09094 1.000 37.05462 172 PHE D N 1
ATOM 26809 C CA . PHE D 1 119 ? -12.77030 -3.60539 84.33723 1.000 37.15121 172 PHE D CA 1
ATOM 26810 C C . PHE D 1 119 ? -13.41012 -2.31657 83.84724 1.000 37.98670 172 PHE D C 1
ATOM 26811 O O . PHE D 1 119 ? -14.51780 -2.34076 83.30136 1.000 35.52060 172 PHE D O 1
ATOM 26828 N N . ASN D 1 120 ? -12.70411 -1.20002 84.02375 1.000 31.72323 173 ASN D N 1
ATOM 26829 C CA . ASN D 1 120 ? -13.17567 0.09725 83.54500 1.000 32.83716 173 ASN D CA 1
ATOM 26830 C C . ASN D 1 120 ? -14.54215 0.43081 84.12895 1.000 35.71231 173 ASN D C 1
ATOM 26831 O O . ASN D 1 120 ? -15.39301 1.03013 83.46773 1.000 40.52386 173 ASN D O 1
ATOM 26842 N N . GLY D 1 121 ? -14.75570 0.01809 85.37601 1.000 40.70737 174 GLY D N 1
ATOM 26843 C CA . GLY D 1 121 ? -16.00343 0.29440 86.05062 1.000 38.70130 174 GLY D CA 1
ATOM 26844 C C . GLY D 1 121 ? -17.17428 -0.54922 85.61296 1.000 40.94769 174 GLY D C 1
ATOM 26845 O O . GLY D 1 121 ? -18.30439 -0.26780 86.02000 1.000 41.01957 174 GLY D O 1
ATOM 26849 N N . VAL D 1 122 ? -16.94729 -1.56268 84.77978 1.000 37.03388 175 VAL D N 1
ATOM 26850 C CA . VAL D 1 122 ? -18.00629 -2.41560 84.25011 1.000 40.13209 175 VAL D CA 1
ATOM 26851 C C . VAL D 1 122 ? -17.87977 -3.78951 84.89272 1.000 39.77870 175 VAL D C 1
ATOM 26852 O O . VAL D 1 122 ? -16.81685 -4.41930 84.82744 1.000 37.75770 175 VAL D O 1
ATOM 26865 N N . ARG D 1 123 ? -18.97067 -4.27029 85.47403 1.000 35.91487 176 ARG D N 1
ATOM 26866 C CA . ARG D 1 123 ? -18.99471 -5.55813 86.15026 1.000 40.96971 176 ARG D CA 1
ATOM 26867 C C . ARG D 1 123 ? -19.74868 -6.55896 85.28603 1.000 42.87830 176 ARG D C 1
ATOM 26868 O O . ARG D 1 123 ? -20.79791 -6.23501 84.72083 1.000 39.82152 176 ARG D O 1
ATOM 26889 N N . ALA D 1 124 ? -19.20744 -7.77304 85.18192 1.000 43.02815 177 ALA D N 1
ATOM 26890 C CA . ALA D 1 124 ? -19.85657 -8.84287 84.43596 1.000 46.20054 177 ALA D CA 1
ATOM 26891 C C . ALA D 1 124 ? -19.38395 -10.18696 84.97432 1.000 46.65767 177 ALA D C 1
ATOM 26892 O O . ALA D 1 124 ? -18.38399 -10.27337 85.69271 1.000 45.49641 177 ALA D O 1
ATOM 26899 N N . ARG D 1 125 ? -20.12910 -11.23666 84.63578 1.000 41.26520 178 ARG D N 1
ATOM 26900 C CA . ARG D 1 125 ? -19.67498 -12.59576 84.88425 1.000 44.09283 178 ARG D CA 1
ATOM 26901 C C . ARG D 1 125 ? -18.77697 -13.06788 83.74703 1.000 38.98897 178 ARG D C 1
ATOM 26902 O O . ARG D 1 125 ? -18.95786 -12.68913 82.58743 1.000 41.17762 178 ARG D O 1
ATOM 26923 N N . ILE D 1 126 ? -17.80792 -13.91685 84.08826 1.000 43.20826 179 ILE D N 1
ATOM 26924 C CA . ILE D 1 126 ? -16.99734 -14.56561 83.06670 1.000 41.30211 179 ILE D CA 1
ATOM 26925 C C . ILE D 1 126 ? -17.92257 -15.28229 82.09589 1.000 47.83228 179 ILE D C 1
ATOM 26926 O O . ILE D 1 126 ? -18.86164 -15.96912 82.51028 1.000 38.47067 179 ILE D O 1
ATOM 26942 N N . GLY D 1 127 ? -17.69081 -15.07926 80.79657 1.000 44.88336 180 GLY D N 1
ATOM 26943 C CA . GLY D 1 127 ? -18.49548 -15.69585 79.76430 1.000 44.20897 180 GLY D CA 1
ATOM 26944 C C . GLY D 1 127 ? -19.67106 -14.88171 79.26358 1.000 46.01269 180 GLY D C 1
ATOM 26945 O O . GLY D 1 127 ? -20.30214 -15.28312 78.27638 1.000 49.60218 180 GLY D O 1
ATOM 26949 N N . GLU D 1 128 ? -19.98382 -13.75103 79.89366 1.000 44.75084 181 GLU D N 1
ATOM 26950 C CA . GLU D 1 128 ? -21.13501 -12.95473 79.48654 1.000 51.58470 181 GLU D CA 1
ATOM 26951 C C . GLU D 1 128 ? -20.86159 -12.07707 78.27202 1.000 47.44552 181 GLU D C 1
ATOM 26952 O O . GLU D 1 128 ? -21.79577 -11.45135 77.76100 1.000 50.32909 181 GLU D O 1
ATOM 26964 N N . GLY D 1 129 ? -19.62374 -12.02615 77.78893 1.000 47.82626 182 GLY D N 1
ATOM 26965 C CA . GLY D 1 129 ? -19.31854 -11.30726 76.56726 1.000 49.08176 182 GLY D CA 1
ATOM 26966 C C . GLY D 1 129 ? -19.27852 -9.80051 76.67043 1.000 51.75944 182 GLY D C 1
ATOM 26967 O O . GLY D 1 129 ? -19.37268 -9.11703 75.64409 1.000 45.94605 182 GLY D O 1
ATOM 26971 N N . SER D 1 130 ? -19.11010 -9.25725 77.87119 1.000 50.23371 183 SER D N 1
ATOM 26972 C CA . SER D 1 130 ? -18.97723 -7.81678 78.02343 1.000 46.36171 183 SER D CA 1
ATOM 26973 C C . SER D 1 130 ? -17.73090 -7.32104 77.29908 1.000 40.93369 183 SER D C 1
ATOM 26974 O O . SER D 1 130 ? -16.70433 -8.00312 77.24697 1.000 42.75253 183 SER D O 1
ATOM 26982 N N . SER D 1 131 ? -17.82063 -6.10484 76.75476 1.000 42.38019 184 SER D N 1
ATOM 26983 C CA . SER D 1 131 ? -16.65983 -5.43669 76.18021 1.000 47.07697 184 SER D CA 1
ATOM 26984 C C . SER D 1 131 ? -15.96667 -4.51276 77.17385 1.000 42.21677 184 SER D C 1
ATOM 26985 O O . SER D 1 131 ? -14.91622 -3.94753 76.84503 1.000 39.34832 184 SER D O 1
ATOM 26993 N N . PHE D 1 132 ? -16.54389 -4.33036 78.36333 1.000 37.84840 185 PHE D N 1
ATOM 26994 C CA . PHE D 1 132 ? -15.92963 -3.53946 79.42969 1.000 39.42536 185 PHE D CA 1
ATOM 26995 C C . PHE D 1 132 ? -15.54737 -2.14419 78.94189 1.000 37.93610 185 PHE D C 1
ATOM 26996 O O . PHE D 1 132 ? -14.47865 -1.61851 79.26075 1.000 37.69855 185 PHE D O 1
ATOM 27013 N N . ASP D 1 133 ? -16.44946 -1.52918 78.17465 1.000 38.41601 186 ASP D N 1
ATOM 27014 C CA . ASP D 1 133 ? -16.28455 -0.16337 77.67907 1.000 41.50169 186 ASP D CA 1
ATOM 27015 C C . ASP D 1 133 ? -15.08594 -0.03565 76.74210 1.000 40.59902 186 ASP D C 1
ATOM 27016 O O . ASP D 1 133 ? -14.55518 1.06328 76.55135 1.000 35.43706 186 ASP D O 1
ATOM 27025 N N . ALA D 1 134 ? -14.65431 -1.14070 76.13490 1.000 36.40438 187 ALA D N 1
ATOM 27026 C CA . ALA D 1 134 ? -13.49763 -1.07756 75.24858 1.000 40.42458 187 ALA D CA 1
ATOM 27027 C C . ALA D 1 134 ? -13.66874 -0.10745 74.08516 1.000 39.33395 187 ALA D C 1
ATOM 27028 O O . ALA D 1 134 ? -12.67453 0.53618 73.70618 1.000 37.18816 187 ALA D O 1
ATOM 27035 N N . PRO D 1 135 ? -14.85442 0.06922 73.49778 1.000 37.46295 188 PRO D N 1
ATOM 27036 C CA . PRO D 1 135 ? -14.96947 1.07978 72.43069 1.000 40.95580 188 PRO D CA 1
ATOM 27037 C C . PRO D 1 135 ? -14.52540 2.46682 72.86696 1.000 39.43165 188 PRO D C 1
ATOM 27038 O O . PRO D 1 135 ? -13.94075 3.19617 72.05549 1.000 39.71321 188 PRO D O 1
ATOM 27049 N N . ALA D 1 136 ? -14.77518 2.85340 74.12557 1.000 37.12906 189 ALA D N 1
ATOM 27050 C CA . ALA D 1 136 ? -14.34500 4.16582 74.60028 1.000 36.14904 189 ALA D CA 1
ATOM 27051 C C . ALA D 1 136 ? -12.82731 4.29021 74.66273 1.000 35.88061 189 ALA D C 1
ATOM 27052 O O . ALA D 1 136 ? -12.30575 5.41074 74.62205 1.000 37.33485 189 ALA D O 1
ATOM 27059 N N . LEU D 1 137 ? -12.11373 3.16871 74.78565 1.000 35.66482 190 LEU D N 1
ATOM 27060 C CA . LEU D 1 137 ? -10.66117 3.16819 74.70715 1.000 34.18010 190 LEU D CA 1
ATOM 27061 C C . LEU D 1 137 ? -10.14735 3.22662 73.27341 1.000 44.06183 190 LEU D C 1
ATOM 27062 O O . LEU D 1 137 ? -8.92955 3.30973 73.07180 1.000 41.02865 190 LEU D O 1
ATOM 27078 N N . GLY D 1 138 ? -11.03468 3.15267 72.28322 1.000 38.34344 191 GLY D N 1
ATOM 27079 C CA . GLY D 1 138 ? -10.63064 3.15570 70.89380 1.000 43.51733 191 GLY D CA 1
ATOM 27080 C C . GLY D 1 138 ? -10.32889 1.79559 70.30818 1.000 46.62588 191 GLY D C 1
ATOM 27081 O O . GLY D 1 138 ? -9.65788 1.72103 69.27229 1.000 50.88400 191 GLY D O 1
ATOM 27085 N N . ILE D 1 139 ? -10.81725 0.71969 70.91725 1.000 37.26615 192 ILE D N 1
ATOM 27086 C CA . ILE D 1 139 ? -10.66380 -0.62147 70.36693 1.000 34.40856 192 ILE D CA 1
ATOM 27087 C C . ILE D 1 139 ? -11.82435 -0.84613 69.40506 1.000 39.21320 192 ILE D C 1
ATOM 27088 O O . ILE D 1 139 ? -12.98927 -0.75249 69.80547 1.000 34.91053 192 ILE D O 1
ATOM 27104 N N . ASN D 1 140 ? -11.51821 -1.13017 68.13886 1.000 38.07143 193 ASN D N 1
ATOM 27105 C CA . ASN D 1 140 ? -12.57651 -1.20833 67.14043 1.000 40.20828 193 ASN D CA 1
ATOM 27106 C C . ASN D 1 140 ? -13.37773 -2.49960 67.30404 1.000 37.70020 193 ASN D C 1
ATOM 27107 O O . ASN D 1 140 ? -12.95512 -3.45462 67.96276 1.000 37.72887 193 ASN D O 1
ATOM 27118 N N . SER D 1 141 ? -14.55367 -2.51859 66.67370 1.000 41.21599 194 SER D N 1
ATOM 27119 C CA . SER D 1 141 ? -15.50776 -3.59298 66.92104 1.000 42.36048 194 SER D CA 1
ATOM 27120 C C . SER D 1 141 ? -14.99666 -4.93305 66.40924 1.000 43.60812 194 SER D C 1
ATOM 27121 O O . SER D 1 141 ? -15.39398 -5.98149 66.92831 1.000 40.43038 194 SER D O 1
ATOM 27129 N N . SER D 1 142 ? -14.14571 -4.92814 65.38086 1.000 44.71013 195 SER D N 1
ATOM 27130 C CA . SER D 1 142 ? -13.60276 -6.18519 64.87197 1.000 44.26651 195 SER D CA 1
ATOM 27131 C C . SER D 1 142 ? -12.73594 -6.87578 65.91675 1.000 42.48746 195 SER D C 1
ATOM 27132 O O . SER D 1 142 ? -12.82755 -8.09382 66.11333 1.000 40.23185 195 SER D O 1
ATOM 27140 N N . LEU D 1 143 ? -11.86135 -6.11062 66.57432 1.000 37.92229 196 LEU D N 1
ATOM 27141 C CA . LEU D 1 143 ? -11.00037 -6.67986 67.60406 1.000 40.67067 196 LEU D CA 1
ATOM 27142 C C . LEU D 1 143 ? -11.81627 -7.17326 68.78857 1.000 39.84827 196 LEU D C 1
ATOM 27143 O O . LEU D 1 143 ? -11.53899 -8.24618 69.33598 1.000 35.30634 196 LEU D O 1
ATOM 27159 N N . ILE D 1 144 ? -12.82445 -6.40000 69.19784 1.000 38.74423 197 ILE D N 1
ATOM 27160 C CA . ILE D 1 144 ? -13.68542 -6.80895 70.30326 1.000 39.64852 197 ILE D CA 1
ATOM 27161 C C . ILE D 1 144 ? -14.39268 -8.11510 69.96087 1.000 38.67271 197 ILE D C 1
ATOM 27162 O O . ILE D 1 144 ? -14.44373 -9.04112 70.78015 1.000 44.20098 197 ILE D O 1
ATOM 27178 N N . ASP D 1 145 ? -14.89915 -8.23075 68.72701 1.000 39.13025 198 ASP D N 1
ATOM 27179 C CA . ASP D 1 145 ? -15.62167 -9.43418 68.32043 1.000 43.02204 198 ASP D CA 1
ATOM 27180 C C . ASP D 1 145 ? -14.71786 -10.66318 68.32609 1.000 39.95814 198 ASP D C 1
ATOM 27181 O O . ASP D 1 145 ? -15.15019 -11.76193 68.69471 1.000 45.08861 198 ASP D O 1
ATOM 27190 N N . ILE D 1 146 ? -13.47224 -10.50905 67.87615 1.000 36.58610 199 ILE D N 1
ATOM 27191 C CA . ILE D 1 146 ? -12.52436 -11.61645 67.93539 1.000 38.06894 199 ILE D CA 1
ATOM 27192 C C . ILE D 1 146 ? -12.21147 -11.96061 69.38684 1.000 39.26073 199 ILE D C 1
ATOM 27193 O O . ILE D 1 146 ? -12.29284 -13.12350 69.80100 1.000 34.90483 199 ILE D O 1
ATOM 27209 N N . GLY D 1 147 ? -11.84166 -10.96073 70.17070 1.000 35.57375 200 GLY D N 1
ATOM 27210 C CA . GLY D 1 147 ? -11.58036 -11.12781 71.58387 1.000 36.89654 200 GLY D CA 1
ATOM 27211 C C . GLY D 1 147 ? -10.10727 -11.32129 71.88503 1.000 32.38777 200 GLY D C 1
ATOM 27212 O O . GLY D 1 147 ? -9.33178 -11.82672 71.06463 1.000 36.47346 200 GLY D O 1
ATOM 27216 N N . VAL D 1 148 ? -9.72457 -10.94607 73.10718 1.000 34.66233 201 VAL D N 1
ATOM 27217 C CA . VAL D 1 148 ? -8.32700 -10.99644 73.52864 1.000 35.84280 201 VAL D CA 1
ATOM 27218 C C . VAL D 1 148 ? -7.79403 -12.42105 73.44100 1.000 31.64562 201 VAL D C 1
ATOM 27219 O O . VAL D 1 148 ? -6.68648 -12.65964 72.94427 1.000 30.88906 201 VAL D O 1
ATOM 27232 N N . THR D 1 149 ? -8.57274 -13.38818 73.92979 1.000 37.23492 202 THR D N 1
ATOM 27233 C CA . THR D 1 149 ? -8.09578 -14.76635 73.98409 1.000 38.69755 202 THR D CA 1
ATOM 27234 C C . THR D 1 149 ? -7.72028 -15.28243 72.59876 1.000 34.38891 202 THR D C 1
ATOM 27235 O O . THR D 1 149 ? -6.63575 -15.84625 72.40835 1.000 37.39574 202 THR D O 1
ATOM 27246 N N . LYS D 1 150 ? -8.61286 -15.11803 71.61676 1.000 37.05078 203 LYS D N 1
ATOM 27247 C CA . LYS D 1 150 ? -8.30440 -15.61848 70.28068 1.000 38.54235 203 LYS D CA 1
ATOM 27248 C C . LYS D 1 150 ? -7.13320 -14.86075 69.66605 1.000 35.22511 203 LYS D C 1
ATOM 27249 O O . LYS D 1 150 ? -6.31394 -15.44608 68.94922 1.000 34.72525 203 LYS D O 1
ATOM 27268 N N . ILE D 1 151 ? -7.05146 -13.55151 69.90668 1.000 33.43540 204 ILE D N 1
ATOM 27269 C CA . ILE D 1 151 ? -5.93984 -12.78121 69.35776 1.000 31.73236 204 ILE D CA 1
ATOM 27270 C C . ILE D 1 151 ? -4.61791 -13.28199 69.92915 1.000 31.95647 204 ILE D C 1
ATOM 27271 O O . ILE D 1 151 ? -3.64952 -13.50375 69.19360 1.000 31.49467 204 ILE D O 1
ATOM 27287 N N . VAL D 1 152 ? -4.54835 -13.45231 71.25277 1.000 31.86893 205 VAL D N 1
ATOM 27288 C CA . VAL D 1 152 ? -3.29350 -13.88780 71.86323 1.000 33.48083 205 VAL D CA 1
ATOM 27289 C C . VAL D 1 152 ? -2.92310 -15.28796 71.38393 1.000 32.47521 205 VAL D C 1
ATOM 27290 O O . VAL D 1 152 ? -1.75919 -15.55513 71.06404 1.000 30.96452 205 VAL D O 1
ATOM 27303 N N . ASN D 1 153 ? -3.90150 -16.20088 71.31559 1.000 33.93788 206 ASN D N 1
ATOM 27304 C CA A ASN D 1 153 ? -3.61307 -17.54406 70.82100 0.474 37.51199 206 ASN D CA 1
ATOM 27305 C CA B ASN D 1 153 ? -3.62031 -17.54434 70.81625 0.526 37.51500 206 ASN D CA 1
ATOM 27306 C C . ASN D 1 153 ? -3.10845 -17.51257 69.38191 1.000 36.44664 206 ASN D C 1
ATOM 27307 O O . ASN D 1 153 ? -2.30598 -18.36635 68.98797 1.000 35.16883 206 ASN D O 1
ATOM 27328 N N . ASP D 1 154 ? -3.56903 -16.54705 68.57964 1.000 37.26834 207 ASP D N 1
ATOM 27329 C CA . ASP D 1 154 ? -3.09773 -16.45842 67.20132 1.000 37.98711 207 ASP D CA 1
ATOM 27330 C C . ASP D 1 154 ? -1.62117 -16.09075 67.14222 1.000 34.54206 207 ASP D C 1
ATOM 27331 O O . ASP D 1 154 ? -0.91068 -16.56408 66.24943 1.000 34.54792 207 ASP D O 1
ATOM 27340 N N . ALA D 1 155 ? -1.14734 -15.25860 68.07267 1.000 32.36832 208 ALA D N 1
ATOM 27341 C CA . ALA D 1 155 ? 0.25866 -14.87270 68.08456 1.000 31.85805 208 ALA D CA 1
ATOM 27342 C C . ALA D 1 155 ? 1.12526 -15.93739 68.75297 1.000 36.04755 208 ALA D C 1
ATOM 27343 O O . ALA D 1 155 ? 2.22283 -16.24159 68.27172 1.000 30.61007 208 ALA D O 1
ATOM 27350 N N . VAL D 1 156 ? 0.64345 -16.51047 69.86054 1.000 31.74280 209 VAL D N 1
ATOM 27351 C CA . VAL D 1 156 ? 1.44559 -17.43642 70.65590 1.000 33.66405 209 VAL D CA 1
ATOM 27352 C C . VAL D 1 156 ? 1.35397 -18.86479 70.13561 1.000 35.61164 209 VAL D C 1
ATOM 27353 O O . VAL D 1 156 ? 2.32686 -19.63093 70.22154 1.000 36.70745 209 VAL D O 1
ATOM 27366 N N . GLY D 1 157 ? 0.20807 -19.24424 69.57234 1.000 37.83148 210 GLY D N 1
ATOM 27367 C CA . GLY D 1 157 ? -0.07931 -20.61167 69.20769 1.000 42.23724 210 GLY D CA 1
ATOM 27368 C C . GLY D 1 157 ? 1.00268 -21.30159 68.40937 1.000 39.38039 210 GLY D C 1
ATOM 27369 O O . GLY D 1 157 ? 1.38933 -22.43448 68.70907 1.000 42.65379 210 GLY D O 1
ATOM 27373 N N . PRO D 1 158 ? 1.49646 -20.65105 67.35460 1.000 42.92469 211 PRO D N 1
ATOM 27374 C CA . PRO D 1 158 ? 2.53095 -21.31231 66.54124 1.000 43.04847 211 PRO D CA 1
ATOM 27375 C C . PRO D 1 158 ? 3.77909 -21.66966 67.32764 1.000 41.68829 211 PRO D C 1
ATOM 27376 O O . PRO D 1 158 ? 4.29915 -22.78465 67.18637 1.000 40.25637 211 PRO D O 1
ATOM 27387 N N . PHE D 1 159 ? 4.26914 -20.75126 68.16446 1.000 38.90340 212 PHE D N 1
ATOM 27388 C CA . PHE D 1 159 ? 5.43826 -21.04426 68.98660 1.000 37.84771 212 PHE D CA 1
ATOM 27389 C C . PHE D 1 159 ? 5.14773 -22.18775 69.95162 1.000 37.41294 212 PHE D C 1
ATOM 27390 O O . PHE D 1 159 ? 5.97720 -23.08837 70.13197 1.000 34.25097 212 PHE D O 1
ATOM 27407 N N . ALA D 1 160 ? 3.97447 -22.15973 70.59078 1.000 34.18402 213 ALA D N 1
ATOM 27408 C CA . ALA D 1 160 ? 3.65779 -23.15083 71.61403 1.000 35.26472 213 ALA D CA 1
ATOM 27409 C C . ALA D 1 160 ? 3.44353 -24.53125 71.00755 1.000 39.22830 213 ALA D C 1
ATOM 27410 O O . ALA D 1 160 ? 3.80159 -25.54481 71.61747 1.000 41.95757 213 ALA D O 1
ATOM 27417 N N . GLN D 1 161 ? 2.83275 -24.59936 69.82470 1.000 43.27666 214 GLN D N 1
ATOM 27418 C CA . GLN D 1 161 ? 2.66019 -25.89645 69.18295 1.000 42.01635 214 GLN D CA 1
ATOM 27419 C C . GLN D 1 161 ? 4.01316 -26.51340 68.84504 1.000 46.27692 214 GLN D C 1
ATOM 27420 O O . GLN D 1 161 ? 4.21618 -27.72039 69.01808 1.000 42.88190 214 GLN D O 1
ATOM 27434 N N . ALA D 1 162 ? 4.96469 -25.69556 68.39088 1.000 42.57553 215 ALA D N 1
ATOM 27435 C CA . ALA D 1 162 ? 6.27235 -26.23752 68.03889 1.000 45.49195 215 ALA D CA 1
ATOM 27436 C C . ALA D 1 162 ? 7.00818 -26.76218 69.26651 1.000 38.96773 215 ALA D C 1
ATOM 27437 O O . ALA D 1 162 ? 7.71821 -27.77210 69.18490 1.000 39.13310 215 ALA D O 1
ATOM 27444 N N . LEU D 1 163 ? 6.85398 -26.09176 70.41273 1.000 34.49380 216 LEU D N 1
ATOM 27445 C CA . LEU D 1 163 ? 7.49304 -26.56933 71.63414 1.000 39.32564 216 LEU D CA 1
ATOM 27446 C C . LEU D 1 163 ? 6.78741 -27.80831 72.17228 1.000 40.35844 216 LEU D C 1
ATOM 27447 O O . LEU D 1 163 ? 7.43320 -28.72080 72.70001 1.000 41.35433 216 LEU D O 1
ATOM 27463 N N . PHE D 1 164 ? 5.45949 -27.85324 72.06437 1.000 41.57377 217 PHE D N 1
ATOM 27464 C CA . PHE D 1 164 ? 4.74627 -29.06546 72.44196 1.000 41.39812 217 PHE D CA 1
ATOM 27465 C C . PHE D 1 164 ? 5.15667 -30.21999 71.53729 1.000 45.31561 217 PHE D C 1
ATOM 27466 O O . PHE D 1 164 ? 5.28289 -31.36452 71.99107 1.000 46.67479 217 PHE D O 1
ATOM 27483 N N . ASP D 1 165 ? 5.36469 -29.93053 70.24744 1.000 45.26383 218 ASP D N 1
ATOM 27484 C CA . ASP D 1 165 ? 5.87277 -30.93645 69.32246 1.000 47.07319 218 ASP D CA 1
ATOM 27485 C C . ASP D 1 165 ? 7.21606 -31.48983 69.78939 1.000 45.11166 218 ASP D C 1
ATOM 27486 O O . ASP D 1 165 ? 7.43084 -32.71021 69.78056 1.000 43.59283 218 ASP D O 1
ATOM 27495 N N . ASP D 1 166 ? 8.12117 -30.60532 70.22419 1.000 38.78520 219 ASP D N 1
ATOM 27496 C CA . ASP D 1 166 ? 9.40863 -31.03341 70.76425 1.000 41.74990 219 ASP D CA 1
ATOM 27497 C C . ASP D 1 166 ? 9.23467 -32.06061 71.87836 1.000 40.12921 219 ASP D C 1
ATOM 27498 O O . ASP D 1 166 ? 9.91408 -33.09267 71.90728 1.000 40.58448 219 ASP D O 1
ATOM 27507 N N . LEU D 1 167 ? 8.34076 -31.77416 72.82548 1.000 36.85617 220 LEU D N 1
ATOM 27508 C CA . LEU D 1 167 ? 8.17291 -32.65939 73.97116 1.000 41.70851 220 LEU D CA 1
ATOM 27509 C C . LEU D 1 167 ? 7.64516 -34.02246 73.55274 1.000 45.89671 220 LEU D C 1
ATOM 27510 O O . LEU D 1 167 ? 8.10634 -35.05904 74.04506 1.000 42.53554 220 LEU D O 1
ATOM 27526 N N . GLN D 1 168 ? 6.67613 -34.04146 72.64152 1.000 42.49510 221 GLN D N 1
ATOM 27527 C CA . GLN D 1 168 ? 6.02335 -35.29716 72.28389 1.000 48.34317 221 GLN D CA 1
ATOM 27528 C C . GLN D 1 168 ? 6.89513 -36.09873 71.31150 1.000 47.79350 221 GLN D C 1
ATOM 27529 O O . GLN D 1 168 ? 6.99100 -37.32955 71.44693 1.000 50.00793 221 GLN D O 1
ATOM 27543 N N . LYS D 1 169 ? 7.54108 -35.45364 70.34103 1.000 45.17618 222 LYS D N 1
ATOM 27544 C CA . LYS D 1 169 ? 8.33099 -36.15127 69.32199 1.000 51.27413 222 LYS D CA 1
ATOM 27545 C C . LYS D 1 169 ? 9.79389 -36.29082 69.66948 1.000 51.77095 222 LYS D C 1
ATOM 27546 O O . LYS D 1 169 ? 10.51896 -36.95292 68.92833 1.000 43.49793 222 LYS D O 1
ATOM 27565 N N . HIS D 1 170 ? 10.22730 -35.70272 70.78199 1.000 44.36675 223 HIS D N 1
ATOM 27566 C CA . HIS D 1 170 ? 11.61241 -35.78605 71.23588 1.000 46.85321 223 HIS D CA 1
ATOM 27567 C C . HIS D 1 170 ? 12.56765 -35.08629 70.26655 1.000 45.22377 223 HIS D C 1
ATOM 27568 O O . HIS D 1 170 ? 13.55331 -35.65533 69.78901 1.000 43.21362 223 HIS D O 1
ATOM 27583 N N . THR D 1 171 ? 12.29144 -33.81224 70.03698 1.000 42.35600 224 THR D N 1
ATOM 27584 C CA . THR D 1 171 ? 13.11433 -32.96122 69.19515 1.000 41.57306 224 THR D CA 1
ATOM 27585 C C . THR D 1 171 ? 13.43102 -31.68134 69.95919 1.000 43.85032 224 THR D C 1
ATOM 27586 O O . THR D 1 171 ? 12.91758 -31.43889 71.05743 1.000 41.65877 224 THR D O 1
ATOM 27597 N N . THR D 1 172 ? 14.29405 -30.86090 69.35831 1.000 44.27201 225 THR D N 1
ATOM 27598 C CA . THR D 1 172 ? 14.65156 -29.55415 69.89730 1.000 47.09622 225 THR D CA 1
ATOM 27599 C C . THR D 1 172 ? 14.55153 -28.45129 68.85089 1.000 47.36012 225 THR D C 1
ATOM 27600 O O . THR D 1 172 ? 15.01082 -27.32970 69.10022 1.000 46.12768 225 THR D O 1
ATOM 27611 N N . THR D 1 173 ? 13.98912 -28.75108 67.68094 1.000 43.29610 226 THR D N 1
ATOM 27612 C CA . THR D 1 173 ? 13.82580 -27.74418 66.64166 1.000 49.10790 226 THR D CA 1
ATOM 27613 C C . THR D 1 173 ? 12.84356 -26.65923 67.05714 1.000 43.33394 226 THR D C 1
ATOM 27614 O O . THR D 1 173 ? 13.00244 -25.49710 66.66634 1.000 40.77013 226 THR D O 1
ATOM 27625 N N . GLY D 1 174 ? 11.81217 -27.01917 67.82052 1.000 40.35268 227 GLY D N 1
ATOM 27626 C CA . GLY D 1 174 ? 10.90040 -26.00795 68.32398 1.000 41.28674 227 GLY D CA 1
ATOM 27627 C C . GLY D 1 174 ? 11.59846 -24.99123 69.20315 1.000 41.93505 227 GLY D C 1
ATOM 27628 O O . GLY D 1 174 ? 11.35615 -23.78650 69.09269 1.000 35.61639 227 GLY D O 1
ATOM 27632 N N . TRP D 1 175 ? 12.47718 -25.46167 70.08907 1.000 42.54450 228 TRP D N 1
ATOM 27633 C CA . TRP D 1 175 ? 13.22959 -24.54001 70.93052 1.000 37.36650 228 TRP D CA 1
ATOM 27634 C C . TRP D 1 175 ? 14.18125 -23.69698 70.09202 1.000 38.48288 228 TRP D C 1
ATOM 27635 O O . TRP D 1 175 ? 14.35539 -22.50045 70.35384 1.000 33.59388 228 TRP D O 1
ATOM 27656 N N . ASP D 1 176 ? 14.80248 -24.29858 69.07347 1.000 37.56040 229 ASP D N 1
ATOM 27657 C CA . ASP D 1 176 ? 15.68955 -23.52189 68.21783 1.000 40.74062 229 ASP D CA 1
ATOM 27658 C C . ASP D 1 176 ? 14.94887 -22.34468 67.58920 1.000 40.84381 229 ASP D C 1
ATOM 27659 O O . ASP D 1 176 ? 15.46798 -21.22278 67.55619 1.000 39.55300 229 ASP D O 1
ATOM 27668 N N . ASP D 1 177 ? 13.72464 -22.57362 67.09836 1.000 41.58404 230 ASP D N 1
ATOM 27669 C CA . ASP D 1 177 ? 12.96718 -21.47639 66.50109 1.000 40.47888 230 ASP D CA 1
ATOM 27670 C C . ASP D 1 177 ? 12.52988 -20.46243 67.55312 1.000 38.09604 230 ASP D C 1
ATOM 27671 O O . ASP D 1 177 ? 12.53834 -19.25262 67.30012 1.000 39.64713 230 ASP D O 1
ATOM 27680 N N . MET D 1 178 ? 12.11563 -20.93198 68.73034 1.000 34.26551 231 MET D N 1
ATOM 27681 C CA . MET D 1 178 ? 11.79198 -19.99753 69.80164 1.000 33.80655 231 MET D CA 1
ATOM 27682 C C . MET D 1 178 ? 12.98043 -19.09045 70.09536 1.000 31.09176 231 MET D C 1
ATOM 27683 O O . MET D 1 178 ? 12.81970 -17.87247 70.24485 1.000 29.39408 231 MET D O 1
ATOM 27697 N N . MET D 1 179 ? 14.18875 -19.66330 70.14093 1.000 33.32322 232 MET D N 1
ATOM 27698 C CA . MET D 1 179 ? 15.37437 -18.88058 70.47455 1.000 33.90358 232 MET D CA 1
ATOM 27699 C C . MET D 1 179 ? 15.73948 -17.88678 69.37761 1.000 35.66069 232 MET D C 1
ATOM 27700 O O . MET D 1 179 ? 16.31793 -16.83650 69.66998 1.000 35.93933 232 MET D O 1
ATOM 27714 N N . LYS D 1 180 ? 15.44432 -18.19931 68.11386 1.000 32.00102 233 LYS D N 1
ATOM 27715 C CA . LYS D 1 180 ? 15.58776 -17.19334 67.06379 1.000 37.54443 233 LYS D CA 1
ATOM 27716 C C . LYS D 1 180 ? 14.70297 -15.98226 67.31806 1.000 36.09825 233 LYS D C 1
ATOM 27717 O O . LYS D 1 180 ? 14.98502 -14.90154 66.79143 1.000 39.28526 233 LYS D O 1
ATOM 27736 N N . ASN D 1 181 ? 13.66245 -16.12677 68.13439 1.000 34.04705 234 ASN D N 1
ATOM 27737 C CA . ASN D 1 181 ? 12.72334 -15.05288 68.42671 1.000 32.14325 234 ASN D CA 1
ATOM 27738 C C . ASN D 1 181 ? 12.79120 -14.56228 69.86622 1.000 33.13738 234 ASN D C 1
ATOM 27739 O O . ASN D 1 181 ? 11.93670 -13.77343 70.28414 1.000 31.82842 234 ASN D O 1
ATOM 27750 N N . ASP D 1 182 ? 13.80576 -14.97518 70.62250 1.000 33.18695 235 ASP D N 1
ATOM 27751 C CA . ASP D 1 182 ? 13.84188 -14.69224 72.05264 1.000 29.08208 235 ASP D CA 1
ATOM 27752 C C . ASP D 1 182 ? 14.17258 -13.23633 72.36182 1.000 25.89942 235 ASP D C 1
ATOM 27753 O O . ASP D 1 182 ? 13.97756 -12.80366 73.50168 1.000 27.91353 235 ASP D O 1
ATOM 27762 N N . ALA D 1 183 ? 14.68386 -12.47326 71.39500 1.000 29.15424 236 ALA D N 1
ATOM 27763 C CA . ALA D 1 183 ? 14.92872 -11.05520 71.63198 1.000 28.92443 236 ALA D CA 1
ATOM 27764 C C . ALA D 1 183 ? 13.63861 -10.24468 71.69096 1.000 30.77190 236 ALA D C 1
ATOM 27765 O O . ALA D 1 183 ? 13.67167 -9.08980 72.13219 1.000 29.85116 236 ALA D O 1
ATOM 27772 N N . TYR D 1 184 ? 12.50557 -10.83288 71.31275 1.000 29.50826 237 TYR D N 1
ATOM 27773 C CA . TYR D 1 184 ? 11.22457 -10.15895 71.43916 1.000 26.31922 237 TYR D CA 1
ATOM 27774 C C . TYR D 1 184 ? 10.69730 -10.22478 72.86738 1.000 30.63783 237 TYR D C 1
ATOM 27775 O O . TYR D 1 184 ? 10.81308 -11.25052 73.54279 1.000 31.19075 237 TYR D O 1
ATOM 27793 N N . SER D 1 185 ? 10.14571 -9.11345 73.33712 1.000 30.26466 238 SER D N 1
ATOM 27794 C CA . SER D 1 185 ? 9.14264 -9.16607 74.38507 1.000 27.59267 238 SER D CA 1
ATOM 27795 C C . SER D 1 185 ? 7.79680 -9.49229 73.74809 1.000 31.11907 238 SER D C 1
ATOM 27796 O O . SER D 1 185 ? 7.62827 -9.41462 72.52974 1.000 30.58855 238 SER D O 1
ATOM 27804 N N . THR D 1 186 ? 6.81438 -9.85577 74.56384 1.000 27.37262 239 THR D N 1
ATOM 27805 C CA . THR D 1 186 ? 5.49067 -10.03967 73.98168 1.000 29.77947 239 THR D CA 1
ATOM 27806 C C . THR D 1 186 ? 5.04427 -8.75914 73.28485 1.000 29.94127 239 THR D C 1
ATOM 27807 O O . THR D 1 186 ? 4.55667 -8.80285 72.14905 1.000 26.55355 239 THR D O 1
ATOM 27818 N N . ARG D 1 187 ? 5.28937 -7.60309 73.91379 1.000 27.44173 240 ARG D N 1
ATOM 27819 C CA . ARG D 1 187 ? 4.91997 -6.32552 73.31084 1.000 27.93568 240 ARG D CA 1
ATOM 27820 C C . ARG D 1 187 ? 5.64591 -6.08982 71.98994 1.000 29.35147 240 ARG D C 1
ATOM 27821 O O . ARG D 1 187 ? 5.03196 -5.68373 70.99716 1.000 27.13664 240 ARG D O 1
ATOM 27842 N N . SER D 1 188 ? 6.96778 -6.26849 71.96963 1.000 27.14394 241 SER D N 1
ATOM 27843 C CA . SER D 1 188 ? 7.69691 -5.90916 70.75733 1.000 28.68721 241 SER D CA 1
ATOM 27844 C C . SER D 1 188 ? 7.36198 -6.87241 69.62418 1.000 29.66337 241 SER D C 1
ATOM 27845 O O . SER D 1 188 ? 7.37169 -6.47147 68.45478 1.000 28.14140 241 SER D O 1
ATOM 27853 N N . TYR D 1 189 ? 6.99471 -8.11522 69.95297 1.000 28.21353 242 TYR D N 1
ATOM 27854 C CA . TYR D 1 189 ? 6.48921 -9.03617 68.93984 1.000 28.14265 242 TYR D CA 1
ATOM 27855 C C . TYR D 1 189 ? 5.20085 -8.50862 68.31248 1.000 28.65158 242 TYR D C 1
ATOM 27856 O O . TYR D 1 189 ? 5.06305 -8.46624 67.08298 1.000 29.92160 242 TYR D O 1
ATOM 27874 N N . PHE D 1 190 ? 4.25230 -8.07344 69.14840 1.000 28.75546 243 PHE D N 1
ATOM 27875 C CA . PHE D 1 190 ? 3.00265 -7.52400 68.63471 1.000 28.43274 243 PHE D CA 1
ATOM 27876 C C . PHE D 1 190 ? 3.23036 -6.22071 67.87663 1.000 30.32124 243 PHE D C 1
ATOM 27877 O O . PHE D 1 190 ? 2.54013 -5.94955 66.88669 1.000 32.49391 243 PHE D O 1
ATOM 27894 N N . SER D 1 191 ? 4.17302 -5.38762 68.34459 1.000 27.60157 244 SER D N 1
ATOM 27895 C CA . SER D 1 191 ? 4.38884 -4.07732 67.74275 1.000 31.70346 244 SER D CA 1
ATOM 27896 C C . SER D 1 191 ? 5.16223 -4.14505 66.43405 1.000 29.96542 244 SER D C 1
ATOM 27897 O O . SER D 1 191 ? 4.95902 -3.29442 65.55984 1.000 31.39271 244 SER D O 1
ATOM 27905 N N . PHE D 1 192 ? 6.06471 -5.11904 66.28131 1.000 30.21202 245 PHE D N 1
ATOM 27906 C CA . PHE D 1 192 ? 6.99854 -5.07924 65.16552 1.000 28.71774 245 PHE D CA 1
ATOM 27907 C C . PHE D 1 192 ? 7.03513 -6.32528 64.29186 1.000 33.36360 245 PHE D C 1
ATOM 27908 O O . PHE D 1 192 ? 7.69980 -6.28485 63.25074 1.000 29.79213 245 PHE D O 1
ATOM 27925 N N . LYS D 1 193 ? 6.34488 -7.41008 64.64709 1.000 30.57307 246 LYS D N 1
ATOM 27926 C CA . LYS D 1 193 ? 6.43502 -8.61658 63.83107 1.000 29.91331 246 LYS D CA 1
ATOM 27927 C C . LYS D 1 193 ? 5.07173 -9.23281 63.53861 1.000 33.92086 246 LYS D C 1
ATOM 27928 O O . LYS D 1 193 ? 4.77528 -9.56207 62.38533 1.000 31.17674 246 LYS D O 1
ATOM 27947 N N . TYR D 1 194 ? 4.23215 -9.36579 64.56000 1.000 30.95579 247 TYR D N 1
ATOM 27948 C CA . TYR D 1 194 ? 2.96358 -10.06211 64.40657 1.000 30.52314 247 TYR D CA 1
ATOM 27949 C C . TYR D 1 194 ? 2.11030 -9.45199 63.30430 1.000 31.23468 247 TYR D C 1
ATOM 27950 O O . TYR D 1 194 ? 1.96638 -8.23002 63.20395 1.000 31.14299 247 TYR D O 1
ATOM 27968 N N . LEU D 1 195 ? 1.54361 -10.31958 62.47101 1.000 31.99772 248 LEU D N 1
ATOM 27969 C CA . LEU D 1 195 ? 0.51088 -9.92893 61.52999 1.000 32.74561 248 LEU D CA 1
ATOM 27970 C C . LEU D 1 195 ? -0.66961 -10.86357 61.75368 1.000 33.13929 248 LEU D C 1
ATOM 27971 O O . LEU D 1 195 ? -0.49037 -12.09361 61.79772 1.000 33.79311 248 LEU D O 1
ATOM 27987 N N . PRO D 1 196 ? -1.88083 -10.33618 61.87715 1.000 35.21562 249 PRO D N 1
ATOM 27988 C CA . PRO D 1 196 ? -3.01998 -11.19308 62.21961 1.000 33.73072 249 PRO D CA 1
ATOM 27989 C C . PRO D 1 196 ? -3.37865 -12.18569 61.12740 1.000 35.72647 249 PRO D C 1
ATOM 27990 O O . PRO D 1 196 ? -3.20103 -11.94062 59.93086 1.000 35.25357 249 PRO D O 1
ATOM 28001 N N . SER D 1 197 ? -3.92444 -13.31014 61.55885 1.000 34.91737 250 SER D N 1
ATOM 28002 C CA A SER D 1 197 ? -4.36804 -14.29074 60.58823 0.447 35.89007 250 SER D CA 1
ATOM 28003 C CA B SER D 1 197 ? -4.42574 -14.31044 60.62832 0.553 35.89512 250 SER D CA 1
ATOM 28004 C C . SER D 1 197 ? -5.36673 -13.65535 59.62888 1.000 36.66506 250 SER D C 1
ATOM 28005 O O . SER D 1 197 ? -6.17264 -12.79695 60.01988 1.000 36.55737 250 SER D O 1
ATOM 28020 N N . PRO D 1 198 ? -5.31285 -14.02371 58.34617 1.000 37.49282 251 PRO D N 1
ATOM 28021 C CA . PRO D 1 198 ? -6.25764 -13.45394 57.37619 1.000 38.31232 251 PRO D CA 1
ATOM 28022 C C . PRO D 1 198 ? -7.71499 -13.66290 57.74351 1.000 40.86042 251 PRO D C 1
ATOM 28023 O O . PRO D 1 198 ? -8.56853 -12.87596 57.31282 1.000 39.22070 251 PRO D O 1
ATOM 28034 N N . SER D 1 199 ? -8.03770 -14.72033 58.49469 1.000 39.41743 252 SER D N 1
ATOM 28035 C CA . SER D 1 199 ? -9.43146 -14.96532 58.84433 1.000 42.38873 252 SER D CA 1
ATOM 28036 C C . SER D 1 199 ? -9.98128 -13.86831 59.73800 1.000 38.75005 252 SER D C 1
ATOM 28037 O O . SER D 1 199 ? -11.20371 -13.72311 59.84838 1.000 44.12978 252 SER D O 1
ATOM 28045 N N . PHE D 1 200 ? -9.10275 -13.08442 60.36214 1.000 37.76285 253 PHE D N 1
ATOM 28046 C CA . PHE D 1 200 ? -9.56093 -12.01644 61.23397 1.000 37.81342 253 PHE D CA 1
ATOM 28047 C C . PHE D 1 200 ? -10.10966 -10.82829 60.45131 1.000 37.69114 253 PHE D C 1
ATOM 28048 O O . PHE D 1 200 ? -10.75559 -9.96036 61.04636 1.000 39.05864 253 PHE D O 1
ATOM 28065 N N . GLY D 1 201 ? -9.83215 -10.73997 59.15090 1.000 38.26730 254 GLY D N 1
ATOM 28066 C CA . GLY D 1 201 ? -10.33723 -9.62360 58.37050 1.000 38.75544 254 GLY D CA 1
ATOM 28067 C C . GLY D 1 201 ? -9.79553 -8.27605 58.79173 1.000 40.98569 254 GLY D C 1
ATOM 28068 O O . GLY D 1 201 ? -10.46913 -7.25772 58.59924 1.000 39.78576 254 GLY D O 1
ATOM 28072 N N . LEU D 1 202 ? -8.60723 -8.23861 59.38326 1.000 37.10842 255 LEU D N 1
ATOM 28073 C CA . LEU D 1 202 ? -8.04405 -6.98453 59.86377 1.000 37.03849 255 LEU D CA 1
ATOM 28074 C C . LEU D 1 202 ? -7.12015 -6.35926 58.82968 1.000 36.52954 255 LEU D C 1
ATOM 28075 O O . LEU D 1 202 ? -6.74273 -7.00052 57.84558 1.000 37.03000 255 LEU D O 1
ATOM 28091 N N . PRO D 1 203 ? -6.77961 -5.08013 58.99334 1.000 38.40073 256 PRO D N 1
ATOM 28092 C CA . PRO D 1 203 ? -5.73917 -4.49349 58.14097 1.000 36.43213 256 PRO D CA 1
ATOM 28093 C C . PRO D 1 203 ? -4.44476 -5.27538 58.29991 1.000 35.68139 256 PRO D C 1
ATOM 28094 O O . PRO D 1 203 ? -4.17302 -5.85865 59.35342 1.000 34.99734 256 PRO D O 1
ATOM 28105 N N . SER D 1 204 ? -3.66279 -5.31681 57.22370 1.000 36.06832 257 SER D N 1
ATOM 28106 C CA . SER D 1 204 ? -2.34490 -5.94905 57.24112 1.000 35.66747 257 SER D CA 1
ATOM 28107 C C . SER D 1 204 ? -1.40612 -4.94816 57.90425 1.000 36.03623 257 SER D C 1
ATOM 28108 O O . SER D 1 204 ? -0.88400 -4.03432 57.25981 1.000 35.08126 257 SER D O 1
ATOM 28116 N N . GLU D 1 205 ? -1.22323 -5.10306 59.21725 1.000 34.02776 258 GLU D N 1
ATOM 28117 C CA . GLU D 1 205 ? -0.36989 -4.22518 60.00980 1.000 33.75753 258 GLU D CA 1
ATOM 28118 C C . GLU D 1 205 ? -0.16251 -4.83352 61.39358 1.000 34.24109 258 GLU D C 1
ATOM 28119 O O . GLU D 1 205 ? -0.98340 -5.62260 61.87286 1.000 32.43331 258 GLU D O 1
ATOM 28131 N N . HIS D 1 206 ? 0.94076 -4.43478 62.03284 1.000 31.70466 259 HIS D N 1
ATOM 28132 C CA . HIS D 1 206 ? 1.20041 -4.73588 63.43572 1.000 30.86059 259 HIS D CA 1
ATOM 28133 C C . HIS D 1 206 ? 0.25491 -3.91710 64.31613 1.000 30.59342 259 HIS D C 1
ATOM 28134 O O . HIS D 1 206 ? -0.34458 -2.93345 63.87161 1.000 33.72189 259 HIS D O 1
ATOM 28148 N N . PHE D 1 207 ? 0.02201 -4.41110 65.53261 1.000 31.30153 260 PHE D N 1
ATOM 28149 C CA . PHE D 1 207 ? -0.88739 -3.74501 66.46067 1.000 34.71924 260 PHE D CA 1
ATOM 28150 C C . PHE D 1 207 ? -0.31171 -2.46477 67.07239 1.000 30.33108 260 PHE D C 1
ATOM 28151 O O . PHE D 1 207 ? 0.89976 -2.32172 67.27175 1.000 32.46863 260 PHE D O 1
ATOM 28168 N N . SER D 1 208 ? -1.21127 -1.52779 67.36788 1.000 32.39651 261 SER D N 1
ATOM 28169 C CA . SER D 1 208 ? -0.86939 -0.33305 68.11665 1.000 33.84241 261 SER D CA 1
ATOM 28170 C C . SER D 1 208 ? -0.68049 -0.62018 69.60486 1.000 33.95689 261 SER D C 1
ATOM 28171 O O . SER D 1 208 ? -1.20726 -1.59010 70.15848 1.000 29.69181 261 SER D O 1
ATOM 28179 N N . THR D 1 209 ? -0.00864 0.31875 70.27068 1.000 31.51366 262 THR D N 1
ATOM 28180 C CA . THR D 1 209 ? 0.18517 0.22393 71.71102 1.000 32.16410 262 THR D CA 1
ATOM 28181 C C . THR D 1 209 ? -1.14531 0.21390 72.45933 1.000 33.04224 262 THR D C 1
ATOM 28182 O O . THR D 1 209 ? -1.29264 -0.49265 73.46293 1.000 29.40107 262 THR D O 1
ATOM 28193 N N . ARG D 1 210 ? -2.11655 1.01427 72.01575 1.000 30.69654 263 ARG D N 1
ATOM 28194 C CA . ARG D 1 210 ? -3.41954 0.99744 72.67666 1.000 32.33540 263 ARG D CA 1
ATOM 28195 C C . ARG D 1 210 ? -4.02702 -0.40069 72.63165 1.000 30.18757 263 ARG D C 1
ATOM 28196 O O . ARG D 1 210 ? -4.59325 -0.87468 73.62428 1.000 27.85608 263 ARG D O 1
ATOM 28217 N N . VAL D 1 211 ? -3.91879 -1.07566 71.48648 1.000 29.70784 264 VAL D N 1
ATOM 28218 C CA . VAL D 1 211 ? -4.48078 -2.41756 71.36535 1.000 28.76711 264 VAL D CA 1
ATOM 28219 C C . VAL D 1 211 ? -3.67989 -3.41697 72.19310 1.000 29.69740 264 VAL D C 1
ATOM 28220 O O . VAL D 1 211 ? -4.25362 -4.26782 72.88181 1.000 29.58501 264 VAL D O 1
ATOM 28233 N N . ILE D 1 212 ? -2.34858 -3.32496 72.15477 1.000 27.63879 265 ILE D N 1
ATOM 28234 C CA . ILE D 1 212 ? -1.51695 -4.26477 72.90325 1.000 27.74839 265 ILE D CA 1
ATOM 28235 C C . ILE D 1 212 ? -1.77081 -4.12961 74.39829 1.000 27.49304 265 ILE D C 1
ATOM 28236 O O . ILE D 1 212 ? -1.81487 -5.12696 75.12743 1.000 28.23124 265 ILE D O 1
ATOM 28252 N N . ASN D 1 213 ? -1.97314 -2.90209 74.87701 1.000 28.62618 266 ASN D N 1
ATOM 28253 C CA . ASN D 1 213 ? -2.22042 -2.71426 76.30263 1.000 29.59408 266 ASN D CA 1
ATOM 28254 C C . ASN D 1 213 ? -3.58588 -3.25417 76.71037 1.000 28.59125 266 ASN D C 1
ATOM 28255 O O . ASN D 1 213 ? -3.74839 -3.73991 77.83484 1.000 29.73810 266 ASN D O 1
ATOM 28266 N N . TRP D 1 214 ? -4.56011 -3.21610 75.80123 1.000 30.43544 267 TRP D N 1
ATOM 28267 C CA . TRP D 1 214 ? -5.84711 -3.86447 76.04386 1.000 32.10175 267 TRP D CA 1
ATOM 28268 C C . TRP D 1 214 ? -5.67517 -5.37347 76.15414 1.000 32.42856 267 TRP D C 1
ATOM 28269 O O . TRP D 1 214 ? -6.20533 -5.99817 77.08018 1.000 29.26257 267 TRP D O 1
ATOM 28290 N N . LEU D 1 215 ? -4.88293 -5.96766 75.26076 1.000 30.50176 268 LEU D N 1
ATOM 28291 C CA . LEU D 1 215 ? -4.57322 -7.38879 75.38183 1.000 30.90326 268 LEU D CA 1
ATOM 28292 C C . LEU D 1 215 ? -3.97349 -7.71877 76.74701 1.000 29.45296 268 LEU D C 1
ATOM 28293 O O . LEU D 1 215 ? -4.41207 -8.66111 77.41538 1.000 30.27834 268 LEU D O 1
ATOM 28309 N N . GLU D 1 216 ? -2.94414 -6.97354 77.16590 1.000 30.02651 269 GLU D N 1
ATOM 28310 C CA . GLU D 1 216 ? -2.27987 -7.29050 78.42926 1.000 33.66882 269 GLU D CA 1
ATOM 28311 C C . GLU D 1 216 ? -3.25386 -7.18304 79.59666 1.000 29.74276 269 GLU D C 1
ATOM 28312 O O . GLU D 1 216 ? -3.23154 -8.00947 80.51761 1.000 29.22502 269 GLU D O 1
ATOM 28324 N N . THR D 1 217 ? -4.11690 -6.16570 79.57123 1.000 26.73588 270 THR D N 1
ATOM 28325 C CA . THR D 1 217 ? -5.06589 -5.96019 80.65882 1.000 30.34245 270 THR D CA 1
ATOM 28326 C C . THR D 1 217 ? -5.88291 -7.21741 80.91481 1.000 29.76912 270 THR D C 1
ATOM 28327 O O . THR D 1 217 ? -6.04967 -7.63833 82.06455 1.000 30.28199 270 THR D O 1
ATOM 28338 N N . PHE D 1 218 ? -6.36646 -7.85580 79.85508 1.000 31.50471 271 PHE D N 1
ATOM 28339 C CA . PHE D 1 218 ? -7.23755 -9.01012 80.01842 1.000 34.17656 271 PHE D CA 1
ATOM 28340 C C . PHE D 1 218 ? -6.50717 -10.33477 79.95930 1.000 32.72680 271 PHE D C 1
ATOM 28341 O O . PHE D 1 218 ? -7.04653 -11.34011 80.43387 1.000 39.45739 271 PHE D O 1
ATOM 28358 N N . ASP D 1 219 ? -5.29579 -10.35964 79.41807 1.000 31.43465 272 ASP D N 1
ATOM 28359 C CA . ASP D 1 219 ? -4.57676 -11.61345 79.25996 1.000 31.47166 272 ASP D CA 1
ATOM 28360 C C . ASP D 1 219 ? -3.72452 -11.93747 80.47630 1.000 35.91925 272 ASP D C 1
ATOM 28361 O O . ASP D 1 219 ? -3.71174 -13.08697 80.92731 1.000 33.73842 272 ASP D O 1
ATOM 28370 N N . LYS D 1 220 ? -3.02557 -10.94403 81.02638 1.000 31.03369 273 LYS D N 1
ATOM 28371 C CA . LYS D 1 220 ? -2.04554 -11.19583 82.07542 1.000 30.63070 273 LYS D CA 1
ATOM 28372 C C . LYS D 1 220 ? -2.09854 -10.11282 83.15039 1.000 29.97389 273 LYS D C 1
ATOM 28373 O O . LYS D 1 220 ? -3.16196 -9.84498 83.71847 1.000 33.63833 273 LYS D O 1
ATOM 28392 N N . SER D 1 221 ? -0.95893 -9.48248 83.42171 1.000 29.12511 274 SER D N 1
ATOM 28393 C CA . SER D 1 221 ? -0.78468 -8.56899 84.54193 1.000 28.61908 274 SER D CA 1
ATOM 28394 C C . SER D 1 221 ? -0.03906 -7.34396 84.03837 1.000 30.60778 274 SER D C 1
ATOM 28395 O O . SER D 1 221 ? 0.60117 -7.38046 82.98502 1.000 28.12703 274 SER D O 1
ATOM 28403 N N . THR D 1 222 ? -0.10118 -6.25971 84.80336 1.000 27.86632 275 THR D N 1
ATOM 28404 C CA . THR D 1 222 ? 0.49437 -5.01032 84.34490 1.000 28.11955 275 THR D CA 1
ATOM 28405 C C . THR D 1 222 ? 2.00605 -5.16223 84.22565 1.000 30.26845 275 THR D C 1
ATOM 28406 O O . THR D 1 222 ? 2.69731 -5.40783 85.22101 1.000 26.35309 275 THR D O 1
ATOM 28417 N N . GLY D 1 223 ? 2.51431 -5.01249 83.00216 1.000 27.57352 276 GLY D N 1
ATOM 28418 C CA . GLY D 1 223 ? 3.92781 -5.11985 82.72185 1.000 28.46661 276 GLY D CA 1
ATOM 28419 C C . GLY D 1 223 ? 4.38626 -6.47375 82.22425 1.000 28.64182 276 GLY D C 1
ATOM 28420 O O . GLY D 1 223 ? 5.54705 -6.60219 81.81620 1.000 29.22719 276 GLY D O 1
ATOM 28424 N N . TRP D 1 224 ? 3.51203 -7.48010 82.23026 1.000 27.36701 277 TRP D N 1
ATOM 28425 C CA . TRP D 1 224 ? 3.89345 -8.80034 81.74023 1.000 27.34864 277 TRP D CA 1
ATOM 28426 C C . TRP D 1 224 ? 4.46371 -8.73765 80.33003 1.000 27.19264 277 TRP D C 1
ATOM 28427 O O . TRP D 1 224 ? 5.45035 -9.41469 80.01626 1.000 27.53771 277 TRP D O 1
ATOM 28448 N N . TYR D 1 225 ? 3.84601 -7.94420 79.45686 1.000 27.57228 278 TYR D N 1
ATOM 28449 C CA . TYR D 1 225 ? 4.21144 -7.99850 78.04826 1.000 27.78114 278 TYR D CA 1
ATOM 28450 C C . TYR D 1 225 ? 5.58342 -7.39817 77.76129 1.000 30.22310 278 TYR D C 1
ATOM 28451 O O . TYR D 1 225 ? 6.07079 -7.52808 76.63417 1.000 27.24640 278 TYR D O 1
ATOM 28469 N N . ASP D 1 226 ? 6.21106 -6.73635 78.72699 1.000 27.60723 279 ASP D N 1
ATOM 28470 C CA . ASP D 1 226 ? 7.56284 -6.22728 78.53519 1.000 26.39586 279 ASP D CA 1
ATOM 28471 C C . ASP D 1 226 ? 8.63291 -7.25088 78.88473 1.000 27.90619 279 ASP D C 1
ATOM 28472 O O . ASP D 1 226 ? 9.81769 -6.99838 78.64730 1.000 29.24071 279 ASP D O 1
ATOM 28481 N N . ARG D 1 227 ? 8.24611 -8.40926 79.40101 1.000 27.24069 280 ARG D N 1
ATOM 28482 C CA . ARG D 1 227 ? 9.17104 -9.51397 79.59817 1.000 26.37036 280 ARG D CA 1
ATOM 28483 C C . ARG D 1 227 ? 9.21593 -10.35778 78.32985 1.000 27.23768 280 ARG D C 1
ATOM 28484 O O . ARG D 1 227 ? 8.59717 -10.02964 77.31769 1.000 30.01651 280 ARG D O 1
ATOM 28505 N N . GLY D 1 228 ? 9.97070 -11.44968 78.36856 1.000 28.53340 281 GLY D N 1
ATOM 28506 C CA . GLY D 1 228 ? 10.24555 -12.18406 77.14848 1.000 26.87054 281 GLY D CA 1
ATOM 28507 C C . GLY D 1 228 ? 9.00058 -12.81762 76.54724 1.000 28.78620 281 GLY D C 1
ATOM 28508 O O . GLY D 1 228 ? 8.15838 -13.38387 77.24788 1.000 28.94086 281 GLY D O 1
ATOM 28512 N N . LEU D 1 229 ? 8.90918 -12.73836 75.21420 1.000 27.39578 282 LEU D N 1
ATOM 28513 C CA . LEU D 1 229 ? 7.90722 -13.50380 74.48301 1.000 28.46510 282 LEU D CA 1
ATOM 28514 C C . LEU D 1 229 ? 7.98723 -14.98330 74.84699 1.000 28.18580 282 LEU D C 1
ATOM 28515 O O . LEU D 1 229 ? 6.96032 -15.65549 74.98587 1.000 31.37201 282 LEU D O 1
ATOM 28531 N N . THR D 1 230 ? 9.20287 -15.50559 75.02120 1.000 27.69401 283 THR D N 1
ATOM 28532 C CA . THR D 1 230 ? 9.36862 -16.92902 75.30786 1.000 31.30562 283 THR D CA 1
ATOM 28533 C C . THR D 1 230 ? 8.63826 -17.33706 76.58193 1.000 28.60293 283 THR D C 1
ATOM 28534 O O . THR D 1 230 ? 8.02456 -18.41026 76.63320 1.000 28.38561 283 THR D O 1
ATOM 28545 N N . GLU D 1 231 ? 8.66997 -16.48841 77.61223 1.000 28.32081 284 GLU D N 1
ATOM 28546 C CA . GLU D 1 231 ? 7.96729 -16.81223 78.84997 1.000 28.52153 284 GLU D CA 1
ATOM 28547 C C . GLU D 1 231 ? 6.45982 -16.87701 78.62438 1.000 29.18822 284 GLU D C 1
ATOM 28548 O O . GLU D 1 231 ? 5.77303 -17.72007 79.21199 1.000 30.64384 284 GLU D O 1
ATOM 28560 N N . THR D 1 232 ? 5.92068 -15.98154 77.78897 1.000 28.51776 285 THR D N 1
ATOM 28561 C CA . THR D 1 232 ? 4.49830 -16.05014 77.46054 1.000 29.29334 285 THR D CA 1
ATOM 28562 C C . THR D 1 232 ? 4.16206 -17.37158 76.78765 1.000 29.93134 285 THR D C 1
ATOM 28563 O O . THR D 1 232 ? 3.13603 -17.99467 77.08482 1.000 30.75661 285 THR D O 1
ATOM 28574 N N . VAL D 1 233 ? 5.02002 -17.81177 75.87366 1.000 29.87701 286 VAL D N 1
ATOM 28575 C CA . VAL D 1 233 ? 4.79172 -19.07350 75.18551 1.000 31.07179 286 VAL D CA 1
ATOM 28576 C C . VAL D 1 233 ? 4.87087 -20.23334 76.16757 1.000 33.02942 286 VAL D C 1
ATOM 28577 O O . VAL D 1 233 ? 4.01919 -21.13109 76.16654 1.000 32.17069 286 VAL D O 1
ATOM 28590 N N . LEU D 1 234 ? 5.90705 -20.23867 77.00855 1.000 31.01707 287 LEU D N 1
ATOM 28591 C CA . LEU D 1 234 ? 6.10421 -21.33849 77.94310 1.000 30.42976 287 LEU D CA 1
ATOM 28592 C C . LEU D 1 234 ? 4.99683 -21.39760 78.98723 1.000 34.75434 287 LEU D C 1
ATOM 28593 O O . LEU D 1 234 ? 4.61841 -22.48516 79.43501 1.000 33.23032 287 LEU D O 1
ATOM 28609 N N . GLU D 1 235 ? 4.50191 -20.24426 79.43819 1.000 34.26189 288 GLU D N 1
ATOM 28610 C CA A GLU D 1 235 ? 3.44502 -20.31777 80.43781 0.636 37.10909 288 GLU D CA 1
ATOM 28611 C CA B GLU D 1 235 ? 3.40668 -20.21326 80.40671 0.364 37.08791 288 GLU D CA 1
ATOM 28612 C C . GLU D 1 235 ? 2.14107 -20.81361 79.81552 1.000 38.46223 288 GLU D C 1
ATOM 28613 O O . GLU D 1 235 ? 1.37496 -21.50165 80.49946 1.000 39.43247 288 GLU D O 1
ATOM 28636 N N . ALA D 1 236 ? 1.89890 -20.54787 78.52879 1.000 37.50724 289 ALA D N 1
ATOM 28637 C CA . ALA D 1 236 ? 0.72099 -21.10733 77.87204 1.000 39.90606 289 ALA D CA 1
ATOM 28638 C C . ALA D 1 236 ? 0.79323 -22.62698 77.83069 1.000 42.96401 289 ALA D C 1
ATOM 28639 O O . ALA D 1 236 ? -0.21289 -23.31637 78.03498 1.000 47.70535 289 ALA D O 1
ATOM 28646 N N . ILE D 1 237 ? 1.97466 -23.16467 77.54180 1.000 35.83035 290 ILE D N 1
ATOM 28647 C CA . ILE D 1 237 ? 2.16694 -24.60888 77.59477 1.000 41.01886 290 ILE D CA 1
ATOM 28648 C C . ILE D 1 237 ? 1.87201 -25.11881 78.99791 1.000 39.67090 290 ILE D C 1
ATOM 28649 O O . ILE D 1 237 ? 1.14711 -26.10403 79.17731 1.000 40.29358 290 ILE D O 1
ATOM 28665 N N . ALA D 1 238 ? 2.37460 -24.42168 80.01579 1.000 38.78185 291 ALA D N 1
ATOM 28666 C CA . ALA D 1 238 ? 2.22265 -24.90634 81.38208 1.000 39.97202 291 ALA D CA 1
ATOM 28667 C C . ALA D 1 238 ? 0.76645 -24.88444 81.83933 1.000 44.60467 291 ALA D C 1
ATOM 28668 O O . ALA D 1 238 ? 0.31941 -25.80450 82.53591 1.000 42.27436 291 ALA D O 1
ATOM 28675 N N . PHE D 1 239 ? 0.01551 -23.84278 81.47819 1.000 42.20265 292 PHE D N 1
ATOM 28676 C CA . PHE D 1 239 ? -1.37688 -23.73073 81.89835 1.000 41.63742 292 PHE D CA 1
ATOM 28677 C C . PHE D 1 239 ? -2.31487 -24.64936 81.12530 1.000 46.01476 292 PHE D C 1
ATOM 28678 O O . PHE D 1 239 ? -3.51256 -24.67446 81.42637 1.000 53.95608 292 PHE D O 1
ATOM 28695 N N . GLY D 1 240 ? -1.80596 -25.41384 80.16500 1.000 54.51748 293 GLY D N 1
ATOM 28696 C CA . GLY D 1 240 ? -2.60132 -26.39233 79.45721 1.000 58.05245 293 GLY D CA 1
ATOM 28697 C C . GLY D 1 240 ? -3.31859 -25.87070 78.23580 1.000 73.48199 293 GLY D C 1
ATOM 28698 O O . GLY D 1 240 ? -4.11223 -26.61083 77.63989 1.000 75.99976 293 GLY D O 1
ATOM 28702 N N . GLU D 1 241 ? -3.03753 -24.63671 77.81970 1.000 69.29423 294 GLU D N 1
ATOM 28703 C CA . GLU D 1 241 ? -3.72512 -24.01650 76.69536 1.000 75.75905 294 GLU D CA 1
ATOM 28704 C C . GLU D 1 241 ? -3.12582 -24.46364 75.36923 1.000 76.92088 294 GLU D C 1
ATOM 28705 O O . GLU D 1 241 ? -3.20644 -23.73795 74.37241 1.000 80.76098 294 GLU D O 1
ATOM 28717 N N . VAL D 1 242 ? -2.52140 -25.65049 75.34423 1.000 73.28347 295 VAL D N 1
ATOM 28718 C CA . VAL D 1 242 ? -1.81157 -26.12965 74.16537 1.000 82.21165 295 VAL D CA 1
ATOM 28719 C C . VAL D 1 242 ? -1.85527 -27.64824 74.13908 1.000 77.94128 295 VAL D C 1
ATOM 28720 O O . VAL D 1 242 ? -1.81212 -28.30630 75.18109 1.000 76.82385 295 VAL D O 1
ATOM 28733 N N . GLY D 1 243 ? -1.92963 -28.20415 72.93266 1.000 85.66631 296 GLY D N 1
ATOM 28734 C CA . GLY D 1 243 ? -1.79685 -29.63329 72.75350 1.000 83.92301 296 GLY D CA 1
ATOM 28735 C C . GLY D 1 243 ? -3.11080 -30.37763 72.81989 1.000 94.11703 296 GLY D C 1
ATOM 28736 O O . GLY D 1 243 ? -4.19745 -29.81133 72.96798 1.000 89.21557 296 GLY D O 1
ATOM 28740 N N . ASP D 1 244 ? -2.99075 -31.70211 72.72125 1.000 96.54449 297 ASP D N 1
ATOM 28741 C CA . ASP D 1 244 ? -4.16647 -32.55610 72.60741 1.000 114.42705 297 ASP D CA 1
ATOM 28742 C C . ASP D 1 244 ? -4.76295 -32.88079 73.97194 1.000 118.12531 297 ASP D C 1
ATOM 28743 O O . ASP D 1 244 ? -5.97084 -32.72364 74.18062 1.000 115.91348 297 ASP D O 1
ATOM 28752 N N . GLY D 1 245 ? -3.93560 -33.33225 74.91065 1.000 114.30479 298 GLY D N 1
ATOM 28753 C CA . GLY D 1 245 ? -4.42888 -33.77255 76.20025 1.000 101.85139 298 GLY D CA 1
ATOM 28754 C C . GLY D 1 245 ? -4.71513 -32.64588 77.16943 1.000 96.06106 298 GLY D C 1
ATOM 28755 O O . GLY D 1 245 ? -3.82382 -31.85371 77.48786 1.000 100.15131 298 GLY D O 1
ATOM 28759 N N . GLU D 1 246 ? -5.95502 -32.56086 77.64532 1.000 92.73570 299 GLU D N 1
ATOM 28760 C CA . GLU D 1 246 ? -6.31059 -31.54571 78.62476 1.000 98.12891 299 GLU D CA 1
ATOM 28761 C C . GLU D 1 246 ? -5.89992 -31.98162 80.02746 1.000 77.43439 299 GLU D C 1
ATOM 28762 O O . GLU D 1 246 ? -5.66178 -33.16167 80.30718 1.000 67.91613 299 GLU D O 1
ATOM 28774 N N . VAL D 1 247 ? -5.87301 -31.00627 80.92140 1.000 67.32359 300 VAL D N 1
ATOM 28775 C CA . VAL D 1 247 ? -5.26739 -31.15169 82.23331 1.000 52.06886 300 VAL D CA 1
ATOM 28776 C C . VAL D 1 247 ? -6.32362 -31.43657 83.28125 1.000 44.54865 300 VAL D C 1
ATOM 28777 O O . VAL D 1 247 ? -7.50365 -31.10861 83.12969 1.000 49.10730 300 VAL D O 1
ATOM 28790 N N . ASP D 1 248 ? -5.88493 -32.10549 84.33505 1.000 44.06449 301 ASP D N 1
ATOM 28791 C CA . ASP D 1 248 ? -6.67296 -32.38627 85.52846 1.000 44.37291 301 ASP D CA 1
ATOM 28792 C C . ASP D 1 248 ? -6.12379 -31.47371 86.62044 1.000 44.23736 301 ASP D C 1
ATOM 28793 O O . ASP D 1 248 ? -5.09515 -31.77895 87.22971 1.000 39.46999 301 ASP D O 1
ATOM 28802 N N . TRP D 1 249 ? -6.81189 -30.36036 86.87954 1.000 44.87370 302 TRP D N 1
ATOM 28803 C CA . TRP D 1 249 ? -6.34029 -29.41981 87.88897 1.000 41.42076 302 TRP D CA 1
ATOM 28804 C C . TRP D 1 249 ? -6.53810 -30.00768 89.27923 1.000 46.02702 302 TRP D C 1
ATOM 28805 O O . TRP D 1 249 ? -7.66383 -30.35494 89.65827 1.000 41.93554 302 TRP D O 1
ATOM 28826 N N . ARG D 1 250 ? -5.45591 -30.08444 90.05165 1.000 42.06086 303 ARG D N 1
ATOM 28827 C CA . ARG D 1 250 ? -5.51264 -30.64830 91.38621 1.000 41.13291 303 ARG D CA 1
ATOM 28828 C C . ARG D 1 250 ? -4.88921 -29.67384 92.37383 1.000 43.05789 303 ARG D C 1
ATOM 28829 O O . ARG D 1 250 ? -4.03430 -28.86029 92.01806 1.000 38.32482 303 ARG D O 1
ATOM 28850 N N . CYS D 1 251 ? -5.29483 -29.78836 93.63142 1.000 38.59730 304 CYS D N 1
ATOM 28851 C CA . CYS D 1 251 ? -4.55305 -29.19733 94.73413 1.000 39.16837 304 CYS D CA 1
ATOM 28852 C C . CYS D 1 251 ? -4.39881 -30.27443 95.79777 1.000 43.19422 304 CYS D C 1
ATOM 28853 O O . CYS D 1 251 ? -4.94537 -31.37675 95.68397 1.000 41.81832 304 CYS D O 1
ATOM 28861 N N . ILE D 1 252 ? -3.65117 -29.95298 96.84460 1.000 40.08604 305 ILE D N 1
ATOM 28862 C CA . ILE D 1 252 ? -3.25401 -30.92796 97.84931 1.000 39.56283 305 ILE D CA 1
ATOM 28863 C C . ILE D 1 252 ? -4.08283 -30.68999 99.10597 1.000 43.88429 305 ILE D C 1
ATOM 28864 O O . ILE D 1 252 ? -4.05787 -29.59043 99.67439 1.000 41.15440 305 ILE D O 1
ATOM 28880 N N . ASP D 1 253 ? -4.79050 -31.72893 99.55310 1.000 43.88224 306 ASP D N 1
ATOM 28881 C CA . ASP D 1 253 ? -5.61900 -31.63657 100.75189 1.000 48.28644 306 ASP D CA 1
ATOM 28882 C C . ASP D 1 253 ? -4.74919 -31.28948 101.95355 1.000 43.90623 306 ASP D C 1
ATOM 28883 O O . ASP D 1 253 ? -3.78556 -31.99831 102.25746 1.000 47.15027 306 ASP D O 1
ATOM 28892 N N . GLY D 1 254 ? -5.07010 -30.18362 102.62137 1.000 44.01912 307 GLY D N 1
ATOM 28893 C CA . GLY D 1 254 ? -4.25855 -29.68989 103.71003 1.000 42.65608 307 GLY D CA 1
ATOM 28894 C C . GLY D 1 254 ? -3.23606 -28.64396 103.32342 1.000 39.44000 307 GLY D C 1
ATOM 28895 O O . GLY D 1 254 ? -2.59164 -28.07057 104.21236 1.000 37.68394 307 GLY D O 1
ATOM 28899 N N . GLY D 1 255 ? -3.06060 -28.38247 102.03581 1.000 41.63616 308 GLY D N 1
ATOM 28900 C CA . GLY D 1 255 ? -2.13962 -27.36710 101.57608 1.000 42.10988 308 GLY D CA 1
ATOM 28901 C C . GLY D 1 255 ? -0.85939 -27.95835 101.00973 1.000 39.43635 308 GLY D C 1
ATOM 28902 O O . GLY D 1 255 ? -0.47492 -29.09273 101.30066 1.000 39.34282 308 GLY D O 1
ATOM 28906 N N . SER D 1 256 ? -0.18025 -27.15460 100.18622 1.000 40.99370 309 SER D N 1
ATOM 28907 C CA . SER D 1 256 ? 0.99088 -27.64262 99.46596 1.000 39.03801 309 SER D CA 1
ATOM 28908 C C . SER D 1 256 ? 2.11578 -28.06091 100.39749 1.000 39.81099 309 SER D C 1
ATOM 28909 O O . SER D 1 256 ? 2.99306 -28.82491 99.98343 1.000 36.78677 309 SER D O 1
ATOM 28917 N N . HIS D 1 257 ? 2.11093 -27.57773 101.63967 1.000 38.26679 310 HIS D N 1
ATOM 28918 C CA . HIS D 1 257 ? 3.14292 -27.96901 102.59168 1.000 41.08346 310 HIS D CA 1
ATOM 28919 C C . HIS D 1 257 ? 3.18167 -29.47712 102.79695 1.000 40.95921 310 HIS D C 1
ATOM 28920 O O . HIS D 1 257 ? 4.21951 -30.02393 103.18932 1.000 39.16184 310 HIS D O 1
ATOM 28934 N N . VAL D 1 258 ? 2.06127 -30.16093 102.55352 1.000 39.23978 311 VAL D N 1
ATOM 28935 C CA . VAL D 1 258 ? 2.01039 -31.60313 102.76131 1.000 38.94858 311 VAL D CA 1
ATOM 28936 C C . VAL D 1 258 ? 3.07103 -32.30469 101.92323 1.000 42.66099 311 VAL D C 1
ATOM 28937 O O . VAL D 1 258 ? 3.67063 -33.29467 102.35819 1.000 41.32408 311 VAL D O 1
ATOM 28950 N N . LEU D 1 259 ? 3.33802 -31.79480 100.71732 1.000 39.80299 312 LEU D N 1
ATOM 28951 C CA . LEU D 1 259 ? 4.29626 -32.45505 99.83313 1.000 38.08527 312 LEU D CA 1
ATOM 28952 C C . LEU D 1 259 ? 5.70652 -32.44166 100.40725 1.000 37.51219 312 LEU D C 1
ATOM 28953 O O . LEU D 1 259 ? 6.29438 -33.52199 100.58856 1.000 40.05186 312 LEU D O 1
ATOM 28969 N N . PRO D 1 260 ? 6.30411 -31.28698 100.71453 1.000 36.97992 313 PRO D N 1
ATOM 28970 C CA . PRO D 1 260 ? 7.65391 -31.31573 101.30691 1.000 40.48813 313 PRO D CA 1
ATOM 28971 C C . PRO D 1 260 ? 7.70453 -31.99406 102.66581 1.000 37.46012 313 PRO D C 1
ATOM 28972 O O . PRO D 1 260 ? 8.71323 -32.63765 102.98313 1.000 36.62739 313 PRO D O 1
ATOM 28983 N N . ASP D 1 261 ? 6.65690 -31.85096 103.48770 1.000 39.21767 314 ASP D N 1
ATOM 28984 C CA . ASP D 1 261 ? 6.61655 -32.56603 104.76036 1.000 41.44975 314 ASP D CA 1
ATOM 28985 C C . ASP D 1 261 ? 6.65828 -34.07540 104.53771 1.000 43.43672 314 ASP D C 1
ATOM 28986 O O . ASP D 1 261 ? 7.30143 -34.81050 105.29706 1.000 42.76968 314 ASP D O 1
ATOM 28995 N N . THR D 1 262 ? 5.94447 -34.56049 103.51663 1.000 43.24160 315 THR D N 1
ATOM 28996 C CA . THR D 1 262 ? 5.91657 -35.99704 103.26350 1.000 47.14533 315 THR D CA 1
ATOM 28997 C C . THR D 1 262 ? 7.27213 -36.49843 102.78438 1.000 44.35028 315 THR D C 1
ATOM 28998 O O . THR D 1 262 ? 7.69752 -37.59850 103.15594 1.000 43.25851 315 THR D O 1
ATOM 29009 N N . ILE D 1 263 ? 7.96838 -35.70290 101.96746 1.000 40.08254 316 ILE D N 1
ATOM 29010 C CA . ILE D 1 263 ? 9.28894 -36.10195 101.49038 1.000 40.29434 316 ILE D CA 1
ATOM 29011 C C . ILE D 1 263 ? 10.27811 -36.14592 102.64677 1.000 42.38502 316 ILE D C 1
ATOM 29012 O O . ILE D 1 263 ? 11.03868 -37.10996 102.79948 1.000 44.97260 316 ILE D O 1
ATOM 29028 N N . ALA D 1 264 ? 10.28524 -35.09961 103.47759 1.000 40.60420 317 ALA D N 1
ATOM 29029 C CA . ALA D 1 264 ? 11.19988 -35.07300 104.61269 1.000 45.95155 317 ALA D CA 1
ATOM 29030 C C . ALA D 1 264 ? 10.97765 -36.28166 105.51410 1.000 48.22440 317 ALA D C 1
ATOM 29031 O O . ALA D 1 264 ? 11.93877 -36.86472 106.02823 1.000 48.81939 317 ALA D O 1
ATOM 29038 N N . ALA D 1 265 ? 9.71306 -36.65835 105.73584 1.000 46.70569 318 ALA D N 1
ATOM 29039 C CA . ALA D 1 265 ? 9.41938 -37.84861 106.53070 1.000 51.01024 318 ALA D CA 1
ATOM 29040 C C . ALA D 1 265 ? 9.90847 -39.11530 105.83499 1.000 54.47098 318 ALA D C 1
ATOM 29041 O O . ALA D 1 265 ? 10.41894 -40.03257 106.48996 1.000 53.32826 318 ALA D O 1
ATOM 29048 N N . PHE D 1 266 ? 9.73927 -39.18902 104.50946 1.000 50.72872 319 PHE D N 1
ATOM 29049 C CA . PHE D 1 266 ? 10.23351 -40.32954 103.73809 1.000 47.72751 319 PHE D CA 1
ATOM 29050 C C . PHE D 1 266 ? 11.74943 -40.43200 103.84501 1.000 54.25984 319 PHE D C 1
ATOM 29051 O O . PHE D 1 266 ? 12.29413 -41.52965 104.02221 1.000 57.90891 319 PHE D O 1
ATOM 29068 N N . LEU D 1 267 ? 12.45117 -39.29924 103.72896 1.000 43.31875 320 LEU D N 1
ATOM 29069 C CA . LEU D 1 267 ? 13.90557 -39.33696 103.81770 1.000 48.95037 320 LEU D CA 1
ATOM 29070 C C . LEU D 1 267 ? 14.36431 -39.78021 105.20270 1.000 60.98322 320 LEU D C 1
ATOM 29071 O O . LEU D 1 267 ? 15.36314 -40.50052 105.32904 1.000 61.60239 320 LEU D O 1
ATOM 29087 N N . HIS D 1 268 ? 13.62826 -39.40152 106.25342 1.000 55.52636 321 HIS D N 1
ATOM 29088 C CA . HIS D 1 268 ? 14.04928 -39.80829 107.58890 1.000 69.61756 321 HIS D CA 1
ATOM 29089 C C . HIS D 1 268 ? 13.70334 -41.26484 107.86666 1.000 70.39780 321 HIS D C 1
ATOM 29090 O O . HIS D 1 268 ? 14.36347 -41.90962 108.68866 1.000 77.67695 321 HIS D O 1
ATOM 29104 N N . LYS D 1 269 ? 12.68616 -41.80113 107.18994 1.000 69.14543 322 LYS D N 1
ATOM 29105 C CA . LYS D 1 269 ? 12.33212 -43.20148 107.38264 1.000 72.91816 322 LYS D CA 1
ATOM 29106 C C . LYS D 1 269 ? 13.30748 -44.09705 106.62677 1.000 88.50954 322 LYS D C 1
ATOM 29107 O O . LYS D 1 269 ? 13.95912 -44.96891 107.21239 1.000 86.63211 322 LYS D O 1
ATOM 29126 N N . LYS D 1 270 ? 13.40739 -43.88976 105.31426 1.000 91.21825 323 LYS D N 1
ATOM 29127 C CA . LYS D 1 270 ? 14.29310 -44.65658 104.43777 1.000 100.61196 323 LYS D CA 1
ATOM 29128 C C . LYS D 1 270 ? 15.69148 -44.04800 104.41479 1.000 98.56141 323 LYS D C 1
ATOM 29129 O O . LYS D 1 270 ? 16.29517 -43.82997 103.36465 1.000 91.82684 323 LYS D O 1
ATOM 29148 N N . GLY D 1 271 ? 16.19986 -43.76960 105.60389 1.000 84.14302 324 GLY D N 1
ATOM 29149 C CA . GLY D 1 271 ? 17.51029 -43.17721 105.76369 1.000 73.04614 324 GLY D CA 1
ATOM 29150 C C . GLY D 1 271 ? 17.59218 -42.47938 107.10306 1.000 83.86635 324 GLY D C 1
ATOM 29151 O O . GLY D 1 271 ? 16.62719 -42.42710 107.86439 1.000 78.30572 324 GLY D O 1
ATOM 29155 N N . GLY D 1 272 ? 18.77579 -41.94857 107.37988 1.000 85.16648 325 GLY D N 1
ATOM 29156 C CA . GLY D 1 272 ? 18.96232 -41.15673 108.57258 1.000 90.70978 325 GLY D CA 1
ATOM 29157 C C . GLY D 1 272 ? 18.33175 -39.78340 108.42181 1.000 84.58598 325 GLY D C 1
ATOM 29158 O O . GLY D 1 272 ? 17.56634 -39.50181 107.49834 1.000 73.35383 325 GLY D O 1
ATOM 29162 N N . ASN D 1 273 ? 18.65644 -38.91460 109.37627 1.000 97.42907 326 ASN D N 1
ATOM 29163 C CA . ASN D 1 273 ? 18.34417 -37.49550 109.26331 1.000 88.21311 326 ASN D CA 1
ATOM 29164 C C . ASN D 1 273 ? 19.56609 -36.80781 108.66571 1.000 73.80936 326 ASN D C 1
ATOM 29165 O O . ASN D 1 273 ? 20.63272 -36.76540 109.28958 1.000 76.56559 326 ASN D O 1
ATOM 29176 N N . ALA D 1 274 ? 19.41790 -36.27575 107.46137 1.000 62.33622 327 ALA D N 1
ATOM 29177 C CA . ALA D 1 274 ? 20.52581 -35.64495 106.76154 1.000 66.64710 327 ALA D CA 1
ATOM 29178 C C . ALA D 1 274 ? 20.25547 -34.16813 106.50378 1.000 62.33098 327 ALA D C 1
ATOM 29179 O O . ALA D 1 274 ? 20.69243 -33.62498 105.48695 1.000 47.95285 327 ALA D O 1
ATOM 29186 N N . PHE D 1 275 ? 19.47651 -33.52433 107.37500 1.000 52.77599 328 PHE D N 1
ATOM 29187 C CA . PHE D 1 275 ? 19.23876 -32.09222 107.27617 1.000 41.38626 328 PHE D CA 1
ATOM 29188 C C . PHE D 1 275 ? 20.10574 -31.30959 108.25461 1.000 44.71911 328 PHE D C 1
ATOM 29189 O O . PHE D 1 275 ? 20.18920 -31.65306 109.43938 1.000 49.59444 328 PHE D O 1
ATOM 29206 N N . VAL D 1 276 ? 20.69043 -30.21919 107.76691 1.000 36.15235 329 VAL D N 1
ATOM 29207 C CA . VAL D 1 276 ? 21.31340 -29.19771 108.59763 1.000 38.84532 329 VAL D CA 1
ATOM 29208 C C . VAL D 1 276 ? 20.42380 -27.96454 108.49720 1.000 34.24913 329 VAL D C 1
ATOM 29209 O O . VAL D 1 276 ? 20.44057 -27.26327 107.47919 1.000 35.23523 329 VAL D O 1
ATOM 29222 N N . MET D 1 277 ? 19.63583 -27.70088 109.53259 1.000 33.27144 330 MET D N 1
ATOM 29223 C CA . MET D 1 277 ? 18.69986 -26.58647 109.52064 1.000 37.80683 330 MET D CA 1
ATOM 29224 C C . MET D 1 277 ? 19.32857 -25.35140 110.16312 1.000 35.91913 330 MET D C 1
ATOM 29225 O O . MET D 1 277 ? 20.35286 -25.42931 110.84651 1.000 39.64434 330 MET D O 1
ATOM 29239 N N . ASN D 1 278 ? 18.69715 -24.19849 109.92431 1.000 33.79893 331 ASN D N 1
ATOM 29240 C CA . ASN D 1 278 ? 19.11749 -22.92782 110.51807 1.000 37.06644 331 ASN D CA 1
ATOM 29241 C C . ASN D 1 278 ? 20.58950 -22.65427 110.23804 1.000 37.96406 331 ASN D C 1
ATOM 29242 O O . ASN D 1 278 ? 21.35269 -22.22875 111.10714 1.000 38.83687 331 ASN D O 1
ATOM 29253 N N . ALA D 1 279 ? 20.99227 -22.91238 109.00057 1.000 35.39331 332 ALA D N 1
ATOM 29254 C CA . ALA D 1 279 ? 22.38115 -22.74536 108.58395 1.000 35.13338 332 ALA D CA 1
ATOM 29255 C C . ALA D 1 279 ? 22.34456 -22.03622 107.23471 1.000 35.16446 332 ALA D C 1
ATOM 29256 O O . ALA D 1 279 ? 22.10836 -22.67283 106.20083 1.000 34.59644 332 ALA D O 1
ATOM 29263 N N . SER D 1 280 ? 22.55062 -20.72039 107.25005 1.000 32.94267 333 SER D N 1
ATOM 29264 C CA A SER D 1 280 ? 22.54661 -19.95622 106.01458 0.632 31.79174 333 SER D CA 1
ATOM 29265 C CA B SER D 1 280 ? 22.54975 -19.93592 106.02229 0.368 31.81662 333 SER D CA 1
ATOM 29266 C C . SER D 1 280 ? 23.92043 -20.01297 105.35974 1.000 32.41985 333 SER D C 1
ATOM 29267 O O . SER D 1 280 ? 24.94071 -19.72729 105.99561 1.000 35.27346 333 SER D O 1
ATOM 29282 N N . VAL D 1 281 ? 23.93678 -20.39346 104.08226 1.000 30.82540 334 VAL D N 1
ATOM 29283 C CA . VAL D 1 281 ? 25.17574 -20.49891 103.32339 1.000 30.82666 334 VAL D CA 1
ATOM 29284 C C . VAL D 1 281 ? 25.70748 -19.10460 103.02751 1.000 31.45048 334 VAL D C 1
ATOM 29285 O O . VAL D 1 281 ? 24.98538 -18.24157 102.51118 1.000 30.43805 334 VAL D O 1
ATOM 29298 N N . THR D 1 282 ? 26.98433 -18.88380 103.33585 1.000 29.99055 335 THR D N 1
ATOM 29299 C CA . THR D 1 282 ? 27.63696 -17.61848 103.04573 1.000 37.33199 335 THR D CA 1
ATOM 29300 C C . THR D 1 282 ? 28.78031 -17.73956 102.05067 1.000 37.86472 335 THR D C 1
ATOM 29301 O O . THR D 1 282 ? 29.19358 -16.71679 101.49084 1.000 34.32194 335 THR D O 1
ATOM 29312 N N . ALA D 1 283 ? 29.28610 -18.94662 101.79929 1.000 33.53410 336 ALA D N 1
ATOM 29313 C CA . ALA D 1 283 ? 30.35821 -19.13507 100.83332 1.000 35.36089 336 ALA D CA 1
ATOM 29314 C C . ALA D 1 283 ? 30.33040 -20.55932 100.30008 1.000 31.97284 336 ALA D C 1
ATOM 29315 O O . ALA D 1 283 ? 30.02492 -21.50814 101.02828 1.000 34.40961 336 ALA D O 1
ATOM 29322 N N . ILE D 1 284 ? 30.67442 -20.68498 99.01835 1.000 33.13949 337 ILE D N 1
ATOM 29323 C CA . ILE D 1 284 ? 30.77158 -21.95924 98.31813 1.000 34.62496 337 ILE D CA 1
ATOM 29324 C C . ILE D 1 284 ? 32.01948 -21.91539 97.44764 1.000 40.50281 337 ILE D C 1
ATOM 29325 O O . ILE D 1 284 ? 32.16376 -21.01346 96.61598 1.000 32.58603 337 ILE D O 1
ATOM 29341 N N . GLY D 1 285 ? 32.89941 -22.89479 97.59661 1.000 36.73748 338 GLY D N 1
ATOM 29342 C CA . GLY D 1 285 ? 34.06737 -22.90265 96.73520 1.000 38.35918 338 GLY D CA 1
ATOM 29343 C C . GLY D 1 285 ? 34.89504 -24.14650 96.94054 1.000 36.92909 338 GLY D C 1
ATOM 29344 O O . GLY D 1 285 ? 34.71108 -24.89173 97.90570 1.000 38.58311 338 GLY D O 1
ATOM 29348 N N . LEU D 1 286 ? 35.80483 -24.36670 95.99632 1.000 33.87793 339 LEU D N 1
ATOM 29349 C CA . LEU D 1 286 ? 36.77540 -25.44168 96.12660 1.000 38.59183 339 LEU D CA 1
ATOM 29350 C C . LEU D 1 286 ? 37.71780 -25.16601 97.29241 1.000 43.53722 339 LEU D C 1
ATOM 29351 O O . LEU D 1 286 ? 38.15155 -24.02963 97.50454 1.000 42.67432 339 LEU D O 1
ATOM 29367 N N . GLU D 1 287 ? 38.02952 -26.22141 98.05284 1.000 42.37179 340 GLU D N 1
ATOM 29368 C CA . GLU D 1 287 ? 39.01006 -26.10814 99.12895 1.000 46.71548 340 GLU D CA 1
ATOM 29369 C C . GLU D 1 287 ? 40.35066 -25.62833 98.58857 1.000 47.22151 340 GLU D C 1
ATOM 29370 O O . GLU D 1 287 ? 40.98716 -24.73955 99.16622 1.000 48.25192 340 GLU D O 1
ATOM 29382 N N . ASN D 1 288 ? 40.80492 -26.22159 97.48834 1.000 50.04978 341 ASN D N 1
ATOM 29383 C CA . ASN D 1 288 ? 42.01838 -25.77542 96.80590 1.000 55.15319 341 ASN D CA 1
ATOM 29384 C C . ASN D 1 288 ? 41.76854 -25.85732 95.30652 1.000 53.66979 341 ASN D C 1
ATOM 29385 O O . ASN D 1 288 ? 41.85781 -26.94521 94.71474 1.000 55.21292 341 ASN D O 1
ATOM 29396 N N . PRO D 1 289 ? 41.47060 -24.72939 94.65294 1.000 58.42355 342 PRO D N 1
ATOM 29397 C CA . PRO D 1 289 ? 41.08472 -24.78707 93.23077 1.000 60.22209 342 PRO D CA 1
ATOM 29398 C C . PRO D 1 289 ? 42.19017 -25.26734 92.30278 1.000 65.57938 342 PRO D C 1
ATOM 29399 O O . PRO D 1 289 ? 41.90451 -25.53166 91.12668 1.000 73.15541 342 PRO D O 1
ATOM 29410 N N . ASN D 1 290 ? 43.43110 -25.37079 92.77565 1.000 66.54899 343 ASN D N 1
ATOM 29411 C CA . ASN D 1 290 ? 44.53258 -25.87852 91.97036 1.000 74.49681 343 ASN D CA 1
ATOM 29412 C C . ASN D 1 290 ? 44.72304 -27.38847 92.08332 1.000 73.36061 343 ASN D C 1
ATOM 29413 O O . ASN D 1 290 ? 45.59511 -27.93548 91.39865 1.000 76.56043 343 ASN D O 1
ATOM 29424 N N . LYS D 1 291 ? 43.94909 -28.07318 92.92522 1.000 60.93069 344 LYS D N 1
ATOM 29425 C CA . LYS D 1 291 ? 44.03373 -29.52231 93.05507 1.000 57.25908 344 LYS D CA 1
ATOM 29426 C C . LYS D 1 291 ? 42.84385 -30.18371 92.36930 1.000 62.74649 344 LYS D C 1
ATOM 29427 O O . LYS D 1 291 ? 41.69178 -29.79952 92.60281 1.000 54.10162 344 LYS D O 1
ATOM 29446 N N . GLU D 1 292 ? 43.12412 -31.19513 91.54292 1.000 61.90466 345 GLU D N 1
ATOM 29447 C CA . GLU D 1 292 ? 42.06042 -31.82005 90.76217 1.000 65.31746 345 GLU D CA 1
ATOM 29448 C C . GLU D 1 292 ? 41.06941 -32.54395 91.66566 1.000 55.57495 345 GLU D C 1
ATOM 29449 O O . GLU D 1 292 ? 39.86026 -32.51363 91.41212 1.000 60.99056 345 GLU D O 1
ATOM 29461 N N . ASP D 1 293 ? 41.54599 -33.16359 92.74477 1.000 56.33531 346 ASP D N 1
ATOM 29462 C CA . ASP D 1 293 ? 40.66962 -33.89572 93.64865 1.000 61.44130 346 ASP D CA 1
ATOM 29463 C C . ASP D 1 293 ? 40.14585 -33.02877 94.79383 1.000 57.14931 346 ASP D C 1
ATOM 29464 O O . ASP D 1 293 ? 39.67608 -33.56417 95.80503 1.000 54.59529 346 ASP D O 1
ATOM 29473 N N . SER D 1 294 ? 40.19629 -31.71081 94.65385 1.000 54.20622 347 SER D N 1
ATOM 29474 C CA . SER D 1 294 ? 39.78665 -30.85400 95.75307 1.000 49.68294 347 SER D CA 1
ATOM 29475 C C . SER D 1 294 ? 38.31648 -31.09470 96.08327 1.000 44.45063 347 SER D C 1
ATOM 29476 O O . SER D 1 294 ? 37.48098 -31.16495 95.17563 1.000 46.75550 347 SER D O 1
ATOM 29484 N N . PRO D 1 295 ? 37.96013 -31.21560 97.35818 1.000 49.23624 348 PRO D N 1
ATOM 29485 C CA . PRO D 1 295 ? 36.53872 -31.19507 97.72511 1.000 45.95437 348 PRO D CA 1
ATOM 29486 C C . PRO D 1 295 ? 35.96813 -29.78704 97.64519 1.000 41.17312 348 PRO D C 1
ATOM 29487 O O . PRO D 1 295 ? 36.68666 -28.78862 97.56470 1.000 43.69633 348 PRO D O 1
ATOM 29498 N N . MET D 1 296 ? 34.63870 -29.72747 97.66204 1.000 39.15481 349 MET D N 1
ATOM 29499 C CA . MET D 1 296 ? 33.90739 -28.47904 97.80517 1.000 36.08732 349 MET D CA 1
ATOM 29500 C C . MET D 1 296 ? 33.76856 -28.14204 99.28407 1.000 38.40083 349 MET D C 1
ATOM 29501 O O . MET D 1 296 ? 33.63046 -29.03207 100.12755 1.000 40.45835 349 MET D O 1
ATOM 29515 N N . VAL D 1 297 ? 33.78814 -26.84561 99.58717 1.000 37.53799 350 VAL D N 1
ATOM 29516 C CA . VAL D 1 297 ? 33.57925 -26.32898 100.93449 1.000 36.53892 350 VAL D CA 1
ATOM 29517 C C . VAL D 1 297 ? 32.34950 -25.43251 100.90030 1.000 38.27942 350 VAL D C 1
ATOM 29518 O O . VAL D 1 297 ? 32.24454 -24.54990 100.03933 1.000 37.64172 350 VAL D O 1
ATOM 29531 N N . VAL D 1 298 ? 31.42656 -25.65856 101.83192 1.000 35.28398 351 VAL D N 1
ATOM 29532 C CA . VAL D 1 298 ? 30.25844 -24.80623 102.02687 1.000 34.48910 351 VAL D CA 1
ATOM 29533 C C . VAL D 1 298 ? 30.36900 -24.23281 103.43415 1.000 38.60756 351 VAL D C 1
ATOM 29534 O O . VAL D 1 298 ? 30.47392 -24.98883 104.40861 1.000 37.43614 351 VAL D O 1
ATOM 29547 N N . VAL D 1 299 ? 30.39504 -22.90658 103.54042 1.000 36.59869 352 VAL D N 1
ATOM 29548 C CA . VAL D 1 299 ? 30.38616 -22.22507 104.83063 1.000 35.64593 352 VAL D CA 1
ATOM 29549 C C . VAL D 1 299 ? 28.94657 -21.82790 105.12687 1.000 34.86001 352 VAL D C 1
ATOM 29550 O O . VAL D 1 299 ? 28.30149 -21.14778 104.31824 1.000 35.56443 352 VAL D O 1
ATOM 29563 N N . ALA D 1 300 ? 28.42220 -22.30854 106.25180 1.000 37.34608 353 ALA D N 1
ATOM 29564 C CA . ALA D 1 300 ? 27.05967 -22.00650 106.66895 1.000 37.69463 353 ALA D CA 1
ATOM 29565 C C . ALA D 1 300 ? 27.03295 -21.95522 108.18781 1.000 46.63812 353 ALA D C 1
ATOM 29566 O O . ALA D 1 300 ? 27.47570 -22.90096 108.84765 1.000 45.79169 353 ALA D O 1
ATOM 29573 N N . GLY D 1 301 ? 26.48382 -20.87359 108.73415 1.000 47.77368 354 GLY D N 1
ATOM 29574 C CA . GLY D 1 301 ? 26.51267 -20.67841 110.17203 1.000 49.59137 354 GLY D CA 1
ATOM 29575 C C . GLY D 1 301 ? 27.90446 -20.61679 110.75750 1.000 63.57188 354 GLY D C 1
ATOM 29576 O O . GLY D 1 301 ? 28.11091 -21.04811 111.89677 1.000 57.75573 354 GLY D O 1
ATOM 29580 N N . GLY D 1 302 ? 28.87466 -20.10960 110.00215 1.000 48.74575 355 GLY D N 1
ATOM 29581 C CA . GLY D 1 302 ? 30.23517 -20.03350 110.48072 1.000 47.22405 355 GLY D CA 1
ATOM 29582 C C . GLY D 1 302 ? 30.98084 -21.34682 110.51401 1.000 50.54261 355 GLY D C 1
ATOM 29583 O O . GLY D 1 302 ? 32.13643 -21.37062 110.95915 1.000 53.04089 355 GLY D O 1
ATOM 29587 N N . GLN D 1 303 ? 30.36368 -22.43771 110.06762 1.000 47.36821 356 GLN D N 1
ATOM 29588 C CA . GLN D 1 303 ? 30.99006 -23.75039 110.05062 1.000 49.08353 356 GLN D CA 1
ATOM 29589 C C . GLN D 1 303 ? 31.29726 -24.16168 108.61554 1.000 47.42518 356 GLN D C 1
ATOM 29590 O O . GLN D 1 303 ? 30.46383 -23.99322 107.71754 1.000 41.15762 356 GLN D O 1
ATOM 29604 N N . LYS D 1 304 ? 32.49119 -24.70957 108.40845 1.000 43.59589 357 LYS D N 1
ATOM 29605 C CA . LYS D 1 304 ? 32.88610 -25.24850 107.11891 1.000 43.42062 357 LYS D CA 1
ATOM 29606 C C . LYS D 1 304 ? 32.46311 -26.70806 107.02030 1.000 44.18255 357 LYS D C 1
ATOM 29607 O O . LYS D 1 304 ? 32.76349 -27.50829 107.91180 1.000 44.89705 357 LYS D O 1
ATOM 29626 N N . ARG D 1 305 ? 31.76849 -27.05423 105.93884 1.000 43.02442 358 ARG D N 1
ATOM 29627 C CA A ARG D 1 305 ? 31.39136 -28.42661 105.63014 0.607 42.39584 358 ARG D CA 1
ATOM 29628 C CA B ARG D 1 305 ? 31.41777 -28.43733 105.64579 0.393 42.41142 358 ARG D CA 1
ATOM 29629 C C . ARG D 1 305 ? 31.95671 -28.79483 104.26683 1.000 43.22324 358 ARG D C 1
ATOM 29630 O O . ARG D 1 305 ? 31.86773 -28.00198 103.32176 1.000 36.75550 358 ARG D O 1
ATOM 29671 N N . LYS D 1 306 ? 32.53436 -29.98841 104.16133 1.000 45.17880 359 LYS D N 1
ATOM 29672 C CA . LYS D 1 306 ? 33.18033 -30.42667 102.93380 1.000 41.97792 359 LYS D CA 1
ATOM 29673 C C . LYS D 1 306 ? 32.33143 -31.48885 102.24424 1.000 41.89092 359 LYS D C 1
ATOM 29674 O O . LYS D 1 306 ? 31.72200 -32.34120 102.90056 1.000 44.95867 359 LYS D O 1
ATOM 29693 N N . TYR D 1 307 ? 32.27846 -31.40207 100.91407 1.000 40.23388 360 TYR D N 1
ATOM 29694 C CA . TYR D 1 307 ? 31.51159 -32.30280 100.06662 1.000 36.61139 360 TYR D CA 1
ATOM 29695 C C . TYR D 1 307 ? 32.31928 -32.60274 98.81374 1.000 38.39451 360 TYR D C 1
ATOM 29696 O O . TYR D 1 307 ? 33.19764 -31.83169 98.41863 1.000 39.91361 360 TYR D O 1
ATOM 29714 N N . SER D 1 308 ? 32.02492 -33.74501 98.19247 1.000 36.26390 361 SER D N 1
ATOM 29715 C CA . SER D 1 308 ? 32.64101 -34.03560 96.90250 1.000 39.57725 361 SER D CA 1
ATOM 29716 C C . SER D 1 308 ? 32.03962 -33.15921 95.81174 1.000 35.49926 361 SER D C 1
ATOM 29717 O O . SER D 1 308 ? 32.76557 -32.60327 94.97885 1.000 37.46200 361 SER D O 1
ATOM 29725 N N . HIS D 1 309 ? 30.71338 -33.03252 95.80765 1.000 34.82375 362 HIS D N 1
ATOM 29726 C CA . HIS D 1 309 ? 29.97628 -32.20535 94.86743 1.000 33.83254 362 HIS D CA 1
ATOM 29727 C C . HIS D 1 309 ? 28.88503 -31.46376 95.62330 1.000 34.27494 362 HIS D C 1
ATOM 29728 O O . HIS D 1 309 ? 28.41069 -31.91745 96.66676 1.000 35.06736 362 HIS D O 1
ATOM 29742 N N . VAL D 1 310 ? 28.46657 -30.32821 95.07067 1.000 36.21623 363 VAL D N 1
ATOM 29743 C CA . VAL D 1 310 ? 27.40277 -29.51380 95.64690 1.000 33.37548 363 VAL D CA 1
ATOM 29744 C C . VAL D 1 310 ? 26.31199 -29.31436 94.60451 1.000 31.15864 363 VAL D C 1
ATOM 29745 O O . VAL D 1 310 ? 26.60404 -28.97458 93.45263 1.000 32.57293 363 VAL D O 1
ATOM 29758 N N . ILE D 1 311 ? 25.06106 -29.53816 95.00716 1.000 30.79297 364 ILE D N 1
ATOM 29759 C CA . ILE D 1 311 ? 23.88994 -29.17996 94.21201 1.000 33.40734 364 ILE D CA 1
ATOM 29760 C C . ILE D 1 311 ? 23.21296 -28.00885 94.91401 1.000 30.57459 364 ILE D C 1
ATOM 29761 O O . ILE D 1 311 ? 22.65830 -28.16105 96.01008 1.000 32.54539 364 ILE D O 1
ATOM 29777 N N . SER D 1 312 ? 23.26480 -26.84134 94.27998 1.000 31.66979 365 SER D N 1
ATOM 29778 C CA . SER D 1 312 ? 22.63905 -25.62874 94.78778 1.000 31.41027 365 SER D CA 1
ATOM 29779 C C . SER D 1 312 ? 21.23117 -25.50019 94.22993 1.000 30.32673 365 SER D C 1
ATOM 29780 O O . SER D 1 312 ? 21.03710 -25.59861 93.01554 1.000 30.28534 365 SER D O 1
ATOM 29788 N N . THR D 1 313 ? 20.24800 -25.29225 95.11048 1.000 29.28876 366 THR D N 1
ATOM 29789 C CA . THR D 1 313 ? 18.91101 -24.90133 94.67768 1.000 28.03729 366 THR D CA 1
ATOM 29790 C C . THR D 1 313 ? 18.58408 -23.46906 95.08801 1.000 30.54009 366 THR D C 1
ATOM 29791 O O . THR D 1 313 ? 17.42524 -23.05137 95.01478 1.000 31.80212 366 THR D O 1
ATOM 29802 N N . LEU D 1 314 ? 19.59931 -22.70213 95.48131 1.000 27.79423 367 LEU D N 1
ATOM 29803 C CA . LEU D 1 314 ? 19.38429 -21.32648 95.90114 1.000 28.29585 367 LEU D CA 1
ATOM 29804 C C . LEU D 1 314 ? 18.96916 -20.46889 94.70871 1.000 28.42927 367 LEU D C 1
ATOM 29805 O O . LEU D 1 314 ? 19.54585 -20.59364 93.62239 1.000 27.09044 367 LEU D O 1
ATOM 29821 N N . PRO D 1 315 ? 17.98044 -19.58943 94.87818 1.000 27.71365 368 PRO D N 1
ATOM 29822 C CA . PRO D 1 315 ? 17.64894 -18.63975 93.80722 1.000 26.63086 368 PRO D CA 1
ATOM 29823 C C . PRO D 1 315 ? 18.87103 -17.86308 93.33915 1.000 27.92329 368 PRO D C 1
ATOM 29824 O O . PRO D 1 315 ? 19.78122 -17.57254 94.11847 1.000 27.47256 368 PRO D O 1
ATOM 29835 N N . LEU D 1 316 ? 18.85984 -17.48157 92.05991 1.000 28.46703 369 LEU D N 1
ATOM 29836 C CA . LEU D 1 316 ? 20.01018 -16.77548 91.50340 1.000 29.20759 369 LEU D CA 1
ATOM 29837 C C . LEU D 1 316 ? 20.36574 -15.50744 92.27419 1.000 26.96517 369 LEU D C 1
ATOM 29838 O O . LEU D 1 316 ? 21.56663 -15.28092 92.50527 1.000 26.94652 369 LEU D O 1
ATOM 29854 N N . PRO D 1 317 ? 19.41735 -14.64604 92.66754 1.000 26.56528 370 PRO D N 1
ATOM 29855 C CA . PRO D 1 317 ? 19.79962 -13.44375 93.43046 1.000 28.44943 370 PRO D CA 1
ATOM 29856 C C . PRO D 1 317 ? 20.39239 -13.77382 94.78386 1.000 29.38522 370 PRO D C 1
ATOM 29857 O O . PRO D 1 317 ? 21.19286 -12.99428 95.31447 1.000 30.69166 370 PRO D O 1
ATOM 29868 N N . VAL D 1 318 ? 20.02515 -14.91856 95.35977 1.000 28.68817 371 VAL D N 1
ATOM 29869 C CA . VAL D 1 318 ? 20.64162 -15.34735 96.60873 1.000 27.26523 371 VAL D CA 1
ATOM 29870 C C . VAL D 1 318 ? 22.10223 -15.72059 96.37773 1.000 28.32878 371 VAL D C 1
ATOM 29871 O O . VAL D 1 318 ? 22.97789 -15.34552 97.16617 1.000 28.31654 371 VAL D O 1
ATOM 29884 N N . LEU D 1 319 ? 22.39720 -16.43685 95.28319 1.000 29.57325 372 LEU D N 1
ATOM 29885 C CA . LEU D 1 319 ? 23.78494 -16.78115 94.97808 1.000 28.21871 372 LEU D CA 1
ATOM 29886 C C . LEU D 1 319 ? 24.64382 -15.52954 94.83985 1.000 29.47399 372 LEU D C 1
ATOM 29887 O O . LEU D 1 319 ? 25.84494 -15.56082 95.13045 1.000 29.29383 372 LEU D O 1
ATOM 29903 N N . ARG D 1 320 ? 24.04639 -14.42331 94.39037 1.000 30.77531 373 ARG D N 1
ATOM 29904 C CA . ARG D 1 320 ? 24.76214 -13.15881 94.29242 1.000 31.49121 373 ARG D CA 1
ATOM 29905 C C . ARG D 1 320 ? 25.11575 -12.59307 95.66301 1.000 29.17458 373 ARG D C 1
ATOM 29906 O O . ARG D 1 320 ? 25.96055 -11.69398 95.74359 1.000 30.25565 373 ARG D O 1
ATOM 29927 N N . THR D 1 321 ? 24.49762 -13.09760 96.73679 1.000 29.62245 374 THR D N 1
ATOM 29928 C CA . THR D 1 321 ? 24.85510 -12.70645 98.09461 1.000 30.58371 374 THR D CA 1
ATOM 29929 C C . THR D 1 321 ? 25.80906 -13.69453 98.76402 1.000 31.67618 374 THR D C 1
ATOM 29930 O O . THR D 1 321 ? 26.16661 -13.49631 99.92841 1.000 32.77274 374 THR D O 1
ATOM 29941 N N . VAL D 1 322 ? 26.20933 -14.76083 98.06876 1.000 30.90007 375 VAL D N 1
ATOM 29942 C CA . VAL D 1 322 ? 27.10681 -15.78106 98.60380 1.000 32.96317 375 VAL D CA 1
ATOM 29943 C C . VAL D 1 322 ? 28.48883 -15.53867 98.01860 1.000 31.56453 375 VAL D C 1
ATOM 29944 O O . VAL D 1 322 ? 28.62550 -15.10393 96.87211 1.000 33.81676 375 VAL D O 1
ATOM 29957 N N . ASP D 1 323 ? 29.52741 -15.79927 98.80607 1.000 36.51361 376 ASP D N 1
ATOM 29958 C CA . ASP D 1 323 ? 30.89639 -15.66712 98.31278 1.000 34.91043 376 ASP D CA 1
ATOM 29959 C C . ASP D 1 323 ? 31.21610 -16.88270 97.45153 1.000 33.70749 376 ASP D C 1
ATOM 29960 O O . ASP D 1 323 ? 31.39390 -17.99060 97.96864 1.000 34.73508 376 ASP D O 1
ATOM 29969 N N . LEU D 1 324 ? 31.26686 -16.67882 96.13325 1.000 32.99700 377 LEU D N 1
ATOM 29970 C CA . LEU D 1 324 ? 31.56500 -17.74075 95.18345 1.000 37.11449 377 LEU D CA 1
ATOM 29971 C C . LEU D 1 324 ? 33.00646 -17.70165 94.69451 1.000 39.27947 377 LEU D C 1
ATOM 29972 O O . LEU D 1 324 ? 33.32990 -18.33990 93.68553 1.000 38.05825 377 LEU D O 1
ATOM 29988 N N . LYS D 1 325 ? 33.87310 -16.96136 95.38232 1.000 38.98184 378 LYS D N 1
ATOM 29989 C CA . LYS D 1 325 ? 35.30092 -17.08937 95.14158 1.000 48.73076 378 LYS D CA 1
ATOM 29990 C C . LYS D 1 325 ? 35.68861 -18.54765 95.32651 1.000 51.25370 378 LYS D C 1
ATOM 29991 O O . LYS D 1 325 ? 35.24813 -19.19628 96.28100 1.000 54.81069 378 LYS D O 1
ATOM 30010 N N . ASN D 1 326 ? 36.48936 -19.07071 94.40324 1.000 47.99810 379 ASN D N 1
ATOM 30011 C CA . ASN D 1 326 ? 36.97113 -20.44190 94.40738 1.000 46.30245 379 ASN D CA 1
ATOM 30012 C C . ASN D 1 326 ? 35.92051 -21.40900 93.88446 1.000 43.07798 379 ASN D C 1
ATOM 30013 O O . ASN D 1 326 ? 36.18509 -22.61231 93.86251 1.000 36.59998 379 ASN D O 1
ATOM 30024 N N . SER D 1 327 ? 34.74186 -20.94052 93.47622 1.000 37.04381 380 SER D N 1
ATOM 30025 C CA . SER D 1 327 ? 33.86667 -21.76421 92.65408 1.000 39.35694 380 SER D CA 1
ATOM 30026 C C . SER D 1 327 ? 34.14181 -21.60640 91.16339 1.000 36.54056 380 SER D C 1
ATOM 30027 O O . SER D 1 327 ? 33.58859 -22.36671 90.36337 1.000 36.67984 380 SER D O 1
ATOM 30035 N N . LYS D 1 328 ? 34.98664 -20.65266 90.77573 1.000 36.44208 381 LYS D N 1
ATOM 30036 C CA . LYS D 1 328 ? 35.50297 -20.56235 89.41090 1.000 44.80030 381 LYS D CA 1
ATOM 30037 C C . LYS D 1 328 ? 34.37569 -20.51807 88.37734 1.000 39.04573 381 LYS D C 1
ATOM 30038 O O . LYS D 1 328 ? 34.39162 -21.23810 87.37752 1.000 40.27644 381 LYS D O 1
ATOM 30057 N N . LEU D 1 329 ? 33.37613 -19.67608 88.62825 1.000 35.35546 382 LEU D N 1
ATOM 30058 C CA . LEU D 1 329 ? 32.36304 -19.44005 87.60722 1.000 34.63873 382 LEU D CA 1
ATOM 30059 C C . LEU D 1 329 ? 33.02166 -18.82514 86.37766 1.000 35.64764 382 LEU D C 1
ATOM 30060 O O . LEU D 1 329 ? 33.90334 -17.96872 86.49415 1.000 36.47771 382 LEU D O 1
ATOM 30076 N N . ASP D 1 330 ? 32.60280 -19.25718 85.19033 1.000 34.64687 383 ASP D N 1
ATOM 30077 C CA . ASP D 1 330 ? 33.10823 -18.56547 84.01433 1.000 36.75947 383 ASP D CA 1
ATOM 30078 C C . ASP D 1 330 ? 32.33049 -17.26132 83.83137 1.000 34.90045 383 ASP D C 1
ATOM 30079 O O . ASP D 1 330 ? 31.33272 -16.99273 84.50941 1.000 34.95218 383 ASP D O 1
ATOM 30088 N N . ILE D 1 331 ? 32.81552 -16.43466 82.90834 1.000 34.62165 384 ILE D N 1
ATOM 30089 C CA . ILE D 1 331 ? 32.31164 -15.07289 82.79521 1.000 34.88621 384 ILE D CA 1
ATOM 30090 C C . ILE D 1 331 ? 30.85134 -15.05209 82.36957 1.000 33.65671 384 ILE D C 1
ATOM 30091 O O . ILE D 1 331 ? 30.09458 -14.16283 82.77667 1.000 35.06634 384 ILE D O 1
ATOM 30107 N N . VAL D 1 332 ? 30.40705 -16.03085 81.58603 1.000 35.38967 385 VAL D N 1
ATOM 30108 C CA . VAL D 1 332 ? 28.99507 -16.04539 81.22298 1.000 32.28788 385 VAL D CA 1
ATOM 30109 C C . VAL D 1 332 ? 28.14989 -16.41064 82.43821 1.000 33.62509 385 VAL D C 1
ATOM 30110 O O . VAL D 1 332 ? 27.13660 -15.75908 82.72383 1.000 32.77298 385 VAL D O 1
ATOM 30123 N N . GLN D 1 333 ? 28.58018 -17.42790 83.19462 1.000 32.03980 386 GLN D N 1
ATOM 30124 C CA . GLN D 1 333 ? 27.85271 -17.84982 84.38926 1.000 34.46513 386 GLN D CA 1
ATOM 30125 C C . GLN D 1 333 ? 27.68365 -16.70424 85.38457 1.000 31.95084 386 GLN D C 1
ATOM 30126 O O . GLN D 1 333 ? 26.59114 -16.50251 85.92830 1.000 33.09893 386 GLN D O 1
ATOM 30140 N N . SER D 1 334 ? 28.75589 -15.94311 85.64436 1.000 31.00916 387 SER D N 1
ATOM 30141 C CA . SER D 1 334 ? 28.65853 -14.86995 86.63246 1.000 33.48286 387 SER D CA 1
ATOM 30142 C C . SER D 1 334 ? 27.76894 -13.74089 86.13105 1.000 35.66539 387 SER D C 1
ATOM 30143 O O . SER D 1 334 ? 27.07231 -13.09639 86.92549 1.000 32.79669 387 SER D O 1
ATOM 30151 N N . ASN D 1 335 ? 27.77152 -13.49455 84.82047 1.000 32.64898 388 ASN D N 1
ATOM 30152 C CA . ASN D 1 335 ? 26.82401 -12.54579 84.25256 1.000 31.06211 388 ASN D CA 1
ATOM 30153 C C . ASN D 1 335 ? 25.39202 -13.05370 84.37449 1.000 29.37714 388 ASN D C 1
ATOM 30154 O O . ASN D 1 335 ? 24.47554 -12.28020 84.67346 1.000 29.01555 388 ASN D O 1
ATOM 30165 N N . ALA D 1 336 ? 25.17877 -14.34725 84.12400 1.000 31.47518 389 ALA D N 1
ATOM 30166 C CA . ALA D 1 336 ? 23.83790 -14.91605 84.20973 1.000 29.43831 389 ALA D CA 1
ATOM 30167 C C . ALA D 1 336 ? 23.24381 -14.76355 85.60559 1.000 31.20296 389 ALA D C 1
ATOM 30168 O O . ALA D 1 336 ? 22.04412 -14.48688 85.75050 1.000 28.70332 389 ALA D O 1
ATOM 30175 N N . LEU D 1 337 ? 24.05051 -14.97522 86.65000 1.000 28.80054 390 LEU D N 1
ATOM 30176 C CA . LEU D 1 337 ? 23.50549 -14.84467 87.99655 1.000 29.12416 390 LEU D CA 1
ATOM 30177 C C . LEU D 1 337 ? 22.87509 -13.47223 88.20113 1.000 27.51114 390 LEU D C 1
ATOM 30178 O O . LEU D 1 337 ? 21.85946 -13.34505 88.89113 1.000 27.69869 390 LEU D O 1
ATOM 30194 N N . ARG D 1 338 ? 23.47070 -12.43143 87.61370 1.000 29.32665 391 ARG D N 1
ATOM 30195 C CA . ARG D 1 338 ? 22.97560 -11.06844 87.78883 1.000 27.77863 391 ARG D CA 1
ATOM 30196 C C . ARG D 1 338 ? 21.80862 -10.74596 86.86434 1.000 28.05702 391 ARG D C 1
ATOM 30197 O O . ARG D 1 338 ? 20.82236 -10.12908 87.28946 1.000 28.11991 391 ARG D O 1
ATOM 30218 N N . LYS D 1 339 ? 21.92312 -11.12499 85.59612 1.000 27.56334 392 LYS D N 1
ATOM 30219 C CA . LYS D 1 339 ? 21.03732 -10.61651 84.55993 1.000 27.54634 392 LYS D CA 1
ATOM 30220 C C . LYS D 1 339 ? 19.77591 -11.44828 84.39026 1.000 29.53362 392 LYS D C 1
ATOM 30221 O O . LYS D 1 339 ? 18.72470 -10.88407 84.07438 1.000 30.70138 392 LYS D O 1
ATOM 30240 N N . LEU D 1 340 ? 19.83466 -12.76258 84.58661 1.000 29.57481 393 LEU D N 1
ATOM 30241 C CA . LEU D 1 340 ? 18.63870 -13.58294 84.40962 1.000 26.46722 393 LEU D CA 1
ATOM 30242 C C . LEU D 1 340 ? 17.54219 -13.09804 85.35153 1.000 28.57277 393 LEU D C 1
ATOM 30243 O O . LEU D 1 340 ? 17.71541 -13.10299 86.57495 1.000 27.45191 393 LEU D O 1
ATOM 30259 N N . GLN D 1 341 ? 16.41704 -12.67033 84.78070 1.000 32.59228 394 GLN D N 1
ATOM 30260 C CA . GLN D 1 341 ? 15.47298 -11.82511 85.49933 1.000 25.53442 394 GLN D CA 1
ATOM 30261 C C . GLN D 1 341 ? 14.48651 -12.62742 86.34025 1.000 26.23459 394 GLN D C 1
ATOM 30262 O O . GLN D 1 341 ? 14.01431 -13.69466 85.93265 1.000 25.30246 394 GLN D O 1
ATOM 30276 N N . TYR D 1 342 ? 14.19748 -12.09377 87.53294 1.000 25.07536 395 TYR D N 1
ATOM 30277 C CA . TYR D 1 342 ? 13.15765 -12.56919 88.43486 1.000 24.91334 395 TYR D CA 1
ATOM 30278 C C . TYR D 1 342 ? 11.94339 -11.64693 88.37248 1.000 24.91308 395 TYR D C 1
ATOM 30279 O O . TYR D 1 342 ? 12.03463 -10.47670 87.99019 1.000 26.54143 395 TYR D O 1
ATOM 30297 N N . GLY D 1 343 ? 10.79486 -12.19667 88.75794 1.000 25.38091 396 GLY D N 1
ATOM 30298 C CA . GLY D 1 343 ? 9.56668 -11.44203 88.82520 1.000 25.42804 396 GLY D CA 1
ATOM 30299 C C . GLY D 1 343 ? 8.98099 -11.43648 90.22212 1.000 27.11168 396 GLY D C 1
ATOM 30300 O O . GLY D 1 343 ? 9.24331 -12.33227 91.03105 1.000 26.36486 396 GLY D O 1
ATOM 30304 N N . PRO D 1 344 ? 8.16275 -10.42828 90.52229 1.000 25.46309 397 PRO D N 1
ATOM 30305 C CA . PRO D 1 344 ? 7.57877 -10.28984 91.86019 1.000 26.51167 397 PRO D CA 1
ATOM 30306 C C . PRO D 1 344 ? 6.20583 -10.94630 91.94394 1.000 26.80645 397 PRO D C 1
ATOM 30307 O O . PRO D 1 344 ? 5.57322 -11.25719 90.93298 1.000 25.80298 397 PRO D O 1
ATOM 30318 N N . SER D 1 345 ? 5.74751 -11.13617 93.18082 1.000 25.46341 398 SER D N 1
ATOM 30319 C CA . SER D 1 345 ? 4.38418 -11.58792 93.42799 1.000 25.86345 398 SER D CA 1
ATOM 30320 C C . SER D 1 345 ? 4.02376 -11.31911 94.88335 1.000 27.88214 398 SER D C 1
ATOM 30321 O O . SER D 1 345 ? 4.87652 -11.41719 95.76835 1.000 27.96400 398 SER D O 1
ATOM 30329 N N . ILE D 1 346 ? 2.74908 -10.98845 95.12161 1.000 26.55508 399 ILE D N 1
ATOM 30330 C CA . ILE D 1 346 ? 2.20719 -10.86778 96.46892 1.000 27.50574 399 ILE D CA 1
ATOM 30331 C C . ILE D 1 346 ? 0.91279 -11.66596 96.53028 1.000 28.05645 399 ILE D C 1
ATOM 30332 O O . ILE D 1 346 ? 0.23379 -11.85577 95.51590 1.000 28.52129 399 ILE D O 1
ATOM 30348 N N . LYS D 1 347 ? 0.56409 -12.11293 97.73907 1.000 28.15493 400 LYS D N 1
ATOM 30349 C CA . LYS D 1 347 ? -0.73185 -12.70261 98.03892 1.000 28.94201 400 LYS D CA 1
ATOM 30350 C C . LYS D 1 347 ? -1.23388 -12.12304 99.35620 1.000 32.23622 400 LYS D C 1
ATOM 30351 O O . LYS D 1 347 ? -0.44882 -11.76966 100.24037 1.000 30.45867 400 LYS D O 1
ATOM 30370 N N . ILE D 1 348 ? -2.55292 -11.99838 99.46249 1.000 33.05883 401 ILE D N 1
ATOM 30371 C CA . ILE D 1 348 ? -3.21777 -11.53886 100.67505 1.000 33.70206 401 ILE D CA 1
ATOM 30372 C C . ILE D 1 348 ? -4.34693 -12.52004 100.95452 1.000 36.21267 401 ILE D C 1
ATOM 30373 O O . ILE D 1 348 ? -5.26593 -12.65714 100.13640 1.000 33.97209 401 ILE D O 1
ATOM 30389 N N . GLY D 1 349 ? -4.27989 -13.19778 102.09409 1.000 34.74033 402 GLY D N 1
ATOM 30390 C CA . GLY D 1 349 ? -5.31624 -14.12435 102.52344 1.000 35.68044 402 GLY D CA 1
ATOM 30391 C C . GLY D 1 349 ? -6.12050 -13.49919 103.65214 1.000 36.14176 402 GLY D C 1
ATOM 30392 O O . GLY D 1 349 ? -5.56253 -12.81403 104.51212 1.000 38.33032 402 GLY D O 1
ATOM 30396 N N . ILE D 1 350 ? -7.43026 -13.71910 103.62672 1.000 38.58263 403 ILE D N 1
ATOM 30397 C CA . ILE D 1 350 ? -8.32728 -13.15462 104.62583 1.000 37.97530 403 ILE D CA 1
ATOM 30398 C C . ILE D 1 350 ? -9.19018 -14.27722 105.17575 1.000 41.20276 403 ILE D C 1
ATOM 30399 O O . ILE D 1 350 ? -9.86469 -14.98133 104.41426 1.000 38.66752 403 ILE D O 1
ATOM 30415 N N . LEU D 1 351 ? -9.15433 -14.45381 106.48882 1.000 43.26907 404 LEU D N 1
ATOM 30416 C CA . LEU D 1 351 ? -10.10129 -15.32438 107.16516 1.000 40.39388 404 LEU D CA 1
ATOM 30417 C C . LEU D 1 351 ? -11.37673 -14.52851 107.40542 1.000 42.89813 404 LEU D C 1
ATOM 30418 O O . LEU D 1 351 ? -11.34084 -13.46489 108.03295 1.000 41.87102 404 LEU D O 1
ATOM 30434 N N . PHE D 1 352 ? -12.49187 -15.02344 106.88496 1.000 47.28789 405 PHE D N 1
ATOM 30435 C CA . PHE D 1 352 ? -13.80525 -14.44075 107.11206 1.000 45.50542 405 PHE D CA 1
ATOM 30436 C C . PHE D 1 352 ? -14.58199 -15.31356 108.09067 1.000 47.29857 405 PHE D C 1
ATOM 30437 O O . PHE D 1 352 ? -14.13274 -16.38835 108.49411 1.000 47.01364 405 PHE D O 1
ATOM 30454 N N . LYS D 1 353 ? -15.75960 -14.82979 108.48689 1.000 49.91363 406 LYS D N 1
ATOM 30455 C CA . LYS D 1 353 ? -16.60671 -15.58119 109.40291 1.000 54.57584 406 LYS D CA 1
ATOM 30456 C C . LYS D 1 353 ? -17.37192 -16.69286 108.70021 1.000 55.80311 406 LYS D C 1
ATOM 30457 O O . LYS D 1 353 ? -17.82453 -17.63426 109.35839 1.000 55.77857 406 LYS D O 1
ATOM 30476 N N . GLU D 1 354 ? -17.49058 -16.61528 107.38016 1.000 58.39097 407 GLU D N 1
ATOM 30477 C CA . GLU D 1 354 ? -18.32322 -17.50991 106.59237 1.000 52.04500 407 GLU D CA 1
ATOM 30478 C C . GLU D 1 354 ? -17.85374 -17.42585 105.15133 1.000 53.91090 407 GLU D C 1
ATOM 30479 O O . GLU D 1 354 ? -17.25466 -16.41906 104.75528 1.000 51.41260 407 GLU D O 1
ATOM 30491 N N . PRO D 1 355 ? -18.13942 -18.43851 104.33254 1.000 50.69767 408 PRO D N 1
ATOM 30492 C CA . PRO D 1 355 ? -17.78738 -18.33586 102.89658 1.000 52.21129 408 PRO D CA 1
ATOM 30493 C C . PRO D 1 355 ? -18.85881 -17.56575 102.12494 1.000 53.41371 408 PRO D C 1
ATOM 30494 O O . PRO D 1 355 ? -19.68663 -18.11689 101.39984 1.000 53.86823 408 PRO D O 1
ATOM 30505 N N . TRP D 1 356 ? -18.84422 -16.23709 102.29406 1.000 55.39103 409 TRP D N 1
ATOM 30506 C CA . TRP D 1 356 ? -19.91397 -15.39421 101.76134 1.000 52.00301 409 TRP D CA 1
ATOM 30507 C C . TRP D 1 356 ? -19.97740 -15.45623 100.24045 1.000 50.85287 409 TRP D C 1
ATOM 30508 O O . TRP D 1 356 ? -21.04808 -15.25201 99.65411 1.000 52.29223 409 TRP D O 1
ATOM 30529 N N . TRP D 1 357 ? -18.84979 -15.74403 99.58522 1.000 49.28002 410 TRP D N 1
ATOM 30530 C CA . TRP D 1 357 ? -18.84653 -15.86605 98.13337 1.000 49.36543 410 TRP D CA 1
ATOM 30531 C C . TRP D 1 357 ? -19.67511 -17.04999 97.66618 1.000 51.84137 410 TRP D C 1
ATOM 30532 O O . TRP D 1 357 ? -20.12523 -17.06732 96.51525 1.000 51.82288 410 TRP D O 1
ATOM 30553 N N . THR D 1 358 ? -19.86110 -18.04447 98.52817 1.000 50.14983 411 THR D N 1
ATOM 30554 C CA . THR D 1 358 ? -20.67456 -19.20862 98.22067 1.000 51.74594 411 THR D CA 1
ATOM 30555 C C . THR D 1 358 ? -22.11154 -19.03606 98.69489 1.000 59.41126 411 THR D C 1
ATOM 30556 O O . THR D 1 358 ? -23.04658 -19.38862 97.96608 1.000 57.45297 411 THR D O 1
ATOM 30567 N N . THR D 1 359 ? -22.30435 -18.46802 99.88870 1.000 53.58042 412 THR D N 1
ATOM 30568 C CA . THR D 1 359 ? -23.61807 -18.45047 100.51433 1.000 58.23896 412 THR D CA 1
ATOM 30569 C C . THR D 1 359 ? -24.30993 -17.09267 100.46669 1.000 64.38494 412 THR D C 1
ATOM 30570 O O . THR D 1 359 ? -25.52519 -17.03097 100.68685 1.000 65.72001 412 THR D O 1
ATOM 30581 N N . GLY D 1 360 ? -23.59548 -16.01213 100.17196 1.000 55.79657 413 GLY D N 1
ATOM 30582 C CA . GLY D 1 360 ? -24.11319 -14.67106 100.33856 1.000 53.57575 413 GLY D CA 1
ATOM 30583 C C . GLY D 1 360 ? -24.76958 -14.10432 99.09644 1.000 57.30133 413 GLY D C 1
ATOM 30584 O O . GLY D 1 360 ? -24.91537 -14.76895 98.06514 1.000 54.66450 413 GLY D O 1
ATOM 30588 N N . GLN D 1 361 ? -25.16524 -12.83755 99.20760 1.000 60.42283 414 GLN D N 1
ATOM 30589 C CA . GLN D 1 361 ? -25.83741 -12.11859 98.13575 1.000 59.05281 414 GLN D CA 1
ATOM 30590 C C . GLN D 1 361 ? -25.26456 -10.71005 98.06745 1.000 59.20123 414 GLN D C 1
ATOM 30591 O O . GLN D 1 361 ? -24.75108 -10.17653 99.05288 1.000 53.56539 414 GLN D O 1
ATOM 30605 N N . ASP D 1 362 ? -25.35988 -10.09984 96.88665 1.000 58.80763 415 ASP D N 1
ATOM 30606 C CA . ASP D 1 362 ? -24.80160 -8.76782 96.70126 1.000 52.18682 415 ASP D CA 1
ATOM 30607 C C . ASP D 1 362 ? -25.80950 -7.72597 97.18429 1.000 54.43425 415 ASP D C 1
ATOM 30608 O O . ASP D 1 362 ? -26.87380 -8.05296 97.71722 1.000 53.59043 415 ASP D O 1
ATOM 30617 N N . LYS D 1 363 ? -25.47777 -6.44838 96.99471 1.000 50.81769 416 LYS D N 1
ATOM 30618 C CA . LYS D 1 363 ? -26.29997 -5.39120 97.57093 1.000 58.31773 416 LYS D CA 1
ATOM 30619 C C . LYS D 1 363 ? -27.70708 -5.34828 96.98366 1.000 58.11335 416 LYS D C 1
ATOM 30620 O O . LYS D 1 363 ? -28.58785 -4.70788 97.56952 1.000 56.15406 416 LYS D O 1
ATOM 30639 N N . ASN D 1 364 ? -27.93721 -5.98849 95.83788 1.000 60.49699 417 ASN D N 1
ATOM 30640 C CA . ASN D 1 364 ? -29.25541 -6.02842 95.21917 1.000 58.43763 417 ASN D CA 1
ATOM 30641 C C . ASN D 1 364 ? -29.94955 -7.37684 95.39125 1.000 63.62522 417 ASN D C 1
ATOM 30642 O O . ASN D 1 364 ? -30.99067 -7.60974 94.76812 1.000 63.91971 417 ASN D O 1
ATOM 30653 N N . GLY D 1 365 ? -29.40596 -8.26044 96.22462 1.000 59.29807 418 GLY D N 1
ATOM 30654 C CA . GLY D 1 365 ? -30.02146 -9.54119 96.50421 1.000 63.49598 418 GLY D CA 1
ATOM 30655 C C . GLY D 1 365 ? -29.65474 -10.67542 95.57382 1.000 69.62483 418 GLY D C 1
ATOM 30656 O O . GLY D 1 365 ? -30.25299 -11.75512 95.67686 1.000 62.37942 418 GLY D O 1
ATOM 30660 N N . GLU D 1 366 ? -28.68075 -10.48197 94.68897 1.000 63.55414 419 GLU D N 1
ATOM 30661 C CA . GLU D 1 366 ? -28.27599 -11.51500 93.74460 1.000 65.60308 419 GLU D CA 1
ATOM 30662 C C . GLU D 1 366 ? -27.18439 -12.38395 94.36157 1.000 69.16228 419 GLU D C 1
ATOM 30663 O O . GLU D 1 366 ? -26.15013 -11.87299 94.80628 1.000 61.63816 419 GLU D O 1
ATOM 30675 N N . LYS D 1 367 ? -27.41197 -13.69712 94.36273 1.000 56.08202 420 LYS D N 1
ATOM 30676 C CA . LYS D 1 367 ? -26.45767 -14.64092 94.93104 1.000 59.94979 420 LYS D CA 1
ATOM 30677 C C . LYS D 1 367 ? -25.15867 -14.65324 94.13167 1.000 53.01074 420 LYS D C 1
ATOM 30678 O O . LYS D 1 367 ? -25.18024 -14.68648 92.89756 1.000 56.60760 420 LYS D O 1
ATOM 30697 N N . PHE D 1 368 ? -24.02209 -14.61547 94.83576 1.000 54.70172 421 PHE D N 1
ATOM 30698 C CA . PHE D 1 368 ? -22.73574 -14.79271 94.16827 1.000 51.32866 421 PHE D CA 1
ATOM 30699 C C . PHE D 1 368 ? -22.60926 -16.20360 93.58973 1.000 55.82914 421 PHE D C 1
ATOM 30700 O O . PHE D 1 368 ? -22.22403 -16.38164 92.42741 1.000 51.71064 421 PHE D O 1
ATOM 30717 N N . ASP D 1 369 ? -22.90244 -17.21964 94.40884 1.000 51.05669 422 ASP D N 1
ATOM 30718 C CA . ASP D 1 369 ? -22.93566 -18.62652 93.99527 1.000 51.80217 422 ASP D CA 1
ATOM 30719 C C . ASP D 1 369 ? -21.61012 -19.08475 93.38976 1.000 51.20614 422 ASP D C 1
ATOM 30720 O O . ASP D 1 369 ? -21.56775 -19.76710 92.36343 1.000 53.03613 422 ASP D O 1
ATOM 30729 N N . LEU D 1 370 ? -20.52252 -18.74403 94.06947 1.000 56.00733 423 LEU D N 1
ATOM 30730 C CA . LEU D 1 370 ? -19.17600 -19.07504 93.62903 1.000 52.72128 423 LEU D CA 1
ATOM 30731 C C . LEU D 1 370 ? -18.63674 -20.22187 94.47182 1.000 46.96579 423 LEU D C 1
ATOM 30732 O O . LEU D 1 370 ? -18.69567 -20.17166 95.70468 1.000 51.20324 423 LEU D O 1
ATOM 30748 N N . VAL D 1 371 ? -18.10335 -21.24380 93.81026 1.000 51.59320 424 VAL D N 1
ATOM 30749 C CA . VAL D 1 371 ? -17.42859 -22.35394 94.47565 1.000 48.64273 424 VAL D CA 1
ATOM 30750 C C . VAL D 1 371 ? -16.11159 -22.56473 93.74512 1.000 48.47905 424 VAL D C 1
ATOM 30751 O O . VAL D 1 371 ? -16.10245 -22.97672 92.57839 1.000 49.29445 424 VAL D O 1
ATOM 30764 N N . GLY D 1 372 ? -15.00344 -22.28903 94.42644 1.000 45.36611 425 GLY D N 1
ATOM 30765 C CA . GLY D 1 372 ? -13.72521 -22.26700 93.75997 1.000 44.39084 425 GLY D CA 1
ATOM 30766 C C . GLY D 1 372 ? -13.70940 -21.20282 92.67429 1.000 43.85388 425 GLY D C 1
ATOM 30767 O O . GLY D 1 372 ? -14.51735 -20.27278 92.65026 1.000 41.71339 425 GLY D O 1
ATOM 30771 N N . GLY D 1 373 ? -12.76414 -21.35059 91.76398 1.000 40.20592 426 GLY D N 1
ATOM 30772 C CA . GLY D 1 373 ? -12.64571 -20.39844 90.68864 1.000 43.79543 426 GLY D CA 1
ATOM 30773 C C . GLY D 1 373 ? -11.96979 -19.11560 91.13106 1.000 38.76544 426 GLY D C 1
ATOM 30774 O O . GLY D 1 373 ? -11.36045 -19.01988 92.20262 1.000 39.02317 426 GLY D O 1
ATOM 30778 N N . GLN D 1 374 ? -12.08949 -18.10723 90.26570 1.000 40.09843 427 GLN D N 1
ATOM 30779 C CA . GLN D 1 374 ? -11.37394 -16.84725 90.40565 1.000 41.35122 427 GLN D CA 1
ATOM 30780 C C . GLN D 1 374 ? -12.22403 -15.72089 89.83893 1.000 38.26034 427 GLN D C 1
ATOM 30781 O O . GLN D 1 374 ? -13.07709 -15.94387 88.97689 1.000 42.55638 427 GLN D O 1
ATOM 30795 N N . SER D 1 375 ? -11.99175 -14.51167 90.34531 1.000 39.62690 428 SER D N 1
ATOM 30796 C CA . SER D 1 375 ? -12.52702 -13.28542 89.76956 1.000 36.51102 428 SER D CA 1
ATOM 30797 C C . SER D 1 375 ? -11.35368 -12.38567 89.39698 1.000 35.13146 428 SER D C 1
ATOM 30798 O O . SER D 1 375 ? -10.27389 -12.46970 89.99386 1.000 34.18774 428 SER D O 1
ATOM 30806 N N . TYR D 1 376 ? -11.57129 -11.52754 88.40121 1.000 35.12287 429 TYR D N 1
ATOM 30807 C CA . TYR D 1 376 ? -10.51914 -10.71077 87.81240 1.000 36.20202 429 TYR D CA 1
ATOM 30808 C C . TYR D 1 376 ? -10.97034 -9.25958 87.73905 1.000 34.07866 429 TYR D C 1
ATOM 30809 O O . TYR D 1 376 ? -12.14931 -8.97481 87.51935 1.000 36.29490 429 TYR D O 1
ATOM 30827 N N . THR D 1 377 ? -10.02069 -8.34156 87.90936 1.000 33.08522 430 THR D N 1
ATOM 30828 C CA . THR D 1 377 ? -10.33528 -6.91656 87.91163 1.000 33.97880 430 THR D CA 1
ATOM 30829 C C . THR D 1 377 ? -9.08030 -6.12931 87.56081 1.000 33.36660 430 THR D C 1
ATOM 30830 O O . THR D 1 377 ? -7.95998 -6.62672 87.69433 1.000 33.38585 430 THR D O 1
ATOM 30841 N N . ASP D 1 378 ? -9.27844 -4.90229 87.07595 1.000 32.35760 431 ASP D N 1
ATOM 30842 C CA . ASP D 1 378 ? -8.16313 -3.97540 86.91463 1.000 32.11067 431 ASP D CA 1
ATOM 30843 C C . ASP D 1 378 ? -7.89246 -3.17027 88.18292 1.000 32.38514 431 ASP D C 1
ATOM 30844 O O . ASP D 1 378 ? -6.93286 -2.39186 88.21825 1.000 30.35710 431 ASP D O 1
ATOM 30853 N N . LEU D 1 379 ? -8.69830 -3.35590 89.22879 1.000 32.00886 432 LEU D N 1
ATOM 30854 C CA . LEU D 1 379 ? -8.41347 -2.74528 90.51700 1.000 31.19324 432 LEU D CA 1
ATOM 30855 C C . LEU D 1 379 ? -7.12623 -3.32123 91.10291 1.000 30.37059 432 LEU D C 1
ATOM 30856 O O . LEU D 1 379 ? -6.67520 -4.39736 90.70800 1.000 30.11572 432 LEU D O 1
ATOM 30872 N N . PRO D 1 380 ? -6.52484 -2.62253 92.06064 1.000 30.03119 433 PRO D N 1
ATOM 30873 C CA . PRO D 1 380 ? -5.22095 -3.06590 92.58638 1.000 32.93784 433 PRO D CA 1
ATOM 30874 C C . PRO D 1 380 ? -5.13466 -4.52201 93.03627 1.000 33.67670 433 PRO D C 1
ATOM 30875 O O . PRO D 1 380 ? -4.05173 -5.10680 92.90500 1.000 30.15027 433 PRO D O 1
ATOM 30886 N N . ILE D 1 381 ? -6.20651 -5.14090 93.54332 1.000 31.76380 434 ILE D N 1
ATOM 30887 C CA . ILE D 1 381 ? -6.07701 -6.53169 93.97804 1.000 31.54781 434 ILE D CA 1
ATOM 30888 C C . ILE D 1 381 ? -5.91089 -7.50404 92.80488 1.000 33.19321 434 ILE D C 1
ATOM 30889 O O . ILE D 1 381 ? -5.46487 -8.64133 93.00428 1.000 33.68534 434 ILE D O 1
ATOM 30905 N N . ARG D 1 382 ? -6.32742 -7.09666 91.60470 1.000 30.16153 435 ARG D N 1
ATOM 30906 C CA . ARG D 1 382 ? -6.21451 -7.80340 90.33265 1.000 30.12571 435 ARG D CA 1
ATOM 30907 C C . ARG D 1 382 ? -6.90972 -9.16004 90.23044 1.000 33.08580 435 ARG D C 1
ATOM 30908 O O . ARG D 1 382 ? -7.65638 -9.38566 89.27157 1.000 32.12146 435 ARG D O 1
ATOM 30929 N N . THR D 1 383 ? -6.63845 -10.08904 91.15149 1.000 30.80136 436 THR D N 1
ATOM 30930 C CA . THR D 1 383 ? -7.20111 -11.43317 91.06768 1.000 31.47924 436 THR D CA 1
ATOM 30931 C C . THR D 1 383 ? -7.63231 -11.91822 92.44624 1.000 32.00824 436 THR D C 1
ATOM 30932 O O . THR D 1 383 ? -6.90649 -11.74435 93.43041 1.000 31.63830 436 THR D O 1
ATOM 30943 N N . VAL D 1 384 ? -8.81796 -12.53026 92.50027 1.000 34.53438 437 VAL D N 1
ATOM 30944 C CA . VAL D 1 384 ? -9.38003 -13.12498 93.70853 1.000 35.05331 437 VAL D CA 1
ATOM 30945 C C . VAL D 1 384 ? -9.49922 -14.62462 93.45571 1.000 34.97763 437 VAL D C 1
ATOM 30946 O O . VAL D 1 384 ? -9.97850 -15.03609 92.39350 1.000 36.16260 437 VAL D O 1
ATOM 30959 N N . VAL D 1 385 ? -9.06311 -15.44062 94.41047 1.000 35.72816 438 VAL D N 1
ATOM 30960 C CA . VAL D 1 385 ? -9.09575 -16.89252 94.25113 1.000 34.95657 438 VAL D CA 1
ATOM 30961 C C . VAL D 1 385 ? -9.91396 -17.47626 95.39358 1.000 37.66538 438 VAL D C 1
ATOM 30962 O O . VAL D 1 385 ? -9.51065 -17.39715 96.56122 1.000 37.80548 438 VAL D O 1
ATOM 30975 N N . TYR D 1 386 ? -11.05319 -18.07147 95.06021 1.000 38.71650 439 TYR D N 1
ATOM 30976 C CA . TYR D 1 386 ? -11.89241 -18.74269 96.04558 1.000 40.67781 439 TYR D CA 1
ATOM 30977 C C . TYR D 1 386 ? -11.40284 -20.17042 96.25362 1.000 38.89953 439 TYR D C 1
ATOM 30978 O O . TYR D 1 386 ? -11.02819 -20.84454 95.28873 1.000 38.63970 439 TYR D O 1
ATOM 30996 N N . PRO D 1 387 ? -11.38815 -20.63994 97.50093 1.000 41.08386 440 PRO D N 1
ATOM 30997 C CA . PRO D 1 387 ? -10.77093 -21.94286 97.78391 1.000 39.59493 440 PRO D CA 1
ATOM 30998 C C . PRO D 1 387 ? -11.55062 -23.09655 97.17161 1.000 42.06360 440 PRO D C 1
ATOM 30999 O O . PRO D 1 387 ? -12.78305 -23.11744 97.19076 1.000 42.09600 440 PRO D O 1
ATOM 31010 N N . SER D 1 388 ? -10.81124 -24.07210 96.63798 1.000 41.85808 441 SER D N 1
ATOM 31011 C CA . SER D 1 388 ? -11.39419 -25.31572 96.14968 1.000 46.89026 441 SER D CA 1
ATOM 31012 C C . SER D 1 388 ? -11.35727 -26.42189 97.19425 1.000 43.07899 441 SER D C 1
ATOM 31013 O O . SER D 1 388 ? -12.14804 -27.37013 97.11302 1.000 47.34047 441 SER D O 1
ATOM 31021 N N . TYR D 1 389 ? -10.45929 -26.31169 98.16838 1.000 49.46656 442 TYR D N 1
ATOM 31022 C CA . TYR D 1 389 ? -10.31835 -27.31297 99.20783 1.000 44.33826 442 TYR D CA 1
ATOM 31023 C C . TYR D 1 389 ? -11.39172 -27.16245 100.27217 1.000 49.55400 442 TYR D C 1
ATOM 31024 O O . TYR D 1 389 ? -11.73644 -26.05056 100.68179 1.000 43.83961 442 TYR D O 1
ATOM 31042 N N . GLY D 1 390 ? -11.92484 -28.29735 100.70712 1.000 50.59150 443 GLY D N 1
ATOM 31043 C CA . GLY D 1 390 ? -12.86242 -28.35020 101.80076 1.000 55.89373 443 GLY D CA 1
ATOM 31044 C C . GLY D 1 390 ? -14.29267 -28.11558 101.40084 1.000 53.18949 443 GLY D C 1
ATOM 31045 O O . GLY D 1 390 ? -15.18360 -28.21691 102.25508 1.000 60.41738 443 GLY D O 1
ATOM 31049 N N . VAL D 1 391 ? -14.54192 -27.79674 100.13116 1.000 53.29779 444 VAL D N 1
ATOM 31050 C CA . VAL D 1 391 ? -15.90478 -27.56892 99.71266 1.000 60.48217 444 VAL D CA 1
ATOM 31051 C C . VAL D 1 391 ? -16.62716 -28.90655 99.80593 1.000 68.06788 444 VAL D C 1
ATOM 31052 O O . VAL D 1 391 ? -16.01104 -29.97938 99.79876 1.000 82.59380 444 VAL D O 1
ATOM 31065 N N . ASN D 1 392 ? -17.94269 -28.85143 99.92285 1.000 81.33867 445 ASN D N 1
ATOM 31066 C CA . ASN D 1 392 ? -18.76838 -30.03742 100.07477 1.000 85.35991 445 ASN D CA 1
ATOM 31067 C C . ASN D 1 392 ? -18.52115 -30.76442 101.39316 1.000 82.05629 445 ASN D C 1
ATOM 31068 O O . ASN D 1 392 ? -19.16873 -31.79054 101.64202 1.000 74.07685 445 ASN D O 1
ATOM 31079 N N . THR D 1 393 ? -17.60890 -30.28690 102.24098 1.000 66.55300 446 THR D N 1
ATOM 31080 C CA . THR D 1 393 ? -17.40659 -30.91107 103.54061 1.000 72.48039 446 THR D CA 1
ATOM 31081 C C . THR D 1 393 ? -18.27817 -30.20047 104.57481 1.000 75.18430 446 THR D C 1
ATOM 31082 O O . THR D 1 393 ? -18.91868 -29.18372 104.29559 1.000 66.52631 446 THR D O 1
ATOM 31093 N N . ASN D 1 394 ? -18.27712 -30.73559 105.79383 1.000 79.51881 447 ASN D N 1
ATOM 31094 C CA . ASN D 1 394 ? -19.07512 -30.15503 106.86568 1.000 84.52345 447 ASN D CA 1
ATOM 31095 C C . ASN D 1 394 ? -18.49744 -28.85342 107.40237 1.000 81.56901 447 ASN D C 1
ATOM 31096 O O . ASN D 1 394 ? -19.20905 -28.13344 108.11047 1.000 85.50857 447 ASN D O 1
ATOM 31107 N N . ALA D 1 395 ? -17.24430 -28.53158 107.09004 1.000 72.00596 448 ALA D N 1
ATOM 31108 C CA . ALA D 1 395 ? -16.63120 -27.26835 107.50103 1.000 68.33866 448 ALA D CA 1
ATOM 31109 C C . ALA D 1 395 ? -15.87103 -26.69810 106.31612 1.000 62.54236 448 ALA D C 1
ATOM 31110 O O . ALA D 1 395 ? -14.63562 -26.75282 106.26041 1.000 57.53489 448 ALA D O 1
ATOM 31117 N N . PRO D 1 396 ? -16.57950 -26.12463 105.34526 1.000 57.03817 449 PRO D N 1
ATOM 31118 C CA . PRO D 1 396 ? -15.88203 -25.48998 104.22386 1.000 53.51829 449 PRO D CA 1
ATOM 31119 C C . PRO D 1 396 ? -14.97945 -24.37111 104.71811 1.000 54.72645 449 PRO D C 1
ATOM 31120 O O . PRO D 1 396 ? -15.16254 -23.81033 105.80280 1.000 51.46776 449 PRO D O 1
ATOM 31131 N N . SER D 1 397 ? -13.97722 -24.06546 103.90184 1.000 50.35525 450 SER D N 1
ATOM 31132 C CA . SER D 1 397 ? -13.06927 -22.97707 104.21468 1.000 47.36550 450 SER D CA 1
ATOM 31133 C C . SER D 1 397 ? -13.80653 -21.64904 104.26752 1.000 47.45113 450 SER D C 1
ATOM 31134 O O . SER D 1 397 ? -14.68074 -21.36971 103.44303 1.000 48.49249 450 SER D O 1
ATOM 31142 N N . ASN D 1 398 ? -13.44328 -20.83222 105.25453 1.000 48.69271 451 ASN D N 1
ATOM 31143 C CA . ASN D 1 398 ? -13.83002 -19.43159 105.33709 1.000 47.07170 451 ASN D CA 1
ATOM 31144 C C . ASN D 1 398 ? -12.68988 -18.49780 104.92632 1.000 46.42400 451 ASN D C 1
ATOM 31145 O O . ASN D 1 398 ? -12.73821 -17.29992 105.22813 1.000 45.26782 451 ASN D O 1
ATOM 31156 N N . THR D 1 399 ? -11.66640 -19.02530 104.24943 1.000 41.67448 452 THR D N 1
ATOM 31157 C CA . THR D 1 399 ? -10.45880 -18.28114 103.90933 1.000 39.99672 452 THR D CA 1
ATOM 31158 C C . THR D 1 399 ? -10.42064 -17.98133 102.41604 1.000 40.68411 452 THR D C 1
ATOM 31159 O O . THR D 1 399 ? -10.60052 -18.88145 101.58902 1.000 43.20436 452 THR D O 1
ATOM 31170 N N . LEU D 1 400 ? -10.16763 -16.72044 102.08300 1.000 40.49731 453 LEU D N 1
ATOM 31171 C CA . LEU D 1 400 ? -10.13428 -16.23068 100.71311 1.000 37.77893 453 LEU D CA 1
ATOM 31172 C C . LEU D 1 400 ? -8.74465 -15.72754 100.36548 1.000 38.74267 453 LEU D C 1
ATOM 31173 O O . LEU D 1 400 ? -8.08011 -15.10196 101.19519 1.000 37.90751 453 LEU D O 1
ATOM 31189 N N . ILE D 1 401 ? -8.30965 -15.97483 99.13234 1.000 36.83833 454 ILE D N 1
ATOM 31190 C CA . ILE D 1 401 ? -7.16987 -15.25069 98.58126 1.000 34.65716 454 ILE D CA 1
ATOM 31191 C C . ILE D 1 401 ? -7.75693 -13.97243 97.99264 1.000 37.16883 454 ILE D C 1
ATOM 31192 O O . ILE D 1 401 ? -8.25996 -13.95237 96.86733 1.000 36.28845 454 ILE D O 1
ATOM 31208 N N . ALA D 1 402 ? -7.72338 -12.90699 98.79286 1.000 33.65412 455 ALA D N 1
ATOM 31209 C CA . ALA D 1 402 ? -8.34077 -11.64523 98.42007 1.000 36.15087 455 ALA D CA 1
ATOM 31210 C C . ALA D 1 402 ? -7.54635 -10.91219 97.35748 1.000 33.92055 455 ALA D C 1
ATOM 31211 O O . ALA D 1 402 ? -8.09376 -10.02955 96.68850 1.000 34.22847 455 ALA D O 1
ATOM 31218 N N . SER D 1 403 ? -6.25813 -11.21233 97.23469 1.000 34.50447 456 SER D N 1
ATOM 31219 C CA . SER D 1 403 ? -5.42490 -10.60105 96.21275 1.000 31.58304 456 SER D CA 1
ATOM 31220 C C . SER D 1 403 ? -4.27699 -11.53404 95.86707 1.000 31.56566 456 SER D C 1
ATOM 31221 O O . SER D 1 403 ? -3.63214 -12.08696 96.76187 1.000 32.15646 456 SER D O 1
ATOM 31229 N N . TYR D 1 404 ? -4.03561 -11.70166 94.56964 1.000 29.77001 457 TYR D N 1
ATOM 31230 C CA . TYR D 1 404 ? -2.87417 -12.41550 94.04072 1.000 29.26346 457 TYR D CA 1
ATOM 31231 C C . TYR D 1 404 ? -2.42542 -11.62722 92.81759 1.000 28.99317 457 TYR D C 1
ATOM 31232 O O . TYR D 1 404 ? -3.15366 -11.57054 91.82056 1.000 30.92419 457 TYR D O 1
ATOM 31250 N N . CYS D 1 405 ? -1.24389 -11.00920 92.90692 1.000 27.87660 458 CYS D N 1
ATOM 31251 C CA . CYS D 1 405 ? -0.74352 -10.05922 91.92376 1.000 28.66851 458 CYS D CA 1
ATOM 31252 C C . CYS D 1 405 ? 0.61109 -10.49539 91.38175 1.000 28.49503 458 CYS D C 1
ATOM 31253 O O . CYS D 1 405 ? 1.40583 -11.11853 92.09174 1.000 27.55327 458 CYS D O 1
ATOM 31261 N N . TRP D 1 406 ? 0.88666 -10.10689 90.13623 1.000 30.39797 459 TRP D N 1
ATOM 31262 C CA . TRP D 1 406 ? 2.18098 -10.27439 89.49388 1.000 26.54073 459 TRP D CA 1
ATOM 31263 C C . TRP D 1 406 ? 2.72649 -8.92277 89.02584 1.000 26.76910 459 TRP D C 1
ATOM 31264 O O . TRP D 1 406 ? 2.04396 -7.89699 89.08948 1.000 27.43807 459 TRP D O 1
ATOM 31285 N N . THR D 1 407 ? 3.97597 -8.94477 88.53698 1.000 26.23901 460 THR D N 1
ATOM 31286 C CA . THR D 1 407 ? 4.64984 -7.82327 87.87234 1.000 28.18108 460 THR D CA 1
ATOM 31287 C C . THR D 1 407 ? 4.35498 -6.46952 88.51973 1.000 28.86531 460 THR D C 1
ATOM 31288 O O . THR D 1 407 ? 4.50712 -6.34101 89.74042 1.000 25.39748 460 THR D O 1
ATOM 31299 N N . ASN D 1 408 ? 3.98400 -5.44115 87.73770 1.000 25.72273 461 ASN D N 1
ATOM 31300 C CA . ASN D 1 408 ? 3.86659 -4.10765 88.33005 1.000 27.64074 461 ASN D CA 1
ATOM 31301 C C . ASN D 1 408 ? 2.81307 -4.06330 89.44406 1.000 27.43223 461 ASN D C 1
ATOM 31302 O O . ASN D 1 408 ? 2.91676 -3.25013 90.37060 1.000 26.21199 461 ASN D O 1
ATOM 31313 N N . ASP D 1 409 ? 1.74496 -4.86031 89.32275 1.000 27.45707 462 ASP D N 1
ATOM 31314 C CA . ASP D 1 409 ? 0.68723 -4.84324 90.33330 1.000 26.48265 462 ASP D CA 1
ATOM 31315 C C . ASP D 1 409 ? 1.22047 -5.31886 91.68028 1.000 26.53062 462 ASP D C 1
ATOM 31316 O O . ASP D 1 409 ? 0.84725 -4.78613 92.73376 1.000 26.56205 462 ASP D O 1
ATOM 31325 N N . ALA D 1 410 ? 2.09335 -6.33249 91.65586 1.000 26.06656 463 ALA D N 1
ATOM 31326 C CA . ALA D 1 410 ? 2.73278 -6.83061 92.86829 1.000 28.05386 463 ALA D CA 1
ATOM 31327 C C . ALA D 1 410 ? 3.75761 -5.84173 93.40645 1.000 26.74649 463 ALA D C 1
ATOM 31328 O O . ALA D 1 410 ? 3.88676 -5.67519 94.62559 1.000 25.93034 463 ALA D O 1
ATOM 31335 N N . GLU D 1 411 ? 4.51617 -5.20047 92.51250 1.000 25.54118 464 GLU D N 1
ATOM 31336 C CA . GLU D 1 411 ? 5.50676 -4.21639 92.93967 1.000 25.47283 464 GLU D CA 1
ATOM 31337 C C . GLU D 1 411 ? 4.85612 -3.08914 93.72778 1.000 30.24367 464 GLU D C 1
ATOM 31338 O O . GLU D 1 411 ? 5.33363 -2.70792 94.80419 1.000 27.46688 464 GLU D O 1
ATOM 31350 N N . ARG D 1 412 ? 3.75626 -2.54953 93.20601 1.000 25.95230 465 ARG D N 1
ATOM 31351 C CA . ARG D 1 412 ? 3.06810 -1.45818 93.88143 1.000 28.05745 465 ARG D CA 1
ATOM 31352 C C . ARG D 1 412 ? 2.45520 -1.91519 95.19869 1.000 26.60772 465 ARG D C 1
ATOM 31353 O O . ARG D 1 412 ? 2.60838 -1.24721 96.22654 1.000 28.57686 465 ARG D O 1
ATOM 31374 N N . MET D 1 413 ? 1.73769 -3.04112 95.18631 1.000 26.70494 466 MET D N 1
ATOM 31375 C CA . MET D 1 413 ? 1.07326 -3.50130 96.40120 1.000 27.13700 466 MET D CA 1
ATOM 31376 C C . MET D 1 413 ? 2.07859 -3.84307 97.49216 1.000 28.80426 466 MET D C 1
ATOM 31377 O O . MET D 1 413 ? 1.79433 -3.66760 98.68519 1.000 27.58173 466 MET D O 1
ATOM 31391 N N . GLY D 1 414 ? 3.25801 -4.32206 97.10014 1.000 26.65663 467 GLY D N 1
ATOM 31392 C CA . GLY D 1 414 ? 4.26010 -4.70978 98.07303 1.000 27.92781 467 GLY D CA 1
ATOM 31393 C C . GLY D 1 414 ? 4.65281 -3.59993 99.02562 1.000 27.86869 467 GLY D C 1
ATOM 31394 O O . GLY D 1 414 ? 5.10274 -3.87328 100.13978 1.000 28.16910 467 GLY D O 1
ATOM 31398 N N . SER D 1 415 ? 4.49991 -2.33754 98.60990 1.000 27.65655 468 SER D N 1
ATOM 31399 C CA . SER D 1 415 ? 4.83753 -1.23449 99.50478 1.000 29.79181 468 SER D CA 1
ATOM 31400 C C . SER D 1 415 ? 3.92413 -1.16726 100.72501 1.000 29.55502 468 SER D C 1
ATOM 31401 O O . SER D 1 415 ? 4.29785 -0.54910 101.72936 1.000 31.65363 468 SER D O 1
ATOM 31409 N N . LEU D 1 416 ? 2.72957 -1.75550 100.65039 1.000 29.37649 469 LEU D N 1
ATOM 31410 C CA . LEU D 1 416 ? 1.78659 -1.76452 101.75933 1.000 30.68117 469 LEU D CA 1
ATOM 31411 C C . LEU D 1 416 ? 1.88122 -3.01837 102.62018 1.000 30.69662 469 LEU D C 1
ATOM 31412 O O . LEU D 1 416 ? 1.15216 -3.12286 103.61170 1.000 29.76074 469 LEU D O 1
ATOM 31428 N N . ILE D 1 417 ? 2.75040 -3.96380 102.26750 1.000 29.29401 470 ILE D N 1
ATOM 31429 C CA . ILE D 1 417 ? 2.83589 -5.27095 102.91223 1.000 30.51397 470 ILE D CA 1
ATOM 31430 C C . ILE D 1 417 ? 4.12176 -5.34832 103.72421 1.000 30.25884 470 ILE D C 1
ATOM 31431 O O . ILE D 1 417 ? 5.16756 -4.85148 103.29680 1.000 29.04488 470 ILE D O 1
ATOM 31447 N N . GLY D 1 418 ? 4.04297 -5.95465 104.90418 1.000 35.22288 471 GLY D N 1
ATOM 31448 C CA . GLY D 1 418 ? 5.24789 -6.17004 105.68453 1.000 39.53779 471 GLY D CA 1
ATOM 31449 C C . GLY D 1 418 ? 5.91075 -4.90484 106.18339 1.000 44.22521 471 GLY D C 1
ATOM 31450 O O . GLY D 1 418 ? 7.14028 -4.87253 106.33121 1.000 42.97038 471 GLY D O 1
ATOM 31454 N N . THR D 1 419 ? 5.13546 -3.84416 106.41830 1.000 36.39801 472 THR D N 1
ATOM 31455 C CA . THR D 1 419 ? 5.71924 -2.62195 106.94914 1.000 40.09871 472 THR D CA 1
ATOM 31456 C C . THR D 1 419 ? 6.01579 -2.71584 108.43773 1.000 41.22237 472 THR D C 1
ATOM 31457 O O . THR D 1 419 ? 6.87811 -1.98085 108.93083 1.000 45.50492 472 THR D O 1
ATOM 31468 N N . GLY D 1 420 ? 5.33558 -3.60926 109.15402 1.000 42.31064 473 GLY D N 1
ATOM 31469 C CA . GLY D 1 420 ? 5.40599 -3.65286 110.59827 1.000 52.52063 473 GLY D CA 1
ATOM 31470 C C . GLY D 1 420 ? 4.56564 -2.61732 111.31635 1.000 49.86464 473 GLY D C 1
ATOM 31471 O O . GLY D 1 420 ? 4.64522 -2.53176 112.55013 1.000 47.35239 473 GLY D O 1
ATOM 31475 N N . ALA D 1 421 ? 3.78718 -1.81253 110.59008 1.000 42.99527 474 ALA D N 1
ATOM 31476 C CA . ALA D 1 421 ? 3.01580 -0.71279 111.16204 1.000 45.40494 474 ALA D CA 1
ATOM 31477 C C . ALA D 1 421 ? 1.52122 -0.98494 111.02066 1.000 42.22150 474 ALA D C 1
ATOM 31478 O O . ALA D 1 421 ? 1.02387 -1.17787 109.90722 1.000 42.15882 474 ALA D O 1
ATOM 31485 N N . ALA D 1 422 ? 0.80761 -0.98439 112.15030 1.000 42.92974 475 ALA D N 1
ATOM 31486 C CA . ALA D 1 422 ? -0.64003 -1.18075 112.11903 1.000 50.39253 475 ALA D CA 1
ATOM 31487 C C . ALA D 1 422 ? -1.33358 -0.17151 111.20839 1.000 49.97221 475 ALA D C 1
ATOM 31488 O O . ALA D 1 422 ? -2.37664 -0.48343 110.62001 1.000 45.50647 475 ALA D O 1
ATOM 31495 N N . THR D 1 423 ? -0.79270 1.04693 111.10805 1.000 43.76317 476 THR D N 1
ATOM 31496 C CA . THR D 1 423 ? -1.39608 2.06831 110.25700 1.000 37.64511 476 THR D CA 1
ATOM 31497 C C . THR D 1 423 ? -1.48310 1.59936 108.81026 1.000 39.12590 476 THR D C 1
ATOM 31498 O O . THR D 1 423 ? -2.50540 1.78672 108.14252 1.000 40.54389 476 THR D O 1
ATOM 31509 N N . TYR D 1 424 ? -0.40610 1.01315 108.29536 1.000 39.18232 477 TYR D N 1
ATOM 31510 C CA . TYR D 1 424 ? -0.42423 0.53957 106.91696 1.000 40.80887 477 TYR D CA 1
ATOM 31511 C C . TYR D 1 424 ? -1.13791 -0.79605 106.77879 1.000 38.33684 477 TYR D C 1
ATOM 31512 O O . TYR D 1 424 ? -1.74913 -1.05287 105.73687 1.000 35.87886 477 TYR D O 1
ATOM 31530 N N . GLU D 1 425 ? -1.08804 -1.64822 107.80623 1.000 41.04167 478 GLU D N 1
ATOM 31531 C CA . GLU D 1 425 ? -1.90501 -2.85748 107.79066 1.000 40.06969 478 GLU D CA 1
ATOM 31532 C C . GLU D 1 425 ? -3.37732 -2.49856 107.63824 1.000 38.00911 478 GLU D C 1
ATOM 31533 O O . GLU D 1 425 ? -4.11964 -3.16087 106.90131 1.000 39.13997 478 GLU D O 1
ATOM 31545 N N . GLU D 1 426 ? -3.81159 -1.44093 108.33087 1.000 39.98705 479 GLU D N 1
ATOM 31546 C CA . GLU D 1 426 ? -5.19456 -0.98906 108.23626 1.000 42.00221 479 GLU D CA 1
ATOM 31547 C C . GLU D 1 426 ? -5.48876 -0.35153 106.88564 1.000 40.21727 479 GLU D C 1
ATOM 31548 O O . GLU D 1 426 ? -6.57947 -0.53733 106.33410 1.000 39.76265 479 GLU D O 1
ATOM 31560 N N . GLN D 1 427 ? -4.54984 0.43257 106.35146 1.000 38.95118 480 GLN D N 1
ATOM 31561 C CA . GLN D 1 427 ? -4.74673 0.97607 105.01256 1.000 38.82030 480 GLN D CA 1
ATOM 31562 C C . GLN D 1 427 ? -4.88951 -0.14190 103.98793 1.000 39.85728 480 GLN D C 1
ATOM 31563 O O . GLN D 1 427 ? -5.73981 -0.07330 103.09046 1.000 33.86326 480 GLN D O 1
ATOM 31577 N N . LEU D 1 428 ? -4.04086 -1.16730 104.09532 1.000 35.31939 481 LEU D N 1
ATOM 31578 C CA . LEU D 1 428 ? -4.08758 -2.28624 103.16286 1.000 32.92541 481 LEU D CA 1
ATOM 31579 C C . LEU D 1 428 ? -5.41725 -3.02157 103.25587 1.000 33.24711 481 LEU D C 1
ATOM 31580 O O . LEU D 1 428 ? -6.04775 -3.31819 102.23600 1.000 33.70076 481 LEU D O 1
ATOM 31596 N N . GLU D 1 429 ? -5.86414 -3.32252 104.47677 1.000 35.23268 482 GLU D N 1
ATOM 31597 C CA . GLU D 1 429 ? -7.11945 -4.04934 104.63618 1.000 35.48988 482 GLU D CA 1
ATOM 31598 C C . GLU D 1 429 ? -8.28292 -3.27468 104.03233 1.000 35.41296 482 GLU D C 1
ATOM 31599 O O . GLU D 1 429 ? -9.17660 -3.86262 103.41297 1.000 36.55937 482 GLU D O 1
ATOM 31611 N N . HIS D 1 430 ? -8.30343 -1.95520 104.22397 1.000 38.22156 483 HIS D N 1
ATOM 31612 C CA . HIS D 1 430 ? -9.41151 -1.15491 103.71480 1.000 36.70968 483 HIS D CA 1
ATOM 31613 C C . HIS D 1 430 ? -9.41670 -1.12536 102.19383 1.000 37.83231 483 HIS D C 1
ATOM 31614 O O . HIS D 1 430 ? -10.47890 -1.21584 101.56525 1.000 35.77165 483 HIS D O 1
ATOM 31628 N N . LEU D 1 431 ? -8.23399 -1.00201 101.59069 1.000 37.92722 484 LEU D N 1
ATOM 31629 C CA . LEU D 1 431 ? -8.11724 -1.05056 100.13995 1.000 33.93821 484 LEU D CA 1
ATOM 31630 C C . LEU D 1 431 ? -8.59235 -2.39001 99.60078 1.000 37.23020 484 LEU D C 1
ATOM 31631 O O . LEU D 1 431 ? -9.34376 -2.45183 98.62111 1.000 38.35365 484 LEU D O 1
ATOM 31647 N N . VAL D 1 432 ? -8.14641 -3.48022 100.22343 1.000 38.13514 485 VAL D N 1
ATOM 31648 C CA . VAL D 1 432 ? -8.50434 -4.80595 99.73465 1.000 33.92170 485 VAL D CA 1
ATOM 31649 C C . VAL D 1 432 ? -10.00651 -5.01756 99.84262 1.000 34.34147 485 VAL D C 1
ATOM 31650 O O . VAL D 1 432 ? -10.64271 -5.53048 98.91485 1.000 34.69859 485 VAL D O 1
ATOM 31663 N N . LEU D 1 433 ? -10.59862 -4.64045 100.97853 1.000 36.47210 486 LEU D N 1
ATOM 31664 C CA . LEU D 1 433 ? -12.03714 -4.82546 101.13826 1.000 36.48219 486 LEU D CA 1
ATOM 31665 C C . LEU D 1 433 ? -12.82554 -3.91566 100.20120 1.000 36.69644 486 LEU D C 1
ATOM 31666 O O . LEU D 1 433 ? -13.85110 -4.32875 99.64691 1.000 39.15495 486 LEU D O 1
ATOM 31682 N N . SER D 1 434 ? -12.38349 -2.66593 100.02974 1.000 39.35652 487 SER D N 1
ATOM 31683 C CA . SER D 1 434 ? -13.06678 -1.77952 99.09200 1.000 37.11555 487 SER D CA 1
ATOM 31684 C C . SER D 1 434 ? -12.99858 -2.33256 97.67056 1.000 39.96888 487 SER D C 1
ATOM 31685 O O . SER D 1 434 ? -14.00722 -2.34383 96.95414 1.000 36.61226 487 SER D O 1
ATOM 31693 N N . ASN D 1 435 ? -11.82108 -2.80588 97.24495 1.000 35.14098 488 ASN D N 1
ATOM 31694 C CA . ASN D 1 435 ? -11.71880 -3.45127 95.93913 1.000 34.42195 488 ASN D CA 1
ATOM 31695 C C . ASN D 1 435 ? -12.66287 -4.65369 95.84475 1.000 35.34371 488 ASN D C 1
ATOM 31696 O O . ASN D 1 435 ? -13.39524 -4.80754 94.86022 1.000 36.52517 488 ASN D O 1
ATOM 31707 N N . LEU D 1 436 ? -12.64554 -5.53274 96.85914 1.000 40.44790 489 LEU D N 1
ATOM 31708 C CA . LEU D 1 436 ? -13.52974 -6.69929 96.84376 1.000 36.69058 489 LEU D CA 1
ATOM 31709 C C . LEU D 1 436 ? -14.99147 -6.27755 96.74010 1.000 38.37914 489 LEU D C 1
ATOM 31710 O O . LEU D 1 436 ? -15.78127 -6.90794 96.02684 1.000 40.68747 489 LEU D O 1
ATOM 31726 N N . ALA D 1 437 ? -15.37050 -5.20849 97.44255 1.000 38.37966 490 ALA D N 1
ATOM 31727 C CA . ALA D 1 437 ? -16.75874 -4.76030 97.41037 1.000 39.72200 490 ALA D CA 1
ATOM 31728 C C . ALA D 1 437 ? -17.16307 -4.31190 96.00969 1.000 39.72239 490 ALA D C 1
ATOM 31729 O O . ALA D 1 437 ? -18.27105 -4.61242 95.54857 1.000 43.86760 490 ALA D O 1
ATOM 31736 N N . ALA D 1 438 ? -16.27732 -3.59451 95.31551 1.000 38.78720 491 ALA D N 1
ATOM 31737 C CA . ALA D 1 438 ? -16.58032 -3.15761 93.95671 1.000 41.27457 491 ALA D CA 1
ATOM 31738 C C . ALA D 1 438 ? -16.65226 -4.33544 92.98983 1.000 38.67270 491 ALA D C 1
ATOM 31739 O O . ALA D 1 438 ? -17.51792 -4.36936 92.10678 1.000 40.79234 491 ALA D O 1
ATOM 31746 N N . VAL D 1 439 ? -15.74192 -5.30185 93.12461 1.000 38.13972 492 VAL D N 1
ATOM 31747 C CA . VAL D 1 439 ? -15.76479 -6.45371 92.22727 1.000 38.05908 492 VAL D CA 1
ATOM 31748 C C . VAL D 1 439 ? -17.07373 -7.21768 92.37235 1.000 41.70799 492 VAL D C 1
ATOM 31749 O O . VAL D 1 439 ? -17.69169 -7.61015 91.37500 1.000 41.12707 492 VAL D O 1
ATOM 31762 N N . HIS D 1 440 ? -17.51661 -7.44390 93.61197 1.000 40.31162 493 HIS D N 1
ATOM 31763 C CA . HIS D 1 440 ? -18.66135 -8.30444 93.88383 1.000 42.01289 493 HIS D CA 1
ATOM 31764 C C . HIS D 1 440 ? -19.96598 -7.53548 94.04618 1.000 43.24527 493 HIS D C 1
ATOM 31765 O O . HIS D 1 440 ? -21.02351 -8.16262 94.16612 1.000 47.18111 493 HIS D O 1
ATOM 31779 N N . ASN D 1 441 ? -19.91328 -6.20318 94.04483 1.000 43.59457 494 ASN D N 1
ATOM 31780 C CA . ASN D 1 441 ? -21.08880 -5.34887 94.21509 1.000 47.17512 494 ASN D CA 1
ATOM 31781 C C . ASN D 1 441 ? -21.70049 -5.48356 95.61115 1.000 49.17567 494 ASN D C 1
ATOM 31782 O O . ASN D 1 441 ? -22.90365 -5.69409 95.76834 1.000 49.33839 494 ASN D O 1
ATOM 31793 N N . THR D 1 442 ? -20.86382 -5.33460 96.62880 1.000 47.63510 495 THR D N 1
ATOM 31794 C CA . THR D 1 442 ? -21.33304 -5.22992 98.00010 1.000 50.50262 495 THR D CA 1
ATOM 31795 C C . THR D 1 442 ? -20.93792 -3.86312 98.54286 1.000 53.34397 495 THR D C 1
ATOM 31796 O O . THR D 1 442 ? -20.20608 -3.10262 97.90106 1.000 46.09989 495 THR D O 1
ATOM 31807 N N . ASP D 1 443 ? -21.45625 -3.54803 99.72731 1.000 51.82502 496 ASP D N 1
ATOM 31808 C CA . ASP D 1 443 ? -20.94596 -2.43164 100.50274 1.000 51.59207 496 ASP D CA 1
ATOM 31809 C C . ASP D 1 443 ? -19.64488 -2.85152 101.18385 1.000 46.48134 496 ASP D C 1
ATOM 31810 O O . ASP D 1 443 ? -19.39352 -4.03630 101.41698 1.000 52.02593 496 ASP D O 1
ATOM 31819 N N . TYR D 1 444 ? -18.81861 -1.86317 101.51982 1.000 48.60790 497 TYR D N 1
ATOM 31820 C CA . TYR D 1 444 ? -17.61260 -2.14779 102.29150 1.000 49.43121 497 TYR D CA 1
ATOM 31821 C C . TYR D 1 444 ? -17.94620 -2.79787 103.63373 1.000 47.73171 497 TYR D C 1
ATOM 31822 O O . TYR D 1 444 ? -17.24382 -3.71293 104.08044 1.000 43.96949 497 TYR D O 1
ATOM 31840 N N . GLN D 1 445 ? -18.99272 -2.31859 104.31085 1.000 46.25809 498 GLN D N 1
ATOM 31841 C CA . GLN D 1 445 ? -19.27063 -2.79634 105.66462 1.000 46.47529 498 GLN D CA 1
ATOM 31842 C C . GLN D 1 445 ? -19.73359 -4.25151 105.67398 1.000 48.35803 498 GLN D C 1
ATOM 31843 O O . GLN D 1 445 ? -19.49378 -4.96689 106.65297 1.000 51.72749 498 GLN D O 1
ATOM 31857 N N . TYR D 1 446 ? -20.39894 -4.70422 104.60703 1.000 50.72379 499 TYR D N 1
ATOM 31858 C CA . TYR D 1 446 ? -20.77301 -6.11311 104.49415 1.000 48.07979 499 TYR D CA 1
ATOM 31859 C C . TYR D 1 446 ? -19.56316 -7.02134 104.66316 1.000 46.33173 499 TYR D C 1
ATOM 31860 O O . TYR D 1 446 ? -19.61822 -8.01931 105.39158 1.000 47.14086 499 TYR D O 1
ATOM 31878 N N . LEU D 1 447 ? -18.44988 -6.67443 104.01978 1.000 45.73750 500 LEU D N 1
ATOM 31879 C CA . LEU D 1 447 ? -17.25255 -7.49954 104.10970 1.000 45.78829 500 LEU D CA 1
ATOM 31880 C C . LEU D 1 447 ? -16.48541 -7.23701 105.40099 1.000 49.06609 500 LEU D C 1
ATOM 31881 O O . LEU D 1 447 ? -15.97734 -8.17558 106.02461 1.000 48.09879 500 LEU D O 1
ATOM 31897 N N . LYS D 1 448 ? -16.38460 -5.97355 105.81730 1.000 47.43429 501 LYS D N 1
ATOM 31898 C CA . LYS D 1 448 ? -15.68913 -5.66696 107.06306 1.000 48.57617 501 LYS D CA 1
ATOM 31899 C C . LYS D 1 448 ? -16.34967 -6.37046 108.24249 1.000 51.58888 501 LYS D C 1
ATOM 31900 O O . LYS D 1 448 ? -15.66153 -6.92717 109.10754 1.000 45.83632 501 LYS D O 1
ATOM 31919 N N . ASP D 1 449 ? -17.68550 -6.37943 108.28161 1.000 47.57148 502 ASP D N 1
ATOM 31920 C CA . ASP D 1 449 ? -18.38295 -7.05507 109.36949 1.000 48.40228 502 ASP D CA 1
ATOM 31921 C C . ASP D 1 449 ? -18.02801 -8.53720 109.42638 1.000 48.99019 502 ASP D C 1
ATOM 31922 O O . ASP D 1 449 ? -18.11736 -9.15416 110.49347 1.000 48.99653 502 ASP D O 1
ATOM 31931 N N . ARG D 1 450 ? -17.61817 -9.12455 108.30226 1.000 46.84672 503 ARG D N 1
ATOM 31932 C CA . ARG D 1 450 ? -17.33329 -10.55187 108.24247 1.000 50.46015 503 ARG D CA 1
ATOM 31933 C C . ARG D 1 450 ? -15.85148 -10.88071 108.35194 1.000 46.91178 503 ARG D C 1
ATOM 31934 O O . ARG D 1 450 ? -15.49691 -12.06339 108.37827 1.000 46.90926 503 ARG D O 1
ATOM 31955 N N . LEU D 1 451 ? -14.98502 -9.87735 108.44500 1.000 44.43264 504 LEU D N 1
ATOM 31956 C CA . LEU D 1 451 ? -13.55029 -10.11982 108.47112 1.000 42.91140 504 LEU D CA 1
ATOM 31957 C C . LEU D 1 451 ? -13.09620 -10.53526 109.86314 1.000 43.85233 504 LEU D C 1
ATOM 31958 O O . LEU D 1 451 ? -13.50349 -9.95155 110.87200 1.000 45.02320 504 LEU D O 1
ATOM 31974 N N . VAL D 1 452 ? -12.22701 -11.53580 109.90748 1.000 43.57020 505 VAL D N 1
ATOM 31975 C CA . VAL D 1 452 ? -11.64506 -12.02458 111.14670 1.000 45.39814 505 VAL D CA 1
ATOM 31976 C C . VAL D 1 452 ? -10.15218 -11.72531 111.21333 1.000 47.22986 505 VAL D C 1
ATOM 31977 O O . VAL D 1 452 ? -9.67214 -11.13872 112.18460 1.000 46.41627 505 VAL D O 1
ATOM 31990 N N . ASP D 1 453 ? -9.40604 -12.09776 110.17305 1.000 46.07618 506 ASP D N 1
ATOM 31991 C CA . ASP D 1 453 ? -7.95313 -12.01791 110.21413 1.000 46.19131 506 ASP D CA 1
ATOM 31992 C C . ASP D 1 453 ? -7.38482 -11.86525 108.81214 1.000 42.72104 506 ASP D C 1
ATOM 31993 O O . ASP D 1 453 ? -7.97491 -12.33256 107.83569 1.000 40.09924 506 ASP D O 1
ATOM 32002 N N . VAL D 1 454 ? -6.21174 -11.23158 108.72966 1.000 38.80000 507 VAL D N 1
ATOM 32003 C CA . VAL D 1 454 ? -5.53868 -10.96649 107.46432 1.000 38.29636 507 VAL D CA 1
ATOM 32004 C C . VAL D 1 454 ? -4.08636 -11.41864 107.56664 1.000 37.06764 507 VAL D C 1
ATOM 32005 O O . VAL D 1 454 ? -3.42473 -11.18828 108.58422 1.000 41.77892 507 VAL D O 1
ATOM 32018 N N . HIS D 1 455 ? -3.59719 -12.07500 106.51697 1.000 34.20235 508 HIS D N 1
ATOM 32019 C CA . HIS D 1 455 ? -2.18945 -12.42722 106.37179 1.000 33.60280 508 HIS D CA 1
ATOM 32020 C C . HIS D 1 455 ? -1.75364 -12.02231 104.97267 1.000 33.96839 508 HIS D C 1
ATOM 32021 O O . HIS D 1 455 ? -2.45685 -12.31316 104.00155 1.000 33.62483 508 HIS D O 1
ATOM 32035 N N . SER D 1 456 ? -0.61288 -11.35033 104.85933 1.000 35.33660 509 SER D N 1
ATOM 32036 C CA . SER D 1 456 ? -0.13047 -10.88592 103.56471 1.000 33.03527 509 SER D CA 1
ATOM 32037 C C . SER D 1 456 ? 1.34850 -11.20818 103.41277 1.000 33.31735 509 SER D C 1
ATOM 32038 O O . SER D 1 456 ? 2.07617 -11.35830 104.39792 1.000 31.73922 509 SER D O 1
ATOM 32046 N N . TRP D 1 457 ? 1.78055 -11.34030 102.16099 1.000 29.73784 510 TRP D N 1
ATOM 32047 C CA . TRP D 1 457 ? 3.13056 -11.79858 101.87467 1.000 30.35813 510 TRP D CA 1
ATOM 32048 C C . TRP D 1 457 ? 3.61579 -11.19235 100.57132 1.000 27.86112 510 TRP D C 1
ATOM 32049 O O . TRP D 1 457 ? 2.88580 -11.16369 99.57741 1.000 30.37651 510 TRP D O 1
ATOM 32070 N N . ASP D 1 458 ? 4.85927 -10.72711 100.58662 1.000 28.05437 511 ASP D N 1
ATOM 32071 C CA . ASP D 1 458 ? 5.52315 -10.13949 99.42915 1.000 26.99883 511 ASP D CA 1
ATOM 32072 C C . ASP D 1 458 ? 6.76778 -10.96509 99.13797 1.000 26.58587 511 ASP D C 1
ATOM 32073 O O . ASP D 1 458 ? 7.76324 -10.86470 99.85985 1.000 27.22801 511 ASP D O 1
ATOM 32082 N N . TRP D 1 459 ? 6.72316 -11.77910 98.08175 1.000 26.32511 512 TRP D N 1
ATOM 32083 C CA . TRP D 1 459 ? 7.88020 -12.61512 97.77431 1.000 26.12411 512 TRP D CA 1
ATOM 32084 C C . TRP D 1 459 ? 9.06845 -11.80248 97.27217 1.000 28.77718 512 TRP D C 1
ATOM 32085 O O . TRP D 1 459 ? 10.17795 -12.34121 97.20544 1.000 27.68408 512 TRP D O 1
ATOM 32106 N N . ASN D 1 460 ? 8.86648 -10.52627 96.93849 1.000 27.63689 513 ASN D N 1
ATOM 32107 C CA . ASN D 1 460 ? 9.93298 -9.62582 96.51553 1.000 27.92810 513 ASN D CA 1
ATOM 32108 C C . ASN D 1 460 ? 10.47952 -8.79927 97.67835 1.000 28.79090 513 ASN D C 1
ATOM 32109 O O . ASN D 1 460 ? 11.26350 -7.87152 97.46001 1.000 32.08371 513 ASN D O 1
ATOM 32120 N N . HIS D 1 461 ? 10.06919 -9.11052 98.90622 1.000 26.15164 514 HIS D N 1
ATOM 32121 C CA A HIS D 1 461 ? 10.60850 -8.53047 100.13457 0.500 28.13840 514 HIS D CA 1
ATOM 32122 C CA B HIS D 1 461 ? 10.68581 -8.53791 100.10890 0.500 28.14144 514 HIS D CA 1
ATOM 32123 C C . HIS D 1 461 ? 10.85369 -9.68784 101.10425 1.000 31.21413 514 HIS D C 1
ATOM 32124 O O . HIS D 1 461 ? 10.26044 -9.76812 102.17786 1.000 29.85672 514 HIS D O 1
ATOM 32150 N N . ASN D 1 462 ? 11.70386 -10.62310 100.69985 1.000 30.52448 515 ASN D N 1
ATOM 32151 C CA . ASN D 1 462 ? 11.95118 -11.86107 101.41356 1.000 29.77474 515 ASN D CA 1
ATOM 32152 C C . ASN D 1 462 ? 13.36872 -12.31188 101.10755 1.000 27.07684 515 ASN D C 1
ATOM 32153 O O . ASN D 1 462 ? 13.65708 -12.74273 99.98281 1.000 27.14484 515 ASN D O 1
ATOM 32164 N N . PRO D 1 463 ? 14.27750 -12.22516 102.07772 1.000 27.57221 516 PRO D N 1
ATOM 32165 C CA . PRO D 1 463 ? 15.68235 -12.56606 101.79894 1.000 28.93081 516 PRO D CA 1
ATOM 32166 C C . PRO D 1 463 ? 15.90137 -13.99696 101.33123 1.000 28.23418 516 PRO D C 1
ATOM 32167 O O . PRO D 1 463 ? 16.92062 -14.26725 100.68364 1.000 30.75797 516 PRO D O 1
ATOM 32178 N N . LEU D 1 464 ? 14.98884 -14.91962 101.62631 1.000 27.84352 517 LEU D N 1
ATOM 32179 C CA . LEU D 1 464 ? 15.16848 -16.30529 101.21525 1.000 29.29947 517 LEU D CA 1
ATOM 32180 C C . LEU D 1 464 ? 14.79425 -16.55360 99.75726 1.000 29.50591 517 LEU D C 1
ATOM 32181 O O . LEU D 1 464 ? 15.16358 -17.60275 99.21617 1.000 29.69586 517 LEU D O 1
ATOM 32197 N N . THR D 1 465 ? 14.10455 -15.61756 99.10184 1.000 26.89421 518 THR D N 1
ATOM 32198 C CA . THR D 1 465 ? 13.74449 -15.78239 97.69435 1.000 26.17154 518 THR D CA 1
ATOM 32199 C C . THR D 1 465 ? 14.19866 -14.61817 96.82684 1.000 31.46999 518 THR D C 1
ATOM 32200 O O . THR D 1 465 ? 14.57415 -14.83574 95.67201 1.000 31.49919 518 THR D O 1
ATOM 32211 N N . MET D 1 466 ? 14.14167 -13.38544 97.34148 1.000 29.13237 519 MET D N 1
ATOM 32212 C CA . MET D 1 466 ? 14.61105 -12.20175 96.61720 1.000 25.77613 519 MET D CA 1
ATOM 32213 C C . MET D 1 466 ? 13.89585 -12.08169 95.27470 1.000 29.27785 519 MET D C 1
ATOM 32214 O O . MET D 1 466 ? 14.50017 -11.82151 94.23261 1.000 26.44546 519 MET D O 1
ATOM 32228 N N . GLY D 1 467 ? 12.57833 -12.24389 95.32404 1.000 27.17743 520 GLY D N 1
ATOM 32229 C CA . GLY D 1 467 ? 11.76596 -12.35221 94.13746 1.000 27.97795 520 GLY D CA 1
ATOM 32230 C C . GLY D 1 467 ? 10.84945 -13.54464 94.28115 1.000 28.79648 520 GLY D C 1
ATOM 32231 O O . GLY D 1 467 ? 11.12593 -14.45574 95.06811 1.000 28.20869 520 GLY D O 1
ATOM 32235 N N . ALA D 1 468 ? 9.74617 -13.54981 93.53978 1.000 27.59300 521 ALA D N 1
ATOM 32236 C CA . ALA D 1 468 ? 8.83582 -14.68333 93.60578 1.000 25.36903 521 ALA D CA 1
ATOM 32237 C C . ALA D 1 468 ? 9.38536 -15.88360 92.84290 1.000 27.37036 521 ALA D C 1
ATOM 32238 O O . ALA D 1 468 ? 9.28860 -17.01989 93.31662 1.000 27.33511 521 ALA D O 1
ATOM 32245 N N . PHE D 1 469 ? 9.94541 -15.65787 91.65948 1.000 26.58972 522 PHE D N 1
ATOM 32246 C CA . PHE D 1 469 ? 10.38308 -16.74373 90.78946 1.000 28.79057 522 PHE D CA 1
ATOM 32247 C C . PHE D 1 469 ? 11.05400 -16.11316 89.57484 1.000 28.50074 522 PHE D C 1
ATOM 32248 O O . PHE D 1 469 ? 10.96255 -14.90247 89.34768 1.000 27.10315 522 PHE D O 1
ATOM 32265 N N . ALA D 1 470 ? 11.77315 -16.94554 88.82665 1.000 26.15005 523 ALA D N 1
ATOM 32266 C CA . ALA D 1 470 ? 12.33550 -16.51892 87.55309 1.000 26.30133 523 ALA D CA 1
ATOM 32267 C C . ALA D 1 470 ? 11.22819 -16.06275 86.61367 1.000 26.14981 523 ALA D C 1
ATOM 32268 O O . ALA D 1 470 ? 10.17400 -16.69452 86.51673 1.000 26.42795 523 ALA D O 1
ATOM 32275 N N . PHE D 1 471 ? 11.47334 -14.94794 85.92007 1.000 25.30018 524 PHE D N 1
ATOM 32276 C CA . PHE D 1 471 ? 10.55122 -14.39106 84.92243 1.000 26.34410 524 PHE D CA 1
ATOM 32277 C C . PHE D 1 471 ? 11.45293 -13.61692 83.95497 1.000 27.74344 524 PHE D C 1
ATOM 32278 O O . PHE D 1 471 ? 11.66462 -12.40566 84.07798 1.000 25.44946 524 PHE D O 1
ATOM 32295 N N . PHE D 1 472 ? 12.00277 -14.35459 82.99455 1.000 28.47340 525 PHE D N 1
ATOM 32296 C CA . PHE D 1 472 ? 13.09636 -13.86466 82.17091 1.000 28.15888 525 PHE D CA 1
ATOM 32297 C C . PHE D 1 472 ? 12.65477 -12.72720 81.25461 1.000 27.84451 525 PHE D C 1
ATOM 32298 O O . PHE D 1 472 ? 11.52658 -12.70669 80.75070 1.000 27.69911 525 PHE D O 1
ATOM 32315 N N . GLY D 1 473 ? 13.55840 -11.77353 81.04444 1.000 26.58217 526 GLY D N 1
ATOM 32316 C CA . GLY D 1 473 ? 13.37142 -10.76607 80.02919 1.000 26.71751 526 GLY D CA 1
ATOM 32317 C C . GLY D 1 473 ? 13.77440 -11.28346 78.67121 1.000 27.29233 526 GLY D C 1
ATOM 32318 O O . GLY D 1 473 ? 14.34384 -12.37573 78.52435 1.000 29.16344 526 GLY D O 1
ATOM 32322 N N . PRO D 1 474 ? 13.49434 -10.48930 77.63755 1.000 27.72057 527 PRO D N 1
ATOM 32323 C CA . PRO D 1 474 ? 13.91675 -10.88602 76.29014 1.000 28.55523 527 PRO D CA 1
ATOM 32324 C C . PRO D 1 474 ? 15.41785 -11.10802 76.26413 1.000 28.65684 527 PRO D C 1
ATOM 32325 O O . PRO D 1 474 ? 16.18259 -10.36494 76.88428 1.000 29.15959 527 PRO D O 1
ATOM 32336 N N . GLY D 1 475 ? 15.83481 -12.15635 75.55921 1.000 29.08526 528 GLY D N 1
ATOM 32337 C CA . GLY D 1 475 ? 17.23233 -12.47732 75.40864 1.000 30.66660 528 GLY D CA 1
ATOM 32338 C C . GLY D 1 475 ? 17.80590 -13.39142 76.46810 1.000 29.05799 528 GLY D C 1
ATOM 32339 O O . GLY D 1 475 ? 18.82466 -14.04289 76.21598 1.000 29.46843 528 GLY D O 1
ATOM 32343 N N . ASP D 1 476 ? 17.18291 -13.46213 77.64354 1.000 29.57167 529 ASP D N 1
ATOM 32344 C CA . ASP D 1 476 ? 17.74480 -14.25451 78.73304 1.000 30.73621 529 ASP D CA 1
ATOM 32345 C C . ASP D 1 476 ? 17.89289 -15.72283 78.33552 1.000 32.34986 529 ASP D C 1
ATOM 32346 O O . ASP D 1 476 ? 18.96206 -16.32014 78.51061 1.000 29.07028 529 ASP D O 1
ATOM 32355 N N . PHE D 1 477 ? 16.83577 -16.32386 77.78727 1.000 28.39098 530 PHE D N 1
ATOM 32356 C CA . PHE D 1 477 ? 16.91928 -17.74077 77.44812 1.000 32.24481 530 PHE D CA 1
ATOM 32357 C C . PHE D 1 477 ? 17.96680 -18.00103 76.36729 1.000 31.48206 530 PHE D C 1
ATOM 32358 O O . PHE D 1 477 ? 18.72224 -18.97699 76.44722 1.000 31.24593 530 PHE D O 1
ATOM 32375 N N . GLN D 1 478 ? 18.04107 -17.13771 75.35268 1.000 29.85971 531 GLN D N 1
ATOM 32376 C CA A GLN D 1 478 ? 18.91363 -17.40993 74.21202 0.569 32.72573 531 GLN D CA 1
ATOM 32377 C CA B GLN D 1 478 ? 18.91805 -17.43923 74.22970 0.431 32.72262 531 GLN D CA 1
ATOM 32378 C C . GLN D 1 478 ? 20.38261 -17.15295 74.53864 1.000 34.57556 531 GLN D C 1
ATOM 32379 O O . GLN D 1 478 ? 21.26292 -17.80835 73.96918 1.000 35.23621 531 GLN D O 1
ATOM 32406 N N . ASP D 1 479 ? 20.66752 -16.21748 75.44793 1.000 30.52228 532 ASP D N 1
ATOM 32407 C CA . ASP D 1 479 ? 22.02438 -15.73750 75.70419 1.000 32.47857 532 ASP D CA 1
ATOM 32408 C C . ASP D 1 479 ? 22.68116 -16.33660 76.94221 1.000 33.24879 532 ASP D C 1
ATOM 32409 O O . ASP D 1 479 ? 23.84949 -16.73503 76.87707 1.000 31.17736 532 ASP D O 1
ATOM 32418 N N . LEU D 1 480 ? 21.96708 -16.42879 78.06717 1.000 31.67822 533 LEU D N 1
ATOM 32419 C CA . LEU D 1 480 ? 22.59421 -16.70172 79.35392 1.000 31.02549 533 LEU D CA 1
ATOM 32420 C C . LEU D 1 480 ? 22.13013 -17.97813 80.03693 1.000 30.25677 533 LEU D C 1
ATOM 32421 O O . LEU D 1 480 ? 22.86969 -18.51198 80.87138 1.000 32.03372 533 LEU D O 1
ATOM 32437 N N . TYR D 1 481 ? 20.94612 -18.48311 79.70221 1.000 32.21623 534 TYR D N 1
ATOM 32438 C CA . TYR D 1 481 ? 20.37990 -19.63262 80.39978 1.000 30.94741 534 TYR D CA 1
ATOM 32439 C C . TYR D 1 481 ? 21.29076 -20.85150 80.32221 1.000 30.42011 534 TYR D C 1
ATOM 32440 O O . TYR D 1 481 ? 21.52670 -21.51887 81.33685 1.000 31.07908 534 TYR D O 1
ATOM 32458 N N . THR D 1 482 ? 21.83977 -21.15160 79.13959 1.000 30.46511 535 THR D N 1
ATOM 32459 C CA . THR D 1 482 ? 22.57338 -22.40843 79.01708 1.000 33.59658 535 THR D CA 1
ATOM 32460 C C . THR D 1 482 ? 23.82496 -22.41853 79.89146 1.000 34.91684 535 THR D C 1
ATOM 32461 O O . THR D 1 482 ? 24.29143 -23.49088 80.29311 1.000 33.97290 535 THR D O 1
ATOM 32472 N N . SER D 1 483 ? 24.38239 -21.24351 80.20146 1.000 31.10891 536 SER D N 1
ATOM 32473 C CA . SER D 1 483 ? 25.64029 -21.21528 80.94119 1.000 33.06170 536 SER D CA 1
ATOM 32474 C C . SER D 1 483 ? 25.49455 -21.86259 82.31212 1.000 33.26517 536 SER D C 1
ATOM 32475 O O . SER D 1 483 ? 26.43997 -22.48899 82.80277 1.000 30.51936 536 SER D O 1
ATOM 32483 N N . LEU D 1 484 ? 24.32030 -21.76350 82.92899 1.000 29.60024 537 LEU D N 1
ATOM 32484 C CA . LEU D 1 484 ? 24.13618 -22.30327 84.26907 1.000 33.19936 537 LEU D CA 1
ATOM 32485 C C . LEU D 1 484 ? 23.71140 -23.76523 84.25829 1.000 36.59570 537 LEU D C 1
ATOM 32486 O O . LEU D 1 484 ? 23.60156 -24.36938 85.33149 1.000 33.12505 537 LEU D O 1
ATOM 32502 N N . ASN D 1 485 ? 23.47580 -24.35188 83.08412 1.000 35.73627 538 ASN D N 1
ATOM 32503 C CA . ASN D 1 485 ? 23.31580 -25.79596 83.00739 1.000 37.08255 538 ASN D CA 1
ATOM 32504 C C . ASN D 1 485 ? 24.64808 -26.51557 82.85409 1.000 37.61522 538 ASN D C 1
ATOM 32505 O O . ASN D 1 485 ? 24.66997 -27.74854 82.81635 1.000 43.84387 538 ASN D O 1
ATOM 32516 N N . ARG D 1 486 ? 25.70687 -25.81191 82.71247 1.000 38.31300 539 ARG D N 1
ATOM 32517 C CA . ARG D 1 486 ? 26.97479 -26.50030 82.88633 1.000 38.23559 539 ARG D CA 1
ATOM 32518 C C . ARG D 1 486 ? 27.53470 -26.19337 84.27268 1.000 37.75689 539 ARG D C 1
ATOM 32519 O O . ARG D 1 486 ? 27.23222 -25.14870 84.86147 1.000 35.67916 539 ARG D O 1
ATOM 32540 N N . PRO D 1 487 ? 28.28892 -27.12210 84.84771 1.000 36.96151 540 PRO D N 1
ATOM 32541 C CA . PRO D 1 487 ? 28.77168 -26.93708 86.21950 1.000 39.33375 540 PRO D CA 1
ATOM 32542 C C . PRO D 1 487 ? 29.82506 -25.84892 86.32223 1.000 37.36556 540 PRO D C 1
ATOM 32543 O O . PRO D 1 487 ? 30.36444 -25.34863 85.33542 1.000 38.77863 540 PRO D O 1
ATOM 32554 N N . ALA D 1 488 ? 30.08336 -25.46113 87.56066 1.000 35.53584 541 ALA D N 1
ATOM 32555 C CA . ALA D 1 488 ? 31.23101 -24.64490 87.91301 1.000 36.72311 541 ALA D CA 1
ATOM 32556 C C . ALA D 1 488 ? 32.13950 -25.47526 88.81575 1.000 39.20466 541 ALA D C 1
ATOM 32557 O O . ALA D 1 488 ? 31.90113 -26.66556 89.05119 1.000 34.54721 541 ALA D O 1
ATOM 32564 N N . ALA D 1 489 ? 33.19623 -24.83201 89.30949 1.000 35.34060 542 ALA D N 1
ATOM 32565 C CA . ALA D 1 489 ? 34.09649 -25.42018 90.29864 1.000 43.57681 542 ALA D CA 1
ATOM 32566 C C . ALA D 1 489 ? 34.67796 -26.74577 89.80731 1.000 41.42204 542 ALA D C 1
ATOM 32567 O O . ALA D 1 489 ? 34.61092 -27.77001 90.48853 1.000 39.94584 542 ALA D O 1
ATOM 32574 N N . ASN D 1 490 ? 35.26719 -26.71621 88.61235 1.000 46.78624 543 ASN D N 1
ATOM 32575 C CA . ASN D 1 490 ? 35.90601 -27.89697 88.03429 1.000 40.52416 543 ASN D CA 1
ATOM 32576 C C . ASN D 1 490 ? 34.93444 -29.07517 87.99572 1.000 44.24482 543 ASN D C 1
ATOM 32577 O O . ASN D 1 490 ? 35.29766 -30.22019 88.28106 1.000 44.61412 543 ASN D O 1
ATOM 32588 N N . GLY D 1 491 ? 33.67524 -28.78504 87.66737 1.000 41.95502 544 GLY D N 1
ATOM 32589 C CA . GLY D 1 491 ? 32.66271 -29.80751 87.53586 1.000 36.98058 544 GLY D CA 1
ATOM 32590 C C . GLY D 1 491 ? 31.94614 -30.18426 88.80986 1.000 35.49663 544 GLY D C 1
ATOM 32591 O O . GLY D 1 491 ? 31.11837 -31.10406 88.78212 1.000 40.79486 544 GLY D O 1
ATOM 32595 N N . LYS D 1 492 ? 32.23600 -29.51737 89.92505 1.000 37.21993 545 LYS D N 1
ATOM 32596 C CA . LYS D 1 492 ? 31.74837 -29.94512 91.22645 1.000 36.75584 545 LYS D CA 1
ATOM 32597 C C . LYS D 1 492 ? 30.65454 -29.07230 91.82411 1.000 35.40165 545 LYS D C 1
ATOM 32598 O O . LYS D 1 492 ? 30.14091 -29.41321 92.89500 1.000 36.34696 545 LYS D O 1
ATOM 32617 N N . LEU D 1 493 ? 30.27114 -27.97659 91.17399 1.000 36.87766 546 LEU D N 1
ATOM 32618 C CA . LEU D 1 493 ? 29.13608 -27.16632 91.60594 1.000 38.49898 546 LEU D CA 1
ATOM 32619 C C . LEU D 1 493 ? 28.06798 -27.23508 90.52310 1.000 35.26499 546 LEU D C 1
ATOM 32620 O O . LEU D 1 493 ? 28.33662 -26.89175 89.36624 1.000 34.84746 546 LEU D O 1
ATOM 32636 N N . HIS D 1 494 ? 26.86875 -27.68514 90.89261 1.000 32.42088 547 HIS D N 1
ATOM 32637 C CA . HIS D 1 494 ? 25.75431 -27.84584 89.96433 1.000 32.80867 547 HIS D CA 1
ATOM 32638 C C . HIS D 1 494 ? 24.62688 -26.90328 90.35705 1.000 32.43459 547 HIS D C 1
ATOM 32639 O O . HIS D 1 494 ? 24.18021 -26.90276 91.50930 1.000 34.49574 547 HIS D O 1
ATOM 32653 N N . PHE D 1 495 ? 24.18873 -26.08733 89.40152 1.000 31.58281 548 PHE D N 1
ATOM 32654 C CA . PHE D 1 495 ? 23.12868 -25.11617 89.63005 1.000 32.49751 548 PHE D CA 1
ATOM 32655 C C . PHE D 1 495 ? 21.77374 -25.75697 89.35842 1.000 31.00433 548 PHE D C 1
ATOM 32656 O O . PHE D 1 495 ? 21.59747 -26.43816 88.34192 1.000 32.27689 548 PHE D O 1
ATOM 32673 N N . ALA D 1 496 ? 20.83792 -25.57615 90.28843 1.000 29.58467 549 ALA D N 1
ATOM 32674 C CA . ALA D 1 496 ? 19.47888 -26.08495 90.13648 1.000 29.74071 549 ALA D CA 1
ATOM 32675 C C . ALA D 1 496 ? 18.50946 -25.11163 90.80592 1.000 28.38432 549 ALA D C 1
ATOM 32676 O O . ALA D 1 496 ? 18.88571 -23.99976 91.18921 1.000 29.89784 549 ALA D O 1
ATOM 32683 N N . GLY D 1 497 ? 17.26236 -25.54705 90.96854 1.000 28.31443 550 GLY D N 1
ATOM 32684 C CA . GLY D 1 497 ? 16.15820 -24.67737 91.31627 1.000 27.01702 550 GLY D CA 1
ATOM 32685 C C . GLY D 1 497 ? 15.35983 -24.27622 90.08326 1.000 27.63702 550 GLY D C 1
ATOM 32686 O O . GLY D 1 497 ? 15.83076 -24.35680 88.94835 1.000 29.59993 550 GLY D O 1
ATOM 32690 N N . GLU D 1 498 ? 14.12904 -23.79865 90.31580 1.000 29.48131 551 GLU D N 1
ATOM 32691 C CA . GLU D 1 498 ? 13.17587 -23.61945 89.21659 1.000 30.56456 551 GLU D CA 1
ATOM 32692 C C . GLU D 1 498 ? 13.67628 -22.66758 88.13426 1.000 28.40505 551 GLU D C 1
ATOM 32693 O O . GLU D 1 498 ? 13.22608 -22.75256 86.98449 1.000 28.37815 551 GLU D O 1
ATOM 32705 N N . ALA D 1 499 ? 14.57439 -21.74252 88.47353 1.000 26.20440 552 ALA D N 1
ATOM 32706 C CA . ALA D 1 499 ? 15.11001 -20.84726 87.45308 1.000 26.11549 552 ALA D CA 1
ATOM 32707 C C . ALA D 1 499 ? 15.81404 -21.61737 86.34359 1.000 27.03410 552 ALA D C 1
ATOM 32708 O O . ALA D 1 499 ? 15.81514 -21.17892 85.18569 1.000 30.39600 552 ALA D O 1
ATOM 32715 N N . LEU D 1 500 ? 16.42513 -22.75272 86.68154 1.000 27.95359 553 LEU D N 1
ATOM 32716 C CA . LEU D 1 500 ? 17.13593 -23.59880 85.72310 1.000 30.49448 553 LEU D CA 1
ATOM 32717 C C . LEU D 1 500 ? 16.17679 -24.60629 85.08712 1.000 32.27101 553 LEU D C 1
ATOM 32718 O O . LEU D 1 500 ? 16.36193 -25.82220 85.14617 1.000 31.82858 553 LEU D O 1
ATOM 32734 N N . SER D 1 501 ? 15.13039 -24.06498 84.47360 1.000 29.95730 554 SER D N 1
ATOM 32735 C CA . SER D 1 501 ? 14.12400 -24.85863 83.78428 1.000 30.90508 554 SER D CA 1
ATOM 32736 C C . SER D 1 501 ? 13.42486 -23.94789 82.78504 1.000 32.97640 554 SER D C 1
ATOM 32737 O O . SER D 1 501 ? 13.66523 -22.73800 82.74832 1.000 30.59964 554 SER D O 1
ATOM 32745 N N . VAL D 1 502 ? 12.55334 -24.54350 81.97377 1.000 30.09760 555 VAL D N 1
ATOM 32746 C CA . VAL D 1 502 ? 11.66538 -23.79786 81.08847 1.000 29.50564 555 VAL D CA 1
ATOM 32747 C C . VAL D 1 502 ? 10.22470 -23.83261 81.59877 1.000 28.32715 555 VAL D C 1
ATOM 32748 O O . VAL D 1 502 ? 9.28606 -23.59544 80.83771 1.000 28.66247 555 VAL D O 1
ATOM 32761 N N . ARG D 1 503 ? 10.05002 -24.13544 82.88754 1.000 28.08925 556 ARG D N 1
ATOM 32762 C CA . ARG D 1 503 ? 8.76396 -24.08271 83.57787 1.000 28.72498 556 ARG D CA 1
ATOM 32763 C C . ARG D 1 503 ? 8.92253 -23.20611 84.82221 1.000 28.75590 556 ARG D C 1
ATOM 32764 O O . ARG D 1 503 ? 8.71255 -23.62660 85.95953 1.000 27.55222 556 ARG D O 1
ATOM 32785 N N . HIS D 1 504 ? 9.34785 -21.96967 84.58565 1.000 32.25269 557 HIS D N 1
ATOM 32786 C CA . HIS D 1 504 ? 9.48917 -20.99855 85.65835 1.000 28.59103 557 HIS D CA 1
ATOM 32787 C C . HIS D 1 504 ? 8.17635 -20.83750 86.40589 1.000 31.42618 557 HIS D C 1
ATOM 32788 O O . HIS D 1 504 ? 7.09629 -20.88599 85.81208 1.000 27.57410 557 HIS D O 1
ATOM 32803 N N . ALA D 1 505 ? 8.27137 -20.67909 87.72404 1.000 27.73395 558 ALA D N 1
ATOM 32804 C CA . ALA D 1 505 ? 7.12552 -20.46161 88.59436 1.000 29.65198 558 ALA D CA 1
ATOM 32805 C C . ALA D 1 505 ? 6.24186 -21.69405 88.67805 1.000 29.00222 558 ALA D C 1
ATOM 32806 O O . ALA D 1 505 ? 5.04879 -21.58411 88.98773 1.000 32.92713 558 ALA D O 1
ATOM 32813 N N . TRP D 1 506 ? 6.80974 -22.87584 88.43446 1.000 27.53102 559 TRP D N 1
ATOM 32814 C CA . TRP D 1 506 ? 6.11599 -24.13652 88.63925 1.000 30.32359 559 TRP D CA 1
ATOM 32815 C C . TRP D 1 506 ? 6.99833 -25.09851 89.41986 1.000 32.19517 559 TRP D C 1
ATOM 32816 O O . TRP D 1 506 ? 8.22891 -25.07543 89.30946 1.000 27.89316 559 TRP D O 1
ATOM 32837 N N . VAL D 1 507 ? 6.34792 -25.94602 90.22012 1.000 28.89517 560 VAL D N 1
ATOM 32838 C CA . VAL D 1 507 ? 7.06124 -27.01927 90.90278 1.000 29.02844 560 VAL D CA 1
ATOM 32839 C C . VAL D 1 507 ? 7.79311 -27.90032 89.89613 1.000 29.38909 560 VAL D C 1
ATOM 32840 O O . VAL D 1 507 ? 8.92898 -28.32076 90.14274 1.000 32.65112 560 VAL D O 1
ATOM 32853 N N . VAL D 1 508 ? 7.17310 -28.18861 88.74236 1.000 31.36532 561 VAL D N 1
ATOM 32854 C CA . VAL D 1 508 ? 7.83510 -29.08148 87.78882 1.000 30.38528 561 VAL D CA 1
ATOM 32855 C C . VAL D 1 508 ? 9.16151 -28.48373 87.32944 1.000 30.21948 561 VAL D C 1
ATOM 32856 O O . VAL D 1 508 ? 10.10941 -29.21650 87.02328 1.000 29.31032 561 VAL D O 1
ATOM 32869 N N . GLY D 1 509 ? 9.26122 -27.15382 87.28050 1.000 29.58819 562 GLY D N 1
ATOM 32870 C CA . GLY D 1 509 ? 10.53049 -26.54200 86.92138 1.000 28.14599 562 GLY D CA 1
ATOM 32871 C C . GLY D 1 509 ? 11.62849 -26.89033 87.90669 1.000 30.03705 562 GLY D C 1
ATOM 32872 O O . GLY D 1 509 ? 12.75279 -27.21864 87.51455 1.000 29.12323 562 GLY D O 1
ATOM 32876 N N . ALA D 1 510 ? 11.31207 -26.82664 89.20323 1.000 30.86403 563 ALA D N 1
ATOM 32877 C CA . ALA D 1 510 ? 12.26390 -27.23472 90.22894 1.000 29.93938 563 ALA D CA 1
ATOM 32878 C C . ALA D 1 510 ? 12.62468 -28.70742 90.09350 1.000 28.48919 563 ALA D C 1
ATOM 32879 O O . ALA D 1 510 ? 13.79748 -29.07570 90.21641 1.000 28.62952 563 ALA D O 1
ATOM 32886 N N . LEU D 1 511 ? 11.63462 -29.56641 89.83048 1.000 29.00163 564 LEU D N 1
ATOM 32887 C CA . LEU D 1 511 ? 11.92701 -30.98859 89.67334 1.000 29.60707 564 LEU D CA 1
ATOM 32888 C C . LEU D 1 511 ? 12.82348 -31.23492 88.46128 1.000 31.69472 564 LEU D C 1
ATOM 32889 O O . LEU D 1 511 ? 13.77137 -32.02752 88.53106 1.000 29.88341 564 LEU D O 1
ATOM 32905 N N . ASP D 1 512 ? 12.52888 -30.57637 87.33263 1.000 30.51687 565 ASP D N 1
ATOM 32906 C CA . ASP D 1 512 ? 13.37243 -30.72863 86.14986 1.000 34.39722 565 ASP D CA 1
ATOM 32907 C C . ASP D 1 512 ? 14.81402 -30.31062 86.44268 1.000 35.38528 565 ASP D C 1
ATOM 32908 O O . ASP D 1 512 ? 15.76425 -30.97110 86.00150 1.000 31.78393 565 ASP D O 1
ATOM 32917 N N . SER D 1 513 ? 14.99406 -29.19514 87.16499 1.000 30.25365 566 SER D N 1
ATOM 32918 C CA . SER D 1 513 ? 16.33912 -28.70624 87.46057 1.000 29.47681 566 SER D CA 1
ATOM 32919 C C . SER D 1 513 ? 17.10920 -29.70985 88.30713 1.000 30.11974 566 SER D C 1
ATOM 32920 O O . SER D 1 513 ? 18.32668 -29.86649 88.15099 1.000 30.40841 566 SER D O 1
ATOM 32928 N N . ALA D 1 514 ? 16.40994 -30.39871 89.21247 1.000 30.03602 567 ALA D N 1
ATOM 32929 C CA . ALA D 1 514 ? 17.05260 -31.40107 90.05439 1.000 34.14198 567 ALA D CA 1
ATOM 32930 C C . ALA D 1 514 ? 17.44702 -32.63026 89.24620 1.000 34.71164 567 ALA D C 1
ATOM 32931 O O . ALA D 1 514 ? 18.52711 -33.19593 89.45441 1.000 34.99323 567 ALA D O 1
ATOM 32938 N N . TRP D 1 515 ? 16.57308 -33.07280 88.33788 1.000 33.07443 568 TRP D N 1
ATOM 32939 C CA . TRP D 1 515 ? 16.92709 -34.15205 87.42059 1.000 32.48200 568 TRP D CA 1
ATOM 32940 C C . TRP D 1 515 ? 18.21433 -33.82966 86.67144 1.000 32.92543 568 TRP D C 1
ATOM 32941 O O . TRP D 1 515 ? 19.13245 -34.65452 86.60401 1.000 31.89049 568 TRP D O 1
ATOM 32962 N N . ARG D 1 516 ? 18.30946 -32.61974 86.11508 1.000 32.01657 569 ARG D N 1
ATOM 32963 C CA . ARG D 1 516 ? 19.49852 -32.27333 85.34371 1.000 33.72447 569 ARG D CA 1
ATOM 32964 C C . ARG D 1 516 ? 20.73383 -32.18036 86.23234 1.000 33.66710 569 ARG D C 1
ATOM 32965 O O . ARG D 1 516 ? 21.83602 -32.54304 85.80635 1.000 32.18735 569 ARG D O 1
ATOM 32986 N N . ALA D 1 517 ? 20.57670 -31.68024 87.46299 1.000 31.47239 570 ALA D N 1
ATOM 32987 C CA . ALA D 1 517 ? 21.71905 -31.57194 88.36748 1.000 33.30757 570 ALA D CA 1
ATOM 32988 C C . ALA D 1 517 ? 22.23942 -32.94626 88.77808 1.000 30.76955 570 ALA D C 1
ATOM 32989 O O . ALA D 1 517 ? 23.45436 -33.16682 88.82878 1.000 31.62499 570 ALA D O 1
ATOM 32996 N N . VAL D 1 518 ? 21.34224 -33.87056 89.11891 1.000 30.96749 571 VAL D N 1
ATOM 32997 C CA . VAL D 1 518 ? 21.78278 -35.21831 89.46776 1.000 33.02688 571 VAL D CA 1
ATOM 32998 C C . VAL D 1 518 ? 22.34077 -35.92747 88.23683 1.000 34.15536 571 VAL D C 1
ATOM 32999 O O . VAL D 1 518 ? 23.32058 -36.67841 88.32449 1.000 33.48876 571 VAL D O 1
ATOM 33012 N N . TYR D 1 519 ? 21.72870 -35.70461 87.07268 1.000 32.25928 572 TYR D N 1
ATOM 33013 C CA . TYR D 1 519 ? 22.26797 -36.26444 85.83718 1.000 34.93652 572 TYR D CA 1
ATOM 33014 C C . TYR D 1 519 ? 23.72425 -35.86036 85.64405 1.000 34.42079 572 TYR D C 1
ATOM 33015 O O . TYR D 1 519 ? 24.59129 -36.70889 85.40410 1.000 33.93346 572 TYR D O 1
ATOM 33033 N N . ASN D 1 520 ? 24.01365 -34.56012 85.74445 1.000 35.36496 573 ASN D N 1
ATOM 33034 C CA . ASN D 1 520 ? 25.38170 -34.09791 85.54483 1.000 33.39174 573 ASN D CA 1
ATOM 33035 C C . ASN D 1 520 ? 26.30550 -34.66826 86.60955 1.000 32.87687 573 ASN D C 1
ATOM 33036 O O . ASN D 1 520 ? 27.43588 -35.07451 86.30951 1.000 37.04852 573 ASN D O 1
ATOM 33047 N N . TYR D 1 521 ? 25.83841 -34.69794 87.86351 1.000 32.58580 574 TYR D N 1
ATOM 33048 C CA . TYR D 1 521 ? 26.62700 -35.27990 88.94227 1.000 33.94327 574 TYR D CA 1
ATOM 33049 C C . TYR D 1 521 ? 26.97878 -36.73373 88.63550 1.000 33.81994 574 TYR D C 1
ATOM 33050 O O . TYR D 1 521 ? 28.15294 -37.11814 88.65946 1.000 35.26627 574 TYR D O 1
ATOM 33068 N N . LEU D 1 522 ? 25.97737 -37.54876 88.29261 1.000 33.91314 575 LEU D N 1
ATOM 33069 C CA . LEU D 1 522 ? 26.24862 -38.95220 87.99392 1.000 34.66613 575 LEU D CA 1
ATOM 33070 C C . LEU D 1 522 ? 27.14012 -39.08734 86.76699 1.000 39.11121 575 LEU D C 1
ATOM 33071 O O . LEU D 1 522 ? 28.01255 -39.96416 86.70660 1.000 37.77487 575 LEU D O 1
ATOM 33087 N N . TYR D 1 523 ? 26.91229 -38.24205 85.76517 1.000 36.56126 576 TYR D N 1
ATOM 33088 C CA . TYR D 1 523 ? 27.70080 -38.31403 84.54376 1.000 35.75621 576 TYR D CA 1
ATOM 33089 C C . TYR D 1 523 ? 29.18545 -38.17756 84.84016 1.000 37.51574 576 TYR D C 1
ATOM 33090 O O . TYR D 1 523 ? 29.99950 -38.93597 84.29939 1.000 40.91987 576 TYR D O 1
ATOM 33108 N N . VAL D 1 524 ? 29.55758 -37.26454 85.74054 1.000 39.50370 577 VAL D N 1
ATOM 33109 C CA . VAL D 1 524 ? 30.97494 -37.02522 85.96990 1.000 42.18868 577 VAL D CA 1
ATOM 33110 C C . VAL D 1 524 ? 31.59170 -37.89483 87.06707 1.000 41.93651 577 VAL D C 1
ATOM 33111 O O . VAL D 1 524 ? 32.82230 -38.05703 87.08364 1.000 45.86984 577 VAL D O 1
ATOM 33124 N N . THR D 1 525 ? 30.78577 -38.49683 87.94968 1.000 40.55566 578 THR D N 1
ATOM 33125 C CA . THR D 1 525 ? 31.33438 -39.27915 89.05576 1.000 40.64585 578 THR D CA 1
ATOM 33126 C C . THR D 1 525 ? 31.05845 -40.77458 88.96613 1.000 45.45964 578 THR D C 1
ATOM 33127 O O . THR D 1 525 ? 31.91592 -41.57204 89.35540 1.000 44.68837 578 THR D O 1
ATOM 33138 N N . ASP D 1 526 ? 29.88284 -41.19650 88.48985 1.000 41.22157 579 ASP D N 1
ATOM 33139 C CA . ASP D 1 526 ? 29.52490 -42.61793 88.45272 1.000 42.14942 579 ASP D CA 1
ATOM 33140 C C . ASP D 1 526 ? 28.54336 -42.85856 87.31572 1.000 39.02275 579 ASP D C 1
ATOM 33141 O O . ASP D 1 526 ? 27.35685 -43.12906 87.53516 1.000 40.07433 579 ASP D O 1
ATOM 33150 N N . PRO D 1 527 ? 29.01411 -42.79584 86.06996 1.000 38.56197 580 PRO D N 1
ATOM 33151 C CA . PRO D 1 527 ? 28.08089 -42.97676 84.94600 1.000 37.88294 580 PRO D CA 1
ATOM 33152 C C . PRO D 1 527 ? 27.46363 -44.37005 84.89353 1.000 38.52131 580 PRO D C 1
ATOM 33153 O O . PRO D 1 527 ? 26.43342 -44.54478 84.22975 1.000 38.46430 580 PRO D O 1
ATOM 33164 N N . ALA D 1 528 ? 28.03584 -45.36386 85.58603 1.000 39.86032 581 ALA D N 1
ATOM 33165 C CA . ALA D 1 528 ? 27.41736 -46.68660 85.59479 1.000 39.87771 581 ALA D CA 1
ATOM 33166 C C . ALA D 1 528 ? 26.04197 -46.66172 86.24842 1.000 39.40229 581 ALA D C 1
ATOM 33167 O O . ALA D 1 528 ? 25.25240 -47.59204 86.04672 1.000 39.91798 581 ALA D O 1
ATOM 33174 N N . LYS D 1 529 ? 25.73304 -45.61788 87.01445 1.000 38.52624 582 LYS D N 1
ATOM 33175 C CA . LYS D 1 529 ? 24.42029 -45.48565 87.62639 1.000 38.10581 582 LYS D CA 1
ATOM 33176 C C . LYS D 1 529 ? 23.39033 -44.83629 86.71258 1.000 37.59935 582 LYS D C 1
ATOM 33177 O O . LYS D 1 529 ? 22.22273 -44.73879 87.09990 1.000 37.34625 582 LYS D O 1
ATOM 33196 N N . LEU D 1 530 ? 23.77573 -44.38845 85.52007 1.000 38.30626 583 LEU D N 1
ATOM 33197 C CA . LEU D 1 530 ? 22.80483 -43.71501 84.66359 1.000 37.10558 583 LEU D CA 1
ATOM 33198 C C . LEU D 1 530 ? 21.64274 -44.62377 84.27066 1.000 37.67294 583 LEU D C 1
ATOM 33199 O O . LEU D 1 530 ? 20.49067 -44.16140 84.33722 1.000 37.27629 583 LEU D O 1
ATOM 33215 N N . PRO D 1 531 ? 21.84557 -45.89406 83.89349 1.000 38.66044 584 PRO D N 1
ATOM 33216 C CA . PRO D 1 531 ? 20.67619 -46.72373 83.53170 1.000 39.29895 584 PRO D CA 1
ATOM 33217 C C . PRO D 1 531 ? 19.62296 -46.79170 84.62580 1.000 39.11682 584 PRO D C 1
ATOM 33218 O O . PRO D 1 531 ? 18.43210 -46.59659 84.34835 1.000 39.08511 584 PRO D O 1
ATOM 33229 N N . LYS D 1 532 ? 20.02932 -47.01719 85.87629 1.000 39.05921 585 LYS D N 1
ATOM 33230 C CA . LYS D 1 532 ? 19.05285 -47.06023 86.95943 1.000 40.67787 585 LYS D CA 1
ATOM 33231 C C . LYS D 1 532 ? 18.40508 -45.69741 87.17023 1.000 39.83243 585 LYS D C 1
ATOM 33232 O O . LYS D 1 532 ? 17.20039 -45.60873 87.43087 1.000 40.27457 585 LYS D O 1
ATOM 33251 N N . PHE D 1 533 ? 19.19356 -44.62719 87.07107 1.000 37.88517 586 PHE D N 1
ATOM 33252 C CA . PHE D 1 533 ? 18.65445 -43.27151 87.15535 1.000 36.21358 586 PHE D CA 1
ATOM 33253 C C . PHE D 1 533 ? 17.59079 -43.03665 86.08931 1.000 37.51590 586 PHE D C 1
ATOM 33254 O O . PHE D 1 533 ? 16.52520 -42.47903 86.37768 1.000 38.33920 586 PHE D O 1
ATOM 33271 N N . PHE D 1 534 ? 17.87325 -43.43400 84.84174 1.000 36.70650 587 PHE D N 1
ATOM 33272 C CA . PHE D 1 534 ? 16.88377 -43.29194 83.77539 1.000 38.70105 587 PHE D CA 1
ATOM 33273 C C . PHE D 1 534 ? 15.62536 -44.11204 84.06926 1.000 41.85914 587 PHE D C 1
ATOM 33274 O O . PHE D 1 534 ? 14.50090 -43.65139 83.82737 1.000 37.61621 587 PHE D O 1
ATOM 33291 N N . GLU D 1 535 ? 15.79822 -45.35086 84.54885 1.000 38.40668 588 GLU D N 1
ATOM 33292 C CA . GLU D 1 535 ? 14.64939 -46.21616 84.80671 1.000 39.25704 588 GLU D CA 1
ATOM 33293 C C . GLU D 1 535 ? 13.75231 -45.63421 85.89487 1.000 42.92138 588 GLU D C 1
ATOM 33294 O O . GLU D 1 535 ? 12.52138 -45.67087 85.78217 1.000 39.21074 588 GLU D O 1
ATOM 33306 N N . LEU D 1 536 ? 14.34427 -45.10736 86.96557 1.000 38.23490 589 LEU D N 1
ATOM 33307 C CA . LEU D 1 536 ? 13.52546 -44.63483 88.07501 1.000 44.54955 589 LEU D CA 1
ATOM 33308 C C . LEU D 1 536 ? 12.97705 -43.22723 87.85069 1.000 40.50301 589 LEU D C 1
ATOM 33309 O O . LEU D 1 536 ? 11.87420 -42.91127 88.31177 1.000 41.86844 589 LEU D O 1
ATOM 33325 N N . TRP D 1 537 ? 13.74261 -42.35234 87.20047 1.000 39.19218 590 TRP D N 1
ATOM 33326 C CA . TRP D 1 537 ? 13.42357 -40.92853 87.17804 1.000 35.24515 590 TRP D CA 1
ATOM 33327 C C . TRP D 1 537 ? 13.29655 -40.35506 85.77618 1.000 35.06264 590 TRP D C 1
ATOM 33328 O O . TRP D 1 537 ? 13.14343 -39.13473 85.63124 1.000 35.12743 590 TRP D O 1
ATOM 33349 N N . GLY D 1 538 ? 13.35707 -41.18916 84.75242 1.000 37.42351 591 GLY D N 1
ATOM 33350 C CA . GLY D 1 538 ? 13.10642 -40.76750 83.39135 1.000 37.41857 591 GLY D CA 1
ATOM 33351 C C . GLY D 1 538 ? 14.38684 -40.59154 82.59775 1.000 38.74635 591 GLY D C 1
ATOM 33352 O O . GLY D 1 538 ? 15.43047 -40.18654 83.12559 1.000 37.04510 591 GLY D O 1
ATOM 33356 N N . LYS D 1 539 ? 14.29660 -40.88054 81.28920 1.000 37.23185 592 LYS D N 1
ATOM 33357 C CA . LYS D 1 539 ? 15.43362 -40.76578 80.38253 1.000 40.97048 592 LYS D CA 1
ATOM 33358 C C . LYS D 1 539 ? 15.75018 -39.31638 80.03611 1.000 41.63718 592 LYS D C 1
ATOM 33359 O O . LYS D 1 539 ? 16.86073 -39.02528 79.56970 1.000 37.62301 592 LYS D O 1
ATOM 33378 N N . ASN D 1 540 ? 14.77841 -38.41951 80.21221 1.000 35.01171 593 ASN D N 1
ATOM 33379 C CA . ASN D 1 540 ? 14.90839 -37.01192 79.88077 1.000 37.95817 593 ASN D CA 1
ATOM 33380 C C . ASN D 1 540 ? 14.18398 -36.19066 80.93445 1.000 39.96550 593 ASN D C 1
ATOM 33381 O O . ASN D 1 540 ? 13.20588 -36.64674 81.52931 1.000 38.63254 593 ASN D O 1
ATOM 33392 N N . ALA D 1 541 ? 14.63907 -34.95638 81.13299 1.000 35.73822 594 ALA D N 1
ATOM 33393 C CA . ALA D 1 541 ? 13.93044 -34.06982 82.04751 1.000 40.21474 594 ALA D CA 1
ATOM 33394 C C . ALA D 1 541 ? 12.52123 -33.77122 81.53871 1.000 39.90052 594 ALA D C 1
ATOM 33395 O O . ALA D 1 541 ? 11.53500 -33.98173 82.25571 1.000 40.95219 594 ALA D O 1
ATOM 33402 N N . GLU D 1 542 ? 12.40836 -33.30409 80.28887 1.000 37.64049 595 GLU D N 1
ATOM 33403 C CA . GLU D 1 542 ? 11.17704 -32.74820 79.72938 1.000 38.65690 595 GLU D CA 1
ATOM 33404 C C . GLU D 1 542 ? 10.51337 -33.62089 78.67119 1.000 40.30641 595 GLU D C 1
ATOM 33405 O O . GLU D 1 542 ? 9.28498 -33.72726 78.66044 1.000 47.73419 595 GLU D O 1
ATOM 33417 N N . TRP D 1 543 ? 11.27488 -34.22957 77.75995 1.000 40.49492 596 TRP D N 1
ATOM 33418 C CA . TRP D 1 543 ? 10.68076 -35.04879 76.70507 1.000 41.70999 596 TRP D CA 1
ATOM 33419 C C . TRP D 1 543 ? 9.68929 -36.04854 77.29865 1.000 47.26405 596 TRP D C 1
ATOM 33420 O O . TRP D 1 543 ? 9.97632 -36.69616 78.31089 1.000 46.93696 596 TRP D O 1
ATOM 33441 N N . PHE D 1 544 ? 8.51895 -36.16816 76.66568 1.000 40.85722 597 PHE D N 1
ATOM 33442 C CA . PHE D 1 544 ? 7.43130 -36.96915 77.21408 1.000 46.45778 597 PHE D CA 1
ATOM 33443 C C . PHE D 1 544 ? 7.79815 -38.45690 77.24332 1.000 49.85914 597 PHE D C 1
ATOM 33444 O O . PHE D 1 544 ? 8.62080 -38.94396 76.46071 1.000 50.33367 597 PHE D O 1
ATOM 33461 N N . GLU D 1 545 ? 7.14053 -39.18642 78.13978 1.000 56.89412 598 GLU D N 1
ATOM 33462 C CA . GLU D 1 545 ? 7.28876 -40.63412 78.21462 1.000 56.32655 598 GLU D CA 1
ATOM 33463 C C . GLU D 1 545 ? 6.29691 -41.31258 77.28102 1.000 57.36254 598 GLU D C 1
ATOM 33464 O O . GLU D 1 545 ? 5.51854 -40.64064 76.60612 1.000 67.05199 598 GLU D O 1
#

GO terms:
  GO:0001716 L-amino-acid oxidase activity (F, EXP)
  GO:0106329 L-phenylalaine oxidase activity (F, EXP)
  GO:0050025 L-glutamate oxidase activity (F, EXP)
  GO:0050029 L-lysine oxidase activity (F, EXP)

Foldseek 3Di:
DDPFFEAEEEAQALLSLLLLVLCVLLVGHYAYAHQAPDHHQQQDKAADPVDDLAAIDGFADFKAFFADADPQQQGAWAQCNLVSVLCSVLVNNVQKDAFCQFFPWFGAWEAECNDIDGPPPLDLSCVVVLVDDPLDSVCHLVNQVCQQLVVLLLLVVCCQAVVHCVSVVVLLVQLLAQQVNCQQPPDADDVVSVDPRHRDDPSVVVVSCQPPHAVPNRQFTPLLVNLVCRRVPVNRTGMIGGASGSSVSSVSSVCVSCVVPDNDHNYSWAWAEWAFPDLVDLQTWIWTHTNNDTDTRSFYEYQAQLVLVVRHHHVRLAQDPLQVVLSVAQDFKKKKWKKFQWQAQCCCVHAAPVRHRNNGAFHWYAYPQLLGIKTHDNHPRPPPRRHRMIRLGIHIHPSLVVLVVLPPPPDPVSVVVSVQSSLCVVCSRRRHDSVVRVVTTDDMDMDIQCPDSRRVHSKGRGGRPSVNRRLVSLLQGTRSQRYHYAHLSNASNMSDSLSSSLRSLSRVVSVCVPPPVVCLVVSCVSSNPHSRRIDD/DEAEEEAQALLSLLLVVLCVVLVHFYEYEHQAQAHHQQQDKAADPPFDLQQIDGFADFKAFAADADPQQQGAWAQCNLVSVLCSVLVNNVQKDAFPQFFPWFGAWEAECNDIDGPPPLDLSCVVVLVDDPLDSVCHLVNQVCQQLVVLLLLVVCCQAVVHCVSVVVLLVQLLAQQVCCQQPPDFDDVVSVDPRHRDDPSVVVVSCQPPHAVPNRQFTSLLVNLVCRRVPVNNTGMIGGASGSSVSSVSSVVVVVVDPSYYYHYSWAWAEWAFPDLVDLQTWIWTQINNDTDTHSFYEYQAQLVLVVRHHHVRLAQDPLQVVLSVAQDFKKKKWKKFQWQAQCCCVHAAPVRHRNNGAFHWYAYPQLLGIKTHDNHQRPPPRRHRMIRLGIHIHPSLVVLVVLPPPPDPVSVVVSVQSSLVVVCSRRRHDSVVRVVGTDDMDMDILCPDSRRVHSKGRGGRPSVNRRLVSLLQGTNSQRYHYAHLSNASNMSDSLSSSLRSLSRVVSVCVPPPVVCVVVSCVSNNPHSRRID/DFEAEEEAQALLSLLLVVLCVVLVGHYEYEHQAPDHHQQQDKAADPVADQQAIDGFADFKAFAADADPQQHGDWAQCNLVSVLCNVLVQSVQWDAFPQFFPWFGAWEAECNDIDGPPPLDPRVVVVLVDDVLDSVCHLVNQVCQQLVVLLQLVVCCQAVVHCVSVVVLLVQLLAQQVCCQQPPDAGDVVSVDDRHRDDPSVVVVSCQPPHAVPLRQFTPLLVNLVCRRVPVDDDGGTGMIGGASGSSCSSVSSCVVVVCDYDYSWAWAEWAFPDLVDLQTWIWTHTNNDTDTRSFYEYQAQLQLVVRHHHVRLAQDPLQVVLSVAQDFKKKKWKKFAWQAQCCCVHAAPVRHHNNGAFHWYAYPQLLGIKTHDNHQRPPPRRHRMIRLGIHIHPSLVVLVVLPPPPDPVSVVVSVQSSLVVVCSRRRHDSVVRVVTTDDMDMDIQCPDSRRVHSKGRGGRPSVNRRLVSLLQGTNSQRYHYAHLSNASNMSDSLSSSLRSLSRVVSVCVPPPVVSVVVSCVSNNPHSRRIDD/DFEAEEEAQALLSLLLLVLCLVVVGHYFYEHQAPDHHQQQDKAADPVDDQPQIDGFADFKAFAADADPQQQGDWAQCNLVSVLCSVLVQNVQWDAFPQAFPWFGFWEAECNDIDGPPPLDLSCVVVLVDDPLDSVCHLVNQVCQQLVVLLQLVVCCQAVVHCVSVVVLLVQLLAFQVCCQQPPDAGDVVSVDPGHRDDPSVVVVSCQPPHAVPNRQFTPLLVNLVCRRCQVHDDTGTRMIGGASGSSVSSVSSQVVCVVSHNNRYHYSWAWAEWAFPDLVDLQTWIWTHTPNDTDTRSFYEYQAQLVLVVRHHHVHLAQDPLQVVLSPAQDFKKKKWKKFQWQDQCCCVHAAPVRHHNNGAFHKYAYPQLLGIKTHDNHPPPHPRRGSMIRLGIHIHPSLVVLVVLPPPPDVVSVVVSVQSSLVVVCSNRRHDSVVRVVGTDDMDMDIQCPDSRRVHSKGRGGRPSVNRRLVSLLQGTNSLRYHYAHLSNASNMSDSLSSSLRSLSRVVSVCVVPPVVCVVVSCVVSNPHSRRID

Secondary structure (DSSP, 8-state):
--TT--EEEE--BHHHHHHHHHHHHTT--EEEE-SSS-SBTT--EEEPTTS-TT-EEESS---EEEPPB-TT-PBPSSTTHHHHHHHHHTT-GGGEEE--SS-SSSPPEEEETTEEEETTS---TTGGGGT--HHHHHH-HHHHHHHHHHHHHHHHHHHHHHT-SHHHHHHHHTTT-BHHHHHHHT----GGG---SSPPPHHHHHHHHHHHS-TTGGGSBHHHHHHHHHHTT----EEEEETT-TTHHHHHHHHHHTTTS----B-S--EEEEEES-TTSTTPPEEEEETTEEEEESEEEE---HHHHTTSB-TTS---HHHHHHHHHSPEE-EEEEEEEESS-HHHH-B-TTS-B----S-EEEESSTT-EEE---TTTTSSS---EEEEEEEEHHHHHHHHTTSS---HHHHHHHHHHHHHHHHHHHT--HHHHHTTEEEEEEEETTS-TTTSSSEE-PPTTHHHHTHHHHHS-BTTTTEEE-STTSSSSTTSHHHHHHHHHHHHHHHHHHH-GGGHHHHHHHH-SSSSS---/--EEEE--BHHHHHHHHHHHHTT--EEEE-SSSSSBTT--EEE-TT--TT-EEESS---EEEPPB-TT-PBPSSTTHHHHHHHHHTT-GGGEEE--SS-SSS--EEEETTEEEETTS---TTGGGGT--HHHHHH-HHHHHHHHHHHHHHHHHHHHHHT--HHHHHHHHTTT-BHHHHHHHT----GGG---SSPPPHHHHHHHHHHHS-TTGGGSBHHHHHHHHHHTT----EEEEETT-TTHHHHHHHHHHHTSSS--EE-S--EEEEEES-TTSTTPPEEEEETTEEEEESEEEE---HHHHTTSB-TTS---HHHHHHHHHSPEE-EEEEEEEESS-HHHH-B-TTS-B----S-EEEESSTT-EEE---TTTTSSS---EEEEEEEEHHHHHHHHTTSS---HHHHHHHHHHHHHHHHHHHT--HHHHHTTEEEEEEEETTS-TTTSSSEE-PPTTHHHHTHHHHTS-BTTTTEEE-STTSSSSTTSHHHHHHHHHHHHHHHHHHH-GGGHHHHHHHH-SSSSS--/---EEEE--BHHHHHHHHHHHHTT--EEEE-SSS-SBTT--EEEPTTS-TT-EEESS---EEEEPB-TT-PBPSSTTHHHHHHHHHTT-GGGEEE--SS-SSS--EEEETTEEEETTS---TTGGGGT--HHHHHH-HHHHHHHHHHHHHHHHHHHHHHT--HHHHHHHHTTT-BHHHHHHHT----GGG---SSPPPHHHHHHHHHHHS-TTGGGSBHHHHHHHHHHTT-SSSS-EEEEEETT-TTHHHHHHHHHHH--EE-S--EEEEEES-TTSTTPPEEEEETTEEEEESEEEE---HHHHTTSB-TTS---HHHHHHHHHS-EE-EEEEEEEESS-HHHH-B-TTS-B----S-EEEESSTT-EEE---TTTTSSS---EEEEEEEEHHHHHHHHTTSS---HHHHHHHHHHHHHHHHHHHT--HHHHHTTEEEEEEEETTS-TTTSSSEE-PPTTHHHHTGGGGGS-BTTTTEEE-STTSSSSTTSHHHHHHHHHHHHHHHHHHH-GGGHHHHHHHH-SSSSSPP-/---EEEE--BHHHHHHHHHHHHTT--EEEE-SSS-SBTT--EEEPTTS-TT-EEESS---EEEPPB-TT-PBPSSTTHHHHHHHHHTT-GGGEEE--SS-SSS--EEEETTEEEETTS---TTGGGGT--HHHHHH-HHHHHHHHHHHHHHHHHHHHHHT-SHHHHHHHHTTT-BHHHHHHHT----GGG---SSPPPHHHHHHHHHHHS-TTGGGSBHHHHHHHHHHTT-SSSSPPEEEEETT-TTHHHHHHHHHHHHTS---EE-S--EEEEEES-TT-TTPPEEEEETTEEEEESEEEE---HHHHTTSB-TTS---HHHHHHHHHSPEE-EEEEEEEESS-HHHH-B-TTS-B----S-EEEESSTT-EEE---TTTTSSS---EEEEEEEEHHHHHHHHTTSS---HHHHHHHHHHHHHHHHHHHT--HHHHHTTEEEEEEEETTS-TTTSSSEE-PPTTHHHHTGGGGGS-BTTTTEEE-STTSSSSTTSHHHHHHHHHHHHHHHHHHH-GGGHHHHHHHH-SSSSS--

Organism: Hebeloma cylindrosporum (NCBI:txid76867)

Nearest PDB structures (foldseek):
  9enn-assembly1_A  TM=9.995E-01  e=0.000E+00  Hebeloma cylindrosporum
  9eni-assembly1_A  TM=9.986E-01  e=0.000E+00  Hebeloma cylindrosporum
  9enn-assembly2_C  TM=9.953E-01  e=0.000E+00  Hebeloma cylindrosporum
  9eni-assembly1_B  TM=9.961E-01  e=0.000E+00  Hebeloma cylindrosporum
  9enk-assembly2_D  TM=9.997E-01  e=0.000E+00  Hebeloma cylindrosporum

Sequence (2134 aa):
PPGGERVGILGAGIGGLYSALILQSLDVPFEIIEASNRVGGRLFTHKFPNGGKYDYYDVGAMRYPLPKSDDKGNYQPGVMQRVGQQLFTYLGMHKQLIPYYFKSNKSPGFQYFNGVRARIGEGSSFDAPALGINSSLIDIGVTKIVNNDAVGPFAQALFDDLQKHTTTGWDDMMKNDAYSTRSSYFSFKYLPSPSFGLPSEEHFSTRVINWLETFDKKSTGWYDRGLTETVLEEAIAFGEVEVDWRCIDGGSHVLPDTIAAFLHKKGGNAFVMNASSVTAIGLENPNKEDSPMVVVAGGQKRKYSHVISTLPLPVLRTVDLKNSKLDIVQSNALRKLQYGPSIKIGILFKEPWWTTGQDKNGEKFDLVGGQSYTDLPIRTVVYPSYGVNTNAPSNTLIASYCWTNDAERMGSLIGTGAATYEEQLEHLVLSNLAAVHNTDDYQYLKDRLVDDVHSWDWNHHNPLTMGAFAFFGPGDFQQDLYTSLNNRPAANGKLHFAGEALSVRHAWVVGALDSAWRAVYNYLYVTDPAKLPKFFELWGKNAEWFEQERVGILGAGIGGLYSALILQQSLDVPFEIIEASNRVGGRLFTHKFPNGGKYDYYDVGAMRYPLPKSDDKGNYQPGVMQRVGQLFTYLGMHKQLIPYYFKSNKSPGFQYFNGVRARIGEGSSFDAPALGINSSLIDIGVTKIVNNDAVGPFAQALFDDLQKHTTTGWDDMMKNDAYSTRSYFSFKYLPSPSFGLPSEHFSTRVINWLETFDKSTGWYDRGLTETVLEEAIAFGEVEVDWRCIDGGSHVLPDTIAAFLHKKGGNAFVMNASSVTAIGLENPNKEDSPMVVVAGGQKRKYSHVISTLPLPVLRTVDLKNSKLDIVQSNALRKLQYGPSIKIGILFKEPWWTTGQDKNGEKFDLVGGQSYTDLPIRTVVYPSYGVNTNAPSNTLIASYCWTNDAERMGSLIGTGAATYEEQLEHLVLSSNLAAVHNTDYQYLKDRLVDVHSWDWNHHNPLTMGAFAFFGPGDFQQDLYTSLNRPAANGKLHFAGEALSVRHAWVVGALDSAWRAVYNYLYVTDPAKLPKFFELWGKNAEWFEGERVGILGAGIGGLYSALILQSLDVPFEIIEASNRVGGRLFTHKFPNGGKYDYYDVGAMRYPLPKSDDKGNYQPGVMQRVGQLFTYLGMHKQLIPYYFKSNKSPGFQYFNGVRARIGEGSSFDAPALGINSSLIDIGVTKIVNNDAVGPFAQALFDDLQKHTTTGWDDMMKNDAYSTRSYFSFKYLPSPSSFGLPSEHFSTRVINWLETFDKSTGWYDRGLTETVLEEAIAFGEVGDGEVDWRCIDGGSHVLPDTIAAFLHKAFVMNASVTAIGLENPNKEDSPMVVVAGGQQKRKYSHVISTLPLPVLRTVDLKNSKLDIVQSNALRKLQYGPSIKIGILFKEPWWTTGQDKNGEKFDLVGGQSYTDLPIRTVVYPSYGVNTNAPSNTLIASYCWTNDAERMGSLIGTGAATTYEEQLEHLVLSNLAAVHNTDYQYLKDRLVDVHSWDWNHHNPLTMGAFAFFGPGDFQQDLYTSLNRPAANGKLHFAGEALSVRHAWVVGALDSAWRAVYNYLYVTDPAKLPKFFELWGKNAEWFEQGERVGILGAGIGGLYSALILQQSLDVPFEIIEASNRVGGRLFTHKFPNGGKYDYYDVGAMRYPLPKSDDDKGNYQPGVMQRVGQLFTYLGMHKQLIPYYFKSNKSPGFQYFNGVRARIGEGSSFDAPALGINSSLIDIGVTKIVNNDAVGPFAQALFDDLQKHTTTGWDDMMKNDAYSTRSYFSFKYLPSSPSFGLPSEHFSTRVINWLETFDKSTGWYDRGLTETVLEEAIAFGEVGDGEVDWRCIDGGSHVLPDTIAAFLHKKGGNAFVMNASSVTAIGLENPNKEDSPMVVVAGGQKRRKYSHVISTLPLPVLRTVDLKNSKLDIVQSNALRKLQYGPSIKIGILFKEPWWTTGQDKNGEKFDLVGGQSYTDLPIRTVVYPSYGVNTNAPSNTLIASYCWTNDAERMGSLIGTGAATYEEQLEHLVLSNLAAVHNTDYQYLKDRLVDVHSWDWNHHNPLTMGAFAFFGPGDFQQDLYTSLNRPAANGKLHFAGEALSVRHAWVVGALDSAWRAVYNYLYVTDPAKLPKFFELWGKNAEWFE

Solvent-accessible surface area: 75732 Å² total

InterPro domains:
  IPR002937 Amine oxidase [PF01593] (74-571)
  IPR036188 FAD/NAD(P)-binding domain superfamily [G3DSA:3.50.50.60] (63-167)
  IPR036188 FAD/NAD(P)-binding domain superfamily [SSF51905] (63-571)
  IPR050281 Flavin monoamine oxidase and related enzymes [PTHR10742] (42-571)

B-factor: mean 41.5, std 14.52, range [20.51, 158.11]